Protein 4L0C (pdb70)

Structure (mmCIF, N/CA/C/O backbone):
data_4L0C
#
_entry.id   4L0C
#
_cell.length_a   89.412
_cell.length_b   87.268
_cell.length_c   130.879
_cell.angle_alpha   90.00
_cell.angle_beta   94.42
_cell.angle_gamma   90.00
#
_symmetry.space_group_name_H-M   'P 1 21 1'
#
loop_
_entity.id
_entity.type
_entity.pdbx_description
1 polymer Deformylase
2 non-polymer 'ACETIC ACID'
3 non-polymer DI(HYDROXYETHYL)ETHER
4 water water
#
loop_
_atom_site.group_PDB
_atom_site.id
_atom_site.type_symbol
_atom_site.label_atom_id
_atom_site.label_alt_id
_atom_site.label_comp_id
_atom_site.label_asym_id
_atom_site.label_entity_id
_atom_site.label_seq_id
_atom_site.pdbx_PDB_ins_code
_atom_site.Cartn_x
_atom_site.Cartn_y
_atom_site.Cartn_z
_atom_site.occupancy
_atom_site.B_iso_or_equiv
_atom_site.auth_seq_id
_atom_site.auth_comp_id
_atom_site.auth_asym_id
_atom_site.auth_atom_id
_atom_site.pdbx_PDB_model_num
ATOM 9 N N . LYS A 1 2 ? 34.505 7.018 20.423 1.00 18.20 2 LYS A N 1
ATOM 10 C CA . LYS A 1 2 ? 33.170 7.554 20.653 1.00 16.97 2 LYS A CA 1
ATOM 11 C C . LYS A 1 2 ? 32.529 7.975 19.342 1.00 14.58 2 LYS A C 1
ATOM 12 O O . LYS A 1 2 ? 33.032 8.863 18.655 1.00 13.85 2 LYS A O 1
ATOM 18 N N . GLY A 1 3 ? 31.395 7.364 19.024 1.00 12.68 3 GLY A N 1
ATOM 19 C CA . GLY A 1 3 ? 30.659 7.735 17.812 1.00 11.68 3 GLY A CA 1
ATOM 20 C C . GLY A 1 3 ? 29.705 8.901 18.019 1.00 10.78 3 GLY A C 1
ATOM 21 O O . GLY A 1 3 ? 29.162 9.085 19.100 1.00 11.37 3 GLY A O 1
ATOM 22 N N . TYR A 1 4 ? 29.506 9.704 16.979 1.00 10.39 4 TYR A N 1
ATOM 23 C CA . TYR A 1 4 ? 28.573 10.823 17.054 1.00 10.03 4 TYR A CA 1
ATOM 24 C C . TYR A 1 4 ? 28.020 11.124 15.669 1.00 10.02 4 TYR A C 1
ATOM 25 O O . TYR A 1 4 ? 28.621 10.752 14.657 1.00 9.86 4 TYR A O 1
ATOM 34 N N . ASN A 1 5 ? 26.874 11.797 15.626 1.00 9.66 5 ASN A N 1
ATOM 35 C CA . ASN A 1 5 ? 26.266 12.149 14.345 1.00 10.13 5 ASN A CA 1
ATOM 36 C C . ASN A 1 5 ? 26.214 13.640 14.170 1.00 10.64 5 ASN A C 1
ATOM 37 O O . ASN A 1 5 ? 25.994 14.380 15.126 1.00 11.31 5 ASN A O 1
ATOM 42 N N . VAL A 1 6 ? 26.416 14.078 12.936 1.00 10.96 6 VAL A N 1
ATOM 43 C CA A VAL A 1 6 ? 26.216 15.485 12.653 0.50 11.27 6 VAL A CA 1
ATOM 44 C CA B VAL A 1 6 ? 26.365 15.482 12.543 0.50 11.70 6 VAL A CA 1
ATOM 45 C C . VAL A 1 6 ? 25.267 15.643 11.493 1.00 11.80 6 VAL A C 1
ATOM 46 O O . VAL A 1 6 ? 25.086 14.742 10.671 1.00 12.65 6 VAL A O 1
ATOM 53 N N . TYR A 1 7 ? 24.589 16.786 11.476 1.00 11.43 7 TYR A N 1
ATOM 54 C CA . TYR A 1 7 ? 23.740 17.119 10.357 1.00 11.76 7 TYR A CA 1
ATOM 55 C C . TYR A 1 7 ? 24.519 18.111 9.473 1.00 11.76 7 TYR A C 1
ATOM 56 O O . TYR A 1 7 ? 24.769 19.240 9.871 1.00 12.48 7 TYR A O 1
ATOM 65 N N . ALA A 1 8 ? 24.943 17.653 8.306 1.00 11.02 8 ALA A N 1
ATOM 66 C CA . ALA A 1 8 ? 25.846 18.415 7.420 1.00 11.72 8 ALA A CA 1
ATOM 67 C C . ALA A 1 8 ? 25.603 18.013 5.970 1.00 11.10 8 ALA A C 1
ATOM 68 O O . ALA A 1 8 ? 25.423 16.834 5.655 1.00 10.75 8 ALA A O 1
ATOM 70 N N . ASN A 1 9 ? 25.570 19.000 5.066 1.00 11.35 9 ASN A N 1
ATOM 71 C CA . ASN A 1 9 ? 25.153 18.764 3.678 1.00 11.38 9 ASN A CA 1
ATOM 72 C C . ASN A 1 9 ? 23.761 18.105 3.565 1.00 11.18 9 ASN A C 1
ATOM 73 O O . ASN A 1 9 ? 23.500 17.337 2.651 1.00 11.92 9 ASN A O 1
ATOM 78 N N . GLY A 1 10 ? 22.905 18.403 4.539 1.00 10.84 10 GLY A N 1
ATOM 79 C CA . GLY A 1 10 ? 21.508 18.001 4.501 1.00 10.78 10 GLY A CA 1
ATOM 80 C C . GLY A 1 10 ? 21.277 16.533 4.797 1.00 11.00 10 GLY A C 1
ATOM 81 O O . GLY A 1 10 ? 20.183 16.031 4.554 1.00 11.05 10 GLY A O 1
ATOM 82 N N . ILE A 1 11 ? 22.314 15.844 5.286 1.00 9.90 11 ILE A N 1
ATOM 83 C CA . ILE A 1 11 ? 22.198 14.429 5.691 1.00 9.32 11 ILE A CA 1
ATOM 84 C C . ILE A 1 11 ? 22.798 14.166 7.077 1.00 9.00 11 ILE A C 1
ATOM 85 O O . ILE A 1 11 ? 23.585 14.952 7.586 1.00 8.61 11 ILE A O 1
ATOM 90 N N . ARG A 1 12 ? 22.439 13.031 7.662 1.00 8.37 12 ARG A N 1
ATOM 91 C CA . ARG A 1 12 ? 23.057 12.568 8.885 1.00 8.11 12 ARG A CA 1
ATOM 92 C C . ARG A 1 12 ? 24.391 11.884 8.531 1.00 8.09 12 ARG A C 1
ATOM 93 O O . ARG A 1 12 ? 24.418 10.909 7.770 1.00 8.19 12 ARG A O 1
ATOM 101 N N . GLN A 1 13 ? 25.486 12.442 9.037 1.00 7.92 13 GLN A N 1
ATOM 102 C CA . GLN A 1 13 ? 26.804 11.829 8.868 1.00 8.08 13 GLN A CA 1
ATOM 103 C C . GLN A 1 13 ? 27.279 11.290 10.195 1.00 7.87 13 GLN A C 1
ATOM 104 O O . GLN A 1 13 ? 27.410 12.046 11.159 1.00 8.62 13 GLN A O 1
ATOM 110 N N . HIS A 1 14 ? 27.547 9.984 10.240 1.00 8.06 14 HIS A N 1
ATOM 111 C CA . HIS A 1 14 ? 28.047 9.322 11.440 1.00 7.98 14 HIS A CA 1
ATOM 112 C C . HIS A 1 14 ? 29.556 9.298 11.398 1.00 8.28 14 HIS A C 1
ATOM 113 O O . HIS A 1 14 ? 30.145 9.016 10.362 1.00 8.02 14 HIS A O 1
ATOM 120 N N . ILE A 1 15 ? 30.169 9.665 12.527 1.00 8.26 15 ILE A N 1
ATOM 121 C CA . ILE A 1 15 ? 31.622 9.823 12.644 1.00 9.03 15 ILE A CA 1
ATOM 122 C C . ILE A 1 15 ? 32.055 9.092 13.909 1.00 9.19 15 ILE A C 1
ATOM 123 O O . ILE A 1 15 ? 31.329 9.098 14.918 1.00 10.14 15 ILE A O 1
ATOM 128 N N . ILE A 1 16 ? 33.220 8.442 13.873 1.00 9.55 16 ILE A N 1
ATOM 129 C CA . ILE A 1 16 ? 33.777 7.832 15.085 1.00 9.77 16 ILE A CA 1
ATOM 130 C C . ILE A 1 16 ? 35.042 8.596 15.482 1.00 10.05 16 ILE A C 1
ATOM 131 O O . ILE A 1 16 ? 35.997 8.706 14.702 1.00 9.86 16 ILE A O 1
ATOM 136 N N . HIS A 1 17 ? 35.032 9.127 16.708 1.00 10.72 17 HIS A N 1
ATOM 137 C CA . HIS A 1 17 ? 36.157 9.869 17.232 1.00 11.47 17 HIS A CA 1
ATOM 138 C C . HIS A 1 17 ? 37.111 8.946 17.961 1.00 11.39 17 HIS A C 1
ATOM 139 O O . HIS A 1 17 ? 36.714 8.183 18.844 1.00 11.37 17 HIS A O 1
ATOM 146 N N . PHE A 1 18 ? 38.388 8.991 17.567 1.00 11.68 18 PHE A N 1
ATOM 147 C CA . PHE A 1 18 ? 39.463 8.316 18.296 1.00 12.42 18 PHE A CA 1
ATOM 148 C C . PHE A 1 18 ? 40.343 9.439 18.803 1.00 12.92 18 PHE A C 1
ATOM 149 O O . PHE A 1 18 ? 41.125 10.020 18.046 1.00 12.10 18 PHE A O 1
ATOM 157 N N . PRO A 1 19 ? 40.207 9.765 20.093 1.00 13.86 19 PRO A N 1
ATOM 158 C CA . PRO A 1 19 ? 40.797 11.025 20.548 1.00 14.60 19 PRO A CA 1
ATOM 159 C C . PRO A 1 19 ? 42.318 11.049 20.548 1.00 14.42 19 PRO A C 1
ATOM 160 O O . PRO A 1 19 ? 42.972 10.059 20.884 1.00 14.39 19 PRO A O 1
ATOM 164 N N . GLY A 1 20 ? 42.855 12.207 20.188 1.00 15.52 20 GLY A N 1
ATOM 165 C CA . GLY A 1 20 ? 44.287 12.464 20.198 1.00 17.66 20 GLY A CA 1
ATOM 166 C C . GLY A 1 20 ? 44.486 13.943 20.475 1.00 19.51 20 GLY A C 1
ATOM 167 O O . GLY A 1 20 ? 43.534 14.722 20.435 1.00 20.92 20 GLY A O 1
ATOM 168 N N . THR A 1 21 ? 45.721 14.332 20.752 1.00 22.07 21 THR A N 1
ATOM 169 C CA . THR A 1 21 ? 46.030 15.725 21.062 1.00 22.82 21 THR A CA 1
ATOM 170 C C . THR A 1 21 ? 46.620 16.479 19.862 1.00 22.18 21 THR A C 1
ATOM 171 O O . THR A 1 21 ? 46.759 17.704 19.914 1.00 22.92 21 THR A O 1
ATOM 175 N N . GLY A 1 22 ? 46.949 15.761 18.780 1.00 21.85 22 GLY A N 1
ATOM 176 C CA . GLY A 1 22 ? 47.545 16.371 17.595 1.00 20.94 22 GLY A CA 1
ATOM 177 C C . GLY A 1 22 ? 46.539 17.078 16.692 1.00 21.02 22 GLY A C 1
ATOM 178 O O . GLY A 1 22 ? 45.403 17.320 17.098 1.00 22.14 22 GLY A O 1
ATOM 179 N N . SER A 1 23 ? 46.943 17.392 15.464 1.00 19.78 23 SER A N 1
ATOM 180 C CA . SER A 1 23 ? 46.046 18.077 14.509 1.00 18.02 23 SER A CA 1
ATOM 181 C C . SER A 1 23 ? 44.815 17.216 14.219 1.00 16.01 23 SER A C 1
ATOM 182 O O . SER A 1 23 ? 44.929 16.006 14.175 1.00 14.72 23 SER A O 1
ATOM 185 N N . PRO A 1 24 ? 43.654 17.844 13.987 1.00 14.58 24 PRO A N 1
ATOM 186 C CA . PRO A 1 24 ? 42.474 17.045 13.623 1.00 13.55 24 PRO A CA 1
ATOM 187 C C . PRO A 1 24 ? 42.647 16.391 12.249 1.00 12.81 24 PRO A C 1
ATOM 188 O O . PRO A 1 24 ? 43.214 16.990 11.319 1.00 11.62 24 PRO A O 1
ATOM 192 N N . LEU A 1 25 ? 42.167 15.165 12.134 1.00 11.21 25 LEU A N 1
ATOM 193 C CA . LEU A 1 25 ? 42.259 14.417 10.901 1.00 11.31 25 LEU A CA 1
ATOM 194 C C . LEU A 1 25 ? 40.902 13.787 10.602 1.00 10.42 25 LEU A C 1
ATOM 195 O O . LEU A 1 25 ? 40.345 13.160 11.452 1.00 10.67 25 LEU A O 1
ATOM 200 N N . LEU A 1 26 ? 40.425 13.961 9.377 1.00 9.80 26 LEU A N 1
ATOM 201 C CA . LEU A 1 26 ? 39.202 13.295 8.923 1.00 9.52 26 LEU A CA 1
ATOM 202 C C . LEU A 1 26 ? 39.663 12.121 8.084 1.00 9.16 26 LEU A C 1
ATOM 203 O O . LEU A 1 26 ? 40.438 12.299 7.132 1.00 9.12 26 LEU A O 1
ATOM 208 N N . LEU A 1 27 ? 39.224 10.921 8.454 1.00 8.75 27 LEU A N 1
ATOM 209 C CA . LEU A 1 27 ? 39.617 9.723 7.739 1.00 8.60 27 LEU A CA 1
ATOM 210 C C . LEU A 1 27 ? 38.428 9.267 6.902 1.00 8.28 27 LEU A C 1
ATOM 211 O O . LEU A 1 27 ? 37.352 8.972 7.445 1.00 8.27 27 LEU A O 1
ATOM 216 N N . ILE A 1 28 ? 38.616 9.256 5.584 1.00 8.12 28 ILE A N 1
ATOM 217 C CA . ILE A 1 28 ? 37.575 8.859 4.621 1.00 7.94 28 ILE A CA 1
ATOM 218 C C . ILE A 1 28 ? 37.908 7.485 4.027 1.00 7.88 28 ILE A C 1
ATOM 219 O O . ILE A 1 28 ? 38.843 7.348 3.225 1.00 7.34 28 ILE A O 1
ATOM 224 N N . PRO A 1 29 ? 37.139 6.456 4.409 1.00 7.66 29 PRO A N 1
ATOM 225 C CA . PRO A 1 29 ? 37.468 5.113 3.928 1.00 7.75 29 PRO A CA 1
ATOM 226 C C . PRO A 1 29 ? 37.036 4.802 2.496 1.00 7.54 29 PRO A C 1
ATOM 227 O O . PRO A 1 29 ? 36.472 5.664 1.777 1.00 7.43 29 PRO A O 1
ATOM 231 N N . GLY A 1 30 ? 37.316 3.556 2.100 1.00 7.14 30 GLY A N 1
ATOM 232 C CA . GLY A 1 30 ? 37.015 3.070 0.753 1.00 7.69 30 GLY A CA 1
ATOM 233 C C . GLY A 1 30 ? 35.586 2.591 0.593 1.00 7.74 30 GLY A C 1
ATOM 234 O O . GLY A 1 30 ? 34.759 2.668 1.508 1.00 8.33 30 GLY A O 1
ATOM 235 N N . ILE A 1 31 ? 35.338 2.056 -0.591 1.00 7.51 31 ILE A N 1
ATOM 236 C CA . ILE A 1 31 ? 33.996 1.778 -1.097 1.00 7.31 31 ILE A CA 1
ATOM 237 C C . ILE A 1 31 ? 33.082 0.945 -0.199 1.00 7.37 31 ILE A C 1
ATOM 238 O O . ILE A 1 31 ? 31.878 1.215 -0.133 1.00 6.91 31 ILE A O 1
ATOM 243 N N . THR A 1 32 ? 33.635 -0.064 0.478 1.00 7.39 32 THR A N 1
ATOM 244 C CA . THR A 1 32 ? 32.834 -0.933 1.362 1.00 7.71 32 THR A CA 1
ATOM 245 C C . THR A 1 32 ? 33.411 -1.007 2.776 1.00 7.76 32 THR A C 1
ATOM 246 O O . THR A 1 32 ? 33.442 -2.074 3.395 1.00 8.03 32 THR A O 1
ATOM 250 N N . SER A 1 33 ? 33.831 0.141 3.289 1.00 7.63 33 SER A N 1
ATOM 251 C CA . SER A 1 33 ? 34.530 0.202 4.552 1.00 8.15 33 SER A CA 1
ATOM 252 C C . SER A 1 33 ? 33.847 1.173 5.514 1.00 8.14 33 SER A C 1
ATOM 253 O O . SER A 1 33 ? 34.200 2.344 5.571 1.00 8.49 33 SER A O 1
ATOM 256 N N . PRO A 1 34 ? 32.865 0.691 6.289 1.00 8.14 34 PRO A N 1
ATOM 257 C CA . PRO A 1 34 ? 32.299 1.532 7.334 1.00 8.12 34 PRO A CA 1
ATOM 258 C C . PRO A 1 34 ? 33.403 1.995 8.304 1.00 8.14 34 PRO A C 1
ATOM 259 O O . PRO A 1 34 ? 34.442 1.310 8.452 1.00 8.46 34 PRO A O 1
ATOM 263 N N . ALA A 1 35 ? 33.196 3.156 8.924 1.00 8.32 35 ALA A N 1
ATOM 264 C CA . ALA A 1 35 ? 34.217 3.765 9.788 1.00 8.29 35 ALA A CA 1
ATOM 265 C C . ALA A 1 35 ? 34.799 2.792 10.797 1.00 8.34 35 ALA A C 1
ATOM 266 O O . ALA A 1 35 ? 35.995 2.794 11.032 1.00 8.63 35 ALA A O 1
ATOM 268 N N . VAL A 1 36 ? 33.935 1.988 11.407 1.00 8.23 36 VAL A N 1
ATOM 269 C CA . VAL A 1 36 ? 34.349 1.057 12.452 1.00 8.29 36 VAL A CA 1
ATOM 270 C C . VAL A 1 36 ? 35.455 0.098 11.969 1.00 8.37 36 VAL A C 1
ATOM 271 O O . VAL A 1 36 ? 36.293 -0.338 12.783 1.00 8.86 36 VAL A O 1
ATOM 275 N N . THR A 1 37 ? 35.454 -0.231 10.674 1.00 8.28 37 THR A N 1
ATOM 276 C CA . THR A 1 37 ? 36.420 -1.186 10.128 1.00 8.52 37 THR A CA 1
ATOM 277 C C . THR A 1 37 ? 37.831 -0.604 10.053 1.00 8.91 37 THR A C 1
ATOM 278 O O . THR A 1 37 ? 38.797 -1.351 9.839 1.00 9.35 37 THR A O 1
ATOM 282 N N . TRP A 1 38 ? 37.934 0.714 10.222 1.00 8.99 38 TRP A N 1
ATOM 283 C CA . TRP A 1 38 ? 39.226 1.416 10.293 1.00 9.33 38 TRP A CA 1
ATOM 284 C C . TRP A 1 38 ? 39.713 1.650 11.701 1.00 9.70 38 TRP A C 1
ATOM 285 O O . TRP A 1 38 ? 40.753 2.286 11.916 1.00 9.79 38 TRP A O 1
ATOM 296 N N . GLY A 1 39 ? 38.994 1.094 12.675 1.00 9.68 39 GLY A N 1
ATOM 297 C CA . GLY A 1 39 ? 39.307 1.323 14.088 1.00 10.41 39 GLY A CA 1
ATOM 298 C C . GLY A 1 39 ? 40.729 0.910 14.469 1.00 10.59 39 GLY A C 1
ATOM 299 O O . GLY A 1 39 ? 41.420 1.641 15.211 1.00 10.75 39 GLY A O 1
ATOM 300 N N . PHE A 1 40 ? 41.167 -0.249 13.970 1.00 11.05 40 PHE A N 1
ATOM 301 C CA . PHE A 1 40 ? 42.502 -0.743 14.315 1.00 11.36 40 PHE A CA 1
ATOM 302 C C . PHE A 1 40 ? 43.605 0.193 13.834 1.00 11.82 40 PHE A C 1
ATOM 303 O O . PHE A 1 40 ? 44.689 0.275 14.449 1.00 12.96 40 PHE A O 1
ATOM 311 N N . VAL A 1 41 ? 43.317 0.925 12.759 1.00 10.99 41 VAL A N 1
ATOM 312 C CA . VAL A 1 41 ? 44.264 1.881 12.221 1.00 10.79 41 VAL A CA 1
ATOM 313 C C . VAL A 1 41 ? 44.116 3.200 12.949 1.00 10.76 41 VAL A C 1
ATOM 314 O O . VAL A 1 41 ? 45.107 3.814 13.358 1.00 10.29 41 VAL A O 1
ATOM 318 N N . ALA A 1 42 ? 42.873 3.631 13.128 1.00 10.52 42 ALA A N 1
ATOM 319 C CA . ALA A 1 42 ? 42.603 4.914 13.740 1.00 10.64 42 ALA A CA 1
ATOM 320 C C . ALA A 1 42 ? 43.159 5.004 15.153 1.00 11.09 42 ALA A C 1
ATOM 321 O O . ALA A 1 42 ? 43.613 6.058 15.552 1.00 10.96 42 ALA A O 1
ATOM 323 N N . GLU A 1 43 ? 43.122 3.913 15.908 1.00 11.61 43 GLU A N 1
ATOM 324 C CA . GLU A 1 43 ? 43.632 3.980 17.285 1.00 12.79 43 GLU A CA 1
ATOM 325 C C . GLU A 1 43 ? 45.152 4.220 17.268 1.00 12.40 43 GLU A C 1
ATOM 326 O O . GLU A 1 43 ? 45.673 4.902 18.145 1.00 12.93 43 GLU A O 1
ATOM 332 N N . ARG A 1 44 ? 45.836 3.698 16.246 1.00 12.09 44 ARG A N 1
ATOM 333 C CA . ARG A 1 44 ? 47.273 3.929 16.076 1.00 12.26 44 ARG A CA 1
ATOM 334 C C . ARG A 1 44 ? 47.532 5.360 15.623 1.00 12.28 44 ARG A C 1
ATOM 335 O O . ARG A 1 44 ? 48.466 6.020 16.094 1.00 13.06 44 ARG A O 1
ATOM 343 N N . LEU A 1 45 ? 46.718 5.841 14.689 1.00 12.40 45 LEU A N 1
ATOM 344 C CA . LEU A 1 45 ? 46.899 7.195 14.191 1.00 12.37 45 LEU A CA 1
ATOM 345 C C . LEU A 1 45 ? 46.608 8.243 15.259 1.00 12.20 45 LEU A C 1
ATOM 346 O O . LEU A 1 45 ? 47.125 9.351 15.189 1.00 12.19 45 LEU A O 1
ATOM 351 N N . ALA A 1 46 ? 45.785 7.889 16.245 1.00 12.16 46 ALA A N 1
ATOM 352 C CA . ALA A 1 46 ? 45.378 8.821 17.308 1.00 12.81 46 ALA A CA 1
ATOM 353 C C . ALA A 1 46 ? 46.516 9.151 18.263 1.00 13.39 46 ALA A C 1
ATOM 354 O O . ALA A 1 46 ? 46.439 10.119 19.029 1.00 14.16 46 ALA A O 1
ATOM 356 N N . LYS A 1 47 ? 47.585 8.359 18.215 1.00 14.75 47 LYS A N 1
ATOM 357 C CA . LYS A 1 47 ? 48.788 8.726 18.942 1.00 15.25 47 LYS A CA 1
ATOM 358 C C . LYS A 1 47 ? 49.337 10.040 18.401 1.00 15.37 47 LYS A C 1
ATOM 359 O O . LYS A 1 47 ? 49.983 10.783 19.139 1.00 16.72 47 LYS A O 1
ATOM 365 N N . TYR A 1 48 ? 49.047 10.352 17.133 1.00 15.43 48 TYR A N 1
ATOM 366 C CA . TYR A 1 48 ? 49.637 11.517 16.464 1.00 15.40 48 TYR A CA 1
ATOM 367 C C . TYR A 1 48 ? 48.667 12.627 16.046 1.00 15.04 48 TYR A C 1
ATOM 368 O O . TYR A 1 48 ? 49.038 13.806 16.014 1.00 16.71 48 TYR A O 1
ATOM 377 N N . PHE A 1 49 ? 47.436 12.249 15.731 1.00 13.90 49 PHE A N 1
ATOM 378 C CA . PHE A 1 49 ? 46.405 13.165 15.244 1.00 12.93 49 PHE A CA 1
ATOM 379 C C . PHE A 1 49 ? 45.184 12.994 16.143 1.00 11.94 49 PHE A C 1
ATOM 380 O O . PHE A 1 49 ? 45.068 11.982 16.821 1.00 12.27 49 PHE A O 1
ATOM 388 N N . ASP A 1 50 ? 44.255 13.949 16.101 1.00 11.62 50 ASP A N 1
ATOM 389 C CA . ASP A 1 50 ? 42.930 13.771 16.709 1.00 11.23 50 ASP A CA 1
ATOM 390 C C . ASP A 1 50 ? 42.033 13.219 15.597 1.00 10.06 50 ASP A C 1
ATOM 391 O O . ASP A 1 50 ? 41.704 13.946 14.673 1.00 9.42 50 ASP A O 1
ATOM 396 N N . VAL A 1 51 ? 41.672 11.936 15.677 1.00 9.87 51 VAL A N 1
ATOM 397 C CA . VAL A 1 51 ? 41.143 11.233 14.501 1.00 9.34 51 VAL A CA 1
ATOM 398 C C . VAL A 1 51 ? 39.617 11.126 14.486 1.00 9.11 51 VAL A C 1
ATOM 399 O O . VAL A 1 51 ? 38.996 10.736 15.479 1.00 9.04 51 VAL A O 1
ATOM 403 N N . HIS A 1 52 ? 39.028 11.493 13.341 1.00 8.53 52 HIS A N 1
ATOM 404 C CA . HIS A 1 52 ? 37.584 11.396 13.138 1.00 8.86 52 HIS A CA 1
ATOM 405 C C . HIS A 1 52 ? 37.344 10.594 11.888 1.00 8.42 52 HIS A C 1
ATOM 406 O O . HIS A 1 52 ? 37.627 11.065 10.784 1.00 8.39 52 HIS A O 1
ATOM 413 N N . VAL A 1 53 ? 36.836 9.365 12.050 1.00 7.78 53 VAL A N 1
ATOM 414 C CA . VAL A 1 53 ? 36.637 8.447 10.928 1.00 7.59 53 VAL A CA 1
ATOM 415 C C . VAL A 1 53 ? 35.187 8.544 10.464 1.00 7.51 53 VAL A C 1
ATOM 416 O O . VAL A 1 53 ? 34.257 8.425 11.270 1.00 7.91 53 VAL A O 1
ATOM 420 N N . VAL A 1 54 ? 35.010 8.793 9.164 1.00 7.51 54 VAL A N 1
ATOM 421 C CA . VAL A 1 54 ? 33.683 9.097 8.617 1.00 7.55 54 VAL A CA 1
ATOM 422 C C . VAL A 1 54 ? 33.029 7.844 8.029 1.00 7.71 54 VAL A C 1
ATOM 423 O O . VAL A 1 54 ? 33.663 7.109 7.257 1.00 8.27 54 VAL A O 1
ATOM 427 N N . ASP A 1 55 ? 31.776 7.586 8.410 1.00 7.30 55 ASP A N 1
ATOM 428 C CA . ASP A 1 55 ? 30.907 6.706 7.629 1.00 7.61 55 ASP A CA 1
ATOM 429 C C . ASP A 1 55 ? 30.446 7.541 6.434 1.00 7.47 55 ASP A C 1
ATOM 430 O O . ASP A 1 55 ? 29.688 8.494 6.585 1.00 7.50 55 ASP A O 1
ATOM 435 N N . VAL A 1 56 ? 30.922 7.197 5.244 1.00 7.63 56 VAL A N 1
ATOM 436 C CA . VAL A 1 56 ? 30.456 7.845 4.024 1.00 7.70 56 VAL A CA 1
ATOM 437 C C . VAL A 1 56 ? 28.956 7.545 3.838 1.00 7.63 56 VAL A C 1
ATOM 438 O O . VAL A 1 56 ? 28.460 6.488 4.290 1.00 7.70 56 VAL A O 1
ATOM 442 N N . ARG A 1 57 ? 28.223 8.468 3.208 1.00 7.43 57 ARG A N 1
ATOM 443 C CA . ARG A 1 57 ? 26.794 8.250 2.979 1.00 7.39 57 ARG A CA 1
ATOM 444 C C . ARG A 1 57 ? 26.559 6.874 2.329 1.00 7.31 57 ARG A C 1
ATOM 445 O O . ARG A 1 57 ? 27.338 6.432 1.484 1.00 7.47 57 ARG A O 1
ATOM 453 N N . GLY A 1 58 ? 25.503 6.196 2.762 1.00 7.37 58 GLY A N 1
ATOM 454 C CA . GLY A 1 58 ? 25.228 4.839 2.306 1.00 7.61 58 GLY A CA 1
ATOM 455 C C . GLY A 1 58 ? 26.075 3.746 2.928 1.00 7.68 58 GLY A C 1
ATOM 456 O O . GLY A 1 58 ? 26.034 2.603 2.456 1.00 8.44 58 GLY A O 1
ATOM 457 N N . ARG A 1 59 ? 26.843 4.077 3.971 1.00 7.64 59 ARG A N 1
ATOM 458 C CA . ARG A 1 59 ? 27.642 3.073 4.711 1.00 7.55 59 ARG A CA 1
ATOM 459 C C . ARG A 1 59 ? 27.451 3.256 6.220 1.00 7.57 59 ARG A C 1
ATOM 460 O O . ARG A 1 59 ? 27.199 4.374 6.702 1.00 7.44 59 ARG A O 1
ATOM 468 N N . GLY A 1 60 ? 27.590 2.164 6.964 1.00 7.41 60 GLY A N 1
ATOM 469 C CA . GLY A 1 60 ? 27.564 2.225 8.419 1.00 7.73 60 GLY A CA 1
ATOM 470 C C . GLY A 1 60 ? 26.278 2.794 8.962 1.00 7.82 60 GLY A C 1
ATOM 471 O O . GLY A 1 60 ? 25.184 2.305 8.640 1.00 8.82 60 GLY A O 1
ATOM 472 N N . LEU A 1 61 ? 26.399 3.833 9.793 1.00 7.58 61 LEU A N 1
ATOM 473 C CA . LEU A 1 61 ? 25.218 4.470 10.391 1.00 7.46 61 LEU A CA 1
ATOM 474 C C . LEU A 1 61 ? 24.878 5.808 9.756 1.00 7.59 61 LEU A C 1
ATOM 475 O O . LEU A 1 61 ? 23.965 6.482 10.221 1.00 7.58 61 LEU A O 1
ATOM 480 N N . SER A 1 62 ? 25.600 6.202 8.707 1.00 7.50 62 SER A N 1
ATOM 481 C CA . SER A 1 62 ? 25.251 7.443 8.007 1.00 7.92 62 SER A CA 1
ATOM 482 C C . SER A 1 62 ? 23.984 7.291 7.162 1.00 8.17 62 SER A C 1
ATOM 483 O O . SER A 1 62 ? 23.529 6.169 6.855 1.00 8.20 62 SER A O 1
ATOM 486 N N . GLU A 1 63 ? 23.402 8.429 6.815 1.00 8.71 63 GLU A N 1
ATOM 487 C CA . GLU A 1 63 ? 22.181 8.420 6.031 1.00 9.60 63 GLU A CA 1
ATOM 488 C C . GLU A 1 63 ? 22.297 7.547 4.786 1.00 9.41 63 GLU A C 1
ATOM 489 O O . GLU A 1 63 ? 23.324 7.579 4.103 1.00 9.06 63 GLU A O 1
ATOM 495 N N . SER A 1 64 ? 21.242 6.784 4.497 1.00 9.26 64 SER A N 1
ATOM 496 C CA . SER A 1 64 ? 21.199 5.926 3.319 1.00 9.74 64 SER A CA 1
ATOM 497 C C . SER A 1 64 ? 19.888 6.134 2.579 1.00 9.39 64 SER A C 1
ATOM 498 O O . SER A 1 64 ? 19.233 7.166 2.754 1.00 9.67 64 SER A O 1
ATOM 501 N N . GLY A 1 65 ? 19.490 5.158 1.768 1.00 9.08 65 GLY A N 1
ATOM 502 C CA . GLY A 1 65 ? 18.240 5.300 1.006 1.00 9.57 65 GLY A CA 1
ATOM 503 C C . GLY A 1 65 ? 18.481 5.924 -0.350 1.00 9.90 65 GLY A C 1
ATOM 504 O O . GLY A 1 65 ? 19.546 5.757 -0.929 1.00 9.57 65 GLY A O 1
ATOM 505 N N . ASP A 1 66 ? 17.483 6.639 -0.874 1.00 10.56 66 ASP A N 1
ATOM 506 C CA . ASP A 1 66 ? 17.530 7.049 -2.296 1.00 10.39 66 ASP A CA 1
ATOM 507 C C . ASP A 1 66 ? 18.301 8.353 -2.529 1.00 10.79 66 ASP A C 1
ATOM 508 O O . ASP A 1 66 ? 17.789 9.340 -3.096 1.00 11.30 66 ASP A O 1
ATOM 513 N N . LEU A 1 67 ? 19.563 8.331 -2.106 1.00 9.77 67 LEU A N 1
ATOM 514 C CA . LEU A 1 67 ? 20.438 9.506 -2.133 1.00 9.26 67 LEU A CA 1
ATOM 515 C C . LEU A 1 67 ? 21.253 9.573 -3.414 1.00 8.69 67 LEU A C 1
ATOM 516 O O . LEU A 1 67 ? 21.381 8.594 -4.127 1.00 8.72 67 LEU A O 1
ATOM 521 N N . ASP A 1 68 ? 21.826 10.744 -3.668 1.00 8.21 68 ASP A N 1
ATOM 522 C CA . ASP A 1 68 ? 22.866 10.904 -4.685 1.00 8.63 68 ASP A CA 1
ATOM 523 C C . ASP A 1 68 ? 24.168 10.293 -4.124 1.00 8.12 68 ASP A C 1
ATOM 524 O O . ASP A 1 68 ? 24.704 10.770 -3.119 1.00 8.55 68 ASP A O 1
ATOM 529 N N . TYR A 1 69 ? 24.651 9.226 -4.769 1.00 8.10 69 TYR A N 1
ATOM 530 C CA . TYR A 1 69 ? 25.883 8.557 -4.295 1.00 7.89 69 TYR A CA 1
ATOM 531 C C . TYR A 1 69 ? 27.072 8.854 -5.189 1.00 8.00 69 TYR A C 1
ATOM 532 O O . TYR A 1 69 ? 28.100 8.151 -5.134 1.00 8.03 69 TYR A O 1
ATOM 541 N N . SER A 1 70 ? 26.938 9.900 -6.017 1.00 8.25 70 SER A N 1
ATOM 542 C CA . SER A 1 70 ? 28.053 10.333 -6.868 1.00 8.20 70 SER A CA 1
ATOM 543 C C . SER A 1 70 ? 29.221 10.901 -6.069 1.00 8.16 70 SER A C 1
ATOM 544 O O . SER A 1 70 ? 29.083 11.305 -4.916 1.00 8.48 70 SER A O 1
ATOM 547 N N . LEU A 1 71 ? 30.373 10.959 -6.718 1.00 8.28 71 LEU A N 1
ATOM 548 C CA . LEU A 1 71 ? 31.561 11.582 -6.136 1.00 8.42 71 LEU A CA 1
ATOM 549 C C . LEU A 1 71 ? 31.284 13.039 -5.754 1.00 8.63 71 LEU A C 1
ATOM 550 O O . LEU A 1 71 ? 31.771 13.502 -4.720 1.00 8.96 71 LEU A O 1
ATOM 555 N N . ASP A 1 72 ? 30.513 13.754 -6.582 1.00 9.27 72 ASP A N 1
ATOM 556 C CA . ASP A 1 72 ? 30.139 15.136 -6.263 1.00 9.76 72 ASP A CA 1
ATOM 557 C C . ASP A 1 72 ? 29.427 15.276 -4.914 1.00 9.09 72 ASP A C 1
ATOM 558 O O . ASP A 1 72 ? 29.765 16.156 -4.103 1.00 8.88 72 ASP A O 1
ATOM 563 N N . ALA A 1 73 ? 28.430 14.430 -4.675 1.00 8.31 73 ALA A N 1
ATOM 564 C CA . ALA A 1 73 ? 27.697 14.495 -3.405 1.00 8.33 73 ALA A CA 1
ATOM 565 C C . ALA A 1 73 ? 28.578 14.107 -2.207 1.00 7.93 73 ALA A C 1
ATOM 566 O O . ALA A 1 73 ? 28.508 14.714 -1.127 1.00 7.77 73 ALA A O 1
ATOM 576 N N . ALA A 1 75 ? 31.747 14.390 -2.034 1.00 8.21 75 ALA A N 1
ATOM 577 C CA . ALA A 1 75 ? 32.672 15.505 -1.868 1.00 8.11 75 ALA A CA 1
ATOM 578 C C . ALA A 1 75 ? 31.997 16.655 -1.105 1.00 8.57 75 ALA A C 1
ATOM 579 O O . ALA A 1 75 ? 32.578 17.216 -0.179 1.00 8.60 75 ALA A O 1
ATOM 581 N N . ASP A 1 76 ? 30.755 16.982 -1.479 1.00 8.85 76 ASP A N 1
ATOM 582 C CA . ASP A 1 76 ? 29.996 18.014 -0.772 1.00 9.66 76 ASP A CA 1
ATOM 583 C C . ASP A 1 76 ? 29.847 17.660 0.726 1.00 9.19 76 ASP A C 1
ATOM 584 O O . ASP A 1 76 ? 29.910 18.533 1.612 1.00 9.48 76 ASP A O 1
ATOM 589 N N . ASP A 1 77 ? 29.637 16.375 1.011 1.00 9.02 77 ASP A N 1
ATOM 590 C CA . ASP A 1 77 ? 29.507 15.937 2.403 1.00 8.82 77 ASP A CA 1
ATOM 591 C C . ASP A 1 77 ? 30.775 16.290 3.174 1.00 8.59 77 ASP A C 1
ATOM 592 O O . ASP A 1 77 ? 30.699 16.779 4.306 1.00 8.38 77 ASP A O 1
ATOM 597 N N . LEU A 1 78 ? 31.928 15.991 2.574 1.00 8.41 78 LEU A N 1
ATOM 598 C CA . LEU A 1 78 ? 33.228 16.204 3.211 1.00 8.77 78 LEU A CA 1
ATOM 599 C C . LEU A 1 78 ? 33.524 17.700 3.402 1.00 8.86 78 LEU A C 1
ATOM 600 O O . LEU A 1 78 ? 33.976 18.116 4.474 1.00 8.83 78 LEU A O 1
ATOM 605 N N . VAL A 1 79 ? 33.265 18.500 2.373 1.00 9.11 79 VAL A N 1
ATOM 606 C CA . VAL A 1 79 ? 33.381 19.967 2.521 1.00 9.54 79 VAL A CA 1
ATOM 607 C C . VAL A 1 79 ? 32.557 20.466 3.727 1.00 10.26 79 VAL A C 1
ATOM 608 O O . VAL A 1 79 ? 33.047 21.255 4.544 1.00 10.67 79 VAL A O 1
ATOM 612 N N . ALA A 1 80 ? 31.317 19.984 3.840 1.00 10.76 80 ALA A N 1
ATOM 613 C CA . ALA A 1 80 ? 30.438 20.402 4.929 1.00 11.72 80 ALA A CA 1
ATOM 614 C C . ALA A 1 80 ? 31.002 19.998 6.295 1.00 12.14 80 ALA A C 1
ATOM 615 O O . ALA A 1 80 ? 30.923 20.768 7.246 1.00 12.61 80 ALA A O 1
ATOM 617 N N . LEU A 1 81 ? 31.576 18.798 6.412 1.00 12.39 81 LEU A N 1
ATOM 618 C CA . LEU A 1 81 ? 32.216 18.441 7.683 1.00 13.61 81 LEU A CA 1
ATOM 619 C C . LEU A 1 81 ? 33.403 19.331 7.997 1.00 14.76 81 LEU A C 1
ATOM 620 O O . LEU A 1 81 ? 33.562 19.795 9.130 1.00 17.01 81 LEU A O 1
ATOM 625 N N . ALA A 1 82 ? 34.244 19.548 6.992 1.00 15.04 82 ALA A N 1
ATOM 626 C CA . ALA A 1 82 ? 35.515 20.241 7.210 1.00 16.07 82 ALA A CA 1
ATOM 627 C C . ALA A 1 82 ? 35.310 21.714 7.546 1.00 16.77 82 ALA A C 1
ATOM 628 O O . ALA A 1 82 ? 36.148 22.321 8.216 1.00 16.90 82 ALA A O 1
ATOM 630 N N . GLN A 1 83 ? 34.195 22.272 7.088 1.00 17.99 83 GLN A N 1
ATOM 631 C CA . GLN A 1 83 ? 33.816 23.648 7.395 1.00 21.31 83 GLN A CA 1
ATOM 632 C C . GLN A 1 83 ? 33.750 23.887 8.905 1.00 22.61 83 GLN A C 1
ATOM 633 O O . GLN A 1 83 ? 34.013 24.999 9.368 1.00 23.67 83 GLN A O 1
ATOM 639 N N . ARG A 1 84 ? 33.430 22.844 9.655 1.00 30.00 84 ARG A N 1
ATOM 640 C CA . ARG A 1 84 ? 33.286 22.902 11.098 1.00 30.00 84 ARG A CA 1
ATOM 641 C C . ARG A 1 84 ? 34.582 22.737 11.901 1.00 30.00 84 ARG A C 1
ATOM 642 O O . ARG A 1 84 ? 34.598 22.890 13.104 1.00 30.00 84 ARG A O 1
ATOM 655 N N . GLU A 1 86 ? 38.995 23.323 12.172 1.00 30.00 86 GLU A N 1
ATOM 656 C CA . GLU A 1 86 ? 39.998 24.292 11.766 1.00 30.00 86 GLU A CA 1
ATOM 657 C C . GLU A 1 86 ? 41.227 23.541 11.306 1.00 30.00 86 GLU A C 1
ATOM 658 O O . GLU A 1 86 ? 41.790 22.789 12.056 1.00 30.00 86 GLU A O 1
ATOM 660 N N . GLY A 1 87 ? 41.643 23.768 10.071 1.00 23.39 87 GLY A N 1
ATOM 661 C CA . GLY A 1 87 ? 42.871 23.192 9.566 1.00 21.78 87 GLY A CA 1
ATOM 662 C C . GLY A 1 87 ? 42.941 21.683 9.519 1.00 19.40 87 GLY A C 1
ATOM 663 O O . GLY A 1 87 ? 43.940 21.095 9.851 1.00 20.98 87 GLY A O 1
ATOM 664 N N . VAL A 1 88 ? 41.861 21.060 9.119 1.00 17.09 88 VAL A N 1
ATOM 665 C CA . VAL A 1 88 ? 41.809 19.618 9.124 1.00 14.51 88 VAL A CA 1
ATOM 666 C C . VAL A 1 88 ? 42.669 18.940 8.053 1.00 13.01 88 VAL A C 1
ATOM 667 O O . VAL A 1 88 ? 42.668 19.355 6.948 1.00 13.14 88 VAL A O 1
ATOM 671 N N . VAL A 1 89 ? 43.383 17.876 8.437 1.00 11.23 89 VAL A N 1
ATOM 672 C CA . VAL A 1 89 ? 44.067 16.991 7.498 1.00 10.35 89 VAL A CA 1
ATOM 673 C C . VAL A 1 89 ? 43.051 15.959 7.012 1.00 9.80 89 VAL A C 1
ATOM 674 O O . VAL A 1 89 ? 42.286 15.420 7.817 1.00 9.74 89 VAL A O 1
ATOM 678 N N . VAL A 1 90 ? 43.012 15.708 5.703 1.00 8.97 90 VAL A N 1
ATOM 679 C CA . VAL A 1 90 ? 42.169 14.618 5.197 1.00 9.05 90 VAL A CA 1
ATOM 680 C C . VAL A 1 90 ? 43.011 13.447 4.734 1.00 8.54 90 VAL A C 1
ATOM 681 O O . VAL A 1 90 ? 43.888 13.609 3.883 1.00 8.79 90 VAL A O 1
ATOM 685 N N . LEU A 1 91 ? 42.712 12.272 5.281 1.00 8.11 91 LEU A N 1
ATOM 686 C CA . LEU A 1 91 ? 43.296 11.037 4.810 1.00 7.84 91 LEU A CA 1
ATOM 687 C C . LEU A 1 91 ? 42.186 10.242 4.157 1.00 7.87 91 LEU A C 1
ATOM 688 O O . LEU A 1 91 ? 41.276 9.850 4.823 1.00 8.16 91 LEU A O 1
ATOM 693 N N . GLY A 1 92 ? 42.317 10.029 2.843 1.00 7.47 92 GLY A N 1
ATOM 694 C CA . GLY A 1 92 ? 41.314 9.294 2.085 1.00 7.29 92 GLY A CA 1
ATOM 695 C C . GLY A 1 92 ? 41.931 8.014 1.579 1.00 7.48 92 GLY A C 1
ATOM 696 O O . GLY A 1 92 ? 43.041 8.032 1.036 1.00 7.34 92 GLY A O 1
ATOM 697 N N . HIS A 1 93 ? 41.219 6.899 1.758 1.00 7.59 93 HIS A N 1
ATOM 698 C CA . HIS A 1 93 ? 41.650 5.629 1.167 1.00 7.76 93 HIS A CA 1
ATOM 699 C C . HIS A 1 93 ? 40.790 5.236 0.015 1.00 7.60 93 HIS A C 1
ATOM 700 O O . HIS A 1 93 ? 39.577 5.102 0.166 1.00 7.59 93 HIS A O 1
ATOM 707 N N . ALA A 1 94 ? 41.417 5.088 -1.165 1.00 7.12 94 ALA A N 1
ATOM 708 C CA . ALA A 1 94 ? 40.781 4.515 -2.353 1.00 7.36 94 ALA A CA 1
ATOM 709 C C . ALA A 1 94 ? 39.642 5.406 -2.822 1.00 7.11 94 ALA A C 1
ATOM 710 O O . ALA A 1 94 ? 39.903 6.529 -3.235 1.00 7.09 94 ALA A O 1
ATOM 720 N N . GLY A 1 96 ? 37.760 6.970 -0.914 1.00 7.03 96 GLY A N 1
ATOM 721 C CA . GLY A 1 96 ? 37.938 8.112 -0.010 1.00 7.04 96 GLY A CA 1
ATOM 722 C C . GLY A 1 96 ? 38.998 9.104 -0.483 1.00 7.18 96 GLY A C 1
ATOM 723 O O . GLY A 1 96 ? 38.877 10.300 -0.239 1.00 7.52 96 GLY A O 1
ATOM 724 N N . ALA A 1 97 ? 40.035 8.621 -1.162 1.00 7.04 97 ALA A N 1
ATOM 725 C CA . ALA A 1 97 ? 41.026 9.526 -1.793 1.00 7.28 97 ALA A CA 1
ATOM 726 C C . ALA A 1 97 ? 40.419 10.326 -2.958 1.00 7.34 97 ALA A C 1
ATOM 727 O O . ALA A 1 97 ? 40.725 11.520 -3.134 1.00 7.79 97 ALA A O 1
ATOM 729 N N . ARG A 1 98 ? 39.560 9.669 -3.748 1.00 7.31 98 ARG A N 1
ATOM 730 C CA . ARG A 1 98 ? 38.853 10.360 -4.851 1.00 7.19 98 ARG A CA 1
ATOM 731 C C . ARG A 1 98 ? 37.917 11.414 -4.271 1.00 7.20 98 ARG A C 1
ATOM 732 O O . ARG A 1 98 ? 37.833 12.547 -4.793 1.00 7.20 98 ARG A O 1
ATOM 740 N N . ILE A 1 99 ? 37.261 11.082 -3.157 1.00 7.10 99 ILE A N 1
ATOM 741 C CA . ILE A 1 99 ? 36.389 12.059 -2.481 1.00 6.97 99 ILE A CA 1
ATOM 742 C C . ILE A 1 99 ? 37.217 13.268 -2.029 1.00 7.03 99 ILE A C 1
ATOM 743 O O . ILE A 1 99 ? 36.825 14.417 -2.241 1.00 6.79 99 ILE A O 1
ATOM 748 N N . ALA A 1 100 ? 38.365 12.990 -1.411 1.00 7.31 100 ALA A N 1
ATOM 749 C CA . ALA A 1 100 ? 39.263 14.048 -0.936 1.00 7.46 100 ALA A CA 1
ATOM 750 C C . ALA A 1 100 ? 39.700 14.981 -2.068 1.00 7.79 100 ALA A C 1
ATOM 751 O O . ALA A 1 100 ? 39.684 16.208 -1.899 1.00 7.95 100 ALA A O 1
ATOM 753 N N . ILE A 1 101 ? 40.039 14.403 -3.221 1.00 7.68 101 ILE A N 1
ATOM 754 C CA . ILE A 1 101 ? 40.480 15.192 -4.388 1.00 8.09 101 ILE A CA 1
ATOM 755 C C . ILE A 1 101 ? 39.371 16.124 -4.851 1.00 8.84 101 ILE A C 1
ATOM 756 O O . ILE A 1 101 ? 39.589 17.338 -4.994 1.00 8.72 101 ILE A O 1
ATOM 761 N N . ARG A 1 102 ? 38.174 15.565 -5.038 1.00 9.15 102 ARG A N 1
ATOM 762 C CA A ARG A 1 102 ? 37.069 16.380 -5.513 0.50 9.13 102 ARG A CA 1
ATOM 763 C CA B ARG A 1 102 ? 37.020 16.342 -5.496 0.50 9.74 102 ARG A CA 1
ATOM 764 C C . ARG A 1 102 ? 36.636 17.430 -4.490 1.00 9.51 102 ARG A C 1
ATOM 765 O O . ARG A 1 102 ? 36.345 18.577 -4.867 1.00 9.96 102 ARG A O 1
ATOM 780 N N . ALA A 1 103 ? 36.617 17.071 -3.204 1.00 9.19 103 ALA A N 1
ATOM 781 C CA . ALA A 1 103 ? 36.274 18.044 -2.179 1.00 9.19 103 ALA A CA 1
ATOM 782 C C . ALA A 1 103 ? 37.254 19.236 -2.142 1.00 9.09 103 ALA A C 1
ATOM 783 O O . ALA A 1 103 ? 36.852 20.401 -2.003 1.00 9.01 103 ALA A O 1
ATOM 785 N N . ALA A 1 104 ? 38.540 18.931 -2.245 1.00 9.34 104 ALA A N 1
ATOM 786 C CA . ALA A 1 104 ? 39.570 19.975 -2.226 1.00 9.94 104 ALA A CA 1
ATOM 787 C C . ALA A 1 104 ? 39.459 20.860 -3.464 1.00 10.21 104 ALA A C 1
ATOM 788 O O . ALA A 1 104 ? 39.795 22.054 -3.418 1.00 10.19 104 ALA A O 1
ATOM 790 N N . ARG A 1 105 ? 39.009 20.294 -4.583 1.00 10.60 105 ARG A N 1
ATOM 791 C CA . ARG A 1 105 ? 38.793 21.125 -5.766 1.00 11.61 105 ARG A CA 1
ATOM 792 C C . ARG A 1 105 ? 37.615 22.072 -5.520 1.00 11.79 105 ARG A C 1
ATOM 793 O O . ARG A 1 105 ? 37.639 23.248 -5.924 1.00 11.80 105 ARG A O 1
ATOM 801 N N . LYS A 1 106 ? 36.588 21.568 -4.848 1.00 12.04 106 LYS A N 1
ATOM 802 C CA . LYS A 1 106 ? 35.400 22.373 -4.584 1.00 12.80 106 LYS A CA 1
ATOM 803 C C . LYS A 1 106 ? 35.696 23.493 -3.592 1.00 13.58 106 LYS A C 1
ATOM 804 O O . LYS A 1 106 ? 35.262 24.622 -3.808 1.00 14.30 106 LYS A O 1
ATOM 810 N N . ASP A 1 107 ? 36.444 23.196 -2.532 1.00 14.05 107 ASP A N 1
ATOM 811 C CA . ASP A 1 107 ? 36.752 24.188 -1.488 1.00 15.72 107 ASP A CA 1
ATOM 812 C C . ASP A 1 107 ? 38.033 23.805 -0.767 1.00 16.13 107 ASP A C 1
ATOM 813 O O . ASP A 1 107 ? 37.991 23.085 0.218 1.00 18.58 107 ASP A O 1
ATOM 818 N N . SER A 1 108 ? 39.169 24.293 -1.260 1.00 16.47 108 SER A N 1
ATOM 819 C CA A SER A 1 108 ? 40.484 24.010 -0.688 0.50 16.93 108 SER A CA 1
ATOM 820 C CA B SER A 1 108 ? 40.431 23.927 -0.628 0.50 16.58 108 SER A CA 1
ATOM 821 C C . SER A 1 108 ? 40.704 24.680 0.655 1.00 17.20 108 SER A C 1
ATOM 822 O O . SER A 1 108 ? 41.518 24.230 1.452 1.00 18.34 108 SER A O 1
ATOM 827 N N . GLN A 1 109 ? 40.001 25.788 0.862 1.00 17.43 109 GLN A N 1
ATOM 828 C CA . GLN A 1 109 ? 40.219 26.631 2.027 1.00 17.98 109 GLN A CA 1
ATOM 829 C C . GLN A 1 109 ? 39.967 25.892 3.349 1.00 17.50 109 GLN A C 1
ATOM 830 O O . GLN A 1 109 ? 40.617 26.177 4.352 1.00 18.25 109 GLN A O 1
ATOM 836 N N . VAL A 1 110 ? 39.060 24.918 3.345 1.00 16.14 110 VAL A N 1
ATOM 837 C CA . VAL A 1 110 ? 38.705 24.220 4.579 1.00 15.70 110 VAL A CA 1
ATOM 838 C C . VAL A 1 110 ? 39.627 23.045 4.942 1.00 14.88 110 VAL A C 1
ATOM 839 O O . VAL A 1 110 ? 39.445 22.431 5.993 1.00 15.87 110 VAL A O 1
ATOM 843 N N . PHE A 1 111 ? 40.599 22.732 4.088 1.00 12.98 111 PHE A N 1
ATOM 844 C CA . PHE A 1 111 ? 41.491 21.605 4.339 1.00 12.36 111 PHE A CA 1
ATOM 845 C C . PHE A 1 111 ? 42.904 22.112 4.473 1.00 12.33 111 PHE A C 1
ATOM 846 O O . PHE A 1 111 ? 43.310 22.990 3.719 1.00 13.60 111 PHE A O 1
ATOM 854 N N . SER A 1 112 ? 43.674 21.517 5.371 1.00 11.28 112 SER A N 1
ATOM 855 C CA A SER A 1 112 ? 45.079 21.883 5.506 0.50 11.28 112 SER A CA 1
ATOM 856 C CA B SER A 1 112 ? 45.074 21.901 5.489 0.50 11.16 112 SER A CA 1
ATOM 857 C C . SER A 1 112 ? 45.934 21.183 4.454 1.00 10.95 112 SER A C 1
ATOM 858 O O . SER A 1 112 ? 46.797 21.804 3.820 1.00 11.25 112 SER A O 1
ATOM 863 N N . ARG A 1 113 ? 45.697 19.885 4.279 1.00 10.31 113 ARG A N 1
ATOM 864 C CA . ARG A 1 113 ? 46.486 19.076 3.342 1.00 9.51 113 ARG A CA 1
ATOM 865 C C . ARG A 1 113 ? 45.767 17.748 3.119 1.00 8.88 113 ARG A C 1
ATOM 866 O O . ARG A 1 113 ? 44.876 17.395 3.895 1.00 9.03 113 ARG A O 1
ATOM 874 N N . LEU A 1 114 ? 46.177 17.014 2.100 1.00 8.01 114 LEU A N 1
ATOM 875 C CA . LEU A 1 114 ? 45.580 15.729 1.786 1.00 7.69 114 LEU A CA 1
ATOM 876 C C . LEU A 1 114 ? 46.586 14.602 1.863 1.00 7.67 114 LEU A C 1
ATOM 877 O O . LEU A 1 114 ? 47.712 14.763 1.503 1.00 7.76 114 LEU A O 1
ATOM 882 N N . ILE A 1 115 ? 46.121 13.466 2.359 1.00 7.39 115 ILE A N 1
ATOM 883 C CA . ILE A 1 115 ? 46.893 12.230 2.288 1.00 7.45 115 ILE A CA 1
ATOM 884 C C . ILE A 1 115 ? 46.041 11.294 1.465 1.00 7.46 115 ILE A C 1
ATOM 885 O O . ILE A 1 115 ? 44.929 10.920 1.878 1.00 7.57 115 ILE A O 1
ATOM 890 N N . LEU A 1 116 ? 46.514 10.969 0.261 1.00 7.31 116 LEU A N 1
ATOM 891 C CA . LEU A 1 116 ? 45.714 10.191 -0.683 1.00 7.42 116 LEU A CA 1
ATOM 892 C C . LEU A 1 116 ? 46.274 8.785 -0.749 1.00 7.60 116 LEU A C 1
ATOM 893 O O . LEU A 1 116 ? 47.385 8.604 -1.275 1.00 8.01 116 LEU A O 1
ATOM 898 N N . VAL A 1 117 ? 45.518 7.810 -0.221 1.00 7.44 117 VAL A N 1
ATOM 899 C CA . VAL A 1 117 ? 46.019 6.448 -0.127 1.00 7.49 117 VAL A CA 1
ATOM 900 C C . VAL A 1 117 ? 45.428 5.569 -1.210 1.00 7.50 117 VAL A C 1
ATOM 901 O O . VAL A 1 117 ? 44.228 5.264 -1.194 1.00 7.22 117 VAL A O 1
ATOM 905 N N . ASP A 1 118 ? 46.275 5.221 -2.176 1.00 7.68 118 ASP A N 1
ATOM 906 C CA . ASP A 1 118 ? 45.932 4.320 -3.288 1.00 8.20 118 ASP A CA 1
ATOM 907 C C . ASP A 1 118 ? 44.584 4.620 -3.974 1.00 8.14 118 ASP A C 1
ATOM 908 O O . ASP A 1 118 ? 43.750 3.727 -4.140 1.00 8.19 118 ASP A O 1
ATOM 913 N N . PRO A 1 119 ? 44.371 5.874 -4.431 1.00 8.08 119 PRO A N 1
ATOM 914 C CA . PRO A 1 119 ? 43.134 6.159 -5.164 1.00 7.83 119 PRO A CA 1
ATOM 915 C C . PRO A 1 119 ? 43.085 5.380 -6.487 1.00 7.76 119 PRO A C 1
ATOM 916 O O . PRO A 1 119 ? 44.110 5.266 -7.162 1.00 7.98 119 PRO A O 1
ATOM 920 N N . PRO A 1 120 ? 41.904 4.848 -6.863 1.00 7.75 120 PRO A N 1
ATOM 921 C CA . PRO A 1 120 ? 41.771 4.412 -8.249 1.00 7.85 120 PRO A CA 1
ATOM 922 C C . PRO A 1 120 ? 42.140 5.567 -9.178 1.00 8.06 120 PRO A C 1
ATOM 923 O O . PRO A 1 120 ? 41.753 6.725 -8.928 1.00 7.94 120 PRO A O 1
ATOM 927 N N . VAL A 1 121 ? 42.876 5.264 -10.245 1.00 8.34 121 VAL A N 1
ATOM 928 C CA . VAL A 1 121 ? 43.256 6.265 -11.226 1.00 8.64 121 VAL A CA 1
ATOM 929 C C . VAL A 1 121 ? 42.475 6.088 -12.531 1.00 8.77 121 VAL A C 1
ATOM 930 O O . VAL A 1 121 ? 42.789 6.649 -13.542 1.00 9.26 121 VAL A O 1
ATOM 934 N N . SER A 1 122 ? 41.456 5.261 -12.453 1.00 8.58 122 SER A N 1
ATOM 935 C CA . SER A 1 122 ? 40.506 5.100 -13.553 1.00 8.77 122 SER A CA 1
ATOM 936 C C . SER A 1 122 ? 39.673 6.373 -13.804 1.00 9.09 122 SER A C 1
ATOM 937 O O . SER A 1 122 ? 39.676 7.333 -12.998 1.00 9.32 122 SER A O 1
ATOM 940 N N . GLY A 1 123 ? 38.959 6.369 -14.931 1.00 9.59 123 GLY A N 1
ATOM 941 C CA . GLY A 1 123 ? 38.125 7.496 -15.324 1.00 10.36 123 GLY A CA 1
ATOM 942 C C . GLY A 1 123 ? 37.897 7.432 -16.834 1.00 11.04 123 GLY A C 1
ATOM 943 O O . GLY A 1 123 ? 38.335 6.491 -17.494 1.00 11.46 123 GLY A O 1
ATOM 944 N N . PRO A 1 124 ? 37.190 8.424 -17.380 1.00 12.00 124 PRO A N 1
ATOM 945 C CA . PRO A 1 124 ? 36.879 8.398 -18.820 1.00 12.51 124 PRO A CA 1
ATOM 946 C C . PRO A 1 124 ? 38.164 8.309 -19.666 1.00 12.88 124 PRO A C 1
ATOM 947 O O . PRO A 1 124 ? 39.089 9.096 -19.466 1.00 13.33 124 PRO A O 1
ATOM 951 N N . GLY A 1 125 ? 38.217 7.326 -20.568 1.00 13.37 125 GLY A N 1
ATOM 952 C CA . GLY A 1 125 ? 39.364 7.103 -21.445 1.00 13.31 125 GLY A CA 1
ATOM 953 C C . GLY A 1 125 ? 40.597 6.529 -20.768 1.00 13.58 125 GLY A C 1
ATOM 954 O O . GLY A 1 125 ? 41.660 6.431 -21.386 1.00 15.21 125 GLY A O 1
ATOM 955 N N . ARG A 1 126 ? 40.454 6.119 -19.505 1.00 12.40 126 ARG A N 1
ATOM 956 C CA . ARG A 1 126 ? 41.588 5.628 -18.722 1.00 12.03 126 ARG A CA 1
ATOM 957 C C . ARG A 1 126 ? 41.508 4.129 -18.422 1.00 11.65 126 ARG A C 1
ATOM 958 O O . ARG A 1 126 ? 40.469 3.490 -18.647 1.00 12.37 126 ARG A O 1
ATOM 966 N N . ARG A 1 127 ? 42.625 3.565 -17.964 1.00 11.47 127 ARG A N 1
ATOM 967 C CA . ARG A 1 127 ? 42.689 2.169 -17.541 1.00 11.81 127 ARG A CA 1
ATOM 968 C C . ARG A 1 127 ? 41.600 1.905 -16.490 1.00 11.94 127 ARG A C 1
ATOM 969 O O . ARG A 1 127 ? 41.480 2.649 -15.517 1.00 11.30 127 ARG A O 1
ATOM 977 N N . PRO A 1 128 ? 40.793 0.854 -16.694 1.00 11.98 128 PRO A N 1
ATOM 978 C CA . PRO A 1 128 ? 39.764 0.538 -15.697 1.00 11.98 128 PRO A CA 1
ATOM 979 C C . PRO A 1 128 ? 40.362 0.134 -14.365 1.00 11.72 128 PRO A C 1
ATOM 980 O O . PRO A 1 128 ? 41.500 -0.339 -14.307 1.00 11.61 128 PRO A O 1
ATOM 984 N N . TYR A 1 129 ? 39.603 0.319 -13.293 1.00 11.69 129 TYR A N 1
ATOM 985 C CA . TYR A 1 129 ? 40.023 -0.125 -11.961 1.00 11.80 129 TYR A CA 1
ATOM 986 C C . TYR A 1 129 ? 40.165 -1.655 -11.907 1.00 11.93 129 TYR A C 1
ATOM 987 O O . TYR A 1 129 ? 39.247 -2.371 -12.288 1.00 11.23 129 TYR A O 1
ATOM 996 N N . PRO A 1 130 ? 41.333 -2.164 -11.479 1.00 11.99 130 PRO A N 1
ATOM 997 C CA . PRO A 1 130 ? 41.574 -3.608 -11.585 1.00 12.63 130 PRO A CA 1
ATOM 998 C C . PRO A 1 130 ? 40.979 -4.444 -10.447 1.00 13.22 130 PRO A C 1
ATOM 999 O O . PRO A 1 130 ? 41.703 -5.022 -9.626 1.00 14.17 130 PRO A O 1
ATOM 1003 N N . ALA A 1 131 ? 39.657 -4.508 -10.409 1.00 13.92 131 ALA A N 1
ATOM 1004 C CA . ALA A 1 131 ? 38.946 -5.292 -9.407 1.00 14.27 131 ALA A CA 1
ATOM 1005 C C . ALA A 1 131 ? 37.698 -5.869 -10.043 1.00 14.49 131 ALA A C 1
ATOM 1006 O O . ALA A 1 131 ? 37.128 -5.270 -10.948 1.00 14.63 131 ALA A O 1
ATOM 1008 N N . LYS A 1 132 ? 37.286 -7.043 -9.567 1.00 14.68 132 LYS A N 1
ATOM 1009 C CA . LYS A 1 132 ? 36.096 -7.700 -10.087 1.00 15.49 132 LYS A CA 1
ATOM 1010 C C . LYS A 1 132 ? 34.854 -7.192 -9.367 1.00 14.10 132 LYS A C 1
ATOM 1011 O O . LYS A 1 132 ? 34.751 -7.300 -8.144 1.00 13.56 132 LYS A O 1
ATOM 1017 N N . TRP A 1 133 ? 33.903 -6.658 -10.130 1.00 13.82 133 TRP A N 1
ATOM 1018 C CA . TRP A 1 133 ? 32.652 -6.207 -9.547 1.00 13.21 133 TRP A CA 1
ATOM 1019 C C . TRP A 1 133 ? 31.973 -7.299 -8.744 1.00 12.52 133 TRP A C 1
ATOM 1020 O O . TRP A 1 133 ? 31.410 -7.039 -7.686 1.00 12.36 133 TRP A O 1
ATOM 1031 N N . SER A 1 134 ? 32.024 -8.532 -9.229 1.00 12.24 134 SER A N 1
ATOM 1032 C CA . SER A 1 134 ? 31.312 -9.633 -8.572 1.00 12.48 134 SER A CA 1
ATOM 1033 C C . SER A 1 134 ? 31.718 -9.849 -7.111 1.00 11.71 134 SER A C 1
ATOM 1034 O O . SER A 1 134 ? 30.909 -10.286 -6.303 1.00 11.13 134 SER A O 1
ATOM 1037 N N . TRP A 1 135 ? 32.968 -9.529 -6.772 1.00 10.98 135 TRP A N 1
ATOM 1038 C CA . TRP A 1 135 ? 33.448 -9.697 -5.409 1.00 10.52 135 TRP A CA 1
ATOM 1039 C C . TRP A 1 135 ? 32.659 -8.840 -4.455 1.00 10.30 135 TRP A C 1
ATOM 1040 O O . TRP A 1 135 ? 32.284 -9.297 -3.377 1.00 10.48 135 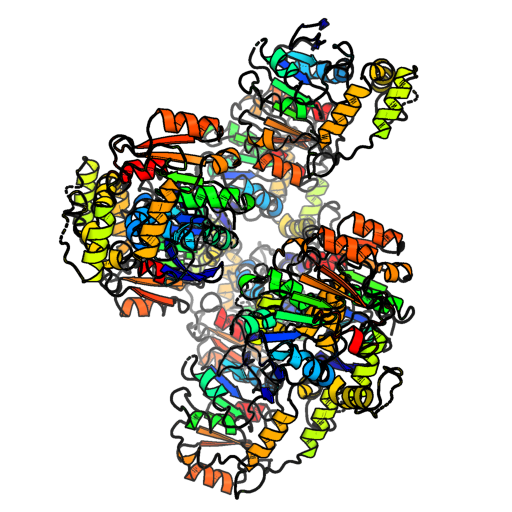TRP A O 1
ATOM 1051 N N . TYR A 1 136 ? 32.408 -7.593 -4.836 1.00 10.04 136 TYR A N 1
ATOM 1052 C CA . TYR A 1 136 ? 31.606 -6.697 -4.011 1.00 10.19 136 TYR A CA 1
ATOM 1053 C C . TYR A 1 136 ? 30.149 -7.151 -3.997 1.00 9.87 136 TYR A C 1
ATOM 1054 O O . TYR A 1 136 ? 29.537 -7.218 -2.937 1.00 9.64 136 TYR A O 1
ATOM 1063 N N . ALA A 1 137 ? 29.605 -7.447 -5.175 1.00 9.93 137 ALA A N 1
ATOM 1064 C CA . ALA A 1 137 ? 28.177 -7.772 -5.305 1.00 9.73 137 ALA A CA 1
ATOM 1065 C C . ALA A 1 137 ? 27.805 -9.002 -4.501 1.00 9.92 137 ALA A C 1
ATOM 1066 O O . ALA A 1 137 ? 26.846 -8.974 -3.728 1.00 9.92 137 ALA A O 1
ATOM 1068 N N . GLU A 1 138 ? 28.590 -10.069 -4.652 1.00 9.74 138 GLU A N 1
ATOM 1069 C CA . GLU A 1 138 ? 28.282 -11.346 -4.015 1.00 9.87 138 GLU A CA 1
ATOM 1070 C C . GLU A 1 138 ? 28.455 -11.267 -2.499 1.00 9.23 138 GLU A C 1
ATOM 1071 O O . GLU A 1 138 ? 27.605 -11.748 -1.749 1.00 9.14 138 GLU A O 1
ATOM 1077 N N . SER A 1 139 ? 29.520 -10.607 -2.048 1.00 8.58 139 SER A N 1
ATOM 1078 C CA . SER A 1 139 ? 29.761 -10.486 -0.598 1.00 8.43 139 SER A CA 1
ATOM 1079 C C . SER A 1 139 ? 28.731 -9.583 0.088 1.00 8.31 139 SER A C 1
ATOM 1080 O O . SER A 1 139 ? 28.307 -9.878 1.206 1.00 7.98 139 SER A O 1
ATOM 1083 N N . ILE A 1 140 ? 28.306 -8.514 -0.583 1.00 8.31 140 ILE A N 1
ATOM 1084 C CA . ILE A 1 140 ? 27.265 -7.635 -0.009 1.00 8.13 140 ILE A CA 1
ATOM 1085 C C . ILE A 1 140 ? 25.938 -8.400 0.146 1.00 8.18 140 ILE A C 1
ATOM 1086 O O . ILE A 1 140 ? 25.307 -8.357 1.194 1.00 7.76 140 ILE A O 1
ATOM 1091 N N . ARG A 1 141 ? 25.536 -9.153 -0.867 1.00 8.18 141 ARG A N 1
ATOM 1092 C CA . ARG A 1 141 ? 24.249 -9.858 -0.773 1.00 8.79 141 ARG A CA 1
ATOM 1093 C C . ARG A 1 141 ? 24.315 -10.928 0.318 1.00 8.92 141 ARG A C 1
ATOM 1094 O O . ARG A 1 141 ? 23.330 -11.155 1.027 1.00 9.44 141 ARG A O 1
ATOM 1102 N N . LEU A 1 142 ? 25.472 -11.590 0.429 1.00 8.80 142 LEU A N 1
ATOM 1103 C CA . LEU A 1 142 ? 25.723 -12.570 1.505 1.00 9.04 142 LEU A CA 1
ATOM 1104 C C . LEU A 1 142 ? 25.580 -11.926 2.884 1.00 8.61 142 LEU A C 1
ATOM 1105 O O . LEU A 1 142 ? 24.922 -12.456 3.799 1.00 8.44 142 LEU A O 1
ATOM 1110 N N . ALA A 1 143 ? 26.204 -10.762 3.025 1.00 8.53 143 ALA A N 1
ATOM 1111 C CA . ALA A 1 143 ? 26.206 -10.057 4.296 1.00 8.37 143 ALA A CA 1
ATOM 1112 C C . ALA A 1 143 ? 24.799 -9.570 4.644 1.00 8.61 143 ALA A C 1
ATOM 1113 O O . ALA A 1 143 ? 24.391 -9.620 5.799 1.00 8.37 143 ALA A O 1
ATOM 1115 N N . GLN A 1 144 ? 24.067 -9.101 3.637 1.00 9.01 144 GLN A N 1
ATOM 1116 C CA . GLN A 1 144 ? 22.660 -8.709 3.829 1.00 9.37 144 GLN A CA 1
ATOM 1117 C C . GLN A 1 144 ? 21.792 -9.838 4.377 1.00 9.60 144 GLN A C 1
ATOM 1118 O O . GLN A 1 144 ? 20.905 -9.608 5.208 1.00 9.50 144 GLN A O 1
ATOM 1124 N N . ARG A 1 145 ? 22.036 -11.052 3.902 1.00 9.84 145 ARG A N 1
ATOM 1125 C CA . ARG A 1 145 ? 21.284 -12.214 4.395 1.00 9.91 145 ARG A CA 1
ATOM 1126 C C . ARG A 1 145 ? 21.590 -12.477 5.873 1.00 10.06 145 ARG A C 1
ATOM 1127 O O . ARG A 1 145 ? 20.698 -12.793 6.680 1.00 10.07 145 ARG A O 1
ATOM 1135 N N . GLY A 1 146 ? 22.852 -12.306 6.234 1.00 10.03 146 GLY A N 1
ATOM 1136 C CA . GLY A 1 146 ? 23.347 -12.656 7.545 1.00 9.68 146 GLY A CA 1
ATOM 1137 C C . GLY A 1 146 ? 24.318 -13.810 7.379 1.00 10.52 146 GLY A C 1
ATOM 1138 O O . GLY A 1 146 ? 23.931 -14.919 6.985 1.00 11.01 146 GLY A O 1
ATOM 1139 N N . CYS A 1 147 ? 25.584 -13.550 7.657 1.00 9.99 147 CYS A N 1
ATOM 1140 C CA . CYS A 1 147 ? 26.601 -14.559 7.443 1.00 10.39 147 CYS A CA 1
ATOM 1141 C C . CYS A 1 147 ? 27.631 -14.536 8.537 1.00 10.26 147 CYS A C 1
ATOM 1142 O O . CYS A 1 147 ? 27.772 -13.541 9.259 1.00 9.67 147 CYS A O 1
ATOM 1145 N N . THR A 1 148 ? 28.364 -15.645 8.650 1.00 10.16 148 THR A N 1
ATOM 1146 C CA . THR A 1 148 ? 29.381 -15.789 9.672 1.00 10.48 148 THR A CA 1
ATOM 1147 C C . THR A 1 148 ? 30.699 -15.233 9.183 1.00 10.29 148 THR A C 1
ATOM 1148 O O . THR A 1 148 ? 30.880 -15.007 7.986 1.00 10.21 148 THR A O 1
ATOM 1152 N N . ALA A 1 149 ? 31.614 -15.036 10.126 1.00 10.41 149 ALA A N 1
ATOM 1153 C CA . ALA A 1 149 ? 32.987 -14.713 9.805 1.00 10.32 149 ALA A CA 1
ATOM 1154 C C . ALA A 1 149 ? 33.599 -15.764 8.871 1.00 10.65 149 ALA A C 1
ATOM 1155 O O . ALA A 1 149 ? 34.324 -15.407 7.937 1.00 10.61 149 ALA A O 1
ATOM 1165 N N . GLU A 1 151 ? 32.108 -17.615 6.633 1.00 10.63 151 GLU A N 1
ATOM 1166 C CA . GLU A 1 151 ? 31.578 -17.392 5.294 1.00 10.68 151 GLU A CA 1
ATOM 1167 C C . GLU A 1 151 ? 32.223 -16.175 4.620 1.00 10.48 151 GLU A C 1
ATOM 1168 O O . GLU A 1 151 ? 32.487 -16.197 3.408 1.00 11.15 151 GLU A O 1
ATOM 1182 N N . ARG A 1 153 ? 35.163 -15.084 5.245 1.00 10.06 153 ARG A N 1
ATOM 1183 C CA . ARG A 1 153 ? 36.602 -15.284 5.088 1.00 10.31 153 ARG A CA 1
ATOM 1184 C C . ARG A 1 153 ? 37.009 -15.648 3.640 1.00 10.45 153 ARG A C 1
ATOM 1185 O O . ARG A 1 153 ? 38.150 -15.377 3.231 1.00 11.07 153 ARG A O 1
ATOM 1193 N N . SER A 1 154 ? 36.083 -16.228 2.868 1.00 10.68 154 SER A N 1
ATOM 1194 C CA . SER A 1 154 ? 36.346 -16.601 1.470 1.00 10.87 154 SER A CA 1
ATOM 1195 C C . SER A 1 154 ? 36.686 -15.362 0.641 1.00 11.39 154 SER A C 1
ATOM 1196 O O . SER A 1 154 ? 37.444 -15.431 -0.328 1.00 12.17 154 SER A O 1
ATOM 1199 N N . TYR A 1 155 ? 36.097 -14.227 1.023 1.00 11.14 155 TYR A N 1
ATOM 1200 C CA . TYR A 1 155 ? 36.325 -12.950 0.328 1.00 11.12 155 TYR A CA 1
ATOM 1201 C C . TYR A 1 155 ? 37.558 -12.213 0.798 1.00 11.41 155 TYR A C 1
ATOM 1202 O O . TYR A 1 155 ? 38.212 -11.519 0.011 1.00 11.86 155 TYR A O 1
ATOM 1211 N N . CYS A 1 156 ? 37.889 -12.347 2.082 1.00 11.87 156 CYS A N 1
ATOM 1212 C CA . CYS A 1 156 ? 39.085 -11.693 2.623 1.00 12.34 156 CYS A CA 1
ATOM 1213 C C . CYS A 1 156 ? 39.957 -12.715 3.332 1.00 11.68 156 CYS A C 1
ATOM 1214 O O . CYS A 1 156 ? 40.146 -12.627 4.553 1.00 11.36 156 CYS A O 1
ATOM 1217 N N . PRO A 1 157 ? 40.496 -13.683 2.578 1.00 11.98 157 PRO A N 1
ATOM 1218 C CA . PRO A 1 157 ? 41.176 -14.798 3.249 1.00 12.20 157 PRO A CA 1
ATOM 1219 C C . PRO A 1 157 ? 42.485 -14.432 3.924 1.00 12.86 157 PRO A C 1
ATOM 1220 O O . PRO A 1 157 ? 42.977 -15.225 4.733 1.00 13.29 157 PRO A O 1
ATOM 1224 N N . THR A 1 158 ? 43.048 -13.258 3.619 1.00 13.03 158 THR A N 1
ATOM 1225 C CA . THR A 1 158 ? 44.335 -12.884 4.211 1.00 13.42 158 THR A CA 1
ATOM 1226 C C . THR A 1 158 ? 44.202 -12.010 5.469 1.00 13.38 158 THR A C 1
ATOM 1227 O O . THR A 1 158 ? 45.202 -11.627 6.082 1.00 14.04 158 THR A O 1
ATOM 1231 N N . TRP A 1 159 ? 42.972 -11.677 5.843 1.00 12.56 159 TRP A N 1
ATOM 1232 C CA . TRP A 1 159 ? 42.736 -10.800 6.979 1.00 12.38 159 TRP A CA 1
ATOM 1233 C C . TRP A 1 159 ? 42.792 -11.519 8.307 1.00 12.94 159 TRP A C 1
ATOM 1234 O O . TRP A 1 159 ? 42.781 -12.753 8.345 1.00 13.51 159 TRP A O 1
ATOM 1245 N N . THR A 1 160 ? 42.850 -10.764 9.396 1.00 13.67 160 THR A N 1
ATOM 1246 C CA . THR A 1 160 ? 42.808 -11.369 10.732 1.00 14.83 160 THR A CA 1
ATOM 1247 C C . THR A 1 160 ? 41.391 -11.814 11.066 1.00 15.61 160 THR A C 1
ATOM 1248 O O . THR A 1 160 ? 40.429 -11.366 10.446 1.00 13.67 160 THR A O 1
ATOM 1252 N N . ASP A 1 161 ? 41.277 -12.696 12.057 1.00 16.68 161 ASP A N 1
ATOM 1253 C CA . ASP A 1 161 ? 39.965 -13.172 12.500 1.00 18.56 161 ASP A CA 1
ATOM 1254 C C . ASP A 1 161 ? 39.043 -12.012 12.879 1.00 16.54 161 ASP A C 1
ATOM 1255 O O . ASP A 1 161 ? 37.881 -11.991 12.457 1.00 15.43 161 ASP A O 1
ATOM 1260 N N . GLU A 1 162 ? 39.574 -11.050 13.637 1.00 16.07 162 GLU A N 1
ATOM 1261 C CA . GLU A 1 162 ? 38.786 -9.908 14.110 1.00 15.64 162 GLU A CA 1
ATOM 1262 C C . GLU A 1 162 ? 38.340 -9.030 12.946 1.00 14.16 162 GLU A C 1
ATOM 1263 O O . GLU A 1 162 ? 37.187 -8.574 12.907 1.00 13.31 162 GLU A O 1
ATOM 1269 N N . GLN A 1 163 ? 39.230 -8.828 11.978 1.00 12.30 163 GLN A N 1
ATOM 1270 C CA . GLN A 1 163 ? 38.885 -8.016 10.809 1.00 11.48 163 GLN A CA 1
ATOM 1271 C C . GLN A 1 163 ? 37.752 -8.654 9.993 1.00 10.51 163 GLN A C 1
ATOM 1272 O O . GLN A 1 163 ? 36.824 -7.961 9.541 1.00 9.32 163 GLN A O 1
ATOM 1278 N N . ILE A 1 164 ? 37.831 -9.968 9.804 1.00 10.05 164 ILE A N 1
ATOM 1279 C CA . ILE A 1 164 ? 36.799 -10.708 9.093 1.00 10.11 164 ILE A CA 1
ATOM 1280 C C . ILE A 1 164 ? 35.479 -10.713 9.861 1.00 10.05 164 ILE A C 1
ATOM 1281 O O . ILE A 1 164 ? 34.424 -10.534 9.260 1.00 9.82 164 ILE A O 1
ATOM 1286 N N . GLU A 1 165 ? 35.529 -10.883 11.180 1.00 9.78 165 GLU A N 1
ATOM 1287 C CA . GLU A 1 165 ? 34.303 -10.852 11.994 1.00 10.46 165 GLU A CA 1
ATOM 1288 C C . GLU A 1 165 ? 33.618 -9.500 11.850 1.00 9.77 165 GLU A C 1
ATOM 1289 O O . GLU A 1 165 ? 32.387 -9.413 11.708 1.00 9.21 165 GLU A O 1
ATOM 1295 N N . LEU A 1 166 ? 34.425 -8.446 11.875 1.00 9.34 166 LEU A N 1
ATOM 1296 C CA . LEU A 1 166 ? 33.870 -7.105 11.779 1.00 9.17 166 LEU A CA 1
ATOM 1297 C C . LEU A 1 166 ? 33.245 -6.841 10.425 1.00 8.68 166 LEU A C 1
ATOM 1298 O O . LEU A 1 166 ? 32.214 -6.159 10.351 1.00 8.41 166 LEU A O 1
ATOM 1303 N N . ARG A 1 167 ? 33.860 -7.361 9.359 1.00 8.07 167 ARG A N 1
ATOM 1304 C CA . ARG A 1 167 ? 33.302 -7.218 8.020 1.00 7.78 167 ARG A CA 1
ATOM 1305 C C . ARG A 1 167 ? 31.994 -8.023 7.885 1.00 7.68 167 ARG A C 1
ATOM 1306 O O . ARG A 1 167 ? 31.019 -7.541 7.320 1.00 7.64 167 ARG A O 1
ATOM 1314 N N . ALA A 1 168 ? 31.972 -9.242 8.424 1.00 7.63 168 ALA A N 1
ATOM 1315 C CA . ALA A 1 168 ? 30.719 -10.013 8.436 1.00 7.47 168 ALA A CA 1
ATOM 1316 C C . ALA A 1 168 ? 29.601 -9.283 9.166 1.00 7.53 168 ALA A C 1
ATOM 1317 O O . ALA A 1 168 ? 28.449 -9.359 8.775 1.00 7.40 168 ALA A O 1
ATOM 1319 N N . GLU A 1 169 ? 29.966 -8.543 10.207 1.00 7.35 169 GLU A N 1
ATOM 1320 C CA . GLU A 1 169 ? 29.012 -7.792 11.009 1.00 7.53 169 GLU A CA 1
ATOM 1321 C C . GLU A 1 169 ? 28.467 -6.547 10.294 1.00 7.28 169 GLU A C 1
ATOM 1322 O O . GLU A 1 169 ? 27.290 -6.243 10.407 1.00 7.23 169 GLU A O 1
ATOM 1328 N N . TRP A 1 170 ? 29.338 -5.833 9.584 1.00 7.32 170 TRP A N 1
ATOM 1329 C CA . TRP A 1 170 ? 29.043 -4.473 9.088 1.00 7.12 170 TRP A CA 1
ATOM 1330 C C . TRP A 1 170 ? 28.908 -4.305 7.590 1.00 7.07 170 TRP A C 1
ATOM 1331 O O . TRP A 1 170 ? 28.394 -3.256 7.148 1.00 7.20 170 TRP A O 1
ATOM 1342 N N . LEU A 1 171 ? 29.328 -5.286 6.789 1.00 6.76 171 LEU A N 1
ATOM 1343 C CA . LEU A 1 171 ? 29.320 -5.089 5.337 1.00 6.86 171 LEU A CA 1
ATOM 1344 C C . LEU A 1 171 ? 27.925 -4.784 4.808 1.00 6.82 171 LEU A C 1
ATOM 1345 O O . LEU A 1 171 ? 27.784 -3.985 3.885 1.00 6.76 171 LEU A O 1
ATOM 1350 N N . HIS A 1 172 ? 26.897 -5.389 5.398 1.00 6.75 172 HIS A N 1
ATOM 1351 C CA . HIS A 1 172 ? 25.532 -5.170 4.908 1.00 6.95 172 HIS A CA 1
ATOM 1352 C C . HIS A 1 172 ? 25.072 -3.738 5.036 1.00 6.89 172 HIS A C 1
ATOM 1353 O O . HIS A 1 172 ? 24.077 -3.352 4.426 1.00 6.99 172 HIS A O 1
ATOM 1360 N N . THR A 1 173 ? 25.756 -2.942 5.868 1.00 6.83 173 THR A N 1
ATOM 1361 C CA . THR A 1 173 ? 25.394 -1.531 5.990 1.00 7.07 173 THR A CA 1
ATOM 1362 C C . THR A 1 173 ? 25.889 -0.712 4.808 1.00 7.39 173 THR A C 1
ATOM 1363 O O . THR A 1 173 ? 25.607 0.489 4.745 1.00 8.03 173 THR A O 1
ATOM 1367 N N . CYS A 1 174 ? 26.660 -1.329 3.916 1.00 7.50 174 CYS A N 1
ATOM 1368 C CA . CYS A 1 174 ? 27.100 -0.662 2.683 1.00 7.99 174 CYS A CA 1
ATOM 1369 C C . CYS A 1 174 ? 26.032 -0.913 1.616 1.00 8.03 174 CYS A C 1
ATOM 1370 O O . CYS A 1 174 ? 25.959 -1.991 1.016 1.00 8.30 174 CYS A O 1
ATOM 1373 N N . GLN A 1 175 ? 25.157 0.074 1.441 1.00 8.08 175 GLN A N 1
ATOM 1374 C CA . GLN A 1 175 ? 24.000 -0.082 0.572 1.00 8.20 175 GLN A CA 1
ATOM 1375 C C . GLN A 1 175 ? 24.445 -0.468 -0.837 1.00 8.11 175 GLN A C 1
ATOM 1376 O O . GLN A 1 175 ? 25.353 0.133 -1.398 1.00 8.06 175 GLN A O 1
ATOM 1382 N N . TYR A 1 176 ? 23.822 -1.509 -1.387 1.00 8.15 176 TYR A N 1
ATOM 1383 C CA . TYR A 1 176 ? 24.230 -2.026 -2.709 1.00 8.09 176 TYR A CA 1
ATOM 1384 C C . TYR A 1 176 ? 24.253 -0.945 -3.791 1.00 8.06 176 TYR A C 1
ATOM 1385 O O . TYR A 1 176 ? 25.248 -0.789 -4.496 1.00 7.96 176 TYR A O 1
ATOM 1394 N N . THR A 1 177 ? 23.165 -0.182 -3.902 1.00 8.23 177 THR A N 1
ATOM 1395 C CA . THR A 1 177 ? 23.097 0.868 -4.934 1.00 8.28 177 THR A CA 1
ATOM 1396 C C . THR A 1 177 ? 24.197 1.917 -4.728 1.00 7.95 177 THR A C 1
ATOM 1397 O O . THR A 1 177 ? 24.730 2.426 -5.692 1.00 8.26 177 THR A O 1
ATOM 1401 N N . ALA A 1 178 ? 24.552 2.193 -3.476 1.00 7.81 178 ALA A N 1
ATOM 1402 C CA . ALA A 1 178 ? 25.633 3.151 -3.171 1.00 7.64 178 ALA A CA 1
ATOM 1403 C C . ALA A 1 178 ? 26.987 2.592 -3.640 1.00 7.90 178 ALA A C 1
ATOM 1404 O O . ALA A 1 178 ? 27.803 3.305 -4.221 1.00 7.87 178 ALA A O 1
ATOM 1406 N N . VAL A 1 179 ? 27.226 1.315 -3.386 1.00 7.77 179 VAL A N 1
ATOM 1407 C CA . VAL A 1 179 ? 28.502 0.681 -3.763 1.00 8.08 179 VAL A CA 1
ATOM 1408 C C . VAL A 1 179 ? 28.627 0.552 -5.287 1.00 8.39 179 VAL A C 1
ATOM 1409 O O . VAL A 1 179 ? 29.683 0.857 -5.861 1.00 8.03 179 VAL A O 1
ATOM 1413 N N . LYS A 1 180 ? 27.536 0.144 -5.941 1.00 8.32 180 LYS A N 1
ATOM 1414 C CA . LYS A 1 180 ? 27.510 0.099 -7.414 1.00 8.72 180 LYS A CA 1
ATOM 1415 C C . LYS A 1 180 ? 27.811 1.474 -8.039 1.00 8.67 180 LYS A C 1
ATOM 1416 O O . LYS A 1 180 ? 28.599 1.574 -8.979 1.00 8.13 180 LYS A O 1
ATOM 1422 N N . THR A 1 181 ? 27.200 2.521 -7.487 1.00 8.76 181 THR A N 1
ATOM 1423 C CA . THR A 1 181 ? 27.400 3.877 -7.968 1.00 9.41 181 THR A CA 1
ATOM 1424 C C . THR A 1 181 ? 28.846 4.322 -7.816 1.00 8.82 181 THR A C 1
ATOM 1425 O O . THR A 1 181 ? 29.404 4.950 -8.716 1.00 8.67 181 THR A O 1
ATOM 1429 N N . ALA A 1 182 ? 29.446 3.983 -6.688 1.00 8.56 182 ALA A N 1
ATOM 1430 C CA . ALA A 1 182 ? 30.846 4.315 -6.461 1.00 8.32 182 ALA A CA 1
ATOM 1431 C C . ALA A 1 182 ? 31.745 3.594 -7.445 1.00 8.54 182 ALA A C 1
ATOM 1432 O O . ALA A 1 182 ? 32.675 4.203 -7.974 1.00 8.46 182 ALA A O 1
ATOM 1434 N N . PHE A 1 183 ? 31.466 2.312 -7.717 1.00 8.63 183 PHE A N 1
ATOM 1435 C CA . PHE A 1 183 ? 32.313 1.529 -8.606 1.00 8.89 183 PHE A CA 1
ATOM 1436 C C . PHE A 1 183 ? 32.216 2.093 -10.028 1.00 9.05 183 PHE A C 1
ATOM 1437 O O . PHE A 1 183 ? 33.233 2.249 -10.725 1.00 9.17 183 PHE A O 1
ATOM 1445 N N . ASP A 1 184 ? 31.003 2.441 -10.445 1.00 9.14 184 ASP A N 1
ATOM 1446 C CA . ASP A 1 184 ? 30.832 3.127 -11.734 1.00 9.57 184 ASP A CA 1
ATOM 1447 C C . ASP A 1 184 ? 31.541 4.471 -11.745 1.00 9.23 184 ASP A C 1
ATOM 1448 O O . ASP A 1 184 ? 32.119 4.855 -12.763 1.00 9.35 184 ASP A O 1
ATOM 1453 N N . GLY A 1 185 ? 31.494 5.178 -10.612 1.00 9.13 185 GLY A N 1
ATOM 1454 C CA . GLY A 1 185 ? 32.166 6.466 -10.478 1.00 8.59 185 GLY A CA 1
ATOM 1455 C C . GLY A 1 185 ? 33.668 6.366 -10.710 1.00 8.55 185 GLY A C 1
ATOM 1456 O O . GLY A 1 185 ? 34.285 7.292 -11.247 1.00 8.99 185 GLY A O 1
ATOM 1457 N N . PHE A 1 186 ? 34.265 5.253 -10.309 1.00 8.53 186 PHE A N 1
ATOM 1458 C CA . PHE A 1 186 ? 35.683 5.052 -10.587 1.00 8.49 186 PHE A CA 1
ATOM 1459 C C . PHE A 1 186 ? 35.932 5.180 -12.082 1.00 8.86 186 PHE A C 1
ATOM 1460 O O . PHE A 1 186 ? 37.020 5.570 -12.497 1.00 8.86 186 PHE A O 1
ATOM 1468 N N . HIS A 1 187 ? 34.913 4.862 -12.877 1.00 9.41 187 HIS A N 1
ATOM 1469 C CA . HIS A 1 187 ? 35.062 4.877 -14.339 1.00 10.15 187 HIS A CA 1
ATOM 1470 C C . HIS A 1 187 ? 34.491 6.091 -15.016 1.00 10.95 187 HIS A C 1
ATOM 1471 O O . HIS A 1 187 ? 34.943 6.474 -16.111 1.00 11.90 187 HIS A O 1
ATOM 1478 N N . THR A 1 188 ? 33.507 6.726 -14.386 1.00 10.17 188 THR A N 1
ATOM 1479 C CA . THR A 1 188 ? 32.839 7.885 -15.003 1.00 10.99 188 THR A CA 1
ATOM 1480 C C . THR A 1 188 ? 33.337 9.244 -14.522 1.00 11.11 188 THR A C 1
ATOM 1481 O O . THR A 1 188 ? 33.223 10.222 -15.263 1.00 12.41 188 THR A O 1
ATOM 1485 N N . ASP A 1 189 ? 33.887 9.326 -13.310 1.00 10.88 189 ASP A N 1
ATOM 1486 C CA . ASP A 1 189 ? 34.437 10.587 -12.794 1.00 10.78 189 ASP A CA 1
ATOM 1487 C C . ASP A 1 189 ? 35.884 10.786 -13.240 1.00 11.10 189 ASP A C 1
ATOM 1488 O O . ASP A 1 189 ? 36.667 9.834 -13.259 1.00 11.08 189 ASP A O 1
ATOM 1493 N N . ASP A 1 190 ? 36.224 12.028 -13.585 1.00 11.42 190 ASP A N 1
ATOM 1494 C CA . ASP A 1 190 ? 37.596 12.385 -13.918 1.00 11.85 190 ASP A CA 1
ATOM 1495 C C . ASP A 1 190 ? 38.186 13.107 -12.702 1.00 12.08 190 ASP A C 1
ATOM 1496 O O . ASP A 1 190 ? 37.847 14.278 -12.439 1.00 12.78 190 ASP A O 1
ATOM 1501 N N . ILE A 1 191 ? 39.072 12.419 -11.970 1.00 11.64 191 ILE A N 1
ATOM 1502 C CA . ILE A 1 191 ? 39.779 13.038 -10.836 1.00 11.60 191 ILE A CA 1
ATOM 1503 C C . ILE A 1 191 ? 41.066 13.730 -11.280 1.00 10.89 191 ILE A C 1
ATOM 1504 O O . ILE A 1 191 ? 41.654 14.502 -10.524 1.00 11.08 191 ILE A O 1
ATOM 1509 N N . HIS A 1 192 ? 41.505 13.453 -12.503 1.00 10.59 192 HIS A N 1
ATOM 1510 C CA . HIS A 1 192 ? 42.706 14.102 -13.014 1.00 10.71 192 HIS A CA 1
ATOM 1511 C C . HIS A 1 192 ? 42.516 15.557 -13.340 1.00 10.70 192 HIS A C 1
ATOM 1512 O O . HIS A 1 192 ? 43.407 16.370 -13.064 1.00 10.29 192 HIS A O 1
ATOM 1519 N N . THR A 1 193 ? 41.347 15.900 -13.873 1.00 11.57 193 THR A N 1
ATOM 1520 C CA A THR A 1 193 ? 41.040 17.310 -14.073 0.50 11.55 193 THR A CA 1
ATOM 1521 C CA B THR A 1 193 ? 40.952 17.295 -14.086 0.50 12.23 193 THR A CA 1
ATOM 1522 C C . THR A 1 193 ? 40.846 18.021 -12.729 1.00 12.13 193 THR A C 1
ATOM 1523 O O . THR A 1 193 ? 41.067 19.226 -12.634 1.00 12.69 193 THR A O 1
ATOM 1530 N N . ASP A 1 194 ? 40.510 17.281 -11.671 1.00 11.73 194 ASP A N 1
ATOM 1531 C CA . ASP A 1 194 ? 40.479 17.875 -10.333 1.00 12.16 194 ASP A CA 1
ATOM 1532 C C . ASP A 1 194 ? 41.894 18.102 -9.799 1.00 11.75 194 ASP A C 1
ATOM 1533 O O . ASP A 1 194 ? 42.180 19.174 -9.258 1.00 12.10 194 ASP A O 1
ATOM 1538 N N . LEU A 1 195 ? 42.756 17.089 -9.932 1.00 11.85 195 LEU A N 1
ATOM 1539 C CA . LEU A 1 195 ? 44.154 17.181 -9.467 1.00 11.61 195 LEU A CA 1
ATOM 1540 C C . LEU A 1 195 ? 44.857 18.379 -10.080 1.00 12.12 195 LEU A C 1
ATOM 1541 O O . LEU A 1 195 ? 45.632 19.063 -9.408 1.00 11.98 195 LEU A O 1
ATOM 1546 N N . ALA A 1 196 ? 44.586 18.618 -11.361 1.00 12.02 196 ALA A N 1
ATOM 1547 C CA . ALA A 1 196 ? 45.178 19.742 -12.091 1.00 12.44 196 ALA A CA 1
ATOM 1548 C C . ALA A 1 196 ? 44.873 21.097 -11.455 1.00 12.86 196 ALA A C 1
ATOM 1549 O O . ALA A 1 196 ? 45.571 22.073 -11.719 1.00 14.18 196 ALA A O 1
ATOM 1551 N N . GLN A 1 197 ? 43.829 21.164 -10.632 1.00 13.04 197 GLN A N 1
ATOM 1552 C CA . GLN A 1 197 ? 43.419 22.423 -9.995 1.00 13.41 197 GLN A CA 1
ATOM 1553 C C . GLN A 1 197 ? 43.842 22.561 -8.541 1.00 12.47 197 GLN A C 1
ATOM 1554 O O . GLN A 1 197 ? 43.624 23.616 -7.923 1.00 13.28 197 GLN A O 1
ATOM 1560 N N . LEU A 1 198 ? 44.412 21.500 -7.964 1.00 10.89 198 LEU A N 1
ATOM 1561 C CA . LEU A 1 198 ? 44.757 21.497 -6.536 1.00 10.41 198 LEU A CA 1
ATOM 1562 C C . LEU A 1 198 ? 46.128 22.106 -6.292 1.00 9.83 198 LEU A C 1
ATOM 1563 O O . LEU A 1 198 ? 47.093 21.751 -6.974 1.00 9.90 198 LEU A O 1
ATOM 1568 N N . THR A 1 199 ? 46.192 23.004 -5.310 1.00 9.54 199 THR A N 1
ATOM 1569 C CA . THR A 1 199 ? 47.444 23.674 -4.954 1.00 9.79 199 THR A CA 1
ATOM 1570 C C . THR A 1 199 ? 47.847 23.441 -3.486 1.00 9.61 199 THR A C 1
ATOM 1571 O O . THR A 1 199 ? 48.965 23.785 -3.094 1.00 9.75 199 THR A O 1
ATOM 1575 N N . LEU A 1 200 ? 46.979 22.830 -2.678 1.00 9.32 200 LEU A N 1
ATOM 1576 C CA . LEU A 1 200 ? 47.330 22.505 -1.269 1.00 9.01 200 LEU A CA 1
ATOM 1577 C C . LEU A 1 200 ? 48.324 21.324 -1.187 1.00 8.89 200 LEU A C 1
ATOM 1578 O O . LEU A 1 200 ? 48.514 20.621 -2.181 1.00 9.03 200 LEU A O 1
ATOM 1583 N N . PRO A 1 201 ? 48.976 21.113 -0.021 1.00 8.87 201 PRO A N 1
ATOM 1584 C CA . PRO A 1 201 ? 49.940 19.995 0.066 1.00 8.67 201 PRO A CA 1
ATOM 1585 C C . PRO A 1 201 ? 49.233 18.656 -0.124 1.00 8.71 201 PRO A C 1
ATOM 1586 O O . PRO A 1 201 ? 48.098 18.492 0.355 1.00 8.46 201 PRO A O 1
ATOM 1590 N N . ILE A 1 202 ? 49.884 17.749 -0.858 1.00 8.52 202 ILE A N 1
ATOM 1591 C CA . ILE A 1 202 ? 49.366 16.398 -1.138 1.00 8.48 202 ILE A CA 1
ATOM 1592 C C . ILE A 1 202 ? 50.474 15.380 -0.914 1.00 8.42 202 ILE A C 1
ATOM 1593 O O . ILE A 1 202 ? 51.587 15.530 -1.456 1.00 8.78 202 ILE A O 1
ATOM 1598 N N . GLN A 1 203 ? 50.185 14.368 -0.094 1.00 8.53 203 GLN A N 1
ATOM 1599 C CA . GLN A 1 203 ? 51.026 13.168 -0.022 1.00 8.88 203 GLN A CA 1
ATOM 1600 C C . GLN A 1 203 ? 50.267 12.044 -0.679 1.00 9.00 203 GLN A C 1
ATOM 1601 O O . GLN A 1 203 ? 49.113 11.785 -0.312 1.00 9.45 203 GLN A O 1
ATOM 1607 N N . LEU A 1 204 ? 50.894 11.412 -1.667 1.00 8.42 204 LEU A N 1
ATOM 1608 C CA . LEU A 1 204 ? 50.322 10.240 -2.333 1.00 8.50 204 LEU A CA 1
ATOM 1609 C C . LEU A 1 204 ? 50.966 9.018 -1.722 1.00 8.64 204 LEU A C 1
ATOM 1610 O O . LEU A 1 204 ? 52.198 8.920 -1.712 1.00 9.32 204 LEU A O 1
ATOM 1615 N N . VAL A 1 205 ? 50.149 8.102 -1.193 1.00 8.17 205 VAL A N 1
ATOM 1616 C CA . VAL A 1 205 ? 50.661 6.876 -0.546 1.00 7.78 205 VAL A CA 1
ATOM 1617 C C . VAL A 1 205 ? 50.218 5.698 -1.421 1.00 7.95 205 VAL A C 1
ATOM 1618 O O . VAL A 1 205 ? 49.015 5.452 -1.582 1.00 8.13 205 VAL A O 1
ATOM 1622 N N . VAL A 1 206 ? 51.187 4.981 -1.983 1.00 8.17 206 VAL A N 1
ATOM 1623 C CA . VAL A 1 206 ? 50.907 3.974 -3.016 1.00 8.30 206 VAL A CA 1
ATOM 1624 C C . VAL A 1 206 ? 51.091 2.573 -2.457 1.00 8.58 206 VAL A C 1
ATOM 1625 O O . VAL A 1 206 ? 52.070 2.302 -1.747 1.00 8.75 206 VAL A O 1
ATOM 1629 N N . ALA A 1 207 ? 50.149 1.684 -2.758 1.00 8.37 207 ALA A N 1
ATOM 1630 C CA . ALA A 1 207 ? 50.326 0.274 -2.439 1.00 8.62 207 ALA A CA 1
ATOM 1631 C C . ALA A 1 207 ? 51.258 -0.333 -3.491 1.00 8.91 207 ALA A C 1
ATOM 1632 O O . ALA A 1 207 ? 50.858 -0.561 -4.636 1.00 9.02 207 ALA A O 1
ATOM 1634 N N . GLY A 1 208 ? 52.519 -0.558 -3.121 1.00 8.99 208 GLY A N 1
ATOM 1635 C CA . GLY A 1 208 ? 53.522 -0.982 -4.106 1.00 9.52 208 GLY A CA 1
ATOM 1636 C C . GLY A 1 208 ? 53.261 -2.345 -4.698 1.00 9.99 208 GLY A C 1
ATOM 1637 O O . GLY A 1 208 ? 53.651 -2.620 -5.843 1.00 9.75 208 GLY A O 1
ATOM 1638 N N . GLY A 1 209 ? 52.611 -3.199 -3.927 1.00 10.40 209 GLY A N 1
ATOM 1639 C CA . GLY A 1 209 ? 52.335 -4.565 -4.391 1.00 11.26 209 GLY A CA 1
ATOM 1640 C C . GLY A 1 209 ? 51.027 -4.704 -5.167 1.00 12.22 209 GLY A C 1
ATOM 1641 O O . GLY A 1 209 ? 50.689 -5.791 -5.615 1.00 14.85 209 GLY A O 1
ATOM 1642 N N . ALA A 1 210 ? 50.276 -3.623 -5.312 1.00 11.74 210 ALA A N 1
ATOM 1643 C CA . ALA A 1 210 ? 48.982 -3.668 -6.024 1.00 11.76 210 ALA A CA 1
ATOM 1644 C C . ALA A 1 210 ? 49.166 -3.101 -7.429 1.00 12.55 210 ALA A C 1
ATOM 1645 O O . ALA A 1 210 ? 50.211 -2.497 -7.721 1.00 12.13 210 ALA A O 1
ATOM 1647 N N . GLU A 1 211 ? 48.155 -3.277 -8.278 1.00 12.53 211 GLU A N 1
ATOM 1648 C CA . GLU A 1 211 ? 48.184 -2.748 -9.636 1.00 13.36 211 GLU A CA 1
ATOM 1649 C C . GLU A 1 211 ? 47.277 -1.529 -9.795 1.00 12.12 211 GLU A C 1
ATOM 1650 O O . GLU A 1 211 ? 47.025 -1.088 -10.917 1.00 12.21 211 GLU A O 1
ATOM 1656 N N . VAL A 1 212 ? 46.791 -0.984 -8.680 1.00 11.09 212 VAL A N 1
ATOM 1657 C CA . VAL A 1 212 ? 45.873 0.167 -8.733 1.00 10.66 212 VAL A CA 1
ATOM 1658 C C . VAL A 1 212 ? 46.591 1.383 -9.308 1.00 10.79 212 VAL A C 1
ATOM 1659 O O . VAL A 1 212 ? 46.063 2.088 -10.183 1.00 10.35 212 VAL A O 1
ATOM 1663 N N . ILE A 1 213 ? 47.822 1.599 -8.863 1.00 10.67 213 ILE A N 1
ATOM 1664 C CA . ILE A 1 213 ? 48.617 2.744 -9.324 1.00 11.26 213 ILE A CA 1
ATOM 1665 C C . ILE A 1 213 ? 49.941 2.220 -9.877 1.00 12.27 213 ILE A C 1
ATOM 1666 O O . ILE A 1 213 ? 50.705 1.595 -9.162 1.00 14.19 213 ILE A O 1
ATOM 1671 N N . GLN A 1 214 ? 50.176 2.434 -11.162 1.00 12.97 214 GLN A N 1
ATOM 1672 C CA . GLN A 1 214 ? 51.415 1.989 -11.791 1.00 13.76 214 GLN A CA 1
ATOM 1673 C C . GLN A 1 214 ? 52.381 3.175 -11.822 1.00 13.87 214 GLN A C 1
ATOM 1674 O O . GLN A 1 214 ? 51.965 4.316 -11.647 1.00 11.74 214 GLN A O 1
ATOM 1680 N N . PRO A 1 215 ? 53.682 2.926 -12.051 1.00 14.25 215 PRO A N 1
ATOM 1681 C CA . PRO A 1 215 ? 54.605 4.070 -12.042 1.00 14.88 215 PRO A CA 1
ATOM 1682 C C . PRO A 1 215 ? 54.247 5.245 -12.965 1.00 14.35 215 PRO A C 1
ATOM 1683 O O . PRO A 1 215 ? 54.422 6.389 -12.566 1.00 14.02 215 PRO A O 1
ATOM 1687 N N . ASP A 1 216 ? 53.765 4.990 -14.185 1.00 15.16 216 ASP A N 1
ATOM 1688 C CA . ASP A 1 216 ? 53.374 6.086 -15.082 1.00 16.25 216 ASP A CA 1
ATOM 1689 C C . ASP A 1 216 ? 52.157 6.864 -14.566 1.00 14.43 216 ASP A C 1
ATOM 1690 O O . ASP A 1 216 ? 51.975 8.028 -14.913 1.00 13.06 216 ASP A O 1
ATOM 1695 N N . ASP A 1 217 ? 51.341 6.222 -13.726 1.00 13.04 217 ASP A N 1
ATOM 1696 C CA . ASP A 1 217 ? 50.224 6.906 -13.082 1.00 12.41 217 ASP A CA 1
ATOM 1697 C C . ASP A 1 217 ? 50.727 7.885 -12.025 1.00 11.78 217 ASP A C 1
ATOM 1698 O O . ASP A 1 217 ? 50.153 8.958 -11.866 1.00 11.42 217 ASP A O 1
ATOM 1703 N N . ILE A 1 218 ? 51.795 7.504 -11.311 1.00 11.55 218 ILE A N 1
ATOM 1704 C CA . ILE A 1 218 ? 52.441 8.410 -10.352 1.00 11.48 218 ILE A CA 1
ATOM 1705 C C . ILE A 1 218 ? 52.987 9.614 -11.109 1.00 11.57 218 ILE A C 1
ATOM 1706 O O . ILE A 1 218 ? 52.764 10.762 -10.699 1.00 10.97 218 ILE A O 1
ATOM 1711 N N . ALA A 1 219 ? 53.685 9.349 -12.221 1.00 11.13 219 ALA A N 1
ATOM 1712 C CA . ALA A 1 219 ? 54.230 10.433 -13.047 1.00 11.33 219 ALA A CA 1
ATOM 1713 C C . ALA A 1 219 ? 53.125 11.378 -13.533 1.00 11.37 219 ALA A C 1
ATOM 1714 O O . ALA A 1 219 ? 53.303 12.605 -13.531 1.00 11.32 219 ALA A O 1
ATOM 1716 N N . GLU A 1 220 ? 51.967 10.828 -13.916 1.00 11.14 220 GLU A N 1
ATOM 1717 C CA . GLU A 1 220 ? 50.886 11.706 -14.353 1.00 11.69 220 GLU A CA 1
ATOM 1718 C C . GLU A 1 220 ? 50.388 12.591 -13.207 1.00 10.95 220 GLU A C 1
ATOM 1719 O O . GLU A 1 220 ? 50.155 13.797 -13.384 1.00 11.16 220 GLU A O 1
ATOM 1725 N N . ILE A 1 221 ? 50.231 11.991 -12.027 1.00 10.97 221 ILE A N 1
ATOM 1726 C CA . ILE A 1 221 ? 49.780 12.746 -10.863 1.00 10.76 221 ILE A CA 1
ATOM 1727 C C . ILE A 1 221 ? 50.751 13.897 -10.560 1.00 10.76 221 ILE A C 1
ATOM 1728 O O . ILE A 1 221 ? 50.317 15.031 -10.339 1.00 10.71 221 ILE A O 1
ATOM 1733 N N . ILE A 1 222 ? 52.051 13.596 -10.560 1.00 11.25 222 ILE A N 1
ATOM 1734 C CA . ILE A 1 222 ? 53.088 14.636 -10.383 1.00 11.95 222 ILE A CA 1
ATOM 1735 C C . ILE A 1 222 ? 52.990 15.757 -11.411 1.00 12.21 222 ILE A C 1
ATOM 1736 O O . ILE A 1 222 ? 53.096 16.948 -11.080 1.00 12.25 222 ILE A O 1
ATOM 1741 N N . SER A 1 223 ? 52.780 15.386 -12.665 1.00 12.39 223 SER A N 1
ATOM 1742 C CA . SER A 1 223 ? 52.656 16.386 -13.726 1.00 13.10 223 SER A CA 1
ATOM 1743 C C . SER A 1 223 ? 51.467 17.318 -13.504 1.00 13.06 223 SER A C 1
ATOM 1744 O O . SER A 1 223 ? 51.510 18.500 -13.843 1.00 14.26 223 SER A O 1
ATOM 1747 N N . LEU A 1 224 ? 50.412 16.783 -12.905 1.00 12.24 224 LEU A N 1
ATOM 1748 C CA . LEU A 1 224 ? 49.212 17.556 -12.676 1.00 11.17 224 LEU A CA 1
ATOM 1749 C C . LEU A 1 224 ? 49.255 18.388 -11.401 1.00 10.65 224 LEU A C 1
ATOM 1750 O O . LEU A 1 224 ? 48.693 19.479 -11.373 1.00 11.01 224 LEU A O 1
ATOM 1755 N N . ALA A 1 225 ? 49.889 17.849 -10.358 1.00 9.90 225 ALA A N 1
ATOM 1756 C CA . ALA A 1 225 ? 49.987 18.516 -9.055 1.00 9.49 225 ALA A CA 1
ATOM 1757 C C . ALA A 1 225 ? 51.446 18.395 -8.588 1.00 9.19 225 ALA A C 1
ATOM 1758 O O . ALA A 1 225 ? 51.785 17.514 -7.793 1.00 8.59 225 ALA A O 1
ATOM 1760 N N . PRO A 1 226 ? 52.320 19.266 -9.102 1.00 9.18 226 PRO A N 1
ATOM 1761 C CA . PRO A 1 226 ? 53.755 19.124 -8.909 1.00 9.71 226 PRO A CA 1
ATOM 1762 C C . PRO A 1 226 ? 54.242 19.249 -7.464 1.00 9.68 226 PRO A C 1
ATOM 1763 O O . PRO A 1 226 ? 55.395 18.890 -7.171 1.00 10.55 226 PRO A O 1
ATOM 1767 N N . GLN A 1 227 ? 53.377 19.704 -6.561 1.00 9.05 227 GLN A N 1
ATOM 1768 C CA . GLN A 1 227 ? 53.716 19.745 -5.146 1.00 9.25 227 GLN A CA 1
ATOM 1769 C C . GLN A 1 227 ? 53.677 18.370 -4.488 1.00 9.26 227 GLN A C 1
ATOM 1770 O O . GLN A 1 227 ? 54.177 18.199 -3.388 1.00 9.92 227 GLN A O 1
ATOM 1776 N N . THR A 1 228 ? 53.053 17.405 -5.154 1.00 9.44 228 THR A N 1
ATOM 1777 C CA . THR A 1 228 ? 52.783 16.098 -4.542 1.00 9.93 228 THR A CA 1
ATOM 1778 C C . THR A 1 228 ? 54.062 15.385 -4.151 1.00 9.96 228 THR A C 1
ATOM 1779 O O . THR A 1 228 ? 54.991 15.316 -4.943 1.00 10.10 228 THR A O 1
ATOM 1783 N N . THR A 1 229 ? 54.090 14.867 -2.920 1.00 9.85 229 THR A N 1
ATOM 1784 C CA . THR A 1 229 ? 55.132 13.936 -2.503 1.00 10.26 229 THR A CA 1
ATOM 1785 C C . THR A 1 229 ? 54.559 12.522 -2.537 1.00 10.00 229 THR A C 1
ATOM 1786 O O . THR A 1 229 ? 53.346 12.334 -2.355 1.00 10.14 229 THR A O 1
ATOM 1790 N N . THR A 1 230 ? 55.428 11.540 -2.787 1.00 10.07 230 THR A N 1
ATOM 1791 C CA . THR A 1 230 ? 55.008 10.142 -2.927 1.00 10.15 230 THR A CA 1
ATOM 1792 C C . THR A 1 230 ? 55.722 9.235 -1.936 1.00 9.58 230 THR A C 1
ATOM 1793 O O . THR A 1 230 ? 56.939 9.308 -1.776 1.00 10.41 230 THR A O 1
ATOM 1797 N N . TYR A 1 231 ? 54.943 8.408 -1.240 1.00 8.94 231 TYR A N 1
ATOM 1798 C CA . TYR A 1 231 ? 55.469 7.366 -0.401 1.00 8.30 231 TYR A CA 1
ATOM 1799 C C . TYR A 1 231 ? 54.936 6.057 -0.956 1.00 8.14 231 TYR A C 1
ATOM 1800 O O . TYR A 1 231 ? 53.718 5.894 -1.095 1.00 8.28 231 TYR A O 1
ATOM 1809 N N . VAL A 1 232 ? 55.831 5.130 -1.285 1.00 7.86 232 VAL A N 1
ATOM 1810 C CA . VAL A 1 232 ? 55.375 3.822 -1.748 1.00 7.95 232 VAL A CA 1
ATOM 1811 C C . VAL A 1 232 ? 55.596 2.828 -0.613 1.00 8.30 232 VAL A C 1
ATOM 1812 O O . VAL A 1 232 ? 56.737 2.652 -0.161 1.00 8.40 232 VAL A O 1
ATOM 1816 N N . VAL A 1 233 ? 54.510 2.217 -0.144 1.00 8.02 233 VAL A N 1
ATOM 1817 C CA . VAL A 1 233 ? 54.622 1.097 0.802 1.00 8.39 233 VAL A CA 1
ATOM 1818 C C . VAL A 1 233 ? 54.957 -0.130 -0.040 1.00 8.92 233 VAL A C 1
ATOM 1819 O O . VAL A 1 233 ? 54.081 -0.728 -0.674 1.00 8.91 233 VAL A O 1
ATOM 1823 N N . GLU A 1 234 ? 56.243 -0.489 -0.078 1.00 9.27 234 GLU A N 1
ATOM 1824 C CA . GLU A 1 234 ? 56.682 -1.500 -1.037 1.00 9.69 234 GLU A CA 1
ATOM 1825 C C . GLU A 1 234 ? 56.045 -2.834 -0.707 1.00 10.01 234 GLU A C 1
ATOM 1826 O O . GLU A 1 234 ? 55.938 -3.200 0.457 1.00 10.47 234 GLU A O 1
ATOM 1832 N N . GLU A 1 235 ? 55.599 -3.516 -1.756 1.00 10.48 235 GLU A N 1
ATOM 1833 C CA . GLU A 1 235 ? 55.027 -4.880 -1.681 1.00 10.93 235 GLU A CA 1
ATOM 1834 C C . GLU A 1 235 ? 53.646 -4.976 -1.037 1.00 10.84 235 GLU A C 1
ATOM 1835 O O . GLU A 1 235 ? 53.074 -6.069 -0.974 1.00 12.20 235 GLU A O 1
ATOM 1841 N N . ALA A 1 236 ? 53.116 -3.863 -0.540 1.00 10.40 236 ALA A N 1
ATOM 1842 C CA . ALA A 1 236 ? 51.800 -3.899 0.121 1.00 10.38 236 ALA A CA 1
ATOM 1843 C C . ALA A 1 236 ? 50.648 -3.898 -0.881 1.00 10.23 236 ALA A C 1
ATOM 1844 O O . ALA A 1 236 ? 50.714 -3.248 -1.918 1.00 10.29 236 ALA A O 1
ATOM 1846 N N . GLY A 1 237 ? 49.603 -4.664 -0.580 1.00 9.95 237 GLY A N 1
ATOM 1847 C CA . GLY A 1 237 ? 48.415 -4.624 -1.419 1.00 9.72 237 GLY A CA 1
ATOM 1848 C C . GLY A 1 237 ? 47.545 -3.399 -1.180 1.00 9.46 237 GLY A C 1
ATOM 1849 O O . GLY A 1 237 ? 47.801 -2.588 -0.282 1.00 9.00 237 GLY A O 1
ATOM 1850 N N . HIS A 1 238 ? 46.483 -3.311 -1.971 1.00 9.38 238 HIS A N 1
ATOM 1851 C CA . HIS A 1 238 ? 45.607 -2.138 -1.972 1.00 9.34 238 HIS A CA 1
ATOM 1852 C C . HIS A 1 238 ? 45.043 -1.797 -0.607 1.00 9.10 238 HIS A C 1
ATOM 1853 O O . HIS A 1 238 ? 44.917 -0.621 -0.256 1.00 8.87 238 HIS A O 1
ATOM 1868 N N . ILE A 1 240 ? 46.125 -1.366 2.288 1.00 8.93 240 ILE A N 1
ATOM 1869 C CA . ILE A 1 240 ? 47.487 -1.324 2.847 1.00 9.10 240 ILE A CA 1
ATOM 1870 C C . ILE A 1 240 ? 47.566 -1.711 4.335 1.00 9.40 240 ILE A C 1
ATOM 1871 O O . ILE A 1 240 ? 48.379 -2.571 4.680 1.00 9.79 240 ILE A O 1
ATOM 1876 N N . PRO A 1 241 ? 46.741 -1.102 5.213 1.00 9.81 241 PRO A N 1
ATOM 1877 C CA . PRO A 1 241 ? 46.943 -1.443 6.641 1.00 10.15 241 PRO A CA 1
ATOM 1878 C C . PRO A 1 241 ? 46.474 -2.848 7.042 1.00 10.52 241 PRO A C 1
ATOM 1879 O O . PRO A 1 241 ? 46.848 -3.343 8.117 1.00 10.67 241 PRO A O 1
ATOM 1883 N N . TRP A 1 242 ? 45.694 -3.497 6.187 1.00 10.92 242 TRP A N 1
ATOM 1884 C CA . TRP A 1 242 ? 45.381 -4.912 6.373 1.00 11.02 242 TRP A CA 1
ATOM 1885 C C . TRP A 1 242 ? 46.581 -5.758 6.019 1.00 11.91 242 TRP A C 1
ATOM 1886 O O . TRP A 1 242 ? 46.883 -6.730 6.722 1.00 13.46 242 TRP A O 1
ATOM 1897 N N . ASP A 1 243 ? 47.308 -5.395 4.966 1.00 11.23 243 ASP A N 1
ATOM 1898 C CA . ASP A 1 243 ? 48.492 -6.183 4.544 1.00 11.75 243 ASP A CA 1
ATOM 1899 C C . ASP A 1 243 ? 49.711 -5.889 5.402 1.00 11.72 243 ASP A C 1
ATOM 1900 O O . ASP A 1 243 ? 50.474 -6.799 5.737 1.00 11.87 243 ASP A O 1
ATOM 1905 N N . ASN A 1 244 ? 49.897 -4.618 5.750 1.00 10.77 244 ASN A N 1
ATOM 1906 C CA . ASN A 1 244 ? 51.101 -4.178 6.444 1.00 10.52 244 ASN A CA 1
ATOM 1907 C C . ASN A 1 244 ? 50.783 -2.960 7.284 1.00 10.18 244 ASN A C 1
ATOM 1908 O O . ASN A 1 244 ? 51.023 -1.820 6.877 1.00 10.09 244 ASN A O 1
ATOM 1913 N N . LEU A 1 245 ? 50.248 -3.212 8.474 1.00 10.62 245 LEU A N 1
ATOM 1914 C CA . LEU A 1 245 ? 49.829 -2.132 9.361 1.00 10.38 245 LEU A CA 1
ATOM 1915 C C . LEU A 1 245 ? 50.981 -1.204 9.744 1.00 10.82 245 LEU A C 1
ATOM 1916 O O . LEU A 1 245 ? 50.855 0.025 9.674 1.00 9.66 245 LEU A O 1
ATOM 1921 N N . GLU A 1 246 ? 52.113 -1.787 10.149 1.00 10.95 246 GLU A N 1
ATOM 1922 C CA . GLU A 1 246 ? 53.234 -0.966 10.569 1.00 11.74 246 GLU A CA 1
ATOM 1923 C C . GLU A 1 246 ? 53.743 -0.147 9.407 1.00 11.14 246 GLU A C 1
ATOM 1924 O O . GLU A 1 246 ? 54.068 1.025 9.600 1.00 11.06 246 GLU A O 1
ATOM 1930 N N . GLY A 1 247 ? 53.760 -0.746 8.217 1.00 10.43 247 GLY A N 1
ATOM 1931 C CA . GLY A 1 247 ? 54.195 -0.048 7.001 1.00 10.15 247 GLY A CA 1
ATOM 1932 C C . GLY A 1 247 ? 53.322 1.151 6.702 1.00 9.97 247 GLY A C 1
ATOM 1933 O O . GLY A 1 247 ? 53.821 2.210 6.325 1.00 9.82 247 GLY A O 1
ATOM 1934 N N . PHE A 1 248 ? 52.016 0.989 6.906 1.00 9.25 248 PHE A N 1
ATOM 1935 C CA . PHE A 1 248 ? 51.078 2.073 6.665 1.00 9.22 248 PHE A CA 1
ATOM 1936 C C . PHE A 1 248 ? 51.291 3.191 7.671 1.00 9.22 248 PHE A C 1
ATOM 1937 O O . PHE A 1 248 ? 51.323 4.358 7.306 1.00 8.66 248 PHE A O 1
ATOM 1945 N N . ILE A 1 249 ? 51.397 2.833 8.946 1.00 9.60 249 ILE A N 1
ATOM 1946 C CA . ILE A 1 249 ? 51.546 3.855 9.983 1.00 9.66 249 ILE A CA 1
ATOM 1947 C C . ILE A 1 249 ? 52.825 4.659 9.742 1.00 9.76 249 ILE A C 1
ATOM 1948 O O . ILE A 1 249 ? 52.806 5.871 9.852 1.00 9.66 249 ILE A O 1
ATOM 1953 N N . THR A 1 250 ? 53.905 3.973 9.371 1.00 10.17 250 THR A N 1
ATOM 1954 C CA . THR A 1 250 ? 55.180 4.636 9.030 1.00 10.16 250 THR A CA 1
ATOM 1955 C C . THR A 1 250 ? 55.000 5.648 7.909 1.00 10.00 250 THR A C 1
ATOM 1956 O O . THR A 1 250 ? 55.609 6.725 7.920 1.00 10.17 250 THR A O 1
ATOM 1960 N N . ALA A 1 251 ? 54.133 5.322 6.957 1.00 9.99 251 ALA A N 1
ATOM 1961 C CA . ALA A 1 251 ? 53.924 6.153 5.780 1.00 10.11 251 ALA A CA 1
ATOM 1962 C C . ALA A 1 251 ? 53.246 7.482 6.121 1.00 10.33 251 ALA A C 1
ATOM 1963 O O . ALA A 1 251 ? 53.471 8.476 5.455 1.00 11.06 251 ALA A O 1
ATOM 1965 N N . VAL A 1 252 ? 52.386 7.480 7.119 1.00 10.48 252 VAL A N 1
ATOM 1966 C CA . VAL A 1 252 ? 51.632 8.675 7.466 1.00 10.82 252 VAL A CA 1
ATOM 1967 C C . VAL A 1 252 ? 52.028 9.355 8.792 1.00 11.52 252 VAL A C 1
ATOM 1968 O O . VAL A 1 252 ? 51.333 10.202 9.250 1.00 12.96 252 VAL A O 1
ATOM 1972 N N . SER A 1 253 ? 53.148 8.968 9.379 1.00 11.40 253 SER A N 1
ATOM 1973 C CA . SER A 1 253 ? 53.661 9.590 10.612 1.00 12.12 253 SER A CA 1
ATOM 1974 C C . SER A 1 253 ? 55.144 9.930 10.435 1.00 12.27 253 SER A C 1
ATOM 1975 O O . SER A 1 253 ? 55.816 9.338 9.591 1.00 11.89 253 SER A O 1
ATOM 1978 N N . ASN A 1 254 ? 55.636 10.912 11.189 1.00 11.62 254 ASN A N 1
ATOM 1979 C CA . ASN A 1 254 ? 56.993 11.428 11.006 1.00 11.56 254 ASN A CA 1
ATOM 1980 C C . ASN A 1 254 ? 57.276 11.706 9.538 1.00 11.86 254 ASN A C 1
ATOM 1981 O O . ASN A 1 254 ? 58.227 11.155 8.967 1.00 10.98 254 ASN A O 1
ATOM 1986 N N . ARG A 1 255 ? 56.424 12.513 8.906 1.00 11.58 255 ARG A N 1
ATOM 1987 C CA . ARG A 1 255 ? 56.661 12.862 7.497 1.00 12.83 255 ARG A CA 1
ATOM 1988 C C . ARG A 1 255 ? 56.970 14.339 7.303 1.00 13.76 255 ARG A C 1
ATOM 1989 O O . ARG A 1 255 ? 57.480 14.742 6.240 1.00 14.19 255 ARG A O 1
ATOM 2010 N N . LYS B 1 2 ? -15.102 10.952 85.864 1.00 21.65 2 LYS B N 1
ATOM 2011 C CA . LYS B 1 2 ? -16.405 11.569 86.109 1.00 19.88 2 LYS B CA 1
ATOM 2012 C C . LYS B 1 2 ? -17.122 11.923 84.804 1.00 16.72 2 LYS B C 1
ATOM 2013 O O . LYS B 1 2 ? -16.718 12.833 84.077 1.00 15.81 2 LYS B O 1
ATOM 2019 N N . GLY B 1 3 ? -18.206 11.208 84.516 1.00 14.44 3 GLY B N 1
ATOM 2020 C CA . GLY B 1 3 ? -18.966 11.492 83.304 1.00 12.78 3 GLY B CA 1
ATOM 2021 C C . GLY B 1 3 ? -19.969 12.624 83.494 1.00 11.86 3 GLY B C 1
ATOM 2022 O O . GLY B 1 3 ? -20.538 12.803 84.570 1.00 12.01 3 GLY B O 1
ATOM 2023 N N . TYR B 1 4 ? -20.218 13.379 82.432 1.00 11.09 4 TYR B N 1
ATOM 2024 C CA . TYR B 1 4 ? -21.174 14.480 82.503 1.00 10.68 4 TYR B CA 1
ATOM 2025 C C . TYR B 1 4 ? -21.723 14.812 81.120 1.00 10.52 4 TYR B C 1
ATOM 2026 O O . TYR B 1 4 ? -21.093 14.508 80.106 1.00 10.03 4 TYR B O 1
ATOM 2035 N N . ASN B 1 5 ? -22.884 15.455 81.092 1.00 9.89 5 ASN B N 1
ATOM 2036 C CA . ASN B 1 5 ? -23.478 15.840 79.821 1.00 10.13 5 ASN B CA 1
ATOM 2037 C C . ASN B 1 5 ? -23.554 17.341 79.666 1.00 10.69 5 ASN B C 1
ATOM 2038 O O . ASN B 1 5 ? -23.789 18.059 80.639 1.00 11.41 5 ASN B O 1
ATOM 2043 N N . VAL B 1 6 ? -23.369 17.789 78.429 1.00 10.90 6 VAL B N 1
ATOM 2044 C CA A VAL B 1 6 ? -23.438 19.194 78.049 0.50 11.77 6 VAL B CA 1
ATOM 2045 C CA B VAL B 1 6 ? -23.557 19.197 78.129 0.50 11.34 6 VAL B CA 1
ATOM 2046 C C . VAL B 1 6 ? -24.486 19.341 76.948 1.00 11.95 6 VAL B C 1
ATOM 2047 O O . VAL B 1 6 ? -24.620 18.441 76.116 1.00 12.43 6 VAL B O 1
ATOM 2054 N N . TYR B 1 7 ? -25.191 20.464 76.915 1.00 11.49 7 TYR B N 1
ATOM 2055 C CA . TYR B 1 7 ? -26.047 20.777 75.805 1.00 12.36 7 TYR B CA 1
ATOM 2056 C C . TYR B 1 7 ? -25.260 21.768 74.952 1.00 12.00 7 TYR B C 1
ATOM 2057 O O . TYR B 1 7 ? -25.004 22.898 75.386 1.00 12.78 7 TYR B O 1
ATOM 2066 N N . ALA B 1 8 ? -24.821 21.316 73.778 1.00 11.50 8 ALA B N 1
ATOM 2067 C CA . ALA B 1 8 ? -23.927 22.090 72.916 1.00 11.57 8 ALA B CA 1
ATOM 2068 C C . ALA B 1 8 ? -24.172 21.695 71.458 1.00 11.15 8 ALA B C 1
ATOM 2069 O O . ALA B 1 8 ? -24.362 20.516 71.145 1.00 11.11 8 ALA B O 1
ATOM 2071 N N . ASN B 1 9 ? -24.214 22.696 70.570 1.00 11.12 9 ASN B N 1
ATOM 2072 C CA . ASN B 1 9 ? -24.639 22.489 69.181 1.00 11.38 9 ASN B CA 1
ATOM 2073 C C . ASN B 1 9 ? -26.030 21.841 69.055 1.00 11.04 9 ASN B C 1
ATOM 2074 O O . ASN B 1 9 ? -26.282 21.091 68.129 1.00 11.60 9 ASN B O 1
ATOM 2079 N N . GLY B 1 10 ? -26.906 22.132 70.010 1.00 11.01 10 GLY B N 1
ATOM 2080 C CA . GLY B 1 10 ? -28.283 21.678 69.945 1.00 11.18 10 GLY B CA 1
ATOM 2081 C C . GLY B 1 10 ? -28.515 20.219 70.295 1.00 11.39 10 GLY B C 1
ATOM 2082 O O . GLY B 1 10 ? -29.629 19.716 70.102 1.00 12.24 10 GLY B O 1
ATOM 2083 N N . ILE B 1 11 ? -27.481 19.545 70.803 1.00 10.18 11 ILE B N 1
ATOM 2084 C CA . ILE B 1 11 ? -27.591 18.129 71.204 1.00 9.70 11 ILE B CA 1
ATOM 2085 C C . ILE B 1 11 ? -26.962 17.878 72.577 1.00 9.28 11 ILE B C 1
ATOM 2086 O O . ILE B 1 11 ? -26.175 18.688 73.066 1.00 8.99 11 ILE B O 1
ATOM 2091 N N . ARG B 1 12 ? -27.306 16.736 73.171 1.00 8.34 12 ARG B N 1
ATOM 2092 C CA . ARG B 1 12 ? -26.678 16.249 74.385 1.00 8.46 12 ARG B CA 1
ATOM 2093 C C . ARG B 1 12 ? -25.355 15.570 74.037 1.00 8.21 12 ARG B C 1
ATOM 2094 O O . ARG B 1 12 ? -25.335 14.582 73.292 1.00 8.30 12 ARG B O 1
ATOM 2102 N N . GLN B 1 13 ? -24.260 16.131 74.534 1.00 8.03 13 GLN B N 1
ATOM 2103 C CA . GLN B 1 13 ? -22.929 15.537 74.315 1.00 8.25 13 GLN B CA 1
ATOM 2104 C C . GLN B 1 13 ? -22.435 15.032 75.660 1.00 8.25 13 GLN B C 1
ATOM 2105 O O . GLN B 1 13 ? -22.329 15.808 76.621 1.00 8.70 13 GLN B O 1
ATOM 2111 N N . HIS B 1 14 ? -22.133 13.732 75.716 1.00 8.26 14 HIS B N 1
ATOM 2112 C CA . HIS B 1 14 ? -21.645 13.073 76.914 1.00 8.51 14 HIS B CA 1
ATOM 2113 C C . HIS B 1 14 ? -20.155 13.060 76.872 1.00 8.79 14 HIS B C 1
ATOM 2114 O O . HIS B 1 14 ? -19.571 12.768 75.834 1.00 8.93 14 HIS B O 1
ATOM 2121 N N . ILE B 1 15 ? -19.549 13.439 77.997 1.00 8.97 15 ILE B N 1
ATOM 2122 C CA . ILE B 1 15 ? -18.107 13.597 78.120 1.00 9.77 15 ILE B CA 1
ATOM 2123 C C . ILE B 1 15 ? -17.652 12.861 79.367 1.00 10.05 15 ILE B C 1
ATOM 2124 O O . ILE B 1 15 ? -18.372 12.824 80.365 1.00 10.23 15 ILE B O 1
ATOM 2129 N N . ILE B 1 16 ? -16.462 12.255 79.307 1.00 10.39 16 ILE B N 1
ATOM 2130 C CA . ILE B 1 16 ? -15.875 11.668 80.511 1.00 11.12 16 ILE B CA 1
ATOM 2131 C C . ILE B 1 16 ? -14.619 12.452 80.898 1.00 11.51 16 ILE B C 1
ATOM 2132 O O . ILE B 1 16 ? -13.662 12.540 80.131 1.00 11.12 16 ILE B O 1
ATOM 2137 N N . HIS B 1 17 ? -14.642 13.004 82.118 1.00 12.10 17 HIS B N 1
ATOM 2138 C CA . HIS B 1 17 ? -13.540 13.790 82.643 1.00 13.27 17 HIS B CA 1
ATOM 2139 C C . HIS B 1 17 ? -12.573 12.919 83.409 1.00 13.77 17 HIS B C 1
ATOM 2140 O O . HIS B 1 17 ? -12.964 12.196 84.331 1.00 14.05 17 HIS B O 1
ATOM 2147 N N . PHE B 1 18 ? -11.301 12.964 83.003 1.00 13.96 18 PHE B N 1
ATOM 2148 C CA . PHE B 1 18 ? -10.205 12.364 83.764 1.00 15.18 18 PHE B CA 1
ATOM 2149 C C . PHE B 1 18 ? -9.311 13.520 84.194 1.00 16.02 18 PHE B C 1
ATOM 2150 O O . PHE B 1 18 ? -8.484 13.992 83.414 1.00 15.33 18 PHE B O 1
ATOM 2158 N N . PRO B 1 19 ? -9.476 13.992 85.438 1.00 17.25 19 PRO B N 1
ATOM 2159 C CA . PRO B 1 19 ? -8.843 15.240 85.831 1.00 17.85 19 PRO B CA 1
ATOM 2160 C C . PRO B 1 19 ? -7.318 15.183 85.853 1.00 18.43 19 PRO B C 1
ATOM 2161 O O . PRO B 1 19 ? -6.725 14.150 86.186 1.00 18.71 19 PRO B O 1
ATOM 2165 N N . GLY B 1 20 ? -6.716 16.305 85.481 1.00 20.01 20 GLY B N 1
ATOM 2166 C CA . GLY B 1 20 ? -5.261 16.467 85.434 1.00 22.69 20 GLY B CA 1
ATOM 2167 C C . GLY B 1 20 ? -4.952 17.942 85.586 1.00 24.09 20 GLY B C 1
ATOM 2168 O O . GLY B 1 20 ? -5.849 18.777 85.482 1.00 24.42 20 GLY B O 1
ATOM 2169 N N . THR B 1 21 ? -3.689 18.278 85.832 1.00 26.39 21 THR B N 1
ATOM 2170 C CA . THR B 1 21 ? -3.336 19.686 86.095 1.00 26.12 21 THR B CA 1
ATOM 2171 C C . THR B 1 21 ? -2.931 20.494 84.862 0.50 24.86 21 THR B C 1
ATOM 2172 O O . THR B 1 21 ? -2.884 21.726 84.919 0.30 24.11 21 THR B O 1
ATOM 2176 N N . GLY B 1 22 ? -2.634 19.809 83.759 1.00 23.55 22 GLY B N 1
ATOM 2177 C CA . GLY B 1 22 ? -2.174 20.477 82.541 1.00 22.61 22 GLY B CA 1
ATOM 2178 C C . GLY B 1 22 ? -3.247 21.198 81.737 1.00 21.59 22 GLY B C 1
ATOM 2179 O O . GLY B 1 22 ? -4.324 21.513 82.254 1.00 23.91 22 GLY B O 1
ATOM 2180 N N . SER B 1 23 ? -2.936 21.455 80.473 1.00 20.20 23 SER B N 1
ATOM 2181 C CA A SER B 1 23 ? -3.873 22.105 79.566 0.50 18.67 23 SER B CA 1
ATOM 2182 C CA B SER B 1 23 ? -3.863 22.096 79.545 0.50 18.73 23 SER B CA 1
ATOM 2183 C C . SER B 1 23 ? -5.100 21.219 79.374 1.00 17.41 23 SER B C 1
ATOM 2184 O O . SER B 1 23 ? -4.987 19.989 79.409 1.00 15.95 23 SER B O 1
ATOM 2189 N N . PRO B 1 24 ? -6.278 21.842 79.178 1.00 16.42 24 PRO B N 1
ATOM 2190 C CA . PRO B 1 24 ? -7.447 21.014 78.875 1.00 15.25 24 PRO B CA 1
ATOM 2191 C C . PRO B 1 24 ? -7.277 20.340 77.515 1.00 14.32 24 PRO B C 1
ATOM 2192 O O . PRO B 1 24 ? -6.744 20.937 76.566 1.00 14.32 24 PRO B O 1
ATOM 2196 N N . LEU B 1 25 ? -7.680 19.085 77.446 1.00 12.95 25 LEU B N 1
ATOM 2197 C CA . LEU B 1 25 ? -7.625 18.339 76.208 1.00 12.56 25 LEU B CA 1
ATOM 2198 C C . LEU B 1 25 ? -8.991 17.690 75.943 1.00 11.82 25 LEU B C 1
ATOM 2199 O O . LEU B 1 25 ? -9.551 17.061 76.796 1.00 12.18 25 LEU B O 1
ATOM 2204 N N . LEU B 1 26 ? -9.493 17.893 74.739 1.00 10.57 26 LEU B N 1
ATOM 2205 C CA . LEU B 1 26 ? -10.670 17.175 74.233 1.00 10.21 26 LEU B CA 1
ATOM 2206 C C . LEU B 1 26 ? -10.161 16.008 73.405 1.00 9.64 26 LEU B C 1
ATOM 2207 O O . LEU B 1 26 ? -9.442 16.214 72.420 1.00 10.11 26 LEU B O 1
ATOM 2212 N N . LEU B 1 27 ? -10.530 14.787 73.808 1.00 9.12 27 LEU B N 1
ATOM 2213 C CA . LEU B 1 27 ? -10.160 13.579 73.088 1.00 8.72 27 LEU B CA 1
ATOM 2214 C C . LEU B 1 27 ? -11.347 13.099 72.267 1.00 8.34 27 LEU B C 1
ATOM 2215 O O . LEU B 1 27 ? -12.408 12.784 72.818 1.00 8.09 27 LEU B O 1
ATOM 2220 N N . ILE B 1 28 ? -11.166 13.082 70.950 1.00 8.06 28 ILE B N 1
ATOM 2221 C CA . ILE B 1 28 ? -12.214 12.681 70.006 1.00 8.09 28 ILE B CA 1
ATOM 2222 C C . ILE B 1 28 ? -11.853 11.326 69.424 1.00 8.03 28 ILE B C 1
ATOM 2223 O O . ILE B 1 28 ? -10.911 11.208 68.638 1.00 8.10 28 ILE B O 1
ATOM 2228 N N . PRO B 1 29 ? -12.578 10.270 69.839 1.00 7.99 29 PRO B N 1
ATOM 2229 C CA . PRO B 1 29 ? -12.247 8.912 69.372 1.00 8.06 29 PRO B CA 1
ATOM 2230 C C . PRO B 1 29 ? -12.673 8.621 67.936 1.00 8.34 29 PRO B C 1
ATOM 2231 O O . PRO B 1 29 ? -13.222 9.487 67.233 1.00 8.54 29 PRO B O 1
ATOM 2235 N N . GLY B 1 30 ? -12.397 7.385 67.519 1.00 8.12 30 GLY B N 1
ATOM 2236 C CA . GLY B 1 30 ? -12.708 6.912 66.178 1.00 8.29 30 GLY B CA 1
ATOM 2237 C C . GLY B 1 30 ? -14.133 6.398 66.031 1.00 8.27 30 GLY B C 1
ATOM 2238 O O . GLY B 1 30 ? -14.952 6.471 66.957 1.00 8.60 30 GLY B O 1
ATOM 2239 N N . ILE B 1 31 ? -14.390 5.864 64.846 1.00 8.11 31 ILE B N 1
ATOM 2240 C CA . ILE B 1 31 ? -15.731 5.592 64.323 1.00 8.20 31 ILE B CA 1
ATOM 2241 C C . ILE B 1 31 ? -16.648 4.750 65.216 1.00 8.54 31 ILE B C 1
ATOM 2242 O O . ILE B 1 31 ? -17.856 4.998 65.281 1.00 8.23 31 ILE B O 1
ATOM 2247 N N . THR B 1 32 ? -16.078 3.753 65.894 1.00 8.80 32 THR B N 1
ATOM 2248 C CA . THR B 1 32 ? -16.852 2.877 66.780 1.00 9.00 32 THR B CA 1
ATOM 2249 C C . THR B 1 32 ? -16.282 2.808 68.185 1.00 9.00 32 THR B C 1
ATOM 2250 O O . THR B 1 32 ? -16.259 1.746 68.800 1.00 8.70 32 THR B O 1
ATOM 2254 N N . SER B 1 33 ? -15.849 3.956 68.702 1.00 8.76 33 SER B N 1
ATOM 2255 C CA . SER B 1 33 ? -15.164 4.010 69.984 1.00 9.08 33 SER B CA 1
ATOM 2256 C C . SER B 1 33 ? -15.844 4.990 70.929 1.00 8.92 33 SER B C 1
ATOM 2257 O O . SER B 1 33 ? -15.495 6.173 70.962 1.00 9.30 33 SER B O 1
ATOM 2260 N N . PRO B 1 34 ? -16.832 4.512 71.700 1.00 8.68 34 PRO B N 1
ATOM 2261 C CA . PRO B 1 34 ? -17.389 5.345 72.766 1.00 8.65 34 PRO B CA 1
ATOM 2262 C C . PRO B 1 34 ? -16.287 5.800 73.739 1.00 8.79 34 PRO B C 1
ATOM 2263 O O . PRO B 1 34 ? -15.252 5.127 73.900 1.00 8.59 34 PRO B O 1
ATOM 2267 N N . ALA B 1 35 ? -16.496 6.954 74.364 1.00 8.72 35 ALA B N 1
ATOM 2268 C CA . ALA B 1 35 ? -15.504 7.556 75.258 1.00 8.94 35 ALA B CA 1
ATOM 2269 C C . ALA B 1 35 ? -14.941 6.582 76.294 1.00 8.86 35 ALA B C 1
ATOM 2270 O O . ALA B 1 35 ? -13.737 6.594 76.559 1.00 9.03 35 ALA B O 1
ATOM 2272 N N . VAL B 1 36 ? -15.800 5.725 76.839 1.00 8.73 36 VAL B N 1
ATOM 2273 C CA . VAL B 1 36 ? -15.380 4.816 77.891 1.00 9.43 36 VAL B CA 1
ATOM 2274 C C . VAL B 1 36 ? -14.261 3.883 77.403 1.00 9.54 36 VAL B C 1
ATOM 2275 O O . VAL B 1 36 ? -13.411 3.464 78.202 1.00 10.29 36 VAL B O 1
ATOM 2279 N N . THR B 1 37 ? -14.243 3.591 76.103 1.00 9.51 37 THR B N 1
ATOM 2280 C CA . THR B 1 37 ? -13.265 2.632 75.559 1.00 9.74 37 THR B CA 1
ATOM 2281 C C . THR B 1 37 ? -11.863 3.241 75.517 1.00 10.16 37 THR B C 1
ATOM 2282 O O . THR B 1 37 ? -10.878 2.520 75.341 1.00 10.37 37 THR B O 1
ATOM 2286 N N . TRP B 1 38 ? -11.784 4.564 75.688 1.00 10.09 38 TRP B N 1
ATOM 2287 C CA . TRP B 1 38 ? -10.502 5.272 75.784 1.00 10.66 38 TRP B CA 1
ATOM 2288 C C . TRP B 1 38 ? -10.030 5.519 77.208 1.00 10.89 38 TRP B C 1
ATOM 2289 O O . TRP B 1 38 ? -8.994 6.159 77.434 1.00 11.33 38 TRP B O 1
ATOM 2300 N N . GLY B 1 39 ? -10.772 4.997 78.185 1.00 11.34 39 GLY B N 1
ATOM 2301 C CA . GLY B 1 39 ? -10.466 5.199 79.604 1.00 12.08 39 GLY B CA 1
ATOM 2302 C C . GLY B 1 39 ? -9.048 4.800 79.983 1.00 12.55 39 GLY B C 1
ATOM 2303 O O . GLY B 1 39 ? -8.371 5.536 80.712 1.00 12.51 39 GLY B O 1
ATOM 2304 N N . PHE B 1 40 ? -8.588 3.658 79.456 1.00 12.65 40 PHE B N 1
ATOM 2305 C CA . PHE B 1 40 ? -7.273 3.138 79.829 1.00 13.17 40 PHE B CA 1
ATOM 2306 C C . PHE B 1 40 ? -6.168 4.071 79.350 1.00 13.40 40 PHE B C 1
ATOM 2307 O O . PHE B 1 40 ? -5.094 4.138 79.960 1.00 14.40 40 PHE B O 1
ATOM 2315 N N . VAL B 1 41 ? -6.453 4.795 78.274 1.00 13.09 41 VAL B N 1
ATOM 2316 C CA . VAL B 1 41 ? -5.514 5.772 77.734 1.00 13.14 41 VAL B CA 1
ATOM 2317 C C . VAL B 1 41 ? -5.622 7.070 78.510 1.00 13.20 41 VAL B C 1
ATOM 2318 O O . VAL B 1 41 ? -4.604 7.672 78.876 1.00 12.77 41 VAL B O 1
ATOM 2322 N N . ALA B 1 42 ? -6.857 7.511 78.750 1.00 12.79 42 ALA B N 1
ATOM 2323 C CA . ALA B 1 42 ? -7.099 8.808 79.361 1.00 13.67 42 ALA B CA 1
ATOM 2324 C C . ALA B 1 42 ? -6.531 8.882 80.774 1.00 13.47 42 ALA B C 1
ATOM 2325 O O . ALA B 1 42 ? -6.033 9.927 81.200 1.00 13.68 42 ALA B O 1
ATOM 2327 N N . GLU B 1 43 ? -6.593 7.762 81.488 1.00 14.24 43 GLU B N 1
ATOM 2328 C CA . GLU B 1 43 ? -6.068 7.658 82.841 1.00 15.81 43 GLU B CA 1
ATOM 2329 C C . GLU B 1 43 ? -4.584 8.029 82.797 1.00 16.07 43 GLU B C 1
ATOM 2330 O O . GLU B 1 43 ? -4.091 8.721 83.686 1.00 17.33 43 GLU B O 1
ATOM 2336 N N . ARG B 1 44 ? -3.897 7.569 81.753 1.00 15.57 44 ARG B N 1
ATOM 2337 C CA . ARG B 1 44 ? -2.466 7.818 81.601 1.00 15.50 44 ARG B CA 1
ATOM 2338 C C . ARG B 1 44 ? -2.188 9.235 81.113 1.00 15.53 44 ARG B C 1
ATOM 2339 O O . ARG B 1 44 ? -1.213 9.876 81.546 1.00 15.80 44 ARG B O 1
ATOM 2347 N N . LEU B 1 45 ? -3.027 9.731 80.211 1.00 14.63 45 LEU B N 1
ATOM 2348 C CA . LEU B 1 45 ? -2.833 11.070 79.649 1.00 15.43 45 LEU B CA 1
ATOM 2349 C C . LEU B 1 45 ? -3.096 12.171 80.665 1.00 15.20 45 LEU B C 1
ATOM 2350 O O . LEU B 1 45 ? -2.643 13.302 80.477 1.00 15.23 45 LEU B O 1
ATOM 2355 N N . ALA B 1 46 ? -3.831 11.837 81.722 1.00 15.11 46 ALA B N 1
ATOM 2356 C CA . ALA B 1 46 ? -4.151 12.796 82.780 1.00 15.81 46 ALA B CA 1
ATOM 2357 C C . ALA B 1 46 ? -2.905 13.275 83.550 1.00 16.49 46 ALA B C 1
ATOM 2358 O O . ALA B 1 46 ? -2.968 14.270 84.281 1.00 17.04 46 ALA B O 1
ATOM 2360 N N . LYS B 1 47 ? -1.784 12.577 83.372 1.00 16.36 47 LYS B N 1
ATOM 2361 C CA . LYS B 1 47 ? -0.476 13.038 83.869 1.00 17.08 47 LYS B CA 1
ATOM 2362 C C . LYS B 1 47 ? -0.038 14.335 83.175 1.00 17.56 47 LYS B C 1
ATOM 2363 O O . LYS B 1 47 ? 0.710 15.145 83.754 1.00 17.79 47 LYS B O 1
ATOM 2369 N N . TYR B 1 48 ? -0.506 14.541 81.944 1.00 16.41 48 TYR B N 1
ATOM 2370 C CA . TYR B 1 48 ? -0.002 15.620 81.086 1.00 16.71 48 TYR B CA 1
ATOM 2371 C C . TYR B 1 48 ? -1.039 16.669 80.727 1.00 16.51 48 TYR B C 1
ATOM 2372 O O . TYR B 1 48 ? -0.684 17.806 80.421 1.00 17.66 48 TYR B O 1
ATOM 2381 N N . PHE B 1 49 ? -2.312 16.274 80.740 1.00 15.38 49 PHE B N 1
ATOM 2382 C CA . PHE B 1 49 ? -3.433 17.124 80.333 1.00 14.58 49 PHE B CA 1
ATOM 2383 C C . PHE B 1 49 ? -4.598 16.977 81.310 1.00 14.32 49 PHE B C 1
ATOM 2384 O O . PHE B 1 49 ? -4.654 15.997 82.053 1.00 14.33 49 PHE B O 1
ATOM 2392 N N . ASP B 1 50 ? -5.536 17.926 81.280 1.00 13.80 50 ASP B N 1
ATOM 2393 C CA . ASP B 1 50 ? -6.826 17.755 81.955 1.00 13.99 50 ASP B CA 1
ATOM 2394 C C . ASP B 1 50 ? -7.745 17.152 80.889 1.00 12.78 50 ASP B C 1
ATOM 2395 O O . ASP B 1 50 ? -8.145 17.858 79.968 1.00 12.32 50 ASP B O 1
ATOM 2400 N N . VAL B 1 51 ? -8.057 15.863 81.012 1.00 12.19 51 VAL B N 1
ATOM 2401 C CA . VAL B 1 51 ? -8.598 15.102 79.867 1.00 11.45 51 VAL B CA 1
ATOM 2402 C C . VAL B 1 51 ? -10.128 15.013 79.870 1.00 10.88 51 VAL B C 1
ATOM 2403 O O . VAL B 1 51 ? -10.741 14.646 80.868 1.00 10.62 51 VAL B O 1
ATOM 2407 N N . HIS B 1 52 ? -10.722 15.357 78.729 1.00 10.64 52 HIS B N 1
ATOM 2408 C CA . HIS B 1 52 ? -12.169 15.242 78.524 1.00 10.70 52 HIS B CA 1
ATOM 2409 C C . HIS B 1 52 ? -12.406 14.422 77.297 1.00 9.98 52 HIS B C 1
ATOM 2410 O O . HIS B 1 52 ? -12.184 14.905 76.188 1.00 9.63 52 HIS B O 1
ATOM 2417 N N . VAL B 1 53 ? -12.834 13.161 77.477 1.00 9.04 53 VAL B N 1
ATOM 2418 C CA . VAL B 1 53 ? -13.045 12.236 76.358 1.00 9.02 53 VAL B CA 1
ATOM 2419 C C . VAL B 1 53 ? -14.499 12.354 75.896 1.00 8.90 53 VAL B C 1
ATOM 2420 O O . VAL B 1 53 ? -15.432 12.245 76.702 1.00 9.01 53 VAL B O 1
ATOM 2424 N N . VAL B 1 54 ? -14.674 12.591 74.604 1.00 8.88 54 VAL B N 1
ATOM 2425 C CA . VAL B 1 54 ? -16.016 12.880 74.060 1.00 8.86 54 VAL B CA 1
ATOM 2426 C C . VAL B 1 54 ? -16.679 11.623 73.480 1.00 8.67 54 VAL B C 1
ATOM 2427 O O . VAL B 1 54 ? -16.043 10.874 72.725 1.00 8.67 54 VAL B O 1
ATOM 2431 N N . ASP B 1 55 ? -17.945 11.380 73.841 1.00 8.11 55 ASP B N 1
ATOM 2432 C CA . ASP B 1 55 ? -18.799 10.480 73.052 1.00 8.53 55 ASP B CA 1
ATOM 2433 C C . ASP B 1 55 ? -19.289 11.305 71.861 1.00 8.30 55 ASP B C 1
ATOM 2434 O O . ASP B 1 55 ? -20.076 12.247 72.016 1.00 8.81 55 ASP B O 1
ATOM 2439 N N . VAL B 1 56 ? -18.824 10.952 70.674 1.00 8.31 56 VAL B N 1
ATOM 2440 C CA . VAL B 1 56 ? -19.275 11.618 69.457 1.00 8.04 56 VAL B CA 1
ATOM 2441 C C . VAL B 1 56 ? -20.777 11.300 69.246 1.00 7.84 56 VAL B C 1
ATOM 2442 O O . VAL B 1 56 ? -21.275 10.250 69.691 1.00 7.40 56 VAL B O 1
ATOM 2446 N N . ARG B 1 57 ? -21.513 12.231 68.636 1.00 7.58 57 ARG B N 1
ATOM 2447 C CA . ARG B 1 57 ? -22.944 12.002 68.417 1.00 7.50 57 ARG B CA 1
ATOM 2448 C C . ARG B 1 57 ? -23.164 10.635 67.772 1.00 7.36 57 ARG B C 1
ATOM 2449 O O . ARG B 1 57 ? -22.365 10.191 66.936 1.00 7.48 57 ARG B O 1
ATOM 2457 N N . GLY B 1 58 ? -24.217 9.952 68.212 1.00 7.72 58 GLY B N 1
ATOM 2458 C CA . GLY B 1 58 ? -24.485 8.585 67.749 1.00 7.80 58 GLY B CA 1
ATOM 2459 C C . GLY B 1 58 ? -23.641 7.494 68.368 1.00 8.00 58 GLY B C 1
ATOM 2460 O O . GLY B 1 58 ? -23.693 6.348 67.908 1.00 8.32 58 GLY B O 1
ATOM 2461 N N . ARG B 1 59 ? -22.845 7.838 69.388 1.00 7.88 59 ARG B N 1
ATOM 2462 C CA . ARG B 1 59 ? -22.058 6.843 70.142 1.00 7.98 59 ARG B CA 1
ATOM 2463 C C . ARG B 1 59 ? -22.251 7.015 71.648 1.00 7.92 59 ARG B C 1
ATOM 2464 O O . ARG B 1 59 ? -22.472 8.149 72.136 1.00 8.24 59 ARG B O 1
ATOM 2472 N N . GLY B 1 60 ? -22.127 5.907 72.390 1.00 7.91 60 GLY B N 1
ATOM 2473 C CA . GLY B 1 60 ? -22.086 5.949 73.859 1.00 8.28 60 GLY B CA 1
ATOM 2474 C C . GLY B 1 60 ? -23.368 6.527 74.415 1.00 8.14 60 GLY B C 1
ATOM 2475 O O . GLY B 1 60 ? -24.463 6.075 74.057 1.00 8.85 60 GLY B O 1
ATOM 2476 N N . LEU B 1 61 ? -23.233 7.549 75.259 1.00 8.39 61 LEU B N 1
ATOM 2477 C CA . LEU B 1 61 ? -24.414 8.179 75.859 1.00 8.07 61 LEU B CA 1
ATOM 2478 C C . LEU B 1 61 ? -24.778 9.498 75.211 1.00 8.19 61 LEU B C 1
ATOM 2479 O O . LEU B 1 61 ? -25.695 10.178 75.683 1.00 8.19 61 LEU B O 1
ATOM 2484 N N . SER B 1 62 ? -24.076 9.883 74.144 1.00 7.99 62 SER B N 1
ATOM 2485 C CA . SER B 1 62 ? -24.445 11.136 73.468 1.00 8.36 62 SER B CA 1
ATOM 2486 C C . SER B 1 62 ? -25.730 10.993 72.651 1.00 8.50 62 SER B C 1
ATOM 2487 O O . SER B 1 62 ? -26.199 9.884 72.362 1.00 8.49 62 SER B O 1
ATOM 2490 N N . GLU B 1 63 ? -26.309 12.130 72.296 1.00 8.77 63 GLU B N 1
ATOM 2491 C CA . GLU B 1 63 ? -27.557 12.119 71.521 1.00 9.68 63 GLU B CA 1
ATOM 2492 C C . GLU B 1 63 ? -27.449 11.257 70.263 1.00 9.88 63 GLU B C 1
ATOM 2493 O O . GLU B 1 63 ? -26.411 11.263 69.583 1.00 9.54 63 GLU B O 1
ATOM 2499 N N . SER B 1 64 ? -28.507 10.494 69.982 1.00 10.08 64 SER B N 1
ATOM 2500 C CA . SER B 1 64 ? -28.532 9.617 68.819 1.00 10.85 64 SER B CA 1
ATOM 2501 C C . SER B 1 64 ? -29.846 9.836 68.063 1.00 10.63 64 SER B C 1
ATOM 2502 O O . SER B 1 64 ? -30.493 10.872 68.231 1.00 10.30 64 SER B O 1
ATOM 2505 N N . GLY B 1 65 ? -30.249 8.865 67.257 1.00 10.46 65 GLY B N 1
ATOM 2506 C CA . GLY B 1 65 ? -31.480 9.023 66.478 1.00 11.32 65 GLY B CA 1
ATOM 2507 C C . GLY B 1 65 ? -31.246 9.623 65.102 1.00 11.63 65 GLY B C 1
ATOM 2508 O O . GLY B 1 65 ? -30.176 9.435 64.526 1.00 11.12 65 GLY B O 1
ATOM 2509 N N . ASP B 1 66 ? -32.240 10.353 64.572 1.00 12.28 66 ASP B N 1
ATOM 2510 C CA A ASP B 1 66 ? -32.194 10.784 63.157 0.50 11.64 66 ASP B CA 1
ATOM 2511 C CA B ASP B 1 66 ? -32.243 10.831 63.179 0.50 13.10 66 ASP B CA 1
ATOM 2512 C C . ASP B 1 66 ? -31.422 12.102 62.956 1.00 12.99 66 ASP B C 1
ATOM 2513 O O . ASP B 1 66 ? -31.909 13.076 62.347 1.00 13.75 66 ASP B O 1
ATOM 2522 N N . LEU B 1 67 ? -30.187 12.115 63.456 1.00 11.56 67 LEU B N 1
ATOM 2523 C CA . LEU B 1 67 ? -29.312 13.281 63.390 1.00 10.49 67 LEU B CA 1
ATOM 2524 C C . LEU B 1 67 ? -28.504 13.336 62.108 1.00 9.79 67 LEU B C 1
ATOM 2525 O O . LEU B 1 67 ? -28.412 12.358 61.383 1.00 9.42 67 LEU B O 1
ATOM 2530 N N . ASP B 1 68 ? -27.919 14.501 61.850 1.00 9.50 68 ASP B N 1
ATOM 2531 C CA . ASP B 1 68 ? -26.893 14.659 60.831 1.00 10.08 68 ASP B CA 1
ATOM 2532 C C . ASP B 1 68 ? -25.582 14.071 61.381 1.00 9.38 68 ASP B C 1
ATOM 2533 O O . ASP B 1 68 ? -25.036 14.576 62.382 1.00 9.43 68 ASP B O 1
ATOM 2538 N N . TYR B 1 69 ? -25.111 12.985 60.749 1.00 9.23 69 TYR B N 1
ATOM 2539 C CA . TYR B 1 69 ? -23.858 12.326 61.167 1.00 8.87 69 TYR B CA 1
ATOM 2540 C C . TYR B 1 69 ? -22.675 12.623 60.261 1.00 9.05 69 TYR B C 1
ATOM 2541 O O . TYR B 1 69 ? -21.645 11.927 60.304 1.00 8.99 69 TYR B O 1
ATOM 2550 N N . SER B 1 70 ? -22.811 13.690 59.469 1.00 9.45 70 SER B N 1
ATOM 2551 C CA . SER B 1 70 ? -21.726 14.135 58.594 1.00 9.40 70 SER B CA 1
ATOM 2552 C C . SER B 1 70 ? -20.553 14.682 59.402 1.00 9.16 70 SER B C 1
ATOM 2553 O O . SER B 1 70 ? -20.682 15.078 60.567 1.00 8.82 70 SER B O 1
ATOM 2556 N N . LEU B 1 71 ? -19.407 14.735 58.750 1.00 9.24 71 LEU B N 1
ATOM 2557 C CA . LEU B 1 71 ? -18.223 15.337 59.325 1.00 9.57 71 LEU B CA 1
ATOM 2558 C C . LEU B 1 71 ? -18.510 16.795 59.694 1.00 9.90 71 LEU B C 1
ATOM 2559 O O . LEU B 1 71 ? -18.052 17.271 60.725 1.00 10.09 71 LEU B O 1
ATOM 2564 N N . ASP B 1 72 ? -19.283 17.495 58.869 1.00 10.60 72 ASP B N 1
ATOM 2565 C CA . ASP B 1 72 ? -19.656 18.884 59.176 1.00 10.63 72 ASP B CA 1
ATOM 2566 C C . ASP B 1 72 ? -20.354 19.026 60.529 1.00 10.19 72 ASP B C 1
ATOM 2567 O O . ASP B 1 72 ? -20.000 19.895 61.336 1.00 9.36 72 ASP B O 1
ATOM 2572 N N . ALA B 1 73 ? -21.339 18.163 60.782 1.00 9.37 73 ALA B N 1
ATOM 2573 C CA . ALA B 1 73 ? -22.079 18.245 62.035 1.00 9.32 73 ALA B CA 1
ATOM 2574 C C . ALA B 1 73 ? -21.208 17.886 63.231 1.00 9.06 73 ALA B C 1
ATOM 2575 O O . ALA B 1 73 ? -21.295 18.514 64.292 1.00 8.96 73 ALA B O 1
ATOM 2585 N N . ALA B 1 75 ? -18.010 18.178 63.420 1.00 8.79 75 ALA B N 1
ATOM 2586 C CA . ALA B 1 75 ? -17.095 19.303 63.607 1.00 8.78 75 ALA B CA 1
ATOM 2587 C C . ALA B 1 75 ? -17.783 20.444 64.349 1.00 9.06 75 ALA B C 1
ATOM 2588 O O . ALA B 1 75 ? -17.184 21.050 65.238 1.00 8.82 75 ALA B O 1
ATOM 2590 N N . ASP B 1 76 ? -19.029 20.743 63.979 1.00 9.23 76 ASP B N 1
ATOM 2591 C CA . ASP B 1 76 ? -19.797 21.775 64.683 1.00 10.10 76 ASP B CA 1
ATOM 2592 C C . ASP B 1 76 ? -19.950 21.431 66.172 1.00 9.78 76 ASP B C 1
ATOM 2593 O O . ASP B 1 76 ? -19.906 22.316 67.021 1.00 9.87 76 ASP B O 1
ATOM 2598 N N . ASP B 1 77 ? -20.141 20.147 66.485 1.00 9.68 77 ASP B N 1
ATOM 2599 C CA . ASP B 1 77 ? -20.250 19.729 67.873 1.00 9.72 77 ASP B CA 1
ATOM 2600 C C . ASP B 1 77 ? -18.976 20.090 68.625 1.00 9.59 77 ASP B C 1
ATOM 2601 O O . ASP B 1 77 ? -19.021 20.537 69.767 1.00 8.77 77 ASP B O 1
ATOM 2606 N N . LEU B 1 78 ? -17.833 19.823 68.001 1.00 9.45 78 LEU B N 1
ATOM 2607 C CA . LEU B 1 78 ? -16.551 20.030 68.640 1.00 9.91 78 LEU B CA 1
ATOM 2608 C C . LEU B 1 78 ? -16.266 21.525 68.831 1.00 10.15 78 LEU B C 1
ATOM 2609 O O . LEU B 1 78 ? -15.813 21.934 69.908 1.00 10.25 78 LEU B O 1
ATOM 2614 N N . VAL B 1 79 ? -16.560 22.319 67.805 1.00 10.34 79 VAL B N 1
ATOM 2615 C CA . VAL B 1 79 ? -16.418 23.785 67.925 1.00 10.46 79 VAL B CA 1
ATOM 2616 C C . VAL B 1 79 ? -17.225 24.283 69.128 1.00 10.88 79 VAL B C 1
ATOM 2617 O O . VAL B 1 79 ? -16.729 25.096 69.931 1.00 11.14 79 VAL B O 1
ATOM 2621 N N . ALA B 1 80 ? -18.445 23.754 69.268 1.00 11.26 80 ALA B N 1
ATOM 2622 C CA . ALA B 1 80 ? -19.326 24.151 70.372 1.00 11.70 80 ALA B CA 1
ATOM 2623 C C . ALA B 1 80 ? -18.772 23.769 71.740 1.00 12.16 80 ALA B C 1
ATOM 2624 O O . ALA B 1 80 ? -18.889 24.546 72.698 1.00 12.47 80 ALA B O 1
ATOM 2626 N N . LEU B 1 81 ? -18.158 22.586 71.846 1.00 12.41 81 LEU B N 1
ATOM 2627 C CA . LEU B 1 81 ? -17.497 22.232 73.096 1.00 13.27 81 LEU B CA 1
ATOM 2628 C C . LEU B 1 81 ? -16.329 23.146 73.385 1.00 14.47 81 LEU B C 1
ATOM 2629 O O . LEU B 1 81 ? -16.177 23.611 74.512 1.00 14.96 81 LEU B O 1
ATOM 2634 N N . ALA B 1 82 ? -15.512 23.385 72.364 1.00 15.09 82 ALA B N 1
ATOM 2635 C CA . ALA B 1 82 ? -14.255 24.109 72.550 1.00 16.41 82 ALA B CA 1
ATOM 2636 C C . ALA B 1 82 ? -14.486 25.565 72.939 1.00 18.10 82 ALA B C 1
ATOM 2637 O O . ALA B 1 82 ? -13.663 26.162 73.635 1.00 18.00 82 ALA B O 1
ATOM 2639 N N . GLN B 1 83 ? -15.613 26.125 72.509 1.00 19.27 83 GLN B N 1
ATOM 2640 C CA . GLN B 1 83 ? -15.987 27.497 72.848 1.00 23.05 83 GLN B CA 1
ATOM 2641 C C . GLN B 1 83 ? -16.053 27.702 74.349 1.00 23.67 83 GLN B C 1
ATOM 2642 O O . GLN B 1 83 ? -15.889 28.823 74.842 1.00 24.52 83 GLN B O 1
ATOM 2648 N N . ARG B 1 84 ? -16.304 26.630 75.070 1.00 24.02 84 ARG B N 1
ATOM 2649 C CA . ARG B 1 84 ? -16.462 26.698 76.506 1.00 25.09 84 ARG B CA 1
ATOM 2650 C C . ARG B 1 84 ? -15.153 26.511 77.305 1.00 25.74 84 ARG B C 1
ATOM 2651 O O . ARG B 1 84 ? -15.149 26.676 78.504 1.00 26.56 84 ARG B O 1
ATOM 2667 N N . GLU B 1 86 ? -10.955 27.216 77.548 1.00 27.33 86 GLU B N 1
ATOM 2668 C CA . GLU B 1 86 ? -9.873 28.082 77.104 1.00 27.02 86 GLU B CA 1
ATOM 2669 C C . GLU B 1 86 ? -8.609 27.341 76.693 1.00 25.61 86 GLU B C 1
ATOM 2670 O O . GLU B 1 86 ? -8.074 26.586 77.469 1.00 26.70 86 GLU B O 1
ATOM 2676 N N . GLY B 1 87 ? -8.111 27.622 75.492 1.00 25.88 87 GLY B N 1
ATOM 2677 C CA . GLY B 1 87 ? -6.840 27.065 75.007 1.00 23.43 87 GLY B CA 1
ATOM 2678 C C . GLY B 1 87 ? -6.824 25.555 74.856 1.00 21.20 87 GLY B C 1
ATOM 2679 O O . GLY B 1 87 ? -5.798 24.910 75.092 1.00 22.19 87 GLY B O 1
ATOM 2680 N N . VAL B 1 88 ? -7.955 24.982 74.465 1.00 18.41 88 VAL B N 1
ATOM 2681 C CA . VAL B 1 88 ? -8.066 23.522 74.487 1.00 15.80 88 VAL B CA 1
ATOM 2682 C C . VAL B 1 88 ? -7.203 22.873 73.406 1.00 13.91 88 VAL B C 1
ATOM 2683 O O . VAL B 1 88 ? -7.124 23.370 72.286 1.00 13.98 88 VAL B O 1
ATOM 2687 N N . VAL B 1 89 ? -6.550 21.769 73.772 1.00 12.32 89 VAL B N 1
ATOM 2688 C CA . VAL B 1 89 ? -5.828 20.909 72.827 1.00 11.73 89 VAL B CA 1
ATOM 2689 C C . VAL B 1 89 ? -6.806 19.830 72.351 1.00 11.18 89 VAL B C 1
ATOM 2690 O O . VAL B 1 89 ? -7.553 19.286 73.164 1.00 11.40 89 VAL B O 1
ATOM 2694 N N . VAL B 1 90 ? -6.834 19.548 71.051 1.00 10.13 90 VAL B N 1
ATOM 2695 C CA . VAL B 1 90 ? -7.689 18.448 70.571 1.00 10.05 90 VAL B CA 1
ATOM 2696 C C . VAL B 1 90 ? -6.829 17.279 70.133 1.00 9.73 90 VAL B C 1
ATOM 2697 O O . VAL B 1 90 ? -5.962 17.449 69.287 1.00 10.41 90 VAL B O 1
ATOM 2701 N N . LEU B 1 91 ? -7.109 16.094 70.669 1.00 9.35 91 LEU B N 1
ATOM 2702 C CA . LEU B 1 91 ? -6.494 14.880 70.197 1.00 8.99 91 LEU B CA 1
ATOM 2703 C C . LEU B 1 91 ? -7.596 14.084 69.534 1.00 8.85 91 LEU B C 1
ATOM 2704 O O . LEU B 1 91 ? -8.514 13.675 70.180 1.00 9.19 91 LEU B O 1
ATOM 2709 N N . GLY B 1 92 ? -7.467 13.882 68.234 1.00 8.58 92 GLY B N 1
ATOM 2710 C CA . GLY B 1 92 ? -8.469 13.135 67.462 1.00 8.51 92 GLY B CA 1
ATOM 2711 C C . GLY B 1 92 ? -7.835 11.850 66.966 1.00 8.55 92 GLY B C 1
ATOM 2712 O O . GLY B 1 92 ? -6.721 11.874 66.435 1.00 8.63 92 GLY B O 1
ATOM 2713 N N . HIS B 1 93 ? -8.510 10.721 67.176 1.00 8.56 93 HIS B N 1
ATOM 2714 C CA . HIS B 1 93 ? -8.077 9.458 66.589 1.00 8.52 93 HIS B CA 1
ATOM 2715 C C . HIS B 1 93 ? -8.938 9.077 65.410 1.00 8.55 93 HIS B C 1
ATOM 2716 O O . HIS B 1 93 ? -10.156 8.941 65.540 1.00 8.02 93 HIS B O 1
ATOM 2723 N N . ALA B 1 94 ? -8.294 8.921 64.252 1.00 8.21 94 ALA B N 1
ATOM 2724 C CA . ALA B 1 94 ? -8.928 8.360 63.053 1.00 8.48 94 ALA B CA 1
ATOM 2725 C C . ALA B 1 94 ? -10.085 9.246 62.592 1.00 8.31 94 ALA B C 1
ATOM 2726 O O . ALA B 1 94 ? -9.846 10.367 62.134 1.00 7.89 94 ALA B O 1
ATOM 2736 N N . GLY B 1 96 ? -11.970 10.780 64.513 1.00 7.90 96 GLY B N 1
ATOM 2737 C CA . GLY B 1 96 ? -11.783 11.942 65.386 1.00 7.78 96 GLY B CA 1
ATOM 2738 C C . GLY B 1 96 ? -10.755 12.943 64.891 1.00 8.08 96 GLY B C 1
ATOM 2739 O O . GLY B 1 96 ? -10.898 14.150 65.132 1.00 8.04 96 GLY B O 1
ATOM 2740 N N . ALA B 1 97 ? -9.711 12.458 64.219 1.00 7.66 97 ALA B N 1
ATOM 2741 C CA . ALA B 1 97 ? -8.728 13.360 63.595 1.00 8.07 97 ALA B CA 1
ATOM 2742 C C . ALA B 1 97 ? -9.342 14.140 62.427 1.00 8.00 97 ALA B C 1
ATOM 2743 O O . ALA B 1 97 ? -9.045 15.332 62.247 1.00 8.49 97 ALA B O 1
ATOM 2745 N N . ARG B 1 98 ? -10.193 13.474 61.641 1.00 8.47 98 ARG B N 1
ATOM 2746 C CA . ARG B 1 98 ? -10.905 14.137 60.548 1.00 8.31 98 ARG B CA 1
ATOM 2747 C C . ARG B 1 98 ? -11.865 15.178 61.108 1.00 8.51 98 ARG B C 1
ATOM 2748 O O . ARG B 1 98 ? -11.965 16.289 60.576 1.00 9.10 98 ARG B O 1
ATOM 2756 N N . ILE B 1 99 ? -12.548 14.842 62.197 1.00 8.56 99 ILE B N 1
ATOM 2757 C CA . ILE B 1 99 ? -13.385 15.820 62.903 1.00 8.25 99 ILE B CA 1
ATOM 2758 C C . ILE B 1 99 ? -12.572 17.035 63.350 1.00 8.10 99 ILE B C 1
ATOM 2759 O O . ILE B 1 99 ? -13.001 18.183 63.152 1.00 8.27 99 ILE B O 1
ATOM 2764 N N . ALA B 1 100 ? -11.401 16.794 63.937 1.00 8.19 100 ALA B N 1
ATOM 2765 C CA . ALA B 1 100 ? -10.551 17.887 64.419 1.00 8.33 100 ALA B CA 1
ATOM 2766 C C . ALA B 1 100 ? -10.131 18.806 63.270 1.00 8.64 100 ALA B C 1
ATOM 2767 O O . ALA B 1 100 ? -10.152 20.043 63.414 1.00 8.85 100 ALA B O 1
ATOM 2769 N N . ILE B 1 101 ? -9.776 18.208 62.136 1.00 8.59 101 ILE B N 1
ATOM 2770 C CA . ILE B 1 101 ? -9.338 18.960 60.958 1.00 9.05 101 ILE B CA 1
ATOM 2771 C C . ILE B 1 101 ? -10.439 19.895 60.480 1.00 9.72 101 ILE B C 1
ATOM 2772 O O . ILE B 1 101 ? -10.208 21.100 60.320 1.00 10.06 101 ILE B O 1
ATOM 2777 N N . ARG B 1 102 ? -11.643 19.358 60.304 1.00 9.71 102 ARG B N 1
ATOM 2778 C CA A ARG B 1 102 ? -12.741 20.196 59.850 0.50 9.82 102 ARG B CA 1
ATOM 2779 C CA B ARG B 1 102 ? -12.791 20.151 59.863 0.50 10.44 102 ARG B CA 1
ATOM 2780 C C . ARG B 1 102 ? -13.176 21.224 60.887 1.00 10.24 102 ARG B C 1
ATOM 2781 O O . ARG B 1 102 ? -13.487 22.368 60.513 1.00 10.54 102 ARG B O 1
ATOM 2796 N N . ALA B 1 103 ? -13.165 20.851 62.176 1.00 9.93 103 ALA B N 1
ATOM 2797 C CA . ALA B 1 103 ? -13.494 21.812 63.234 1.00 10.18 103 ALA B CA 1
ATOM 2798 C C . ALA B 1 103 ? -12.527 23.002 63.243 1.00 10.52 103 ALA B C 1
ATOM 2799 O O . ALA B 1 103 ? -12.953 24.159 63.397 1.00 10.51 103 ALA B O 1
ATOM 2801 N N . ALA B 1 104 ? -11.233 22.721 63.104 1.00 10.46 104 ALA B N 1
ATOM 2802 C CA . ALA B 1 104 ? -10.232 23.797 63.079 1.00 11.06 104 ALA B CA 1
ATOM 2803 C C . ALA B 1 104 ? -10.373 24.673 61.852 1.00 11.86 104 ALA B C 1
ATOM 2804 O O . ALA B 1 104 ? -10.099 25.884 61.913 1.00 12.63 104 ALA B O 1
ATOM 2806 N N . ARG B 1 105 ? -10.802 24.088 60.741 1.00 12.24 105 ARG B N 1
ATOM 2807 C CA . ARG B 1 105 ? -11.046 24.902 59.546 1.00 13.03 105 ARG B CA 1
ATOM 2808 C C . ARG B 1 105 ? -12.240 25.841 59.773 1.00 13.22 105 ARG B C 1
ATOM 2809 O O . ARG B 1 105 ? -12.217 27.020 59.366 1.00 13.06 105 ARG B O 1
ATOM 2817 N N . LYS B 1 106 ? -13.266 25.333 60.447 1.00 13.45 106 LYS B N 1
ATOM 2818 C CA . LYS B 1 106 ? -14.456 26.146 60.761 1.00 14.10 106 LYS B CA 1
ATOM 2819 C C . LYS B 1 106 ? -14.184 27.293 61.732 1.00 15.12 106 LYS B C 1
ATOM 2820 O O . LYS B 1 106 ? -14.674 28.410 61.522 1.00 15.84 106 LYS B O 1
ATOM 2826 N N . ASP B 1 107 ? -13.417 27.027 62.790 1.00 15.89 107 ASP B N 1
ATOM 2827 C CA . ASP B 1 107 ? -13.123 28.035 63.794 1.00 18.21 107 ASP B CA 1
ATOM 2828 C C . ASP B 1 107 ? -11.837 27.685 64.504 1.00 18.84 107 ASP B C 1
ATOM 2829 O O . ASP B 1 107 ? -11.844 26.989 65.511 1.00 20.41 107 ASP B O 1
ATOM 2834 N N . SER B 1 108 ? -10.728 28.190 63.987 1.00 19.14 108 SER B N 1
ATOM 2835 C CA A SER B 1 108 ? -9.408 27.914 64.544 0.50 19.25 108 SER B CA 1
ATOM 2836 C CA B SER B 1 108 ? -9.440 27.868 64.581 0.50 19.41 108 SER B CA 1
ATOM 2837 C C . SER B 1 108 ? -9.190 28.583 65.900 1.00 19.83 108 SER B C 1
ATOM 2838 O O . SER B 1 108 ? -8.392 28.119 66.709 1.00 20.16 108 SER B O 1
ATOM 2843 N N . GLN B 1 109 ? -9.895 29.688 66.124 1.00 19.46 109 GLN B N 1
ATOM 2844 C CA . GLN B 1 109 ? -9.685 30.506 67.313 1.00 19.92 109 GLN B CA 1
ATOM 2845 C C . GLN B 1 109 ? -9.923 29.786 68.641 1.00 19.70 109 GLN B C 1
ATOM 2846 O O . GLN B 1 109 ? -9.315 30.126 69.655 1.00 20.31 109 GLN B O 1
ATOM 2852 N N . VAL B 1 110 ? -10.786 28.775 68.634 1.00 17.53 110 VAL B N 1
ATOM 2853 C CA . VAL B 1 110 ? -11.153 28.110 69.876 1.00 17.00 110 VAL B CA 1
ATOM 2854 C C . VAL B 1 110 ? -10.232 26.950 70.252 1.00 15.56 110 VAL B C 1
ATOM 2855 O O . VAL B 1 110 ? -10.398 26.353 71.323 1.00 16.44 110 VAL B O 1
ATOM 2859 N N . PHE B 1 111 ? -9.300 26.610 69.366 1.00 14.34 111 PHE B N 1
ATOM 2860 C CA . PHE B 1 111 ? -8.371 25.506 69.611 1.00 13.59 111 PHE B CA 1
ATOM 2861 C C . PHE B 1 111 ? -6.963 26.044 69.746 1.00 14.10 111 PHE B C 1
ATOM 2862 O O . PHE B 1 111 ? -6.576 26.945 69.000 1.00 15.58 111 PHE B O 1
ATOM 2870 N N . SER B 1 112 ? -6.198 25.474 70.671 1.00 13.73 112 SER B N 1
ATOM 2871 C CA A SER B 1 112 ? -4.788 25.822 70.803 0.50 13.73 112 SER B CA 1
ATOM 2872 C CA B SER B 1 112 ? -4.790 25.837 70.792 0.50 13.41 112 SER B CA 1
ATOM 2873 C C . SER B 1 112 ? -3.910 25.104 69.775 1.00 13.20 112 SER B C 1
ATOM 2874 O O . SER B 1 112 ? -3.023 25.722 69.159 1.00 13.41 112 SER B O 1
ATOM 2879 N N . ARG B 1 113 ? -4.130 23.796 69.616 1.00 11.86 113 ARG B N 1
ATOM 2880 C CA . ARG B 1 113 ? -3.363 22.977 68.674 1.00 11.70 113 ARG B CA 1
ATOM 2881 C C . ARG B 1 113 ? -4.045 21.626 68.484 1.00 10.83 113 ARG B C 1
ATOM 2882 O O . ARG B 1 113 ? -4.944 21.266 69.266 1.00 10.69 113 ARG B O 1
ATOM 2890 N N . LEU B 1 114 ? -3.604 20.886 67.481 1.00 10.20 114 LEU B N 1
ATOM 2891 C CA . LEU B 1 114 ? -4.193 19.606 67.157 1.00 9.88 114 LEU B CA 1
ATOM 2892 C C . LEU B 1 114 ? -3.175 18.489 67.240 1.00 10.04 114 LEU B C 1
ATOM 2893 O O . LEU B 1 114 ? -2.054 18.653 66.858 1.00 10.18 114 LEU B O 1
ATOM 2898 N N . ILE B 1 115 ? -3.629 17.364 67.764 1.00 9.37 115 ILE B N 1
ATOM 2899 C CA . ILE B 1 115 ? -2.886 16.112 67.717 1.00 9.36 115 ILE B CA 1
ATOM 2900 C C . ILE B 1 115 ? -3.744 15.177 66.893 1.00 9.36 115 ILE B C 1
ATOM 2901 O O . ILE B 1 115 ? -4.847 14.804 67.312 1.00 9.30 115 ILE B O 1
ATOM 2906 N N . LEU B 1 116 ? -3.274 14.859 65.688 1.00 8.99 116 LEU B N 1
ATOM 2907 C CA . LEU B 1 116 ? -4.042 14.042 64.755 1.00 8.78 116 LEU B CA 1
ATOM 2908 C C . LEU B 1 116 ? -3.462 12.651 64.684 1.00 8.76 116 LEU B C 1
ATOM 2909 O O . LEU B 1 116 ? -2.365 12.477 64.151 1.00 8.97 116 LEU B O 1
ATOM 2914 N N . VAL B 1 117 ? -4.180 11.675 65.230 1.00 8.71 117 VAL B N 1
ATOM 2915 C CA . VAL B 1 117 ? -3.655 10.327 65.236 1.00 8.85 117 VAL B CA 1
ATOM 2916 C C . VAL B 1 117 ? -4.311 9.449 64.169 1.00 9.30 117 VAL B C 1
ATOM 2917 O O . VAL B 1 117 ? -5.471 9.153 64.199 1.00 9.11 117 VAL B O 1
ATOM 2921 N N . ASP B 1 118 ? -3.468 9.058 63.240 1.00 9.12 118 ASP B N 1
ATOM 2922 C CA . ASP B 1 118 ? -3.820 8.153 62.140 1.00 9.62 118 ASP B CA 1
ATOM 2923 C C . ASP B 1 118 ? -5.162 8.477 61.439 1.00 9.71 118 ASP B C 1
ATOM 2924 O O . ASP B 1 118 ? -6.004 7.598 61.277 1.00 9.51 118 ASP B O 1
ATOM 2929 N N . PRO B 1 119 ? -5.368 9.739 60.998 1.00 9.64 119 PRO B N 1
ATOM 2930 C CA . PRO B 1 119 ? -6.599 10.002 60.223 1.00 9.46 119 PRO B CA 1
ATOM 2931 C C . PRO B 1 119 ? -6.624 9.209 58.918 1.00 9.62 119 PRO B C 1
ATOM 2932 O O . PRO B 1 119 ? -5.582 9.093 58.239 1.00 9.92 119 PRO B O 1
ATOM 2936 N N . PRO B 1 120 ? -7.800 8.658 58.550 1.00 9.55 120 PRO B N 1
ATOM 2937 C CA . PRO B 1 120 ? -7.942 8.199 57.168 1.00 9.53 120 PRO B CA 1
ATOM 2938 C C . PRO B 1 120 ? -7.589 9.357 56.230 1.00 9.82 120 PRO B C 1
ATOM 2939 O O . PRO B 1 120 ? -7.987 10.514 56.494 1.00 9.82 120 PRO B O 1
ATOM 2943 N N . VAL B 1 121 ? -6.844 9.062 55.170 1.00 9.99 121 VAL B N 1
ATOM 2944 C CA . VAL B 1 121 ? -6.478 10.070 54.182 1.00 10.55 121 VAL B CA 1
ATOM 2945 C C . VAL B 1 121 ? -7.255 9.881 52.863 1.00 10.33 121 VAL B C 1
ATOM 2946 O O . VAL B 1 121 ? -6.931 10.432 51.860 1.00 10.42 121 VAL B O 1
ATOM 2950 N N . SER B 1 122 ? -8.276 9.059 52.935 1.00 9.97 122 SER B N 1
ATOM 2951 C CA . SER B 1 122 ? -9.216 8.869 51.849 1.00 10.43 122 SER B CA 1
ATOM 2952 C C . SER B 1 122 ? -10.035 10.145 51.572 1.00 10.47 122 SER B C 1
ATOM 2953 O O . SER B 1 122 ? -10.046 11.105 52.374 1.00 10.87 122 SER B O 1
ATOM 2956 N N . GLY B 1 123 ? -10.716 10.148 50.431 1.00 10.91 123 GLY B N 1
ATOM 2957 C CA . GLY B 1 123 ? -11.616 11.246 50.061 1.00 11.57 123 GLY B CA 1
ATOM 2958 C C . GLY B 1 123 ? -11.866 11.189 48.565 1.00 12.46 123 GLY B C 1
ATOM 2959 O O . GLY B 1 123 ? -11.442 10.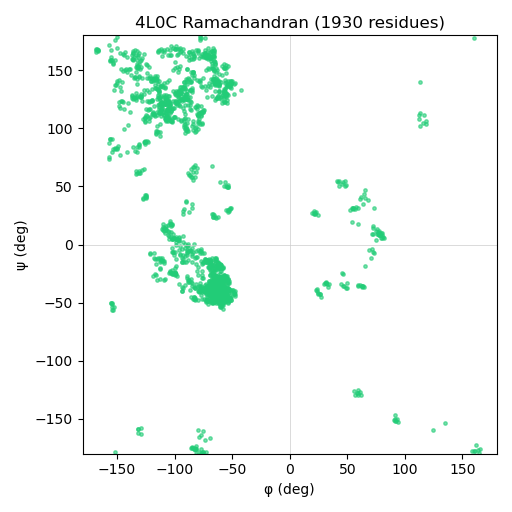248 47.916 1.00 12.73 123 GLY B O 1
ATOM 2960 N N . PRO B 1 124 ? -12.547 12.209 48.007 1.00 13.39 124 PRO B N 1
ATOM 2961 C CA . PRO B 1 124 ? -12.861 12.156 46.570 1.00 14.03 124 PRO B CA 1
ATOM 2962 C C . PRO B 1 124 ? -11.591 12.054 45.708 1.00 14.55 124 PRO B C 1
ATOM 2963 O O . PRO B 1 124 ? -10.703 12.910 45.810 1.00 14.85 124 PRO B O 1
ATOM 2967 N N . GLY B 1 125 ? -11.513 10.995 44.905 1.00 15.08 125 GLY B N 1
ATOM 2968 C CA . GLY B 1 125 ? -10.394 10.773 44.005 1.00 14.83 125 GLY B CA 1
ATOM 2969 C C . GLY B 1 125 ? -9.138 10.234 44.669 1.00 15.25 125 GLY B C 1
ATOM 2970 O O . GLY B 1 125 ? -8.070 10.195 44.045 1.00 16.80 125 GLY B O 1
ATOM 2971 N N . ARG B 1 126 ? -9.262 9.806 45.922 1.00 13.89 126 ARG B N 1
ATOM 2972 C CA . ARG B 1 126 ? -8.107 9.367 46.706 1.00 13.38 126 ARG B CA 1
ATOM 2973 C C . ARG B 1 126 ? -8.199 7.886 47.015 1.00 13.13 126 ARG B C 1
ATOM 2974 O O . ARG B 1 126 ? -9.254 7.265 46.833 1.00 13.59 126 ARG B O 1
ATOM 2982 N N . ARG B 1 127 ? -7.079 7.316 47.450 1.00 13.26 127 ARG B N 1
ATOM 2983 C CA . ARG B 1 127 ? -7.010 5.920 47.844 1.00 13.29 127 ARG B CA 1
ATOM 2984 C C . ARG B 1 127 ? -8.067 5.670 48.915 1.00 13.47 127 ARG B C 1
ATOM 2985 O O . ARG B 1 127 ? -8.172 6.438 49.881 1.00 12.84 127 ARG B O 1
ATOM 2993 N N . PRO B 1 128 ? -8.890 4.620 48.734 1.00 13.52 128 PRO B N 1
ATOM 2994 C CA . PRO B 1 128 ? -9.885 4.331 49.775 1.00 13.65 128 PRO B CA 1
ATOM 2995 C C . PRO B 1 128 ? -9.269 3.912 51.108 1.00 13.14 128 PRO B C 1
ATOM 2996 O O . PRO B 1 128 ? -8.133 3.425 51.160 1.00 12.64 128 PRO B O 1
ATOM 3000 N N . TYR B 1 129 ? -10.035 4.094 52.177 1.00 12.42 129 TYR B N 1
ATOM 3001 C CA . TYR B 1 129 ? -9.636 3.641 53.495 1.00 12.72 129 TYR B CA 1
ATOM 3002 C C . TYR B 1 129 ? -9.509 2.107 53.491 1.00 12.64 129 TYR B C 1
ATOM 3003 O O . TYR B 1 129 ? -10.438 1.406 53.105 1.00 12.15 129 TYR B O 1
ATOM 3012 N N . PRO B 1 130 ? -8.351 1.587 53.905 1.00 13.08 130 PRO B N 1
ATOM 3013 C CA . PRO B 1 130 ? -8.094 0.138 53.820 1.00 13.88 130 PRO B CA 1
ATOM 3014 C C . PRO B 1 130 ? -8.712 -0.659 54.967 1.00 14.48 130 PRO B C 1
ATOM 3015 O O . PRO B 1 130 ? -7.993 -1.287 55.761 1.00 15.49 130 PRO B O 1
ATOM 3019 N N . ALA B 1 131 ? -10.039 -0.624 55.061 1.00 14.72 131 ALA B N 1
ATOM 3020 C CA . ALA B 1 131 ? -10.776 -1.450 56.018 1.00 15.39 131 ALA B CA 1
ATOM 3021 C C . ALA B 1 131 ? -12.020 -1.999 55.327 1.00 15.71 131 ALA B C 1
ATOM 3022 O O . ALA B 1 131 ? -12.556 -1.369 54.410 1.00 15.60 131 ALA B O 1
ATOM 3024 N N . LYS B 1 132 ? -12.470 -3.171 55.764 1.00 15.72 132 LYS B N 1
ATOM 3025 C CA . LYS B 1 132 ? -13.676 -3.773 55.227 1.00 16.50 132 LYS B CA 1
ATOM 3026 C C . LYS B 1 132 ? -14.892 -3.283 55.998 1.00 15.15 132 LYS B C 1
ATOM 3027 O O . LYS B 1 132 ? -14.940 -3.356 57.242 1.00 14.29 132 LYS B O 1
ATOM 3033 N N . TRP B 1 133 ? -15.867 -2.778 55.253 1.00 14.56 133 TRP B N 1
ATOM 3034 C CA . TRP B 1 133 ? -17.115 -2.321 55.853 1.00 13.77 133 TRP B CA 1
ATOM 3035 C C . TRP B 1 133 ? -17.793 -3.428 56.642 1.00 13.39 133 TRP B C 1
ATOM 3036 O O . TRP B 1 133 ? -18.325 -3.199 57.726 1.00 13.20 133 TRP B O 1
ATOM 3047 N N . SER B 1 134 ? -17.738 -4.652 56.129 1.00 13.72 134 SER B N 1
ATOM 3048 C CA . SER B 1 134 ? -18.414 -5.772 56.786 1.00 13.71 134 SER B CA 1
ATOM 3049 C C . SER B 1 134 ? -17.971 -5.995 58.229 1.00 12.78 134 SER B C 1
ATOM 3050 O O . SER B 1 134 ? -18.755 -6.460 59.056 1.00 12.38 134 SER B O 1
ATOM 3053 N N . TRP B 1 135 ? -16.716 -5.665 58.534 1.00 12.04 135 TRP B N 1
ATOM 3054 C CA . TRP B 1 135 ? -16.202 -5.822 59.886 1.00 11.77 135 TRP B CA 1
ATOM 3055 C C . TRP B 1 135 ? -16.998 -4.986 60.852 1.00 11.86 135 TRP B C 1
ATOM 3056 O O . TRP B 1 135 ? -17.321 -5.432 61.956 1.00 12.11 135 TRP B O 1
ATOM 3067 N N . TYR B 1 136 ? -17.304 -3.759 60.446 1.00 11.10 136 TYR B N 1
ATOM 3068 C CA . TYR B 1 136 ? -18.111 -2.862 61.268 1.00 11.12 136 TYR B CA 1
ATOM 3069 C C . TYR B 1 136 ? -19.566 -3.301 61.276 1.00 10.84 136 TYR B C 1
ATOM 3070 O O . TYR B 1 136 ? -20.178 -3.356 62.339 1.00 10.73 136 TYR B O 1
ATOM 3079 N N . ALA B 1 137 ? -20.120 -3.587 60.093 1.00 10.70 137 ALA B N 1
ATOM 3080 C CA . ALA B 1 137 ? -21.554 -3.911 59.987 1.00 10.72 137 ALA B CA 1
ATOM 3081 C C . ALA B 1 137 ? -21.929 -5.156 60.779 1.00 11.01 137 ALA B C 1
ATOM 3082 O O . ALA B 1 137 ? -22.895 -5.162 61.540 1.00 10.81 137 ALA B O 1
ATOM 3084 N N . GLU B 1 138 ? -21.145 -6.215 60.621 1.00 11.21 138 GLU B N 1
ATOM 3085 C CA . GLU B 1 138 ? -21.442 -7.473 61.286 1.00 11.16 138 GLU B CA 1
ATOM 3086 C C . GLU B 1 138 ? -21.255 -7.386 62.796 1.00 10.90 138 GLU B C 1
ATOM 3087 O O . GLU B 1 138 ? -22.078 -7.899 63.546 1.00 11.02 138 GLU B O 1
ATOM 3093 N N . SER B 1 139 ? -20.177 -6.744 63.227 1.00 9.86 139 SER B N 1
ATOM 3094 C CA . SER B 1 139 ? -19.910 -6.638 64.659 1.00 9.25 139 SER B CA 1
ATOM 3095 C C . SER B 1 139 ? -20.950 -5.760 65.356 1.00 8.93 139 SER B C 1
ATOM 3096 O O . SER B 1 139 ? -21.340 -6.046 66.487 1.00 9.09 139 SER B O 1
ATOM 3099 N N . ILE B 1 140 ? -21.409 -4.703 64.685 1.00 8.79 140 ILE B N 1
ATOM 3100 C CA . ILE B 1 140 ? -22.441 -3.847 65.288 1.00 8.92 140 ILE B CA 1
ATOM 3101 C C . ILE B 1 140 ? -23.754 -4.604 65.440 1.00 9.04 140 ILE B C 1
ATOM 3102 O O . ILE B 1 140 ? -24.362 -4.562 66.505 1.00 8.56 140 ILE B O 1
ATOM 3107 N N . ARG B 1 141 ? -24.171 -5.308 64.392 1.00 8.96 141 ARG B N 1
ATOM 3108 C CA . ARG B 1 141 ? -25.425 -6.069 64.462 1.00 9.30 141 ARG B CA 1
ATOM 3109 C C . ARG B 1 141 ? -25.347 -7.130 65.564 1.00 9.70 141 ARG B C 1
ATOM 3110 O O . ARG B 1 141 ? -26.303 -7.323 66.306 1.00 9.66 141 ARG B O 1
ATOM 3118 N N . LEU B 1 142 ? -24.190 -7.787 65.680 1.00 9.72 142 LEU B N 1
ATOM 3119 C CA . LEU B 1 142 ? -23.967 -8.774 66.746 1.00 10.06 142 LEU B CA 1
ATOM 3120 C C . LEU B 1 142 ? -24.101 -8.142 68.144 1.00 9.74 142 LEU B C 1
ATOM 3121 O O . LEU B 1 142 ? -24.757 -8.696 69.043 1.00 9.65 142 LEU B O 1
ATOM 3126 N N . ALA B 1 143 ? -23.502 -6.961 68.311 1.00 9.44 143 ALA B N 1
ATOM 3127 C CA . ALA B 1 143 ? -23.504 -6.268 69.587 1.00 9.27 143 ALA B CA 1
ATOM 3128 C C . ALA B 1 143 ? -24.917 -5.769 69.911 1.00 9.61 143 ALA B C 1
ATOM 3129 O O . ALA B 1 143 ? -25.332 -5.799 71.070 1.00 9.28 143 ALA B O 1
ATOM 3131 N N . GLN B 1 144 ? -25.645 -5.311 68.885 1.00 9.59 144 GLN B N 1
ATOM 3132 C CA . GLN B 1 144 ? -27.050 -4.888 69.083 1.00 9.84 144 GLN B CA 1
ATOM 3133 C C . GLN B 1 144 ? -27.924 -6.013 69.640 1.00 9.88 144 GLN B C 1
ATOM 3134 O O . GLN B 1 144 ? -28.757 -5.774 70.499 1.00 9.56 144 GLN B O 1
ATOM 3140 N N . ARG B 1 145 ? -27.731 -7.226 69.132 1.00 10.16 145 ARG B N 1
ATOM 3141 C CA . ARG B 1 145 ? -28.447 -8.408 69.618 1.00 10.59 145 ARG B CA 1
ATOM 3142 C C . ARG B 1 145 ? -28.120 -8.692 71.090 1.00 10.24 145 ARG B C 1
ATOM 3143 O O . ARG B 1 145 ? -29.000 -9.047 71.886 1.00 10.35 145 ARG B O 1
ATOM 3151 N N . GLY B 1 146 ? -26.852 -8.513 71.453 1.00 10.22 146 GLY B N 1
ATOM 3152 C CA . GLY B 1 146 ? -26.365 -8.873 72.749 1.00 10.35 146 GLY B CA 1
ATOM 3153 C C . GLY B 1 146 ? -25.401 -10.034 72.566 1.00 10.99 146 GLY B C 1
ATOM 3154 O O . GLY B 1 146 ? -25.797 -11.148 72.175 1.00 11.64 146 GLY B O 1
ATOM 3155 N N . CYS B 1 147 ? -24.130 -9.762 72.804 1.00 11.21 147 CYS B N 1
ATOM 3156 C CA . CYS B 1 147 ? -23.090 -10.773 72.584 1.00 11.44 147 CYS B CA 1
ATOM 3157 C C . CYS B 1 147 ? -22.073 -10.799 73.705 1.00 11.98 147 CYS B C 1
ATOM 3158 O O . CYS B 1 147 ? -21.946 -9.827 74.471 1.00 11.51 147 CYS B O 1
ATOM 3161 N N . THR B 1 148 ? -21.363 -11.927 73.824 1.00 11.72 148 THR B N 1
ATOM 3162 C CA . THR B 1 148 ? -20.313 -12.068 74.826 1.00 11.69 148 THR B CA 1
ATOM 3163 C C . THR B 1 148 ? -18.986 -11.504 74.355 1.00 11.24 148 THR B C 1
ATOM 3164 O O . THR B 1 148 ? -18.774 -11.276 73.146 1.00 11.27 148 THR B O 1
ATOM 3168 N N . ALA B 1 149 ? -18.091 -11.298 75.319 1.00 11.58 149 ALA B N 1
ATOM 3169 C CA . ALA B 1 149 ? -16.697 -10.977 75.020 1.00 11.60 149 ALA B CA 1
ATOM 3170 C C . ALA B 1 149 ? -16.092 -12.002 74.054 1.00 12.12 149 ALA B C 1
ATOM 3171 O O . ALA B 1 149 ? -15.400 -11.623 73.100 1.00 11.51 149 ALA B O 1
ATOM 3181 N N . GLU B 1 151 ? -17.575 -13.801 71.771 1.00 13.19 151 GLU B N 1
ATOM 3182 C CA . GLU B 1 151 ? -18.082 -13.576 70.420 1.00 12.76 151 GLU B CA 1
ATOM 3183 C C . GLU B 1 151 ? -17.428 -12.361 69.780 1.00 13.05 151 GLU B C 1
ATOM 3184 O O . GLU B 1 151 ? -17.179 -12.352 68.573 1.00 14.03 151 GLU B O 1
ATOM 3198 N N . ARG B 1 153 ? -14.495 -11.259 70.418 1.00 12.11 153 ARG B N 1
ATOM 3199 C CA . ARG B 1 153 ? -13.061 -11.459 70.248 1.00 12.18 153 ARG B CA 1
ATOM 3200 C C . ARG B 1 153 ? -12.670 -11.819 68.807 1.00 12.71 153 ARG B C 1
ATOM 3201 O O . ARG B 1 153 ? -11.551 -11.542 68.402 1.00 12.80 153 ARG B O 1
ATOM 3209 N N . SER B 1 154 ? -13.598 -12.392 68.040 1.00 13.38 154 SER B N 1
ATOM 3210 C CA . SER B 1 154 ? -13.328 -12.739 66.634 1.00 14.06 154 SER B CA 1
ATOM 3211 C C . SER B 1 154 ? -12.977 -11.486 65.831 1.00 14.06 154 SER B C 1
ATOM 3212 O O . SER B 1 154 ? -12.192 -11.526 64.871 1.00 14.97 154 SER B O 1
ATOM 3215 N N . TYR B 1 155 ? -13.550 -10.361 66.250 1.00 13.29 155 TYR B N 1
ATOM 3216 C CA . TYR B 1 155 ? -13.333 -9.070 65.602 1.00 13.15 155 TYR B CA 1
ATOM 3217 C C . TYR B 1 155 ? -12.095 -8.326 66.092 1.00 13.42 155 TYR B C 1
ATOM 3218 O O . TYR B 1 155 ? -11.470 -7.581 65.329 1.00 13.52 155 TYR B O 1
ATOM 3227 N N . CYS B 1 156 ? -11.757 -8.499 67.367 1.00 13.67 156 CYS B N 1
ATOM 3228 C CA . CYS B 1 156 ? -10.590 -7.834 67.934 1.00 14.16 156 CYS B CA 1
ATOM 3229 C C . CYS B 1 156 ? -9.707 -8.855 68.628 1.00 13.65 156 CYS B C 1
ATOM 3230 O O . CYS B 1 156 ? -9.527 -8.786 69.836 1.00 13.17 156 CYS B O 1
ATOM 3233 N N . PRO B 1 157 ? -9.152 -9.815 67.859 1.00 13.57 157 PRO B N 1
ATOM 3234 C CA . PRO B 1 157 ? -8.459 -10.946 68.488 1.00 13.95 157 PRO B CA 1
ATOM 3235 C C . PRO B 1 157 ? -7.159 -10.588 69.201 1.00 13.94 157 PRO B C 1
ATOM 3236 O O . PRO B 1 157 ? -6.701 -11.381 70.027 1.00 15.08 157 PRO B O 1
ATOM 3240 N N . THR B 1 158 ? -6.590 -9.408 68.924 1.00 14.78 158 THR B N 1
ATOM 3241 C CA . THR B 1 158 ? -5.318 -9.031 69.535 1.00 14.93 158 THR B CA 1
ATOM 3242 C C . THR B 1 158 ? -5.470 -8.201 70.821 1.00 14.93 158 THR B C 1
ATOM 3243 O O . THR B 1 158 ? -4.486 -7.881 71.484 1.00 15.29 158 THR B O 1
ATOM 3247 N N . TRP B 1 159 ? -6.703 -7.853 71.181 1.00 14.25 159 TRP B N 1
ATOM 3248 C CA . TRP B 1 159 ? -6.940 -7.000 72.344 1.00 14.65 159 TRP B CA 1
ATOM 3249 C C . TRP B 1 159 ? -6.872 -7.740 73.656 1.00 14.62 159 TRP B C 1
ATOM 3250 O O . TRP B 1 159 ? -6.891 -8.970 73.676 1.00 15.23 159 TRP B O 1
ATOM 3261 N N . THR B 1 160 ? -6.827 -7.001 74.761 1.00 14.87 160 THR B N 1
ATOM 3262 C CA . THR B 1 160 ? -6.869 -7.622 76.087 1.00 16.06 160 THR B CA 1
ATOM 3263 C C . THR B 1 160 ? -8.293 -8.076 76.399 1.00 16.29 160 THR B C 1
ATOM 3264 O O . THR B 1 160 ? -9.250 -7.602 75.789 1.00 14.69 160 THR B O 1
ATOM 3268 N N . ASP B 1 161 ? -8.417 -8.987 77.363 1.00 16.79 161 ASP B N 1
ATOM 3269 C CA . ASP B 1 161 ? -9.724 -9.461 77.819 1.00 17.75 161 ASP B CA 1
ATOM 3270 C C . ASP B 1 161 ? -10.655 -8.311 78.193 1.00 16.13 161 ASP B C 1
ATOM 3271 O O . ASP B 1 161 ? -11.824 -8.305 77.815 1.00 15.83 161 ASP B O 1
ATOM 3276 N N . GLU B 1 162 ? -10.131 -7.350 78.943 1.00 16.23 162 GLU B N 1
ATOM 3277 C CA . GLU B 1 162 ? -10.950 -6.245 79.444 1.00 15.77 162 GLU B CA 1
ATOM 3278 C C . GLU B 1 162 ? -11.392 -5.338 78.305 1.00 14.17 162 GLU B C 1
ATOM 3279 O O . GLU B 1 162 ? -12.550 -4.901 78.266 1.00 13.44 162 GLU B O 1
ATOM 3285 N N . GLN B 1 163 ? -10.493 -5.088 77.353 1.00 13.18 163 GLN B N 1
ATOM 3286 C CA . GLN B 1 163 ? -10.839 -4.269 76.185 1.00 12.09 163 GLN B CA 1
ATOM 3287 C C . GLN B 1 163 ? -11.943 -4.914 75.355 1.00 11.84 163 GLN B C 1
ATOM 3288 O O . GLN B 1 163 ? -12.877 -4.231 74.908 1.00 10.79 163 GLN B O 1
ATOM 3294 N N . ILE B 1 164 ? -11.856 -6.233 75.179 1.00 10.89 164 ILE B N 1
ATOM 3295 C CA . ILE B 1 164 ? -12.859 -6.956 74.424 1.00 11.03 164 ILE B CA 1
ATOM 3296 C C . ILE B 1 164 ? -14.207 -6.958 75.153 1.00 11.03 164 ILE B C 1
ATOM 3297 O O . ILE B 1 164 ? -15.242 -6.750 74.526 1.00 10.50 164 ILE B O 1
ATOM 3302 N N . GLU B 1 165 ? -14.175 -7.181 76.463 1.00 10.82 165 GLU B N 1
ATOM 3303 C CA . GLU B 1 165 ? -15.400 -7.167 77.272 1.00 10.79 165 GLU B CA 1
ATOM 3304 C C . GLU B 1 165 ? -16.080 -5.807 77.140 1.00 10.40 165 GLU B C 1
ATOM 3305 O O . GLU B 1 165 ? -17.301 -5.706 76.951 1.00 9.89 165 GLU B O 1
ATOM 3311 N N . LEU B 1 166 ? -15.276 -4.752 77.206 1.00 10.18 166 LEU B N 1
ATOM 3312 C CA . LEU B 1 166 ? -15.841 -3.416 77.158 1.00 9.48 166 LEU B CA 1
ATOM 3313 C C . LEU B 1 166 ? -16.450 -3.139 75.791 1.00 9.03 166 LEU B C 1
ATOM 3314 O O . LEU B 1 166 ? -17.502 -2.501 75.709 1.00 8.86 166 LEU B O 1
ATOM 3319 N N . ARG B 1 167 ? -15.812 -3.610 74.716 1.00 8.64 167 ARG B N 1
ATOM 3320 C CA . ARG B 1 167 ? -16.403 -3.465 73.382 1.00 8.39 167 ARG B CA 1
ATOM 3321 C C . ARG B 1 167 ? -17.712 -4.255 73.223 1.00 8.23 167 ARG B C 1
ATOM 3322 O O . ARG B 1 167 ? -18.667 -3.752 72.630 1.00 8.15 167 ARG B O 1
ATOM 3330 N N . ALA B 1 168 ? -17.745 -5.490 73.732 1.00 8.13 168 ALA B N 1
ATOM 3331 C CA . ALA B 1 168 ? -18.978 -6.274 73.707 1.00 7.92 168 ALA B CA 1
ATOM 3332 C C . ALA B 1 168 ? -20.087 -5.560 74.455 1.00 8.21 168 ALA B C 1
ATOM 3333 O O . ALA B 1 168 ? -21.239 -5.654 74.066 1.00 8.15 168 ALA B O 1
ATOM 3335 N N . GLU B 1 169 ? -19.728 -4.837 75.514 1.00 8.24 169 GLU B N 1
ATOM 3336 C CA . GLU B 1 169 ? -20.708 -4.102 76.302 1.00 8.25 169 GLU B CA 1
ATOM 3337 C C . GLU B 1 169 ? -21.233 -2.833 75.603 1.00 7.97 169 GLU B C 1
ATOM 3338 O O . GLU B 1 169 ? -22.410 -2.500 75.724 1.00 7.89 169 GLU B O 1
ATOM 3344 N N . TRP B 1 170 ? -20.355 -2.124 74.891 1.00 7.80 170 TRP B N 1
ATOM 3345 C CA . TRP B 1 170 ? -20.634 -0.758 74.428 1.00 7.52 170 TRP B CA 1
ATOM 3346 C C . TRP B 1 170 ? -20.787 -0.545 72.937 1.00 7.44 170 TRP B C 1
ATOM 3347 O O . TRP B 1 170 ? -21.297 0.510 72.512 1.00 7.66 170 TRP B O 1
ATOM 3358 N N . LEU B 1 171 ? -20.370 -1.514 72.118 1.00 7.20 171 LEU B N 1
ATOM 3359 C CA . LEU B 1 171 ? -20.378 -1.296 70.674 1.00 7.26 171 LEU B CA 1
ATOM 3360 C C . LEU B 1 171 ? -21.780 -0.984 70.152 1.00 7.26 171 LEU B C 1
ATOM 3361 O O . LEU B 1 171 ? -21.942 -0.178 69.250 1.00 7.44 171 LEU B O 1
ATOM 3366 N N . HIS B 1 172 ? -22.800 -1.612 70.733 1.00 7.51 172 HIS B N 1
ATOM 3367 C CA . HIS B 1 172 ? -24.172 -1.392 70.273 1.00 7.53 172 HIS B CA 1
ATOM 3368 C C . HIS B 1 172 ? -24.645 0.037 70.425 1.00 7.64 172 HIS B C 1
ATOM 3369 O O . HIS B 1 172 ? -25.644 0.431 69.808 1.00 7.85 172 HIS B O 1
ATOM 3376 N N . THR B 1 173 ? -23.963 0.815 71.265 1.00 7.42 173 THR B N 1
ATOM 3377 C CA . THR B 1 173 ? -24.297 2.236 71.399 1.00 7.54 173 THR B CA 1
ATOM 3378 C C . THR B 1 173 ? -23.818 3.056 70.207 1.00 7.82 173 THR B C 1
ATOM 3379 O O . THR B 1 173 ? -24.145 4.228 70.124 1.00 8.34 173 THR B O 1
ATOM 3383 N N . CYS B 1 174 ? -23.060 2.444 69.298 1.00 7.77 174 CYS B N 1
ATOM 3384 C CA . CYS B 1 174 ? -22.598 3.130 68.082 1.00 8.39 174 CYS B CA 1
ATOM 3385 C C . CYS B 1 174 ? -23.639 2.870 67.012 1.00 8.33 174 CYS B C 1
ATOM 3386 O O . CYS B 1 174 ? -23.644 1.818 66.368 1.00 8.92 174 CYS B O 1
ATOM 3389 N N . GLN B 1 175 ? -24.546 3.828 66.856 1.00 8.30 175 GLN B N 1
ATOM 3390 C CA . GLN B 1 175 ? -25.704 3.661 65.982 1.00 8.48 175 GLN B CA 1
ATOM 3391 C C . GLN B 1 175 ? -25.253 3.281 64.573 1.00 8.34 175 GLN B C 1
ATOM 3392 O O . GLN B 1 175 ? -24.350 3.889 64.007 1.00 8.05 175 GLN B O 1
ATOM 3398 N N . TYR B 1 176 ? -25.864 2.240 64.027 1.00 8.23 176 TYR B N 1
ATOM 3399 C CA . TYR B 1 176 ? -25.457 1.744 62.702 1.00 8.70 176 TYR B CA 1
ATOM 3400 C C . TYR B 1 176 ? -25.440 2.833 61.638 1.00 8.61 176 TYR B C 1
ATOM 3401 O O . TYR B 1 176 ? -24.449 2.986 60.919 1.00 8.60 176 TYR B O 1
ATOM 3410 N N . THR B 1 177 ? -26.519 3.614 61.561 1.00 8.55 177 THR B N 1
ATOM 3411 C CA . THR B 1 177 ? -26.587 4.652 60.520 1.00 8.56 177 THR B CA 1
ATOM 3412 C C . THR B 1 177 ? -25.509 5.723 60.711 1.00 8.44 177 THR B C 1
ATOM 3413 O O . THR B 1 177 ? -25.007 6.274 59.740 1.00 8.74 177 THR B O 1
ATOM 3417 N N . ALA B 1 178 ? -25.155 6.009 61.960 1.00 8.31 178 ALA B N 1
ATOM 3418 C CA . ALA B 1 178 ? -24.071 6.964 62.231 1.00 8.14 178 ALA B CA 1
ATOM 3419 C C . ALA B 1 178 ? -22.716 6.412 61.738 1.00 8.18 178 ALA B C 1
ATOM 3420 O O . ALA B 1 178 ? -21.927 7.112 61.107 1.00 8.05 178 ALA B O 1
ATOM 3422 N N . VAL B 1 179 ? -22.463 5.143 62.009 1.00 8.20 179 VAL B N 1
ATOM 3423 C CA . VAL B 1 179 ? -21.199 4.510 61.620 1.00 8.35 179 VAL B CA 1
ATOM 3424 C C . VAL B 1 179 ? -21.109 4.387 60.083 1.00 8.73 179 VAL B C 1
ATOM 3425 O O . VAL B 1 179 ? -20.055 4.652 59.482 1.00 8.30 179 VAL B O 1
ATOM 3429 N N . LYS B 1 180 ? -22.221 4.023 59.443 1.00 8.93 180 LYS B N 1
ATOM 3430 C CA . LYS B 1 180 ? -22.237 3.944 57.972 1.00 9.75 180 LYS B CA 1
ATOM 3431 C C . LYS B 1 180 ? -21.951 5.306 57.359 1.00 9.65 180 LYS B C 1
ATOM 3432 O O . LYS B 1 180 ? -21.195 5.409 56.384 1.00 9.88 180 LYS B O 1
ATOM 3438 N N . THR B 1 181 ? -22.526 6.349 57.947 1.00 9.62 181 THR B N 1
ATOM 3439 C CA . THR B 1 181 ? -22.341 7.707 57.442 1.00 9.57 181 THR B CA 1
ATOM 3440 C C . THR B 1 181 ? -20.884 8.132 57.581 1.00 9.15 181 THR B C 1
ATOM 3441 O O . THR B 1 181 ? -20.328 8.786 56.689 1.00 8.75 181 THR B O 1
ATOM 3445 N N . ALA B 1 182 ? -20.265 7.733 58.692 1.00 8.49 182 ALA B N 1
ATOM 3446 C CA . ALA B 1 182 ? -18.859 8.094 58.938 1.00 8.71 182 ALA B CA 1
ATOM 3447 C C . ALA B 1 182 ? -17.958 7.402 57.953 1.00 9.00 182 ALA B C 1
ATOM 3448 O O . ALA B 1 182 ? -17.037 8.012 57.415 1.00 8.64 182 ALA B O 1
ATOM 3450 N N . PHE B 1 183 ? -18.228 6.124 57.714 1.00 9.22 183 PHE B N 1
ATOM 3451 C CA . PHE B 1 183 ? -17.406 5.335 56.799 1.00 9.94 183 PHE B CA 1
ATOM 3452 C C . PHE B 1 183 ? -17.518 5.916 55.381 1.00 9.98 183 PHE B C 1
ATOM 3453 O O . PHE B 1 183 ? -16.519 6.081 54.690 1.00 9.99 183 PHE B O 1
ATOM 3461 N N . ASP B 1 184 ? -18.735 6.286 54.980 1.00 10.00 184 ASP B N 1
ATOM 3462 C CA . ASP B 1 184 ? -18.936 6.973 53.699 1.00 10.40 184 ASP B CA 1
ATOM 3463 C C . ASP B 1 184 ? -18.210 8.313 53.665 1.00 10.23 184 ASP B C 1
ATOM 3464 O O . ASP B 1 184 ? -17.638 8.694 52.638 1.00 10.37 184 ASP B O 1
ATOM 3469 N N . GLY B 1 185 ? -18.254 9.019 54.795 1.00 9.99 185 GLY B N 1
ATOM 3470 C CA . GLY B 1 185 ? -17.548 10.302 54.943 1.00 9.97 185 GLY B CA 1
ATOM 3471 C C . GLY B 1 185 ? -16.061 10.182 54.673 1.00 9.79 185 GLY B C 1
ATOM 3472 O O . GLY B 1 185 ? -15.438 11.099 54.139 1.00 10.54 185 GLY B O 1
ATOM 3473 N N . PHE B 1 186 ? -15.470 9.060 55.069 1.00 9.69 186 PHE B N 1
ATOM 3474 C CA . PHE B 1 186 ? -14.045 8.835 54.801 1.00 9.89 186 PHE B CA 1
ATOM 3475 C C . PHE B 1 186 ? -13.787 8.953 53.309 1.00 10.15 186 PHE B C 1
ATOM 3476 O O . PHE B 1 186 ? -12.698 9.347 52.897 1.00 10.18 186 PHE B O 1
ATOM 3484 N N . HIS B 1 187 ? -14.808 8.640 52.511 1.00 10.75 187 HIS B N 1
ATOM 3485 C CA . HIS B 1 187 ? -14.679 8.642 51.052 1.00 11.34 187 HIS B CA 1
ATOM 3486 C C . HIS B 1 187 ? -15.270 9.830 50.359 1.00 12.25 187 HIS B C 1
ATOM 3487 O O . HIS B 1 187 ? -14.853 10.162 49.240 1.00 13.91 187 HIS B O 1
ATOM 3494 N N . THR B 1 188 ? -16.212 10.511 51.003 1.00 11.44 188 THR B N 1
ATOM 3495 C CA . THR B 1 188 ? -16.869 11.659 50.366 1.00 12.19 188 THR B CA 1
ATOM 3496 C C . THR B 1 188 ? -16.373 13.008 50.853 1.00 12.40 188 THR B C 1
ATOM 3497 O O . THR B 1 188 ? -16.484 14.000 50.132 1.00 13.02 188 THR B O 1
ATOM 3501 N N . ASP B 1 189 ? -15.839 13.070 52.076 1.00 11.69 189 ASP B N 1
ATOM 3502 C CA . ASP B 1 189 ? -15.306 14.338 52.591 1.00 11.99 189 ASP B CA 1
ATOM 3503 C C . ASP B 1 189 ? -13.862 14.530 52.157 1.00 12.09 189 ASP B C 1
ATOM 3504 O O . ASP B 1 189 ? -13.082 13.585 52.164 1.00 11.88 189 ASP B O 1
ATOM 3509 N N . ASP B 1 190 ? -13.524 15.765 51.800 1.00 12.54 190 ASP B N 1
ATOM 3510 C CA . ASP B 1 190 ? -12.153 16.122 51.451 1.00 13.45 190 ASP B CA 1
ATOM 3511 C C . ASP B 1 190 ? -11.553 16.876 52.636 1.00 13.69 190 ASP B C 1
ATOM 3512 O O . ASP B 1 190 ? -11.923 18.035 52.907 1.00 15.31 190 ASP B O 1
ATOM 3517 N N . ILE B 1 191 ? -10.661 16.210 53.370 1.00 13.00 191 ILE B N 1
ATOM 3518 C CA . ILE B 1 191 ? -9.982 16.840 54.509 1.00 13.06 191 ILE B CA 1
ATOM 3519 C C . ILE B 1 191 ? -8.673 17.508 54.097 1.00 12.29 191 ILE B C 1
ATOM 3520 O O . ILE B 1 191 ? -8.073 18.270 54.865 1.00 12.47 191 ILE B O 1
ATOM 3525 N N . HIS B 1 192 ? -8.246 17.248 52.871 1.00 11.68 192 HIS B N 1
ATOM 3526 C CA . HIS B 1 192 ? -7.020 17.853 52.363 1.00 11.84 192 HIS B CA 1
ATOM 3527 C C . HIS B 1 192 ? -7.200 19.312 52.035 1.00 11.90 192 HIS B C 1
ATOM 3528 O O . HIS B 1 192 ? -6.326 20.128 52.341 1.00 11.89 192 HIS B O 1
ATOM 3535 N N . THR B 1 193 ? -8.361 19.653 51.486 1.00 12.22 193 THR B N 1
ATOM 3536 C CA . THR B 1 193 ? -8.711 21.058 51.264 1.00 13.03 193 THR B CA 1
ATOM 3537 C C . THR B 1 193 ? -8.876 21.805 52.594 1.00 13.26 193 THR B C 1
ATOM 3538 O O . THR B 1 193 ? -8.620 23.001 52.645 1.00 14.12 193 THR B O 1
ATOM 3542 N N . ASP B 1 194 ? -9.256 21.107 53.674 1.00 12.82 194 ASP B N 1
ATOM 3543 C CA . ASP B 1 194 ? -9.284 21.708 55.016 1.00 13.42 194 ASP B CA 1
ATOM 3544 C C . ASP B 1 194 ? -7.875 21.931 55.554 1.00 13.00 194 ASP B C 1
ATOM 3545 O O . ASP B 1 194 ? -7.571 22.995 56.106 1.00 12.53 194 ASP B O 1
ATOM 3550 N N . LEU B 1 195 ? -7.032 20.906 55.429 1.00 12.68 195 LEU B N 1
ATOM 3551 C CA . LEU B 1 195 ? -5.644 21.001 55.898 1.00 13.06 195 LEU B CA 1
ATOM 3552 C C . LEU B 1 195 ? -4.901 22.173 55.277 1.00 12.99 195 LEU B C 1
ATOM 3553 O O . LEU B 1 195 ? -4.117 22.839 55.976 1.00 13.76 195 LEU B O 1
ATOM 3558 N N . ALA B 1 196 ? -5.152 22.423 53.989 1.00 13.49 196 ALA B N 1
ATOM 3559 C CA . ALA B 1 196 ? -4.529 23.533 53.257 1.00 13.61 196 ALA B CA 1
ATOM 3560 C C . ALA B 1 196 ? -4.869 24.898 53.854 1.00 14.26 196 ALA B C 1
ATOM 3561 O O . ALA B 1 196 ? -4.193 25.880 53.551 1.00 14.82 196 ALA B O 1
ATOM 3563 N N . GLN B 1 197 ? -5.909 24.958 54.686 1.00 14.71 197 GLN B N 1
ATOM 3564 C CA . GLN B 1 197 ? -6.340 26.216 55.319 1.00 14.70 197 GLN B CA 1
ATOM 3565 C C . GLN B 1 197 ? -5.912 26.342 56.782 1.00 14.49 197 GLN B C 1
ATOM 3566 O O . GLN B 1 197 ? -6.140 27.367 57.416 1.00 15.68 197 GLN B O 1
ATOM 3572 N N . LEU B 1 198 ? -5.336 25.291 57.347 1.00 12.87 198 LEU B N 1
ATOM 3573 C CA . LEU B 1 198 ? -5.025 25.298 58.767 1.00 11.93 198 LEU B CA 1
ATOM 3574 C C . LEU B 1 198 ? -3.669 25.929 59.036 1.00 11.44 198 LEU B C 1
ATOM 3575 O O . LEU B 1 198 ? -2.671 25.591 58.388 1.00 11.38 198 LEU B O 1
ATOM 3580 N N . THR B 1 199 ? -3.635 26.827 60.015 1.00 11.32 199 THR B N 1
ATOM 3581 C CA . THR B 1 199 ? -2.386 27.505 60.356 1.00 11.35 199 THR B CA 1
ATOM 3582 C C . THR B 1 199 ? -1.963 27.290 61.811 1.00 11.30 199 THR B C 1
ATOM 3583 O O . THR B 1 199 ? -0.835 27.636 62.191 1.00 11.54 199 THR B O 1
ATOM 3587 N N . LEU B 1 200 ? -2.826 26.667 62.614 1.00 10.50 200 LEU B N 1
ATOM 3588 C CA . LEU B 1 200 ? -2.487 26.355 64.004 1.00 10.45 200 LEU B CA 1
ATOM 3589 C C . LEU B 1 200 ? -1.496 25.163 64.123 1.00 10.34 200 LEU B C 1
ATOM 3590 O O . LEU B 1 200 ? -1.310 24.420 63.150 1.00 10.39 200 LEU B O 1
ATOM 3595 N N . PRO B 1 201 ? -0.862 24.982 65.301 1.00 10.19 201 PRO B N 1
ATOM 3596 C CA . PRO B 1 201 ? 0.106 23.875 65.405 1.00 10.35 201 PRO B CA 1
ATOM 3597 C C . PRO B 1 201 ? -0.594 22.534 65.241 1.00 10.42 201 PRO B C 1
ATOM 3598 O O . PRO B 1 201 ? -1.734 22.368 65.727 1.00 9.79 201 PRO B O 1
ATOM 3602 N N . ILE B 1 202 ? 0.077 21.616 64.545 1.00 9.84 202 ILE B N 1
ATOM 3603 C CA . ILE B 1 202 ? -0.446 20.281 64.288 1.00 10.32 202 ILE B CA 1
ATOM 3604 C C . ILE B 1 202 ? 0.661 19.273 64.500 1.00 10.45 202 ILE B C 1
ATOM 3605 O O . ILE B 1 202 ? 1.757 19.420 63.927 1.00 10.09 202 ILE B O 1
ATOM 3610 N N . GLN B 1 203 ? 0.370 18.255 65.316 1.00 10.35 203 GLN B N 1
ATOM 3611 C CA . GLN B 1 203 ? 1.243 17.074 65.433 1.00 10.77 203 GLN B CA 1
ATOM 3612 C C . GLN B 1 203 ? 0.513 15.942 64.754 1.00 10.46 203 GLN B C 1
ATOM 3613 O O . GLN B 1 203 ? -0.627 15.645 65.114 1.00 10.73 203 GLN B O 1
ATOM 3619 N N . LEU B 1 204 ? 1.155 15.323 63.760 1.00 9.98 204 LEU B N 1
ATOM 3620 C CA . LEU B 1 204 ? 0.596 14.129 63.116 1.00 9.66 204 LEU B CA 1
ATOM 3621 C C . LEU B 1 204 ? 1.217 12.897 63.749 1.00 9.89 204 LEU B C 1
ATOM 3622 O O . LEU B 1 204 ? 2.433 12.774 63.758 1.00 10.03 204 LEU B O 1
ATOM 3627 N N . VAL B 1 205 ? 0.390 12.003 64.294 1.00 9.20 205 VAL B N 1
ATOM 3628 C CA . VAL B 1 205 ? 0.881 10.766 64.921 1.00 9.39 205 VAL B CA 1
ATOM 3629 C C . VAL B 1 205 ? 0.455 9.593 64.045 1.00 9.87 205 VAL B C 1
ATOM 3630 O O . VAL B 1 205 ? -0.745 9.363 63.856 1.00 10.03 205 VAL B O 1
ATOM 3634 N N . VAL B 1 206 ? 1.436 8.868 63.506 1.00 9.53 206 VAL B N 1
ATOM 3635 C CA . VAL B 1 206 ? 1.181 7.849 62.485 1.00 9.71 206 VAL B CA 1
ATOM 3636 C C . VAL B 1 206 ? 1.375 6.456 63.047 1.00 9.88 206 VAL B C 1
ATOM 3637 O O . VAL B 1 206 ? 2.355 6.195 63.735 1.00 9.70 206 VAL B O 1
ATOM 3641 N N . ALA B 1 207 ? 0.436 5.564 62.745 1.00 9.90 207 ALA B N 1
ATOM 3642 C CA . ALA B 1 207 ? 0.630 4.147 63.027 1.00 9.89 207 ALA B CA 1
ATOM 3643 C C . ALA B 1 207 ? 1.571 3.552 61.989 1.00 10.24 207 ALA B C 1
ATOM 3644 O O . ALA B 1 207 ? 1.188 3.337 60.849 1.00 10.77 207 ALA B O 1
ATOM 3646 N N . GLY B 1 208 ? 2.818 3.305 62.385 1.00 11.05 208 GLY B N 1
ATOM 3647 C CA . GLY B 1 208 ? 3.842 2.883 61.432 1.00 11.30 208 GLY B CA 1
ATOM 3648 C C . GLY B 1 208 ? 3.595 1.523 60.813 1.00 12.03 208 GLY B C 1
ATOM 3649 O O . GLY B 1 208 ? 3.989 1.262 59.669 1.00 12.04 208 GLY B O 1
ATOM 3650 N N . GLY B 1 209 ? 2.959 0.657 61.585 1.00 12.26 209 GLY B N 1
ATOM 3651 C CA . GLY B 1 209 ? 2.638 -0.687 61.133 1.00 13.38 209 GLY B CA 1
ATOM 3652 C C . GLY B 1 209 ? 1.359 -0.794 60.318 1.00 14.89 209 GLY B C 1
ATOM 3653 O O . GLY B 1 209 ? 1.057 -1.863 59.793 1.00 17.28 209 GLY B O 1
ATOM 3654 N N . ALA B 1 210 ? 0.594 0.286 60.203 1.00 14.25 210 ALA B N 1
ATOM 3655 C CA . ALA B 1 210 ? -0.680 0.223 59.474 1.00 14.29 210 ALA B CA 1
ATOM 3656 C C . ALA B 1 210 ? -0.503 0.764 58.056 1.00 14.26 210 ALA B C 1
ATOM 3657 O O . ALA B 1 210 ? 0.533 1.376 57.747 1.00 14.43 210 ALA B O 1
ATOM 3659 N N . GLU B 1 211 ? -1.523 0.589 57.218 1.00 14.54 211 GLU B N 1
ATOM 3660 C CA . GLU B 1 211 ? -1.489 1.118 55.855 1.00 14.81 211 GLU B CA 1
ATOM 3661 C C . GLU B 1 211 ? -2.394 2.341 55.694 1.00 13.33 211 GLU B C 1
ATOM 3662 O O . GLU B 1 211 ? -2.586 2.823 54.590 1.00 13.17 211 GLU B O 1
ATOM 3668 N N . VAL B 1 212 ? -2.929 2.852 56.803 1.00 11.99 212 VAL B N 1
ATOM 3669 C CA . VAL B 1 212 ? -3.841 4.011 56.758 1.00 11.33 212 VAL B CA 1
ATOM 3670 C C . VAL B 1 212 ? -3.128 5.234 56.178 1.00 11.34 212 VAL B C 1
ATOM 3671 O O . VAL B 1 212 ? -3.659 5.920 55.288 1.00 10.87 212 VAL B O 1
ATOM 3675 N N . ILE B 1 213 ? -1.910 5.481 56.660 1.00 11.46 213 ILE B N 1
ATOM 3676 C CA . ILE B 1 213 ? -1.098 6.605 56.190 1.00 12.48 213 ILE B CA 1
ATOM 3677 C C . ILE B 1 213 ? 0.241 6.097 55.670 1.00 13.54 213 ILE B C 1
ATOM 3678 O O . ILE B 1 213 ? 1.036 5.546 56.431 1.00 15.53 213 ILE B O 1
ATOM 3683 N N . GLN B 1 214 ? 0.468 6.278 54.374 1.00 13.67 214 GLN B N 1
ATOM 3684 C CA . GLN B 1 214 ? 1.695 5.831 53.717 1.00 14.72 214 GLN B CA 1
ATOM 3685 C C . GLN B 1 214 ? 2.680 6.998 53.653 1.00 14.63 214 GLN B C 1
ATOM 3686 O O . GLN B 1 214 ? 2.299 8.148 53.832 1.00 13.65 214 GLN B O 1
ATOM 3692 N N . PRO B 1 215 ? 3.965 6.719 53.363 1.00 14.92 215 PRO B N 1
ATOM 3693 C CA . PRO B 1 215 ? 4.918 7.836 53.366 1.00 15.10 215 PRO B CA 1
ATOM 3694 C C . PRO B 1 215 ? 4.557 9.021 52.448 1.00 15.46 215 PRO B C 1
ATOM 3695 O O . PRO B 1 215 ? 4.720 10.171 52.864 1.00 15.79 215 PRO B O 1
ATOM 3699 N N . ASP B 1 216 ? 4.050 8.755 51.241 1.00 15.34 216 ASP B N 1
ATOM 3700 C CA . ASP B 1 216 ? 3.666 9.818 50.315 1.00 15.91 216 ASP B CA 1
ATOM 3701 C C . ASP B 1 216 ? 2.480 10.612 50.871 1.00 14.35 216 ASP B C 1
ATOM 3702 O O . ASP B 1 216 ? 2.293 11.780 50.523 1.00 13.08 216 ASP B O 1
ATOM 3707 N N . ASP B 1 217 ? 1.665 9.960 51.706 1.00 13.73 217 ASP B N 1
ATOM 3708 C CA . ASP B 1 217 ? 0.561 10.646 52.370 1.00 13.73 217 ASP B CA 1
ATOM 3709 C C . ASP B 1 217 ? 1.052 11.620 53.429 1.00 13.52 217 ASP B C 1
ATOM 3710 O O . ASP B 1 217 ? 0.462 12.692 53.610 1.00 12.93 217 ASP B O 1
ATOM 3715 N N . ILE B 1 218 ? 2.120 11.246 54.140 1.00 13.48 218 ILE B N 1
ATOM 3716 C CA . ILE B 1 218 ? 2.727 12.155 55.105 1.00 13.16 218 ILE B CA 1
ATOM 3717 C C . ILE B 1 218 ? 3.289 13.331 54.321 1.00 12.81 218 ILE B C 1
ATOM 3718 O O . ILE B 1 218 ? 3.110 14.480 54.713 1.00 12.66 218 ILE B O 1
ATOM 3723 N N . ALA B 1 219 ? 3.946 13.048 53.197 1.00 13.16 219 ALA B N 1
ATOM 3724 C CA . ALA B 1 219 ? 4.503 14.125 52.368 1.00 13.32 219 ALA B CA 1
ATOM 3725 C C . ALA B 1 219 ? 3.406 15.111 51.935 1.00 13.18 219 ALA B C 1
ATOM 3726 O O . ALA B 1 219 ? 3.616 16.344 51.945 1.00 13.96 219 ALA B O 1
ATOM 3728 N N . GLU B 1 220 ? 2.236 14.587 51.550 1.00 12.67 220 GLU B N 1
ATOM 3729 C CA . GLU B 1 220 ? 1.156 15.456 51.098 1.00 13.05 220 GLU B CA 1
ATOM 3730 C C . GLU B 1 220 ? 0.659 16.332 52.244 1.00 12.45 220 GLU B C 1
ATOM 3731 O O . GLU B 1 220 ? 0.414 17.521 52.050 1.00 12.74 220 GLU B O 1
ATOM 3737 N N . ILE B 1 221 ? 0.530 15.753 53.435 1.00 12.26 221 ILE B N 1
ATOM 3738 C CA . ILE B 1 221 ? 0.058 16.512 54.580 1.00 12.10 221 ILE B CA 1
ATOM 3739 C C . ILE B 1 221 ? 1.002 17.684 54.875 1.00 12.10 221 ILE B C 1
ATOM 3740 O O . ILE B 1 221 ? 0.557 18.815 55.080 1.00 11.67 221 ILE B O 1
ATOM 3745 N N . ILE B 1 222 ? 2.299 17.386 54.886 1.00 12.63 222 ILE B N 1
ATOM 3746 C CA . ILE B 1 222 ? 3.353 18.396 55.051 1.00 13.33 222 ILE B CA 1
ATOM 3747 C C . ILE B 1 222 ? 3.263 19.503 53.996 1.00 13.49 222 ILE B C 1
ATOM 3748 O O . ILE B 1 222 ? 3.389 20.696 54.316 1.00 13.86 222 ILE B O 1
ATOM 3753 N N . SER B 1 223 ? 3.049 19.116 52.740 1.00 13.52 223 SER B N 1
ATOM 3754 C CA . SER B 1 223 ? 2.945 20.100 51.656 1.00 14.06 223 SER B CA 1
ATOM 3755 C C . SER B 1 223 ? 1.754 21.052 51.849 1.00 14.37 223 SER B C 1
ATOM 3756 O O . SER B 1 223 ? 1.816 22.225 51.487 1.00 14.92 223 SER B O 1
ATOM 3759 N N . LEU B 1 224 ? 0.668 20.536 52.425 1.00 13.35 224 LEU B N 1
ATOM 3760 C CA . LEU B 1 224 ? -0.529 21.334 52.660 1.00 12.61 224 LEU B CA 1
ATOM 3761 C C . LEU B 1 224 ? -0.486 22.165 53.936 1.00 12.12 224 LEU B C 1
ATOM 3762 O O . LEU B 1 224 ? -1.039 23.272 53.980 1.00 12.65 224 LEU B O 1
ATOM 3767 N N . ALA B 1 225 ? 0.120 21.612 54.988 1.00 11.21 225 ALA B N 1
ATOM 3768 C CA . ALA B 1 225 ? 0.199 22.260 56.299 1.00 10.98 225 ALA B CA 1
ATOM 3769 C C . ALA B 1 225 ? 1.655 22.148 56.764 1.00 10.66 225 ALA B C 1
ATOM 3770 O O . ALA B 1 225 ? 2.003 21.275 57.540 1.00 10.09 225 ALA B O 1
ATOM 3772 N N . PRO B 1 226 ? 2.525 23.021 56.242 1.00 10.54 226 PRO B N 1
ATOM 3773 C CA . PRO B 1 226 ? 3.966 22.889 56.472 1.00 10.91 226 PRO B CA 1
ATOM 3774 C C . PRO B 1 226 ? 4.431 23.040 57.930 1.00 11.07 226 PRO B C 1
ATOM 3775 O O . PRO B 1 226 ? 5.575 22.691 58.251 1.00 12.17 226 PRO B O 1
ATOM 3779 N N . GLN B 1 227 ? 3.568 23.528 58.818 1.00 10.89 227 GLN B N 1
ATOM 3780 C CA . GLN B 1 227 ? 3.910 23.588 60.242 1.00 11.18 227 GLN B CA 1
ATOM 3781 C C . GLN B 1 227 ? 3.875 22.219 60.915 1.00 10.99 227 GLN B C 1
ATOM 3782 O O . GLN B 1 227 ? 4.319 22.057 62.039 1.00 11.52 227 GLN B O 1
ATOM 3788 N N . THR B 1 228 ? 3.317 21.233 60.226 1.00 11.43 228 THR B N 1
ATOM 3789 C CA . THR B 1 228 ? 3.026 19.947 60.860 1.00 11.40 228 THR B CA 1
ATOM 3790 C C . THR B 1 228 ? 4.305 19.248 61.288 1.00 11.12 228 THR B C 1
ATOM 3791 O O . THR B 1 228 ? 5.256 19.194 60.524 1.00 11.07 228 THR B O 1
ATOM 3795 N N . THR B 1 229 ? 4.320 18.757 62.526 1.00 10.68 229 THR B N 1
ATOM 3796 C CA . THR B 1 229 ? 5.373 17.837 62.940 1.00 11.51 229 THR B CA 1
ATOM 3797 C C . THR B 1 229 ? 4.833 16.415 62.884 1.00 11.47 229 THR B C 1
ATOM 3798 O O . THR B 1 229 ? 3.630 16.217 63.011 1.00 12.05 229 THR B O 1
ATOM 3802 N N . THR B 1 230 ? 5.707 15.438 62.663 1.00 11.42 230 THR B N 1
ATOM 3803 C CA . THR B 1 230 ? 5.247 14.053 62.544 1.00 11.28 230 THR B CA 1
ATOM 3804 C C . THR B 1 230 ? 5.966 13.153 63.543 1.00 10.75 230 THR B C 1
ATOM 3805 O O . THR B 1 230 ? 7.191 13.236 63.710 1.00 10.88 230 THR B O 1
ATOM 3809 N N . TYR B 1 231 ? 5.186 12.323 64.237 1.00 10.13 231 TYR B N 1
ATOM 3810 C CA . TYR B 1 231 ? 5.718 11.278 65.082 1.00 9.75 231 TYR B CA 1
ATOM 3811 C C . TYR B 1 231 ? 5.188 9.975 64.535 1.00 9.84 231 TYR B C 1
ATOM 3812 O O . TYR B 1 231 ? 3.971 9.815 64.399 1.00 10.28 231 TYR B O 1
ATOM 3821 N N . VAL B 1 232 ? 6.079 9.040 64.208 1.00 9.61 232 VAL B N 1
ATOM 3822 C CA . VAL B 1 232 ? 5.629 7.725 63.760 1.00 10.08 232 VAL B CA 1
ATOM 3823 C C . VAL B 1 232 ? 5.871 6.732 64.892 1.00 10.21 232 VAL B C 1
ATOM 3824 O O . VAL B 1 232 ? 7.014 6.573 65.351 1.00 10.03 232 VAL B O 1
ATOM 3828 N N . VAL B 1 233 ? 4.795 6.076 65.336 1.00 9.71 233 VAL B N 1
ATOM 3829 C CA . VAL B 1 233 ? 4.899 5.008 66.333 1.00 10.21 233 VAL B CA 1
ATOM 3830 C C . VAL B 1 233 ? 5.240 3.758 65.522 1.00 10.68 233 VAL B C 1
ATOM 3831 O O . VAL B 1 233 ? 4.381 3.129 64.895 1.00 10.91 233 VAL B O 1
ATOM 3835 N N . GLU B 1 234 ? 6.526 3.413 65.484 1.00 11.04 234 GLU B N 1
ATOM 3836 C CA . GLU B 1 234 ? 6.967 2.404 64.545 1.00 11.56 234 GLU B CA 1
ATOM 3837 C C . GLU B 1 234 ? 6.326 1.059 64.858 1.00 12.07 234 GLU B C 1
ATOM 3838 O O . GLU B 1 234 ? 6.172 0.705 66.028 1.00 12.53 234 GLU B O 1
ATOM 3844 N N . GLU B 1 235 ? 5.923 0.366 63.796 1.00 12.96 235 GLU B N 1
ATOM 3845 C CA . GLU B 1 235 ? 5.348 -0.996 63.856 1.00 13.39 235 GLU B CA 1
ATOM 3846 C C . GLU B 1 235 ? 3.962 -1.111 64.498 1.00 13.46 235 GLU B C 1
ATOM 3847 O O . GLU B 1 235 ? 3.391 -2.201 64.516 1.00 14.21 235 GLU B O 1
ATOM 3853 N N . ALA B 1 236 ? 3.431 -0.014 65.022 1.00 12.20 236 ALA B N 1
ATOM 3854 C CA . ALA B 1 236 ? 2.098 -0.027 65.662 1.00 12.19 236 ALA B CA 1
ATOM 3855 C C . ALA B 1 236 ? 0.966 -0.014 64.632 1.00 12.17 236 ALA B C 1
ATOM 3856 O O . ALA B 1 236 ? 1.051 0.656 63.588 1.00 11.78 236 ALA B O 1
ATOM 3858 N N . GLY B 1 237 ? -0.091 -0.774 64.925 1.00 11.98 237 GLY B N 1
ATOM 3859 C CA . GLY B 1 237 ? -1.272 -0.758 64.065 1.00 11.39 237 GLY B CA 1
ATOM 3860 C C . GLY B 1 237 ? -2.135 0.472 64.308 1.00 11.44 237 GLY B C 1
ATOM 3861 O O . GLY B 1 237 ? -1.875 1.276 65.222 1.00 10.99 237 GLY B O 1
ATOM 3862 N N . HIS B 1 238 ? -3.182 0.580 63.498 1.00 11.24 238 HIS B N 1
ATOM 3863 C CA . HIS B 1 238 ? -4.067 1.746 63.491 1.00 10.89 238 HIS B CA 1
ATOM 3864 C C . HIS B 1 238 ? -4.660 2.094 64.855 1.00 11.03 238 HIS B C 1
ATOM 3865 O O . HIS B 1 238 ? -4.761 3.283 65.207 1.00 10.25 238 HIS B O 1
ATOM 3880 N N . ILE B 1 240 ? -3.607 2.519 67.795 1.00 10.63 240 ILE B N 1
ATOM 3881 C CA . ILE B 1 240 ? -2.256 2.555 68.367 1.00 10.68 240 ILE B CA 1
ATOM 3882 C C . ILE B 1 240 ? -2.167 2.170 69.860 1.00 11.12 240 ILE B C 1
ATOM 3883 O O . ILE B 1 240 ? -1.347 1.308 70.207 1.00 11.98 240 ILE B O 1
ATOM 3888 N N . PRO B 1 241 ? -2.999 2.768 70.736 1.00 11.39 241 PRO B N 1
ATOM 3889 C CA . PRO B 1 241 ? -2.813 2.418 72.156 1.00 11.71 241 PRO B CA 1
ATOM 3890 C C . PRO B 1 241 ? -3.236 0.998 72.514 1.00 12.08 241 PRO B C 1
ATOM 3891 O O . PRO B 1 241 ? -2.859 0.511 73.581 1.00 12.76 241 PRO B O 1
ATOM 3895 N N . TRP B 1 242 ? -3.973 0.338 71.630 1.00 12.27 242 TRP B N 1
ATOM 3896 C CA . TRP B 1 242 ? -4.329 -1.069 71.832 1.00 12.31 242 TRP B CA 1
ATOM 3897 C C . TRP B 1 242 ? -3.136 -1.923 71.481 1.00 13.33 242 TRP B C 1
ATOM 3898 O O . TRP B 1 242 ? -2.900 -2.963 72.100 1.00 15.13 242 TRP B O 1
ATOM 3909 N N . ASP B 1 243 ? -2.346 -1.485 70.511 1.00 13.01 243 ASP B N 1
ATOM 3910 C CA . ASP B 1 243 ? -1.156 -2.264 70.114 1.00 13.49 243 ASP B CA 1
ATOM 3911 C C . ASP B 1 243 ? 0.071 -1.942 70.948 1.00 14.24 243 ASP B C 1
ATOM 3912 O O . ASP B 1 243 ? 0.855 -2.838 71.273 1.00 15.74 243 ASP B O 1
ATOM 3917 N N . ASN B 1 244 ? 0.247 -0.667 71.279 1.00 13.00 244 ASN B N 1
ATOM 3918 C CA . ASN B 1 244 ? 1.446 -0.207 71.975 1.00 12.92 244 ASN B CA 1
ATOM 3919 C C . ASN B 1 244 ? 1.085 1.010 72.795 1.00 12.93 244 ASN B C 1
ATOM 3920 O O . ASN B 1 244 ? 1.263 2.160 72.366 1.00 12.91 244 ASN B O 1
ATOM 3925 N N . LEU B 1 245 ? 0.523 0.752 73.973 1.00 13.16 245 LEU B N 1
ATOM 3926 C CA . LEU B 1 245 ? 0.090 1.825 74.870 1.00 13.04 245 LEU B CA 1
ATOM 3927 C C . LEU B 1 245 ? 1.229 2.762 75.263 1.00 13.34 245 LEU B C 1
ATOM 3928 O O . LEU B 1 245 ? 1.074 3.976 75.225 1.00 12.30 245 LEU B O 1
ATOM 3933 N N . GLU B 1 246 ? 2.383 2.203 75.620 1.00 13.19 246 GLU B N 1
ATOM 3934 C CA . GLU B 1 246 ? 3.498 3.049 76.053 1.00 13.86 246 GLU B CA 1
ATOM 3935 C C . GLU B 1 246 ? 3.997 3.893 74.894 1.00 13.22 246 GLU B C 1
ATOM 3936 O O . GLU B 1 246 ? 4.273 5.078 75.091 1.00 13.73 246 GLU B O 1
ATOM 3942 N N . GLY B 1 247 ? 4.062 3.288 73.707 1.00 13.30 247 GLY B N 1
ATOM 3943 C CA . GLY B 1 247 ? 4.465 3.985 72.470 1.00 12.86 247 GLY B CA 1
ATOM 3944 C C . GLY B 1 247 ? 3.540 5.134 72.160 1.00 12.62 247 GLY B C 1
ATOM 3945 O O . GLY B 1 247 ? 3.982 6.226 71.777 1.00 12.78 247 GLY B O 1
ATOM 3946 N N . PHE B 1 248 ? 2.244 4.912 72.378 1.00 11.25 248 PHE B N 1
ATOM 3947 C CA . PHE B 1 248 ? 1.281 5.977 72.142 1.00 11.47 248 PHE B CA 1
ATOM 3948 C C . PHE B 1 248 ? 1.462 7.111 73.146 1.00 11.36 248 PHE B C 1
ATOM 3949 O O . PHE B 1 248 ? 1.468 8.290 72.771 1.00 12.00 248 PHE B O 1
ATOM 3957 N N . ILE B 1 249 ? 1.585 6.772 74.426 1.00 11.57 249 ILE B N 1
ATOM 3958 C CA . ILE B 1 249 ? 1.697 7.814 75.453 1.00 12.00 249 ILE B CA 1
ATOM 3959 C C . ILE B 1 249 ? 2.949 8.660 75.209 1.00 12.47 249 ILE B C 1
ATOM 3960 O O . ILE B 1 249 ? 2.897 9.882 75.265 1.00 12.75 249 ILE B O 1
ATOM 3965 N N . THR B 1 250 ? 4.046 7.998 74.875 1.00 13.15 250 THR B N 1
ATOM 3966 C CA . THR B 1 250 ? 5.296 8.712 74.518 1.00 13.66 250 THR B CA 1
ATOM 3967 C C . THR B 1 250 ? 5.109 9.702 73.357 1.00 13.33 250 THR B C 1
ATOM 3968 O O . THR B 1 250 ? 5.629 10.828 73.397 1.00 13.26 250 THR B O 1
ATOM 3972 N N . ALA B 1 251 ? 4.346 9.298 72.341 1.00 12.97 251 ALA B N 1
ATOM 3973 C CA . ALA B 1 251 ? 4.136 10.110 71.148 1.00 13.00 251 ALA B CA 1
ATOM 3974 C C . ALA B 1 251 ? 3.395 11.399 71.456 1.00 13.94 251 ALA B C 1
ATOM 3975 O O . ALA B 1 251 ? 3.670 12.425 70.842 1.00 14.88 251 ALA B O 1
ATOM 3977 N N . VAL B 1 252 ? 2.474 11.344 72.394 1.00 14.10 252 VAL B N 1
ATOM 3978 C CA . VAL B 1 252 ? 1.672 12.498 72.724 1.00 15.35 252 VAL B CA 1
ATOM 3979 C C . VAL B 1 252 ? 2.050 13.243 74.003 1.00 16.29 252 VAL B C 1
ATOM 3980 O O . VAL B 1 252 ? 1.309 14.100 74.436 1.00 19.08 252 VAL B O 1
ATOM 3984 N N . SER B 1 253 ? 3.200 12.921 74.588 1.00 16.72 253 SER B N 1
ATOM 3985 C CA . SER B 1 253 ? 3.684 13.554 75.826 1.00 17.49 253 SER B CA 1
ATOM 3986 C C . SER B 1 253 ? 5.174 13.905 75.770 0.50 17.71 253 SER B C 1
ATOM 3987 O O . SER B 1 253 ? 5.928 13.323 74.990 0.20 16.53 253 SER B O 1
ATOM 3990 N N . ASN B 1 254 ? 5.591 14.834 76.630 1.00 18.43 254 ASN B N 1
ATOM 3991 C CA . ASN B 1 254 ? 6.946 15.386 76.549 1.00 19.91 254 ASN B CA 1
ATOM 3992 C C . ASN B 1 254 ? 7.314 15.618 75.084 0.20 19.54 254 ASN B C 1
ATOM 3993 O O . ASN B 1 254 ? 8.308 15.086 74.595 1.00 19.38 254 ASN B O 1
ATOM 3998 N N A ARG B 1 255 ? 6.489 16.402 74.395 0.50 20.22 255 ARG B N 1
ATOM 3999 N N B ARG B 1 255 ? 6.493 16.396 74.381 0.50 19.49 255 ARG B N 1
ATOM 4000 C CA A ARG B 1 255 ? 6.748 16.794 73.010 0.50 20.32 255 ARG B CA 1
ATOM 4001 C CA B ARG B 1 255 ? 6.784 16.784 72.994 0.50 19.06 255 ARG B CA 1
ATOM 4002 C C A ARG B 1 255 ? 7.029 18.289 72.908 0.50 20.57 255 ARG B C 1
ATOM 4003 C C B ARG B 1 255 ? 7.165 18.256 72.871 0.50 19.19 255 ARG B C 1
ATOM 4004 O O A ARG B 1 255 ? 6.705 19.054 73.817 0.50 20.06 255 ARG B O 1
ATOM 4005 O O B ARG B 1 255 ? 7.477 18.733 71.778 0.50 18.44 255 ARG B O 1
ATOM 4028 N N . LYS C 1 2 ? 4.883 41.133 19.937 1.00 19.73 2 LYS C N 1
ATOM 4029 C CA . LYS C 1 2 ? 4.979 40.393 18.677 1.00 18.95 2 LYS C CA 1
ATOM 4030 C C . LYS C 1 2 ? 3.582 40.188 18.109 1.00 16.32 2 LYS C C 1
ATOM 4031 O O . LYS C 1 2 ? 2.746 39.526 18.745 1.00 16.41 2 LYS C O 1
ATOM 4037 N N . GLY C 1 3 ? 3.341 40.726 16.912 1.00 13.91 3 GLY C N 1
ATOM 4038 C CA . GLY C 1 3 ? 2.076 40.493 16.221 1.00 12.33 3 GLY C CA 1
ATOM 4039 C C . GLY C 1 3 ? 2.091 39.188 15.439 1.00 11.17 3 GLY C C 1
ATOM 4040 O O . GLY C 1 3 ? 3.134 38.750 14.948 1.00 11.11 3 GLY C O 1
ATOM 4041 N N . TYR C 1 4 ? 0.922 38.567 15.327 1.00 10.69 4 TYR C N 1
ATOM 4042 C CA . TYR C 1 4 ? 0.771 37.286 14.634 1.00 11.06 4 TYR C CA 1
ATOM 4043 C C . TYR C 1 4 ? -0.658 37.107 14.158 1.00 11.14 4 TYR C C 1
ATOM 4044 O O . TYR C 1 4 ? -1.567 37.764 14.665 1.00 10.78 4 TYR C O 1
ATOM 4053 N N . ASN C 1 5 ? -0.842 36.249 13.151 1.00 10.49 5 ASN C N 1
ATOM 4054 C CA . ASN C 1 5 ? -2.179 36.022 12.591 1.00 10.90 5 ASN C CA 1
ATOM 4055 C C . ASN C 1 5 ? -2.559 34.581 12.728 1.00 11.33 5 ASN C C 1
ATOM 4056 O O . ASN C 1 5 ? -1.720 33.695 12.541 1.00 11.51 5 ASN C O 1
ATOM 4061 N N . VAL C 1 6 ? -3.809 34.336 13.050 1.00 11.81 6 VAL C N 1
ATOM 4062 C CA . VAL C 1 6 ? -4.289 32.982 13.150 1.00 12.75 6 VAL C CA 1
ATOM 4063 C C . VAL C 1 6 ? -5.558 32.841 12.310 1.00 12.98 6 VAL C C 1
ATOM 4064 O O . VAL C 1 6 ? -6.319 33.765 12.225 1.00 13.66 6 VAL C O 1
ATOM 4068 N N . TYR C 1 7 ? -5.744 31.691 11.664 1.00 12.73 7 TYR C N 1
ATOM 4069 C CA . TYR C 1 7 ? -7.016 31.435 10.977 1.00 12.82 7 TYR C CA 1
ATOM 4070 C C . TYR C 1 7 ? -7.918 30.736 11.987 1.00 11.82 7 TYR C C 1
ATOM 4071 O O . TYR C 1 7 ? -7.628 29.601 12.411 1.00 11.77 7 TYR C O 1
ATOM 4080 N N . ALA C 1 8 ? -8.967 31.430 12.408 1.00 10.86 8 ALA C N 1
ATOM 4081 C CA . ALA C 1 8 ? -9.906 30.916 13.425 1.00 10.40 8 ALA C CA 1
ATOM 4082 C C . ALA C 1 8 ? -11.297 31.454 13.136 1.00 10.68 8 ALA C C 1
ATOM 4083 O O . ALA C 1 8 ? -11.451 32.631 12.837 1.00 10.00 8 ALA C O 1
ATOM 4085 N N . ASN C 1 9 ? -12.313 30.584 13.210 1.00 10.28 9 ASN C N 1
ATOM 4086 C CA . ASN C 1 9 ? -13.699 30.930 12.822 1.00 10.63 9 ASN C CA 1
ATOM 4087 C C . ASN C 1 9 ? -13.774 31.370 11.357 1.00 10.50 9 ASN C C 1
ATOM 4088 O O . ASN C 1 9 ? -14.588 32.229 10.980 1.00 10.97 9 ASN C O 1
ATOM 4093 N N . GLY C 1 10 ? -12.890 30.795 10.551 1.00 10.48 10 GLY C N 1
ATOM 4094 C CA . GLY C 1 10 ? -12.890 30.987 9.108 1.00 10.23 10 GLY C CA 1
ATOM 4095 C C . GLY C 1 10 ? -12.423 32.338 8.622 1.00 10.08 10 GLY C C 1
ATOM 4096 O O . GLY C 1 10 ? -12.677 32.694 7.473 1.00 10.71 10 GLY C O 1
ATOM 4097 N N . ILE C 1 11 ? -11.765 33.098 9.495 1.00 9.94 11 ILE C N 1
ATOM 4098 C CA . ILE C 1 11 ? -11.187 34.391 9.119 1.00 9.21 11 ILE C CA 1
ATOM 4099 C C . ILE C 1 11 ? -9.772 34.549 9.672 1.00 9.13 11 ILE C C 1
ATOM 4100 O O . ILE C 1 11 ? -9.363 33.846 10.607 1.00 9.26 11 ILE C O 1
ATOM 4105 N N . ARG C 1 12 ? -9.029 35.491 9.090 1.00 8.73 12 ARG C N 1
ATOM 4106 C CA . ARG C 1 12 ? -7.710 35.839 9.623 1.00 8.46 12 ARG C CA 1
ATOM 4107 C C . ARG C 1 12 ? -7.899 36.769 10.803 1.00 8.44 12 ARG C C 1
ATOM 4108 O O . ARG C 1 12 ? -8.469 37.859 10.648 1.00 8.49 12 ARG C O 1
ATOM 4116 N N . GLN C 1 13 ? -7.419 36.351 11.970 1.00 8.40 13 GLN C N 1
ATOM 4117 C CA . GLN C 1 13 ? -7.482 37.205 13.156 1.00 8.51 13 GLN C CA 1
ATOM 4118 C C . GLN C 1 13 ? -6.062 37.634 13.548 1.00 8.54 13 GLN C C 1
ATOM 4119 O O . GLN C 1 13 ? -5.204 36.800 13.844 1.00 8.56 13 GLN C O 1
ATOM 4125 N N . HIS C 1 14 ? -5.822 38.943 13.550 1.00 8.70 14 HIS C N 1
ATOM 4126 C CA . HIS C 1 14 ? -4.512 39.486 13.924 1.00 8.97 14 HIS C CA 1
ATOM 4127 C C . HIS C 1 14 ? -4.500 39.762 15.409 1.00 9.22 14 HIS C C 1
ATOM 4128 O O . HIS C 1 14 ? -5.469 40.306 15.948 1.00 9.29 14 HIS C O 1
ATOM 4135 N N . ILE C 1 15 ? -3.421 39.366 16.075 1.00 9.32 15 ILE C N 1
ATOM 4136 C CA . ILE C 1 15 ? -3.323 39.441 17.546 1.00 9.94 15 ILE C CA 1
ATOM 4137 C C . ILE C 1 15 ? -1.953 40.011 17.886 1.00 10.33 15 ILE C C 1
ATOM 4138 O O . ILE C 1 15 ? -0.983 39.724 17.192 1.00 10.37 15 ILE C O 1
ATOM 4143 N N . ILE C 1 16 ? -1.867 40.831 18.937 1.00 10.47 16 ILE C N 1
ATOM 4144 C CA . ILE C 1 16 ? -0.557 41.315 19.367 1.00 11.23 16 ILE C CA 1
ATOM 4145 C C . ILE C 1 16 ? -0.238 40.740 20.729 1.00 11.69 16 ILE C C 1
ATOM 4146 O O . ILE C 1 16 ? -0.980 40.952 21.691 1.00 11.22 16 ILE C O 1
ATOM 4151 N N . HIS C 1 17 ? 0.880 40.010 20.792 1.00 12.17 17 HIS C N 1
ATOM 4152 C CA . HIS C 1 17 ? 1.330 39.361 22.012 1.00 13.39 17 HIS C CA 1
ATOM 4153 C C . HIS C 1 17 ? 2.207 40.294 22.803 1.00 13.65 17 HIS C C 1
ATOM 4154 O O . HIS C 1 17 ? 3.199 40.804 22.285 1.00 14.00 17 HIS C O 1
ATOM 4161 N N . PHE C 1 18 ? 1.842 40.518 24.062 1.00 14.51 18 PHE C N 1
ATOM 4162 C CA . PHE C 1 18 ? 2.693 41.213 25.032 1.00 15.30 18 PHE C CA 1
ATOM 4163 C C . PHE C 1 18 ? 2.994 40.175 26.106 1.00 16.44 18 PHE C C 1
ATOM 4164 O O . PHE C 1 18 ? 2.164 39.933 26.981 1.00 16.19 18 PHE C O 1
ATOM 4172 N N . PRO C 1 19 ? 4.168 39.520 26.013 1.00 17.62 19 PRO C N 1
ATOM 4173 C CA . PRO C 1 19 ? 4.463 38.345 26.833 1.00 18.65 19 PRO C CA 1
ATOM 4174 C C . PRO C 1 19 ? 4.550 38.620 28.314 1.00 18.58 19 PRO C C 1
ATOM 4175 O O . PRO C 1 19 ? 5.042 39.663 28.732 1.00 18.98 19 PRO C O 1
ATOM 4179 N N . GLY C 1 20 ? 4.021 37.678 29.086 1.00 19.65 20 GLY C N 1
ATOM 4180 C CA . GLY C 1 20 ? 4.037 37.720 30.545 1.00 20.59 20 GLY C CA 1
ATOM 4181 C C . GLY C 1 20 ? 3.893 36.300 31.061 1.00 21.43 20 GLY C C 1
ATOM 4182 O O . GLY C 1 20 ? 3.627 35.368 30.300 1.00 21.35 20 GLY C O 1
ATOM 4183 N N . THR C 1 21 ? 4.065 36.121 32.364 1.00 23.04 21 THR C N 1
ATOM 4184 C CA . THR C 1 21 ? 4.096 34.780 32.927 1.00 24.33 21 THR C CA 1
ATOM 4185 C C . THR C 1 21 ? 2.774 34.336 33.540 1.00 25.88 21 THR C C 1
ATOM 4186 O O . THR C 1 21 ? 2.604 33.150 33.842 1.00 28.06 21 THR C O 1
ATOM 4190 N N . GLY C 1 22 ? 1.840 35.268 33.724 1.00 25.09 22 GLY C N 1
ATOM 4191 C CA . GLY C 1 22 ? 0.546 34.942 34.355 1.00 24.96 22 GLY C CA 1
ATOM 4192 C C . GLY C 1 22 ? -0.398 34.150 33.453 1.00 23.60 22 GLY C C 1
ATOM 4193 O O . GLY C 1 22 ? 0.004 33.645 32.407 1.00 24.29 22 GLY C O 1
ATOM 4194 N N . SER C 1 23 ? -1.658 34.034 33.867 1.00 22.52 23 SER C N 1
ATOM 4195 C CA . SER C 1 23 ? -2.697 33.416 33.037 1.00 21.96 23 SER C CA 1
ATOM 4196 C C . SER C 1 23 ? -2.791 34.113 31.680 1.00 20.22 23 SER C C 1
ATOM 4197 O O . SER C 1 23 ? -2.563 35.323 31.605 1.00 19.52 23 SER C O 1
ATOM 4200 N N . PRO C 1 24 ? -3.133 33.356 30.616 1.00 18.87 24 PRO C N 1
ATOM 4201 C CA . PRO C 1 24 ? -3.363 34.023 29.337 1.00 18.12 24 PRO C CA 1
ATOM 4202 C C . PRO C 1 24 ? -4.569 34.944 29.425 1.00 16.63 24 PRO C C 1
ATOM 4203 O O . PRO C 1 24 ? -5.563 34.622 30.086 1.00 16.48 24 PRO C O 1
ATOM 4207 N N . LEU C 1 25 ? -4.445 36.097 28.791 1.00 15.32 25 LEU C N 1
ATOM 4208 C CA . LEU C 1 25 ? -5.513 37.079 28.755 1.00 14.37 25 LEU C CA 1
ATOM 4209 C C . LEU C 1 25 ? -5.734 37.474 27.293 1.00 13.81 25 LEU C C 1
ATOM 4210 O O . LEU C 1 25 ? -4.784 37.867 26.613 1.00 14.10 25 LEU C O 1
ATOM 4215 N N . LEU C 1 26 ? -6.982 37.367 26.843 1.00 12.25 26 LEU C N 1
ATOM 4216 C CA . LEU C 1 26 ? -7.380 37.913 25.544 1.00 12.15 26 LEU C CA 1
ATOM 4217 C C . LEU C 1 26 ? -8.027 39.266 25.798 1.00 11.83 26 LEU C C 1
ATOM 4218 O O . LEU C 1 26 ? -9.010 39.366 26.569 1.00 12.26 26 LEU C O 1
ATOM 4223 N N . LEU C 1 27 ? -7.471 40.305 25.175 1.00 10.63 27 LEU C N 1
ATOM 4224 C CA . LEU C 1 27 ? -7.953 41.676 25.384 1.00 10.57 27 LEU C CA 1
ATOM 4225 C C . LEU C 1 27 ? -8.719 42.070 24.143 1.00 9.86 27 LEU C C 1
ATOM 4226 O O . LEU C 1 27 ? -8.154 42.104 23.041 1.00 9.51 27 LEU C O 1
ATOM 4231 N N . ILE C 1 28 ? -10.019 42.316 24.332 1.00 9.64 28 ILE C N 1
ATOM 4232 C CA . ILE C 1 28 ? -10.925 42.633 23.230 1.00 9.55 28 ILE C CA 1
ATOM 4233 C C . ILE C 1 28 ? -11.265 44.111 23.319 1.00 9.50 28 ILE C C 1
ATOM 4234 O O . ILE C 1 28 ? -11.956 44.539 24.238 1.00 9.68 28 ILE C O 1
ATOM 4239 N N . PRO C 1 29 ? -10.743 44.912 22.391 1.00 9.45 29 PRO C N 1
ATOM 4240 C CA . PRO C 1 29 ? -10.956 46.366 22.463 1.00 9.55 29 PRO C CA 1
ATOM 4241 C C . PRO C 1 29 ? -12.361 46.812 22.029 1.00 9.30 29 PRO C C 1
ATOM 4242 O O . PRO C 1 29 ? -13.203 45.997 21.651 1.00 9.87 29 PRO C O 1
ATOM 4246 N N . GLY C 1 30 ? -12.587 48.120 22.077 1.00 9.55 30 GLY C N 1
ATOM 4247 C CA . GLY C 1 30 ? -13.865 48.701 21.700 1.00 9.32 30 GLY C CA 1
ATOM 4248 C C . GLY C 1 30 ? -14.016 48.952 20.216 1.00 9.34 30 GLY C C 1
ATOM 4249 O O . GLY C 1 30 ? -13.146 48.600 19.416 1.00 9.90 30 GLY C O 1
ATOM 4250 N N . ILE C 1 31 ? -15.132 49.592 19.865 1.00 8.94 31 ILE C N 1
ATOM 4251 C CA . ILE C 1 31 ? -15.635 49.670 18.488 1.00 9.15 31 ILE C CA 1
ATOM 4252 C C . ILE C 1 31 ? -14.668 50.218 17.428 1.00 9.24 31 ILE C C 1
ATOM 4253 O O . ILE C 1 31 ? -14.720 49.787 16.274 1.00 9.11 31 ILE C O 1
ATOM 4258 N N . THR C 1 32 ? -13.822 51.194 17.801 1.00 8.94 32 THR C N 1
ATOM 4259 C CA . THR C 1 32 ? -12.867 51.799 16.855 1.00 9.37 32 THR C CA 1
ATOM 4260 C C . THR C 1 32 ? -11.444 51.771 17.418 1.00 9.24 32 THR C C 1
ATOM 4261 O O . THR C 1 32 ? -10.673 52.724 17.269 1.00 9.57 32 THR C O 1
ATOM 4265 N N . SER C 1 33 ? -11.099 50.663 18.065 1.00 9.14 33 SER C N 1
ATOM 4266 C CA . SER C 1 33 ? -9.786 50.509 18.701 1.00 9.22 33 SER C CA 1
ATOM 4267 C C . SER C 1 33 ? -9.013 49.288 18.198 1.00 9.02 33 SER C C 1
ATOM 4268 O O . SER C 1 33 ? -9.086 48.207 18.784 1.00 9.01 33 SER C O 1
ATOM 4271 N N . PRO C 1 34 ? -8.241 49.462 17.114 1.00 8.82 34 PRO C N 1
ATOM 4272 C CA . PRO C 1 34 ? -7.313 48.396 16.758 1.00 9.16 34 PRO C CA 1
ATOM 4273 C C . PRO C 1 34 ? -6.414 48.015 17.922 1.00 9.28 34 PRO C C 1
ATOM 4274 O O . PRO C 1 34 ? -6.149 48.833 18.820 1.00 9.39 34 PRO C O 1
ATOM 4278 N N . ALA C 1 35 ? -5.943 46.777 17.905 1.00 9.21 35 ALA C N 1
ATOM 4279 C CA . ALA C 1 35 ? -5.149 46.224 19.006 1.00 9.16 35 ALA C CA 1
ATOM 4280 C C . ALA C 1 35 ? -3.980 47.151 19.399 1.00 9.50 35 ALA C C 1
ATOM 4281 O O . ALA C 1 35 ? -3.705 47.331 20.590 1.00 9.50 35 ALA C O 1
ATOM 4283 N N . VAL C 1 36 ? -3.325 47.757 18.404 1.00 9.62 36 VAL C N 1
ATOM 4284 C CA . VAL C 1 36 ? -2.118 48.551 18.644 1.00 9.84 36 VAL C CA 1
ATOM 4285 C C . VAL C 1 36 ? -2.414 49.708 19.592 1.00 10.00 36 VAL C C 1
ATOM 4286 O O . VAL C 1 36 ? -1.541 50.146 20.368 1.00 10.38 36 VAL C O 1
ATOM 4290 N N . THR C 1 37 ? -3.662 50.171 19.575 1.00 9.99 37 THR C N 1
ATOM 4291 C CA . THR C 1 37 ? -4.011 51.343 20.376 1.00 10.12 37 THR C CA 1
ATOM 4292 C C . THR C 1 37 ? -4.068 51.033 21.864 1.00 10.30 37 THR C C 1
ATOM 4293 O O . THR C 1 37 ? -4.065 51.954 22.688 1.00 11.13 37 THR C O 1
ATOM 4297 N N . TRP C 1 38 ? -4.107 49.745 22.211 1.00 10.46 38 TRP C N 1
ATOM 4298 C CA . TRP C 1 38 ? -4.079 49.293 23.605 1.00 11.37 38 TRP C CA 1
ATOM 4299 C C . TRP C 1 38 ? -2.695 48.909 24.059 1.00 11.96 38 TRP C C 1
ATOM 4300 O O . TRP C 1 38 ? -2.510 48.417 25.175 1.00 12.70 38 TRP C O 1
ATOM 4311 N N . GLY C 1 39 ? -1.693 49.146 23.217 1.00 12.29 39 GLY C N 1
ATOM 4312 C CA . GLY C 1 39 ? -0.307 48.759 23.548 1.00 13.71 39 GLY C CA 1
ATOM 4313 C C . GLY C 1 39 ? 0.170 49.285 24.897 1.00 13.79 39 GLY C C 1
ATOM 4314 O O . GLY C 1 39 ? 0.735 48.537 25.702 1.00 13.87 39 GLY C O 1
ATOM 4315 N N . PHE C 1 40 ? -0.073 50.571 25.132 1.00 14.96 40 PHE C N 1
ATOM 4316 C CA . PHE C 1 40 ? 0.356 51.229 26.368 1.00 15.31 40 PHE C CA 1
ATOM 4317 C C . PHE C 1 40 ? -0.242 50.595 27.610 1.00 16.31 40 PHE C C 1
ATOM 4318 O O . PHE C 1 40 ? 0.391 50.571 28.659 1.00 17.80 40 PHE C O 1
ATOM 4326 N N . VAL C 1 41 ? -1.435 50.022 27.477 1.00 15.14 41 VAL C N 1
ATOM 4327 C CA . VAL C 1 41 ? -2.078 49.311 28.578 1.00 14.34 41 VAL C CA 1
ATOM 4328 C C . VAL C 1 41 ? -1.563 47.884 28.662 1.00 14.74 41 VAL C C 1
ATOM 4329 O O . VAL C 1 41 ? -1.273 47.388 29.744 1.00 14.58 41 VAL C O 1
ATOM 4333 N N . ALA C 1 42 ? -1.468 47.219 27.505 1.00 14.02 42 ALA C N 1
ATOM 4334 C CA . ALA C 1 42 ? -1.035 45.831 27.461 1.00 14.70 42 ALA C CA 1
ATOM 4335 C C . ALA C 1 42 ? 0.393 45.656 27.990 1.00 15.17 42 ALA C C 1
ATOM 4336 O O . ALA C 1 42 ? 0.703 44.633 28.590 1.00 14.87 42 ALA C O 1
ATOM 4338 N N . GLU C 1 43 ? 1.242 46.660 27.789 1.00 16.47 43 GLU C N 1
ATOM 4339 C CA . GLU C 1 43 ? 2.600 46.617 28.322 1.00 18.31 43 GLU C CA 1
ATOM 4340 C C . GLU C 1 43 ? 2.549 46.477 29.841 1.00 18.82 43 GLU C C 1
ATOM 4341 O O . GLU C 1 43 ? 3.333 45.728 30.425 1.00 19.43 43 GLU C O 1
ATOM 4347 N N . ARG C 1 44 ? 1.618 47.197 30.464 1.00 18.96 44 ARG C N 1
ATOM 4348 C CA . ARG C 1 44 ? 1.457 47.207 31.921 1.00 19.25 44 ARG C CA 1
ATOM 4349 C C . ARG C 1 44 ? 0.722 45.971 32.425 1.00 19.80 44 ARG C C 1
ATOM 4350 O O . ARG C 1 44 ? 1.046 45.438 33.486 1.00 20.02 44 ARG C O 1
ATOM 4358 N N . LEU C 1 45 ? -0.255 45.488 31.658 1.00 17.82 45 LEU C N 1
ATOM 4359 C CA . LEU C 1 45 ? -0.978 44.267 32.041 1.00 18.78 45 LEU C CA 1
ATOM 4360 C C . LEU C 1 45 ? -0.106 43.010 31.980 1.00 17.58 45 LEU C C 1
ATOM 4361 O O . LEU C 1 45 ? -0.412 42.003 32.630 1.00 17.79 45 LEU C O 1
ATOM 4366 N N . ALA C 1 46 ? 0.970 43.077 31.200 1.00 17.55 46 ALA C N 1
ATOM 4367 C CA . ALA C 1 46 ? 1.857 41.931 30.988 1.00 18.03 46 ALA C CA 1
ATOM 4368 C C . ALA C 1 46 ? 2.620 41.582 32.270 1.00 20.03 46 ALA C C 1
ATOM 4369 O O . ALA C 1 46 ? 3.206 40.508 32.370 1.00 19.07 46 ALA C O 1
ATOM 4371 N N . LYS C 1 47 ? 2.584 42.483 33.254 1.00 20.94 47 LYS C N 1
ATOM 4372 C CA . LYS C 1 47 ? 3.160 42.195 34.574 1.00 24.10 47 LYS C CA 1
ATOM 4373 C C . LYS C 1 47 ? 2.305 41.177 35.323 1.00 24.26 47 LYS C C 1
ATOM 4374 O O . LYS C 1 47 ? 2.786 40.526 36.256 1.00 25.41 47 LYS C O 1
ATOM 4380 N N . TYR C 1 48 ? 1.047 41.032 34.905 1.00 22.64 48 TYR C N 1
ATOM 4381 C CA . TYR C 1 48 ? 0.085 40.195 35.618 1.00 22.45 48 TYR C CA 1
ATOM 4382 C C . TYR C 1 48 ? -0.454 39.032 34.786 1.00 21.13 48 TYR C C 1
ATOM 4383 O O . TYR C 1 48 ? -0.860 38.004 35.331 1.00 21.30 48 TYR C O 1
ATOM 4392 N N . PHE C 1 49 ? -0.467 39.199 33.464 1.00 19.40 49 PHE C N 1
ATOM 4393 C CA . PHE C 1 49 ? -1.029 38.196 32.564 1.00 18.43 49 PHE C CA 1
ATOM 4394 C C . PHE C 1 49 ? -0.099 38.019 31.385 1.00 17.22 49 PHE C C 1
ATOM 4395 O O . PHE C 1 49 ? 0.754 38.859 31.142 1.00 16.34 49 PHE C O 1
ATOM 4403 N N . ASP C 1 50 ? -0.292 36.933 30.639 1.00 16.34 50 ASP C N 1
ATOM 4404 C CA . ASP C 1 50 ? 0.320 36.783 29.322 1.00 16.14 50 ASP C CA 1
ATOM 4405 C C . ASP C 1 50 ? -0.694 37.356 28.326 1.00 14.90 50 ASP C C 1
ATOM 4406 O O . ASP C 1 50 ? -1.741 36.751 28.108 1.00 15.14 50 ASP C O 1
ATOM 4411 N N . VAL C 1 51 ? -0.382 38.519 27.748 1.00 13.88 51 VAL C N 1
ATOM 4412 C CA . VAL C 1 51 ? -1.420 39.359 27.130 1.00 13.53 51 VAL C CA 1
ATOM 4413 C C . VAL C 1 51 ? -1.485 39.185 25.626 1.00 12.61 51 VAL C C 1
ATOM 4414 O O . VAL C 1 51 ? -0.472 39.296 24.937 1.00 12.70 51 VAL C O 1
ATOM 4418 N N . HIS C 1 52 ? -2.693 38.921 25.124 1.00 12.30 52 HIS C N 1
ATOM 4419 C CA . HIS C 1 52 ? -2.919 38.799 23.678 1.00 11.65 52 HIS C CA 1
ATOM 4420 C C . HIS C 1 52 ? -4.015 39.734 23.289 1.00 10.97 52 HIS C C 1
ATOM 4421 O O . HIS C 1 52 ? -5.174 39.493 23.639 1.00 10.99 52 HIS C O 1
ATOM 4428 N N . VAL C 1 53 ? -3.649 40.832 22.623 1.00 10.19 53 VAL C N 1
ATOM 4429 C CA . VAL C 1 53 ? -4.610 41.881 22.260 1.00 9.62 53 VAL C CA 1
ATOM 4430 C C . VAL C 1 53 ? -5.139 41.620 20.853 1.00 9.37 53 VAL C C 1
ATOM 4431 O O . VAL C 1 53 ? -4.357 41.509 19.914 1.00 9.74 53 VAL C O 1
ATOM 4435 N N . VAL C 1 54 ? -6.452 41.516 20.707 1.00 8.95 54 VAL C N 1
ATOM 4436 C CA . VAL C 1 54 ? -7.050 41.123 19.441 1.00 9.02 54 VAL C CA 1
ATOM 4437 C C . VAL C 1 54 ? -7.513 42.300 18.583 1.00 8.87 54 VAL C C 1
ATOM 4438 O O . VAL C 1 54 ? -8.155 43.189 19.051 1.00 9.06 54 VAL C O 1
ATOM 4442 N N . ASP C 1 55 ? -7.163 42.253 17.304 1.00 8.75 55 ASP C N 1
ATOM 4443 C CA . ASP C 1 55 ? -7.825 43.107 16.311 1.00 8.74 55 ASP C CA 1
ATOM 4444 C C . ASP C 1 55 ? -9.157 42.426 15.996 1.00 8.37 55 ASP C C 1
ATOM 4445 O O . ASP C 1 55 ? -9.184 41.340 15.407 1.00 8.81 55 ASP C O 1
ATOM 4450 N N . VAL C 1 56 ? -10.256 43.061 16.377 1.00 8.07 56 VAL C N 1
ATOM 4451 C CA . VAL C 1 56 ? -11.579 42.492 16.058 1.00 7.77 56 VAL C CA 1
ATOM 4452 C C . VAL C 1 56 ? -11.784 42.526 14.539 1.00 7.64 56 VAL C C 1
ATOM 4453 O O . VAL C 1 56 ? -11.209 43.377 13.852 1.00 7.78 56 VAL C O 1
ATOM 4457 N N . ARG C 1 57 ? -12.573 41.584 14.014 1.00 7.48 57 ARG C N 1
ATOM 4458 C CA . ARG C 1 57 ? -12.823 41.583 12.571 1.00 7.82 57 ARG C CA 1
ATOM 4459 C C . ARG C 1 57 ? -13.273 42.965 12.092 1.00 7.87 57 ARG C C 1
ATOM 4460 O O . ARG C 1 57 ? -14.037 43.675 12.793 1.00 7.71 57 ARG C O 1
ATOM 4468 N N . GLY C 1 58 ? -12.754 43.376 10.943 1.00 7.86 58 GLY C N 1
ATOM 4469 C CA . GLY C 1 58 ? -13.032 44.707 10.418 1.00 8.27 58 GLY C CA 1
ATOM 4470 C C . GLY C 1 58 ? -12.184 45.807 11.031 1.00 8.47 58 GLY C C 1
ATOM 4471 O O . GLY C 1 58 ? -12.411 46.964 10.751 1.00 9.19 58 GLY C O 1
ATOM 4472 N N . ARG C 1 59 ? -11.208 45.446 11.870 1.00 8.19 59 ARG C N 1
ATOM 4473 C CA . ARG C 1 59 ? -10.279 46.449 12.441 1.00 8.26 59 ARG C CA 1
ATOM 4474 C C . ARG C 1 59 ? -8.844 46.013 12.312 1.00 8.02 59 ARG C C 1
ATOM 4475 O O . ARG C 1 59 ? -8.547 44.816 12.304 1.00 8.28 59 ARG C O 1
ATOM 4483 N N . GLY C 1 60 ? -7.953 47.001 12.254 1.00 7.88 60 GLY C N 1
ATOM 4484 C CA . GLY C 1 60 ? -6.512 46.725 12.293 1.00 7.95 60 GLY C CA 1
ATOM 4485 C C . GLY C 1 60 ? -6.087 45.881 11.106 1.00 7.94 60 GLY C C 1
ATOM 4486 O O . GLY C 1 60 ? -6.432 46.184 9.951 1.00 8.13 60 GLY C O 1
ATOM 4487 N N . LEU C 1 61 ? -5.359 44.802 11.392 1.00 7.92 61 LEU C N 1
ATOM 4488 C CA . LEU C 1 61 ? -4.905 43.886 10.330 1.00 8.12 61 LEU C CA 1
ATOM 4489 C C . LEU C 1 61 ? -5.764 42.623 10.238 1.00 8.12 61 LEU C C 1
ATOM 4490 O O . LEU C 1 61 ? -5.451 41.710 9.465 1.00 7.88 61 LEU C O 1
ATOM 4495 N N . SER C 1 62 ? -6.845 42.550 11.015 1.00 7.67 62 SER C N 1
ATOM 4496 C CA . SER C 1 62 ? -7.731 41.381 10.887 1.00 8.19 62 SER C CA 1
ATOM 4497 C C . SER C 1 62 ? -8.554 41.424 9.604 1.00 8.04 62 SER C C 1
ATOM 4498 O O . SER C 1 62 ? -8.677 42.458 8.960 1.00 8.35 62 SER C O 1
ATOM 4501 N N . GLU C 1 63 ? -9.097 40.274 9.232 1.00 9.16 63 GLU C N 1
ATOM 4502 C CA . GLU C 1 63 ? -9.914 40.192 8.028 1.00 9.58 63 GLU C CA 1
ATOM 4503 C C . GLU C 1 63 ? -11.014 41.249 8.019 1.00 9.62 63 GLU C C 1
ATOM 4504 O O . GLU C 1 63 ? -11.627 41.514 9.039 1.00 9.41 63 GLU C O 1
ATOM 4510 N N . SER C 1 64 ? -11.203 41.857 6.851 1.00 9.73 64 SER C N 1
ATOM 4511 C CA A SER C 1 64 ? -12.231 42.864 6.635 0.50 10.18 64 SER C CA 1
ATOM 4512 C CA B SER C 1 64 ? -12.252 42.849 6.653 0.50 10.39 64 SER C CA 1
ATOM 4513 C C . SER C 1 64 ? -13.067 42.493 5.413 1.00 10.44 64 SER C C 1
ATOM 4514 O O . SER C 1 64 ? -13.090 41.338 4.997 1.00 10.98 64 SER C O 1
ATOM 4519 N N . GLY C 1 65 ? -13.762 43.462 4.829 1.00 10.34 65 GLY C N 1
ATOM 4520 C CA . GLY C 1 65 ? -14.561 43.152 3.625 1.00 10.59 65 GLY C CA 1
ATOM 4521 C C . GLY C 1 65 ? -16.011 42.820 3.945 1.00 10.86 65 GLY C C 1
ATOM 4522 O O . GLY C 1 65 ? -16.541 43.297 4.951 1.00 10.84 65 GLY C O 1
ATOM 4523 N N . ASP C 1 66 ? -16.666 42.015 3.092 1.00 11.10 66 ASP C N 1
ATOM 4524 C CA . ASP C 1 66 ? -18.149 41.825 3.186 1.00 11.56 66 ASP C CA 1
ATOM 4525 C C . ASP C 1 66 ? -18.575 40.752 4.205 1.00 11.99 66 ASP C C 1
ATOM 4526 O O . ASP C 1 66 ? -19.330 39.814 3.895 0.50 10.97 66 ASP C O 1
ATOM 4531 N N . LEU C 1 67 ? -18.120 40.939 5.447 1.00 10.68 67 LEU C N 1
ATOM 4532 C CA . LEU C 1 67 ? -18.301 39.956 6.510 1.00 10.66 67 LEU C CA 1
ATOM 4533 C C . LEU C 1 67 ? -19.553 40.236 7.320 1.00 9.80 67 LEU C C 1
ATOM 4534 O O . LEU C 1 67 ? -20.142 41.314 7.204 1.00 9.95 67 LEU C O 1
ATOM 4539 N N . ASP C 1 68 ? -19.942 39.261 8.146 1.00 9.73 68 ASP C N 1
ATOM 4540 C CA . ASP C 1 68 ? -20.930 39.441 9.196 1.00 9.76 68 ASP C CA 1
ATOM 4541 C C . ASP C 1 68 ? -20.243 40.162 10.361 1.00 9.32 68 ASP C C 1
ATOM 4542 O O . ASP C 1 68 ? -19.323 39.598 10.984 1.00 9.06 68 ASP C O 1
ATOM 4547 N N . TYR C 1 69 ? -20.672 41.398 10.647 1.00 8.64 69 TYR C N 1
ATOM 4548 C CA . TYR C 1 69 ? -20.093 42.178 11.752 1.00 8.78 69 TYR C CA 1
ATOM 4549 C C . TYR C 1 69 ? -21.002 42.232 12.975 1.00 8.50 69 TYR C C 1
ATOM 4550 O O . TYR C 1 69 ? -20.829 43.094 13.841 1.00 8.66 69 TYR C O 1
ATOM 4559 N N . SER C 1 70 ? -21.946 41.285 13.061 1.00 8.75 70 SER C N 1
ATOM 4560 C CA . SER C 1 70 ? -22.789 41.146 14.255 1.00 8.95 70 SER C CA 1
ATOM 4561 C C . SER C 1 70 ? -22.011 40.725 15.487 1.00 8.91 70 SER C C 1
ATOM 4562 O O . SER C 1 70 ? -20.902 40.171 15.398 1.00 8.90 70 SER C O 1
ATOM 4565 N N . LEU C 1 71 ? -22.634 40.963 16.635 1.00 9.07 71 LEU C N 1
ATOM 4566 C CA . LEU C 1 71 ? -22.126 40.506 17.913 1.00 9.31 71 LEU C CA 1
ATOM 4567 C C . LEU C 1 71 ? -21.940 38.993 17.907 1.00 9.74 71 LEU C C 1
ATOM 4568 O O . LEU C 1 71 ? -20.942 38.485 18.429 1.00 10.39 71 LEU C O 1
ATOM 4573 N N . ASP C 1 72 ? -22.898 38.270 17.330 1.00 10.13 72 ASP C N 1
ATOM 4574 C CA . ASP C 1 72 ? -22.769 36.820 17.257 1.00 10.24 72 ASP C CA 1
ATOM 4575 C C . ASP C 1 72 ? -21.494 36.406 16.542 1.00 9.93 72 ASP C C 1
ATOM 4576 O O . ASP C 1 72 ? -20.793 35.508 17.022 1.00 10.11 72 ASP C O 1
ATOM 4581 N N . ALA C 1 73 ? -21.211 37.019 15.392 1.00 9.63 73 ALA C N 1
ATOM 4582 C CA . ALA C 1 73 ? -19.993 36.690 14.636 1.00 9.64 73 ALA C CA 1
ATOM 4583 C C . ALA C 1 73 ? -18.720 37.008 15.425 1.00 9.49 73 ALA C C 1
ATOM 4584 O O . ALA C 1 73 ? -17.781 36.199 15.434 1.00 9.05 73 ALA C O 1
ATOM 4594 N N . ALA C 1 75 ? -18.447 37.240 18.647 1.00 9.88 75 ALA C N 1
ATOM 4595 C CA . ALA C 1 75 ? -18.379 36.306 19.771 1.00 10.35 75 ALA C CA 1
ATOM 4596 C C . ALA C 1 75 ? -17.885 34.940 19.286 1.00 10.89 75 ALA C C 1
ATOM 4597 O O . ALA C 1 75 ? -17.093 34.310 19.971 1.00 11.22 75 ALA C O 1
ATOM 4599 N N . ASP C 1 76 ? -18.312 34.508 18.092 1.00 11.25 76 ASP C N 1
ATOM 4600 C CA . ASP C 1 76 ? -17.830 33.237 17.516 1.00 11.68 76 ASP C CA 1
ATOM 4601 C C . ASP C 1 76 ? -16.320 33.289 17.285 1.00 11.11 76 ASP C C 1
ATOM 4602 O O . ASP C 1 76 ? -15.614 32.298 17.498 1.00 11.27 76 ASP C O 1
ATOM 4607 N N . ASP C 1 77 ? -15.832 34.441 16.844 1.00 10.20 77 ASP C N 1
ATOM 4608 C CA . ASP C 1 77 ? -14.388 34.645 16.666 1.00 10.21 77 ASP C CA 1
ATOM 4609 C C . ASP C 1 77 ? -13.613 34.412 17.961 1.00 9.60 77 ASP C C 1
ATOM 4610 O O . ASP C 1 77 ? -12.541 33.807 17.932 1.00 9.56 77 ASP C O 1
ATOM 4615 N N . LEU C 1 78 ? -14.132 34.949 19.069 1.00 10.01 78 LEU C N 1
ATOM 4616 C CA . LEU C 1 78 ? -13.474 34.911 20.358 1.00 10.04 78 LEU C CA 1
ATOM 4617 C C . LEU C 1 78 ? -13.508 33.492 20.917 1.00 10.18 78 LEU C C 1
ATOM 4618 O O . LEU C 1 78 ? -12.510 33.019 21.474 1.00 10.82 78 LEU C O 1
ATOM 4623 N N . VAL C 1 79 ? -14.653 32.830 20.777 1.00 10.36 79 VAL C N 1
ATOM 4624 C CA . VAL C 1 79 ? -14.755 31.435 21.200 1.00 11.06 79 VAL C CA 1
ATOM 4625 C C . VAL C 1 79 ? -13.671 30.629 20.478 1.00 11.35 79 VAL C C 1
ATOM 4626 O O . VAL C 1 79 ? -12.965 29.826 21.100 1.00 11.64 79 VAL C O 1
ATOM 4630 N N . ALA C 1 80 ? -13.534 30.846 19.163 1.00 11.52 80 ALA C N 1
ATOM 4631 C CA . ALA C 1 80 ? -12.546 30.134 18.359 1.00 12.08 80 ALA C CA 1
ATOM 4632 C C . ALA C 1 80 ? -11.107 30.385 18.818 1.00 12.46 80 ALA C C 1
ATOM 4633 O O . ALA C 1 80 ? -10.297 29.471 18.799 1.00 12.81 80 ALA C O 1
ATOM 4635 N N . LEU C 1 81 ? -10.778 31.619 19.204 1.00 12.50 81 LEU C N 1
ATOM 4636 C CA . LEU C 1 81 ? -9.444 31.894 19.737 1.00 12.99 81 LEU C CA 1
ATOM 4637 C C . LEU C 1 81 ? -9.219 31.218 21.083 1.00 13.71 81 LEU C C 1
ATOM 4638 O O . LEU C 1 81 ? -8.146 30.647 21.323 1.00 14.62 81 LEU C O 1
ATOM 4643 N N . ALA C 1 82 ? -10.223 31.291 21.954 1.00 14.11 82 ALA C N 1
ATOM 4644 C CA . ALA C 1 82 ? -10.077 30.813 23.327 1.00 15.67 82 ALA C CA 1
ATOM 4645 C C . ALA C 1 82 ? -9.952 29.295 23.367 1.00 17.09 82 ALA C C 1
ATOM 4646 O O . ALA C 1 82 ? -9.357 28.743 24.304 1.00 17.92 82 ALA C O 1
ATOM 4648 N N . GLN C 1 83 ? -10.503 28.625 22.357 1.00 18.04 83 GLN C N 1
ATOM 4649 C CA . GLN C 1 83 ? -10.435 27.154 22.263 1.00 21.15 83 GLN C CA 1
ATOM 4650 C C . GLN C 1 83 ? -9.002 26.667 22.158 1.00 23.08 83 GLN C C 1
ATOM 4651 O O . GLN C 1 83 ? -8.715 25.495 22.419 1.00 24.90 83 GLN C O 1
ATOM 4657 N N . ARG C 1 84 ? -8.112 27.565 21.759 1.00 24.28 84 ARG C N 1
ATOM 4658 C CA . ARG C 1 84 ? -6.714 27.230 21.539 1.00 26.85 84 ARG C CA 1
ATOM 4659 C C . ARG C 1 84 ? -5.858 27.470 22.785 1.00 27.55 84 ARG C C 1
ATOM 4660 O O . ARG C 1 84 ? -4.706 27.032 22.849 1.00 28.67 84 ARG C O 1
ATOM 4681 N N . GLU C 1 86 ? -5.493 27.770 27.249 1.00 29.15 86 GLU C N 1
ATOM 4682 C CA . GLU C 1 86 ? -5.934 27.024 28.417 1.00 30.26 86 GLU C CA 1
ATOM 4683 C C . GLU C 1 86 ? -6.196 27.985 29.570 1.00 28.44 86 GLU C C 1
ATOM 4684 O O . GLU C 1 86 ? -5.281 28.672 30.033 1.00 28.07 86 GLU C O 1
ATOM 4690 N N . GLY C 1 87 ? -7.455 28.032 30.008 1.00 26.93 87 GLY C N 1
ATOM 4691 C CA . GLY C 1 87 ? -7.876 28.851 31.148 1.00 25.71 87 GLY C CA 1
ATOM 4692 C C . GLY C 1 87 ? -7.744 30.341 30.902 1.00 23.75 87 GLY C C 1
ATOM 4693 O O . GLY C 1 87 ? -7.236 31.075 31.761 1.00 25.82 87 GLY C O 1
ATOM 4694 N N . VAL C 1 88 ? -8.217 30.792 29.742 1.00 21.90 88 VAL C N 1
ATOM 4695 C CA A VAL C 1 88 ? -8.029 32.183 29.318 0.50 20.30 88 VAL C CA 1
ATOM 4696 C CA B VAL C 1 88 ? -8.016 32.184 29.335 0.50 20.38 88 VAL C CA 1
ATOM 4697 C C . VAL C 1 88 ? -8.956 33.152 30.055 1.00 19.25 88 VAL C C 1
ATOM 4698 O O . VAL C 1 88 ? -10.141 32.869 30.274 1.00 19.50 88 VAL C O 1
ATOM 4705 N N . VAL C 1 89 ? -8.403 34.292 30.443 1.00 17.71 89 VAL C N 1
ATOM 4706 C CA . VAL C 1 89 ? -9.170 35.365 31.024 1.00 16.39 89 VAL C CA 1
ATOM 4707 C C . VAL C 1 89 ? -9.487 36.312 29.858 1.00 15.38 89 VAL C C 1
ATOM 4708 O O . VAL C 1 89 ? -8.616 36.563 29.029 1.00 15.94 89 VAL C O 1
ATOM 4712 N N . VAL C 1 90 ? -10.728 36.787 29.776 1.00 14.03 90 VAL C N 1
ATOM 4713 C CA . VAL C 1 90 ? -11.078 37.780 28.759 1.00 13.51 90 VAL C CA 1
ATOM 4714 C C . VAL C 1 90 ? -11.282 39.150 29.384 1.00 13.55 90 VAL C C 1
ATOM 4715 O O . VAL C 1 90 ? -12.089 39.316 30.312 1.00 13.96 90 VAL C O 1
ATOM 4719 N N . LEU C 1 91 ? -10.569 40.130 28.854 1.00 12.80 91 LEU C N 1
ATOM 4720 C CA . LEU C 1 91 ? -10.791 41.488 29.250 1.00 13.04 91 LEU C CA 1
ATOM 4721 C C . LEU C 1 91 ? -11.376 42.194 28.040 1.00 12.85 91 LEU C C 1
ATOM 4722 O O . LEU C 1 91 ? -10.701 42.371 27.073 1.00 13.03 91 LEU C O 1
ATOM 4727 N N . GLY C 1 92 ? -12.640 42.602 28.148 1.00 12.10 92 GLY C N 1
ATOM 4728 C CA . GLY C 1 92 ? -13.325 43.280 27.035 1.00 11.84 92 GLY C CA 1
ATOM 4729 C C . GLY C 1 92 ? -13.636 44.716 27.403 1.00 11.69 92 GLY C C 1
ATOM 4730 O O . GLY C 1 92 ? -14.164 44.976 28.485 1.00 11.46 92 GLY C O 1
ATOM 4731 N N . HIS C 1 93 ? -13.317 45.649 26.512 1.00 12.03 93 HIS C N 1
ATOM 4732 C CA . HIS C 1 93 ? -13.703 47.050 26.695 1.00 11.75 93 HIS C CA 1
ATOM 4733 C C . HIS C 1 93 ? -14.832 47.427 25.796 1.00 11.50 93 HIS C C 1
ATOM 4734 O O . HIS C 1 93 ? -14.718 47.340 24.565 1.00 10.99 93 HIS C O 1
ATOM 4741 N N . ALA C 1 94 ? -15.925 47.879 26.407 1.00 11.23 94 ALA C N 1
ATOM 4742 C CA . ALA C 1 94 ? -17.038 48.497 25.671 1.00 11.19 94 ALA C CA 1
ATOM 4743 C C . ALA C 1 94 ? -17.656 47.479 24.703 1.00 10.64 94 ALA C C 1
ATOM 4744 O O . ALA C 1 94 ? -18.218 46.483 25.168 1.00 10.96 94 ALA C O 1
ATOM 4754 N N . GLY C 1 96 ? -16.073 45.350 23.192 1.00 9.34 96 GLY C N 1
ATOM 4755 C CA . GLY C 1 96 ? -15.350 44.144 23.569 1.00 9.54 96 GLY C CA 1
ATOM 4756 C C . GLY C 1 96 ? -15.965 43.415 24.758 1.00 9.65 96 GLY C C 1
ATOM 4757 O O . GLY C 1 96 ? -15.950 42.189 24.820 1.00 9.47 96 GLY C O 1
ATOM 4758 N N . ALA C 1 97 ? -16.487 44.178 25.713 1.00 10.08 97 ALA C N 1
ATOM 4759 C CA . ALA C 1 97 ? -17.198 43.586 26.846 1.00 10.33 97 ALA C CA 1
ATOM 4760 C C . ALA C 1 97 ? -18.500 42.890 26.394 1.00 10.60 97 ALA C C 1
ATOM 4761 O O . ALA C 1 97 ? -18.814 41.823 26.886 1.00 10.52 97 ALA C O 1
ATOM 4763 N N . ARG C 1 98 ? -19.232 43.470 25.435 1.00 10.72 98 ARG C N 1
ATOM 4764 C CA . ARG C 1 98 ? -20.429 42.804 24.904 1.00 10.71 98 ARG C CA 1
ATOM 4765 C C . ARG C 1 98 ? -20.062 41.522 24.172 1.00 10.77 98 ARG C C 1
ATOM 4766 O O . ARG C 1 98 ? -20.737 40.499 24.298 1.00 11.15 98 ARG C O 1
ATOM 4774 N N . ILE C 1 99 ? -18.958 41.571 23.430 1.00 10.81 99 ILE C N 1
ATOM 4775 C CA . ILE C 1 99 ? -18.455 40.383 22.738 1.00 10.69 99 ILE C CA 1
ATOM 4776 C C . ILE C 1 99 ? -18.147 39.283 23.762 1.00 11.13 99 ILE C C 1
ATOM 4777 O O . ILE C 1 99 ? -18.537 38.120 23.585 1.00 11.60 99 ILE C O 1
ATOM 4782 N N . ALA C 1 100 ? -17.499 39.678 24.859 1.00 11.60 100 ALA C N 1
ATOM 4783 C CA . ALA C 1 100 ? -17.111 38.749 25.930 1.00 11.88 100 ALA C CA 1
ATOM 4784 C C . ALA C 1 100 ? -18.340 38.090 26.565 1.00 11.87 100 ALA C C 1
ATOM 4785 O O . ALA C 1 100 ? -18.354 36.876 26.765 1.00 11.71 100 ALA C O 1
ATOM 4787 N N . ILE C 1 101 ? -19.378 38.880 26.825 1.00 11.83 101 ILE C N 1
ATOM 4788 C CA . ILE C 1 101 ? -20.620 38.366 27.425 1.00 12.14 101 ILE C CA 1
ATOM 4789 C C . ILE C 1 101 ? -21.268 37.333 26.508 1.00 12.71 101 ILE C C 1
ATOM 4790 O O . ILE C 1 101 ? -21.610 36.214 26.932 1.00 13.31 101 ILE C O 1
ATOM 4795 N N . ARG C 1 102 ? -21.411 37.699 25.237 1.00 12.84 102 ARG C N 1
ATOM 4796 C CA . ARG C 1 102 ? -22.049 36.816 24.275 1.00 13.29 102 ARG C CA 1
ATOM 4797 C C . ARG C 1 102 ? -21.224 35.541 24.068 1.00 12.75 102 ARG C C 1
ATOM 4798 O O . ARG C 1 102 ? -21.778 34.453 23.993 1.00 13.20 102 ARG C O 1
ATOM 4806 N N . ALA C 1 103 ? -19.900 35.672 24.019 1.00 12.77 103 ALA C N 1
ATOM 4807 C CA . ALA C 1 103 ? -19.026 34.508 23.846 1.00 12.75 103 ALA C CA 1
ATOM 4808 C C . ALA C 1 103 ? -19.139 33.545 25.036 1.00 13.27 103 ALA C C 1
ATOM 4809 O O . ALA C 1 103 ? -19.158 32.321 24.858 1.00 13.21 103 ALA C O 1
ATOM 4811 N N . ALA C 1 104 ? -19.205 34.112 26.234 1.00 14.20 104 ALA C N 1
ATOM 4812 C CA . ALA C 1 104 ? -19.270 33.319 27.455 1.00 15.37 104 ALA C CA 1
ATOM 4813 C C . ALA C 1 104 ? -20.595 32.580 27.540 1.00 17.02 104 ALA C C 1
ATOM 4814 O O . ALA C 1 104 ? -20.651 31.453 28.068 1.00 18.17 104 ALA C O 1
ATOM 4816 N N . ARG C 1 105 ? -21.649 33.201 27.012 1.00 17.01 105 ARG C N 1
ATOM 4817 C CA . ARG C 1 105 ? -22.949 32.522 26.916 1.00 18.53 105 ARG C CA 1
ATOM 4818 C C . ARG C 1 105 ? -22.886 31.359 25.926 1.00 18.95 105 ARG C C 1
ATOM 4819 O O . ARG C 1 105 ? -23.409 30.265 26.199 1.00 18.72 105 ARG C O 1
ATOM 4827 N N . LYS C 1 106 ? -22.219 31.577 24.790 1.00 17.99 106 LYS C N 1
ATOM 4828 C CA . LYS C 1 106 ? -22.116 30.551 23.750 1.00 18.83 106 LYS C CA 1
ATOM 4829 C C . LYS C 1 106 ? -21.304 29.336 24.190 1.00 20.03 106 LYS C C 1
ATOM 4830 O O . LYS C 1 106 ? -21.658 28.199 23.881 1.00 20.49 106 LYS C O 1
ATOM 4836 N N . ASP C 1 107 ? -20.212 29.576 24.909 1.00 20.76 107 ASP C N 1
ATOM 4837 C CA . ASP C 1 107 ? -19.356 28.492 25.371 1.00 24.14 107 ASP C CA 1
ATOM 4838 C C . ASP C 1 107 ? -18.607 28.925 26.615 1.00 26.32 107 ASP C C 1
ATOM 4839 O O . ASP C 1 107 ? -17.523 29.491 26.527 1.00 27.80 107 ASP C O 1
ATOM 4844 N N . SER C 1 108 ? -19.189 28.665 27.772 1.00 28.99 108 SER C N 1
ATOM 4845 C CA . SER C 1 108 ? -18.594 29.140 29.019 1.00 30.12 108 SER C CA 1
ATOM 4846 C C . SER C 1 108 ? -17.274 28.435 29.327 1.00 30.44 108 SER C C 1
ATOM 4847 O O . SER C 1 108 ? -16.339 29.061 29.841 1.00 29.40 108 SER C O 1
ATOM 4850 N N . GLN C 1 109 ? -17.207 27.142 28.993 1.00 29.91 109 GLN C N 1
ATOM 4851 C CA . GLN C 1 109 ? -16.088 26.269 29.383 1.00 30.19 109 GLN C CA 1
ATOM 4852 C C . GLN C 1 109 ? -14.697 26.728 28.935 1.00 28.31 109 GLN C C 1
ATOM 4853 O O . GLN C 1 109 ? -13.707 26.393 29.578 1.00 29.37 109 GLN C O 1
ATOM 4859 N N . VAL C 1 110 ? -14.615 27.483 27.841 1.00 26.69 110 VAL C N 1
ATOM 4860 C CA . VAL C 1 110 ? -13.310 27.901 27.318 1.00 24.76 110 VAL C CA 1
ATOM 4861 C C . VAL C 1 110 ? -12.721 29.122 28.032 1.00 23.57 110 VAL C C 1
ATOM 4862 O O . VAL C 1 110 ? -11.550 29.446 27.816 1.00 24.94 110 VAL C O 1
ATOM 4866 N N . PHE C 1 111 ? -13.521 29.790 28.863 1.00 20.96 111 PHE C N 1
ATOM 4867 C CA . PHE C 1 111 ? -13.085 30.995 29.582 1.00 19.92 111 PHE C CA 1
ATOM 4868 C C . PHE C 1 111 ? -12.987 30.735 31.078 1.00 19.94 111 PHE C C 1
ATOM 4869 O O . PHE C 1 111 ? -13.886 30.118 31.648 1.00 21.51 111 PHE C O 1
ATOM 4877 N N . SER C 1 112 ? -11.914 31.207 31.712 1.00 19.52 112 SER C N 1
ATOM 4878 C CA . SER C 1 112 ? -11.810 31.085 33.173 1.00 19.71 112 SER C CA 1
ATOM 4879 C C . SER C 1 112 ? -12.647 32.142 33.873 1.00 18.86 112 SER C C 1
ATOM 4880 O O . SER C 1 112 ? -13.299 31.843 34.877 1.00 18.97 112 SER C O 1
ATOM 4883 N N . ARG C 1 113 ? -12.635 33.376 33.352 1.00 17.10 113 ARG C N 1
ATOM 4884 C CA . ARG C 1 113 ? -13.401 34.492 33.930 1.00 17.44 113 ARG C CA 1
ATOM 4885 C C . ARG C 1 113 ? -13.411 35.677 32.976 1.00 16.78 113 ARG C C 1
ATOM 4886 O O . ARG C 1 113 ? -12.609 35.709 32.039 1.00 16.12 113 ARG C O 1
ATOM 4894 N N . LEU C 1 114 ? -14.304 36.636 33.232 1.00 15.55 114 LEU C N 1
ATOM 4895 C CA . LEU C 1 114 ? -14.437 37.828 32.389 1.00 15.26 114 LEU C CA 1
ATOM 4896 C C . LEU C 1 114 ? -14.125 39.085 33.170 1.00 15.65 114 LEU C C 1
ATOM 4897 O O . LEU C 1 114 ? -14.437 39.178 34.365 1.00 15.96 114 LEU C O 1
ATOM 4902 N N . ILE C 1 115 ? -13.493 40.039 32.500 1.00 14.26 115 ILE C N 1
ATOM 4903 C CA . ILE C 1 115 ? -13.320 41.370 33.038 1.00 14.09 115 ILE C CA 1
ATOM 4904 C C . ILE C 1 115 ? -13.978 42.303 32.048 1.00 14.41 115 ILE C C 1
ATOM 4905 O O . ILE C 1 115 ? -13.493 42.464 30.919 1.00 14.13 115 ILE C O 1
ATOM 4910 N N . LEU C 1 116 ? -15.099 42.876 32.475 1.00 13.26 116 LEU C N 1
ATOM 4911 C CA . LEU C 1 116 ? -15.956 43.682 31.608 1.00 13.15 116 LEU C CA 1
ATOM 4912 C C . LEU C 1 116 ? -15.758 45.145 31.935 1.00 13.61 116 LEU C C 1
ATOM 4913 O O . LEU C 1 116 ? -16.102 45.601 33.044 1.00 14.63 116 LEU C O 1
ATOM 4918 N N . VAL C 1 117 ? -15.185 45.875 30.988 1.00 13.01 117 VAL C N 1
ATOM 4919 C CA . VAL C 1 117 ? -14.928 47.276 31.201 1.00 13.26 117 VAL C CA 1
ATOM 4920 C C . VAL C 1 117 ? -15.900 48.183 30.432 1.00 13.58 117 VAL C C 1
ATOM 4921 O O . VAL C 1 117 ? -15.900 48.269 29.232 1.00 13.00 117 VAL C O 1
ATOM 4925 N N . ASP C 1 118 ? -16.707 48.873 31.218 1.00 13.05 118 ASP C N 1
ATOM 4926 C CA . ASP C 1 118 ? -17.689 49.835 30.736 1.00 13.64 118 ASP C CA 1
ATOM 4927 C C . ASP C 1 118 ? -18.466 49.358 29.492 1.00 13.01 118 ASP C C 1
ATOM 4928 O O . ASP C 1 118 ? -18.505 50.069 28.489 1.00 13.19 118 ASP C O 1
ATOM 4933 N N . PRO C 1 119 ? -19.109 48.172 29.559 1.00 13.26 119 PRO C N 1
ATOM 4934 C CA . PRO C 1 119 ? -19.948 47.783 28.404 1.00 13.04 119 PRO C CA 1
ATOM 4935 C C . PRO C 1 119 ? -21.142 48.722 28.212 1.00 13.09 119 PRO C C 1
ATOM 4936 O O . PRO C 1 119 ? -21.759 49.127 29.196 1.00 13.84 119 PRO C O 1
ATOM 4940 N N . PRO C 1 120 ? -21.486 49.076 26.955 1.00 12.41 120 PRO C N 1
ATOM 4941 C CA . PRO C 1 120 ? -22.829 49.644 26.732 1.00 12.49 120 PRO C CA 1
ATOM 4942 C C . PRO C 1 120 ? -23.899 48.730 27.308 1.00 12.73 120 PRO C C 1
ATOM 4943 O O . PRO C 1 120 ? -23.815 47.495 27.172 1.00 12.06 120 PRO C O 1
ATOM 4947 N N . VAL C 1 121 ? -24.874 49.315 27.984 1.00 13.31 121 VAL C N 1
ATOM 4948 C CA . VAL C 1 121 ? -25.954 48.552 28.558 1.00 14.47 121 VAL C CA 1
ATOM 4949 C C . VAL C 1 121 ? -27.251 48.823 27.801 1.00 14.57 121 VAL C C 1
ATOM 4950 O O . VAL C 1 121 ? -28.310 48.529 28.260 1.00 15.45 121 VAL C O 1
ATOM 4954 N N . SER C 1 122 ? -27.103 49.413 26.637 1.00 14.35 122 SER C N 1
ATOM 4955 C CA . SER C 1 122 ? -28.181 49.570 25.674 1.00 14.17 122 SER C CA 1
ATOM 4956 C C . SER C 1 122 ? -28.635 48.230 25.105 1.00 13.83 122 SER C C 1
ATOM 4957 O O . SER C 1 122 ? -27.964 47.197 25.246 1.00 14.33 122 SER C O 1
ATOM 4960 N N . GLY C 1 123 ? -29.803 48.250 24.480 1.00 13.95 123 GLY C N 1
ATOM 4961 C CA . GLY C 1 123 ? -30.393 47.058 23.882 1.00 14.30 123 GLY C CA 1
ATOM 4962 C C . GLY C 1 123 ? -31.866 47.329 23.612 1.00 15.74 123 GLY C C 1
ATOM 4963 O O . GLY C 1 123 ? -32.341 48.425 23.877 1.00 15.95 123 GLY C O 1
ATOM 4964 N N . PRO C 1 124 ? -32.585 46.336 23.070 1.00 16.63 124 PRO C N 1
ATOM 4965 C CA . PRO C 1 124 ? -34.020 46.503 22.768 1.00 17.19 124 PRO C CA 1
ATOM 4966 C C . PRO C 1 124 ? -34.787 46.955 24.009 1.00 17.50 124 PRO C C 1
ATOM 4967 O O . PRO C 1 124 ? -34.701 46.313 25.056 1.00 18.78 124 PRO C O 1
ATOM 4971 N N . GLY C 1 125 ? -35.489 48.079 23.896 1.00 18.68 125 GLY C N 1
ATOM 4972 C CA . GLY C 1 125 ? -36.288 48.628 25.000 1.00 19.48 125 GLY C CA 1
ATOM 4973 C C . GLY C 1 125 ? -35.515 49.294 26.128 1.00 20.29 125 GLY C C 1
ATOM 4974 O O . GLY C 1 125 ? -36.103 49.713 27.125 1.00 21.95 125 GLY C O 1
ATOM 4975 N N . ARG C 1 126 ? -34.198 49.390 25.975 1.00 19.44 126 ARG C N 1
ATOM 4976 C CA . ARG C 1 126 ? -33.346 49.973 27.002 1.00 19.00 126 ARG C CA 1
ATOM 4977 C C . ARG C 1 126 ? -32.842 51.349 26.609 1.00 18.41 126 ARG C C 1
ATOM 4978 O O . ARG C 1 126 ? -32.988 51.767 25.449 1.00 18.79 126 ARG C O 1
ATOM 4986 N N . ARG C 1 127 ? -32.261 52.054 27.573 1.00 19.21 127 ARG C N 1
ATOM 4987 C CA . ARG C 1 127 ? -31.693 53.383 27.374 1.00 18.03 127 ARG C CA 1
ATOM 4988 C C . ARG C 1 127 ? -30.640 53.296 26.280 1.00 18.20 127 ARG C C 1
ATOM 4989 O O . ARG C 1 127 ? -29.814 52.392 26.314 1.00 17.36 127 ARG C O 1
ATOM 4997 N N . PRO C 1 128 ? -30.694 54.200 25.284 1.00 17.92 128 PRO C N 1
ATOM 4998 C CA . PRO C 1 128 ? -29.686 54.115 24.214 1.00 17.70 128 PRO C CA 1
ATOM 4999 C C . PRO C 1 128 ? -28.278 54.461 24.689 1.00 17.45 128 PRO C C 1
ATOM 5000 O O . PRO C 1 128 ? -28.101 55.132 25.707 1.00 16.69 128 PRO C O 1
ATOM 5004 N N . TYR C 1 129 ? -27.284 53.989 23.946 1.00 16.50 129 TYR C N 1
ATOM 5005 C CA . TYR C 1 129 ? -25.896 54.297 24.235 1.00 16.03 129 TYR C CA 1
ATOM 5006 C C . TYR C 1 129 ? -25.662 55.817 24.108 1.00 15.58 129 TYR C C 1
ATOM 5007 O O . TYR C 1 129 ? -26.022 56.403 23.087 1.00 15.73 129 TYR C O 1
ATOM 5016 N N . PRO C 1 130 ? -25.079 56.462 25.150 1.00 15.99 130 PRO C N 1
ATOM 5017 C CA . PRO C 1 130 ? -25.004 57.924 25.196 1.00 16.52 130 PRO C CA 1
ATOM 5018 C C . PRO C 1 130 ? -23.816 58.493 24.436 1.00 17.15 130 PRO C C 1
ATOM 5019 O O . PRO C 1 130 ? -22.939 59.113 25.033 1.00 18.09 130 PRO C O 1
ATOM 5023 N N . ALA C 1 131 ? -23.785 58.265 23.126 1.00 17.09 131 ALA C N 1
ATOM 5024 C CA . ALA C 1 131 ? -22.723 58.802 22.260 1.00 17.77 131 ALA C CA 1
ATOM 5025 C C . ALA C 1 131 ? -23.292 59.253 20.934 1.00 18.17 131 ALA C C 1
ATOM 5026 O O . ALA C 1 131 ? -24.285 58.693 20.475 1.00 18.80 131 ALA C O 1
ATOM 5028 N N . LYS C 1 132 ? -22.679 60.285 20.345 1.00 17.84 132 LYS C N 1
ATOM 5029 C CA . LYS C 1 132 ? -23.067 60.806 19.028 1.00 18.01 132 LYS C CA 1
ATOM 5030 C C . LYS C 1 132 ? -22.436 59.974 17.925 1.00 17.16 132 LYS C C 1
ATOM 5031 O O . LYS C 1 132 ? -21.206 59.903 17.825 1.00 16.17 132 LYS C O 1
ATOM 5037 N N . TRP C 1 133 ? -23.274 59.348 17.105 1.00 14.69 133 TRP C N 1
ATOM 5038 C CA . TRP C 1 133 ? -22.788 58.626 15.928 1.00 14.72 133 TRP C CA 1
ATOM 5039 C C . TRP C 1 133 ? -21.843 59.422 15.034 1.00 14.56 133 TRP C C 1
ATOM 5040 O O . TRP C 1 133 ? -20.860 58.869 14.513 1.00 13.73 133 TRP C O 1
ATOM 5051 N N . SER C 1 134 ? -22.121 60.711 14.846 1.00 14.58 134 SER C N 1
ATOM 5052 C CA . SER C 1 134 ? -21.337 61.567 13.951 1.00 14.43 134 SER C CA 1
ATOM 5053 C C . SER C 1 134 ? -19.855 61.656 14.335 1.00 13.84 134 SER C C 1
ATOM 5054 O O . SER C 1 134 ? -19.008 61.875 13.462 1.00 13.59 134 SER C O 1
ATOM 5057 N N . TRP C 1 135 ? -19.548 61.505 15.627 1.00 13.04 135 TRP C N 1
ATOM 5058 C CA . TRP C 1 135 ? -18.161 61.485 16.096 1.00 12.82 135 TRP C CA 1
ATOM 5059 C C . TRP C 1 135 ? -17.404 60.347 15.459 1.00 12.80 135 TRP C C 1
ATOM 5060 O O . TRP C 1 135 ? -16.252 60.511 15.005 1.00 12.92 135 TRP C O 1
ATOM 5071 N N . TYR C 1 136 ? -18.036 59.179 15.399 1.00 12.33 136 TYR C N 1
ATOM 5072 C CA . TYR C 1 136 ? -17.397 58.025 14.734 1.00 12.29 136 TYR C CA 1
ATOM 5073 C C . TYR C 1 136 ? -17.341 58.192 13.224 1.00 11.86 136 TYR C C 1
ATOM 5074 O O . TYR C 1 136 ? -16.288 58.023 12.609 1.00 11.14 136 TYR C O 1
ATOM 5083 N N . ALA C 1 137 ? -18.485 58.511 12.630 1.00 11.70 137 ALA C N 1
ATOM 5084 C CA . ALA C 1 137 ? -18.583 58.584 11.174 1.00 12.02 137 ALA C CA 1
ATOM 5085 C C . ALA C 1 137 ? -17.614 59.622 10.593 1.00 12.28 137 ALA C C 1
ATOM 5086 O O . ALA C 1 137 ? -16.846 59.311 9.680 1.00 11.98 137 ALA C O 1
ATOM 5088 N N . GLU C 1 138 ? -17.632 60.852 11.124 1.00 12.20 138 GLU C N 1
ATOM 5089 C CA . GLU C 1 138 ? -16.789 61.922 10.589 1.00 12.69 138 GLU C CA 1
ATOM 5090 C C . GLU C 1 138 ? -15.297 61.659 10.766 1.00 12.55 138 GLU C C 1
ATOM 5091 O O . GLU C 1 138 ? -14.521 61.922 9.852 1.00 12.97 138 GLU C O 1
ATOM 5097 N N . SER C 1 139 ? -14.901 61.141 11.925 1.00 11.43 139 SER C N 1
ATOM 5098 C CA . SER C 1 139 ? -13.485 60.843 12.149 1.00 11.08 139 SER C CA 1
ATOM 5099 C C . SER C 1 139 ? -12.987 59.669 11.316 1.00 10.73 139 SER C C 1
ATOM 5100 O O . SER C 1 139 ? -11.847 59.687 10.869 1.00 10.19 139 SER C O 1
ATOM 5103 N N . ILE C 1 140 ? -13.834 58.662 11.079 1.00 10.49 140 ILE C N 1
ATOM 5104 C CA . ILE C 1 140 ? -13.417 57.557 10.210 1.00 10.08 140 ILE C CA 1
ATOM 5105 C C . ILE C 1 140 ? -13.171 58.051 8.789 1.00 10.14 140 ILE C C 1
ATOM 5106 O O . ILE C 1 140 ? -12.145 57.726 8.191 1.00 9.51 140 ILE C O 1
ATOM 5111 N N . ARG C 1 141 ? -14.092 58.859 8.251 1.00 10.39 141 ARG C N 1
ATOM 5112 C CA . ARG C 1 141 ? -13.953 59.352 6.872 1.00 10.78 141 ARG C CA 1
ATOM 5113 C C . ARG C 1 141 ? -12.705 60.229 6.732 1.00 11.10 141 ARG C C 1
ATOM 5114 O O . ARG C 1 141 ? -12.005 60.156 5.731 1.00 11.67 141 ARG C O 1
ATOM 5122 N N . LEU C 1 142 ? -12.455 61.049 7.748 1.00 11.05 142 LEU C N 1
ATOM 5123 C CA . LEU C 1 142 ? -11.237 61.854 7.830 1.00 11.45 142 LEU C CA 1
ATOM 5124 C C . LEU C 1 142 ? -9.983 60.966 7.799 1.00 11.26 142 LEU C C 1
ATOM 5125 O O . LEU C 1 142 ? -9.048 61.220 7.025 1.00 11.96 142 LEU C O 1
ATOM 5130 N N . ALA C 1 143 ? -9.979 59.917 8.612 1.00 10.73 143 ALA C N 1
ATOM 5131 C CA . ALA C 1 143 ? -8.820 59.032 8.700 1.00 10.72 143 ALA C CA 1
ATOM 5132 C C . ALA C 1 143 ? -8.590 58.298 7.373 1.00 10.80 143 ALA C C 1
ATOM 5133 O O . ALA C 1 143 ? -7.441 58.068 6.982 1.00 10.51 143 ALA C O 1
ATOM 5135 N N . GLN C 1 144 ? -9.680 57.911 6.702 1.00 11.03 144 GLN C N 1
ATOM 5136 C CA . GLN C 1 144 ? -9.594 57.144 5.461 1.00 11.51 144 GLN C CA 1
ATOM 5137 C C . GLN C 1 144 ? -8.903 57.964 4.381 1.00 12.13 144 GLN C C 1
ATOM 5138 O O . GLN C 1 144 ? -8.148 57.427 3.568 1.00 12.28 144 GLN C O 1
ATOM 5144 N N . ARG C 1 145 ? -9.163 59.269 4.378 1.00 12.79 145 ARG C N 1
ATOM 5145 C CA . ARG C 1 145 ? -8.579 60.156 3.379 1.00 14.54 145 ARG C CA 1
ATOM 5146 C C . ARG C 1 145 ? -7.091 60.315 3.689 1.00 14.29 145 ARG C C 1
ATOM 5147 O O . ARG C 1 145 ? -6.260 60.374 2.777 1.00 14.71 145 ARG C O 1
ATOM 5155 N N . GLY C 1 146 ? -6.769 60.340 4.980 1.00 13.99 146 GLY C N 1
ATOM 5156 C CA . GLY C 1 146 ? -5.395 60.529 5.461 1.00 14.78 146 GLY C CA 1
ATOM 5157 C C . GLY C 1 146 ? -5.307 61.863 6.157 1.00 16.17 146 GLY C C 1
ATOM 5158 O O . GLY C 1 146 ? -5.371 62.917 5.510 1.00 17.72 146 GLY C O 1
ATOM 5159 N N . CYS C 1 147 ? -5.186 61.831 7.479 1.00 16.54 147 CYS C N 1
ATOM 5160 C CA . CYS C 1 147 ? -5.259 63.061 8.260 1.00 17.92 147 CYS C CA 1
ATOM 5161 C C . CYS C 1 147 ? -4.099 63.255 9.213 1.00 18.88 147 CYS C C 1
ATOM 5162 O O . CYS C 1 147 ? -3.421 62.305 9.580 1.00 18.71 147 CYS C O 1
ATOM 5165 N N . THR C 1 148 ? -3.915 64.506 9.630 1.00 20.11 148 THR C N 1
ATOM 5166 C CA . THR C 1 148 ? -2.871 64.888 10.566 1.00 20.47 148 THR C CA 1
ATOM 5167 C C . THR C 1 148 ? -3.315 64.636 12.019 1.00 19.56 148 THR C C 1
ATOM 5168 O O . THR C 1 148 ? -4.514 64.514 12.305 1.00 17.57 148 THR C O 1
ATOM 5172 N N . ALA C 1 149 ? -2.348 64.566 12.934 1.00 20.03 149 ALA C N 1
ATOM 5173 C CA . ALA C 1 149 ? -2.637 64.637 14.370 1.00 20.52 149 ALA C CA 1
ATOM 5174 C C . ALA C 1 149 ? -3.503 65.851 14.691 1.00 20.87 149 ALA C C 1
ATOM 5175 O O . ALA C 1 149 ? -4.378 65.771 15.538 1.00 21.46 149 ALA C O 1
ATOM 5185 N N . GLU C 1 151 ? -5.773 67.355 12.907 1.00 20.80 151 GLU C N 1
ATOM 5186 C CA . GLU C 1 151 ? -7.175 67.093 12.565 1.00 19.43 151 GLU C CA 1
ATOM 5187 C C . GLU C 1 151 ? -7.810 66.115 13.557 1.00 18.46 151 GLU C C 1
ATOM 5188 O O . GLU C 1 151 ? -8.942 66.306 13.999 1.00 18.49 151 GLU C O 1
ATOM 5202 N N . ARG C 1 153 ? -6.967 65.650 16.598 1.00 16.63 153 ARG C N 1
ATOM 5203 C CA . ARG C 1 153 ? -7.023 66.230 17.944 1.00 17.52 153 ARG C CA 1
ATOM 5204 C C . ARG C 1 153 ? -8.427 66.699 18.356 1.00 18.36 153 ARG C C 1
ATOM 5205 O O . ARG C 1 153 ? -8.822 66.514 19.515 1.00 18.73 153 ARG C O 1
ATOM 5213 N N . SER C 1 154 ? -9.179 67.258 17.405 1.00 18.02 154 SER C N 1
ATOM 5214 C CA . SER C 1 154 ? -10.569 67.700 17.644 1.00 19.12 154 SER C CA 1
ATOM 5215 C C . SER C 1 154 ? -11.454 66.603 18.235 1.00 19.03 154 SER C C 1
ATOM 5216 O O . SER C 1 154 ? -12.371 66.881 19.016 1.00 20.03 154 SER C O 1
ATOM 5219 N N . TYR C 1 155 ? -11.177 65.349 17.865 1.00 17.47 155 TYR C N 1
ATOM 5220 C CA . TYR C 1 155 ? -11.985 64.224 18.316 1.00 16.30 155 TYR C CA 1
ATOM 5221 C C . TYR C 1 155 ? -11.555 63.687 19.671 1.00 15.87 155 TYR C C 1
ATOM 5222 O O . TYR C 1 155 ? -12.381 63.167 20.412 1.00 16.14 155 TYR C O 1
ATOM 5231 N N . CYS C 1 156 ? -10.267 63.813 19.989 1.00 16.40 156 CYS C N 1
ATOM 5232 C CA . CYS C 1 156 ? -9.733 63.280 21.245 1.00 16.69 156 CYS C CA 1
ATOM 5233 C C . CYS C 1 156 ? -8.848 64.335 21.904 1.00 17.09 156 CYS C C 1
ATOM 5234 O O . CYS C 1 156 ? -7.644 64.120 22.078 1.00 17.42 156 CYS C O 1
ATOM 5237 N N . PRO C 1 157 ? -9.449 65.475 22.290 1.00 16.66 157 PRO C N 1
ATOM 5238 C CA . PRO C 1 157 ? -8.633 66.619 22.684 1.00 16.95 157 PRO C CA 1
ATOM 5239 C C . PRO C 1 157 ? -7.862 66.464 24.001 1.00 16.81 157 PRO C C 1
ATOM 5240 O O . PRO C 1 157 ? -6.921 67.228 24.232 1.00 18.14 157 PRO C O 1
ATOM 5244 N N . THR C 1 158 ? -8.225 65.491 24.838 1.00 16.24 158 THR C N 1
ATOM 5245 C CA . THR C 1 158 ? -7.549 65.298 26.121 1.00 15.22 158 THR C CA 1
ATOM 5246 C C . THR C 1 158 ? -6.495 64.187 26.060 1.00 14.10 158 THR C C 1
ATOM 5247 O O . THR C 1 158 ? -5.848 63.862 27.050 1.00 13.45 158 THR C O 1
ATOM 5251 N N . TRP C 1 159 ? -6.350 63.567 24.898 1.00 13.27 159 TRP C N 1
ATOM 5252 C CA . TRP C 1 159 ? -5.370 62.491 24.738 1.00 12.54 159 TRP C CA 1
ATOM 5253 C C . TRP C 1 159 ? -3.959 63.012 24.565 1.00 11.77 159 TRP C C 1
ATOM 5254 O O . TRP C 1 159 ? -3.753 64.171 24.191 1.00 11.49 159 TRP C O 1
ATOM 5265 N N . THR C 1 160 ? -2.964 62.163 24.810 1.00 11.35 160 THR C N 1
ATOM 5266 C CA . THR C 1 160 ? -1.559 62.574 24.586 1.00 11.49 160 THR C CA 1
ATOM 5267 C C . THR C 1 160 ? -1.301 62.653 23.085 1.00 11.61 160 THR C C 1
ATOM 5268 O O . THR C 1 160 ? -2.035 62.071 22.303 1.00 11.29 160 THR C O 1
ATOM 5272 N N . ASP C 1 161 ? -0.245 63.359 22.674 1.00 11.54 161 ASP C N 1
ATOM 5273 C CA . ASP C 1 161 ? 0.064 63.432 21.248 1.00 12.26 161 ASP C CA 1
ATOM 5274 C C . ASP C 1 161 ? 0.329 62.050 20.647 1.00 12.04 161 ASP C C 1
ATOM 5275 O O . ASP C 1 161 ? -0.119 61.768 19.531 1.00 12.01 161 ASP C O 1
ATOM 5280 N N . GLU C 1 162 ? 1.035 61.194 21.376 1.00 12.07 162 GLU C N 1
ATOM 5281 C CA . GLU C 1 162 ? 1.303 59.832 20.882 1.00 11.87 162 GLU C CA 1
ATOM 5282 C C . GLU C 1 162 ? -0.005 59.075 20.645 1.00 11.40 162 GLU C C 1
ATOM 5283 O O . GLU C 1 162 ? -0.139 58.344 19.660 1.00 10.89 162 GLU C O 1
ATOM 5289 N N . GLN C 1 163 ? -0.969 59.244 21.547 1.00 10.81 163 GLN C N 1
ATOM 5290 C CA . GLN C 1 163 ? -2.260 58.550 21.408 1.00 10.73 163 GLN C CA 1
ATOM 5291 C C . GLN C 1 163 ? -3.047 59.105 20.214 1.00 10.26 163 GLN C C 1
ATOM 5292 O O . GLN C 1 163 ? -3.678 58.362 19.453 1.00 10.03 163 GLN C O 1
ATOM 5298 N N . ILE C 1 164 ? -2.995 60.423 20.029 1.00 9.95 164 ILE C N 1
ATOM 5299 C CA . ILE C 1 164 ? -3.733 61.052 18.938 1.00 10.01 164 ILE C CA 1
ATOM 5300 C C . ILE C 1 164 ? -3.090 60.669 17.604 1.00 9.87 164 ILE C C 1
ATOM 5301 O O . ILE C 1 164 ? -3.796 60.345 16.636 1.00 9.85 164 ILE C O 1
ATOM 5306 N N . GLU C 1 165 ? -1.759 60.691 17.560 1.00 9.80 165 GLU C N 1
ATOM 5307 C CA . GLU C 1 165 ? -1.029 60.295 16.348 1.00 10.26 165 GLU C CA 1
ATOM 5308 C C . GLU C 1 165 ? -1.341 58.840 15.969 1.00 9.77 165 GLU C C 1
ATOM 5309 O O . GLU C 1 165 ? -1.550 58.529 14.786 1.00 9.66 165 GLU C O 1
ATOM 5315 N N . LEU C 1 166 ? -1.375 57.967 16.965 1.00 9.45 166 LEU C N 1
ATOM 5316 C CA . LEU C 1 166 ? -1.616 56.554 16.710 1.00 8.98 166 LEU C CA 1
ATOM 5317 C C . LEU C 1 166 ? -3.031 56.370 16.150 1.00 9.12 166 LEU C C 1
ATOM 5318 O O . LEU C 1 166 ? -3.247 55.549 15.238 1.00 8.54 166 LEU C O 1
ATOM 5323 N N . ARG C 1 167 ? -3.981 57.143 16.669 1.00 8.48 167 ARG C N 1
ATOM 5324 C CA . ARG C 1 167 ? -5.347 57.061 16.166 1.00 8.64 167 ARG C CA 1
ATOM 5325 C C . ARG C 1 167 ? -5.426 57.605 14.748 1.00 8.85 167 ARG C C 1
ATOM 5326 O O . ARG C 1 167 ? -6.059 56.998 13.879 1.00 8.86 167 ARG C O 1
ATOM 5334 N N . ALA C 1 168 ? -4.756 58.732 14.487 1.00 8.64 168 ALA C N 1
ATOM 5335 C CA . ALA C 1 168 ? -4.697 59.279 13.127 1.00 8.50 168 ALA C CA 1
ATOM 5336 C C . ALA C 1 168 ? -4.094 58.276 12.148 1.00 8.83 168 ALA C C 1
ATOM 5337 O O . ALA C 1 168 ? -4.490 58.223 10.996 1.00 8.91 168 ALA C O 1
ATOM 5339 N N . GLU C 1 169 ? -3.156 57.473 12.634 1.00 8.84 169 GLU C N 1
ATOM 5340 C CA . GLU C 1 169 ? -2.488 56.470 11.804 1.00 8.94 169 GLU C CA 1
ATOM 5341 C C . GLU C 1 169 ? -3.345 55.241 11.518 1.00 8.80 169 GLU C C 1
ATOM 5342 O O . GLU C 1 169 ? -3.294 54.712 10.396 1.00 9.19 169 GLU C O 1
ATOM 5348 N N . TRP C 1 170 ? -4.117 54.797 12.512 1.00 8.50 170 TRP C N 1
ATOM 5349 C CA . TRP C 1 170 ? -4.780 53.467 12.462 1.00 8.27 170 TRP C CA 1
ATOM 5350 C C . TRP C 1 170 ? -6.283 53.475 12.360 1.00 8.10 170 TRP C C 1
ATOM 5351 O O . TRP C 1 170 ? -6.890 52.423 12.096 1.00 8.12 170 TRP C O 1
ATOM 5362 N N . LEU C 1 171 ? -6.931 54.621 12.549 1.00 7.94 171 LEU C N 1
ATOM 5363 C CA . LEU C 1 171 ? -8.411 54.595 12.603 1.00 7.80 171 LEU C CA 1
ATOM 5364 C C . LEU C 1 171 ? -9.025 54.140 11.280 1.00 7.78 171 LEU C C 1
ATOM 5365 O O . LEU C 1 171 ? -10.057 53.475 11.280 1.00 7.89 171 LEU C O 1
ATOM 5370 N N . HIS C 1 172 ? -8.381 54.479 10.170 1.00 7.88 172 HIS C N 1
ATOM 5371 C CA . HIS C 1 172 ? -8.886 54.094 8.851 1.00 8.09 172 HIS C CA 1
ATOM 5372 C C . HIS C 1 172 ? -8.994 52.599 8.674 1.00 8.18 172 HIS C C 1
ATOM 5373 O O . HIS C 1 172 ? -9.682 52.150 7.757 1.00 8.70 172 HIS C O 1
ATOM 5380 N N . THR C 1 173 ? -8.316 51.822 9.520 1.00 7.83 173 THR C N 1
ATOM 5381 C CA . THR C 1 173 ? -8.388 50.355 9.437 1.00 8.11 173 THR C CA 1
ATOM 5382 C C . THR C 1 173 ? -9.679 49.831 10.043 1.00 8.01 173 THR C C 1
ATOM 5383 O O . THR C 1 173 ? -9.949 48.635 9.955 1.00 8.26 173 THR C O 1
ATOM 5387 N N . CYS C 1 174 ? -10.458 50.707 10.681 1.00 8.13 174 CYS C N 1
ATOM 5388 C CA . CYS C 1 174 ? -11.750 50.317 11.254 1.00 8.65 174 CYS C CA 1
ATOM 5389 C C . CYS C 1 174 ? -12.793 50.551 10.183 1.00 8.61 174 CYS C C 1
ATOM 5390 O O . CYS C 1 174 ? -13.214 51.684 9.940 1.00 8.84 174 CYS C O 1
ATOM 5393 N N . GLN C 1 175 ? -13.172 49.468 9.501 1.00 8.61 175 GLN C N 1
ATOM 5394 C CA . GLN C 1 175 ? -14.041 49.560 8.339 1.00 8.51 175 GLN C CA 1
ATOM 5395 C C . GLN C 1 175 ? -15.364 50.251 8.695 1.00 8.51 175 GLN C C 1
ATOM 5396 O O . GLN C 1 175 ? -15.979 49.920 9.699 1.00 8.13 175 GLN C O 1
ATOM 5402 N N . TYR C 1 176 ? -15.786 51.217 7.884 1.00 8.59 176 TYR C N 1
ATOM 5403 C CA . TYR C 1 176 ? -16.992 51.983 8.228 1.00 9.14 176 TYR C CA 1
ATOM 5404 C C . TYR C 1 176 ? -18.214 51.082 8.448 1.00 8.89 176 TYR C C 1
ATOM 5405 O O . TYR C 1 176 ? -18.928 51.207 9.447 1.00 8.78 176 TYR C O 1
ATOM 5414 N N . THR C 1 177 ? -18.439 50.144 7.533 1.00 8.90 177 THR C N 1
ATOM 5415 C CA . THR C 1 177 ? -19.612 49.266 7.684 1.00 8.78 177 THR C CA 1
ATOM 5416 C C . THR C 1 177 ? -19.549 48.408 8.960 1.00 8.86 177 THR C C 1
ATOM 5417 O O . THR C 1 177 ? -20.568 48.145 9.576 1.00 9.25 177 THR C O 1
ATOM 5421 N N . ALA C 1 178 ? -18.349 47.982 9.347 1.00 8.32 178 ALA C N 1
ATOM 5422 C CA . ALA C 1 178 ? -18.180 47.204 10.578 1.00 8.42 178 ALA C CA 1
ATOM 5423 C C . ALA C 1 178 ? -18.515 48.068 11.799 1.00 8.35 178 ALA C C 1
ATOM 5424 O O . ALA C 1 178 ? -19.144 47.601 12.743 1.00 7.94 178 ALA C O 1
ATOM 5426 N N . VAL C 1 179 ? -18.094 49.333 11.774 1.00 7.97 179 VAL C N 1
ATOM 5427 C CA . VAL C 1 179 ? -18.321 50.224 12.908 1.00 8.23 179 VAL C CA 1
ATOM 5428 C C . VAL C 1 179 ? -19.800 50.603 13.010 1.00 8.60 179 VAL C C 1
ATOM 5429 O O . VAL C 1 179 ? -20.375 50.545 14.082 1.00 8.67 179 VAL C O 1
ATOM 5433 N N . LYS C 1 180 ? -20.418 50.942 11.886 1.00 8.63 180 LYS C N 1
ATOM 5434 C CA . LYS C 1 180 ? -21.868 51.208 11.877 1.00 9.60 180 LYS C CA 1
ATOM 5435 C C . LYS C 1 180 ? -22.657 50.005 12.434 1.00 9.39 180 LYS C C 1
ATOM 5436 O O . LYS C 1 180 ? -23.567 50.155 13.281 1.00 9.16 180 LYS C O 1
ATOM 5442 N N . THR C 1 181 ? -22.293 48.810 11.980 1.00 9.11 181 THR C N 1
ATOM 5443 C CA . THR C 1 181 ? -22.997 47.609 12.417 1.00 9.50 181 THR C CA 1
ATOM 5444 C C . THR C 1 181 ? -22.860 47.385 13.933 1.00 9.05 181 THR C C 1
ATOM 5445 O O . THR C 1 181 ? -23.841 47.053 14.593 1.00 9.30 181 THR C O 1
ATOM 5449 N N . ALA C 1 182 ? -21.657 47.594 14.468 1.00 8.75 182 ALA C N 1
ATOM 5450 C CA . ALA C 1 182 ? -21.434 47.499 15.911 1.00 9.03 182 ALA C CA 1
ATOM 5451 C C . ALA C 1 182 ? -22.261 48.513 16.694 1.00 9.37 182 ALA C C 1
ATOM 5452 O O . ALA C 1 182 ? -22.825 48.193 17.729 1.00 9.82 182 ALA C O 1
ATOM 5454 N N . PHE C 1 183 ? -22.318 49.739 16.203 1.00 9.73 183 PHE C N 1
ATOM 5455 C CA . PHE C 1 183 ? -23.061 50.791 16.890 1.00 10.67 183 PHE C CA 1
ATOM 5456 C C . PHE C 1 183 ? -24.570 50.472 16.902 1.00 10.74 183 PHE C C 1
ATOM 5457 O O . PHE C 1 183 ? -25.243 50.615 17.935 1.00 11.40 183 PHE C O 1
ATOM 5465 N N . ASP C 1 184 ? -25.089 50.010 15.768 1.00 10.33 184 ASP C N 1
ATOM 5466 C CA . ASP C 1 184 ? -26.451 49.493 15.725 1.00 10.67 184 ASP C CA 1
ATOM 5467 C C . ASP C 1 184 ? -26.622 48.320 16.685 1.00 10.32 184 ASP C C 1
ATOM 5468 O O . ASP C 1 184 ? -27.658 48.196 17.332 1.00 10.40 184 ASP C O 1
ATOM 5473 N N . GLY C 1 185 ? -25.596 47.476 16.796 1.00 9.97 185 GLY C N 1
ATOM 5474 C CA . GLY C 1 185 ? -25.659 46.301 17.650 1.00 9.79 185 GLY C CA 1
ATOM 5475 C C . GLY C 1 185 ? -25.796 46.666 19.128 1.00 10.23 185 GLY C C 1
ATOM 5476 O O . GLY C 1 185 ? -26.427 45.940 19.895 1.00 10.51 185 GLY C O 1
ATOM 5477 N N . PHE C 1 186 ? -25.232 47.808 19.513 1.00 10.19 186 PHE C N 1
ATOM 5478 C CA . PHE C 1 186 ? -25.430 48.311 20.883 1.00 11.03 186 PHE C CA 1
ATOM 5479 C C . PHE C 1 186 ? -26.917 48.441 21.186 1.00 11.83 186 PHE C C 1
ATOM 5480 O O . PHE C 1 186 ? -27.334 48.376 22.338 1.00 12.50 186 PHE C O 1
ATOM 5488 N N . HIS C 1 187 ? -27.702 48.639 20.134 1.00 12.59 187 HIS C N 1
ATOM 5489 C CA . HIS C 1 187 ? -29.117 48.938 20.274 1.00 13.70 187 HIS C CA 1
ATOM 5490 C C . HIS C 1 187 ? -30.016 47.783 19.937 1.00 14.93 187 HIS C C 1
ATOM 5491 O O . HIS C 1 187 ? -31.144 47.722 20.438 1.00 15.62 187 HIS C O 1
ATOM 5498 N N . THR C 1 188 ? -29.530 46.850 19.115 1.00 14.12 188 THR C N 1
ATOM 5499 C CA . THR C 1 188 ? -30.348 45.711 18.691 1.00 15.28 188 THR C CA 1
ATOM 5500 C C . THR C 1 188 ? -30.080 44.411 19.461 1.00 15.87 188 THR C C 1
ATOM 5501 O O . THR C 1 188 ? -30.947 43.531 19.517 1.00 16.92 188 THR C O 1
ATOM 5505 N N . ASP C 1 189 ? -28.877 44.272 20.029 1.00 14.67 189 ASP C N 1
ATOM 5506 C CA . ASP C 1 189 ? -28.518 43.055 20.759 1.00 14.54 189 ASP C CA 1
ATOM 5507 C C . ASP C 1 189 ? -28.893 43.211 22.213 1.00 14.73 189 ASP C C 1
ATOM 5508 O O . ASP C 1 189 ? -28.755 44.292 22.784 1.00 13.97 189 ASP C O 1
ATOM 5513 N N . ASP C 1 190 ? -29.361 42.111 22.794 1.00 15.90 190 ASP C N 1
ATOM 5514 C CA . ASP C 1 190 ? -29.686 42.039 24.214 1.00 17.42 190 ASP C CA 1
ATOM 5515 C C . ASP C 1 190 ? -28.601 41.243 24.921 1.00 17.09 190 ASP C C 1
ATOM 5516 O O . ASP C 1 190 ? -28.543 40.014 24.785 1.00 18.28 190 ASP C O 1
ATOM 5521 N N . ILE C 1 191 ? -27.743 41.932 25.673 1.00 17.37 191 ILE C N 1
ATOM 5522 C CA . ILE C 1 191 ? -26.693 41.246 26.430 1.00 17.99 191 ILE C CA 1
ATOM 5523 C C . ILE C 1 191 ? -27.136 40.917 27.854 1.00 17.85 191 ILE C C 1
ATOM 5524 O O . ILE C 1 191 ? -26.445 40.190 28.566 1.00 17.89 191 ILE C O 1
ATOM 5529 N N . HIS C 1 192 ? -28.294 41.441 28.256 1.00 17.73 192 HIS C N 1
ATOM 5530 C CA . HIS C 1 192 ? -28.778 41.202 29.626 1.00 18.98 192 HIS C CA 1
ATOM 5531 C C . HIS C 1 192 ? -29.333 39.812 29.785 1.00 19.50 192 HIS C C 1
ATOM 5532 O O . HIS C 1 192 ? -29.143 39.174 30.823 1.00 19.56 192 HIS C O 1
ATOM 5539 N N . THR C 1 193 ? -29.994 39.328 28.736 1.00 20.35 193 THR C N 1
ATOM 5540 C CA . THR C 1 193 ? -30.439 37.941 28.624 1.00 22.27 193 THR C CA 1
ATOM 5541 C C . THR C 1 193 ? -29.248 36.974 28.634 1.00 22.37 193 THR C C 1
ATOM 5542 O O . THR C 1 193 ? -29.360 35.842 29.121 1.00 22.62 193 THR C O 1
ATOM 5546 N N . ASP C 1 194 ? -28.105 37.430 28.113 1.00 20.82 194 ASP C N 1
ATOM 5547 C CA . ASP C 1 194 ? -26.878 36.635 28.118 1.00 21.24 194 ASP C CA 1
ATOM 5548 C C . ASP C 1 194 ? -26.299 36.547 29.528 1.00 20.53 194 ASP C C 1
ATOM 5549 O O . ASP C 1 194 ? -25.924 35.462 29.980 1.00 20.90 194 ASP C O 1
ATOM 5554 N N . LEU C 1 195 ? -26.229 37.698 30.197 1.00 20.59 195 LEU C N 1
ATOM 5555 C CA . LEU C 1 195 ? -25.701 37.823 31.558 1.00 20.89 195 LEU C CA 1
ATOM 5556 C C . LEU C 1 195 ? -26.424 36.920 32.534 1.00 21.17 195 LEU C C 1
ATOM 5557 O O . LEU C 1 195 ? -25.795 36.297 33.388 1.00 21.63 195 LEU C O 1
ATOM 5562 N N . ALA C 1 196 ? -27.742 36.841 32.390 1.00 21.99 196 ALA C N 1
ATOM 5563 C CA . ALA C 1 196 ? -28.564 36.040 33.300 1.00 23.68 196 ALA C CA 1
ATOM 5564 C C . ALA C 1 196 ? -28.263 34.544 33.196 1.00 24.05 196 ALA C C 1
ATOM 5565 O O . ALA C 1 196 ? -28.711 33.760 34.038 1.00 25.67 196 ALA C O 1
ATOM 5567 N N . GLN C 1 197 ? -27.507 34.145 32.177 1.00 23.87 197 GLN C N 1
ATOM 5568 C CA . GLN C 1 197 ? -27.126 32.740 32.011 1.00 24.40 197 GLN C CA 1
ATOM 5569 C C . GLN C 1 197 ? -25.695 32.436 32.460 1.00 23.84 197 GLN C C 1
ATOM 5570 O O . GLN C 1 197 ? -25.285 31.277 32.468 1.00 24.57 197 GLN C O 1
ATOM 5576 N N . LEU C 1 198 ? -24.933 33.474 32.810 1.00 22.42 198 LEU C N 1
ATOM 5577 C CA . LEU C 1 198 ? -23.516 33.310 33.129 1.00 21.64 198 LEU C CA 1
ATOM 5578 C C . LEU C 1 198 ? -23.281 33.028 34.612 1.00 22.00 198 LEU C C 1
ATOM 5579 O O . LEU C 1 198 ? -23.766 33.766 35.469 1.00 21.97 198 LEU C O 1
ATOM 5584 N N . THR C 1 199 ? -22.512 31.980 34.890 1.00 22.20 199 THR C N 1
ATOM 5585 C CA . THR C 1 199 ? -22.143 31.624 36.264 1.00 22.98 199 THR C CA 1
ATOM 5586 C C . THR C 1 199 ? -20.654 31.755 36.567 1.00 22.74 199 THR C C 1
ATOM 5587 O O . THR C 1 199 ? -20.258 31.698 37.731 1.00 23.07 199 THR C O 1
ATOM 5591 N N . LEU C 1 200 ? -19.825 31.936 35.536 1.00 20.90 200 LEU C N 1
ATOM 5592 C CA . LEU C 1 200 ? -18.374 32.092 35.721 1.00 20.16 200 LEU C CA 1
ATOM 5593 C C . LEU C 1 200 ? -18.055 33.441 36.373 1.00 19.03 200 LEU C C 1
ATOM 5594 O O . LEU C 1 200 ? -18.905 34.339 36.373 1.00 19.22 200 LEU C O 1
ATOM 5599 N N . PRO C 1 201 ? -16.838 33.597 36.932 1.00 18.91 201 PRO C N 1
ATOM 5600 C CA . PRO C 1 201 ? -16.548 34.858 37.600 1.00 19.07 201 PRO C CA 1
ATOM 5601 C C . PRO C 1 201 ? -16.560 36.022 36.619 1.00 19.87 201 PRO C C 1
ATOM 5602 O O . PRO C 1 201 ? -16.091 35.880 35.481 1.00 19.56 201 PRO C O 1
ATOM 5606 N N . ILE C 1 202 ? -17.099 37.151 37.076 1.00 19.07 202 ILE C N 1
ATOM 5607 C CA . ILE C 1 202 ? -17.184 38.374 36.288 1.00 19.30 202 ILE C CA 1
ATOM 5608 C C . ILE C 1 202 ? -16.755 39.550 37.166 1.00 20.58 202 ILE C C 1
ATOM 5609 O O . ILE C 1 202 ? -17.262 39.731 38.280 1.00 20.78 202 ILE C O 1
ATOM 5614 N N . GLN C 1 203 ? -15.799 40.330 36.673 1.00 20.25 203 GLN C N 1
ATOM 5615 C CA . GLN C 1 203 ? -15.533 41.623 37.257 1.00 20.40 203 GLN C CA 1
ATOM 5616 C C . GLN C 1 203 ? -16.065 42.717 36.338 1.00 20.54 203 GLN C C 1
ATOM 5617 O O . GLN C 1 203 ? -15.756 42.750 35.138 1.00 19.97 203 GLN C O 1
ATOM 5623 N N . LEU C 1 204 ? -16.868 43.608 36.906 1.00 18.87 204 LEU C N 1
ATOM 5624 C CA . LEU C 1 204 ? -17.364 44.764 36.176 1.00 18.35 204 LEU C CA 1
ATOM 5625 C C . LEU C 1 204 ? -16.571 46.015 36.572 1.00 18.19 204 LEU C C 1
ATOM 5626 O O . LEU C 1 204 ? -16.601 46.449 37.725 1.00 18.33 204 LEU C O 1
ATOM 5631 N N . VAL C 1 205 ? -15.857 46.587 35.605 1.00 16.69 205 VAL C N 1
ATOM 5632 C CA . VAL C 1 205 ? -15.111 47.828 35.807 1.00 16.36 205 VAL C CA 1
ATOM 5633 C C . VAL C 1 205 ? -15.868 48.968 35.137 1.00 17.03 205 VAL C C 1
ATOM 5634 O O . VAL C 1 205 ? -16.107 48.932 33.924 1.00 16.86 205 VAL C O 1
ATOM 5638 N N . VAL C 1 206 ? -16.245 49.972 35.932 1.00 16.14 206 VAL C N 1
ATOM 5639 C CA . VAL C 1 206 ? -17.135 51.046 35.498 1.00 16.32 206 VAL C CA 1
ATOM 5640 C C . VAL C 1 206 ? -16.393 52.378 35.400 1.00 16.43 206 VAL C C 1
ATOM 5641 O O . VAL C 1 206 ? -15.590 52.705 36.267 1.00 16.17 206 VAL C O 1
ATOM 5645 N N . ALA C 1 207 ? -16.657 53.136 34.339 1.00 16.79 207 ALA C N 1
ATOM 5646 C CA . ALA C 1 207 ? -16.136 54.497 34.221 1.00 17.42 207 ALA C CA 1
ATOM 5647 C C . ALA C 1 207 ? -17.027 55.440 35.025 1.00 18.32 207 ALA C C 1
ATOM 5648 O O . ALA C 1 207 ? -18.104 55.826 34.562 1.00 17.96 207 ALA C O 1
ATOM 5650 N N . GLY C 1 208 ? -16.570 55.814 36.222 1.00 19.49 208 GLY C N 1
ATOM 5651 C CA . GLY C 1 208 ? -17.367 56.650 37.122 1.00 19.09 208 GLY C CA 1
ATOM 5652 C C . GLY C 1 208 ? -17.775 57.980 36.528 1.00 19.81 208 GLY C C 1
ATOM 5653 O O . GLY C 1 208 ? -18.891 58.453 36.769 1.00 20.25 208 GLY C O 1
ATOM 5654 N N . GLY C 1 209 ? -16.883 58.581 35.739 1.00 19.59 209 GLY C N 1
ATOM 5655 C CA . GLY C 1 209 ? -17.141 59.874 35.111 1.00 20.03 209 GLY C CA 1
ATOM 5656 C C . GLY C 1 209 ? -17.933 59.867 33.808 1.00 21.59 209 GLY C C 1
ATOM 5657 O O . GLY C 1 209 ? -18.170 60.926 33.219 1.00 23.14 209 GLY C O 1
ATOM 5658 N N . ALA C 1 210 ? -18.337 58.680 33.357 1.00 19.44 210 ALA C N 1
ATOM 5659 C CA . ALA C 1 210 ? -19.098 58.539 32.109 1.00 19.48 210 ALA C CA 1
ATOM 5660 C C . ALA C 1 210 ? -20.567 58.229 32.396 1.00 19.10 210 ALA C C 1
ATOM 5661 O O . ALA C 1 210 ? -20.916 57.827 33.511 1.00 20.55 210 ALA C O 1
ATOM 5663 N N . GLU C 1 211 ? -21.423 58.423 31.395 1.00 19.42 211 GLU C N 1
ATOM 5664 C CA . GLU C 1 211 ? -22.838 58.085 31.539 1.00 20.36 211 GLU C CA 1
ATOM 5665 C C . GLU C 1 211 ? -23.202 56.734 30.929 1.00 19.24 211 GLU C C 1
ATOM 5666 O O . GLU C 1 211 ? -24.375 56.377 30.877 1.00 18.99 211 GLU C O 1
ATOM 5672 N N . VAL C 1 212 ? -22.207 55.975 30.478 1.00 17.74 212 VAL C N 1
ATOM 5673 C CA . VAL C 1 212 ? -22.481 54.665 29.877 1.00 16.93 212 VAL C CA 1
ATOM 5674 C C . VAL C 1 212 ? -23.186 53.720 30.857 1.00 17.06 212 VAL C C 1
ATOM 5675 O O . VAL C 1 212 ? -24.190 53.091 30.516 1.00 15.39 212 VAL C O 1
ATOM 5679 N N . ILE C 1 213 ? -22.685 53.647 32.089 1.00 17.62 213 ILE C N 1
ATOM 5680 C CA . ILE C 1 213 ? -23.283 52.775 33.096 1.00 19.55 213 ILE C CA 1
ATOM 5681 C C . ILE C 1 213 ? -23.706 53.664 34.266 1.00 21.15 213 ILE C C 1
ATOM 5682 O O . ILE C 1 213 ? -22.900 54.419 34.803 1.00 21.56 213 ILE C O 1
ATOM 5687 N N . GLN C 1 214 ? -24.985 53.606 34.613 1.00 22.84 214 GLN C N 1
ATOM 5688 C CA . GLN C 1 214 ? -25.509 54.440 35.690 1.00 25.40 214 GLN C CA 1
ATOM 5689 C C . GLN C 1 214 ? -25.698 53.583 36.930 1.00 24.67 214 GLN C C 1
ATOM 5690 O O . GLN C 1 214 ? -25.675 52.358 36.835 1.00 23.88 214 GLN C O 1
ATOM 5696 N N . PRO C 1 215 ? -25.845 54.214 38.114 1.00 25.64 215 PRO C N 1
ATOM 5697 C CA . PRO C 1 215 ? -25.925 53.394 39.319 1.00 25.57 215 PRO C CA 1
ATOM 5698 C C . PRO C 1 215 ? -26.971 52.278 39.266 1.00 24.59 215 PRO C C 1
ATOM 5699 O O . PRO C 1 215 ? -26.669 51.137 39.653 1.00 25.06 215 PRO C O 1
ATOM 5703 N N . ASP C 1 216 ? -28.167 52.570 38.757 1.00 24.57 216 ASP C N 1
ATOM 5704 C CA . ASP C 1 216 ? -29.193 51.522 38.655 1.00 25.05 216 ASP C CA 1
ATOM 5705 C C . ASP C 1 216 ? -28.820 50.412 37.662 1.00 24.40 216 ASP C C 1
ATOM 5706 O O . ASP C 1 216 ? -29.325 49.296 37.750 1.00 22.87 216 ASP C O 1
ATOM 5711 N N . ASP C 1 217 ? -27.902 50.709 36.745 1.00 23.24 217 ASP C N 1
ATOM 5712 C CA . ASP C 1 217 ? -27.455 49.698 35.786 1.00 22.71 217 ASP C CA 1
ATOM 5713 C C . ASP C 1 217 ? -26.564 48.663 36.443 1.00 21.84 217 ASP C C 1
ATOM 5714 O O . ASP C 1 217 ? -26.618 47.479 36.088 1.00 20.46 217 ASP C O 1
ATOM 5719 N N . ILE C 1 218 ? -25.732 49.110 37.385 1.00 21.77 218 ILE C N 1
ATOM 5720 C CA . ILE C 1 218 ? -24.893 48.191 38.151 1.00 22.18 218 ILE C CA 1
ATOM 5721 C C . ILE C 1 218 ? -25.772 47.218 38.925 1.00 22.83 218 ILE C C 1
ATOM 5722 O O . ILE C 1 218 ? -25.528 46.009 38.916 1.00 22.37 218 ILE C O 1
ATOM 5727 N N . ALA C 1 219 ? -26.800 47.757 39.583 1.00 23.47 219 ALA C N 1
ATOM 5728 C CA . ALA C 1 219 ? -27.730 46.931 40.356 1.00 24.53 219 ALA C CA 1
ATOM 5729 C C . ALA C 1 219 ? -28.384 45.844 39.510 1.00 24.21 219 ALA C C 1
ATOM 5730 O O . ALA C 1 219 ? -28.455 44.682 39.935 1.00 24.97 219 ALA C O 1
ATOM 5732 N N . GLU C 1 220 ? -28.828 46.207 38.306 1.00 23.84 220 GLU C N 1
ATOM 5733 C CA . GLU C 1 220 ? -29.434 45.242 37.387 1.00 23.52 220 GLU C CA 1
ATOM 5734 C C . GLU C 1 220 ? -28.458 44.117 37.009 1.00 23.23 220 GLU C C 1
ATOM 5735 O O . GLU C 1 220 ? -28.826 42.945 36.997 1.00 23.84 220 GLU C O 1
ATOM 5741 N N . ILE C 1 221 ? -27.207 44.478 36.725 1.00 22.66 221 ILE C N 1
ATOM 5742 C CA . ILE C 1 221 ? -26.205 43.491 36.322 1.00 21.94 221 ILE C CA 1
ATOM 5743 C C . ILE C 1 221 ? -25.953 42.470 37.438 1.00 22.52 221 ILE C C 1
ATOM 5744 O O . ILE C 1 221 ? -25.893 41.264 37.183 1.00 22.76 221 ILE C O 1
ATOM 5749 N N . ILE C 1 222 ? -25.835 42.963 38.670 1.00 23.20 222 ILE C N 1
ATOM 5750 C CA . ILE C 1 222 ? -25.639 42.099 39.832 1.00 22.99 222 ILE C CA 1
ATOM 5751 C C . ILE C 1 222 ? -26.849 41.189 40.036 1.00 23.05 222 ILE C C 1
ATOM 5752 O O . ILE C 1 222 ? -26.700 40.016 40.375 1.00 23.04 222 ILE C O 1
ATOM 5757 N N . SER C 1 223 ? -28.047 41.728 39.806 1.00 22.92 223 SER C N 1
ATOM 5758 C CA . SER C 1 223 ? -29.279 40.943 39.913 1.00 23.52 223 SER C CA 1
ATOM 5759 C C . SER C 1 223 ? -29.292 39.783 38.927 1.00 23.30 223 SER C C 1
ATOM 5760 O O . SER C 1 223 ? -29.792 38.698 39.236 1.00 24.36 223 SER C O 1
ATOM 5763 N N . LEU C 1 224 ? -28.723 40.008 37.743 1.00 23.23 224 LEU C N 1
ATOM 5764 C CA . LEU C 1 224 ? -28.679 38.973 36.719 1.00 22.92 224 LEU C CA 1
ATOM 5765 C C . LEU C 1 224 ? -27.528 37.998 36.925 1.00 22.22 224 LEU C C 1
ATOM 5766 O O . LEU C 1 224 ? -27.667 36.803 36.663 1.00 22.71 224 LEU C O 1
ATOM 5771 N N . ALA C 1 225 ? -26.386 38.516 37.377 1.00 21.63 225 ALA C N 1
ATOM 5772 C CA . ALA C 1 225 ? -25.211 37.689 37.627 1.00 21.85 225 ALA C CA 1
ATOM 5773 C C . ALA C 1 225 ? -24.674 38.027 39.015 1.00 21.51 225 ALA C C 1
ATOM 5774 O O . ALA C 1 225 ? -23.791 38.879 39.153 1.00 20.41 225 ALA C O 1
ATOM 5776 N N . PRO C 1 226 ? -25.234 37.373 40.058 1.00 22.68 226 PRO C N 1
ATOM 5777 C CA . PRO C 1 226 ? -24.964 37.712 41.461 1.00 22.99 226 PRO C CA 1
ATOM 5778 C C . PRO C 1 226 ? -23.508 37.552 41.886 1.00 23.27 226 PRO C C 1
ATOM 5779 O O . PRO C 1 226 ? -23.096 38.161 42.880 1.00 24.01 226 PRO C O 1
ATOM 5783 N N . GLN C 1 227 ? -22.738 36.758 41.142 1.00 22.52 227 GLN C N 1
ATOM 5784 C CA . GLN C 1 227 ? -21.318 36.564 41.431 1.00 22.11 227 GLN C CA 1
ATOM 5785 C C . GLN C 1 227 ? -20.488 37.782 41.048 1.00 21.29 227 GLN C C 1
ATOM 5786 O O . GLN C 1 227 ? -19.326 37.880 41.421 1.00 21.30 227 GLN C O 1
ATOM 5792 N N . THR C 1 228 ? -21.083 38.705 40.296 1.00 20.90 228 THR C N 1
ATOM 5793 C CA . THR C 1 228 ? -20.330 39.820 39.722 1.00 20.49 228 THR C CA 1
ATOM 5794 C C . THR C 1 228 ? -19.710 40.711 40.788 1.00 20.51 228 THR C C 1
ATOM 5795 O O . THR C 1 228 ? -20.394 41.161 41.703 1.00 19.69 228 THR C O 1
ATOM 5799 N N . THR C 1 229 ? -18.408 40.946 40.675 1.00 20.29 229 THR C N 1
ATOM 5800 C CA . THR C 1 229 ? -17.741 41.924 41.519 1.00 21.48 229 THR C CA 1
ATOM 5801 C C . THR C 1 229 ? -17.614 43.225 40.742 1.00 21.81 229 THR C C 1
ATOM 5802 O O . THR C 1 229 ? -17.582 43.221 39.498 1.00 23.00 229 THR C O 1
ATOM 5806 N N . THR C 1 230 ? -17.567 44.339 41.459 1.00 21.85 230 THR C N 1
ATOM 5807 C CA . THR C 1 230 ? -17.529 45.651 40.820 1.00 21.58 230 THR C CA 1
ATOM 5808 C C . THR C 1 230 ? -16.296 46.447 41.227 1.00 22.12 230 THR C C 1
ATOM 5809 O O . THR C 1 230 ? -15.741 46.246 42.318 1.00 21.62 230 THR C O 1
ATOM 5813 N N . TYR C 1 231 ? -15.870 47.344 40.339 1.00 20.37 231 TYR C N 1
ATOM 5814 C CA . TYR C 1 231 ? -14.847 48.334 40.636 1.00 21.41 231 TYR C CA 1
ATOM 5815 C C . TYR C 1 231 ? -15.154 49.591 39.824 1.00 21.06 231 TYR C C 1
ATOM 5816 O O . TYR C 1 231 ? -15.195 49.544 38.591 1.00 21.22 231 TYR C O 1
ATOM 5825 N N . VAL C 1 232 ? -15.382 50.710 40.510 1.00 20.22 232 VAL C N 1
ATOM 5826 C CA . VAL C 1 232 ? -15.654 51.974 39.830 1.00 20.23 232 VAL C CA 1
ATOM 5827 C C . VAL C 1 232 ? -14.401 52.853 39.807 1.00 21.40 232 VAL C C 1
ATOM 5828 O O . VAL C 1 232 ? -13.882 53.241 40.856 1.00 22.41 232 VAL C O 1
ATOM 5832 N N . VAL C 1 233 ? -13.902 53.152 38.608 1.00 21.22 233 VAL C N 1
ATOM 5833 C CA . VAL C 1 233 ? -12.776 54.071 38.466 1.00 21.72 233 VAL C CA 1
ATOM 5834 C C . VAL C 1 233 ? -13.344 55.489 38.454 1.00 22.98 233 VAL C C 1
ATOM 5835 O O . VAL C 1 233 ? -13.901 55.942 37.456 1.00 22.42 233 VAL C O 1
ATOM 5839 N N . GLU C 1 234 ? -13.229 56.181 39.586 1.00 24.90 234 GLU C N 1
ATOM 5840 C CA . GLU C 1 234 ? -13.918 57.463 39.753 1.00 25.95 234 GLU C CA 1
ATOM 5841 C C . GLU C 1 234 ? -13.426 58.567 38.823 1.00 25.95 234 GLU C C 1
ATOM 5842 O O . GLU C 1 234 ? -12.221 58.690 38.551 1.00 26.07 234 GLU C O 1
ATOM 5848 N N . GLU C 1 235 ? -14.385 59.360 38.347 0.50 24.25 235 GLU C N 1
ATOM 5849 C CA . GLU C 1 235 ? -14.143 60.513 37.467 0.50 23.03 235 GLU C CA 1
ATOM 5850 C C . GLU C 1 235 ? -13.578 60.185 36.077 0.50 22.18 235 GLU C C 1
ATOM 5851 O O . GLU C 1 235 ? -13.653 61.029 35.185 0.50 21.63 235 GLU C O 1
ATOM 5853 N N . ALA C 1 236 ? -13.012 58.988 35.900 1.00 21.32 236 ALA C N 1
ATOM 5854 C CA . ALA C 1 236 ? -12.559 58.534 34.567 1.00 20.67 236 ALA C CA 1
ATOM 5855 C C . ALA C 1 236 ? -13.731 58.422 33.587 1.00 19.85 236 ALA C C 1
ATOM 5856 O O . ALA C 1 236 ? -14.816 57.946 33.944 1.00 20.63 236 ALA C O 1
ATOM 5858 N N . GLY C 1 237 ? -13.492 58.840 32.348 1.00 17.63 237 GLY C N 1
ATOM 5859 C CA . GLY C 1 237 ? -14.474 58.706 31.280 1.00 16.64 237 GLY C CA 1
ATOM 5860 C C . GLY C 1 237 ? -14.459 57.315 30.658 1.00 15.43 237 GLY C C 1
ATOM 5861 O O . GLY C 1 237 ? -13.728 56.432 31.102 1.00 15.57 237 GLY C O 1
ATOM 5862 N N . HIS C 1 238 ? -15.271 57.140 29.615 1.00 14.48 238 HIS C N 1
ATOM 5863 C CA . HIS C 1 238 ? -15.466 55.848 28.977 1.00 13.43 238 HIS C CA 1
ATOM 5864 C C . HIS C 1 238 ? -14.171 55.185 28.553 1.00 13.07 238 HIS C C 1
ATOM 5865 O O . HIS C 1 238 ? -13.998 53.970 28.705 1.00 12.17 238 HIS C O 1
ATOM 5880 N N . ILE C 1 240 ? -11.334 54.446 29.714 1.00 14.24 240 ILE C N 1
ATOM 5881 C CA . ILE C 1 240 ? -10.754 54.518 31.076 1.00 14.55 240 ILE C CA 1
ATOM 5882 C C . ILE C 1 240 ? -9.226 54.693 31.114 1.00 15.60 240 ILE C C 1
ATOM 5883 O O . ILE C 1 240 ? -8.744 55.665 31.717 1.00 15.74 240 ILE C O 1
ATOM 5888 N N . PRO C 1 241 ? -8.462 53.816 30.425 1.00 15.44 241 PRO C N 1
ATOM 5889 C CA . PRO C 1 241 ? -7.005 53.948 30.607 1.00 16.15 241 PRO C CA 1
ATOM 5890 C C . PRO C 1 241 ? -6.383 55.157 29.918 1.00 16.00 241 PRO C C 1
ATOM 5891 O O . PRO C 1 241 ? -5.231 55.502 30.224 1.00 16.20 241 PRO C O 1
ATOM 5895 N N . TRP C 1 242 ? -7.128 55.799 29.016 1.00 16.17 242 TRP C N 1
ATOM 5896 C CA . TRP C 1 242 ? -6.705 57.069 28.423 1.00 15.93 242 TRP C CA 1
ATOM 5897 C C . TRP C 1 242 ? -6.837 58.170 29.445 1.00 17.50 242 TRP C C 1
ATOM 5898 O O . TRP C 1 242 ? -6.022 59.088 29.488 1.00 18.13 242 TRP C O 1
ATOM 5909 N N . ASP C 1 243 ? -7.840 58.063 30.307 1.00 18.06 243 ASP C N 1
ATOM 5910 C CA . ASP C 1 243 ? -8.107 59.118 31.287 1.00 19.95 243 ASP C CA 1
ATOM 5911 C C . ASP C 1 243 ? -7.375 58.880 32.592 1.00 20.25 243 ASP C C 1
ATOM 5912 O O . ASP C 1 243 ? -6.948 59.832 33.248 1.00 20.46 243 ASP C O 1
ATOM 5917 N N . ASN C 1 244 ? -7.243 57.611 32.968 1.00 21.13 244 ASN C N 1
ATOM 5918 C CA . ASN C 1 244 ? -6.660 57.222 34.236 1.00 21.62 244 ASN C CA 1
ATOM 5919 C C . ASN C 1 244 ? -6.075 55.814 34.151 1.00 21.31 244 ASN C C 1
ATOM 5920 O O . ASN C 1 244 ? -6.681 54.833 34.597 1.00 20.70 244 ASN C O 1
ATOM 5925 N N . LEU C 1 245 ? -4.884 55.722 33.576 1.00 21.68 245 LEU C N 1
ATOM 5926 C CA . LEU C 1 245 ? -4.212 54.439 33.418 1.00 21.01 245 LEU C CA 1
ATOM 5927 C C . LEU C 1 245 ? -3.944 53.713 34.742 1.00 21.12 245 LEU C C 1
ATOM 5928 O O . LEU C 1 245 ? -4.157 52.495 34.856 1.00 19.83 245 LEU C O 1
ATOM 5933 N N . GLU C 1 246 ? -3.467 54.452 35.744 1.00 22.21 246 GLU C N 1
ATOM 5934 C CA . GLU C 1 246 ? -3.152 53.826 37.026 1.00 22.26 246 GLU C CA 1
ATOM 5935 C C . GLU C 1 246 ? -4.409 53.294 37.704 1.00 20.72 246 GLU C C 1
ATOM 5936 O O . GLU C 1 246 ? -4.396 52.184 38.211 1.00 21.42 246 GLU C O 1
ATOM 5942 N N . GLY C 1 247 ? -5.485 54.088 37.677 1.00 21.70 247 GLY C N 1
ATOM 5943 C CA . GLY C 1 247 ? -6.783 53.678 38.210 1.00 20.74 247 GLY C CA 1
ATOM 5944 C C . GLY C 1 247 ? -7.250 52.407 37.532 1.00 19.95 247 GLY C C 1
ATOM 5945 O O . GLY C 1 247 ? -7.762 51.494 38.184 1.00 20.30 247 GLY C O 1
ATOM 5946 N N . PHE C 1 248 ? -7.046 52.343 36.217 1.00 19.71 248 PHE C N 1
ATOM 5947 C CA . PHE C 1 248 ? -7.453 51.176 35.438 1.00 19.36 248 PHE C CA 1
ATOM 5948 C C . PHE C 1 248 ? -6.661 49.932 35.821 1.00 19.05 248 PHE C C 1
ATOM 5949 O O . PHE C 1 248 ? -7.238 48.867 36.082 1.00 18.96 248 PHE C O 1
ATOM 5957 N N . ILE C 1 249 ? -5.338 50.064 35.860 1.00 19.43 249 ILE C N 1
ATOM 5958 C CA . ILE C 1 249 ? -4.478 48.928 36.203 1.00 20.35 249 ILE C CA 1
ATOM 5959 C C . ILE C 1 249 ? -4.809 48.391 37.597 1.00 20.98 249 ILE C C 1
ATOM 5960 O O . ILE C 1 249 ? -4.875 47.171 37.795 1.00 21.43 249 ILE C O 1
ATOM 5965 N N . THR C 1 250 ? -5.037 49.309 38.544 1.00 21.99 250 THR C N 1
ATOM 5966 C CA . THR C 1 250 ? -5.446 48.967 39.915 1.00 23.17 250 THR C CA 1
ATOM 5967 C C . THR C 1 250 ? -6.732 48.131 39.896 1.00 24.08 250 THR C C 1
ATOM 5968 O O . THR C 1 250 ? -6.803 47.075 40.530 1.00 24.26 250 THR C O 1
ATOM 5972 N N . ALA C 1 251 ? -7.733 48.606 39.155 1.00 23.83 251 ALA C N 1
ATOM 5973 C CA . ALA C 1 251 ? -9.023 47.904 39.048 1.00 24.36 251 ALA C CA 1
ATOM 5974 C C . ALA C 1 251 ? -8.847 46.469 38.545 1.00 25.43 251 ALA C C 1
ATOM 5975 O O . ALA C 1 251 ? -9.349 45.513 39.144 1.00 25.63 251 ALA C O 1
ATOM 5977 N N . VAL C 1 252 ? -8.098 46.332 37.454 1.00 27.14 252 VAL C N 1
ATOM 5978 C CA . VAL C 1 252 ? -7.950 45.069 36.725 1.00 29.24 252 VAL C CA 1
ATOM 5979 C C . VAL C 1 252 ? -7.023 44.043 37.394 1.00 31.97 252 VAL C C 1
ATOM 5980 O O . VAL C 1 252 ? -7.153 42.835 37.151 1.00 32.42 252 VAL C O 1
ATOM 5984 N N . SER C 1 253 ? -6.113 44.516 38.244 1.00 33.40 253 SER C N 1
ATOM 5985 C CA . SER C 1 253 ? -5.180 43.628 38.952 1.00 36.45 253 SER C CA 1
ATOM 5986 C C . SER C 1 253 ? -5.533 43.442 40.431 1.00 38.45 253 SER C C 1
ATOM 5987 O O . SER C 1 253 ? -6.703 43.473 40.819 1.00 41.03 253 SER C O 1
ATOM 5998 N N . LYS D 1 2 ? 7.763 37.746 44.459 1.00 22.04 2 LYS D N 1
ATOM 5999 C CA . LYS D 1 2 ? 7.763 37.546 45.901 1.00 19.18 2 LYS D CA 1
ATOM 6000 C C . LYS D 1 2 ? 9.169 37.602 46.472 1.00 16.55 2 LYS D C 1
ATOM 6001 O O . LYS D 1 2 ? 10.025 36.811 46.083 1.00 15.63 2 LYS D O 1
ATOM 6007 N N . GLY D 1 3 ? 9.380 38.492 47.437 1.00 13.82 3 GLY D N 1
ATOM 6008 C CA . GLY D 1 3 ? 10.663 38.565 48.135 1.00 12.93 3 GLY D CA 1
ATOM 6009 C C . GLY D 1 3 ? 10.728 37.572 49.282 1.00 11.80 3 GLY D C 1
ATOM 6010 O O . GLY D 1 3 ? 9.716 37.291 49.931 1.00 12.27 3 GLY D O 1
ATOM 6011 N N . TYR D 1 4 ? 11.911 37.032 49.529 1.00 11.32 4 TYR D N 1
ATOM 6012 C CA . TYR D 1 4 ? 12.106 36.080 50.619 1.00 11.10 4 TYR D CA 1
ATOM 6013 C C . TYR D 1 4 ? 13.553 36.099 51.113 1.00 10.97 4 TYR D C 1
ATOM 6014 O O . TYR D 1 4 ? 14.454 36.502 50.384 1.00 10.75 4 TYR D O 1
ATOM 6023 N N . ASN D 1 5 ? 13.751 35.702 52.365 1.00 10.36 5 ASN D N 1
ATOM 6024 C CA . ASN D 1 5 ? 15.078 35.701 52.967 1.00 10.74 5 ASN D CA 1
ATOM 6025 C C . ASN D 1 5 ? 15.533 34.295 53.269 1.00 11.48 5 ASN D C 1
ATOM 6026 O O . ASN D 1 5 ? 14.799 33.529 53.902 1.00 12.70 5 ASN D O 1
ATOM 6031 N N . VAL D 1 6 ? 16.735 33.961 52.807 1.00 11.33 6 VAL D N 1
ATOM 6032 C CA . VAL D 1 6 ? 17.303 32.629 52.999 1.00 12.01 6 VAL D CA 1
ATOM 6033 C C . VAL D 1 6 ? 18.448 32.713 54.010 1.00 12.27 6 VAL D C 1
ATOM 6034 O O . VAL D 1 6 ? 19.361 33.526 53.862 1.00 12.75 6 VAL D O 1
ATOM 6038 N N . TYR D 1 7 ? 18.407 31.863 55.031 1.00 12.78 7 TYR D N 1
ATOM 6039 C CA . TYR D 1 7 ? 19.545 31.704 55.933 1.00 13.13 7 TYR D CA 1
ATOM 6040 C C . TYR D 1 7 ? 20.549 30.740 55.289 1.00 13.23 7 TYR D C 1
ATOM 6041 O O . TYR D 1 7 ? 20.352 29.532 55.320 1.00 13.06 7 TYR D O 1
ATOM 6050 N N . ALA D 1 8 ? 21.600 31.285 54.681 1.00 11.92 8 ALA D N 1
ATOM 6051 C CA . ALA D 1 8 ? 22.587 30.499 53.938 1.00 11.75 8 ALA D CA 1
ATOM 6052 C C . ALA D 1 8 ? 23.965 31.128 54.094 1.00 11.57 8 ALA D C 1
ATOM 6053 O O . ALA D 1 8 ? 24.104 32.364 54.083 1.00 11.38 8 ALA D O 1
ATOM 6055 N N . ASN D 1 9 ? 24.991 30.287 54.259 1.00 11.22 9 ASN D N 1
ATOM 6056 C CA . ASN D 1 9 ? 26.355 30.741 54.567 1.00 11.48 9 ASN D CA 1
ATOM 6057 C C . ASN D 1 9 ? 26.434 31.630 55.823 1.00 11.17 9 ASN D C 1
ATOM 6058 O O . ASN D 1 9 ? 27.253 32.547 55.928 1.00 12.04 9 ASN D O 1
ATOM 6063 N N . GLY D 1 10 ? 25.541 31.367 56.770 1.00 11.50 10 GLY D N 1
ATOM 6064 C CA . GLY D 1 10 ? 25.581 32.041 58.063 1.00 11.60 10 GLY D CA 1
ATOM 6065 C C . GLY D 1 10 ? 25.055 33.466 58.081 1.00 11.35 10 GLY D C 1
ATOM 6066 O O . GLY D 1 10 ? 25.230 34.190 59.072 1.00 12.67 10 GLY D O 1
ATOM 6067 N N . ILE D 1 11 ? 24.434 33.881 56.977 1.00 10.57 11 ILE D N 1
ATOM 6068 C CA . ILE D 1 11 ? 23.867 35.229 56.900 1.00 9.53 11 ILE D CA 1
ATOM 6069 C C . ILE D 1 11 ? 22.468 35.194 56.316 1.00 9.20 11 ILE D C 1
ATOM 6070 O O . ILE D 1 11 ? 22.048 34.182 55.732 1.00 9.20 11 ILE D O 1
ATOM 6075 N N . ARG D 1 12 ? 21.764 36.322 56.439 1.00 8.55 12 ARG D N 1
ATOM 6076 C CA . ARG D 1 12 ? 20.468 36.488 55.808 1.00 8.63 12 ARG D CA 1
ATOM 6077 C C . ARG D 1 12 ? 20.660 36.994 54.376 1.00 8.71 12 ARG D C 1
ATOM 6078 O O . ARG D 1 12 ? 21.201 38.095 54.166 1.00 8.95 12 ARG D O 1
ATOM 6086 N N . GLN D 1 13 ? 20.243 36.174 53.406 1.00 8.42 13 GLN D N 1
ATOM 6087 C CA . GLN D 1 13 ? 20.297 36.537 51.990 1.00 8.62 13 GLN D CA 1
ATOM 6088 C C . GLN D 1 13 ? 18.899 36.824 51.429 1.00 8.69 13 GLN D C 1
ATOM 6089 O O . GLN D 1 13 ? 18.065 35.937 51.323 1.00 8.41 13 GLN D O 1
ATOM 6095 N N . HIS D 1 14 ? 18.652 38.083 51.081 1.00 8.42 14 HIS D N 1
ATOM 6096 C CA . HIS D 1 14 ? 17.368 38.478 50.531 1.00 8.79 14 HIS D CA 1
ATOM 6097 C C . HIS D 1 14 ? 17.346 38.232 49.051 1.00 8.83 14 HIS D C 1
ATOM 6098 O O . HIS D 1 14 ? 18.300 38.560 48.357 1.00 8.58 14 HIS D O 1
ATOM 6105 N N . ILE D 1 15 ? 16.266 37.618 48.576 1.00 9.04 15 ILE D N 1
ATOM 6106 C CA . ILE D 1 15 ? 16.139 37.199 47.165 1.00 9.96 15 ILE D CA 1
ATOM 6107 C C . ILE D 1 15 ? 14.751 37.620 46.685 1.00 10.01 15 ILE D C 1
ATOM 6108 O O . ILE D 1 15 ? 13.802 37.565 47.456 1.00 9.71 15 ILE D O 1
ATOM 6113 N N . ILE D 1 16 ? 14.629 38.040 45.419 1.00 10.10 16 ILE D N 1
ATOM 6114 C CA . ILE D 1 16 ? 13.307 38.292 44.845 1.00 10.93 16 ILE D CA 1
ATOM 6115 C C . ILE D 1 16 ? 13.015 37.246 43.770 1.00 11.25 16 ILE D C 1
ATOM 6116 O O . ILE D 1 16 ? 13.776 37.092 42.808 1.00 10.84 16 ILE D O 1
ATOM 6121 N N . HIS D 1 17 ? 11.919 36.510 43.971 1.00 12.25 17 HIS D N 1
ATOM 6122 C CA . HIS D 1 17 ? 11.483 35.458 43.047 1.00 13.26 17 HIS D CA 1
ATOM 6123 C C . HIS D 1 17 ? 10.564 36.032 42.019 1.00 13.70 17 HIS D C 1
ATOM 6124 O O . HIS D 1 17 ? 9.557 36.663 42.360 1.00 14.12 17 HIS D O 1
ATOM 6131 N N . PHE D 1 18 ? 10.910 35.825 40.749 1.00 14.07 18 PHE D N 1
ATOM 6132 C CA . PHE D 1 18 ? 10.024 36.115 39.621 1.00 14.69 18 PHE D CA 1
ATOM 6133 C C . PHE D 1 18 ? 9.750 34.752 38.978 1.00 16.03 18 PHE D C 1
ATOM 6134 O O . PHE D 1 18 ? 10.557 34.252 38.182 1.00 15.59 18 PHE D O 1
ATOM 6142 N N . PRO D 1 19 ? 8.622 34.121 39.352 1.00 16.59 19 PRO D N 1
ATOM 6143 C CA . PRO D 1 19 ? 8.442 32.713 38.997 1.00 17.44 19 PRO D CA 1
ATOM 6144 C C . PRO D 1 19 ? 8.321 32.484 37.496 1.00 18.27 19 PRO D C 1
ATOM 6145 O O . PRO D 1 19 ? 7.743 33.314 36.777 1.00 18.52 19 PRO D O 1
ATOM 6149 N N . GLY D 1 20 ? 8.903 31.374 37.044 1.00 19.18 20 GLY D N 1
ATOM 6150 C CA . GLY D 1 20 ? 8.901 30.991 35.630 1.00 21.40 20 GLY D CA 1
ATOM 6151 C C . GLY D 1 20 ? 8.869 29.483 35.564 1.00 22.78 20 GLY D C 1
ATOM 6152 O O . GLY D 1 20 ? 9.115 28.810 36.571 1.00 24.54 20 GLY D O 1
ATOM 6153 N N . THR D 1 21 ? 8.556 28.933 34.392 1.00 25.47 21 THR D N 1
ATOM 6154 C CA . THR D 1 21 ? 8.469 27.474 34.253 1.00 26.09 21 THR D CA 1
ATOM 6155 C C . THR D 1 21 ? 9.791 26.803 33.861 1.00 25.91 21 THR D C 1
ATOM 6156 O O . THR D 1 21 ? 9.919 25.584 33.981 0.30 24.66 21 THR D O 1
ATOM 6160 N N . GLY D 1 22 ? 10.763 27.594 33.400 1.00 25.10 22 GLY D N 1
ATOM 6161 C CA . GLY D 1 22 ? 12.063 27.055 32.965 1.00 24.88 22 GLY D CA 1
ATOM 6162 C C . GLY D 1 22 ? 13.021 26.673 34.088 1.00 24.64 22 GLY D C 1
ATOM 6163 O O . GLY D 1 22 ? 12.608 26.518 35.233 1.00 26.74 22 GLY D O 1
ATOM 6164 N N . SER D 1 23 ? 14.299 26.508 33.746 1.00 23.90 23 SER D N 1
ATOM 6165 C CA . SER D 1 23 ? 15.357 26.176 34.712 1.00 22.38 23 SER D CA 1
ATOM 6166 C C . SER D 1 23 ? 15.555 27.293 35.745 1.00 20.26 23 SER D C 1
ATOM 6167 O O . SER D 1 23 ? 15.382 28.461 35.407 1.00 20.33 23 SER D O 1
ATOM 6170 N N . PRO D 1 24 ? 15.943 26.938 36.994 1.00 19.04 24 PRO D N 1
ATOM 6171 C CA . PRO D 1 24 ? 16.239 28.001 37.964 1.00 17.94 24 PRO D CA 1
ATOM 6172 C C . PRO D 1 24 ? 17.416 28.865 37.510 1.00 16.55 24 PRO D C 1
ATOM 6173 O O . PRO D 1 24 ? 18.389 28.361 36.938 1.00 15.62 24 PRO D O 1
ATOM 6177 N N . LEU D 1 25 ? 17.287 30.167 37.742 1.00 14.89 25 LEU D N 1
ATOM 6178 C CA . LEU D 1 25 ? 18.333 31.115 37.441 1.00 14.57 25 LEU D CA 1
ATOM 6179 C C . LEU D 1 25 ? 18.555 31.984 38.670 1.00 13.67 25 LEU D C 1
ATOM 6180 O O . LEU D 1 25 ? 17.598 32.533 39.228 1.00 13.87 25 LEU D O 1
ATOM 6185 N N . LEU D 1 26 ? 19.810 32.074 39.107 1.00 12.09 26 LEU D N 1
ATOM 6186 C CA . LEU D 1 26 ? 20.216 33.027 40.130 1.00 11.91 26 LEU D CA 1
ATOM 6187 C C . LEU D 1 26 ? 20.850 34.207 39.414 1.00 11.37 26 LEU D C 1
ATOM 6188 O O . LEU D 1 26 ? 21.790 34.034 38.630 1.00 11.62 26 LEU D O 1
ATOM 6193 N N . LEU D 1 27 ? 20.312 35.397 39.662 1.00 10.75 27 LEU D N 1
ATOM 6194 C CA . LEU D 1 27 ? 20.790 36.603 39.016 1.00 10.18 27 LEU D CA 1
ATOM 6195 C C . LEU D 1 27 ? 21.560 37.414 40.045 1.00 9.91 27 LEU D C 1
ATOM 6196 O O . LEU D 1 27 ? 20.992 37.859 41.059 1.00 9.79 27 LEU D O 1
ATOM 6201 N N . ILE D 1 28 ? 22.854 37.575 39.792 1.00 9.17 28 ILE D N 1
ATOM 6202 C CA . ILE D 1 28 ? 23.743 38.293 40.707 1.00 9.00 28 ILE D CA 1
ATOM 6203 C C . ILE D 1 28 ? 24.056 39.665 40.123 1.00 8.99 28 ILE D C 1
ATOM 6204 O O . ILE D 1 28 ? 24.762 39.772 39.116 1.00 8.86 28 ILE D O 1
ATOM 6209 N N . PRO D 1 29 ? 23.517 40.731 40.740 1.00 8.73 29 PRO D N 1
ATOM 6210 C CA . PRO D 1 29 ? 23.740 42.062 40.183 1.00 8.93 29 PRO D CA 1
ATOM 6211 C C . PRO D 1 29 ? 25.111 42.666 40.476 1.00 9.12 29 PRO D C 1
ATOM 6212 O O . PRO D 1 29 ? 25.946 42.064 41.170 1.00 9.30 29 PRO D O 1
ATOM 6216 N N . GLY D 1 30 ? 25.305 43.870 39.946 1.00 8.93 30 GLY D N 1
ATOM 6217 C CA . GLY D 1 30 ? 26.542 44.634 40.109 1.00 9.32 30 GLY D CA 1
ATOM 6218 C C . GLY D 1 30 ? 26.715 45.325 41.455 1.00 9.20 30 GLY D C 1
ATOM 6219 O O . GLY D 1 30 ? 25.856 45.222 42.358 1.00 9.49 30 GLY D O 1
ATOM 6220 N N . ILE D 1 31 ? 27.809 46.080 41.547 1.00 8.80 31 ILE D N 1
ATOM 6221 C CA . ILE D 1 31 ? 28.351 46.589 42.823 1.00 9.03 31 ILE D CA 1
ATOM 6222 C C . ILE D 1 31 ? 27.375 47.447 43.633 1.00 9.18 31 ILE D C 1
ATOM 6223 O O . ILE D 1 31 ? 27.389 47.405 44.863 1.00 9.41 31 ILE D O 1
ATOM 6228 N N . THR D 1 32 ? 26.528 48.214 42.951 1.00 8.92 32 THR D N 1
ATOM 6229 C CA . THR D 1 32 ? 25.583 49.115 43.650 1.00 9.08 32 THR D CA 1
ATOM 6230 C C . THR D 1 32 ? 24.148 48.866 43.158 1.00 9.16 32 THR D C 1
ATOM 6231 O O . THR D 1 32 ? 23.340 49.786 43.019 1.00 9.34 32 THR D O 1
ATOM 6235 N N . SER D 1 33 ? 23.825 47.595 42.934 1.00 9.20 33 SER D N 1
ATOM 6236 C CA . SER D 1 33 ? 22.551 47.233 42.344 1.00 9.59 33 SER D CA 1
ATOM 6237 C C . SER D 1 33 ? 21.764 46.254 43.223 1.00 9.69 33 SER D C 1
ATOM 6238 O O . SER D 1 33 ? 21.874 45.024 43.049 1.00 9.68 33 SER D O 1
ATOM 6241 N N . PRO D 1 34 ? 20.940 46.787 44.151 1.00 9.31 34 PRO D N 1
ATOM 6242 C CA . PRO D 1 34 ? 20.007 45.924 44.876 1.00 9.62 34 PRO D CA 1
ATOM 6243 C C . PRO D 1 34 ? 19.103 45.137 43.934 1.00 9.86 34 PRO D C 1
ATOM 6244 O O . PRO D 1 34 ? 18.841 45.580 42.802 1.00 10.08 34 PRO D O 1
ATOM 6248 N N . ALA D 1 35 ? 18.662 43.961 44.377 1.00 9.65 35 ALA D N 1
ATOM 6249 C CA . ALA D 1 35 ? 17.849 43.072 43.554 1.00 9.60 35 ALA D CA 1
ATOM 6250 C C . ALA D 1 35 ? 16.668 43.791 42.880 1.00 9.70 35 ALA D C 1
ATOM 6251 O O . ALA D 1 35 ? 16.382 43.547 41.694 1.00 9.16 35 ALA D O 1
ATOM 6253 N N . VAL D 1 36 ? 15.996 44.667 43.627 1.00 9.53 36 VAL D N 1
ATOM 6254 C CA . VAL D 1 36 ? 14.803 45.351 43.121 1.00 10.17 36 VAL D CA 1
ATOM 6255 C C . VAL D 1 36 ? 15.096 46.127 41.822 1.00 10.36 36 VAL D C 1
ATOM 6256 O O . VAL D 1 36 ? 14.215 46.264 40.967 1.00 10.57 36 VAL D O 1
ATOM 6260 N N . THR D 1 37 ? 16.342 46.591 41.662 1.00 10.04 37 THR D N 1
ATOM 6261 C CA . THR D 1 37 ? 16.705 47.423 40.510 1.00 10.01 37 THR D CA 1
ATOM 6262 C C . THR D 1 37 ? 16.793 46.617 39.230 1.00 10.15 37 THR D C 1
ATOM 6263 O O . THR D 1 37 ? 16.855 47.204 38.157 1.00 10.76 37 THR D O 1
ATOM 6267 N N . TRP D 1 38 ? 16.821 45.282 39.355 1.00 10.11 38 TRP D N 1
ATOM 6268 C CA . TRP D 1 38 ? 16.806 44.357 38.214 1.00 10.91 38 TRP D CA 1
ATOM 6269 C C . TRP D 1 38 ? 15.431 43.796 37.923 1.00 11.28 38 TRP D C 1
ATOM 6270 O O . TRP D 1 38 ? 15.274 42.946 37.054 1.00 12.35 38 TRP D O 1
ATOM 6281 N N . GLY D 1 39 ? 14.418 44.265 38.650 1.00 11.73 39 GLY D N 1
ATOM 6282 C CA . GLY D 1 39 ? 13.038 43.787 38.477 1.00 12.45 39 GLY D CA 1
ATOM 6283 C C . GLY D 1 39 ? 12.539 43.835 37.038 1.00 13.19 39 GLY D C 1
ATOM 6284 O O . GLY D 1 39 ? 11.966 42.857 36.544 1.00 13.50 39 GLY D O 1
ATOM 6285 N N . PHE D 1 40 ? 12.782 44.964 36.375 1.00 14.08 40 PHE D N 1
ATOM 6286 C CA . PHE D 1 40 ? 12.334 45.157 34.988 1.00 15.05 40 PHE D CA 1
ATOM 6287 C C . PHE D 1 40 ? 12.935 44.118 34.034 1.00 15.98 40 PHE D C 1
ATOM 6288 O O . PHE D 1 40 ? 12.316 43.760 33.021 1.00 16.85 40 PHE D O 1
ATOM 6296 N N . VAL D 1 41 ? 14.125 43.634 34.363 1.00 15.52 41 VAL D N 1
ATOM 6297 C CA . VAL D 1 41 ? 14.809 42.631 33.545 1.00 15.29 41 VAL D CA 1
ATOM 6298 C C . VAL D 1 41 ? 14.291 41.251 33.915 1.00 14.91 41 VAL D C 1
ATOM 6299 O O . VAL D 1 41 ? 13.973 40.437 33.058 1.00 14.53 41 VAL D O 1
ATOM 6303 N N . ALA D 1 42 ? 14.211 40.998 35.215 1.00 14.70 42 ALA D N 1
ATOM 6304 C CA . ALA D 1 42 ? 13.798 39.705 35.732 1.00 15.83 42 ALA D CA 1
ATOM 6305 C C . ALA D 1 42 ? 12.391 39.322 35.281 1.00 15.97 42 ALA D C 1
ATOM 6306 O O . ALA D 1 42 ? 12.142 38.151 35.011 1.00 16.40 42 ALA D O 1
ATOM 6308 N N . GLU D 1 43 ? 11.492 40.304 35.217 1.00 17.04 43 GLU D N 1
ATOM 6309 C CA . GLU D 1 43 ? 10.118 40.103 34.736 1.00 18.21 43 GLU D CA 1
ATOM 6310 C C . GLU D 1 43 ? 10.113 39.482 33.340 1.00 18.79 43 GLU D C 1
ATOM 6311 O O . GLU D 1 43 ? 9.352 38.551 33.083 1.00 19.40 43 GLU D O 1
ATOM 6317 N N . ARG D 1 44 ? 10.981 39.992 32.463 1.00 18.65 44 ARG D N 1
ATOM 6318 C CA . ARG D 1 44 ? 11.156 39.453 31.111 1.00 19.89 44 ARG D CA 1
ATOM 6319 C C . ARG D 1 44 ? 11.902 38.112 31.085 1.00 19.42 44 ARG D C 1
ATOM 6320 O O . ARG D 1 44 ? 11.517 37.188 30.362 1.00 19.96 44 ARG D O 1
ATOM 6328 N N . LEU D 1 45 ? 12.926 37.980 31.911 1.00 17.82 45 LEU D N 1
ATOM 6329 C CA . LEU D 1 45 ? 13.651 36.715 31.983 1.00 18.22 45 LEU D CA 1
ATOM 6330 C C . LEU D 1 45 ? 12.766 35.561 32.438 1.00 17.77 45 LEU D C 1
ATOM 6331 O O . LEU D 1 45 ? 13.024 34.437 32.109 1.00 18.11 45 LEU D O 1
ATOM 6336 N N . ALA D 1 46 ? 11.758 35.853 33.245 1.00 17.57 46 ALA D N 1
ATOM 6337 C CA . ALA D 1 46 ? 10.899 34.817 33.815 1.00 18.15 46 ALA D CA 1
ATOM 6338 C C . ALA D 1 46 ? 10.145 34.026 32.735 1.00 18.51 46 ALA D C 1
ATOM 6339 O O . ALA D 1 46 ? 9.618 32.956 33.005 1.00 19.04 46 ALA D O 1
ATOM 6341 N N . LYS D 1 47 ? 10.110 34.567 31.525 1.00 18.65 47 LYS D N 1
ATOM 6342 C CA . LYS D 1 47 ? 9.562 33.852 30.364 1.00 20.39 47 LYS D CA 1
ATOM 6343 C C . LYS D 1 47 ? 10.412 32.627 30.041 1.00 20.85 47 LYS D C 1
ATOM 6344 O O . LYS D 1 47 ? 9.907 31.643 29.485 1.00 21.63 47 LYS D O 1
ATOM 6350 N N . TYR D 1 48 ? 11.694 32.676 30.414 1.00 20.66 48 TYR D N 1
ATOM 6351 C CA . TYR D 1 48 ? 12.666 31.669 29.987 1.00 20.99 48 TYR D CA 1
ATOM 6352 C C . TYR D 1 48 ? 13.241 30.845 31.137 1.00 20.21 48 TYR D C 1
ATOM 6353 O O . TYR D 1 48 ? 13.682 29.705 30.939 1.00 20.81 48 TYR D O 1
ATOM 6362 N N . PHE D 1 49 ? 13.252 31.440 32.330 1.00 18.19 49 PHE D N 1
ATOM 6363 C CA . PHE D 1 49 ? 13.838 30.838 33.531 1.00 17.23 49 PHE D CA 1
ATOM 6364 C C . PHE D 1 49 ? 12.913 31.036 34.719 1.00 16.22 49 PHE D C 1
ATOM 6365 O O . PHE D 1 49 ? 11.993 31.845 34.664 1.00 16.16 49 PHE D O 1
ATOM 6373 N N . ASP D 1 50 ? 13.158 30.280 35.782 1.00 15.49 50 ASP D N 1
ATOM 6374 C CA . ASP D 1 50 ? 12.574 30.550 37.084 1.00 15.52 50 ASP D CA 1
ATOM 6375 C C . ASP D 1 50 ? 13.598 31.454 37.787 1.00 14.52 50 ASP D C 1
ATOM 6376 O O . ASP D 1 50 ? 14.638 30.967 38.239 1.00 14.68 50 ASP D O 1
ATOM 6381 N N . VAL D 1 51 ? 13.297 32.750 37.858 1.00 13.36 51 VAL D N 1
ATOM 6382 C CA . VAL D 1 51 ? 14.306 33.772 38.183 1.00 12.32 51 VAL D CA 1
ATOM 6383 C C . VAL D 1 51 ? 14.322 34.127 39.679 1.00 11.54 51 VAL D C 1
ATOM 6384 O O . VAL D 1 51 ? 13.287 34.416 40.276 1.00 11.26 51 VAL D O 1
ATOM 6388 N N . HIS D 1 52 ? 15.519 34.100 40.255 1.00 10.73 52 HIS D N 1
ATOM 6389 C CA . HIS D 1 52 ? 15.733 34.485 41.658 1.00 10.54 52 HIS D CA 1
ATOM 6390 C C . HIS D 1 52 ? 16.823 35.499 41.690 1.00 9.95 52 HIS D C 1
ATOM 6391 O O . HIS D 1 52 ? 17.994 35.155 41.435 1.00 10.29 52 HIS D O 1
ATOM 6398 N N . VAL D 1 53 ? 16.451 36.751 41.964 1.00 9.34 53 VAL D N 1
ATOM 6399 C CA . VAL D 1 53 ? 17.403 37.885 41.939 1.00 9.38 53 VAL D CA 1
ATOM 6400 C C . VAL D 1 53 ? 17.938 38.113 43.347 1.00 9.02 53 VAL D C 1
ATOM 6401 O O . VAL D 1 53 ? 17.157 38.299 44.277 1.00 9.24 53 VAL D O 1
ATOM 6405 N N . VAL D 1 54 ? 19.266 38.113 43.490 1.00 8.31 54 VAL D N 1
ATOM 6406 C CA . VAL D 1 54 ? 19.914 38.126 44.806 1.00 8.47 54 VAL D CA 1
ATOM 6407 C C . VAL D 1 54 ? 20.310 39.535 45.221 1.00 8.26 54 VAL D C 1
ATOM 6408 O O . VAL D 1 54 ? 20.912 40.260 44.440 1.00 8.33 54 VAL D O 1
ATOM 6412 N N . ASP D 1 55 ? 19.956 39.928 46.450 1.00 8.03 55 ASP D N 1
ATOM 6413 C CA . ASP D 1 55 ? 20.618 41.055 47.108 1.00 8.36 55 ASP D CA 1
ATOM 6414 C C . ASP D 1 55 ? 21.942 40.518 47.650 1.00 8.21 55 ASP D C 1
ATOM 6415 O O . ASP D 1 55 ? 21.936 39.695 48.572 1.00 8.10 55 ASP D O 1
ATOM 6420 N N . VAL D 1 56 ? 23.058 40.956 47.072 1.00 7.98 56 VAL D N 1
ATOM 6421 C CA . VAL D 1 56 ? 24.378 40.528 47.555 1.00 7.89 56 VAL D CA 1
ATOM 6422 C C . VAL D 1 56 ? 24.574 41.099 48.974 1.00 7.69 56 VAL D C 1
ATOM 6423 O O . VAL D 1 56 ? 23.985 42.129 49.315 1.00 8.16 56 VAL D O 1
ATOM 6427 N N . ARG D 1 57 ? 25.339 40.400 49.817 1.00 7.85 57 ARG D N 1
ATOM 6428 C CA . ARG D 1 57 ? 25.615 40.919 51.164 1.00 7.38 57 ARG D CA 1
ATOM 6429 C C . ARG D 1 57 ? 26.034 42.396 51.096 1.00 7.50 57 ARG D C 1
ATOM 6430 O O . ARG D 1 57 ? 26.763 42.829 50.173 1.00 7.31 57 ARG D O 1
ATOM 6438 N N . GLY D 1 58 ? 25.519 43.179 52.045 1.00 7.40 58 GLY D N 1
ATOM 6439 C CA . GLY D 1 58 ? 25.791 44.618 52.083 1.00 8.09 58 GLY D CA 1
ATOM 6440 C C . GLY D 1 58 ? 24.949 45.430 51.113 1.00 7.98 58 GLY D C 1
ATOM 6441 O O . GLY D 1 58 ? 25.219 46.615 50.925 1.00 8.88 58 GLY D O 1
ATOM 6442 N N . ARG D 1 59 ? 23.961 44.807 50.461 1.00 7.84 59 ARG D N 1
ATOM 6443 C CA . ARG D 1 59 ? 23.041 45.545 49.598 1.00 7.55 59 ARG D CA 1
ATOM 6444 C C . ARG D 1 59 ? 21.599 45.172 49.875 1.00 7.62 59 ARG D C 1
ATOM 6445 O O . ARG D 1 59 ? 21.302 44.066 50.364 1.00 7.25 59 ARG D O 1
ATOM 6453 N N . GLY D 1 60 ? 20.705 46.096 49.542 1.00 7.41 60 GLY D N 1
ATOM 6454 C CA . GLY D 1 60 ? 19.269 45.818 49.665 1.00 7.79 60 GLY D CA 1
ATOM 6455 C C . GLY D 1 60 ? 18.876 45.420 51.074 1.00 7.98 60 GLY D C 1
ATOM 6456 O O . GLY D 1 60 ? 19.202 46.114 52.044 1.00 8.64 60 GLY D O 1
ATOM 6457 N N . LEU D 1 61 ? 18.161 44.301 51.181 1.00 8.27 61 LEU D N 1
ATOM 6458 C CA . LEU D 1 61 ? 17.713 43.809 52.484 1.00 8.39 61 LEU D CA 1
ATOM 6459 C C . LEU D 1 61 ? 18.570 42.658 53.005 1.00 8.37 61 LEU D C 1
ATOM 6460 O O . LEU D 1 61 ? 18.236 42.057 54.029 1.00 8.24 61 LEU D O 1
ATOM 6465 N N . SER D 1 62 ? 19.653 42.333 52.306 1.00 8.35 62 SER D N 1
ATOM 6466 C CA . SER D 1 62 ? 20.537 41.285 52.819 1.00 8.43 62 SER D CA 1
ATOM 6467 C C . SER D 1 62 ? 21.366 41.735 54.009 1.00 8.53 62 SER D C 1
ATOM 6468 O O . SER D 1 62 ? 21.479 42.945 54.315 1.00 8.88 62 SER D O 1
ATOM 6471 N N . GLU D 1 63 ? 21.980 40.756 54.679 1.00 9.03 63 GLU D N 1
ATOM 6472 C CA . GLU D 1 63 ? 22.811 41.031 55.847 1.00 9.63 63 GLU D CA 1
ATOM 6473 C C . GLU D 1 63 ? 23.839 42.108 55.534 1.00 9.49 63 GLU D C 1
ATOM 6474 O O . GLU D 1 63 ? 24.463 42.078 54.470 1.00 9.44 63 GLU D O 1
ATOM 6480 N N . SER D 1 64 ? 23.976 43.057 56.449 1.00 9.41 64 SER D N 1
ATOM 6481 C CA . SER D 1 64 ? 24.982 44.120 56.328 1.00 10.09 64 SER D CA 1
ATOM 6482 C C . SER D 1 64 ? 25.793 44.240 57.606 1.00 10.41 64 SER D C 1
ATOM 6483 O O . SER D 1 64 ? 25.840 43.307 58.424 1.00 11.06 64 SER D O 1
ATOM 6486 N N . GLY D 1 65 ? 26.476 45.373 57.753 1.00 10.56 65 GLY D N 1
ATOM 6487 C CA . GLY D 1 65 ? 27.304 45.633 58.922 1.00 10.71 65 GLY D CA 1
ATOM 6488 C C . GLY D 1 65 ? 28.738 45.153 58.767 1.00 10.95 65 GLY D C 1
ATOM 6489 O O . GLY D 1 65 ? 29.287 45.196 57.672 1.00 10.88 65 GLY D O 1
ATOM 6490 N N A ASP D 1 66 ? 29.447 44.809 59.851 0.50 10.55 66 ASP D N 1
ATOM 6491 N N B ASP D 1 66 ? 29.185 44.572 59.876 0.50 11.71 66 ASP D N 1
ATOM 6492 C CA A ASP D 1 66 ? 30.931 44.583 59.765 0.50 9.88 66 ASP D CA 1
ATOM 6493 C CA B ASP D 1 66 ? 30.484 43.985 60.068 0.50 12.11 66 ASP D CA 1
ATOM 6494 C C A ASP D 1 66 ? 31.289 43.178 59.276 0.50 10.11 66 ASP D C 1
ATOM 6495 C C B ASP D 1 66 ? 30.533 42.634 59.380 0.50 12.16 66 ASP D C 1
ATOM 6496 O O A ASP D 1 66 ? 31.669 42.203 60.024 0.50 20.00 66 ASP D O 1
ATOM 6497 O O B ASP D 1 66 ? 30.222 41.599 59.988 0.50 13.04 66 ASP D O 1
ATOM 6506 N N A LEU D 1 67 ? 31.022 42.924 57.993 0.50 9.93 67 LEU D N 1
ATOM 6507 N N B LEU D 1 67 ? 30.903 42.666 58.102 0.50 11.50 67 LEU D N 1
ATOM 6508 C CA A LEU D 1 67 ? 31.172 41.588 57.415 0.50 9.98 67 LEU D CA 1
ATOM 6509 C CA B LEU D 1 67 ? 31.035 41.469 57.297 0.50 10.88 67 LEU D CA 1
ATOM 6510 C C A LEU D 1 67 ? 32.425 41.513 56.556 0.50 9.91 67 LEU D C 1
ATOM 6511 C C B LEU D 1 67 ? 32.283 41.503 56.435 0.50 10.43 67 LEU D C 1
ATOM 6512 O O A LEU D 1 67 ? 33.089 42.521 56.331 0.50 9.92 67 LEU D O 1
ATOM 6513 O O B LEU D 1 67 ? 32.811 42.566 56.096 0.50 10.30 67 LEU D O 1
ATOM 6522 N N . ASP D 1 68 ? 32.731 40.309 56.077 1.00 9.84 68 ASP D N 1
ATOM 6523 C CA . ASP D 1 68 ? 33.705 40.125 55.021 1.00 10.02 68 ASP D CA 1
ATOM 6524 C C . ASP D 1 68 ? 32.991 40.422 53.690 1.00 9.47 68 ASP D C 1
ATOM 6525 O O . ASP D 1 68 ? 32.053 39.707 53.317 1.00 9.30 68 ASP D O 1
ATOM 6530 N N . TYR D 1 69 ? 33.415 41.485 52.991 1.00 8.82 69 TYR D N 1
ATOM 6531 C CA . TYR D 1 69 ? 32.826 41.838 51.693 1.00 8.79 69 TYR D CA 1
ATOM 6532 C C . TYR D 1 69 ? 33.688 41.451 50.497 1.00 8.65 69 TYR D C 1
ATOM 6533 O O . TYR D 1 69 ? 33.485 41.958 49.375 1.00 8.65 69 TYR D O 1
ATOM 6542 N N . SER D 1 70 ? 34.660 40.572 50.736 1.00 8.68 70 SER D N 1
ATOM 6543 C CA . SER D 1 70 ? 35.553 40.089 49.687 1.00 8.72 70 SER D CA 1
ATOM 6544 C C . SER D 1 70 ? 34.815 39.214 48.668 1.00 8.70 70 SER D C 1
ATOM 6545 O O . SER D 1 70 ? 33.717 38.691 48.924 1.00 8.58 70 SER D O 1
ATOM 6548 N N . LEU D 1 71 ? 35.428 39.086 47.501 1.00 8.65 71 LEU D N 1
ATOM 6549 C CA . LEU D 1 71 ? 34.887 38.245 46.445 1.00 9.24 71 LEU D CA 1
ATOM 6550 C C . LEU D 1 71 ? 34.749 36.811 46.963 1.00 9.61 71 LEU D C 1
ATOM 6551 O O . LEU D 1 71 ? 33.772 36.134 46.663 1.00 9.73 71 LEU D O 1
ATOM 6556 N N . ASP D 1 72 ? 35.711 36.367 47.762 1.00 10.49 72 ASP D N 1
ATOM 6557 C CA . ASP D 1 72 ? 35.597 35.045 48.406 1.00 11.23 72 ASP D CA 1
ATOM 6558 C C . ASP D 1 72 ? 34.308 34.813 49.217 1.00 10.41 72 ASP D C 1
ATOM 6559 O O . ASP D 1 72 ? 33.652 33.771 49.083 1.00 10.51 72 ASP D O 1
ATOM 6564 N N . ALA D 1 73 ? 33.977 35.759 50.091 1.00 9.54 73 ALA D N 1
ATOM 6565 C CA . ALA D 1 73 ? 32.783 35.647 50.920 1.00 9.50 73 ALA D CA 1
ATOM 6566 C C . ALA D 1 73 ? 31.520 35.701 50.065 1.00 9.45 73 ALA D C 1
ATOM 6567 O O . ALA D 1 73 ? 30.583 34.957 50.315 1.00 8.89 73 ALA D O 1
ATOM 6577 N N . ALA D 1 75 ? 31.230 34.899 46.951 1.00 9.58 75 ALA D N 1
ATOM 6578 C CA . ALA D 1 75 ? 31.170 33.623 46.237 1.00 10.06 75 ALA D CA 1
ATOM 6579 C C . ALA D 1 75 ? 30.686 32.485 47.128 1.00 10.51 75 ALA D C 1
ATOM 6580 O O . ALA D 1 75 ? 29.882 31.651 46.679 1.00 10.83 75 ALA D O 1
ATOM 6582 N N . ASP D 1 76 ? 31.135 32.448 48.389 1.00 10.61 76 ASP D N 1
ATOM 6583 C CA . ASP D 1 76 ? 30.649 31.439 49.343 1.00 11.26 76 ASP D CA 1
ATOM 6584 C C . ASP D 1 76 ? 29.139 31.581 49.552 1.00 10.62 76 ASP D C 1
ATOM 6585 O O . ASP D 1 76 ? 28.442 30.582 49.707 1.00 10.96 76 ASP D O 1
ATOM 6590 N N . ASP D 1 77 ? 28.640 32.818 49.558 1.00 10.46 77 ASP D N 1
ATOM 6591 C CA . ASP D 1 77 ? 27.193 33.047 49.709 1.00 10.48 77 ASP D CA 1
ATOM 6592 C C . ASP D 1 77 ? 26.423 32.385 48.577 1.00 10.30 77 ASP D C 1
ATOM 6593 O O . ASP D 1 77 ? 25.381 31.749 48.796 1.00 10.30 77 ASP D O 1
ATOM 6598 N N . LEU D 1 78 ? 26.943 32.555 47.362 1.00 10.28 78 LEU D N 1
ATOM 6599 C CA . LEU D 1 78 ? 26.323 32.033 46.162 1.00 10.94 78 LEU D CA 1
ATOM 6600 C C . LEU D 1 78 ? 26.379 30.510 46.113 1.00 11.19 78 LEU D C 1
ATOM 6601 O O . LEU D 1 78 ? 25.382 29.861 45.784 1.00 11.34 78 LEU D O 1
ATOM 6606 N N . VAL D 1 79 ? 27.526 29.944 46.461 1.00 11.21 79 VAL D N 1
ATOM 6607 C CA . VAL D 1 79 ? 27.644 28.488 46.519 1.00 11.92 79 VAL D CA 1
ATOM 6608 C C . VAL D 1 79 ? 26.606 27.931 47.485 1.00 12.36 79 VAL D C 1
ATOM 6609 O O . VAL D 1 79 ? 25.919 26.968 47.159 1.00 12.92 79 VAL D O 1
ATOM 6613 N N . ALA D 1 80 ? 26.463 28.559 48.654 1.00 12.35 80 ALA D N 1
ATOM 6614 C CA . ALA D 1 80 ? 25.457 28.129 49.630 1.00 13.35 80 ALA D CA 1
ATOM 6615 C C . ALA D 1 80 ? 24.016 28.190 49.103 1.00 14.16 80 ALA D C 1
ATOM 6616 O O . ALA D 1 80 ? 23.211 27.302 49.394 1.00 14.10 80 ALA D O 1
ATOM 6618 N N . LEU D 1 81 ? 23.690 29.226 48.333 1.00 15.30 81 LEU D N 1
ATOM 6619 C CA . LEU D 1 81 ? 22.343 29.325 47.758 1.00 16.32 81 LEU D CA 1
ATOM 6620 C C . LEU D 1 81 ? 22.090 28.243 46.729 1.00 17.33 81 LEU D C 1
ATOM 6621 O O . LEU D 1 81 ? 21.011 27.643 46.699 1.00 19.33 81 LEU D O 1
ATOM 6626 N N . ALA D 1 82 ? 23.084 28.019 45.878 1.00 17.57 82 ALA D N 1
ATOM 6627 C CA . ALA D 1 82 ? 22.970 27.092 44.767 1.00 18.31 82 ALA D CA 1
ATOM 6628 C C . ALA D 1 82 ? 22.830 25.645 45.230 1.00 19.24 82 ALA D C 1
ATOM 6629 O O . ALA D 1 82 ? 22.233 24.839 44.519 1.00 19.81 82 ALA D O 1
ATOM 6631 N N . GLN D 1 83 ? 23.350 25.323 46.420 1.00 20.46 83 GLN D N 1
ATOM 6632 C CA . GLN D 1 83 ? 23.198 23.970 47.002 1.00 22.43 83 GLN D CA 1
ATOM 6633 C C . GLN D 1 83 ? 21.744 23.548 47.042 1.00 23.98 83 GLN D C 1
ATOM 6634 O O . GLN D 1 83 ? 21.430 22.371 46.908 1.00 24.42 83 GLN D O 1
ATOM 6640 N N . ARG D 1 84 ? 20.866 24.527 47.232 1.00 24.96 84 ARG D N 1
ATOM 6641 C CA . ARG D 1 84 ? 19.455 24.299 47.490 1.00 27.86 84 ARG D CA 1
ATOM 6642 C C . ARG D 1 84 ? 18.668 24.127 46.189 1.00 29.07 84 ARG D C 1
ATOM 6643 O O . ARG D 1 84 ? 17.497 23.746 46.205 1.00 32.01 84 ARG D O 1
ATOM 6659 N N . GLU D 1 86 ? 18.568 22.651 42.089 1.00 29.21 86 GLU D N 1
ATOM 6660 C CA . GLU D 1 86 ? 19.128 21.644 41.191 1.00 28.56 86 GLU D CA 1
ATOM 6661 C C . GLU D 1 86 ? 19.274 22.228 39.795 1.00 27.29 86 GLU D C 1
ATOM 6662 O O . GLU D 1 86 ? 18.299 22.713 39.218 1.00 28.50 86 GLU D O 1
ATOM 6668 N N . GLY D 1 87 ? 20.498 22.203 39.272 1.00 27.50 87 GLY D N 1
ATOM 6669 C CA . GLY D 1 87 ? 20.768 22.600 37.882 1.00 24.84 87 GLY D CA 1
ATOM 6670 C C . GLY D 1 87 ? 20.691 24.094 37.616 1.00 23.27 87 GLY D C 1
ATOM 6671 O O . GLY D 1 87 ? 20.311 24.517 36.522 0.30 21.11 87 GLY D O 1
ATOM 6672 N N . VAL D 1 88 ? 21.043 24.887 38.628 1.00 20.83 88 VAL D N 1
ATOM 6673 C CA . VAL D 1 88 ? 20.902 26.345 38.548 1.00 19.07 88 VAL D CA 1
ATOM 6674 C C . VAL D 1 88 ? 21.871 26.991 37.552 1.00 18.13 88 VAL D C 1
ATOM 6675 O O . VAL D 1 88 ? 23.057 26.660 37.484 1.00 18.54 88 VAL D O 1
ATOM 6679 N N . VAL D 1 89 ? 21.323 27.912 36.764 1.00 16.26 89 VAL D N 1
ATOM 6680 C CA . VAL D 1 89 ? 22.088 28.766 35.885 1.00 15.07 89 VAL D CA 1
ATOM 6681 C C . VAL D 1 89 ? 22.397 30.033 36.678 1.00 13.93 89 VAL D C 1
ATOM 6682 O O . VAL D 1 89 ? 21.548 30.515 37.428 1.00 14.01 89 VAL D O 1
ATOM 6686 N N . VAL D 1 90 ? 23.609 30.557 36.528 1.00 12.95 90 VAL D N 1
ATOM 6687 C CA . VAL D 1 90 ? 23.932 31.824 37.180 1.00 12.48 90 VAL D CA 1
ATOM 6688 C C . VAL D 1 90 ? 24.155 32.893 36.131 1.00 11.97 90 VAL D C 1
ATOM 6689 O O . VAL D 1 90 ? 24.979 32.732 35.234 1.00 12.13 90 VAL D O 1
ATOM 6693 N N . LEU D 1 91 ? 23.444 34.003 36.259 1.00 11.68 91 LEU D N 1
ATOM 6694 C CA . LEU D 1 91 ? 23.696 35.124 35.399 1.00 11.10 91 LEU D CA 1
ATOM 6695 C C . LEU D 1 91 ? 24.228 36.203 36.319 1.00 11.25 91 LEU D C 1
ATOM 6696 O O . LEU D 1 91 ? 23.526 36.657 37.166 1.00 11.32 91 LEU D O 1
ATOM 6701 N N . GLY D 1 92 ? 25.486 36.565 36.138 1.00 10.58 92 GLY D N 1
ATOM 6702 C CA . GLY D 1 92 ? 26.096 37.640 36.918 1.00 10.53 92 GLY D CA 1
ATOM 6703 C C . GLY D 1 92 ? 26.416 38.860 36.088 1.00 10.32 92 GLY D C 1
ATOM 6704 O O . GLY D 1 92 ? 26.940 38.758 34.972 1.00 10.69 92 GLY D O 1
ATOM 6705 N N . HIS D 1 93 ? 26.100 40.033 36.632 1.00 10.13 93 HIS D N 1
ATOM 6706 C CA . HIS D 1 93 ? 26.478 41.282 35.985 1.00 10.28 93 HIS D CA 1
ATOM 6707 C C . HIS D 1 93 ? 27.600 41.960 36.680 1.00 10.25 93 HIS D C 1
ATOM 6708 O O . HIS D 1 93 ? 27.489 42.267 37.852 1.00 9.73 93 HIS D O 1
ATOM 6715 N N . ALA D 1 94 ? 28.679 42.235 35.946 1.00 10.47 94 ALA D N 1
ATOM 6716 C CA . ALA D 1 94 ? 29.804 43.051 36.449 1.00 10.27 94 ALA D CA 1
ATOM 6717 C C . ALA D 1 94 ? 30.446 42.427 37.699 1.00 10.37 94 ALA D C 1
ATOM 6718 O O . ALA D 1 94 ? 30.997 41.339 37.612 1.00 9.82 94 ALA D O 1
ATOM 6728 N N . GLY D 1 96 ? 28.858 40.934 39.877 1.00 8.98 96 GLY D N 1
ATOM 6729 C CA . GLY D 1 96 ? 28.144 39.663 39.939 1.00 9.07 96 GLY D CA 1
ATOM 6730 C C . GLY D 1 96 ? 28.744 38.596 39.053 1.00 9.00 96 GLY D C 1
ATOM 6731 O O . GLY D 1 96 ? 28.697 37.414 39.383 1.00 9.18 96 GLY D O 1
ATOM 6732 N N . ALA D 1 97 ? 29.308 39.008 37.912 1.00 9.26 97 ALA D N 1
ATOM 6733 C CA . ALA D 1 97 ? 29.974 38.055 37.029 1.00 9.40 97 ALA D CA 1
ATOM 6734 C C . ALA D 1 97 ? 31.252 37.523 37.685 1.00 9.13 97 ALA D C 1
ATOM 6735 O O . ALA D 1 97 ? 31.585 36.354 37.535 1.00 9.40 97 ALA D O 1
ATOM 6737 N N . ARG D 1 98 ? 31.977 38.403 38.379 1.00 9.21 98 ARG D N 1
ATOM 6738 C CA . ARG D 1 98 ? 33.180 37.999 39.109 1.00 9.09 98 ARG D CA 1
ATOM 6739 C C . ARG D 1 98 ? 32.806 37.039 40.235 1.00 9.27 98 ARG D C 1
ATOM 6740 O O . ARG D 1 98 ? 33.510 36.050 40.470 1.00 9.35 98 ARG D O 1
ATOM 6748 N N . ILE D 1 99 ? 31.694 37.316 40.916 1.00 8.81 99 ILE D N 1
ATOM 6749 C CA . ILE D 1 99 ? 31.198 36.426 41.971 1.00 9.26 99 ILE D CA 1
ATOM 6750 C C . ILE D 1 99 ? 30.887 35.058 41.378 1.00 9.27 99 ILE D C 1
ATOM 6751 O O . ILE D 1 99 ? 31.262 34.037 41.953 1.00 9.28 99 ILE D O 1
ATOM 6756 N N . ALA D 1 100 ? 30.218 35.037 40.227 1.00 9.55 100 ALA D N 1
ATOM 6757 C CA . ALA D 1 100 ? 29.858 33.765 39.570 1.00 9.86 100 ALA D CA 1
ATOM 6758 C C . ALA D 1 100 ? 31.122 32.946 39.217 1.00 10.20 100 ALA D C 1
ATOM 6759 O O . ALA D 1 100 ? 31.161 31.720 39.416 1.00 10.43 100 ALA D O 1
ATOM 6761 N N . ILE D 1 101 ? 32.139 33.623 38.701 1.00 10.58 101 ILE D N 1
ATOM 6762 C CA . ILE D 1 101 ? 33.404 32.975 38.317 1.00 10.89 101 ILE D CA 1
ATOM 6763 C C . ILE D 1 101 ? 34.038 32.329 39.547 1.00 11.46 101 ILE D C 1
ATOM 6764 O O . ILE D 1 101 ? 34.403 31.147 39.533 1.00 11.67 101 ILE D O 1
ATOM 6769 N N . ARG D 1 102 ? 34.159 33.105 40.613 1.00 11.44 102 ARG D N 1
ATOM 6770 C CA . ARG D 1 102 ? 34.798 32.607 41.829 1.00 11.76 102 ARG D CA 1
ATOM 6771 C C . ARG D 1 102 ? 33.951 31.494 42.469 1.00 11.41 102 ARG D C 1
ATOM 6772 O O . ARG D 1 102 ? 34.499 30.498 42.938 1.00 11.77 102 ARG D O 1
ATOM 6780 N N . ALA D 1 103 ? 32.625 31.652 42.484 1.00 10.81 103 ALA D N 1
ATOM 6781 C CA . ALA D 1 103 ? 31.751 30.581 42.996 1.00 11.11 103 ALA D CA 1
ATOM 6782 C C . ALA D 1 103 ? 31.906 29.281 42.197 1.00 11.68 103 ALA D C 1
ATOM 6783 O O . ALA D 1 103 ? 31.994 28.190 42.777 1.00 11.20 103 ALA D O 1
ATOM 6785 N N . ALA D 1 104 ? 31.980 29.393 40.877 1.00 11.92 104 ALA D N 1
ATOM 6786 C CA . ALA D 1 104 ? 32.157 28.194 40.043 1.00 13.34 104 ALA D CA 1
ATOM 6787 C C . ALA D 1 104 ? 33.500 27.516 40.272 1.00 14.11 104 ALA D C 1
ATOM 6788 O O . ALA D 1 104 ? 33.628 26.286 40.148 1.00 14.16 104 ALA D O 1
ATOM 6790 N N . ARG D 1 105 ? 34.506 28.321 40.583 1.00 15.23 105 ARG D N 1
ATOM 6791 C CA . ARG D 1 105 ? 35.807 27.771 40.908 1.00 15.44 105 ARG D CA 1
ATOM 6792 C C . ARG D 1 105 ? 35.734 26.983 42.226 1.00 16.07 105 ARG D C 1
ATOM 6793 O O . ARG D 1 105 ? 36.271 25.881 42.323 1.00 16.30 105 ARG D O 1
ATOM 6801 N N . LYS D 1 106 ? 35.038 27.533 43.217 1.00 15.94 106 LYS D N 1
ATOM 6802 C CA . LYS D 1 106 ? 34.926 26.889 44.525 1.00 17.17 106 LYS D CA 1
ATOM 6803 C C . LYS D 1 106 ? 34.086 25.623 44.476 1.00 18.60 106 LYS D C 1
ATOM 6804 O O . LYS D 1 106 ? 34.357 24.674 45.207 1.00 19.87 106 LYS D O 1
ATOM 6810 N N . ASP D 1 107 ? 33.065 25.600 43.619 1.00 20.11 107 ASP D N 1
ATOM 6811 C CA . ASP D 1 107 ? 32.202 24.433 43.519 1.00 22.01 107 ASP D CA 1
ATOM 6812 C C . ASP D 1 107 ? 31.762 24.221 42.083 1.00 24.10 107 ASP D C 1
ATOM 6813 O O . ASP D 1 107 ? 30.824 24.866 41.621 1.00 24.71 107 ASP D O 1
ATOM 6818 N N . SER D 1 108 ? 32.430 23.306 41.385 0.70 24.77 108 SER D N 1
ATOM 6819 C CA . SER D 1 108 ? 32.072 23.017 40.003 0.70 26.06 108 SER D CA 1
ATOM 6820 C C . SER D 1 108 ? 30.624 22.504 39.906 0.70 26.78 108 SER D C 1
ATOM 6821 O O . SER D 1 108 ? 29.781 23.102 39.214 0.70 28.35 108 SER D O 1
ATOM 6824 N N . GLN D 1 109 ? 30.337 21.464 40.686 1.00 26.48 109 GLN D N 1
ATOM 6825 C CA . GLN D 1 109 ? 29.125 20.629 40.561 1.00 26.48 109 GLN D CA 1
ATOM 6826 C C . GLN D 1 109 ? 27.764 21.326 40.705 1.00 25.24 109 GLN D C 1
ATOM 6827 O O . GLN D 1 109 ? 26.778 20.881 40.112 1.00 24.90 109 GLN D O 1
ATOM 6833 N N . VAL D 1 110 ? 27.694 22.396 41.491 1.00 23.18 110 VAL D N 1
ATOM 6834 C CA . VAL D 1 110 ? 26.383 22.951 41.845 1.00 21.54 110 VAL D CA 1
ATOM 6835 C C . VAL D 1 110 ? 25.744 23.855 40.793 1.00 20.65 110 VAL D C 1
ATOM 6836 O O . VAL D 1 110 ? 24.541 24.099 40.869 1.00 21.79 110 VAL D O 1
ATOM 6840 N N . PHE D 1 111 ? 26.529 24.343 39.831 1.00 18.55 111 PHE D N 1
ATOM 6841 C CA . PHE D 1 111 ? 26.003 25.204 38.765 1.00 18.18 111 PHE D CA 1
ATOM 6842 C C . PHE D 1 111 ? 25.939 24.446 37.452 1.00 18.55 111 PHE D C 1
ATOM 6843 O O . PHE D 1 111 ? 26.861 23.695 37.133 1.00 18.91 111 PHE D O 1
ATOM 6851 N N . SER D 1 112 ? 24.871 24.654 36.687 1.00 17.53 112 SER D N 1
ATOM 6852 C CA . SER D 1 112 ? 24.780 24.052 35.360 1.00 17.45 112 SER D CA 1
ATOM 6853 C C . SER D 1 112 ? 25.653 24.803 34.340 1.00 16.55 112 SER D C 1
ATOM 6854 O O . SER D 1 112 ? 26.382 24.176 33.553 1.00 17.38 112 SER D O 1
ATOM 6857 N N . ARG D 1 113 ? 25.606 26.136 34.382 1.00 15.99 113 ARG D N 1
ATOM 6858 C CA . ARG D 1 113 ? 26.369 27.003 33.476 1.00 14.82 113 ARG D CA 1
ATOM 6859 C C . ARG D 1 113 ? 26.347 28.463 33.947 1.00 13.88 113 ARG D C 1
ATOM 6860 O O . ARG D 1 113 ? 25.566 28.835 34.842 1.00 14.15 113 ARG D O 1
ATOM 6868 N N . LEU D 1 114 ? 27.194 29.279 33.345 1.00 12.90 114 LEU D N 1
ATOM 6869 C CA . LEU D 1 114 ? 27.308 30.672 33.734 1.00 12.78 114 LEU D CA 1
ATOM 6870 C C . LEU D 1 114 ? 26.999 31.576 32.571 1.00 12.88 114 LEU D C 1
ATOM 6871 O O . LEU D 1 114 ? 27.326 31.253 31.465 1.00 12.85 114 LEU D O 1
ATOM 6876 N N . ILE D 1 115 ? 26.351 32.688 32.865 1.00 12.46 115 ILE D N 1
ATOM 6877 C CA . ILE D 1 115 ? 26.169 33.759 31.912 1.00 12.83 115 ILE D CA 1
ATOM 6878 C C . ILE D 1 115 ? 26.843 34.965 32.549 1.00 12.92 115 ILE D C 1
ATOM 6879 O O . ILE D 1 115 ? 26.406 35.456 33.601 1.00 13.64 115 ILE D O 1
ATOM 6884 N N . LEU D 1 116 ? 27.937 35.410 31.947 1.00 12.49 116 LEU D N 1
ATOM 6885 C CA . LEU D 1 116 ? 28.791 36.442 32.552 1.00 12.68 116 LEU D CA 1
ATOM 6886 C C . LEU D 1 116 ? 28.641 37.734 31.768 1.00 12.99 116 LEU D C 1
ATOM 6887 O O . LEU D 1 116 ? 29.027 37.807 30.595 1.00 13.73 116 LEU D O 1
ATOM 6892 N N . VAL D 1 117 ? 28.038 38.738 32.390 1.00 12.40 117 VAL D N 1
ATOM 6893 C CA . VAL D 1 117 ? 27.780 39.954 31.662 1.00 12.54 117 VAL D CA 1
ATOM 6894 C C . VAL D 1 117 ? 28.701 41.064 32.094 1.00 12.67 117 VAL D C 1
ATOM 6895 O O . VAL D 1 117 ? 28.678 41.544 33.204 1.00 12.81 117 VAL D O 1
ATOM 6899 N N . ASP D 1 118 ? 29.518 41.454 31.143 1.00 12.09 118 ASP D N 1
ATOM 6900 C CA . ASP D 1 118 ? 30.484 42.554 31.293 1.00 12.42 118 ASP D CA 1
ATOM 6901 C C . ASP D 1 118 ? 31.262 42.578 32.640 1.00 12.43 118 ASP D C 1
ATOM 6902 O O . ASP D 1 118 ? 31.331 43.609 33.300 1.00 11.85 118 ASP D O 1
ATOM 6907 N N . PRO D 1 119 ? 31.860 41.442 33.043 1.00 12.26 119 PRO D N 1
ATOM 6908 C CA . PRO D 1 119 ? 32.718 41.501 34.223 1.00 12.17 119 PRO D CA 1
ATOM 6909 C C . PRO D 1 119 ? 33.891 42.474 34.039 1.00 12.24 119 PRO D C 1
ATOM 6910 O O . PRO D 1 119 ? 34.506 42.496 32.972 1.00 12.53 119 PRO D O 1
ATOM 6914 N N . PRO D 1 120 ? 34.238 43.240 35.088 1.00 12.05 120 PRO D N 1
ATOM 6915 C CA . PRO D 1 120 ? 35.566 43.844 35.118 1.00 11.92 120 PRO D CA 1
ATOM 6916 C C . PRO D 1 120 ? 36.631 42.784 34.884 1.00 12.25 120 PRO D C 1
ATOM 6917 O O . PRO D 1 120 ? 36.536 41.683 35.438 1.00 12.42 120 PRO D O 1
ATOM 6921 N N . VAL D 1 121 ? 37.616 43.107 34.054 1.00 12.23 121 VAL D N 1
ATOM 6922 C CA . VAL D 1 121 ? 38.718 42.204 33.768 1.00 12.34 121 VAL D CA 1
ATOM 6923 C C . VAL D 1 121 ? 40.022 42.716 34.413 1.00 12.60 121 VAL D C 1
ATOM 6924 O O . VAL D 1 121 ? 41.090 42.271 34.115 1.00 12.94 121 VAL D O 1
ATOM 6928 N N . SER D 1 122 ? 39.871 43.670 35.311 1.00 12.07 122 SER D N 1
ATOM 6929 C CA . SER D 1 122 ? 40.947 44.179 36.129 1.00 12.37 122 SER D CA 1
ATOM 6930 C C . SER D 1 122 ? 41.425 43.101 37.110 1.00 12.44 122 SER D C 1
ATOM 6931 O O . SER D 1 122 ? 40.783 42.041 37.290 1.00 11.94 122 SER D O 1
ATOM 6934 N N . GLY D 1 123 ? 42.582 43.350 37.716 1.00 12.63 123 GLY D N 1
ATOM 6935 C CA . GLY D 1 123 ? 43.151 42.420 38.683 1.00 13.84 123 GLY D CA 1
ATOM 6936 C C . GLY D 1 123 ? 44.614 42.765 38.889 1.00 14.75 123 GLY D C 1
ATOM 6937 O O . GLY D 1 123 ? 45.080 43.759 38.331 1.00 15.20 123 GLY D O 1
ATOM 6938 N N . PRO D 1 124 ? 45.334 41.967 39.700 1.00 15.09 124 PRO D N 1
ATOM 6939 C CA . PRO D 1 124 ? 46.762 42.237 39.969 1.00 15.98 124 PRO D CA 1
ATOM 6940 C C . PRO D 1 124 ? 47.585 42.353 38.676 1.00 16.57 124 PRO D C 1
ATOM 6941 O O . PRO D 1 124 ? 47.599 41.432 37.868 1.00 17.10 124 PRO D O 1
ATOM 6945 N N . GLY D 1 125 ? 48.246 43.492 38.485 1.00 17.58 125 GLY D N 1
ATOM 6946 C CA . GLY D 1 125 ? 49.097 43.696 37.308 1.00 18.27 125 GLY D CA 1
ATOM 6947 C C . GLY D 1 125 ? 48.333 43.891 36.014 1.00 18.39 125 GLY D C 1
ATOM 6948 O O . GLY D 1 125 ? 48.914 43.838 34.922 1.00 18.93 125 GLY D O 1
ATOM 6949 N N . ARG D 1 126 ? 47.029 44.141 36.126 1.00 17.80 126 ARG D N 1
ATOM 6950 C CA . ARG D 1 126 ? 46.173 44.287 34.948 1.00 16.98 126 ARG D CA 1
ATOM 6951 C C . ARG D 1 126 ? 45.631 45.708 34.798 1.00 16.96 126 ARG D C 1
ATOM 6952 O O . ARG D 1 126 ? 45.733 46.529 35.723 1.00 16.45 126 ARG D O 1
ATOM 6960 N N . ARG D 1 127 ? 45.060 45.981 33.630 1.00 16.02 127 ARG D N 1
ATOM 6961 C CA . ARG D 1 127 ? 44.436 47.270 33.339 1.00 16.13 127 ARG D CA 1
ATOM 6962 C C . ARG D 1 127 ? 43.368 47.558 34.395 1.00 16.44 127 ARG D C 1
ATOM 6963 O O . ARG D 1 127 ? 42.517 46.720 34.651 1.00 15.92 127 ARG D O 1
ATOM 6971 N N . PRO D 1 128 ? 43.425 48.738 35.020 1.00 16.79 128 PRO D N 1
ATOM 6972 C CA . PRO D 1 128 ? 42.414 49.052 36.037 1.00 16.57 128 PRO D CA 1
ATOM 6973 C C . PRO D 1 128 ? 41.017 49.170 35.447 1.00 15.92 128 PRO D C 1
ATOM 6974 O O . PRO D 1 128 ? 40.844 49.359 34.227 1.00 15.77 128 PRO D O 1
ATOM 6978 N N . TYR D 1 129 ? 40.012 49.004 36.302 1.00 15.23 129 TYR D N 1
ATOM 6979 C CA . TYR D 1 129 ? 38.619 49.122 35.887 1.00 14.88 129 TYR D CA 1
ATOM 6980 C C . TYR D 1 129 ? 38.347 50.581 35.518 1.00 14.67 129 TYR D C 1
ATOM 6981 O O . TYR D 1 129 ? 38.666 51.463 36.300 1.00 14.74 129 TYR D O 1
ATOM 6990 N N . PRO D 1 130 ? 37.790 50.833 34.313 1.00 15.22 130 PRO D N 1
ATOM 6991 C CA . PRO D 1 130 ? 37.663 52.197 33.791 1.00 15.96 130 PRO D CA 1
ATOM 6992 C C . PRO D 1 130 ? 36.402 52.918 34.267 1.00 17.17 130 PRO D C 1
ATOM 6993 O O . PRO D 1 130 ? 35.516 53.238 33.464 1.00 18.14 130 PRO D O 1
ATOM 6997 N N . ALA D 1 131 ? 36.337 53.154 35.574 1.00 16.83 131 ALA D N 1
ATOM 6998 C CA . ALA D 1 131 ? 35.280 53.939 36.209 1.00 17.15 131 ALA D CA 1
ATOM 6999 C C . ALA D 1 131 ? 35.882 54.821 37.291 1.00 17.01 131 ALA D C 1
ATOM 7000 O O . ALA D 1 131 ? 36.906 54.487 37.882 1.00 17.21 131 ALA D O 1
ATOM 7002 N N . LYS D 1 132 ? 35.247 55.958 37.543 1.00 17.23 132 LYS D N 1
ATOM 7003 C CA . LYS D 1 132 ? 35.709 56.857 38.590 1.00 17.11 132 LYS D CA 1
ATOM 7004 C C . LYS D 1 132 ? 35.062 56.475 39.898 1.00 16.33 132 LYS D C 1
ATOM 7005 O O . LYS D 1 132 ? 33.820 56.413 40.003 1.00 15.59 132 LYS D O 1
ATOM 7011 N N . TRP D 1 133 ? 35.903 56.215 40.890 1.00 14.97 133 TRP D N 1
ATOM 7012 C CA . TRP D 1 133 ? 35.429 55.892 42.231 1.00 14.23 133 TRP D CA 1
ATOM 7013 C C . TRP D 1 133 ? 34.490 56.934 42.791 1.00 14.30 133 TRP D C 1
ATOM 7014 O O . TRP D 1 133 ? 33.482 56.599 43.440 1.00 14.17 133 TRP D O 1
ATOM 7025 N N . SER D 1 134 ? 34.773 58.204 42.522 1.00 14.06 134 SER D N 1
ATOM 7026 C CA . SER D 1 134 ? 33.979 59.290 43.098 1.00 14.11 134 SER D CA 1
ATOM 7027 C C . SER D 1 134 ? 32.493 59.218 42.731 1.00 13.45 134 SER D C 1
ATOM 7028 O O . SER D 1 134 ? 31.649 59.672 43.507 1.00 13.12 134 SER D O 1
ATOM 7031 N N . TRP D 1 135 ? 32.181 58.643 41.568 1.00 12.72 135 TRP D N 1
ATOM 7032 C CA . TRP D 1 135 ? 30.795 58.493 41.131 1.00 12.05 135 TRP D CA 1
ATOM 7033 C C . TRP D 1 135 ? 30.030 57.664 42.134 1.00 11.86 135 TRP D C 1
ATOM 7034 O O . TRP D 1 135 ? 28.905 58.004 42.502 1.00 11.38 135 TRP D O 1
ATOM 7045 N N . TYR D 1 136 ? 30.652 56.580 42.590 1.00 10.87 136 TYR D N 1
ATOM 7046 C CA . TYR D 1 136 ? 30.040 55.689 43.583 1.00 11.32 136 TYR D CA 1
ATOM 7047 C C . TYR D 1 136 ? 29.988 56.362 44.935 1.00 11.05 136 TYR D C 1
ATOM 7048 O O . TYR D 1 136 ? 28.936 56.384 45.593 1.00 11.33 136 TYR D O 1
ATOM 7057 N N . ALA D 1 137 ? 31.119 56.941 45.353 1.00 11.33 137 ALA D N 1
ATOM 7058 C CA . ALA D 1 137 ? 31.234 57.498 46.696 1.00 11.50 137 ALA D CA 1
ATOM 7059 C C . ALA D 1 137 ? 30.272 58.651 46.917 1.00 12.00 137 ALA D C 1
ATOM 7060 O O . ALA D 1 137 ? 29.581 58.686 47.928 1.00 11.77 137 ALA D O 1
ATOM 7062 N N . GLU D 1 138 ? 30.216 59.581 45.962 1.00 12.10 138 GLU D N 1
ATOM 7063 C CA . GLU D 1 138 ? 29.389 60.767 46.131 1.00 12.04 138 GLU D CA 1
ATOM 7064 C C . GLU D 1 138 ? 27.905 60.400 46.095 1.00 11.47 138 GLU D C 1
ATOM 7065 O O . GLU D 1 138 ? 27.115 60.911 46.913 1.00 11.38 138 GLU D O 1
ATOM 7071 N N . SER D 1 139 ? 27.528 59.499 45.189 1.00 10.48 139 SER D N 1
ATOM 7072 C CA . SER D 1 139 ? 26.102 59.137 45.070 1.00 10.04 139 SER D CA 1
ATOM 7073 C C . SER D 1 139 ? 25.621 58.324 46.267 1.00 9.91 139 SER D C 1
ATOM 7074 O O . SER D 1 139 ? 24.486 58.503 46.708 1.00 9.53 139 SER D O 1
ATOM 7077 N N . ILE D 1 140 ? 26.470 57.443 46.796 1.00 9.59 140 ILE D N 1
ATOM 7078 C CA . ILE D 1 140 ? 26.091 56.692 48.010 1.00 9.64 140 ILE D CA 1
ATOM 7079 C C . ILE D 1 140 ? 25.910 57.642 49.186 1.00 9.63 140 ILE D C 1
ATOM 7080 O O . ILE D 1 140 ? 24.928 57.554 49.923 1.00 9.57 140 ILE D O 1
ATOM 7085 N N . ARG D 1 141 ? 26.816 58.606 49.343 1.00 9.81 141 ARG D N 1
ATOM 7086 C CA . ARG D 1 141 ? 26.692 59.492 50.503 1.00 10.00 141 ARG D CA 1
ATOM 7087 C C . ARG D 1 141 ? 25.439 60.362 50.384 1.00 9.82 141 ARG D C 1
ATOM 7088 O O . ARG D 1 141 ? 24.742 60.573 51.370 1.00 9.97 141 ARG D O 1
ATOM 7096 N N . LEU D 1 142 ? 25.153 60.831 49.169 1.00 9.67 142 LEU D N 1
ATOM 7097 C CA . LEU D 1 142 ? 23.926 61.571 48.886 1.00 10.05 142 LEU D CA 1
ATOM 7098 C C . LEU D 1 142 ? 22.675 60.748 49.233 1.00 9.60 142 LEU D C 1
ATOM 7099 O O . LEU D 1 142 ? 21.756 61.232 49.903 1.00 9.93 142 LEU D O 1
ATOM 7104 N N . ALA D 1 143 ? 22.661 59.497 48.779 1.00 9.09 143 ALA D N 1
ATOM 7105 C CA . ALA D 1 143 ? 21.529 58.598 49.033 1.00 9.04 143 ALA D CA 1
ATOM 7106 C C . ALA D 1 143 ? 21.324 58.295 50.522 1.00 9.21 143 ALA D C 1
ATOM 7107 O O . ALA D 1 143 ? 20.187 58.214 51.003 1.00 9.01 143 ALA D O 1
ATOM 7109 N N . GLN D 1 144 ? 22.430 58.120 51.242 1.00 9.57 144 GLN D N 1
ATOM 7110 C CA . GLN D 1 144 ? 22.368 57.876 52.683 1.00 10.15 144 GLN D CA 1
ATOM 7111 C C . GLN D 1 144 ? 21.687 59.010 53.410 1.00 10.95 144 GLN D C 1
ATOM 7112 O O . GLN D 1 144 ? 20.929 58.782 54.351 1.00 10.86 144 GLN D O 1
ATOM 7118 N N . ARG D 1 145 ? 21.967 60.236 52.972 1.00 11.19 145 ARG D N 1
ATOM 7119 C CA . ARG D 1 145 ? 21.374 61.405 53.588 1.00 12.34 145 ARG D CA 1
ATOM 7120 C C . ARG D 1 145 ? 19.872 61.430 53.336 1.00 12.47 145 ARG D C 1
ATOM 7121 O O . ARG D 1 145 ? 19.090 61.763 54.235 1.00 12.60 145 ARG D O 1
ATOM 7129 N N . GLY D 1 146 ? 19.479 61.039 52.125 1.00 11.87 146 GLY D N 1
ATOM 7130 C CA . GLY D 1 146 ? 18.091 61.086 51.698 1.00 12.57 146 GLY D CA 1
ATOM 7131 C C . GLY D 1 146 ? 18.008 62.081 50.564 1.00 13.35 146 GLY D C 1
ATOM 7132 O O . GLY D 1 146 ? 18.074 63.296 50.782 1.00 14.04 146 GLY D O 1
ATOM 7133 N N . CYS D 1 147 ? 17.880 61.570 49.352 1.00 13.46 147 CYS D N 1
ATOM 7134 C CA . CYS D 1 147 ? 17.938 62.436 48.185 1.00 14.46 147 CYS D CA 1
ATOM 7135 C C . CYS D 1 147 ? 16.781 62.227 47.233 1.00 14.48 147 CYS D C 1
ATOM 7136 O O . CYS D 1 147 ? 16.144 61.177 47.236 1.00 14.71 147 CYS D O 1
ATOM 7139 N N . THR D 1 148 ? 16.525 63.247 46.417 1.00 14.94 148 THR D N 1
ATOM 7140 C CA . THR D 1 148 ? 15.460 63.206 45.433 1.00 15.61 148 THR D CA 1
ATOM 7141 C C . THR D 1 148 ? 15.932 62.511 44.159 1.00 14.47 148 THR D C 1
ATOM 7142 O O . THR D 1 148 ? 17.137 62.396 43.893 1.00 12.85 148 THR D O 1
ATOM 7146 N N . ALA D 1 149 ? 14.967 62.048 43.374 1.00 14.43 149 ALA D N 1
ATOM 7147 C CA . ALA D 1 149 ? 15.238 61.560 42.038 1.00 14.51 149 ALA D CA 1
ATOM 7148 C C . ALA D 1 149 ? 16.033 62.599 41.250 1.00 14.68 149 ALA D C 1
ATOM 7149 O O . ALA D 1 149 ? 16.946 62.241 40.502 1.00 14.61 149 ALA D O 1
ATOM 7159 N N . GLU D 1 151 ? 18.215 64.817 42.362 1.00 15.35 151 GLU D N 1
ATOM 7160 C CA . GLU D 1 151 ? 19.625 64.744 42.765 1.00 15.27 151 GLU D CA 1
ATOM 7161 C C . GLU D 1 151 ? 20.322 63.526 42.167 1.00 14.65 151 GLU D C 1
ATOM 7162 O O . GLU D 1 151 ? 21.470 63.610 41.728 1.00 14.66 151 GLU D O 1
ATOM 7176 N N . ARG D 1 153 ? 19.486 62.073 39.385 1.00 13.34 153 ARG D N 1
ATOM 7177 C CA . ARG D 1 153 ? 19.551 62.206 37.923 1.00 13.63 153 ARG D CA 1
ATOM 7178 C C . ARG D 1 153 ? 20.949 62.523 37.388 1.00 14.20 153 ARG D C 1
ATOM 7179 O O . ARG D 1 153 ? 21.327 62.024 36.319 1.00 14.45 153 ARG D O 1
ATOM 7187 N N . SER D 1 154 ? 21.695 63.341 38.127 1.00 14.96 154 SER D N 1
ATOM 7188 C CA . SER D 1 154 ? 23.076 63.734 37.760 1.00 15.96 154 SER D CA 1
ATOM 7189 C C . SER D 1 154 ? 23.966 62.531 37.542 1.00 15.48 154 SER D C 1
ATOM 7190 O O . SER D 1 154 ? 24.886 62.561 36.717 1.00 15.98 154 SER D O 1
ATOM 7193 N N . TYR D 1 155 ? 23.701 61.465 38.294 1.00 14.12 155 TYR D N 1
ATOM 7194 C CA . TYR D 1 155 ? 24.552 60.277 38.247 1.00 13.92 155 TYR D CA 1
ATOM 7195 C C . TYR D 1 155 ? 24.112 59.271 37.180 1.00 13.76 155 TYR D C 1
ATOM 7196 O O . TYR D 1 155 ? 24.942 58.538 36.647 1.00 14.25 155 TYR D O 1
ATOM 7205 N N . CYS D 1 156 ? 22.817 59.240 36.873 1.00 13.85 156 CYS D N 1
ATOM 7206 C CA . CYS D 1 156 ? 22.284 58.320 35.862 1.00 14.67 156 CYS D CA 1
ATOM 7207 C C . CYS D 1 156 ? 21.380 59.045 34.860 1.00 14.76 156 CYS D C 1
ATOM 7208 O O . CYS D 1 156 ? 20.199 58.729 34.741 1.00 14.45 156 CYS D O 1
ATOM 7211 N N . PRO D 1 157 ? 21.944 60.012 34.125 1.00 14.90 157 PRO D N 1
ATOM 7212 C CA . PRO D 1 157 ? 21.109 60.906 33.332 1.00 15.53 157 PRO D CA 1
ATOM 7213 C C . PRO D 1 157 ? 20.430 60.276 32.115 1.00 15.92 157 PRO D C 1
ATOM 7214 O O . PRO D 1 157 ? 19.447 60.832 31.620 1.00 17.06 157 PRO D O 1
ATOM 7218 N N . THR D 1 158 ? 20.936 59.143 31.644 1.00 15.96 158 THR D N 1
ATOM 7219 C CA . THR D 1 158 ? 20.352 58.467 30.488 1.00 16.14 158 THR D CA 1
ATOM 7220 C C . THR D 1 158 ? 19.256 57.458 30.866 1.00 15.82 158 THR D C 1
ATOM 7221 O O . THR D 1 158 ? 18.613 56.885 29.994 1.00 16.83 158 THR D O 1
ATOM 7225 N N . TRP D 1 159 ? 19.038 57.240 32.160 1.00 14.42 159 TRP D N 1
ATOM 7226 C CA . TRP D 1 159 ? 18.019 56.291 32.612 1.00 13.88 159 TRP D CA 1
ATOM 7227 C C . TRP D 1 159 ? 16.621 56.859 32.561 1.00 13.20 159 TRP D C 1
ATOM 7228 O O . TRP D 1 159 ? 16.438 58.077 32.414 1.00 13.73 159 TRP D O 1
ATOM 7239 N N . THR D 1 160 ? 15.624 55.985 32.692 1.00 13.26 160 THR D N 1
ATOM 7240 C CA . THR D 1 160 ? 14.222 56.424 32.728 1.00 13.14 160 THR D CA 1
ATOM 7241 C C . THR D 1 160 ? 13.917 57.098 34.062 1.00 13.56 160 THR D C 1
ATOM 7242 O O . THR D 1 160 ? 14.631 56.883 35.050 1.00 12.83 160 THR D O 1
ATOM 7246 N N . ASP D 1 161 ? 12.844 57.890 34.100 1.00 13.73 161 ASP D N 1
ATOM 7247 C CA . ASP D 1 161 ? 12.410 58.523 35.344 1.00 14.16 161 ASP D CA 1
ATOM 7248 C C . ASP D 1 161 ? 12.264 57.497 36.465 1.00 13.85 161 ASP D C 1
ATOM 7249 O O . ASP D 1 161 ? 12.699 57.740 37.601 1.00 13.21 161 ASP D O 1
ATOM 7254 N N . GLU D 1 162 ? 11.628 56.372 36.147 1.00 13.67 162 GLU D N 1
ATOM 7255 C CA . GLU D 1 162 ? 11.366 55.331 37.152 1.00 13.62 162 GLU D CA 1
ATOM 7256 C C . GLU D 1 162 ? 12.665 54.690 37.670 1.00 13.25 162 GLU D C 1
ATOM 7257 O O . GLU D 1 162 ? 12.811 54.427 38.876 1.00 13.27 162 GLU D O 1
ATOM 7263 N N . GLN D 1 163 ? 13.615 54.459 36.770 1.00 12.66 163 GLN D N 1
ATOM 7264 C CA . GLN D 1 163 ? 14.874 53.810 37.152 1.00 11.82 163 GLN D CA 1
ATOM 7265 C C . GLN D 1 163 ? 15.663 54.734 38.058 1.00 11.16 163 GLN D C 1
ATOM 7266 O O . GLN D 1 163 ? 16.277 54.284 39.026 1.00 11.05 163 GLN D O 1
ATOM 7272 N N . ILE D 1 164 ? 15.612 56.033 37.769 1.00 10.48 164 ILE D N 1
ATOM 7273 C CA . ILE D 1 164 ? 16.290 57.026 38.601 1.00 10.44 164 ILE D CA 1
ATOM 7274 C C . ILE D 1 164 ? 15.627 57.131 39.969 1.00 10.28 164 ILE D C 1
ATOM 7275 O O . ILE D 1 164 ? 16.313 57.180 40.993 1.00 10.02 164 ILE D O 1
ATOM 7280 N N . GLU D 1 165 ? 14.296 57.171 39.977 1.00 10.26 165 GLU D N 1
ATOM 7281 C CA . GLU D 1 165 ? 13.535 57.198 41.221 1.00 10.57 165 GLU D CA 1
ATOM 7282 C C . GLU D 1 165 ? 13.893 55.990 42.100 1.00 10.13 165 GLU D C 1
ATOM 7283 O O . GLU D 1 165 ? 14.098 56.141 43.320 1.00 9.33 165 GLU D O 1
ATOM 7289 N N . LEU D 1 166 ? 13.946 54.815 41.482 1.00 9.51 166 LEU D N 1
ATOM 7290 C CA . LEU D 1 166 ? 14.241 53.587 42.214 1.00 9.34 166 LEU D CA 1
ATOM 7291 C C . LEU D 1 166 ? 15.656 53.613 42.791 1.00 9.37 166 LEU D C 1
ATOM 7292 O O . LEU D 1 166 ? 15.889 53.156 43.927 1.00 9.19 166 LEU D O 1
ATOM 7297 N N . ARG D 1 167 ? 16.613 54.125 42.018 1.00 9.08 167 ARG D N 1
ATOM 7298 C CA . ARG D 1 167 ? 17.973 54.229 42.533 1.00 9.06 167 ARG D CA 1
ATOM 7299 C C . ARG D 1 167 ? 18.046 55.246 43.691 1.00 8.79 167 ARG D C 1
ATOM 7300 O O . ARG D 1 167 ? 18.739 55.031 44.690 1.00 8.72 167 ARG D O 1
ATOM 7308 N N . ALA D 1 168 ? 17.345 56.372 43.575 1.00 8.54 168 ALA D N 1
ATOM 7309 C CA . ALA D 1 168 ? 17.324 57.323 44.676 1.00 8.28 168 ALA D CA 1
ATOM 7310 C C . ALA D 1 168 ? 16.741 56.693 45.945 1.00 8.44 168 ALA D C 1
ATOM 7311 O O . ALA D 1 168 ? 17.123 57.043 47.048 1.00 8.79 168 ALA D O 1
ATOM 7313 N N . GLU D 1 169 ? 15.795 55.787 45.763 1.00 8.44 169 GLU D N 1
ATOM 7314 C CA . GLU D 1 169 ? 15.134 55.125 46.883 1.00 8.06 169 GLU D CA 1
ATOM 7315 C C . GLU D 1 169 ? 16.008 54.071 47.554 1.00 7.63 169 GLU D C 1
ATOM 7316 O O . GLU D 1 169 ? 16.017 53.977 48.790 1.00 7.77 169 GLU D O 1
ATOM 7322 N N . TRP D 1 170 ? 16.740 53.310 46.750 1.00 7.66 170 TRP D N 1
ATOM 7323 C CA . TRP D 1 170 ? 17.446 52.111 47.236 1.00 7.34 170 TRP D CA 1
ATOM 7324 C C . TRP D 1 170 ? 18.944 52.174 47.321 1.00 7.40 170 TRP D C 1
ATOM 7325 O O . TRP D 1 170 ? 19.536 51.294 47.939 1.00 7.28 170 TRP D O 1
ATOM 7336 N N . LEU D 1 171 ? 19.587 53.168 46.712 1.00 7.13 171 LEU D N 1
ATOM 7337 C CA . LEU D 1 171 ? 21.070 53.146 46.676 1.00 7.32 171 LEU D CA 1
ATOM 7338 C C . LEU D 1 171 ? 21.707 53.145 48.068 1.00 7.11 171 LEU D C 1
ATOM 7339 O O . LEU D 1 171 ? 22.760 52.528 48.279 1.00 6.94 171 LEU D O 1
ATOM 7344 N N . HIS D 1 172 ? 21.060 53.804 49.025 1.00 7.08 172 HIS D N 1
ATOM 7345 C CA . HIS D 1 172 ? 21.586 53.889 50.390 1.00 7.39 172 HIS D CA 1
ATOM 7346 C C . HIS D 1 172 ? 21.713 52.546 51.059 1.00 7.35 172 HIS D C 1
ATOM 7347 O O . HIS D 1 172 ? 22.420 52.421 52.077 1.00 8.15 172 HIS D O 1
ATOM 7354 N N . THR D 1 173 ? 21.014 51.536 50.538 1.00 7.22 173 THR D N 1
ATOM 7355 C CA . THR D 1 173 ? 21.110 50.200 51.118 1.00 7.36 173 THR D CA 1
ATOM 7356 C C . THR D 1 173 ? 22.392 49.505 50.695 1.00 7.71 173 THR D C 1
ATOM 7357 O O . THR D 1 173 ? 22.680 48.423 51.193 1.00 7.98 173 THR D O 1
ATOM 7361 N N . CYS D 1 174 ? 23.155 50.129 49.801 1.00 8.02 174 CYS D N 1
ATOM 7362 C CA . CYS D 1 174 ? 24.476 49.590 49.404 1.00 8.44 174 CYS D CA 1
ATOM 7363 C C . CYS D 1 174 ? 25.509 50.198 50.345 1.00 8.47 174 CYS D C 1
ATOM 7364 O O . CYS D 1 174 ? 25.927 51.340 50.170 1.00 8.81 174 CYS D O 1
ATOM 7367 N N . GLN D 1 175 ? 25.883 49.426 51.362 1.00 8.35 175 GLN D N 1
ATOM 7368 C CA . GLN D 1 175 ? 26.761 49.917 52.435 1.00 8.36 175 GLN D CA 1
ATOM 7369 C C . GLN D 1 175 ? 28.060 50.430 51.846 1.00 8.36 175 GLN D C 1
ATOM 7370 O O . GLN D 1 175 ? 28.656 49.773 50.986 1.00 8.56 175 GLN D O 1
ATOM 7376 N N . TYR D 1 176 ? 28.504 51.609 52.283 1.00 8.08 176 TYR D N 1
ATOM 7377 C CA . TYR D 1 176 ? 29.690 52.205 51.685 1.00 8.51 176 TYR D CA 1
ATOM 7378 C C . TYR D 1 176 ? 30.901 51.279 51.781 1.00 8.46 176 TYR D C 1
ATOM 7379 O O . TYR D 1 176 ? 31.619 51.081 50.803 1.00 8.53 176 TYR D O 1
ATOM 7388 N N . THR D 1 177 ? 31.103 50.673 52.953 1.00 8.44 177 THR D N 1
ATOM 7389 C CA . THR D 1 177 ? 32.301 49.831 53.144 1.00 8.48 177 THR D CA 1
ATOM 7390 C C . THR D 1 177 ? 32.276 48.604 52.232 1.00 8.16 177 THR D C 1
ATOM 7391 O O . THR D 1 177 ? 33.305 48.148 51.758 1.00 8.42 177 THR D O 1
ATOM 7395 N N . ALA D 1 178 ? 31.070 48.119 51.945 1.00 7.97 178 ALA D N 1
ATOM 7396 C CA . ALA D 1 178 ? 30.883 46.976 51.077 1.00 7.91 178 ALA D CA 1
ATOM 7397 C C . ALA D 1 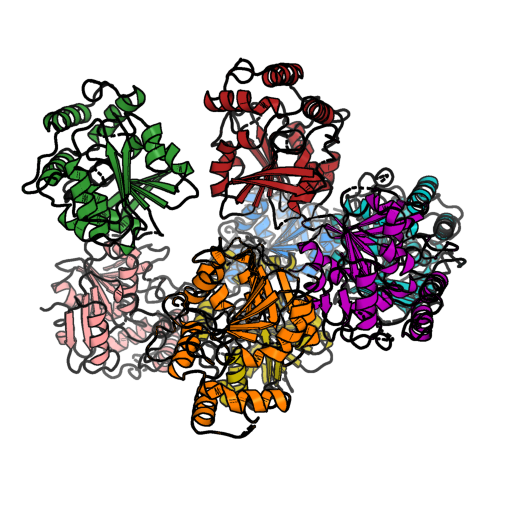178 ? 31.238 47.361 49.637 1.00 7.92 178 ALA D C 1
ATOM 7398 O O . ALA D 1 178 ? 31.892 46.615 48.901 1.00 8.04 178 ALA D O 1
ATOM 7400 N N . VAL D 1 179 ? 30.803 48.546 49.236 1.00 8.07 179 VAL D N 1
ATOM 7401 C CA . VAL D 1 179 ? 31.048 49.006 47.865 1.00 8.13 179 VAL D CA 1
ATOM 7402 C C . VAL D 1 179 ? 32.536 49.292 47.642 1.00 8.65 179 VAL D C 1
ATOM 7403 O O . VAL D 1 179 ? 33.109 48.878 46.628 1.00 8.36 179 VAL D O 1
ATOM 7407 N N . LYS D 1 180 ? 33.168 49.943 48.618 1.00 8.58 180 LYS D N 1
ATOM 7408 C CA . LYS D 1 180 ? 34.615 50.213 48.548 1.00 9.19 180 LYS D CA 1
ATOM 7409 C C . LYS D 1 180 ? 35.397 48.908 48.441 1.00 9.21 180 LYS D C 1
ATOM 7410 O O . LYS D 1 180 ? 36.308 48.786 47.616 1.00 9.12 180 LYS D O 1
ATOM 7416 N N . THR D 1 181 ? 35.020 47.926 49.259 1.00 8.72 181 THR D N 1
ATOM 7417 C CA . THR D 1 181 ? 35.695 46.634 49.230 1.00 8.88 181 THR D CA 1
ATOM 7418 C C . THR D 1 181 ? 35.565 45.983 47.857 1.00 8.87 181 THR D C 1
ATOM 7419 O O . THR D 1 181 ? 36.545 45.448 47.333 1.00 9.16 181 THR D O 1
ATOM 7423 N N . ALA D 1 182 ? 34.366 46.050 47.271 1.00 8.32 182 ALA D N 1
ATOM 7424 C CA . ALA D 1 182 ? 34.157 45.436 45.964 1.00 8.65 182 ALA D CA 1
ATOM 7425 C C . ALA D 1 182 ? 35.000 46.126 44.901 1.00 8.83 182 ALA D C 1
ATOM 7426 O O . ALA D 1 182 ? 35.556 45.465 44.030 1.00 9.28 182 ALA D O 1
ATOM 7428 N N . PHE D 1 183 ? 35.079 47.449 44.976 1.00 9.43 183 PHE D N 1
ATOM 7429 C CA . PHE D 1 183 ? 35.803 48.221 43.972 1.00 10.23 183 PHE D CA 1
ATOM 7430 C C . PHE D 1 183 ? 37.300 47.929 44.083 1.00 10.29 183 PHE D C 1
ATOM 7431 O O . PHE D 1 183 ? 37.983 47.755 43.058 1.00 10.57 183 PHE D O 1
ATOM 7439 N N . ASP D 1 184 ? 37.796 47.816 45.309 1.00 10.25 184 ASP D N 1
ATOM 7440 C CA . ASP D 1 184 ? 39.180 47.371 45.512 1.00 10.73 184 ASP D CA 1
ATOM 7441 C C . ASP D 1 184 ? 39.365 45.949 44.984 1.00 10.36 184 ASP D C 1
ATOM 7442 O O . ASP D 1 184 ? 40.416 45.625 44.406 1.00 10.02 184 ASP D O 1
ATOM 7447 N N . GLY D 1 185 ? 38.341 45.119 45.169 1.00 10.00 185 GLY D N 1
ATOM 7448 C CA . GLY D 1 185 ? 38.390 43.722 44.758 1.00 9.99 185 GLY D CA 1
ATOM 7449 C C . GLY D 1 185 ? 38.576 43.572 43.261 1.00 9.88 185 GLY D C 1
ATOM 7450 O O . GLY D 1 185 ? 39.244 42.643 42.811 1.00 10.04 185 GLY D O 1
ATOM 7451 N N . PHE D 1 186 ? 37.987 44.487 42.495 1.00 9.82 186 PHE D N 1
ATOM 7452 C CA . PHE D 1 186 ? 38.182 44.511 41.038 1.00 10.38 186 PHE D CA 1
ATOM 7453 C C . PHE D 1 186 ? 39.673 44.570 40.707 1.00 10.74 186 PHE D C 1
ATOM 7454 O O . PHE D 1 186 ? 40.092 44.119 39.635 1.00 10.73 186 PHE D O 1
ATOM 7462 N N . HIS D 1 187 ? 40.459 45.134 41.620 1.00 11.41 187 HIS D N 1
ATOM 7463 C CA . HIS D 1 187 ? 41.894 45.345 41.397 1.00 12.28 187 HIS D CA 1
ATOM 7464 C C . HIS D 1 187 ? 42.772 44.371 42.120 1.00 13.15 187 HIS D C 1
ATOM 7465 O O . HIS D 1 187 ? 43.906 44.124 41.696 1.00 14.72 187 HIS D O 1
ATOM 7472 N N . THR D 1 188 ? 42.272 43.787 43.204 1.00 12.18 188 THR D N 1
ATOM 7473 C CA . THR D 1 188 ? 43.098 42.864 44.002 1.00 12.56 188 THR D CA 1
ATOM 7474 C C . THR D 1 188 ? 42.812 41.376 43.784 1.00 12.99 188 THR D C 1
ATOM 7475 O O . THR D 1 188 ? 43.671 40.536 44.067 1.00 13.59 188 THR D O 1
ATOM 7479 N N . ASP D 1 189 ? 41.609 41.043 43.335 1.00 12.61 189 ASP D N 1
ATOM 7480 C CA . ASP D 1 189 ? 41.261 39.642 43.042 1.00 13.15 189 ASP D CA 1
ATOM 7481 C C . ASP D 1 189 ? 41.674 39.296 41.620 1.00 13.12 189 ASP D C 1
ATOM 7482 O O . ASP D 1 189 ? 41.496 40.096 40.714 1.00 13.40 189 ASP D O 1
ATOM 7487 N N . ASP D 1 190 ? 42.199 38.089 41.429 1.00 13.55 190 ASP D N 1
ATOM 7488 C CA . ASP D 1 190 ? 42.528 37.597 40.100 1.00 14.34 190 ASP D CA 1
ATOM 7489 C C . ASP D 1 190 ? 41.450 36.607 39.669 1.00 14.55 190 ASP D C 1
ATOM 7490 O O . ASP D 1 190 ? 41.387 35.493 40.177 1.00 15.52 190 ASP D O 1
ATOM 7495 N N . ILE D 1 191 ? 40.588 37.017 38.744 1.00 13.89 191 ILE D N 1
ATOM 7496 C CA . ILE D 1 191 ? 39.549 36.124 38.237 1.00 14.54 191 ILE D CA 1
ATOM 7497 C C . ILE D 1 191 ? 40.035 35.310 37.039 1.00 14.37 191 ILE D C 1
ATOM 7498 O O . ILE D 1 191 ? 39.344 34.401 36.592 1.00 13.64 191 ILE D O 1
ATOM 7503 N N . HIS D 1 192 ? 41.210 35.641 36.520 1.00 14.05 192 HIS D N 1
ATOM 7504 C CA . HIS D 1 192 ? 41.720 34.931 35.336 1.00 14.50 192 HIS D CA 1
ATOM 7505 C C . HIS D 1 192 ? 42.272 33.602 35.710 1.00 14.92 192 HIS D C 1
ATOM 7506 O O . HIS D 1 192 ? 42.034 32.606 35.031 1.00 15.49 192 HIS D O 1
ATOM 7513 N N . THR D 1 193 ? 42.971 33.545 36.838 1.00 15.38 193 THR D N 1
ATOM 7514 C CA . THR D 1 193 ? 43.382 32.246 37.346 1.00 16.31 193 THR D CA 1
ATOM 7515 C C . THR D 1 193 ? 42.170 31.396 37.760 1.00 16.67 193 THR D C 1
ATOM 7516 O O . THR D 1 193 ? 42.225 30.175 37.675 1.00 19.08 193 THR D O 1
ATOM 7520 N N . ASP D 1 194 ? 41.066 32.034 38.165 1.00 16.17 194 ASP D N 1
ATOM 7521 C CA . ASP D 1 194 ? 39.810 31.308 38.405 1.00 15.87 194 ASP D CA 1
ATOM 7522 C C . ASP D 1 194 ? 39.255 30.680 37.113 1.00 15.84 194 ASP D C 1
ATOM 7523 O O . ASP D 1 194 ? 38.886 29.501 37.088 1.00 15.19 194 ASP D O 1
ATOM 7528 N N . LEU D 1 195 ? 39.167 31.494 36.055 1.00 15.56 195 LEU D N 1
ATOM 7529 C CA . LEU D 1 195 ? 38.642 31.050 34.768 1.00 15.76 195 LEU D CA 1
ATOM 7530 C C . LEU D 1 195 ? 39.393 29.829 34.253 1.00 16.09 195 LEU D C 1
ATOM 7531 O O . LEU D 1 195 ? 38.798 28.930 33.656 1.00 17.03 195 LEU D O 1
ATOM 7536 N N . ALA D 1 196 ? 40.700 29.816 34.501 1.00 16.83 196 ALA D N 1
ATOM 7537 C CA . ALA D 1 196 ? 41.582 28.734 34.056 1.00 17.84 196 ALA D CA 1
ATOM 7538 C C . ALA D 1 196 ? 41.176 27.374 34.622 1.00 18.76 196 ALA D C 1
ATOM 7539 O O . ALA D 1 196 ? 41.599 26.323 34.117 1.00 19.70 196 ALA D O 1
ATOM 7541 N N . GLN D 1 197 ? 40.366 27.395 35.674 1.00 18.56 197 GLN D N 1
ATOM 7542 C CA . GLN D 1 197 ? 39.922 26.170 36.334 1.00 18.39 197 GLN D CA 1
ATOM 7543 C C . GLN D 1 197 ? 38.588 25.666 35.819 1.00 17.50 197 GLN D C 1
ATOM 7544 O O . GLN D 1 197 ? 38.207 24.537 36.110 1.00 19.25 197 GLN D O 1
ATOM 7550 N N . LEU D 1 198 ? 37.858 26.510 35.092 1.00 17.28 198 LEU D N 1
ATOM 7551 C CA . LEU D 1 198 ? 36.453 26.235 34.787 1.00 16.45 198 LEU D CA 1
ATOM 7552 C C . LEU D 1 198 ? 36.255 25.446 33.505 1.00 17.11 198 LEU D C 1
ATOM 7553 O O . LEU D 1 198 ? 36.806 25.794 32.478 1.00 17.66 198 LEU D O 1
ATOM 7558 N N . THR D 1 199 ? 35.439 24.403 33.583 1.00 18.24 199 THR D N 1
ATOM 7559 C CA . THR D 1 199 ? 35.131 23.574 32.413 1.00 19.53 199 THR D CA 1
ATOM 7560 C C . THR D 1 199 ? 33.654 23.595 32.049 1.00 19.17 199 THR D C 1
ATOM 7561 O O . THR D 1 199 ? 33.278 23.128 30.968 1.00 20.37 199 THR D O 1
ATOM 7565 N N . LEU D 1 200 ? 32.815 24.134 32.937 1.00 18.24 200 LEU D N 1
ATOM 7566 C CA . LEU D 1 200 ? 31.365 24.187 32.706 1.00 17.35 200 LEU D CA 1
ATOM 7567 C C . LEU D 1 200 ? 31.038 25.228 31.616 1.00 16.84 200 LEU D C 1
ATOM 7568 O O . LEU D 1 200 ? 31.860 26.102 31.318 1.00 16.86 200 LEU D O 1
ATOM 7573 N N . PRO D 1 201 ? 29.834 25.146 31.011 1.00 16.45 201 PRO D N 1
ATOM 7574 C CA . PRO D 1 201 ? 29.524 26.090 29.937 1.00 16.24 201 PRO D CA 1
ATOM 7575 C C . PRO D 1 201 ? 29.492 27.540 30.424 1.00 16.01 201 PRO D C 1
ATOM 7576 O O . PRO D 1 201 ? 28.989 27.829 31.525 1.00 15.80 201 PRO D O 1
ATOM 7580 N N . ILE D 1 202 ? 30.077 28.424 29.627 1.00 15.77 202 ILE D N 1
ATOM 7581 C CA . ILE D 1 202 ? 30.154 29.852 29.931 1.00 15.33 202 ILE D CA 1
ATOM 7582 C C . ILE D 1 202 ? 29.747 30.621 28.695 1.00 15.95 202 ILE D C 1
ATOM 7583 O O . ILE D 1 202 ? 30.284 30.394 27.595 1.00 15.75 202 ILE D O 1
ATOM 7588 N N . GLN D 1 203 ? 28.800 31.529 28.877 1.00 15.52 203 GLN D N 1
ATOM 7589 C CA . GLN D 1 203 ? 28.505 32.543 27.876 1.00 15.93 203 GLN D CA 1
ATOM 7590 C C . GLN D 1 203 ? 28.972 33.906 28.378 1.00 15.80 203 GLN D C 1
ATOM 7591 O O . GLN D 1 203 ? 28.535 34.358 29.445 1.00 16.86 203 GLN D O 1
ATOM 7597 N N . LEU D 1 204 ? 29.858 34.548 27.626 1.00 15.25 204 LEU D N 1
ATOM 7598 C CA . LEU D 1 204 ? 30.332 35.887 27.962 1.00 15.17 204 LEU D CA 1
ATOM 7599 C C . LEU D 1 204 ? 29.557 36.910 27.147 1.00 15.30 204 LEU D C 1
ATOM 7600 O O . LEU D 1 204 ? 29.581 36.870 25.922 1.00 16.15 204 LEU D O 1
ATOM 7605 N N . VAL D 1 205 ? 28.861 37.809 27.840 1.00 14.91 205 VAL D N 1
ATOM 7606 C CA . VAL D 1 205 ? 28.066 38.866 27.206 1.00 14.92 205 VAL D CA 1
ATOM 7607 C C . VAL D 1 205 ? 28.766 40.202 27.413 1.00 14.50 205 VAL D C 1
ATOM 7608 O O . VAL D 1 205 ? 28.999 40.633 28.555 1.00 14.60 205 VAL D O 1
ATOM 7612 N N . VAL D 1 206 ? 29.102 40.864 26.312 1.00 13.70 206 VAL D N 1
ATOM 7613 C CA . VAL D 1 206 ? 29.976 42.015 26.349 1.00 14.36 206 VAL D CA 1
ATOM 7614 C C . VAL D 1 206 ? 29.219 43.276 25.977 1.00 15.20 206 VAL D C 1
ATOM 7615 O O . VAL D 1 206 ? 28.431 43.262 25.037 1.00 16.17 206 VAL D O 1
ATOM 7619 N N . ALA D 1 207 ? 29.435 44.357 26.726 1.00 16.15 207 ALA D N 1
ATOM 7620 C CA . ALA D 1 207 ? 28.852 45.649 26.379 1.00 16.40 207 ALA D CA 1
ATOM 7621 C C . ALA D 1 207 ? 29.699 46.283 25.278 1.00 17.05 207 ALA D C 1
ATOM 7622 O O . ALA D 1 207 ? 30.809 46.752 25.533 1.00 18.16 207 ALA D O 1
ATOM 7624 N N . GLY D 1 208 ? 29.173 46.286 24.054 1.00 17.60 208 GLY D N 1
ATOM 7625 C CA . GLY D 1 208 ? 29.946 46.744 22.892 1.00 18.43 208 GLY D CA 1
ATOM 7626 C C . GLY D 1 208 ? 30.324 48.215 22.939 1.00 19.20 208 GLY D C 1
ATOM 7627 O O . GLY D 1 208 ? 31.357 48.607 22.392 1.00 20.69 208 GLY D O 1
ATOM 7628 N N . GLY D 1 209 ? 29.495 49.032 23.590 1.00 18.42 209 GLY D N 1
ATOM 7629 C CA . GLY D 1 209 ? 29.765 50.468 23.716 1.00 19.38 209 GLY D CA 1
ATOM 7630 C C . GLY D 1 209 ? 30.515 50.920 24.965 1.00 19.59 209 GLY D C 1
ATOM 7631 O O . GLY D 1 209 ? 30.652 52.116 25.212 0.40 18.94 209 GLY D O 1
ATOM 7632 N N . ALA D 1 210 ? 30.994 49.961 25.757 1.00 19.15 210 ALA D N 1
ATOM 7633 C CA . ALA D 1 210 ? 31.762 50.261 26.956 1.00 19.62 210 ALA D CA 1
ATOM 7634 C C . ALA D 1 210 ? 33.223 49.883 26.760 1.00 19.69 210 ALA D C 1
ATOM 7635 O O . ALA D 1 210 ? 33.548 49.143 25.823 1.00 20.72 210 ALA D O 1
ATOM 7637 N N . GLU D 1 211 ? 34.083 50.372 27.647 1.00 20.31 211 GLU D N 1
ATOM 7638 C CA . GLU D 1 211 ? 35.520 50.076 27.625 1.00 20.39 211 GLU D CA 1
ATOM 7639 C C . GLU D 1 211 ? 35.923 49.022 28.658 1.00 18.58 211 GLU D C 1
ATOM 7640 O O . GLU D 1 211 ? 37.108 48.794 28.864 1.00 17.70 211 GLU D O 1
ATOM 7646 N N . VAL D 1 212 ? 34.941 48.385 29.298 1.00 17.06 212 VAL D N 1
ATOM 7647 C CA . VAL D 1 212 ? 35.216 47.414 30.374 1.00 16.09 212 VAL D CA 1
ATOM 7648 C C . VAL D 1 212 ? 35.959 46.204 29.809 1.00 15.78 212 VAL D C 1
ATOM 7649 O O . VAL D 1 212 ? 36.946 45.743 30.390 1.00 15.42 212 VAL D O 1
ATOM 7653 N N . ILE D 1 213 ? 35.500 45.702 28.665 1.00 15.78 213 ILE D N 1
ATOM 7654 C CA . ILE D 1 213 ? 36.140 44.547 28.038 1.00 16.36 213 ILE D CA 1
ATOM 7655 C C . ILE D 1 213 ? 36.593 44.889 26.631 1.00 17.64 213 ILE D C 1
ATOM 7656 O O . ILE D 1 213 ? 35.789 45.293 25.802 1.00 19.15 213 ILE D O 1
ATOM 7661 N N . GLN D 1 214 ? 37.884 44.729 26.379 1.00 17.90 214 GLN D N 1
ATOM 7662 C CA . GLN D 1 214 ? 38.447 45.032 25.066 1.00 19.91 214 GLN D CA 1
ATOM 7663 C C . GLN D 1 214 ? 38.689 43.721 24.321 1.00 19.68 214 GLN D C 1
ATOM 7664 O O . GLN D 1 214 ? 38.684 42.652 24.926 1.00 20.40 214 GLN D O 1
ATOM 7670 N N . PRO D 1 215 ? 38.877 43.783 22.990 1.00 19.74 215 PRO D N 1
ATOM 7671 C CA . PRO D 1 215 ? 38.982 42.526 22.241 1.00 19.90 215 PRO D CA 1
ATOM 7672 C C . PRO D 1 215 ? 40.060 41.559 22.725 1.00 19.04 215 PRO D C 1
ATOM 7673 O O . PRO D 1 215 ? 39.838 40.344 22.716 1.00 19.92 215 PRO D O 1
ATOM 7677 N N . ASP D 1 216 ? 41.220 42.081 23.121 1.00 19.19 216 ASP D N 1
ATOM 7678 C CA . ASP D 1 216 ? 42.293 41.245 23.661 1.00 19.19 216 ASP D CA 1
ATOM 7679 C C . ASP D 1 216 ? 41.870 40.571 24.973 1.00 19.13 216 ASP D C 1
ATOM 7680 O O . ASP D 1 216 ? 42.309 39.468 25.274 1.00 18.46 216 ASP D O 1
ATOM 7685 N N . ASP D 1 217 ? 40.992 41.229 25.725 1.00 19.25 217 ASP D N 1
ATOM 7686 C CA . ASP D 1 217 ? 40.447 40.654 26.951 1.00 18.93 217 ASP D CA 1
ATOM 7687 C C . ASP D 1 217 ? 39.542 39.465 26.685 1.00 18.70 217 ASP D C 1
ATOM 7688 O O . ASP D 1 217 ? 39.559 38.476 27.425 1.00 19.34 217 ASP D O 1
ATOM 7693 N N . ILE D 1 218 ? 38.751 39.555 25.617 1.00 18.56 218 ILE D N 1
ATOM 7694 C CA . ILE D 1 218 ? 37.904 38.448 25.191 1.00 19.07 218 ILE D CA 1
ATOM 7695 C C . ILE D 1 218 ? 38.773 37.258 24.769 1.00 18.65 218 ILE D C 1
ATOM 7696 O O . ILE D 1 218 ? 38.494 36.113 25.126 1.00 18.36 218 ILE D O 1
ATOM 7701 N N . ALA D 1 219 ? 39.826 37.548 24.011 1.00 19.57 219 ALA D N 1
ATOM 7702 C CA . ALA D 1 219 ? 40.784 36.531 23.566 1.00 19.77 219 ALA D CA 1
ATOM 7703 C C . ALA D 1 219 ? 41.423 35.791 24.751 1.00 19.78 219 ALA D C 1
ATOM 7704 O O . ALA D 1 219 ? 41.527 34.556 24.739 1.00 19.64 219 ALA D O 1
ATOM 7706 N N . GLU D 1 220 ? 41.827 36.540 25.781 1.00 19.40 220 GLU D N 1
ATOM 7707 C CA . GLU D 1 220 ? 42.424 35.922 26.970 1.00 18.77 220 GLU D CA 1
ATOM 7708 C C . GLU D 1 220 ? 41.418 35.028 27.679 1.00 18.46 220 GLU D C 1
ATOM 7709 O O . GLU D 1 220 ? 41.744 33.903 28.030 1.00 17.92 220 GLU D O 1
ATOM 7715 N N . ILE D 1 221 ? 40.186 35.515 27.858 1.00 18.39 221 ILE D N 1
ATOM 7716 C CA . ILE D 1 221 ? 39.151 34.704 28.500 1.00 18.01 221 ILE D CA 1
ATOM 7717 C C . ILE D 1 221 ? 38.973 33.359 27.772 1.00 18.22 221 ILE D C 1
ATOM 7718 O O . ILE D 1 221 ? 38.941 32.307 28.408 1.00 17.77 221 ILE D O 1
ATOM 7723 N N . ILE D 1 222 ? 38.884 33.410 26.444 1.00 18.57 222 ILE D N 1
ATOM 7724 C CA . ILE D 1 222 ? 38.696 32.207 25.633 1.00 19.85 222 ILE D CA 1
ATOM 7725 C C . ILE D 1 222 ? 39.908 31.263 25.712 1.00 20.02 222 ILE D C 1
ATOM 7726 O O . ILE D 1 222 ? 39.737 30.044 25.710 1.00 21.37 222 ILE D O 1
ATOM 7731 N N . SER D 1 223 ? 41.116 31.822 25.801 1.00 19.73 223 SER D N 1
ATOM 7732 C CA A SER D 1 223 ? 42.314 30.992 25.948 0.50 19.54 223 SER D CA 1
ATOM 7733 C CA B SER D 1 223 ? 42.325 31.014 25.954 0.50 19.46 223 SER D CA 1
ATOM 7734 C C . SER D 1 223 ? 42.309 30.251 27.278 1.00 19.37 223 SER D C 1
ATOM 7735 O O . SER D 1 223 ? 42.700 29.091 27.352 1.00 19.39 223 SER D O 1
ATOM 7740 N N . LEU D 1 224 ? 41.825 30.911 28.325 1.00 18.56 224 LEU D N 1
ATOM 7741 C CA . LEU D 1 224 ? 41.774 30.310 29.654 1.00 18.49 224 LEU D CA 1
ATOM 7742 C C . LEU D 1 224 ? 40.644 29.302 29.795 1.00 18.39 224 LEU D C 1
ATOM 7743 O O . LEU D 1 224 ? 40.792 28.291 30.469 1.00 18.05 224 LEU D O 1
ATOM 7748 N N . ALA D 1 225 ? 39.500 29.616 29.196 1.00 18.45 225 ALA D N 1
ATOM 7749 C CA . ALA D 1 225 ? 38.317 28.760 29.233 1.00 18.83 225 ALA D CA 1
ATOM 7750 C C . ALA D 1 225 ? 37.794 28.594 27.803 1.00 19.63 225 ALA D C 1
ATOM 7751 O O . ALA D 1 225 ? 36.896 29.335 27.372 1.00 18.81 225 ALA D O 1
ATOM 7753 N N . PRO D 1 226 ? 38.372 27.627 27.050 1.00 19.73 226 PRO D N 1
ATOM 7754 C CA . PRO D 1 226 ? 38.110 27.451 25.624 1.00 21.14 226 PRO D CA 1
ATOM 7755 C C . PRO D 1 226 ? 36.668 27.148 25.236 1.00 20.79 226 PRO D C 1
ATOM 7756 O O . PRO D 1 226 ? 36.306 27.326 24.076 1.00 21.55 226 PRO D O 1
ATOM 7760 N N . GLN D 1 227 ? 35.866 26.677 26.184 1.00 19.46 227 GLN D N 1
ATOM 7761 C CA . GLN D 1 227 ? 34.447 26.436 25.931 1.00 19.11 227 GLN D CA 1
ATOM 7762 C C . GLN D 1 227 ? 33.614 27.721 25.838 1.00 19.12 227 GLN D C 1
ATOM 7763 O O . GLN D 1 227 ? 32.477 27.678 25.379 1.00 19.05 227 GLN D O 1
ATOM 7769 N N . THR D 1 228 ? 34.173 28.853 26.272 1.00 18.51 228 THR D N 1
ATOM 7770 C CA . THR D 1 228 ? 33.398 30.104 26.353 1.00 18.88 228 THR D CA 1
ATOM 7771 C C . THR D 1 228 ? 32.818 30.570 25.005 1.00 19.18 228 THR D C 1
ATOM 7772 O O . THR D 1 228 ? 33.532 30.679 24.003 1.00 19.85 228 THR D O 1
ATOM 7776 N N . THR D 1 229 ? 31.514 30.814 24.990 1.00 20.44 229 THR D N 1
ATOM 7777 C CA . THR D 1 229 ? 30.859 31.462 23.850 1.00 20.68 229 THR D CA 1
ATOM 7778 C C . THR D 1 229 ? 30.730 32.965 24.138 1.00 21.67 229 THR D C 1
ATOM 7779 O O . THR D 1 229 ? 30.675 33.382 25.304 1.00 20.66 229 THR D O 1
ATOM 7783 N N . THR D 1 230 ? 30.732 33.783 23.087 1.00 21.84 230 THR D N 1
ATOM 7784 C CA . THR D 1 230 ? 30.677 35.236 23.265 1.00 23.33 230 THR D CA 1
ATOM 7785 C C . THR D 1 230 ? 29.512 35.853 22.522 1.00 23.57 230 THR D C 1
ATOM 7786 O O . THR D 1 230 ? 29.117 35.390 21.448 1.00 23.08 230 THR D O 1
ATOM 7790 N N . TYR D 1 231 ? 28.974 36.918 23.098 1.00 22.97 231 TYR D N 1
ATOM 7791 C CA . TYR D 1 231 ? 27.899 37.670 22.484 1.00 22.94 231 TYR D CA 1
ATOM 7792 C C . TYR D 1 231 ? 28.105 39.144 22.808 1.00 22.73 231 TYR D C 1
ATOM 7793 O O . TYR D 1 231 ? 28.088 39.544 23.972 1.00 21.25 231 TYR D O 1
ATOM 7802 N N . VAL D 1 232 ? 28.319 39.950 21.774 1.00 21.77 232 VAL D N 1
ATOM 7803 C CA . VAL D 1 232 ? 28.513 41.377 21.962 1.00 22.07 232 VAL D CA 1
ATOM 7804 C C . VAL D 1 232 ? 27.198 42.126 21.711 1.00 23.31 232 VAL D C 1
ATOM 7805 O O . VAL D 1 232 ? 26.602 42.018 20.633 1.00 23.10 232 VAL D O 1
ATOM 7809 N N . VAL D 1 233 ? 26.733 42.863 22.722 1.00 22.20 233 VAL D N 1
ATOM 7810 C CA . VAL D 1 233 ? 25.556 43.719 22.550 1.00 22.36 233 VAL D CA 1
ATOM 7811 C C . VAL D 1 233 ? 26.049 45.085 22.064 1.00 23.35 233 VAL D C 1
ATOM 7812 O O . VAL D 1 233 ? 26.572 45.889 22.837 1.00 23.03 233 VAL D O 1
ATOM 7816 N N . GLU D 1 234 ? 25.864 45.350 20.771 1.00 26.10 234 GLU D N 1
ATOM 7817 C CA . GLU D 1 234 ? 26.657 46.376 20.077 1.00 28.01 234 GLU D CA 1
ATOM 7818 C C . GLU D 1 234 ? 26.648 47.830 20.574 1.00 26.75 234 GLU D C 1
ATOM 7819 O O . GLU D 1 234 ? 27.715 48.384 20.821 1.00 29.50 234 GLU D O 1
ATOM 7825 N N . GLU D 1 235 ? 25.501 48.477 20.696 0.50 25.46 235 GLU D N 1
ATOM 7826 C CA . GLU D 1 235 ? 25.553 49.906 21.029 0.50 25.00 235 GLU D CA 1
ATOM 7827 C C . GLU D 1 235 ? 25.667 50.161 22.536 0.50 23.98 235 GLU D C 1
ATOM 7828 O O . GLU D 1 235 ? 25.941 51.280 22.969 0.50 23.71 235 GLU D O 1
ATOM 7830 N N . ALA D 1 236 ? 25.499 49.096 23.313 1.00 23.00 236 ALA D N 1
ATOM 7831 C CA . ALA D 1 236 ? 25.207 49.190 24.747 1.00 21.03 236 ALA D CA 1
ATOM 7832 C C . ALA D 1 236 ? 26.416 49.506 25.624 1.00 19.72 236 ALA D C 1
ATOM 7833 O O . ALA D 1 236 ? 27.518 48.987 25.391 1.00 20.14 236 ALA D O 1
ATOM 7835 N N . GLY D 1 237 ? 26.194 50.358 26.628 1.00 17.78 237 GLY D N 1
ATOM 7836 C CA . GLY D 1 237 ? 27.182 50.616 27.664 1.00 16.61 237 GLY D CA 1
ATOM 7837 C C . GLY D 1 237 ? 27.142 49.532 28.732 1.00 15.43 237 GLY D C 1
ATOM 7838 O O . GLY D 1 237 ? 26.381 48.579 28.637 1.00 14.49 237 GLY D O 1
ATOM 7839 N N . HIS D 1 238 ? 27.953 49.713 29.764 1.00 14.94 238 HIS D N 1
ATOM 7840 C CA . HIS D 1 238 ? 28.142 48.701 30.803 1.00 14.51 238 HIS D CA 1
ATOM 7841 C C . HIS D 1 238 ? 26.860 48.208 31.445 1.00 14.10 238 HIS D C 1
ATOM 7842 O O . HIS D 1 238 ? 26.698 47.012 31.700 1.00 14.09 238 HIS D O 1
ATOM 7857 N N . ILE D 1 240 ? 24.046 47.122 30.593 1.00 14.47 240 ILE D N 1
ATOM 7858 C CA . ILE D 1 240 ? 23.437 46.708 29.307 1.00 15.60 240 ILE D CA 1
ATOM 7859 C C . ILE D 1 240 ? 21.906 46.842 29.245 1.00 16.00 240 ILE D C 1
ATOM 7860 O O . ILE D 1 240 ? 21.412 47.541 28.365 1.00 16.00 240 ILE D O 1
ATOM 7865 N N . PRO D 1 241 ? 21.158 46.208 30.177 1.00 15.96 241 PRO D N 1
ATOM 7866 C CA . PRO D 1 241 ? 19.684 46.256 30.056 1.00 16.48 241 PRO D CA 1
ATOM 7867 C C . PRO D 1 241 ? 19.078 47.657 30.206 1.00 16.79 241 PRO D C 1
ATOM 7868 O O . PRO D 1 241 ? 17.932 47.863 29.798 1.00 16.55 241 PRO D O 1
ATOM 7872 N N . TRP D 1 242 ? 19.823 48.598 30.786 1.00 16.78 242 TRP D N 1
ATOM 7873 C CA . TRP D 1 242 ? 19.373 49.992 30.863 1.00 17.45 242 TRP D CA 1
ATOM 7874 C C . TRP D 1 242 ? 19.524 50.689 29.533 1.00 19.01 242 TRP D C 1
ATOM 7875 O O . TRP D 1 242 ? 18.774 51.619 29.231 1.00 20.45 242 TRP D O 1
ATOM 7886 N N . ASP D 1 243 ? 20.493 50.250 28.729 1.00 19.76 243 ASP D N 1
ATOM 7887 C CA . ASP D 1 243 ? 20.728 50.851 27.397 1.00 21.05 243 ASP D CA 1
ATOM 7888 C C . ASP D 1 243 ? 20.002 50.129 26.271 1.00 21.70 243 ASP D C 1
ATOM 7889 O O . ASP D 1 243 ? 19.530 50.765 25.315 1.00 22.72 243 ASP D O 1
ATOM 7894 N N . ASN D 1 244 ? 19.927 48.808 26.370 1.00 21.13 244 ASN D N 1
ATOM 7895 C CA . ASN D 1 244 ? 19.303 47.973 25.349 1.00 21.40 244 ASN D CA 1
ATOM 7896 C C . ASN D 1 244 ? 18.705 46.709 25.966 1.00 21.34 244 ASN D C 1
ATOM 7897 O O . ASN D 1 244 ? 19.320 45.642 25.944 1.00 21.93 244 ASN D O 1
ATOM 7902 N N . LEU D 1 245 ? 17.499 46.835 26.519 1.00 21.18 245 LEU D N 1
ATOM 7903 C CA . LEU D 1 245 ? 16.828 45.706 27.173 1.00 20.77 245 LEU D CA 1
ATOM 7904 C C . LEU D 1 245 ? 16.590 44.508 26.241 1.00 21.26 245 LEU D C 1
ATOM 7905 O O . LEU D 1 245 ? 16.903 43.373 26.585 1.00 20.47 245 LEU D O 1
ATOM 7910 N N . GLU D 1 246 ? 16.055 44.768 25.046 1.00 22.84 246 GLU D N 1
ATOM 7911 C CA A GLU D 1 246 ? 15.752 43.685 24.111 0.50 23.14 246 GLU D CA 1
ATOM 7912 C CA B GLU D 1 246 ? 15.751 43.701 24.086 0.50 22.97 246 GLU D CA 1
ATOM 7913 C C . GLU D 1 246 ? 17.011 42.983 23.601 1.00 22.76 246 GLU D C 1
ATOM 7914 O O . GLU D 1 246 ? 17.018 41.759 23.451 1.00 22.94 246 GLU D O 1
ATOM 7925 N N . GLY D 1 247 ? 18.069 43.759 23.354 1.00 21.86 247 GLY D N 1
ATOM 7926 C CA . GLY D 1 247 ? 19.371 43.210 22.968 1.00 21.21 247 GLY D CA 1
ATOM 7927 C C . GLY D 1 247 ? 19.907 42.308 24.072 1.00 21.25 247 GLY D C 1
ATOM 7928 O O . GLY D 1 247 ? 20.398 41.206 23.813 1.00 21.33 247 GLY D O 1
ATOM 7929 N N . PHE D 1 248 ? 19.796 42.784 25.308 1.00 20.08 248 PHE D N 1
ATOM 7930 C CA . PHE D 1 248 ? 20.192 41.995 26.469 1.00 19.37 248 PHE D CA 1
ATOM 7931 C C . PHE D 1 248 ? 19.414 40.679 26.557 1.00 19.17 248 PHE D C 1
ATOM 7932 O O . PHE D 1 248 ? 20.002 39.600 26.710 1.00 19.15 248 PHE D O 1
ATOM 7940 N N . ILE D 1 249 ? 18.091 40.757 26.473 1.00 18.89 249 ILE D N 1
ATOM 7941 C CA . ILE D 1 249 ? 17.275 39.555 26.626 1.00 20.38 249 ILE D CA 1
ATOM 7942 C C . ILE D 1 249 ? 17.590 38.541 25.517 1.00 20.94 249 ILE D C 1
ATOM 7943 O O . ILE D 1 249 ? 17.668 37.335 25.779 1.00 22.14 249 ILE D O 1
ATOM 7948 N N . THR D 1 250 ? 17.807 39.042 24.299 1.00 23.30 250 THR D N 1
ATOM 7949 C CA . THR D 1 250 ? 18.198 38.191 23.173 1.00 25.03 250 THR D CA 1
ATOM 7950 C C . THR D 1 250 ? 19.534 37.501 23.483 1.00 25.48 250 THR D C 1
ATOM 7951 O O . THR D 1 250 ? 19.663 36.283 23.320 1.00 27.40 250 THR D O 1
ATOM 7955 N N . ALA D 1 251 ? 20.508 38.279 23.960 1.00 25.02 251 ALA D N 1
ATOM 7956 C CA . ALA D 1 251 ? 21.836 37.748 24.300 1.00 24.53 251 ALA D CA 1
ATOM 7957 C C . ALA D 1 251 ? 21.761 36.573 25.265 1.00 26.04 251 ALA D C 1
ATOM 7958 O O . ALA D 1 251 ? 22.422 35.562 25.050 1.00 27.18 251 ALA D O 1
ATOM 7960 N N . VAL D 1 252 ? 20.944 36.704 26.299 1.00 25.52 252 VAL D N 1
ATOM 7961 C CA . VAL D 1 252 ? 20.952 35.744 27.372 1.00 26.65 252 VAL D CA 1
ATOM 7962 C C . VAL D 1 252 ? 19.929 34.614 27.356 1.00 28.43 252 VAL D C 1
ATOM 7963 O O . VAL D 1 252 ? 19.972 33.759 28.214 1.00 29.03 252 VAL D O 1
ATOM 7967 N N . SER D 1 253 ? 19.012 34.614 26.409 1.00 28.95 253 SER D N 1
ATOM 7968 C CA . SER D 1 253 ? 17.924 33.625 26.400 1.00 30.93 253 SER D CA 1
ATOM 7969 C C . SER D 1 253 ? 18.027 32.571 25.295 1.00 32.01 253 SER D C 1
ATOM 7970 O O . SER D 1 253 ? 19.066 32.422 24.657 1.00 36.39 253 SER D O 1
ATOM 7981 N N . LYS E 1 2 ? 32.040 17.132 51.499 1.00 18.71 2 LYS E N 1
ATOM 7982 C CA . LYS E 1 2 ? 33.374 17.722 51.467 1.00 16.85 2 LYS E CA 1
ATOM 7983 C C . LYS E 1 2 ? 34.010 17.586 52.838 1.00 14.50 2 LYS E C 1
ATOM 7984 O O . LYS E 1 2 ? 33.544 18.184 53.821 1.00 13.91 2 LYS E O 1
ATOM 7990 N N . GLY E 1 3 ? 35.095 16.820 52.901 1.00 13.23 3 GLY E N 1
ATOM 7991 C CA . GLY E 1 3 ? 35.836 16.671 54.145 1.00 12.68 3 GLY E CA 1
ATOM 7992 C C . GLY E 1 3 ? 36.821 17.807 54.333 1.00 12.13 3 GLY E C 1
ATOM 7993 O O . GLY E 1 3 ? 37.335 18.345 53.362 1.00 12.10 3 GLY E O 1
ATOM 7994 N N . TYR E 1 4 ? 37.071 18.173 55.583 1.00 11.59 4 TYR E N 1
ATOM 7995 C CA . TYR E 1 4 ? 38.021 19.236 55.906 1.00 11.75 4 TYR E CA 1
ATOM 7996 C C . TYR E 1 4 ? 38.548 19.024 57.318 1.00 12.10 4 TYR E C 1
ATOM 7997 O O . TYR E 1 4 ? 37.913 18.336 58.119 1.00 11.75 4 TYR E O 1
ATOM 8006 N N . ASN E 1 5 ? 39.702 19.617 57.615 1.00 11.10 5 ASN E N 1
ATOM 8007 C CA . ASN E 1 5 ? 40.295 19.541 58.950 1.00 11.23 5 ASN E CA 1
ATOM 8008 C C . ASN E 1 5 ? 40.376 20.920 59.569 1.00 11.75 5 ASN E C 1
ATOM 8009 O O . ASN E 1 5 ? 40.618 21.915 58.879 1.00 12.33 5 ASN E O 1
ATOM 8014 N N . VAL E 1 6 ? 40.199 20.977 60.865 1.00 11.99 6 VAL E N 1
ATOM 8015 C CA . VAL E 1 6 ? 40.453 22.191 61.571 1.00 13.43 6 VAL E CA 1
ATOM 8016 C C . VAL E 1 6 ? 41.359 21.930 62.773 1.00 13.90 6 VAL E C 1
ATOM 8017 O O . VAL E 1 6 ? 41.385 20.859 63.298 1.00 14.10 6 VAL E O 1
ATOM 8021 N N . TYR E 1 7 ? 42.101 22.940 63.162 1.00 13.54 7 TYR E N 1
ATOM 8022 C CA . TYR E 1 7 ? 42.913 22.842 64.349 1.00 13.71 7 TYR E CA 1
ATOM 8023 C C . TYR E 1 7 ? 42.124 23.489 65.488 1.00 13.26 7 TYR E C 1
ATOM 8024 O O . TYR E 1 7 ? 41.930 24.712 65.500 1.00 13.41 7 TYR E O 1
ATOM 8033 N N . ALA E 1 8 ? 41.619 22.664 66.402 1.00 12.20 8 ALA E N 1
ATOM 8034 C CA . ALA E 1 8 ? 40.755 23.136 67.496 1.00 11.97 8 ALA E CA 1
ATOM 8035 C C . ALA E 1 8 ? 40.953 22.274 68.735 1.00 11.60 8 ALA E C 1
ATOM 8036 O O . ALA E 1 8 ? 41.108 21.072 68.617 1.00 11.75 8 ALA E O 1
ATOM 8038 N N . ASN E 1 9 ? 40.952 22.887 69.920 1.00 11.24 9 ASN E N 1
ATOM 8039 C CA . ASN E 1 9 ? 41.381 22.209 71.164 1.00 10.90 9 ASN E CA 1
ATOM 8040 C C . ASN E 1 9 ? 42.762 21.548 71.059 1.00 11.00 9 ASN E C 1
ATOM 8041 O O . ASN E 1 9 ? 43.033 20.520 71.702 1.00 10.98 9 ASN E O 1
ATOM 8046 N N . GLY E 1 10 ? 43.611 22.130 70.217 1.00 11.10 10 GLY E N 1
ATOM 8047 C CA . GLY E 1 10 ? 45.013 21.734 70.160 1.00 11.60 10 GLY E CA 1
ATOM 8048 C C . GLY E 1 10 ? 45.239 20.476 69.353 1.00 11.93 10 GLY E C 1
ATOM 8049 O O . GLY E 1 10 ? 46.345 19.922 69.367 1.00 12.62 10 GLY E O 1
ATOM 8050 N N . ILE E 1 11 ? 44.199 20.019 68.655 1.00 10.91 11 ILE E N 1
ATOM 8051 C CA . ILE E 1 11 ? 44.313 18.817 67.807 1.00 10.34 11 ILE E CA 1
ATOM 8052 C C . ILE E 1 11 ? 43.713 19.044 66.429 1.00 10.34 11 ILE E C 1
ATOM 8053 O O . ILE E 1 11 ? 42.904 19.965 66.221 1.00 10.15 11 ILE E O 1
ATOM 8058 N N . ARG E 1 12 ? 44.132 18.219 65.475 1.00 9.98 12 ARG E N 1
ATOM 8059 C CA . ARG E 1 12 ? 43.498 18.159 64.166 1.00 9.53 12 ARG E CA 1
ATOM 8060 C C . ARG E 1 12 ? 42.172 17.405 64.277 1.00 9.62 12 ARG E C 1
ATOM 8061 O O . ARG E 1 12 ? 42.137 16.220 64.627 1.00 9.29 12 ARG E O 1
ATOM 8069 N N . GLN E 1 13 ? 41.083 18.115 64.013 1.00 9.45 13 GLN E N 1
ATOM 8070 C CA . GLN E 1 13 ? 39.751 17.503 63.997 1.00 9.47 13 GLN E CA 1
ATOM 8071 C C . GLN E 1 13 ? 39.242 17.446 62.554 1.00 9.42 13 GLN E C 1
ATOM 8072 O O . GLN E 1 13 ? 39.094 18.477 61.895 1.00 9.56 13 GLN E O 1
ATOM 8078 N N . HIS E 1 14 ? 38.959 16.238 62.070 1.00 9.16 14 HIS E N 1
ATOM 8079 C CA . HIS E 1 14 ? 38.470 16.020 60.713 1.00 9.43 14 HIS E CA 1
ATOM 8080 C C . HIS E 1 14 ? 36.958 16.000 60.726 1.00 9.28 14 HIS E C 1
ATOM 8081 O O . HIS E 1 14 ? 36.337 15.404 61.624 1.00 9.22 14 HIS E O 1
ATOM 8088 N N . ILE E 1 15 ? 36.361 16.710 59.765 1.00 9.23 15 ILE E N 1
ATOM 8089 C CA . ILE E 1 15 ? 34.890 16.885 59.711 1.00 9.53 15 ILE E CA 1
ATOM 8090 C C . ILE E 1 15 ? 34.427 16.654 58.276 1.00 9.66 15 ILE E C 1
ATOM 8091 O O . ILE E 1 15 ? 35.141 16.996 57.332 1.00 10.07 15 ILE E O 1
ATOM 8096 N N . ILE E 1 16 ? 33.250 16.063 58.090 1.00 9.89 16 ILE E N 1
ATOM 8097 C CA . ILE E 1 16 ? 32.716 15.922 56.737 1.00 10.39 16 ILE E CA 1
ATOM 8098 C C . ILE E 1 16 ? 31.445 16.767 56.599 1.00 10.55 16 ILE E C 1
ATOM 8099 O O . ILE E 1 16 ? 30.464 16.569 57.318 1.00 10.83 16 ILE E O 1
ATOM 8104 N N . HIS E 1 17 ? 31.480 17.723 55.672 1.00 10.62 17 HIS E N 1
ATOM 8105 C CA . HIS E 1 17 ? 30.336 18.593 55.445 1.00 11.55 17 HIS E CA 1
ATOM 8106 C C . HIS E 1 17 ? 29.401 18.011 54.414 1.00 11.95 17 HIS E C 1
ATOM 8107 O O . HIS E 1 17 ? 29.824 17.669 53.306 1.00 12.21 17 HIS E O 1
ATOM 8114 N N . PHE E 1 18 ? 28.124 17.874 54.779 1.00 11.70 18 PHE E N 1
ATOM 8115 C CA . PHE E 1 18 ? 27.064 17.516 53.846 1.00 12.71 18 PHE E CA 1
ATOM 8116 C C . PHE E 1 18 ? 26.168 18.737 53.745 1.00 13.49 18 PHE E C 1
ATOM 8117 O O . PHE E 1 18 ? 25.316 18.950 54.614 1.00 13.05 18 PHE E O 1
ATOM 8125 N N . PRO E 1 19 ? 26.381 19.569 52.700 1.00 14.08 19 PRO E N 1
ATOM 8126 C CA . PRO E 1 19 ? 25.654 20.842 52.600 1.00 14.42 19 PRO E CA 1
ATOM 8127 C C . PRO E 1 19 ? 24.152 20.625 52.638 1.00 15.07 19 PRO E C 1
ATOM 8128 O O . PRO E 1 19 ? 23.625 19.725 51.979 1.00 14.81 19 PRO E O 1
ATOM 8132 N N . GLY E 1 20 ? 23.471 21.437 53.436 1.00 15.32 20 GLY E N 1
ATOM 8133 C CA . GLY E 1 20 ? 22.051 21.239 53.665 1.00 16.64 20 GLY E CA 1
ATOM 8134 C C . GLY E 1 20 ? 21.313 22.530 53.958 1.00 18.02 20 GLY E C 1
ATOM 8135 O O . GLY E 1 20 ? 21.911 23.592 54.040 1.00 18.41 20 GLY E O 1
ATOM 8136 N N . THR E 1 21 ? 20.005 22.403 54.139 1.00 18.16 21 THR E N 1
ATOM 8137 C CA . THR E 1 21 ? 19.123 23.555 54.268 1.00 19.49 21 THR E CA 1
ATOM 8138 C C . THR E 1 21 ? 18.676 23.697 55.710 1.00 20.89 21 THR E C 1
ATOM 8139 O O . THR E 1 21 ? 17.892 22.894 56.213 0.20 19.92 21 THR E O 1
ATOM 8143 N N . GLY E 1 22 ? 19.193 24.726 56.363 1.00 20.77 22 GLY E N 1
ATOM 8144 C CA . GLY E 1 22 ? 18.793 25.066 57.725 1.00 20.91 22 GLY E CA 1
ATOM 8145 C C . GLY E 1 22 ? 19.965 25.380 58.634 1.00 19.76 22 GLY E C 1
ATOM 8146 O O . GLY E 1 22 ? 21.032 25.829 58.188 1.00 21.87 22 GLY E O 1
ATOM 8147 N N . SER E 1 23 ? 19.761 25.154 59.922 1.00 18.54 23 SER E N 1
ATOM 8148 C CA . SER E 1 23 ? 20.745 25.488 60.930 1.00 17.22 23 SER E CA 1
ATOM 8149 C C . SER E 1 23 ? 21.913 24.513 60.863 1.00 16.01 23 SER E C 1
ATOM 8150 O O . SER E 1 23 ? 21.719 23.355 60.479 1.00 14.34 23 SER E O 1
ATOM 8153 N N . PRO E 1 24 ? 23.117 24.972 61.224 1.00 15.37 24 PRO E N 1
ATOM 8154 C CA . PRO E 1 24 ? 24.246 24.044 61.247 1.00 14.21 24 PRO E CA 1
ATOM 8155 C C . PRO E 1 24 ? 24.057 22.995 62.321 1.00 13.60 24 PRO E C 1
ATOM 8156 O O . PRO E 1 24 ? 23.510 23.289 63.390 1.00 13.22 24 PRO E O 1
ATOM 8160 N N . LEU E 1 25 ? 24.479 21.780 61.995 1.00 12.65 25 LEU E N 1
ATOM 8161 C CA . LEU E 1 25 ? 24.377 20.644 62.889 1.00 12.81 25 LEU E CA 1
ATOM 8162 C C . LEU E 1 25 ? 25.743 19.985 62.944 1.00 11.81 25 LEU E C 1
ATOM 8163 O O . LEU E 1 25 ? 26.335 19.680 61.905 1.00 12.20 25 LEU E O 1
ATOM 8168 N N . LEU E 1 26 ? 26.243 19.806 64.166 1.00 10.94 26 LEU E N 1
ATOM 8169 C CA . LEU E 1 26 ? 27.423 18.982 64.413 1.00 10.14 26 LEU E CA 1
ATOM 8170 C C . LEU E 1 26 ? 26.939 17.601 64.817 1.00 9.52 26 LEU E C 1
ATOM 8171 O O . LEU E 1 26 ? 26.179 17.467 65.783 1.00 10.10 26 LEU E O 1
ATOM 8176 N N . LEU E 1 27 ? 27.375 16.577 64.082 1.00 9.39 27 LEU E N 1
ATOM 8177 C CA . LEU E 1 27 ? 26.929 15.215 64.340 1.00 9.20 27 LEU E CA 1
ATOM 8178 C C . LEU E 1 27 ? 28.088 14.465 64.972 1.00 8.86 27 LEU E C 1
ATOM 8179 O O . LEU E 1 27 ? 29.126 14.323 64.347 1.00 8.88 27 LEU E O 1
ATOM 8184 N N . ILE E 1 28 ? 27.904 14.046 66.218 1.00 8.50 28 ILE E N 1
ATOM 8185 C CA . ILE E 1 28 ? 28.961 13.355 66.979 1.00 8.59 28 ILE E CA 1
ATOM 8186 C C . ILE E 1 28 ? 28.620 11.873 67.089 1.00 8.86 28 ILE E C 1
ATOM 8187 O O . ILE E 1 28 ? 27.696 11.501 67.841 1.00 9.21 28 ILE E O 1
ATOM 8192 N N . PRO E 1 29 ? 29.344 11.015 66.345 1.00 8.77 29 PRO E N 1
ATOM 8193 C CA . PRO E 1 29 ? 28.984 9.589 66.292 1.00 8.83 29 PRO E CA 1
ATOM 8194 C C . PRO E 1 29 ? 29.377 8.816 67.547 1.00 8.93 29 PRO E C 1
ATOM 8195 O O . PRO E 1 29 ? 29.915 9.385 68.500 1.00 9.60 29 PRO E O 1
ATOM 8199 N N . GLY E 1 30 ? 29.094 7.514 67.523 1.00 8.71 30 GLY E N 1
ATOM 8200 C CA . GLY E 1 30 ? 29.400 6.620 68.632 1.00 8.97 30 GLY E CA 1
ATOM 8201 C C . GLY E 1 30 ? 30.825 6.115 68.628 1.00 9.26 30 GLY E C 1
ATOM 8202 O O . GLY E 1 30 ? 31.646 6.468 67.756 1.00 10.09 30 GLY E O 1
ATOM 8203 N N . ILE E 1 31 ? 31.087 5.239 69.594 1.00 9.17 31 ILE E N 1
ATOM 8204 C CA . ILE E 1 31 ? 32.431 4.794 69.985 1.00 9.51 31 ILE E CA 1
ATOM 8205 C C . ILE E 1 31 ? 33.336 4.269 68.861 1.00 9.09 31 ILE E C 1
ATOM 8206 O O . ILE E 1 31 ? 34.545 4.518 68.874 1.00 9.21 31 ILE E O 1
ATOM 8211 N N . THR E 1 32 ? 32.767 3.537 67.900 1.00 9.11 32 THR E N 1
ATOM 8212 C CA . THR E 1 32 ? 33.548 2.984 66.789 1.00 9.07 32 THR E CA 1
ATOM 8213 C C . THR E 1 32 ? 32.989 3.406 65.426 1.00 8.80 32 THR E C 1
ATOM 8214 O O . THR E 1 32 ? 32.939 2.608 64.484 1.00 8.60 32 THR E O 1
ATOM 8218 N N . SER E 1 33 ? 32.589 4.672 65.326 1.00 9.06 33 SER E N 1
ATOM 8219 C CA . SER E 1 33 ? 31.907 5.157 64.130 1.00 9.12 33 SER E CA 1
ATOM 8220 C C . SER E 1 33 ? 32.617 6.387 63.542 1.00 9.25 33 SER E C 1
ATOM 8221 O O . SER E 1 33 ? 32.300 7.535 63.889 1.00 9.92 33 SER E O 1
ATOM 8224 N N . PRO E 1 34 ? 33.599 6.160 62.665 1.00 9.07 34 PRO E N 1
ATOM 8225 C CA . PRO E 1 34 ? 34.170 7.300 61.953 1.00 9.12 34 PRO E CA 1
ATOM 8226 C C . PRO E 1 34 ? 33.069 8.059 61.181 1.00 8.96 34 PRO E C 1
ATOM 8227 O O . PRO E 1 34 ? 32.058 7.470 60.795 1.00 9.24 34 PRO E O 1
ATOM 8231 N N . ALA E 1 35 ? 33.274 9.352 60.979 1.00 9.15 35 ALA E N 1
ATOM 8232 C CA . ALA E 1 35 ? 32.282 10.224 60.327 1.00 8.55 35 ALA E CA 1
ATOM 8233 C C . ALA E 1 35 ? 31.709 9.623 59.037 1.00 8.70 35 ALA E C 1
ATOM 8234 O O . ALA E 1 35 ? 30.501 9.703 58.807 1.00 8.19 35 ALA E O 1
ATOM 8236 N N . VAL E 1 36 ? 32.569 9.029 58.202 1.00 8.84 36 VAL E N 1
ATOM 8237 C CA . VAL E 1 36 ? 32.128 8.510 56.896 1.00 9.10 36 VAL E CA 1
ATOM 8238 C C . VAL E 1 36 ? 31.017 7.450 57.042 1.00 9.27 36 VAL E C 1
ATOM 8239 O O . VAL E 1 36 ? 30.196 7.294 56.138 1.00 9.43 36 VAL E O 1
ATOM 8243 N N . THR E 1 37 ? 31.002 6.738 58.168 1.00 9.10 37 THR E N 1
ATOM 8244 C CA . THR E 1 37 ? 30.013 5.675 58.418 1.00 9.16 37 THR E CA 1
ATOM 8245 C C . THR E 1 37 ? 28.607 6.241 58.671 1.00 9.36 37 THR E C 1
ATOM 8246 O O . THR E 1 37 ? 27.647 5.508 58.624 1.00 9.63 37 THR E O 1
ATOM 8250 N N . TRP E 1 38 ? 28.513 7.549 58.911 1.00 9.46 38 TRP E N 1
ATOM 8251 C CA . TRP E 1 38 ? 27.229 8.226 59.087 1.00 9.80 38 TRP E CA 1
ATOM 8252 C C . TRP E 1 38 ? 26.770 8.923 57.817 1.00 10.22 38 TRP E C 1
ATOM 8253 O O . TRP E 1 38 ? 25.736 9.609 57.810 1.00 10.80 38 TRP E O 1
ATOM 8264 N N . GLY E 1 39 ? 27.522 8.748 56.731 1.00 10.44 39 GLY E N 1
ATOM 8265 C CA . GLY E 1 39 ? 27.223 9.386 55.450 1.00 11.16 39 GLY E CA 1
ATOM 8266 C C . GLY E 1 39 ? 25.796 9.149 54.960 1.00 11.40 39 GLY E C 1
ATOM 8267 O O . GLY E 1 39 ? 25.112 10.097 54.563 1.00 12.13 39 GLY E O 1
ATOM 8268 N N . PHE E 1 40 ? 25.343 7.896 55.030 1.00 11.20 40 PHE E N 1
ATOM 8269 C CA . PHE E 1 40 ? 24.005 7.547 54.532 1.00 11.76 40 PHE E CA 1
ATOM 8270 C C . PHE E 1 40 ? 22.897 8.293 55.278 1.00 12.28 40 PHE E C 1
ATOM 8271 O O . PHE E 1 40 ? 21.839 8.580 54.706 1.00 13.43 40 PHE E O 1
ATOM 8279 N N . VAL E 1 41 ? 23.174 8.640 56.532 1.00 11.78 41 VAL E N 1
ATOM 8280 C CA . VAL E 1 41 ? 22.260 9.409 57.370 1.00 11.88 41 VAL E CA 1
ATOM 8281 C C . VAL E 1 41 ? 22.391 10.900 57.103 1.00 11.70 41 VAL E C 1
ATOM 8282 O O . VAL E 1 41 ? 21.371 11.597 56.967 1.00 11.21 41 VAL E O 1
ATOM 8286 N N . ALA E 1 42 ? 23.637 11.395 57.057 1.00 10.91 42 ALA E N 1
ATOM 8287 C CA . ALA E 1 42 ? 23.876 12.825 56.872 1.00 10.98 42 ALA E CA 1
ATOM 8288 C C . ALA E 1 42 ? 23.286 13.321 55.550 1.00 11.35 42 ALA E C 1
ATOM 8289 O O . ALA E 1 42 ? 22.779 14.443 55.488 1.00 11.07 42 ALA E O 1
ATOM 8291 N N . GLU E 1 43 ? 23.356 12.496 54.509 1.00 11.97 43 GLU E N 1
ATOM 8292 C CA . GLU E 1 43 ? 22.795 12.865 53.211 1.00 13.01 43 GLU E CA 1
ATOM 8293 C C . GLU E 1 43 ? 21.297 13.120 53.328 1.00 13.08 43 GLU E C 1
ATOM 8294 O O . GLU E 1 43 ? 20.774 14.040 52.690 1.00 14.36 43 GLU E O 1
ATOM 8300 N N . ARG E 1 44 ? 20.626 12.328 54.162 1.00 12.62 44 ARG E N 1
ATOM 8301 C CA . ARG E 1 44 ? 19.198 12.514 54.409 1.00 12.35 44 ARG E CA 1
ATOM 8302 C C . ARG E 1 44 ? 18.933 13.681 55.375 1.00 12.59 44 ARG E C 1
ATOM 8303 O O . ARG E 1 44 ? 17.957 14.446 55.207 1.00 12.56 44 ARG E O 1
ATOM 8311 N N . LEU E 1 45 ? 19.801 13.854 56.374 1.00 12.34 45 LEU E N 1
ATOM 8312 C CA . LEU E 1 45 ? 19.590 14.931 57.348 1.00 12.86 45 LEU E CA 1
ATOM 8313 C C . LEU E 1 45 ? 19.816 16.306 56.742 1.00 13.09 45 LEU E C 1
ATOM 8314 O O . LEU E 1 45 ? 19.357 17.309 57.310 1.00 13.33 45 LEU E O 1
ATOM 8319 N N . ALA E 1 46 ? 20.515 16.335 55.602 1.00 12.85 46 ALA E N 1
ATOM 8320 C CA . ALA E 1 46 ? 20.845 17.581 54.895 1.00 14.11 46 ALA E CA 1
ATOM 8321 C C . ALA E 1 46 ? 19.591 18.238 54.320 1.00 14.12 46 ALA E C 1
ATOM 8322 O O . ALA E 1 46 ? 19.622 19.390 53.914 1.00 14.76 46 ALA E O 1
ATOM 8324 N N . LYS E 1 47 ? 18.478 17.516 54.327 1.00 14.67 47 LYS E N 1
ATOM 8325 C CA . LYS E 1 47 ? 17.191 18.124 53.989 1.00 15.92 47 LYS E CA 1
ATOM 8326 C C . LYS E 1 47 ? 16.766 19.126 55.063 1.00 15.88 47 LYS E C 1
ATOM 8327 O O . LYS E 1 47 ? 16.105 20.130 54.752 1.00 17.36 47 LYS E O 1
ATOM 8333 N N . TYR E 1 48 ? 17.174 18.886 56.312 1.00 14.98 48 TYR E N 1
ATOM 8334 C CA . TYR E 1 48 ? 16.661 19.621 57.481 1.00 15.36 48 TYR E CA 1
ATOM 8335 C C . TYR E 1 48 ? 17.682 20.515 58.177 1.00 15.30 48 TYR E C 1
ATOM 8336 O O . TYR E 1 48 ? 17.309 21.401 58.952 1.00 16.54 48 TYR E O 1
ATOM 8345 N N . PHE E 1 49 ? 18.967 20.239 57.943 1.00 14.77 49 PHE E N 1
ATOM 8346 C CA . PHE E 1 49 ? 20.073 20.924 58.610 1.00 14.01 49 PHE E CA 1
ATOM 8347 C C . PHE E 1 49 ? 21.230 21.080 57.640 1.00 13.55 49 PHE E C 1
ATOM 8348 O O . PHE E 1 49 ? 21.302 20.371 56.633 1.00 13.82 49 PHE E O 1
ATOM 8356 N N . ASP E 1 50 ? 22.168 21.953 57.979 1.00 13.05 50 ASP E N 1
ATOM 8357 C CA . ASP E 1 50 ? 23.454 21.981 57.289 1.00 12.95 50 ASP E CA 1
ATOM 8358 C C . ASP E 1 50 ? 24.411 21.115 58.137 1.00 11.82 50 ASP E C 1
ATOM 8359 O O . ASP E 1 50 ? 24.825 21.514 59.217 1.00 11.78 50 ASP E O 1
ATOM 8364 N N . VAL E 1 51 ? 24.732 19.922 57.633 1.00 10.78 51 VAL E N 1
ATOM 8365 C CA . VAL E 1 51 ? 25.329 18.853 58.457 1.00 10.27 51 VAL E CA 1
ATOM 8366 C C . VAL E 1 51 ? 26.855 18.781 58.424 1.00 10.20 51 VAL E C 1
ATOM 8367 O O . VAL E 1 51 ? 27.453 18.748 57.355 1.00 10.62 51 VAL E O 1
ATOM 8371 N N . HIS E 1 52 ? 27.474 18.717 59.606 1.00 9.47 52 HIS E N 1
ATOM 8372 C CA . HIS E 1 52 ? 28.928 18.552 59.721 1.00 9.44 52 HIS E CA 1
ATOM 8373 C C . HIS E 1 52 ? 29.154 17.362 60.605 1.00 9.39 52 HIS E C 1
ATOM 8374 O O . HIS E 1 52 ? 28.897 17.427 61.817 1.00 8.92 52 HIS E O 1
ATOM 8381 N N . VAL E 1 53 ? 29.619 16.258 60.017 1.00 8.87 53 VAL E N 1
ATOM 8382 C CA . VAL E 1 53 ? 29.841 15.021 60.789 1.00 8.91 53 VAL E CA 1
ATOM 8383 C C . VAL E 1 53 ? 31.291 14.965 61.292 1.00 8.60 53 VAL E C 1
ATOM 8384 O O . VAL E 1 53 ? 32.226 15.039 60.508 1.00 9.00 53 VAL E O 1
ATOM 8388 N N . VAL E 1 54 ? 31.463 14.806 62.599 1.00 8.29 54 VAL E N 1
ATOM 8389 C CA . VAL E 1 54 ? 32.799 14.877 63.205 1.00 8.51 54 VAL E CA 1
ATOM 8390 C C . VAL E 1 54 ? 33.450 13.515 63.355 1.00 8.51 54 VAL E C 1
ATOM 8391 O O . VAL E 1 54 ? 32.824 12.590 63.873 1.00 8.82 54 VAL E O 1
ATOM 8395 N N . ASP E 1 55 ? 34.705 13.389 62.924 1.00 8.52 55 ASP E N 1
ATOM 8396 C CA . ASP E 1 55 ? 35.556 12.262 63.379 1.00 8.63 55 ASP E CA 1
ATOM 8397 C C . ASP E 1 55 ? 36.030 12.605 64.796 1.00 8.39 55 ASP E C 1
ATOM 8398 O O . ASP E 1 55 ? 36.790 13.552 64.978 1.00 8.12 55 ASP E O 1
ATOM 8403 N N . VAL E 1 56 ? 35.584 11.855 65.793 1.00 7.70 56 VAL E N 1
ATOM 8404 C CA . VAL E 1 56 ? 35.995 12.134 67.172 1.00 7.69 56 VAL E CA 1
ATOM 8405 C C . VAL E 1 56 ? 37.492 11.818 67.261 1.00 7.40 56 VAL E C 1
ATOM 8406 O O . VAL E 1 56 ? 37.985 11.004 66.475 1.00 7.86 56 VAL E O 1
ATOM 8410 N N . ARG E 1 57 ? 38.225 12.449 68.183 1.00 7.68 57 ARG E N 1
ATOM 8411 C CA . ARG E 1 57 ? 39.665 12.135 68.308 1.00 7.56 57 ARG E CA 1
ATOM 8412 C C . ARG E 1 57 ? 39.888 10.622 68.438 1.00 7.52 57 ARG E C 1
ATOM 8413 O O . ARG E 1 57 ? 39.123 9.932 69.103 1.00 7.31 57 ARG E O 1
ATOM 8421 N N . GLY E 1 58 ? 40.941 10.138 67.784 1.00 7.54 58 GLY E N 1
ATOM 8422 C CA . GLY E 1 58 ? 41.235 8.714 67.768 1.00 7.70 58 GLY E CA 1
ATOM 8423 C C . GLY E 1 58 ? 40.390 7.898 66.807 1.00 7.94 58 GLY E C 1
ATOM 8424 O O . GLY E 1 58 ? 40.444 6.666 66.843 1.00 8.59 58 GLY E O 1
ATOM 8425 N N . ARG E 1 59 ? 39.606 8.568 65.951 1.00 7.91 59 ARG E N 1
ATOM 8426 C CA . ARG E 1 59 ? 38.821 7.880 64.899 1.00 7.69 59 ARG E CA 1
ATOM 8427 C C . ARG E 1 59 ? 38.998 8.539 63.542 1.00 7.86 59 ARG E C 1
ATOM 8428 O O . ARG E 1 59 ? 39.252 9.740 63.460 1.00 7.67 59 ARG E O 1
ATOM 8436 N N . GLY E 1 60 ? 38.824 7.742 62.499 1.00 7.68 60 GLY E N 1
ATOM 8437 C CA . GLY E 1 60 ? 38.855 8.247 61.123 1.00 7.88 60 GLY E CA 1
ATOM 8438 C C . GLY E 1 60 ? 40.148 8.977 60.830 1.00 8.00 60 GLY E C 1
ATOM 8439 O O . GLY E 1 60 ? 41.230 8.426 61.041 1.00 8.67 60 GLY E O 1
ATOM 8440 N N . LEU E 1 61 ? 40.036 10.220 60.352 1.00 7.70 61 LEU E N 1
ATOM 8441 C CA . LEU E 1 61 ? 41.218 11.027 60.029 1.00 7.83 61 LEU E CA 1
ATOM 8442 C C . LEU E 1 61 ? 41.577 12.069 61.091 1.00 7.91 61 LEU E C 1
ATOM 8443 O O . LEU E 1 61 ? 42.510 12.854 60.894 1.00 7.79 61 LEU E O 1
ATOM 8448 N N . SER E 1 62 ? 40.864 12.075 62.215 1.00 7.62 62 SER E N 1
ATOM 8449 C CA . SER E 1 62 ? 41.195 13.021 63.286 1.00 8.14 62 SER E CA 1
ATOM 8450 C C . SER E 1 62 ? 42.474 12.597 63.998 1.00 8.25 62 SER E C 1
ATOM 8451 O O . SER E 1 62 ? 42.941 11.454 63.857 1.00 8.34 62 SER E O 1
ATOM 8454 N N . GLU E 1 63 ? 43.052 13.530 64.741 1.00 8.74 63 GLU E N 1
ATOM 8455 C CA . GLU E 1 63 ? 44.312 13.242 65.421 1.00 9.21 63 GLU E CA 1
ATOM 8456 C C . GLU E 1 63 ? 44.188 12.008 66.305 1.00 9.38 63 GLU E C 1
ATOM 8457 O O . GLU E 1 63 ? 43.169 11.801 66.962 1.00 9.56 63 GLU E O 1
ATOM 8463 N N . SER E 1 64 ? 45.238 11.194 66.296 1.00 9.34 64 SER E N 1
ATOM 8464 C CA . SER E 1 64 ? 45.275 10.001 67.136 1.00 9.66 64 SER E CA 1
ATOM 8465 C C . SER E 1 64 ? 46.577 9.998 67.922 1.00 9.90 64 SER E C 1
ATOM 8466 O O . SER E 1 64 ? 47.182 11.043 68.111 1.00 10.22 64 SER E O 1
ATOM 8469 N N . GLY E 1 65 ? 46.998 8.822 68.380 1.00 10.20 65 GLY E N 1
ATOM 8470 C CA . GLY E 1 65 ? 48.230 8.729 69.158 1.00 9.99 65 GLY E CA 1
ATOM 8471 C C . GLY E 1 65 ? 47.996 8.830 70.651 1.00 10.00 65 GLY E C 1
ATOM 8472 O O . GLY E 1 65 ? 46.930 8.481 71.148 1.00 10.10 65 GLY E O 1
ATOM 8473 N N . ASP E 1 66 ? 49.002 9.325 71.369 1.00 10.04 66 ASP E N 1
ATOM 8474 C CA . ASP E 1 66 ? 48.990 9.275 72.848 1.00 9.85 66 ASP E CA 1
ATOM 8475 C C . ASP E 1 66 ? 48.180 10.421 73.474 1.00 10.26 66 ASP E C 1
ATOM 8476 O O . ASP E 1 66 ? 48.692 11.207 74.289 1.00 10.84 66 ASP E O 1
ATOM 8481 N N . LEU E 1 67 ? 46.903 10.495 73.110 1.00 9.86 67 LEU E N 1
ATOM 8482 C CA . LEU E 1 67 ? 46.048 11.594 73.547 1.00 9.63 67 LEU E CA 1
ATOM 8483 C C . LEU E 1 67 ? 45.241 11.237 74.776 1.00 9.55 67 LEU E C 1
ATOM 8484 O O . LEU E 1 67 ? 45.135 10.073 75.143 1.00 9.61 67 LEU E O 1
ATOM 8489 N N . ASP E 1 68 ? 44.622 12.268 75.356 1.00 9.46 68 ASP E N 1
ATOM 8490 C CA . ASP E 1 68 ? 43.600 12.117 76.378 1.00 9.58 68 ASP E CA 1
ATOM 8491 C C . ASP E 1 68 ? 42.284 11.734 75.672 1.00 9.52 68 ASP E C 1
ATOM 8492 O O . ASP E 1 68 ? 41.734 12.527 74.908 1.00 9.18 68 ASP E O 1
ATOM 8497 N N . TYR E 1 69 ? 41.811 10.507 75.904 1.00 9.19 69 TYR E N 1
ATOM 8498 C CA . TYR E 1 69 ? 40.571 10.021 75.265 1.00 8.82 69 TYR E CA 1
ATOM 8499 C C . TYR E 1 69 ? 39.366 10.032 76.191 1.00 9.01 69 TYR E C 1
ATOM 8500 O O . TYR E 1 69 ? 38.321 9.430 75.884 1.00 9.09 69 TYR E O 1
ATOM 8509 N N . SER E 1 70 ? 39.493 10.769 77.291 1.00 8.93 70 SER E N 1
ATOM 8510 C CA . SER E 1 70 ? 38.416 10.893 78.265 1.00 9.20 70 SER E CA 1
ATOM 8511 C C . SER E 1 70 ? 37.251 11.692 77.693 1.00 9.22 70 SER E C 1
ATOM 8512 O O . SER E 1 70 ? 37.382 12.393 76.701 1.00 9.59 70 SER E O 1
ATOM 8515 N N . LEU E 1 71 ? 36.124 11.603 78.380 1.00 9.20 71 LEU E N 1
ATOM 8516 C CA . LEU E 1 71 ? 34.926 12.337 78.005 1.00 9.43 71 LEU E CA 1
ATOM 8517 C C . LEU E 1 71 ? 35.175 13.840 78.099 1.00 9.85 71 LEU E C 1
ATOM 8518 O O . LEU E 1 71 ? 34.701 14.603 77.244 1.00 9.62 71 LEU E O 1
ATOM 8523 N N . ASP E 1 72 ? 35.934 14.253 79.112 1.00 10.34 72 ASP E N 1
ATOM 8524 C CA . ASP E 1 72 ? 36.316 15.660 79.273 1.00 11.23 72 ASP E CA 1
ATOM 8525 C C . ASP E 1 72 ? 37.039 16.203 78.041 1.00 10.91 72 ASP E C 1
ATOM 8526 O O . ASP E 1 72 ? 36.712 17.294 77.567 1.00 10.58 72 ASP E O 1
ATOM 8531 N N . ALA E 1 73 ? 38.005 15.440 77.522 1.00 10.36 73 ALA E N 1
ATOM 8532 C CA . ALA E 1 73 ? 38.758 15.866 76.343 1.00 10.17 73 ALA E CA 1
ATOM 8533 C C . ALA E 1 73 ? 37.891 15.927 75.088 1.00 9.91 73 ALA E C 1
ATOM 8534 O O . ALA E 1 73 ? 37.982 16.880 74.312 1.00 9.80 73 ALA E O 1
ATOM 8544 N N . ALA E 1 75 ? 34.676 16.299 75.001 1.00 9.29 75 ALA E N 1
ATOM 8545 C CA . ALA E 1 75 ? 33.771 17.446 75.225 1.00 9.14 75 ALA E CA 1
ATOM 8546 C C . ALA E 1 75 ? 34.471 18.770 74.933 1.00 9.67 75 ALA E C 1
ATOM 8547 O O . ALA E 1 75 ? 33.891 19.650 74.283 1.00 9.39 75 ALA E O 1
ATOM 8549 N N . ASP E 1 76 ? 35.722 18.902 75.384 1.00 9.72 76 ASP E N 1
ATOM 8550 C CA . ASP E 1 76 ? 36.511 20.085 75.062 1.00 10.17 76 ASP E CA 1
ATOM 8551 C C . ASP E 1 76 ? 36.673 20.267 73.551 1.00 9.79 76 ASP E C 1
ATOM 8552 O O . ASP E 1 76 ? 36.613 21.388 73.050 1.00 9.83 76 ASP E O 1
ATOM 8557 N N . ASP E 1 77 ? 36.909 19.171 72.825 1.00 9.30 77 ASP E N 1
ATOM 8558 C CA . ASP E 1 77 ? 36.993 19.232 71.361 1.00 9.55 77 ASP E CA 1
ATOM 8559 C C . ASP E 1 77 ? 35.729 19.822 70.751 1.00 9.37 77 ASP E C 1
ATOM 8560 O O . ASP E 1 77 ? 35.793 20.631 69.814 1.00 9.27 77 ASP E O 1
ATOM 8565 N N . LEU E 1 78 ? 34.579 19.365 71.244 1.00 9.13 78 LEU E N 1
ATOM 8566 C CA . LEU E 1 78 ? 33.282 19.778 70.706 1.00 9.26 78 LEU E CA 1
ATOM 8567 C C . LEU E 1 78 ? 33.011 21.245 71.038 1.00 9.37 78 LEU E C 1
ATOM 8568 O O . LEU E 1 78 ? 32.558 22.002 70.177 1.00 9.69 78 LEU E O 1
ATOM 8573 N N . VAL E 1 79 ? 33.316 21.652 72.268 1.00 9.37 79 VAL E N 1
ATOM 8574 C CA . VAL E 1 79 ? 33.182 23.072 72.632 1.00 9.85 79 VAL E CA 1
ATOM 8575 C C . VAL E 1 79 ? 33.994 23.917 71.657 1.00 10.40 79 VAL E C 1
ATOM 8576 O O . VAL E 1 79 ? 33.527 24.948 71.162 1.00 10.07 79 VAL E O 1
ATOM 8580 N N . ALA E 1 80 ? 35.212 23.468 71.360 1.00 10.58 80 ALA E N 1
ATOM 8581 C CA . ALA E 1 80 ? 36.111 24.239 70.520 1.00 10.85 80 ALA E CA 1
ATOM 8582 C C . ALA E 1 80 ? 35.579 24.370 69.093 1.00 11.46 80 ALA E C 1
ATOM 8583 O O . ALA E 1 80 ? 35.697 25.441 68.475 1.00 11.99 80 ALA E O 1
ATOM 8585 N N . LEU E 1 81 ? 34.957 23.311 68.579 1.00 11.52 81 LEU E N 1
ATOM 8586 C CA . LEU E 1 81 ? 34.325 23.375 67.253 1.00 12.17 81 LEU E CA 1
ATOM 8587 C C . LEU E 1 81 ? 33.145 24.340 67.276 1.00 12.99 81 LEU E C 1
ATOM 8588 O O . LEU E 1 81 ? 33.017 25.186 66.390 1.00 14.10 81 LEU E O 1
ATOM 8593 N N . ALA E 1 82 ? 32.298 24.225 68.295 1.00 13.03 82 ALA E N 1
ATOM 8594 C CA . ALA E 1 82 ? 31.086 25.047 68.386 1.00 13.93 82 ALA E CA 1
ATOM 8595 C C . ALA E 1 82 ? 31.391 26.542 68.567 1.00 15.59 82 ALA E C 1
ATOM 8596 O O . ALA E 1 82 ? 30.581 27.386 68.180 1.00 15.86 82 ALA E O 1
ATOM 8598 N N . GLN E 1 83 ? 32.552 26.858 69.139 1.00 16.57 83 GLN E N 1
ATOM 8599 C CA . GLN E 1 83 ? 32.970 28.247 69.332 1.00 19.48 83 GLN E CA 1
ATOM 8600 C C . GLN E 1 83 ? 33.092 28.976 68.002 1.00 20.97 83 GLN E C 1
ATOM 8601 O O . GLN E 1 83 ? 32.946 30.198 67.948 1.00 22.23 83 GLN E O 1
ATOM 8607 N N . ARG E 1 84 ? 33.340 28.207 66.939 1.00 21.22 84 ARG E N 1
ATOM 8608 C CA . ARG E 1 84 ? 33.604 28.730 65.601 1.00 23.17 84 ARG E CA 1
ATOM 8609 C C . ARG E 1 84 ? 32.336 28.841 64.750 1.00 24.01 84 ARG E C 1
ATOM 8610 O O . ARG E 1 84 ? 32.391 29.268 63.587 1.00 24.78 84 ARG E O 1
ATOM 8626 N N . GLU E 1 86 ? 27.802 29.468 64.607 1.00 23.55 86 GLU E N 1
ATOM 8627 C CA . GLU E 1 86 ? 26.741 30.248 65.239 1.00 24.24 86 GLU E CA 1
ATOM 8628 C C . GLU E 1 86 ? 25.473 29.430 65.317 1.00 23.49 86 GLU E C 1
ATOM 8629 O O . GLU E 1 86 ? 25.001 28.918 64.301 1.00 24.53 86 GLU E O 1
ATOM 8635 N N . GLY E 1 87 ? 24.954 29.276 66.536 1.00 23.08 87 GLY E N 1
ATOM 8636 C CA . GLY E 1 87 ? 23.672 28.610 66.774 1.00 22.22 87 GLY E CA 1
ATOM 8637 C C . GLY E 1 87 ? 23.655 27.141 66.397 1.00 20.83 87 GLY E C 1
ATOM 8638 O O . GLY E 1 87 ? 22.679 26.657 65.807 1.00 21.79 87 GLY E O 1
ATOM 8639 N N . VAL E 1 88 ? 24.712 26.426 66.749 1.00 19.27 88 VAL E N 1
ATOM 8640 C CA . VAL E 1 88 ? 24.819 25.032 66.345 1.00 16.87 88 VAL E CA 1
ATOM 8641 C C . VAL E 1 88 ? 23.945 24.066 67.127 1.00 15.31 88 VAL E C 1
ATOM 8642 O O . VAL E 1 88 ? 23.875 24.116 68.331 1.00 15.38 88 VAL E O 1
ATOM 8646 N N . VAL E 1 89 ? 23.310 23.170 66.390 1.00 13.56 89 VAL E N 1
ATOM 8647 C CA . VAL E 1 89 ? 22.580 22.054 66.967 1.00 12.73 89 VAL E CA 1
ATOM 8648 C C . VAL E 1 89 ? 23.580 20.909 67.041 1.00 12.00 89 VAL E C 1
ATOM 8649 O O . VAL E 1 89 ? 24.324 20.707 66.101 1.00 11.96 89 VAL E O 1
ATOM 8653 N N . VAL E 1 90 ? 23.605 20.174 68.155 1.00 10.82 90 VAL E N 1
ATOM 8654 C CA . VAL E 1 90 ? 24.487 19.001 68.257 1.00 10.23 90 VAL E CA 1
ATOM 8655 C C . VAL E 1 90 ? 23.612 17.765 68.300 1.00 10.04 90 VAL E C 1
ATOM 8656 O O . VAL E 1 90 ? 22.712 17.699 69.129 1.00 9.94 90 VAL E O 1
ATOM 8660 N N . LEU E 1 91 ? 23.899 16.806 67.422 1.00 10.08 91 LEU E N 1
ATOM 8661 C CA . LEU E 1 91 ? 23.243 15.513 67.428 1.00 9.76 91 LEU E CA 1
ATOM 8662 C C . LEU E 1 91 ? 24.326 14.510 67.806 1.00 9.95 91 LEU E C 1
ATOM 8663 O O . LEU E 1 91 ? 25.225 14.292 67.049 1.00 10.16 91 LEU E O 1
ATOM 8668 N N . GLY E 1 92 ? 24.183 13.902 68.981 1.00 9.22 92 GLY E N 1
ATOM 8669 C CA . GLY E 1 92 ? 25.178 12.924 69.435 1.00 9.35 92 GLY E CA 1
ATOM 8670 C C . GLY E 1 92 ? 24.542 11.557 69.511 1.00 9.40 92 GLY E C 1
ATOM 8671 O O . GLY E 1 92 ? 23.433 11.426 70.038 1.00 9.65 92 GLY E O 1
ATOM 8672 N N . HIS E 1 93 ? 25.230 10.552 68.983 1.00 9.17 93 HIS E N 1
ATOM 8673 C CA . HIS E 1 93 ? 24.765 9.180 69.135 1.00 9.45 93 HIS E CA 1
ATOM 8674 C C . HIS E 1 93 ? 25.615 8.452 70.125 1.00 9.65 93 HIS E C 1
ATOM 8675 O O . HIS E 1 93 ? 26.833 8.393 69.963 1.00 9.24 93 HIS E O 1
ATOM 8682 N N . ALA E 1 94 ? 24.973 7.891 71.152 1.00 9.40 94 ALA E N 1
ATOM 8683 C CA . ALA E 1 94 ? 25.624 6.952 72.093 1.00 9.23 94 ALA E CA 1
ATOM 8684 C C . ALA E 1 94 ? 26.776 7.639 72.807 1.00 8.94 94 ALA E C 1
ATOM 8685 O O . ALA E 1 94 ? 26.541 8.584 73.555 1.00 8.60 94 ALA E O 1
ATOM 8695 N N . GLY E 1 96 ? 28.635 9.752 71.546 1.00 8.64 96 GLY E N 1
ATOM 8696 C CA . GLY E 1 96 ? 28.505 11.123 71.070 1.00 8.34 96 GLY E CA 1
ATOM 8697 C C . GLY E 1 96 ? 27.477 11.917 71.879 1.00 8.17 96 GLY E C 1
ATOM 8698 O O . GLY E 1 96 ? 27.651 13.106 72.070 1.00 8.45 96 GLY E O 1
ATOM 8699 N N . ALA E 1 97 ? 26.416 11.249 72.345 1.00 8.19 97 ALA E N 1
ATOM 8700 C CA . ALA E 1 97 ? 25.418 11.895 73.215 1.00 8.42 97 ALA E CA 1
ATOM 8701 C C . ALA E 1 97 ? 26.023 12.244 74.589 1.00 8.44 97 ALA E C 1
ATOM 8702 O O . ALA E 1 97 ? 25.750 13.299 75.146 1.00 9.00 97 ALA E O 1
ATOM 8704 N N . ARG E 1 98 ? 26.860 11.361 75.136 1.00 8.38 98 ARG E N 1
ATOM 8705 C CA . ARG E 1 98 ? 27.570 11.691 76.384 1.00 8.67 98 ARG E CA 1
ATOM 8706 C C . ARG E 1 98 ? 28.514 12.872 76.195 1.00 8.34 98 ARG E C 1
ATOM 8707 O O . ARG E 1 98 ? 28.600 13.746 77.047 1.00 8.82 98 ARG E O 1
ATOM 8715 N N . ILE E 1 99 ? 29.199 12.911 75.056 1.00 8.67 99 ILE E N 1
ATOM 8716 C CA . ILE E 1 99 ? 30.061 14.035 74.714 1.00 8.70 99 ILE E CA 1
ATOM 8717 C C . ILE E 1 99 ? 29.256 15.342 74.687 1.00 8.96 99 ILE E C 1
ATOM 8718 O O . ILE E 1 99 ? 29.673 16.354 75.289 1.00 9.48 99 ILE E O 1
ATOM 8723 N N . ALA E 1 100 ? 28.107 15.301 74.007 1.00 9.21 100 ALA E N 1
ATOM 8724 C CA . ALA E 1 100 ? 27.218 16.468 73.892 1.00 9.25 100 ALA E CA 1
ATOM 8725 C C . ALA E 1 100 ? 26.759 16.967 75.273 1.00 9.49 100 ALA E C 1
ATOM 8726 O O . ALA E 1 100 ? 26.758 18.173 75.527 1.00 9.29 100 ALA E O 1
ATOM 8728 N N . ILE E 1 101 ? 26.383 16.046 76.158 1.00 9.31 101 ILE E N 1
ATOM 8729 C CA . ILE E 1 101 ? 25.955 16.369 77.525 1.00 9.91 101 ILE E CA 1
ATOM 8730 C C . ILE E 1 101 ? 27.061 17.077 78.295 1.00 10.24 101 ILE E C 1
ATOM 8731 O O . ILE E 1 101 ? 26.855 18.180 78.847 1.00 10.55 101 ILE E O 1
ATOM 8736 N N . ARG E 1 102 ? 28.243 16.462 78.329 1.00 10.65 102 ARG E N 1
ATOM 8737 C CA . ARG E 1 102 ? 29.350 17.085 79.020 1.00 11.13 102 ARG E CA 1
ATOM 8738 C C . ARG E 1 102 ? 29.785 18.425 78.405 1.00 10.75 102 ARG E C 1
ATOM 8739 O O . ARG E 1 102 ? 30.069 19.386 79.138 1.00 11.31 102 ARG E O 1
ATOM 8747 N N . ALA E 1 103 ? 29.813 18.510 77.086 1.00 10.26 103 ALA E N 1
ATOM 8748 C CA . ALA E 1 103 ? 30.161 19.768 76.426 1.00 10.50 103 ALA E CA 1
ATOM 8749 C C . ALA E 1 103 ? 29.191 20.896 76.800 1.00 10.79 103 ALA E C 1
ATOM 8750 O O . ALA E 1 103 ? 29.612 22.035 77.012 1.00 10.74 103 ALA E O 1
ATOM 8752 N N . ALA E 1 104 ? 27.900 20.572 76.859 1.00 11.11 104 ALA E N 1
ATOM 8753 C CA . ALA E 1 104 ? 26.885 21.575 77.167 1.00 11.94 104 ALA E CA 1
ATOM 8754 C C . ALA E 1 104 ? 26.978 22.010 78.630 1.00 12.38 104 ALA E C 1
ATOM 8755 O O . ALA E 1 104 ? 26.678 23.161 78.959 1.00 13.44 104 ALA E O 1
ATOM 8757 N N . ARG E 1 105 ? 27.398 21.100 79.509 1.00 13.00 105 ARG E N 1
ATOM 8758 C CA . ARG E 1 105 ? 27.644 21.472 80.898 1.00 14.00 105 ARG E CA 1
ATOM 8759 C C . ARG E 1 105 ? 28.849 22.426 80.986 1.00 14.15 105 ARG E C 1
ATOM 8760 O O . ARG E 1 105 ? 28.814 23.425 81.711 1.00 14.89 105 ARG E O 1
ATOM 8768 N N . LYS E 1 106 ? 29.891 22.145 80.215 1.00 14.36 106 LYS E N 1
ATOM 8769 C CA . LYS E 1 106 ? 31.091 22.980 80.205 1.00 14.61 106 LYS E CA 1
ATOM 8770 C C . LYS E 1 106 ? 30.844 24.392 79.648 1.00 14.83 106 LYS E C 1
ATOM 8771 O O . LYS E 1 106 ? 31.369 25.372 80.198 1.00 15.50 106 LYS E O 1
ATOM 8777 N N . ASP E 1 107 ? 30.070 24.505 78.570 1.00 14.88 107 ASP E N 1
ATOM 8778 C CA . ASP E 1 107 ? 29.920 25.795 77.890 1.00 15.08 107 ASP E CA 1
ATOM 8779 C C . ASP E 1 107 ? 28.621 25.844 77.077 1.00 14.97 107 ASP E C 1
ATOM 8780 O O . ASP E 1 107 ? 28.634 25.776 75.855 1.00 14.31 107 ASP E O 1
ATOM 8785 N N . SER E 1 108 ? 27.494 25.995 77.756 0.50 13.58 108 SER E N 1
ATOM 8786 C CA . SER E 1 108 ? 26.208 25.888 77.070 1.00 14.29 108 SER E CA 1
ATOM 8787 C C . SER E 1 108 ? 25.959 26.996 76.043 1.00 13.47 108 SER E C 1
ATOM 8788 O O . SER E 1 108 ? 25.207 26.798 75.087 1.00 13.75 108 SER E O 1
ATOM 8791 N N . GLN E 1 109 ? 26.582 28.155 76.231 1.00 12.85 109 GLN E N 1
ATOM 8792 C CA . GLN E 1 109 ? 26.325 29.314 75.375 1.00 12.90 109 GLN E CA 1
ATOM 8793 C C . GLN E 1 109 ? 26.648 29.075 73.895 1.00 13.03 109 GLN E C 1
ATOM 8794 O O . GLN E 1 109 ? 26.143 29.778 73.030 1.00 13.25 109 GLN E O 1
ATOM 8800 N N . VAL E 1 110 ? 27.509 28.108 73.601 1.00 12.69 110 VAL E N 1
ATOM 8801 C CA . VAL E 1 110 ? 27.892 27.885 72.190 1.00 12.73 110 VAL E CA 1
ATOM 8802 C C . VAL E 1 110 ? 27.009 26.871 71.448 1.00 12.60 110 VAL E C 1
ATOM 8803 O O . VAL E 1 110 ? 27.244 26.588 70.277 1.00 12.66 110 VAL E O 1
ATOM 8807 N N . PHE E 1 111 ? 26.014 26.330 72.135 1.00 12.18 111 PHE E N 1
ATOM 8808 C CA . PHE E 1 111 ? 25.111 25.333 71.554 1.00 12.88 111 PHE E CA 1
ATOM 8809 C C . PHE E 1 111 ? 23.683 25.846 71.573 1.00 13.30 111 PHE E C 1
ATOM 8810 O O . PHE E 1 111 ? 23.212 26.348 72.597 1.00 14.39 111 PHE E O 1
ATOM 8818 N N . SER E 1 112 ? 22.982 25.688 70.457 1.00 13.23 112 SER E N 1
ATOM 8819 C CA . SER E 1 112 ? 21.576 26.074 70.415 1.00 13.37 112 SER E CA 1
ATOM 8820 C C . SER E 1 112 ? 20.731 25.076 71.203 1.00 13.33 112 SER E C 1
ATOM 8821 O O . SER E 1 112 ? 19.908 25.466 72.041 1.00 13.93 112 SER E O 1
ATOM 8824 N N . ARG E 1 113 ? 20.937 23.792 70.918 1.00 12.79 113 ARG E N 1
ATOM 8825 C CA . ARG E 1 113 ? 20.194 22.706 71.536 1.00 12.17 113 ARG E CA 1
ATOM 8826 C C . ARG E 1 113 ? 20.862 21.365 71.255 1.00 11.69 113 ARG E C 1
ATOM 8827 O O . ARG E 1 113 ? 21.725 21.272 70.376 1.00 11.69 113 ARG E O 1
ATOM 8835 N N . LEU E 1 114 ? 20.435 20.329 71.965 1.00 11.07 114 LEU E N 1
ATOM 8836 C CA . LEU E 1 114 ? 21.017 19.006 71.857 1.00 10.35 114 LEU E CA 1
ATOM 8837 C C . LEU E 1 114 ? 19.989 18.007 71.398 1.00 10.07 114 LEU E C 1
ATOM 8838 O O . LEU E 1 114 ? 18.878 18.057 71.798 1.00 11.02 114 LEU E O 1
ATOM 8843 N N . ILE E 1 115 ? 20.416 17.105 70.545 1.00 9.55 115 ILE E N 1
ATOM 8844 C CA . ILE E 1 115 ? 19.625 15.948 70.179 1.00 9.61 115 ILE E CA 1
ATOM 8845 C C . ILE E 1 115 ? 20.471 14.773 70.626 1.00 9.58 115 ILE E C 1
ATOM 8846 O O . ILE E 1 115 ? 21.568 14.553 70.119 1.00 9.97 115 ILE E O 1
ATOM 8851 N N . LEU E 1 116 ? 19.977 14.045 71.619 1.00 10.12 116 LEU E N 1
ATOM 8852 C CA . LEU E 1 116 ? 20.748 12.955 72.245 1.00 9.72 116 LEU E CA 1
ATOM 8853 C C . LEU E 1 116 ? 20.122 11.631 71.869 1.00 10.24 116 LEU E C 1
ATOM 8854 O O . LEU E 1 116 ? 18.982 11.349 72.250 1.00 10.68 116 LEU E O 1
ATOM 8859 N N . VAL E 1 117 ? 20.849 10.822 71.120 1.00 9.86 117 VAL E N 1
ATOM 8860 C CA . VAL E 1 117 ? 20.276 9.572 70.700 1.00 10.31 117 VAL E CA 1
ATOM 8861 C C . VAL E 1 117 ? 20.957 8.424 71.420 1.00 11.08 117 VAL E C 1
ATOM 8862 O O . VAL E 1 117 ? 22.111 8.154 71.233 1.00 11.25 117 VAL E O 1
ATOM 8866 N N . ASP E 1 118 ? 20.160 7.773 72.238 1.00 11.33 118 ASP E N 1
ATOM 8867 C CA . ASP E 1 118 ? 20.554 6.552 72.963 1.00 11.23 118 ASP E CA 1
ATOM 8868 C C . ASP E 1 118 ? 21.915 6.643 73.700 1.00 11.20 118 ASP E C 1
ATOM 8869 O O . ASP E 1 118 ? 22.765 5.766 73.522 1.00 11.55 118 ASP E O 1
ATOM 8874 N N . PRO E 1 119 ? 22.124 7.685 74.525 1.00 10.64 119 PRO E N 1
ATOM 8875 C CA . PRO E 1 119 ? 23.357 7.688 75.336 1.00 11.04 119 PRO E CA 1
ATOM 8876 C C . PRO E 1 119 ? 23.373 6.514 76.324 1.00 11.40 119 PRO E C 1
ATOM 8877 O O . PRO E 1 119 ? 22.334 6.205 76.919 1.00 12.00 119 PRO E O 1
ATOM 8881 N N . PRO E 1 120 ? 24.537 5.875 76.524 1.00 11.66 120 PRO E N 1
ATOM 8882 C CA . PRO E 1 120 ? 24.632 5.002 77.698 1.00 11.61 120 PRO E CA 1
ATOM 8883 C C . PRO E 1 120 ? 24.298 5.799 78.947 1.00 11.59 120 PRO E C 1
ATOM 8884 O O . PRO E 1 120 ? 24.707 6.969 79.059 1.00 11.22 120 PRO E O 1
ATOM 8888 N N . VAL E 1 121 ? 23.588 5.154 79.857 1.00 12.05 121 VAL E N 1
ATOM 8889 C CA . VAL E 1 121 ? 23.159 5.768 81.077 1.00 12.81 121 VAL E CA 1
ATOM 8890 C C . VAL E 1 121 ? 23.903 5.162 82.266 1.00 13.26 121 VAL E C 1
ATOM 8891 O O . VAL E 1 121 ? 23.544 5.343 83.400 1.00 14.56 121 VAL E O 1
ATOM 8895 N N . SER E 1 122 ? 24.953 4.440 81.936 1.00 13.26 122 SER E N 1
ATOM 8896 C CA . SER E 1 122 ? 25.882 3.868 82.908 1.00 13.10 122 SER E CA 1
ATOM 8897 C C . SER E 1 122 ? 26.727 4.957 83.548 1.00 13.04 122 SER E C 1
ATOM 8898 O O . SER E 1 122 ? 26.719 6.120 83.116 1.00 12.71 122 SER E O 1
ATOM 8901 N N . GLY E 1 123 ? 27.447 4.590 84.607 1.00 13.17 123 GLY E N 1
ATOM 8902 C CA . GLY E 1 123 ? 28.278 5.533 85.340 1.00 14.02 123 GLY E CA 1
ATOM 8903 C C . GLY E 1 123 ? 28.539 4.943 86.718 1.00 15.12 123 GLY E C 1
ATOM 8904 O O . GLY E 1 123 ? 28.098 3.829 86.992 1.00 14.60 123 GLY E O 1
ATOM 8905 N N . PRO E 1 124 ? 29.261 5.680 87.577 1.00 16.51 124 PRO E N 1
ATOM 8906 C CA . PRO E 1 124 ? 29.613 5.186 88.917 1.00 17.13 124 PRO E CA 1
ATOM 8907 C C . PRO E 1 124 ? 28.376 4.787 89.721 1.00 18.35 124 PRO E C 1
ATOM 8908 O O . PRO E 1 124 ? 27.471 5.605 89.896 1.00 19.05 124 PRO E O 1
ATOM 8912 N N . GLY E 1 125 ? 28.338 3.532 90.169 1.00 19.30 125 GLY E N 1
ATOM 8913 C CA . GLY E 1 125 ? 27.219 3.005 90.963 1.00 19.87 125 GLY E CA 1
ATOM 8914 C C . GLY E 1 125 ? 25.964 2.696 90.172 1.00 20.85 125 GLY E C 1
ATOM 8915 O O . GLY E 1 125 ? 24.911 2.407 90.757 1.00 22.83 125 GLY E O 1
ATOM 8916 N N . ARG E 1 126 ? 26.059 2.747 88.844 1.00 19.55 126 ARG E N 1
ATOM 8917 C CA . ARG E 1 126 ? 24.888 2.548 87.988 1.00 18.80 126 ARG E CA 1
ATOM 8918 C C . ARG E 1 126 ? 24.940 1.242 87.190 1.00 17.64 126 ARG E C 1
ATOM 8919 O O . ARG E 1 126 ? 25.996 0.611 87.067 1.00 17.18 126 ARG E O 1
ATOM 8927 N N . ARG E 1 127 ? 23.788 0.814 86.679 1.00 17.01 127 ARG E N 1
ATOM 8928 C CA . ARG E 1 127 ? 23.710 -0.339 85.795 1.00 16.66 127 ARG E CA 1
ATOM 8929 C C . ARG E 1 127 ? 24.766 -0.216 84.687 1.00 16.49 127 ARG E C 1
ATOM 8930 O O . ARG E 1 127 ? 24.856 0.836 84.046 1.00 16.04 127 ARG E O 1
ATOM 8938 N N . PRO E 1 128 ? 25.572 -1.276 84.474 1.00 16.46 128 PRO E N 1
ATOM 8939 C CA . PRO E 1 128 ? 26.592 -1.220 83.412 1.00 16.64 128 PRO E CA 1
ATOM 8940 C C . PRO E 1 128 ? 25.983 -1.130 82.010 1.00 15.88 128 PRO E C 1
ATOM 8941 O O . PRO E 1 128 ? 24.829 -1.528 81.782 1.00 15.54 128 PRO E O 1
ATOM 8945 N N . TYR E 1 129 ? 26.773 -0.623 81.069 1.00 15.01 129 TYR E N 1
ATOM 8946 C CA . TYR E 1 129 ? 26.369 -0.578 79.686 1.00 14.59 129 TYR E CA 1
ATOM 8947 C C . TYR E 1 129 ? 26.216 -2.013 79.144 1.00 15.00 129 TYR E C 1
ATOM 8948 O O . TYR E 1 129 ? 27.147 -2.813 79.269 1.00 15.53 129 TYR E O 1
ATOM 8957 N N . PRO E 1 130 ? 25.024 -2.356 78.599 1.00 14.68 130 PRO E N 1
ATOM 8958 C CA . PRO E 1 130 ? 24.729 -3.745 78.234 1.00 15.15 130 PRO E CA 1
ATOM 8959 C C . PRO E 1 130 ? 25.329 -4.158 76.891 1.00 15.36 130 PRO E C 1
ATOM 8960 O O . PRO E 1 130 ? 24.600 -4.428 75.943 1.00 16.03 130 PRO E O 1
ATOM 8964 N N . ALA E 1 131 ? 26.656 -4.191 76.821 1.00 15.26 131 ALA E N 1
ATOM 8965 C CA . ALA E 1 131 ? 27.367 -4.626 75.622 1.00 15.77 131 ALA E CA 1
ATOM 8966 C C . ALA E 1 131 ? 28.595 -5.431 76.015 1.00 15.97 131 ALA E C 1
ATOM 8967 O O . ALA E 1 131 ? 29.177 -5.202 77.083 1.00 17.18 131 ALA E O 1
ATOM 8969 N N . LYS E 1 132 ? 28.985 -6.352 75.139 1.00 16.18 132 LYS E N 1
ATOM 8970 C CA . LYS E 1 132 ? 30.146 -7.216 75.347 1.00 16.61 132 LYS E CA 1
ATOM 8971 C C . LYS E 1 132 ? 31.389 -6.536 74.821 1.00 15.56 132 LYS E C 1
ATOM 8972 O O . LYS E 1 132 ? 31.463 -6.233 73.637 1.00 15.22 132 LYS E O 1
ATOM 8978 N N . TRP E 1 133 ? 32.366 -6.311 75.691 1.00 14.62 133 TRP E N 1
ATOM 8979 C CA . TRP E 1 133 ? 33.620 -5.684 75.263 1.00 13.84 133 TRP E CA 1
ATOM 8980 C C . TRP E 1 133 ? 34.307 -6.403 74.114 1.00 13.47 133 TRP E C 1
ATOM 8981 O O . TRP E 1 133 ? 34.804 -5.787 73.165 1.00 13.03 133 TRP E O 1
ATOM 8992 N N . SER E 1 134 ? 34.321 -7.725 74.159 1.00 13.11 134 SER E N 1
ATOM 8993 C CA . SER E 1 134 ? 35.031 -8.505 73.152 1.00 13.23 134 SER E CA 1
ATOM 8994 C C . SER E 1 134 ? 34.572 -8.239 71.711 1.00 12.66 134 SER E C 1
ATOM 8995 O O . SER E 1 134 ? 35.338 -8.438 70.771 1.00 12.65 134 SER E O 1
ATOM 8998 N N . TRP E 1 135 ? 33.321 -7.801 71.538 1.00 12.10 135 TRP E N 1
ATOM 8999 C CA . TRP E 1 135 ? 32.811 -7.477 70.217 1.00 12.48 135 TRP E CA 1
ATOM 9000 C C . TRP E 1 135 ? 33.623 -6.358 69.589 1.00 12.14 135 TRP E C 1
ATOM 9001 O O . TRP E 1 135 ? 33.974 -6.408 68.393 1.00 12.50 135 TRP E O 1
ATOM 9012 N N . TYR E 1 136 ? 33.927 -5.345 70.391 1.00 12.00 136 TYR E N 1
ATOM 9013 C CA . TYR E 1 136 ? 34.721 -4.208 69.935 1.00 11.67 136 TYR E CA 1
ATOM 9014 C C . TYR E 1 136 ? 36.171 -4.610 69.770 1.00 11.57 136 TYR E C 1
ATOM 9015 O O . TYR E 1 136 ? 36.775 -4.331 68.741 1.00 11.08 136 TYR E O 1
ATOM 9024 N N . ALA E 1 137 ? 36.729 -5.275 70.783 1.00 11.20 137 ALA E N 1
ATOM 9025 C CA . ALA E 1 137 ? 38.154 -5.610 70.781 1.00 11.06 137 ALA E CA 1
ATOM 9026 C C . ALA E 1 137 ? 38.532 -6.523 69.623 1.00 11.29 137 ALA E C 1
ATOM 9027 O O . ALA E 1 137 ? 39.507 -6.268 68.910 1.00 11.48 137 ALA E O 1
ATOM 9029 N N . GLU E 1 138 ? 37.753 -7.574 69.416 1.00 11.32 138 GLU E N 1
ATOM 9030 C CA . GLU E 1 138 ? 38.092 -8.561 68.378 1.00 11.29 138 GLU E CA 1
ATOM 9031 C C . GLU E 1 138 ? 37.884 -7.998 66.985 1.00 11.05 138 GLU E C 1
ATOM 9032 O O . GLU E 1 138 ? 38.675 -8.279 66.094 1.00 11.15 138 GLU E O 1
ATOM 9038 N N . SER E 1 139 ? 36.840 -7.186 66.797 1.00 10.57 139 SER E N 1
ATOM 9039 C CA . SER E 1 139 ? 36.597 -6.646 65.447 1.00 10.44 139 SER E CA 1
ATOM 9040 C C . SER E 1 139 ? 37.637 -5.604 65.079 1.00 10.33 139 SER E C 1
ATOM 9041 O O . SER E 1 139 ? 38.039 -5.520 63.913 1.00 10.76 139 SER E O 1
ATOM 9044 N N . ILE E 1 140 ? 38.066 -4.817 66.059 1.00 9.93 140 ILE E N 1
ATOM 9045 C CA . ILE E 1 140 ? 39.096 -3.805 65.807 1.00 9.92 140 ILE E CA 1
ATOM 9046 C C . ILE E 1 140 ? 40.408 -4.487 65.445 1.00 10.09 140 ILE E C 1
ATOM 9047 O O . ILE E 1 140 ? 41.045 -4.101 64.475 1.00 9.70 140 ILE E O 1
ATOM 9052 N N . ARG E 1 141 ? 40.802 -5.512 66.200 1.00 10.57 141 ARG E N 1
ATOM 9053 C CA . ARG E 1 141 ? 42.065 -6.192 65.885 1.00 11.57 141 ARG E CA 1
ATOM 9054 C C . ARG E 1 141 ? 41.996 -6.893 64.519 1.00 11.68 141 ARG E C 1
ATOM 9055 O O . ARG E 1 141 ? 42.970 -6.893 63.780 1.00 12.57 141 ARG E O 1
ATOM 9063 N N . LEU E 1 142 ? 40.832 -7.455 64.184 1.00 11.82 142 LEU E N 1
ATOM 9064 C CA . LEU E 1 142 ? 40.613 -8.030 62.854 1.00 11.99 142 LEU E CA 1
ATOM 9065 C C . LEU E 1 142 ? 40.780 -6.983 61.760 1.00 11.29 142 LEU E C 1
ATOM 9066 O O . LEU E 1 142 ? 41.487 -7.196 60.761 1.00 11.03 142 LEU E O 1
ATOM 9071 N N . ALA E 1 143 ? 40.170 -5.826 61.987 1.00 10.37 143 ALA E N 1
ATOM 9072 C CA . ALA E 1 143 ? 40.171 -4.746 61.004 1.00 10.43 143 ALA E CA 1
ATOM 9073 C C . ALA E 1 143 ? 41.565 -4.200 60.778 1.00 10.75 143 ALA E C 1
ATOM 9074 O O . ALA E 1 143 ? 41.915 -3.849 59.643 1.00 11.08 143 ALA E O 1
ATOM 9076 N N . GLN E 1 144 ? 42.360 -4.139 61.845 1.00 11.49 144 GLN E N 1
ATOM 9077 C CA . GLN E 1 144 ? 43.741 -3.626 61.755 1.00 12.19 144 GLN E CA 1
ATOM 9078 C C . GLN E 1 144 ? 44.607 -4.485 60.846 1.00 13.19 144 GLN E C 1
ATOM 9079 O O . GLN E 1 144 ? 45.496 -3.989 60.163 1.00 12.10 144 GLN E O 1
ATOM 9085 N N . ARG E 1 145 ? 44.345 -5.790 60.862 1.00 14.42 145 ARG E N 1
ATOM 9086 C CA . ARG E 1 145 ? 45.068 -6.723 60.022 1.00 17.47 145 ARG E CA 1
ATOM 9087 C C . ARG E 1 145 ? 44.682 -6.541 58.559 1.00 18.40 145 ARG E C 1
ATOM 9088 O O . ARG E 1 145 ? 45.547 -6.594 57.671 1.00 20.18 145 ARG E O 1
ATOM 9096 N N . GLY E 1 146 ? 43.405 -6.249 58.318 1.00 17.61 146 GLY E N 1
ATOM 9097 C CA . GLY E 1 146 ? 42.871 -6.100 56.981 1.00 18.22 146 GLY E CA 1
ATOM 9098 C C . GLY E 1 146 ? 41.896 -7.223 56.745 1.00 19.29 146 GLY E C 1
ATOM 9099 O O . GLY E 1 146 ? 42.291 -8.375 56.498 1.00 21.47 146 GLY E O 1
ATOM 9100 N N . CYS E 1 147 ? 40.614 -6.904 56.841 1.00 18.95 147 CYS E N 1
ATOM 9101 C CA . CYS E 1 147 ? 39.597 -7.932 56.768 1.00 19.82 147 CYS E CA 1
ATOM 9102 C C . CYS E 1 147 ? 38.568 -7.676 55.686 1.00 18.83 147 CYS E C 1
ATOM 9103 O O . CYS E 1 147 ? 38.319 -6.537 55.311 1.00 18.71 147 CYS E O 1
ATOM 9106 N N . THR E 1 148 ? 37.962 -8.758 55.212 1.00 17.98 148 THR E N 1
ATOM 9107 C CA . THR E 1 148 ? 37.007 -8.704 54.122 1.00 17.56 148 THR E CA 1
ATOM 9108 C C . THR E 1 148 ? 35.640 -8.330 54.654 1.00 16.85 148 THR E C 1
ATOM 9109 O O . THR E 1 148 ? 35.381 -8.468 55.844 1.00 16.06 148 THR E O 1
ATOM 9113 N N . ALA E 1 149 ? 34.758 -7.895 53.754 1.00 16.85 149 ALA E N 1
ATOM 9114 C CA . ALA E 1 149 ? 33.363 -7.663 54.105 1.00 17.16 149 ALA E CA 1
ATOM 9115 C C . ALA E 1 149 ? 32.719 -8.897 54.767 1.00 16.91 149 ALA E C 1
ATOM 9116 O O . ALA E 1 149 ? 32.015 -8.780 55.771 1.00 15.82 149 ALA E O 1
ATOM 9126 N N . GLU E 1 151 ? 34.115 -11.198 56.571 1.00 17.57 151 GLU E N 1
ATOM 9127 C CA . GLU E 1 151 ? 34.580 -11.353 57.941 1.00 18.04 151 GLU E CA 1
ATOM 9128 C C . GLU E 1 151 ? 33.889 -10.351 58.876 1.00 16.96 151 GLU E C 1
ATOM 9129 O O . GLU E 1 151 ? 33.591 -10.676 60.025 1.00 17.27 151 GLU E O 1
ATOM 9143 N N . ARG E 1 153 ? 30.959 -9.080 58.395 1.00 15.61 153 ARG E N 1
ATOM 9144 C CA . ARG E 1 153 ? 29.544 -9.456 58.447 1.00 16.45 153 ARG E CA 1
ATOM 9145 C C . ARG E 1 153 ? 29.176 -10.223 59.717 1.00 16.57 153 ARG E C 1
ATOM 9146 O O . ARG E 1 153 ? 28.077 -10.062 60.245 1.00 16.41 153 ARG E O 1
ATOM 9154 N N . SER E 1 154 ? 30.095 -11.054 60.204 1.00 17.06 154 SER E N 1
ATOM 9155 C CA . SER E 1 154 ? 29.886 -11.762 61.467 1.00 18.15 154 SER E CA 1
ATOM 9156 C C . SER E 1 154 ? 29.575 -10.834 62.640 1.00 17.04 154 SER E C 1
ATOM 9157 O O . SER E 1 154 ? 28.859 -11.210 63.558 1.00 18.27 154 SER E O 1
ATOM 9160 N N . TYR E 1 155 ? 30.101 -9.611 62.585 1.00 15.68 155 TYR E N 1
ATOM 9161 C CA . TYR E 1 155 ? 29.931 -8.636 63.650 1.00 15.09 155 TYR E CA 1
ATOM 9162 C C . TYR E 1 155 ? 28.678 -7.791 63.487 1.00 14.60 155 TYR E C 1
ATOM 9163 O O . TYR E 1 155 ? 28.087 -7.359 64.476 1.00 15.40 155 TYR E O 1
ATOM 9172 N N . CYS E 1 156 ? 28.281 -7.569 62.243 1.00 14.51 156 CYS E N 1
ATOM 9173 C CA . CYS E 1 156 ? 27.128 -6.732 61.922 1.00 14.98 156 CYS E CA 1
ATOM 9174 C C . CYS E 1 156 ? 26.230 -7.435 60.908 1.00 14.75 156 CYS E C 1
ATOM 9175 O O . CYS E 1 156 ? 26.037 -6.940 59.783 1.00 14.06 156 CYS E O 1
ATOM 9178 N N . PRO E 1 157 ? 25.685 -8.615 61.283 1.00 14.80 157 PRO E N 1
ATOM 9179 C CA . PRO E 1 157 ? 25.001 -9.417 60.264 1.00 15.34 157 PRO E CA 1
ATOM 9180 C C . PRO E 1 157 ? 23.689 -8.814 59.756 1.00 15.58 157 PRO E C 1
ATOM 9181 O O . PRO E 1 157 ? 23.246 -9.202 58.686 1.00 16.76 157 PRO E O 1
ATOM 9185 N N . THR E 1 158 ? 23.087 -7.873 60.488 1.00 15.55 158 THR E N 1
ATOM 9186 C CA . THR E 1 158 ? 21.808 -7.282 60.050 1.00 15.49 158 THR E CA 1
ATOM 9187 C C . THR E 1 158 ? 21.982 -6.093 59.102 1.00 15.82 158 THR E C 1
ATOM 9188 O O . THR E 1 158 ? 21.007 -5.528 58.593 1.00 16.45 158 THR E O 1
ATOM 9192 N N . TRP E 1 159 ? 23.224 -5.693 58.870 1.00 15.10 159 TRP E N 1
ATOM 9193 C CA . TRP E 1 159 ? 23.492 -4.465 58.121 1.00 14.30 159 TRP E CA 1
ATOM 9194 C C . TRP E 1 159 ? 23.468 -4.690 56.637 1.00 14.49 159 TRP E C 1
ATOM 9195 O O . TRP E 1 159 ? 23.532 -5.823 56.189 1.00 14.84 159 TRP E O 1
ATOM 9206 N N . THR E 1 160 ? 23.396 -3.614 55.851 1.00 14.30 160 THR E N 1
ATOM 9207 C CA . THR E 1 160 ? 23.484 -3.746 54.397 1.00 14.43 160 THR E CA 1
ATOM 9208 C C . THR E 1 160 ? 24.901 -4.122 53.951 1.00 14.80 160 THR E C 1
ATOM 9209 O O . THR E 1 160 ? 25.872 -3.909 54.689 1.00 14.06 160 THR E O 1
ATOM 9213 N N . ASP E 1 161 ? 25.030 -4.678 52.750 1.00 15.37 161 ASP E N 1
ATOM 9214 C CA . ASP E 1 161 ? 26.354 -4.981 52.214 1.00 16.18 161 ASP E CA 1
ATOM 9215 C C . ASP E 1 161 ? 27.288 -3.765 52.244 1.00 15.64 161 ASP E C 1
ATOM 9216 O O . ASP E 1 161 ? 28.448 -3.864 52.678 1.00 15.59 161 ASP E O 1
ATOM 9221 N N . GLU E 1 162 ? 26.777 -2.622 51.796 1.00 14.99 162 GLU E N 1
ATOM 9222 C CA . GLU E 1 162 ? 27.565 -1.399 51.721 1.00 15.00 162 GLU E CA 1
ATOM 9223 C C . GLU E 1 162 ? 28.035 -0.941 53.114 1.00 13.92 162 GLU E C 1
ATOM 9224 O O . GLU E 1 162 ? 29.173 -0.496 53.280 1.00 13.16 162 GLU E O 1
ATOM 9230 N N . GLN E 1 163 ? 27.150 -1.047 54.104 1.00 12.89 163 GLN E N 1
ATOM 9231 C CA . GLN E 1 163 ? 27.469 -0.660 55.478 1.00 12.28 163 GLN E CA 1
ATOM 9232 C C . GLN E 1 163 ? 28.540 -1.590 56.056 1.00 11.59 163 GLN E C 1
ATOM 9233 O O . GLN E 1 163 ? 29.454 -1.142 56.744 1.00 11.78 163 GLN E O 1
ATOM 9239 N N . ILE E 1 164 ? 28.421 -2.884 55.766 1.00 11.29 164 ILE E N 1
ATOM 9240 C CA . ILE E 1 164 ? 29.411 -3.849 56.238 1.00 11.47 164 ILE E CA 1
ATOM 9241 C C . ILE E 1 164 ? 30.766 -3.583 55.581 1.00 11.88 164 ILE E C 1
ATOM 9242 O O . ILE E 1 164 ? 31.807 -3.599 56.262 1.00 11.20 164 ILE E O 1
ATOM 9247 N N . GLU E 1 165 ? 30.748 -3.318 54.270 1.00 11.67 165 GLU E N 1
ATOM 9248 C CA . GLU E 1 165 ? 31.989 -3.032 53.528 1.00 12.39 165 GLU E CA 1
ATOM 9249 C C . GLU E 1 165 ? 32.675 -1.787 54.087 1.00 11.85 165 GLU E C 1
ATOM 9250 O O . GLU E 1 165 ? 33.906 -1.762 54.259 1.00 11.32 165 GLU E O 1
ATOM 9256 N N . LEU E 1 166 ? 31.879 -0.768 54.394 1.00 10.86 166 LEU E N 1
ATOM 9257 C CA . LEU E 1 166 ? 32.446 0.474 54.869 1.00 10.55 166 LEU E CA 1
ATOM 9258 C C . LEU E 1 166 ? 33.078 0.289 56.241 1.00 10.09 166 LEU E C 1
ATOM 9259 O O . LEU E 1 166 ? 34.137 0.860 56.512 1.00 9.84 166 LEU E O 1
ATOM 9264 N N . ARG E 1 167 ? 32.432 -0.510 57.093 1.00 9.75 167 ARG E N 1
ATOM 9265 C CA . ARG E 1 167 ? 32.990 -0.803 58.422 1.00 9.33 167 ARG E CA 1
ATOM 9266 C C . ARG E 1 167 ? 34.291 -1.600 58.301 1.00 9.51 167 ARG E C 1
ATOM 9267 O O . ARG E 1 167 ? 35.272 -1.322 59.003 1.00 9.34 167 ARG E O 1
ATOM 9275 N N . ALA E 1 168 ? 34.321 -2.578 57.396 1.00 9.16 168 ALA E N 1
ATOM 9276 C CA . ALA E 1 168 ? 35.562 -3.336 57.150 1.00 9.18 168 ALA E CA 1
ATOM 9277 C C . ALA E 1 168 ? 36.682 -2.423 56.657 1.00 9.23 168 ALA E C 1
ATOM 9278 O O . ALA E 1 168 ? 37.830 -2.633 56.988 1.00 8.98 168 ALA E O 1
ATOM 9280 N N . GLU E 1 169 ? 36.324 -1.384 55.905 1.00 9.33 169 GLU E N 1
ATOM 9281 C CA . GLU E 1 169 ? 37.303 -0.429 55.407 1.00 9.37 169 GLU E CA 1
ATOM 9282 C C . GLU E 1 169 ? 37.849 0.521 56.487 1.00 9.09 169 GLU E C 1
ATOM 9283 O O . GLU E 1 169 ? 39.052 0.827 56.523 1.00 8.66 169 GLU E O 1
ATOM 9289 N N . TRP E 1 170 ? 36.966 0.994 57.358 1.00 8.46 170 TRP E N 1
ATOM 9290 C CA . TRP E 1 170 ? 37.284 2.127 58.247 1.00 8.38 170 TRP E CA 1
ATOM 9291 C C . TRP E 1 170 ? 37.434 1.821 59.721 1.00 8.44 170 TRP E C 1
ATOM 9292 O O . TRP E 1 170 ? 37.936 2.649 60.476 1.00 8.72 170 TRP E O 1
ATOM 9303 N N . LEU E 1 171 ? 37.006 0.642 60.166 1.00 8.16 171 LEU E N 1
ATOM 9304 C CA . LEU E 1 171 ? 37.030 0.373 61.610 1.00 8.23 171 LEU E CA 1
ATOM 9305 C C . LEU E 1 171 ? 38.447 0.472 62.217 1.00 8.14 171 LEU E C 1
ATOM 9306 O O . LEU E 1 171 ? 38.607 0.927 63.345 1.00 8.26 171 LEU E O 1
ATOM 9311 N N . HIS E 1 172 ? 39.453 0.060 61.460 1.00 8.41 172 HIS E N 1
ATOM 9312 C CA . HIS E 1 172 ? 40.830 0.062 61.975 1.00 8.45 172 HIS E CA 1
ATOM 9313 C C . HIS E 1 172 ? 41.288 1.465 62.313 1.00 8.47 172 HIS E C 1
ATOM 9314 O O . HIS E 1 172 ? 42.300 1.639 62.996 1.00 8.68 172 HIS E O 1
ATOM 9321 N N . THR E 1 173 ? 40.583 2.476 61.809 1.00 8.55 173 THR E N 1
ATOM 9322 C CA . THR E 1 173 ? 40.964 3.859 62.139 1.00 8.43 173 THR E CA 1
ATOM 9323 C C . THR E 1 173 ? 40.527 4.274 63.532 1.00 8.43 173 THR E C 1
ATOM 9324 O O . THR E 1 173 ? 40.813 5.393 63.976 1.00 8.40 173 THR E O 1
ATOM 9328 N N . CYS E 1 174 ? 39.810 3.390 64.217 1.00 8.72 174 CYS E N 1
ATOM 9329 C CA . CYS E 1 174 ? 39.387 3.657 65.584 1.00 9.02 174 CYS E CA 1
ATOM 9330 C C . CYS E 1 174 ? 40.453 3.094 66.508 1.00 9.45 174 CYS E C 1
ATOM 9331 O O . CYS E 1 174 ? 40.526 1.889 66.724 1.00 9.78 174 CYS E O 1
ATOM 9334 N N . GLN E 1 175 ? 41.313 3.966 67.017 1.00 9.29 175 GLN E N 1
ATOM 9335 C CA . GLN E 1 175 ? 42.468 3.505 67.803 1.00 9.75 175 GLN E CA 1
ATOM 9336 C C . GLN E 1 175 ? 42.002 2.659 68.994 1.00 9.36 175 GLN E C 1
ATOM 9337 O O . GLN E 1 175 ? 41.053 3.023 69.696 1.00 8.86 175 GLN E O 1
ATOM 9343 N N . TYR E 1 176 ? 42.624 1.492 69.185 1.00 9.31 176 TYR E N 1
ATOM 9344 C CA . TYR E 1 176 ? 42.191 0.571 70.246 1.00 9.46 176 TYR E CA 1
ATOM 9345 C C . TYR E 1 176 ? 42.154 1.253 71.615 1.00 9.25 176 TYR E C 1
ATOM 9346 O O . TYR E 1 176 ? 41.163 1.138 72.346 1.00 9.12 176 TYR E O 1
ATOM 9355 N N . THR E 1 177 ? 43.222 1.972 71.970 1.00 9.17 177 THR E N 1
ATOM 9356 C CA . THR E 1 177 ? 43.262 2.618 73.293 1.00 9.06 177 THR E CA 1
ATOM 9357 C C . THR E 1 177 ? 42.158 3.652 73.473 1.00 8.96 177 THR E C 1
ATOM 9358 O O . THR E 1 177 ? 41.646 3.823 74.582 1.00 9.16 177 THR E O 1
ATOM 9362 N N . ALA E 1 178 ? 41.801 4.330 72.387 1.00 8.49 178 ALA E N 1
ATOM 9363 C CA . ALA E 1 178 ? 40.717 5.323 72.406 1.00 8.16 178 ALA E CA 1
ATOM 9364 C C . ALA E 1 178 ? 39.384 4.631 72.680 1.00 8.15 178 ALA E C 1
ATOM 9365 O O . ALA E 1 178 ? 38.572 5.116 73.469 1.00 8.73 178 ALA E O 1
ATOM 9367 N N . VAL E 1 179 ? 39.162 3.506 72.020 1.00 7.99 179 VAL E N 1
ATOM 9368 C CA . VAL E 1 179 ? 37.900 2.777 72.135 1.00 8.25 179 VAL E CA 1
ATOM 9369 C C . VAL E 1 179 ? 37.765 2.181 73.540 1.00 8.36 179 VAL E C 1
ATOM 9370 O O . VAL E 1 179 ? 36.705 2.282 74.160 1.00 8.36 179 VAL E O 1
ATOM 9374 N N . LYS E 1 180 ? 38.852 1.590 74.044 1.00 8.44 180 LYS E N 1
ATOM 9375 C CA . LYS E 1 180 ? 38.841 1.014 75.393 1.00 9.05 180 LYS E CA 1
ATOM 9376 C C . LYS E 1 180 ? 38.570 2.106 76.421 1.00 8.97 180 LYS E C 1
ATOM 9377 O O . LYS E 1 180 ? 37.752 1.919 77.329 1.00 9.14 180 LYS E O 1
ATOM 9383 N N . THR E 1 181 ? 39.231 3.254 76.262 1.00 8.90 181 THR E N 1
ATOM 9384 C CA . THR E 1 181 ? 39.039 4.344 77.206 1.00 8.90 181 THR E CA 1
ATOM 9385 C C . THR E 1 181 ? 37.601 4.874 77.174 1.00 8.83 181 THR E C 1
ATOM 9386 O O . THR E 1 181 ? 37.026 5.121 78.238 1.00 8.86 181 THR E O 1
ATOM 9390 N N . ALA E 1 182 ? 37.022 4.987 75.978 1.00 8.77 182 ALA E N 1
ATOM 9391 C CA . ALA E 1 182 ? 35.597 5.365 75.877 1.00 8.70 182 ALA E CA 1
ATOM 9392 C C . ALA E 1 182 ? 34.695 4.372 76.598 1.00 8.90 182 ALA E C 1
ATOM 9393 O O . ALA E 1 182 ? 33.758 4.772 77.277 1.00 8.83 182 ALA E O 1
ATOM 9395 N N . PHE E 1 183 ? 34.951 3.084 76.408 1.00 9.00 183 PHE E N 1
ATOM 9396 C CA . PHE E 1 183 ? 34.110 2.048 76.992 1.00 9.76 183 PHE E CA 1
ATOM 9397 C C . PHE E 1 183 ? 34.212 2.116 78.525 1.00 9.91 183 PHE E C 1
ATOM 9398 O O . PHE E 1 183 ? 33.193 2.077 79.225 1.00 9.44 183 PHE E O 1
ATOM 9406 N N . ASP E 1 184 ? 35.434 2.278 79.042 1.00 9.73 184 ASP E N 1
ATOM 9407 C CA . ASP E 1 184 ? 35.609 2.517 80.481 1.00 10.40 184 ASP E CA 1
ATOM 9408 C C . ASP E 1 184 ? 34.894 3.774 80.926 1.00 9.72 184 ASP E C 1
ATOM 9409 O O . ASP E 1 184 ? 34.348 3.805 82.017 1.00 9.33 184 ASP E O 1
ATOM 9414 N N . GLY E 1 185 ? 34.908 4.815 80.095 1.00 9.57 185 GLY E N 1
ATOM 9415 C CA . GLY E 1 185 ? 34.271 6.079 80.452 1.00 9.74 185 GLY E CA 1
ATOM 9416 C C . GLY E 1 185 ? 32.772 5.945 80.629 1.00 9.87 185 GLY E C 1
ATOM 9417 O O . GLY E 1 185 ? 32.186 6.645 81.453 1.00 9.92 185 GLY E O 1
ATOM 9418 N N . PHE E 1 186 ? 32.152 5.048 79.864 1.00 9.79 186 PHE E N 1
ATOM 9419 C CA . PHE E 1 186 ? 30.726 4.754 80.066 1.00 10.12 186 PHE E CA 1
ATOM 9420 C C . PHE E 1 186 ? 30.473 4.378 81.518 1.00 10.88 186 PHE E C 1
ATOM 9421 O O . PHE E 1 186 ? 29.371 4.599 82.041 1.00 11.06 186 PHE E O 1
ATOM 9429 N N . HIS E 1 187 ? 31.489 3.784 82.146 1.00 11.27 187 HIS E N 1
ATOM 9430 C CA . HIS E 1 187 ? 31.389 3.314 83.550 1.00 11.77 187 HIS E CA 1
ATOM 9431 C C . HIS E 1 187 ? 31.980 4.221 84.590 1.00 12.59 187 HIS E C 1
ATOM 9432 O O . HIS E 1 187 ? 31.574 4.185 85.762 1.00 14.14 187 HIS E O 1
ATOM 9439 N N . THR E 1 188 ? 32.927 5.066 84.195 1.00 12.66 188 THR E N 1
ATOM 9440 C CA . THR E 1 188 ? 33.586 5.951 85.162 1.00 13.33 188 THR E CA 1
ATOM 9441 C C . THR E 1 188 ? 33.048 7.378 85.171 1.00 13.34 188 THR E C 1
ATOM 9442 O O . THR E 1 188 ? 33.200 8.085 86.168 1.00 14.00 188 THR E O 1
ATOM 9446 N N . ASP E 1 189 ? 32.457 7.813 84.061 1.00 13.19 189 ASP E N 1
ATOM 9447 C CA . ASP E 1 189 ? 31.940 9.191 83.969 1.00 12.73 189 ASP E CA 1
ATOM 9448 C C . ASP E 1 189 ? 30.491 9.236 84.428 1.00 12.89 189 ASP E C 1
ATOM 9449 O O . ASP E 1 189 ? 29.712 8.333 84.139 1.00 12.68 189 ASP E O 1
ATOM 9454 N N . ASP E 1 190 ? 30.160 10.297 85.157 1.00 13.81 190 ASP E N 1
ATOM 9455 C CA . ASP E 1 190 ? 28.803 10.560 85.620 1.00 14.16 190 ASP E CA 1
ATOM 9456 C C . ASP E 1 190 ? 28.192 11.652 84.724 1.00 14.25 190 ASP E C 1
ATOM 9457 O O . ASP E 1 190 ? 28.561 12.827 84.821 1.00 14.72 190 ASP E O 1
ATOM 9462 N N . ILE E 1 191 ? 27.283 11.256 83.834 1.00 14.70 191 ILE E N 1
ATOM 9463 C CA . ILE E 1 191 ? 26.605 12.233 82.979 1.00 15.05 191 ILE E CA 1
ATOM 9464 C C . ILE E 1 191 ? 25.280 12.709 83.562 1.00 15.14 191 ILE E C 1
ATOM 9465 O O . ILE E 1 191 ? 24.709 13.680 83.082 1.00 14.98 191 ILE E O 1
ATOM 9470 N N . HIS E 1 192 ? 24.805 12.025 84.595 1.00 15.63 192 HIS E N 1
ATOM 9471 C CA . HIS E 1 192 ? 23.581 12.451 85.278 1.00 15.60 192 HIS E CA 1
ATOM 9472 C C . HIS E 1 192 ? 23.772 13.728 86.053 1.00 16.58 192 HIS E C 1
ATOM 9473 O O . HIS E 1 192 ? 22.909 14.604 86.037 1.00 15.91 192 HIS E O 1
ATOM 9480 N N . THR E 1 193 ? 24.909 13.873 86.727 1.00 16.56 193 THR E N 1
ATOM 9481 C CA . THR E 1 193 ? 25.239 15.137 87.383 1.00 18.57 193 THR E CA 1
ATOM 9482 C C . THR E 1 193 ? 25.384 16.303 86.390 1.00 18.29 193 THR E C 1
ATOM 9483 O O . THR E 1 193 ? 25.131 17.464 86.734 1.00 19.87 193 THR E O 1
ATOM 9487 N N . ASP E 1 194 ? 25.768 15.993 85.152 1.00 16.78 194 ASP E N 1
ATOM 9488 C CA . ASP E 1 194 ? 25.823 17.002 84.083 1.00 16.73 194 ASP E CA 1
ATOM 9489 C C . ASP E 1 194 ? 24.406 17.404 83.651 1.00 16.16 194 ASP E C 1
ATOM 9490 O O . ASP E 1 194 ? 24.101 18.597 83.529 1.00 16.88 194 ASP E O 1
ATOM 9495 N N . LEU E 1 195 ? 23.564 16.399 83.411 1.00 16.03 195 LEU E N 1
ATOM 9496 C CA . LEU E 1 195 ? 22.180 16.626 82.966 1.00 16.39 195 LEU E CA 1
ATOM 9497 C C . LEU E 1 195 ? 21.443 17.549 83.916 1.00 17.50 195 LEU E C 1
ATOM 9498 O O . LEU E 1 195 ? 20.667 18.406 83.474 1.00 18.00 195 LEU E O 1
ATOM 9503 N N . ALA E 1 196 ? 21.706 17.385 85.212 1.00 18.36 196 ALA E N 1
ATOM 9504 C CA . ALA E 1 196 ? 21.037 18.177 86.251 1.00 18.79 196 ALA E CA 1
ATOM 9505 C C . ALA E 1 196 ? 21.373 19.667 86.164 1.00 19.52 196 ALA E C 1
ATOM 9506 O O . ALA E 1 196 ? 20.645 20.505 86.721 1.00 21.62 196 ALA E O 1
ATOM 9508 N N . GLN E 1 197 ? 22.463 19.993 85.465 1.00 19.12 197 GLN E N 1
ATOM 9509 C CA . GLN E 1 197 ? 22.908 21.374 85.259 1.00 19.13 197 GLN E CA 1
ATOM 9510 C C . GLN E 1 197 ? 22.426 21.983 83.943 1.00 18.51 197 GLN E C 1
ATOM 9511 O O . GLN E 1 197 ? 22.622 23.174 83.704 1.00 19.78 197 GLN E O 1
ATOM 9517 N N . LEU E 1 198 ? 21.825 21.173 83.072 1.00 17.48 198 LEU E N 1
ATOM 9518 C CA . LEU E 1 198 ? 21.461 21.657 81.734 1.00 16.36 198 LEU E CA 1
ATOM 9519 C C . LEU E 1 198 ? 20.067 22.280 81.679 1.00 16.67 198 LEU E C 1
ATOM 9520 O O . LEU E 1 198 ? 19.083 21.671 82.110 1.00 17.06 198 LEU E O 1
ATOM 9525 N N . THR E 1 199 ? 20.003 23.482 81.121 1.00 16.49 199 THR E N 1
ATOM 9526 C CA . THR E 1 199 ? 18.722 24.153 80.906 1.00 17.11 199 THR E CA 1
ATOM 9527 C C . THR E 1 199 ? 18.387 24.362 79.430 1.00 15.78 199 THR E C 1
ATOM 9528 O O . THR E 1 199 ? 17.246 24.709 79.104 1.00 16.44 199 THR E O 1
ATOM 9532 N N . LEU E 1 200 ? 19.357 24.164 78.534 1.00 13.95 200 LEU E N 1
ATOM 9533 C CA . LEU E 1 200 ? 19.121 24.363 77.090 1.00 12.85 200 LEU E CA 1
ATOM 9534 C C . LEU E 1 200 ? 18.205 23.256 76.528 1.00 12.51 200 LEU E C 1
ATOM 9535 O O . LEU E 1 200 ? 18.049 22.228 77.168 1.00 12.63 200 LEU E O 1
ATOM 9540 N N . PRO E 1 201 ? 17.590 23.472 75.344 1.00 11.96 201 PRO E N 1
ATOM 9541 C CA . PRO E 1 201 ? 16.683 22.448 74.807 1.00 12.15 201 PRO E CA 1
ATOM 9542 C C . PRO E 1 201 ? 17.362 21.111 74.527 1.00 11.79 201 PRO E C 1
ATOM 9543 O O . PRO E 1 201 ? 18.493 21.072 74.022 1.00 10.91 201 PRO E O 1
ATOM 9547 N N . ILE E 1 202 ? 16.674 20.028 74.887 1.00 11.10 202 ILE E N 1
ATOM 9548 C CA . ILE E 1 202 ? 17.206 18.669 74.757 1.00 11.17 202 ILE E CA 1
ATOM 9549 C C . ILE E 1 202 ? 16.108 17.798 74.181 1.00 11.53 202 ILE E C 1
ATOM 9550 O O . ILE E 1 202 ? 14.995 17.747 74.717 1.00 11.48 202 ILE E O 1
ATOM 9555 N N . GLN E 1 203 ? 16.430 17.137 73.081 1.00 11.76 203 GLN E N 1
ATOM 9556 C CA . GLN E 1 203 ? 15.568 16.196 72.420 1.00 13.10 203 GLN E CA 1
ATOM 9557 C C . GLN E 1 203 ? 16.215 14.833 72.606 1.00 12.79 203 GLN E C 1
ATOM 9558 O O . GLN E 1 203 ? 17.260 14.566 72.010 1.00 12.95 203 GLN E O 1
ATOM 9564 N N . LEU E 1 204 ? 15.584 13.988 73.417 1.00 12.27 204 LEU E N 1
ATOM 9565 C CA A LEU E 1 204 ? 16.076 12.642 73.723 0.50 12.01 204 LEU E CA 1
ATOM 9566 C CA B LEU E 1 204 ? 16.092 12.639 73.700 0.50 11.58 204 LEU E CA 1
ATOM 9567 C C . LEU E 1 204 ? 15.427 11.640 72.775 1.00 11.93 204 LEU E C 1
ATOM 9568 O O . LEU E 1 204 ? 14.207 11.604 72.665 1.00 12.28 204 LEU E O 1
ATOM 9577 N N . VAL E 1 205 ? 16.245 10.855 72.087 1.00 11.07 205 VAL E N 1
ATOM 9578 C CA . VAL E 1 205 ? 15.758 9.851 71.150 1.00 11.20 205 VAL E CA 1
ATOM 9579 C C . VAL E 1 205 ? 16.245 8.509 71.648 1.00 11.15 205 VAL E C 1
ATOM 9580 O O . VAL E 1 205 ? 17.445 8.297 71.796 1.00 11.86 205 VAL E O 1
ATOM 9584 N N . VAL E 1 206 ? 15.309 7.596 71.869 1.00 10.87 206 VAL E N 1
ATOM 9585 C CA . VAL E 1 206 ? 15.591 6.296 72.501 1.00 10.90 206 VAL E CA 1
ATOM 9586 C C . VAL E 1 206 ? 15.349 5.144 71.531 1.00 11.09 206 VAL E C 1
ATOM 9587 O O . VAL E 1 206 ? 14.353 5.118 70.794 1.00 11.25 206 VAL E O 1
ATOM 9591 N N . ALA E 1 207 ? 16.259 4.169 71.540 1.00 10.83 207 ALA E N 1
ATOM 9592 C CA . ALA E 1 207 ? 16.080 2.931 70.812 1.00 11.14 207 ALA E CA 1
ATOM 9593 C C . ALA E 1 207 ? 15.141 2.019 71.588 1.00 11.64 207 ALA E C 1
ATOM 9594 O O . ALA E 1 207 ? 15.512 1.472 72.644 1.00 11.47 207 ALA E O 1
ATOM 9596 N N . GLY E 1 208 ? 13.907 1.899 71.105 1.00 11.58 208 GLY E N 1
ATOM 9597 C CA . GLY E 1 208 ? 12.864 1.221 71.874 1.00 12.52 208 GLY E CA 1
ATOM 9598 C C . GLY E 1 208 ? 13.150 -0.255 72.036 1.00 13.05 208 GLY E C 1
ATOM 9599 O O . GLY E 1 208 ? 12.791 -0.856 73.053 1.00 13.57 208 GLY E O 1
ATOM 9600 N N . GLY E 1 209 ? 13.803 -0.822 71.026 1.00 14.01 209 GLY E N 1
ATOM 9601 C CA . GLY E 1 209 ? 14.088 -2.256 70.958 1.00 14.77 209 GLY E CA 1
ATOM 9602 C C . GLY E 1 209 ? 15.370 -2.628 71.695 1.00 15.85 209 GLY E C 1
ATOM 9603 O O . GLY E 1 209 ? 15.677 -3.805 71.834 1.00 18.63 209 GLY E O 1
ATOM 9604 N N . ALA E 1 210 ? 16.114 -1.640 72.184 1.00 16.07 210 ALA E N 1
ATOM 9605 C CA . ALA E 1 210 ? 17.358 -1.917 72.891 1.00 16.05 210 ALA E CA 1
ATOM 9606 C C . ALA E 1 210 ? 17.218 -1.788 74.405 1.00 15.75 210 ALA E C 1
ATOM 9607 O O . ALA E 1 210 ? 16.207 -1.294 74.914 1.00 15.89 210 ALA E O 1
ATOM 9609 N N . GLU E 1 211 ? 18.255 -2.218 75.123 1.00 15.70 211 GLU E N 1
ATOM 9610 C CA . GLU E 1 211 ? 18.257 -2.145 76.579 1.00 15.62 211 GLU E CA 1
ATOM 9611 C C . GLU E 1 211 ? 19.203 -1.078 77.121 1.00 14.63 211 GLU E C 1
ATOM 9612 O O . GLU E 1 211 ? 19.455 -1.001 78.332 1.00 14.19 211 GLU E O 1
ATOM 9618 N N . VAL E 1 212 ? 19.724 -0.242 76.229 1.00 13.76 212 VAL E N 1
ATOM 9619 C CA . VAL E 1 212 ? 20.616 0.828 76.653 1.00 14.13 212 VAL E CA 1
ATOM 9620 C C . VAL E 1 212 ? 19.884 1.812 77.584 1.00 14.53 212 VAL E C 1
ATOM 9621 O O . VAL E 1 212 ? 20.384 2.156 78.650 1.00 13.13 212 VAL E O 1
ATOM 9625 N N . ILE E 1 213 ? 18.687 2.253 77.187 1.00 15.36 213 ILE E N 1
ATOM 9626 C CA . ILE E 1 213 ? 17.911 3.136 78.045 1.00 16.31 213 ILE E CA 1
ATOM 9627 C C . ILE E 1 213 ? 16.569 2.480 78.322 1.00 17.33 213 ILE E C 1
ATOM 9628 O O . ILE E 1 213 ? 15.805 2.247 77.394 1.00 19.13 213 ILE E O 1
ATOM 9633 N N . GLN E 1 214 ? 16.313 2.174 79.591 1.00 18.00 214 GLN E N 1
ATOM 9634 C CA . GLN E 1 214 ? 15.035 1.577 80.016 1.00 19.51 214 GLN E CA 1
ATOM 9635 C C . GLN E 1 214 ? 14.026 2.685 80.372 1.00 19.12 214 GLN E C 1
ATOM 9636 O O . GLN E 1 214 ? 14.414 3.828 80.575 1.00 17.51 214 GLN E O 1
ATOM 9642 N N . PRO E 1 215 ? 12.715 2.362 80.424 1.00 19.96 215 PRO E N 1
ATOM 9643 C CA . PRO E 1 215 ? 11.762 3.437 80.740 1.00 19.71 215 PRO E CA 1
ATOM 9644 C C . PRO E 1 215 ? 12.054 4.209 82.022 1.00 18.43 215 PRO E C 1
ATOM 9645 O O . PRO E 1 215 ? 11.897 5.432 82.060 1.00 17.38 215 PRO E O 1
ATOM 9649 N N . ASP E 1 216 ? 12.509 3.533 83.077 1.00 18.30 216 ASP E N 1
ATOM 9650 C CA . ASP E 1 216 ? 12.827 4.259 84.290 1.00 17.75 216 ASP E CA 1
ATOM 9651 C C . ASP E 1 216 ? 14.020 5.186 84.115 1.00 16.09 216 ASP E C 1
ATOM 9652 O O . ASP E 1 216 ? 14.114 6.201 84.783 1.00 16.41 216 ASP E O 1
ATOM 9657 N N . ASP E 1 217 ? 14.907 4.847 83.187 1.00 16.06 217 ASP E N 1
ATOM 9658 C CA . ASP E 1 217 ? 16.039 5.716 82.865 1.00 15.65 217 ASP E CA 1
ATOM 9659 C C . ASP E 1 217 ? 15.559 6.964 82.157 1.00 14.91 217 ASP E C 1
ATOM 9660 O O . ASP E 1 217 ? 16.083 8.041 82.410 1.00 14.48 217 ASP E O 1
ATOM 9665 N N . ILE E 1 218 ? 14.568 6.801 81.267 1.00 14.96 218 ILE E N 1
ATOM 9666 C CA . ILE E 1 218 ? 13.957 7.963 80.601 1.00 15.37 218 ILE E CA 1
ATOM 9667 C C . ILE E 1 218 ? 13.359 8.903 81.647 1.00 15.01 218 ILE E C 1
ATOM 9668 O O . ILE E 1 218 ? 13.582 10.114 81.627 1.00 14.11 218 ILE E O 1
ATOM 9673 N N . ALA E 1 219 ? 12.611 8.327 82.586 1.00 15.21 219 ALA E N 1
ATOM 9674 C CA . ALA E 1 219 ? 12.027 9.106 83.672 1.00 15.72 219 ALA E CA 1
ATOM 9675 C C . ALA E 1 219 ? 13.067 9.875 84.496 1.00 15.67 219 ALA E C 1
ATOM 9676 O O . ALA E 1 219 ? 12.855 11.042 84.837 1.00 16.32 219 ALA E O 1
ATOM 9678 N N . GLU E 1 220 ? 14.211 9.240 84.775 1.00 15.68 220 GLU E N 1
ATOM 9679 C CA . GLU E 1 220 ? 15.277 9.882 85.531 1.00 16.19 220 GLU E CA 1
ATOM 9680 C C . GLU E 1 220 ? 15.832 11.087 84.771 1.00 15.56 220 GLU E C 1
ATOM 9681 O O . GLU E 1 220 ? 16.080 12.147 85.353 1.00 15.61 220 GLU E O 1
ATOM 9687 N N . ILE E 1 221 ? 16.029 10.912 83.465 1.00 15.52 221 ILE E N 1
ATOM 9688 C CA . ILE E 1 221 ? 16.549 11.978 82.620 1.00 15.33 221 ILE E CA 1
ATOM 9689 C C . ILE E 1 221 ? 15.618 13.185 82.673 1.00 15.49 221 ILE E C 1
ATOM 9690 O O . ILE E 1 221 ? 16.081 14.310 82.870 1.00 15.37 221 ILE E O 1
ATOM 9695 N N . ILE E 1 222 ? 14.311 12.933 82.520 1.00 16.42 222 ILE E N 1
ATOM 9696 C CA . ILE E 1 222 ? 13.297 13.988 82.576 1.00 17.29 222 ILE E CA 1
ATOM 9697 C C . ILE E 1 222 ? 13.270 14.651 83.960 1.00 17.12 222 ILE E C 1
ATOM 9698 O O . ILE E 1 222 ? 13.140 15.858 84.054 1.00 17.86 222 ILE E O 1
ATOM 9703 N N . SER E 1 223 ? 13.418 13.870 85.030 1.00 17.67 223 SER E N 1
ATOM 9704 C CA . SER E 1 223 ? 13.527 14.452 86.380 1.00 17.67 223 SER E CA 1
ATOM 9705 C C . SER E 1 223 ? 14.684 15.435 86.504 1.00 17.79 223 SER E C 1
ATOM 9706 O O . SER E 1 223 ? 14.560 16.471 87.162 1.00 20.00 223 SER E O 1
ATOM 9709 N N . LEU E 1 224 ? 15.809 15.123 85.861 1.00 16.50 224 LEU E N 1
ATOM 9710 C CA . LEU E 1 224 ? 17.008 15.948 85.986 1.00 16.30 224 LEU E CA 1
ATOM 9711 C C . LEU E 1 224 ? 17.001 17.179 85.085 1.00 15.50 224 LEU E C 1
ATOM 9712 O O . LEU E 1 224 ? 17.537 18.214 85.447 1.00 15.95 224 LEU E O 1
ATOM 9717 N N . ALA E 1 225 ? 16.396 17.036 83.905 1.00 15.38 225 ALA E N 1
ATOM 9718 C CA . ALA E 1 225 ? 16.330 18.095 82.903 1.00 14.87 225 ALA E CA 1
ATOM 9719 C C . ALA E 1 225 ? 14.895 18.084 82.377 1.00 15.04 225 ALA E C 1
ATOM 9720 O O . ALA E 1 225 ? 14.623 17.455 81.368 1.00 14.23 225 ALA E O 1
ATOM 9722 N N . PRO E 1 226 ? 13.968 18.772 83.087 1.00 14.96 226 PRO E N 1
ATOM 9723 C CA . PRO E 1 226 ? 12.529 18.705 82.787 1.00 15.36 226 PRO E CA 1
ATOM 9724 C C . PRO E 1 226 ? 12.122 19.252 81.423 1.00 14.80 226 PRO E C 1
ATOM 9725 O O . PRO E 1 226 ? 11.006 19.001 80.983 1.00 15.20 226 PRO E O 1
ATOM 9729 N N . GLN E 1 227 ? 13.014 19.972 80.763 1.00 14.02 227 GLN E N 1
ATOM 9730 C CA . GLN E 1 227 ? 12.726 20.501 79.439 1.00 13.99 227 GLN E CA 1
ATOM 9731 C C . GLN E 1 227 ? 12.827 19.411 78.372 1.00 13.60 227 GLN E C 1
ATOM 9732 O O . GLN E 1 227 ? 12.374 19.588 77.243 1.00 13.46 227 GLN E O 1
ATOM 9738 N N . THR E 1 228 ? 13.418 18.279 78.728 1.00 13.13 228 THR E N 1
ATOM 9739 C CA . THR E 1 228 ? 13.709 17.243 77.744 1.00 12.59 228 THR E CA 1
ATOM 9740 C C . THR E 1 228 ? 12.453 16.711 77.078 1.00 12.64 228 THR E C 1
ATOM 9741 O O . THR E 1 228 ? 11.462 16.402 77.760 1.00 13.17 228 THR E O 1
ATOM 9745 N N . THR E 1 229 ? 12.490 16.629 75.748 1.00 11.79 229 THR E N 1
ATOM 9746 C CA . THR E 1 229 ? 11.427 15.979 74.999 1.00 12.51 229 THR E CA 1
ATOM 9747 C C . THR E 1 229 ? 11.853 14.540 74.732 1.00 12.00 229 THR E C 1
ATOM 9748 O O . THR E 1 229 ? 13.050 14.225 74.673 1.00 12.54 229 THR E O 1
ATOM 9752 N N . THR E 1 230 ? 10.881 13.654 74.569 1.00 11.77 230 THR E N 1
ATOM 9753 C CA . THR E 1 230 ? 11.201 12.245 74.432 1.00 11.66 230 THR E CA 1
ATOM 9754 C C . THR E 1 230 ? 10.567 11.663 73.177 1.00 11.97 230 THR E C 1
ATOM 9755 O O . THR E 1 230 ? 9.365 11.852 72.927 1.00 12.08 230 THR E O 1
ATOM 9759 N N . TYR E 1 231 ? 11.382 10.982 72.387 1.00 11.21 231 TYR E N 1
ATOM 9760 C CA . TYR E 1 231 ? 10.914 10.270 71.215 1.00 10.57 231 TYR E CA 1
ATOM 9761 C C . TYR E 1 231 ? 11.475 8.872 71.359 1.00 10.84 231 TYR E C 1
ATOM 9762 O O . TYR E 1 231 ? 12.686 8.705 71.480 1.00 11.36 231 TYR E O 1
ATOM 9771 N N . VAL E 1 232 ? 10.609 7.864 71.339 1.00 10.40 232 VAL E N 1
ATOM 9772 C CA . VAL E 1 232 ? 11.081 6.467 71.349 1.00 10.37 232 VAL E CA 1
ATOM 9773 C C . VAL E 1 232 ? 10.849 5.875 69.973 1.00 10.39 232 VAL E C 1
ATOM 9774 O O . VAL E 1 232 ? 9.716 5.864 69.472 1.00 10.91 232 VAL E O 1
ATOM 9778 N N . VAL E 1 233 ? 11.927 5.431 69.330 1.00 10.24 233 VAL E N 1
ATOM 9779 C CA . VAL E 1 233 ? 11.825 4.747 68.037 1.00 10.30 233 VAL E CA 1
ATOM 9780 C C . VAL E 1 233 ? 11.485 3.294 68.372 1.00 10.86 233 VAL E C 1
ATOM 9781 O O . VAL E 1 233 ? 12.362 2.500 68.746 1.00 11.08 233 VAL E O 1
ATOM 9785 N N . GLU E 1 234 ? 10.194 2.970 68.306 1.00 11.26 234 GLU E N 1
ATOM 9786 C CA . GLU E 1 234 ? 9.720 1.686 68.838 1.00 12.02 234 GLU E CA 1
ATOM 9787 C C . GLU E 1 234 ? 10.362 0.529 68.101 1.00 12.84 234 GLU E C 1
ATOM 9788 O O . GLU E 1 234 ? 10.458 0.551 66.877 1.00 13.14 234 GLU E O 1
ATOM 9794 N N . GLU E 1 235 ? 10.799 -0.486 68.855 1.00 14.16 235 GLU E N 1
ATOM 9795 C CA . GLU E 1 235 ? 11.350 -1.731 68.279 1.00 14.73 235 GLU E CA 1
ATOM 9796 C C . GLU E 1 235 ? 12.748 -1.622 67.670 1.00 14.96 235 GLU E C 1
ATOM 9797 O O . GLU E 1 235 ? 13.324 -2.634 67.273 1.00 16.09 235 GLU E O 1
ATOM 9803 N N . ALA E 1 236 ? 13.292 -0.410 67.567 1.00 13.18 236 ALA E N 1
ATOM 9804 C CA . ALA E 1 236 ? 14.609 -0.237 66.947 1.00 12.87 236 ALA E CA 1
ATOM 9805 C C . ALA E 1 236 ? 15.730 -0.513 67.938 1.00 11.87 236 ALA E C 1
ATOM 9806 O O . ALA E 1 236 ? 15.621 -0.181 69.124 1.00 12.43 236 ALA E O 1
ATOM 9808 N N . GLY E 1 237 ? 16.812 -1.113 67.438 1.00 12.11 237 GLY E N 1
ATOM 9809 C CA . GLY E 1 237 ? 17.987 -1.368 68.255 1.00 12.07 237 GLY E CA 1
ATOM 9810 C C . GLY E 1 237 ? 18.894 -0.149 68.383 1.00 12.04 237 GLY E C 1
ATOM 9811 O O . GLY E 1 237 ? 18.640 0.902 67.781 1.00 11.23 237 GLY E O 1
ATOM 9812 N N . HIS E 1 238 ? 19.982 -0.312 69.113 1.00 11.53 238 HIS E N 1
ATOM 9813 C CA . HIS E 1 238 ? 20.800 0.804 69.525 1.00 11.24 238 HIS E CA 1
ATOM 9814 C C . HIS E 1 238 ? 21.336 1.541 68.340 1.00 10.98 238 HIS E C 1
ATOM 9815 O O . HIS E 1 238 ? 21.489 2.742 68.427 1.00 11.45 238 HIS E O 1
ATOM 9830 N N . ILE E 1 240 ? 20.334 2.916 65.731 1.00 10.61 240 ILE E N 1
ATOM 9831 C CA . ILE E 1 240 ? 19.003 3.215 65.185 1.00 11.01 240 ILE E CA 1
ATOM 9832 C C . ILE E 1 240 ? 18.961 3.336 63.658 1.00 11.53 240 ILE E C 1
ATOM 9833 O O . ILE E 1 240 ? 18.152 2.657 63.030 1.00 12.72 240 ILE E O 1
ATOM 9838 N N . PRO E 1 241 ? 19.816 4.190 63.056 1.00 11.68 241 PRO E N 1
ATOM 9839 C CA . PRO E 1 241 ? 19.707 4.382 61.607 1.00 12.17 241 PRO E CA 1
ATOM 9840 C C . PRO E 1 241 ? 20.024 3.123 60.785 1.00 12.12 241 PRO E C 1
ATOM 9841 O O . PRO E 1 241 ? 19.607 3.019 59.625 1.00 11.91 241 PRO E O 1
ATOM 9845 N N . TRP E 1 242 ? 20.772 2.187 61.367 1.00 12.06 242 TRP E N 1
ATOM 9846 C CA . TRP E 1 242 ? 21.067 0.927 60.684 1.00 12.49 242 TRP E CA 1
ATOM 9847 C C . TRP E 1 242 ? 19.938 -0.052 60.793 1.00 13.38 242 TRP E C 1
ATOM 9848 O O . TRP E 1 242 ? 19.824 -0.956 59.969 1.00 15.88 242 TRP E O 1
ATOM 9859 N N . ASP E 1 243 ? 19.086 0.106 61.798 1.00 12.60 243 ASP E N 1
ATOM 9860 C CA . ASP E 1 243 ? 17.922 -0.782 61.961 1.00 12.34 243 ASP E CA 1
ATOM 9861 C C . ASP E 1 243 ? 16.660 -0.208 61.308 1.00 12.66 243 ASP E C 1
ATOM 9862 O O . ASP E 1 243 ? 15.874 -0.935 60.689 1.00 13.29 243 ASP E O 1
ATOM 9867 N N . ASN E 1 244 ? 16.473 1.100 61.441 1.00 11.91 244 ASN E N 1
ATOM 9868 C CA . ASN E 1 244 ? 15.279 1.777 60.949 1.00 11.35 244 ASN E CA 1
ATOM 9869 C C . ASN E 1 244 ? 15.639 3.215 60.565 1.00 11.13 244 ASN E C 1
ATOM 9870 O O . ASN E 1 244 ? 15.438 4.155 61.348 1.00 11.36 244 ASN E O 1
ATOM 9875 N N . LEU E 1 245 ? 16.169 3.367 59.356 1.00 11.27 245 LEU E N 1
ATOM 9876 C CA . LEU E 1 245 ? 16.641 4.683 58.888 1.00 11.00 245 LEU E CA 1
ATOM 9877 C C . LEU E 1 245 ? 15.509 5.705 58.865 1.00 11.09 245 LEU E C 1
ATOM 9878 O O . LEU E 1 245 ? 15.673 6.816 59.372 1.00 10.06 245 LEU E O 1
ATOM 9883 N N . GLU E 1 246 ? 14.363 5.332 58.297 1.00 11.12 246 GLU E N 1
ATOM 9884 C CA . GLU E 1 246 ? 13.232 6.288 58.240 1.00 11.44 246 GLU E CA 1
ATOM 9885 C C . GLU E 1 246 ? 12.759 6.683 59.625 1.00 11.04 246 GLU E C 1
ATOM 9886 O O . GLU E 1 246 ? 12.531 7.864 59.896 1.00 11.74 246 GLU E O 1
ATOM 9892 N N . GLY E 1 247 ? 12.676 5.700 60.524 1.00 10.66 247 GLY E N 1
ATOM 9893 C CA . GLY E 1 247 ? 12.318 5.941 61.921 1.00 10.79 247 GLY E CA 1
ATOM 9894 C C . GLY E 1 247 ? 13.271 6.893 62.611 1.00 10.81 247 GLY E C 1
ATOM 9895 O O . GLY E 1 247 ? 12.846 7.769 63.356 1.00 11.19 247 GLY E O 1
ATOM 9896 N N . PHE E 1 248 ? 14.566 6.743 62.341 1.00 10.06 248 PHE E N 1
ATOM 9897 C CA . PHE E 1 248 ? 15.539 7.632 62.935 1.00 9.91 248 PHE E CA 1
ATOM 9898 C C . PHE E 1 248 ? 15.375 9.043 62.380 1.00 9.58 248 PHE E C 1
ATOM 9899 O O . PHE E 1 248 ? 15.369 10.003 63.137 1.00 9.23 248 PHE E O 1
ATOM 9907 N N . ILE E 1 249 ? 15.214 9.153 61.059 1.00 9.76 249 ILE E N 1
ATOM 9908 C CA A ILE E 1 249 ? 15.022 10.467 60.437 0.50 9.93 249 ILE E CA 1
ATOM 9909 C CA B ILE E 1 249 ? 15.014 10.464 60.424 0.50 9.73 249 ILE E CA 1
ATOM 9910 C C . ILE E 1 249 ? 13.797 11.178 61.015 1.00 9.88 249 ILE E C 1
ATOM 9911 O O . ILE E 1 249 ? 13.860 12.359 61.320 1.00 10.17 249 ILE E O 1
ATOM 9920 N N . THR E 1 250 ? 12.697 10.448 61.201 1.00 9.96 250 THR E N 1
ATOM 9921 C CA . THR E 1 250 ? 11.510 11.060 61.808 1.00 10.10 250 THR E CA 1
ATOM 9922 C C . THR E 1 250 ? 11.814 11.560 63.220 1.00 10.08 250 THR E C 1
ATOM 9923 O O . THR E 1 250 ? 11.418 12.667 63.602 1.00 10.40 250 THR E O 1
ATOM 9927 N N . ALA E 1 251 ? 12.512 10.736 64.004 1.00 10.08 251 ALA E N 1
ATOM 9928 C CA . ALA E 1 251 ? 12.789 11.045 65.404 1.00 10.62 251 ALA E CA 1
ATOM 9929 C C . ALA E 1 251 ? 13.625 12.302 65.556 1.00 11.84 251 ALA E C 1
ATOM 9930 O O . ALA E 1 251 ? 13.397 13.085 66.467 1.00 13.14 251 ALA E O 1
ATOM 9932 N N . VAL E 1 252 ? 14.586 12.485 64.677 1.00 12.17 252 VAL E N 1
ATOM 9933 C CA . VAL E 1 252 ? 15.477 13.626 64.793 1.00 13.10 252 VAL E CA 1
ATOM 9934 C C . VAL E 1 252 ? 15.008 14.915 64.129 1.00 13.33 252 VAL E C 1
ATOM 9935 O O . VAL E 1 252 ? 15.324 15.978 64.596 1.00 14.22 252 VAL E O 1
ATOM 9939 N N . SER E 1 253 ? 14.278 14.789 63.039 1.00 13.42 253 SER E N 1
ATOM 9940 C CA . SER E 1 253 ? 13.830 15.955 62.237 1.00 13.71 253 SER E CA 1
ATOM 9941 C C . SER E 1 253 ? 12.399 16.359 62.537 1.00 14.92 253 SER E C 1
ATOM 9942 O O . SER E 1 253 ? 11.985 17.471 62.194 1.00 15.35 253 SER E O 1
ATOM 9945 N N . ASN E 1 254 ? 11.635 15.432 63.112 1.00 14.84 254 ASN E N 1
ATOM 9946 C CA . ASN E 1 254 ? 10.174 15.578 63.266 1.00 15.61 254 ASN E CA 1
ATOM 9947 C C . ASN E 1 254 ? 9.481 15.753 61.911 1.00 14.59 254 ASN E C 1
ATOM 9948 O O . ASN E 1 254 ? 8.330 16.192 61.846 1.00 14.19 254 ASN E O 1
ATOM 9953 N N . ARG E 1 255 ? 10.192 15.394 60.834 1.00 14.40 255 ARG E N 1
ATOM 9954 C CA . ARG E 1 255 ? 9.763 15.611 59.437 1.00 14.07 255 ARG E CA 1
ATOM 9955 C C . ARG E 1 255 ? 9.330 17.057 59.154 1.00 14.31 255 ARG E C 1
ATOM 9956 O O . ARG E 1 255 ? 8.507 17.303 58.276 1.00 14.42 255 ARG E O 1
ATOM 9964 N N . LYS F 1 2 ? 34.180 1.887 45.924 0.50 15.45 2 LYS F N 1
ATOM 9965 C CA . LYS F 1 2 ? 34.260 1.155 47.192 0.50 15.43 2 LYS F CA 1
ATOM 9966 C C . LYS F 1 2 ? 35.691 0.827 47.604 0.50 15.14 2 LYS F C 1
ATOM 9967 O O . LYS F 1 2 ? 36.465 0.298 46.817 0.50 15.54 2 LYS F O 1
ATOM 9973 N N . GLY F 1 3 ? 36.008 1.112 48.853 1.00 14.79 3 GLY F N 1
ATOM 9974 C CA . GLY F 1 3 ? 37.340 0.803 49.352 1.00 13.18 3 GLY F CA 1
ATOM 9975 C C . GLY F 1 3 ? 37.371 -0.484 50.151 1.00 12.31 3 GLY F C 1
ATOM 9976 O O . GLY F 1 3 ? 36.354 -0.930 50.710 1.00 12.29 3 GLY F O 1
ATOM 9977 N N . TYR F 1 4 ? 38.551 -1.088 50.233 1.00 11.11 4 TYR F N 1
ATOM 9978 C CA . TYR F 1 4 ? 38.711 -2.319 50.994 1.00 11.28 4 TYR F CA 1
ATOM 9979 C C . TYR F 1 4 ? 40.150 -2.462 51.444 1.00 11.25 4 TYR F C 1
ATOM 9980 O O . TYR F 1 4 ? 41.027 -1.791 50.911 1.00 10.79 4 TYR F O 1
ATOM 9989 N N . ASN F 1 5 ? 40.370 -3.306 52.450 1.00 10.67 5 ASN F N 1
ATOM 9990 C CA . ASN F 1 5 ? 41.722 -3.594 52.934 1.00 11.43 5 ASN F CA 1
ATOM 9991 C C . ASN F 1 5 ? 42.087 -5.048 52.697 1.00 12.00 5 ASN F C 1
ATOM 9992 O O . ASN F 1 5 ? 41.240 -5.932 52.837 1.00 13.05 5 ASN F O 1
ATOM 9997 N N . VAL F 1 6 ? 43.339 -5.289 52.344 1.00 12.45 6 VAL F N 1
ATOM 9998 C CA . VAL F 1 6 ? 43.870 -6.622 52.210 1.00 13.36 6 VAL F CA 1
ATOM 9999 C C . VAL F 1 6 ? 45.106 -6.792 53.109 1.00 14.16 6 VAL F C 1
ATOM 10000 O O . VAL F 1 6 ? 45.881 -5.883 53.245 1.00 14.33 6 VAL F O 1
ATOM 10004 N N . TYR F 1 7 ? 45.283 -7.967 53.703 1.00 13.49 7 TYR F N 1
ATOM 10005 C CA . TYR F 1 7 ? 46.553 -8.256 54.363 1.00 13.64 7 TYR F CA 1
ATOM 10006 C C . TYR F 1 7 ? 47.452 -8.943 53.323 1.00 12.76 7 TYR F C 1
ATOM 10007 O O . TYR F 1 7 ? 47.147 -10.049 52.839 1.00 12.45 7 TYR F O 1
ATOM 10016 N N . ALA F 1 8 ? 48.535 -8.272 52.955 1.00 11.49 8 ALA F N 1
ATOM 10017 C CA . ALA F 1 8 ? 49.420 -8.721 51.871 1.00 11.51 8 ALA F CA 1
ATOM 10018 C C . ALA F 1 8 ? 50.833 -8.199 52.128 1.00 11.39 8 ALA F C 1
ATOM 10019 O O . ALA F 1 8 ? 51.016 -7.024 52.457 1.00 11.32 8 ALA F O 1
ATOM 10021 N N . ASN F 1 9 ? 51.828 -9.076 51.994 1.00 11.34 9 ASN F N 1
ATOM 10022 C CA . ASN F 1 9 ? 53.226 -8.780 52.381 1.00 11.34 9 ASN F CA 1
ATOM 10023 C C . ASN F 1 9 ? 53.331 -8.383 53.852 1.00 11.41 9 ASN F C 1
ATOM 10024 O O . ASN F 1 9 ? 54.165 -7.564 54.230 1.00 11.55 9 ASN F O 1
ATOM 10029 N N . GLY F 1 10 ? 52.447 -8.964 54.662 1.00 11.01 10 GLY F N 1
ATOM 10030 C CA . GLY F 1 10 ? 52.502 -8.799 56.104 1.00 10.90 10 GLY F CA 1
ATOM 10031 C C . GLY F 1 10 ? 52.012 -7.454 56.626 1.00 10.64 10 GLY F C 1
ATOM 10032 O O . GLY F 1 10 ? 52.228 -7.133 57.798 1.00 11.27 10 GLY F O 1
ATOM 10033 N N . ILE F 1 11 ? 51.342 -6.669 55.783 1.00 10.22 11 ILE F N 1
ATOM 10034 C CA . ILE F 1 11 ? 50.783 -5.368 56.207 1.00 9.76 11 ILE F CA 1
ATOM 10035 C C . ILE F 1 11 ? 49.358 -5.187 55.668 1.00 9.61 11 ILE F C 1
ATOM 10036 O O . ILE F 1 11 ? 48.954 -5.851 54.711 1.00 10.18 11 ILE F O 1
ATOM 10041 N N . ARG F 1 12 ? 48.605 -4.299 56.313 1.00 9.37 12 ARG F N 1
ATOM 10042 C CA . ARG F 1 12 ? 47.284 -3.914 55.832 1.00 9.35 12 ARG F CA 1
ATOM 10043 C C . ARG F 1 12 ? 47.475 -2.959 54.670 1.00 9.21 12 ARG F C 1
ATOM 10044 O O . ARG F 1 12 ? 48.071 -1.879 54.837 1.00 9.59 12 ARG F O 1
ATOM 10052 N N . GLN F 1 13 ? 46.973 -3.355 53.501 1.00 9.21 13 GLN F N 1
ATOM 10053 C CA . GLN F 1 13 ? 47.021 -2.477 52.326 1.00 9.36 13 GLN F CA 1
ATOM 10054 C C . GLN F 1 13 ? 45.612 -2.032 51.979 1.00 9.51 13 GLN F C 1
ATOM 10055 O O . GLN F 1 13 ? 44.740 -2.855 51.703 1.00 9.57 13 GLN F O 1
ATOM 10061 N N . HIS F 1 14 ? 45.394 -0.721 52.006 1.00 9.64 14 HIS F N 1
ATOM 10062 C CA . HIS F 1 14 ? 44.085 -0.137 51.679 1.00 9.86 14 HIS F CA 1
ATOM 10063 C C . HIS F 1 14 ? 44.016 0.188 50.206 1.00 10.51 14 HIS F C 1
ATOM 10064 O O . HIS F 1 14 ? 44.956 0.760 49.651 1.00 10.35 14 HIS F O 1
ATOM 10071 N N . ILE F 1 15 ? 42.903 -0.182 49.572 1.00 10.89 15 ILE F N 1
ATOM 10072 C CA . ILE F 1 15 ? 42.747 -0.043 48.115 1.00 12.63 15 ILE F CA 1
ATOM 10073 C C . ILE F 1 15 ? 41.382 0.599 47.868 1.00 13.87 15 ILE F C 1
ATOM 10074 O O . ILE F 1 15 ? 40.394 0.277 48.557 1.00 13.69 15 ILE F O 1
ATOM 10079 N N . ILE F 1 16 ? 41.324 1.553 46.932 1.00 15.01 16 ILE F N 1
ATOM 10080 C CA . ILE F 1 16 ? 40.026 2.110 46.543 1.00 16.60 16 ILE F CA 1
ATOM 10081 C C . ILE F 1 16 ? 39.647 1.541 45.196 1.00 17.16 16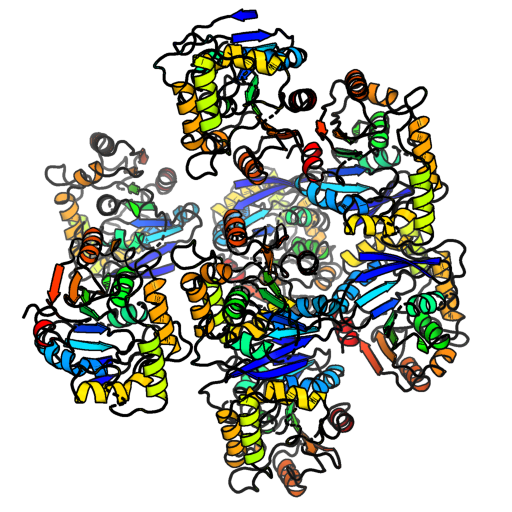 ILE F C 1
ATOM 10082 O O . ILE F 1 16 ? 40.423 1.607 44.247 1.00 16.60 16 ILE F O 1
ATOM 10087 N N . HIS F 1 17 ? 38.436 0.987 45.132 1.00 18.74 17 HIS F N 1
ATOM 10088 C CA . HIS F 1 17 ? 37.970 0.253 43.980 1.00 20.11 17 HIS F CA 1
ATOM 10089 C C . HIS F 1 17 ? 36.999 1.096 43.204 1.00 19.89 17 HIS F C 1
ATOM 10090 O O . HIS F 1 17 ? 36.012 1.588 43.761 1.00 19.15 17 HIS F O 1
ATOM 10097 N N . PHE F 1 18 ? 37.326 1.322 41.930 1.00 19.79 18 PHE F N 1
ATOM 10098 C CA . PHE F 1 18 ? 36.425 1.953 40.971 1.00 21.42 18 PHE F CA 1
ATOM 10099 C C . PHE F 1 18 ? 36.099 0.856 39.970 1.00 22.16 18 PHE F C 1
ATOM 10100 O O . PHE F 1 18 ? 36.862 0.622 39.035 1.00 20.85 18 PHE F O 1
ATOM 10108 N N . PRO F 1 19 ? 34.987 0.134 40.204 1.00 22.69 19 PRO F N 1
ATOM 10109 C CA . PRO F 1 19 ? 34.747 -1.085 39.450 1.00 23.74 19 PRO F CA 1
ATOM 10110 C C . PRO F 1 19 ? 34.559 -0.839 37.954 1.00 24.33 19 PRO F C 1
ATOM 10111 O O . PRO F 1 19 ? 33.995 0.175 37.540 1.00 24.44 19 PRO F O 1
ATOM 10115 N N . GLY F 1 20 ? 35.073 -1.770 37.168 1.00 24.54 20 GLY F N 1
ATOM 10116 C CA . GLY F 1 20 ? 34.953 -1.750 35.724 1.00 26.80 20 GLY F CA 1
ATOM 10117 C C . GLY F 1 20 ? 35.001 -3.194 35.283 1.00 28.43 20 GLY F C 1
ATOM 10118 O O . GLY F 1 20 ? 35.196 -4.091 36.116 1.00 28.13 20 GLY F O 1
ATOM 10119 N N . THR F 1 21 ? 34.825 -3.436 33.987 1.00 30.78 21 THR F N 1
ATOM 10120 C CA . THR F 1 21 ? 34.768 -4.819 33.489 1.00 30.46 21 THR F CA 1
ATOM 10121 C C . THR F 1 21 ? 35.967 -5.239 32.642 1.00 29.86 21 THR F C 1
ATOM 10122 O O . THR F 1 21 ? 36.142 -6.424 32.360 0.50 30.27 21 THR F O 1
ATOM 10126 N N . GLY F 1 22 ? 36.789 -4.268 32.244 1.00 29.58 22 GLY F N 1
ATOM 10127 C CA . GLY F 1 22 ? 38.047 -4.550 31.558 1.00 28.43 22 GLY F CA 1
ATOM 10128 C C . GLY F 1 22 ? 39.085 -5.198 32.466 1.00 28.17 22 GLY F C 1
ATOM 10129 O O . GLY F 1 22 ? 38.760 -5.656 33.570 1.00 29.09 22 GLY F O 1
ATOM 10130 N N . SER F 1 23 ? 40.332 -5.236 31.996 1.00 26.44 23 SER F N 1
ATOM 10131 C CA . SER F 1 23 ? 41.450 -5.809 32.748 0.20 25.01 23 SER F CA 1
ATOM 10132 C C . SER F 1 23 ? 41.633 -5.100 34.084 1.00 24.12 23 SER F C 1
ATOM 10133 O O . SER F 1 23 ? 41.399 -3.889 34.173 1.00 22.72 23 SER F O 1
ATOM 10136 N N . PRO F 1 24 ? 42.053 -5.849 35.124 1.00 23.42 24 PRO F N 1
ATOM 10137 C CA . PRO F 1 24 ? 42.351 -5.201 36.408 1.00 21.81 24 PRO F CA 1
ATOM 10138 C C . PRO F 1 24 ? 43.543 -4.248 36.262 1.00 19.68 24 PRO F C 1
ATOM 10139 O O . PRO F 1 24 ? 44.525 -4.594 35.606 1.00 18.13 24 PRO F O 1
ATOM 10143 N N . LEU F 1 25 ? 43.440 -3.077 36.881 1.00 18.75 25 LEU F N 1
ATOM 10144 C CA . LEU F 1 25 ? 44.517 -2.090 36.868 1.00 17.75 25 LEU F CA 1
ATOM 10145 C C . LEU F 1 25 ? 44.857 -1.777 38.318 1.00 16.57 25 LEU F C 1
ATOM 10146 O O . LEU F 1 25 ? 43.974 -1.404 39.087 1.00 16.84 25 LEU F O 1
ATOM 10151 N N . LEU F 1 26 ? 46.128 -1.957 38.685 1.00 15.22 26 LEU F N 1
ATOM 10152 C CA . LEU F 1 26 ? 46.623 -1.495 39.990 1.00 14.07 26 LEU F CA 1
ATOM 10153 C C . LEU F 1 26 ? 47.255 -0.125 39.769 1.00 13.12 26 LEU F C 1
ATOM 10154 O O . LEU F 1 26 ? 48.198 0.013 38.972 1.00 13.46 26 LEU F O 1
ATOM 10159 N N . LEU F 1 27 ? 46.719 0.881 40.441 1.00 12.34 27 LEU F N 1
ATOM 10160 C CA . LEU F 1 27 ? 47.214 2.248 40.268 1.00 11.71 27 LEU F CA 1
ATOM 10161 C C . LEU F 1 27 ? 48.045 2.634 41.500 1.00 11.35 27 LEU F C 1
ATOM 10162 O O . LEU F 1 27 ? 47.516 2.697 42.604 1.00 10.94 27 LEU F O 1
ATOM 10167 N N . ILE F 1 28 ? 49.338 2.878 41.277 1.00 10.83 28 ILE F N 1
ATOM 10168 C CA . ILE F 1 28 ? 50.278 3.166 42.359 1.00 10.64 28 ILE F CA 1
ATOM 10169 C C . ILE F 1 28 ? 50.651 4.647 42.291 1.00 10.55 28 ILE F C 1
ATOM 10170 O O . ILE F 1 28 ? 51.351 5.064 41.351 1.00 10.53 28 ILE F O 1
ATOM 10175 N N . PRO F 1 29 ? 50.172 5.456 43.253 1.00 10.31 29 PRO F N 1
ATOM 10176 C CA . PRO F 1 29 ? 50.396 6.893 43.199 1.00 10.58 29 PRO F CA 1
ATOM 10177 C C . PRO F 1 29 ? 51.806 7.332 43.603 1.00 10.31 29 PRO F C 1
ATOM 10178 O O . PRO F 1 29 ? 52.663 6.505 43.958 1.00 10.51 29 PRO F O 1
ATOM 10182 N N . GLY F 1 30 ? 52.018 8.639 43.566 1.00 10.72 30 GLY F N 1
ATOM 10183 C CA . GLY F 1 30 ? 53.297 9.229 43.931 1.00 10.05 30 GLY F CA 1
ATOM 10184 C C . GLY F 1 30 ? 53.505 9.417 45.421 1.00 10.36 30 GLY F C 1
ATOM 10185 O O . GLY F 1 30 ? 52.660 9.046 46.246 1.00 10.56 30 GLY F O 1
ATOM 10186 N N . ILE F 1 31 ? 54.627 10.048 45.737 1.00 9.47 31 ILE F N 1
ATOM 10187 C CA . ILE F 1 31 ? 55.176 10.128 47.113 1.00 9.78 31 ILE F CA 1
ATOM 10188 C C . ILE F 1 31 ? 54.226 10.659 48.201 1.00 9.83 31 ILE F C 1
ATOM 10189 O O . ILE F 1 31 ? 54.265 10.176 49.344 1.00 9.72 31 ILE F O 1
ATOM 10194 N N . THR F 1 32 ? 53.406 11.666 47.866 1.00 9.88 32 THR F N 1
ATOM 10195 C CA . THR F 1 32 ? 52.446 12.239 48.834 1.00 10.14 32 THR F CA 1
ATOM 10196 C C . THR F 1 32 ? 51.006 12.211 48.319 1.00 10.22 32 THR F C 1
ATOM 10197 O O . THR F 1 32 ? 50.231 13.162 48.524 1.00 10.24 32 THR F O 1
ATOM 10201 N N . SER F 1 33 ? 50.630 11.094 47.704 1.00 9.86 33 SER F N 1
ATOM 10202 C CA . SER F 1 33 ? 49.337 10.972 47.054 1.00 10.13 33 SER F CA 1
ATOM 10203 C C . SER F 1 33 ? 48.565 9.748 47.544 1.00 10.04 33 SER F C 1
ATOM 10204 O O . SER F 1 33 ? 48.671 8.668 46.958 1.00 9.97 33 SER F O 1
ATOM 10207 N N . PRO F 1 34 ? 47.793 9.907 48.634 1.00 9.69 34 PRO F N 1
ATOM 10208 C CA . PRO F 1 34 ? 46.885 8.840 49.034 1.00 10.38 34 PRO F CA 1
ATOM 10209 C C . PRO F 1 34 ? 45.951 8.465 47.873 1.00 10.54 34 PRO F C 1
ATOM 10210 O O . PRO F 1 34 ? 45.689 9.286 46.967 1.00 10.67 34 PRO F O 1
ATOM 10214 N N . ALA F 1 35 ? 45.470 7.229 47.887 1.00 9.93 35 ALA F N 1
ATOM 10215 C CA . ALA F 1 35 ? 44.628 6.702 46.823 1.00 10.34 35 ALA F CA 1
ATOM 10216 C C . ALA F 1 35 ? 43.477 7.625 46.439 1.00 10.48 35 ALA F C 1
ATOM 10217 O O . ALA F 1 35 ? 43.225 7.804 45.255 1.00 11.29 35 ALA F O 1
ATOM 10219 N N . VAL F 1 36 ? 42.837 8.248 47.399 1.00 10.41 36 VAL F N 1
ATOM 10220 C CA . VAL F 1 36 ? 41.650 9.042 47.114 1.00 10.52 36 VAL F CA 1
ATOM 10221 C C . VAL F 1 36 ? 41.970 10.199 46.152 1.00 10.58 36 VAL F C 1
ATOM 10222 O O . VAL F 1 36 ? 41.117 10.668 45.423 1.00 10.41 36 VAL F O 1
ATOM 10226 N N . THR F 1 37 ? 43.213 10.671 46.183 1.00 10.32 37 THR F N 1
ATOM 10227 C CA . THR F 1 37 ? 43.596 11.820 45.373 1.00 10.50 37 THR F CA 1
ATOM 10228 C C . THR F 1 37 ? 43.620 11.507 43.878 1.00 11.05 37 THR F C 1
ATOM 10229 O O . THR F 1 37 ? 43.637 12.433 43.053 1.00 11.87 37 THR F O 1
ATOM 10233 N N . TRP F 1 38 ? 43.600 10.216 43.539 1.00 11.54 38 TRP F N 1
ATOM 10234 C CA . TRP F 1 38 ? 43.513 9.748 42.144 1.00 12.39 38 TRP F CA 1
ATOM 10235 C C . TRP F 1 38 ? 42.111 9.417 41.738 1.00 12.76 38 TRP F C 1
ATOM 10236 O O . TRP F 1 38 ? 41.892 8.964 40.628 1.00 13.01 38 TRP F O 1
ATOM 10247 N N . GLY F 1 39 ? 41.153 9.649 42.632 1.00 13.02 39 GLY F N 1
ATOM 10248 C CA . GLY F 1 39 ? 39.733 9.375 42.376 1.00 14.61 39 GLY F CA 1
ATOM 10249 C C . GLY F 1 39 ? 39.244 9.978 41.062 1.00 14.79 39 GLY F C 1
ATOM 10250 O O . GLY F 1 39 ? 38.638 9.279 40.241 1.00 16.09 39 GLY F O 1
ATOM 10251 N N . PHE F 1 40 ? 39.563 11.252 40.844 1.00 15.07 40 PHE F N 1
ATOM 10252 C CA . PHE F 1 40 ? 39.133 11.943 39.629 1.00 15.28 40 PHE F CA 1
ATOM 10253 C C . PHE F 1 40 ? 39.627 11.285 38.340 1.00 16.11 40 PHE F C 1
ATOM 10254 O O . PHE F 1 40 ? 38.950 11.338 37.313 1.00 16.52 40 PHE F O 1
ATOM 10262 N N . VAL F 1 41 ? 40.797 10.654 38.392 1.00 15.07 41 VAL F N 1
ATOM 10263 C CA . VAL F 1 41 ? 41.360 9.955 37.246 1.00 15.48 41 VAL F CA 1
ATOM 10264 C C . VAL F 1 41 ? 40.759 8.564 37.169 1.00 16.38 41 VAL F C 1
ATOM 10265 O O . VAL F 1 41 ? 40.387 8.090 36.095 1.00 16.94 41 VAL F O 1
ATOM 10269 N N . ALA F 1 42 ? 40.699 7.899 38.320 1.00 15.96 42 ALA F N 1
ATOM 10270 C CA . ALA F 1 42 ? 40.248 6.515 38.358 1.00 17.11 42 ALA F CA 1
ATOM 10271 C C . ALA F 1 42 ? 38.811 6.373 37.861 1.00 17.50 42 ALA F C 1
ATOM 10272 O O . ALA F 1 42 ? 38.501 5.397 37.210 1.00 17.51 42 ALA F O 1
ATOM 10274 N N . GLU F 1 43 ? 37.947 7.341 38.161 1.00 19.15 43 GLU F N 1
ATOM 10275 C CA . GLU F 1 43 ? 36.550 7.253 37.712 1.00 21.55 43 GLU F CA 1
ATOM 10276 C C . GLU F 1 43 ? 36.456 7.366 36.178 1.00 21.65 43 GLU F C 1
ATOM 10277 O O . GLU F 1 43 ? 35.547 6.798 35.559 1.00 22.94 43 GLU F O 1
ATOM 10283 N N . ARG F 1 44 ? 37.407 8.077 35.576 1.00 21.08 44 ARG F N 1
ATOM 10284 C CA . ARG F 1 44 ? 37.516 8.143 34.114 1.00 20.96 44 ARG F CA 1
ATOM 10285 C C . ARG F 1 44 ? 38.144 6.871 33.546 1.00 21.22 44 ARG F C 1
ATOM 10286 O O . ARG F 1 44 ? 37.758 6.415 32.463 1.00 21.46 44 ARG F O 1
ATOM 10294 N N . LEU F 1 45 ? 39.097 6.280 34.269 1.00 19.54 45 LEU F N 1
ATOM 10295 C CA . LEU F 1 45 ? 39.741 5.047 33.792 1.00 19.66 45 LEU F CA 1
ATOM 10296 C C . LEU F 1 45 ? 38.874 3.789 33.948 1.00 19.33 45 LEU F C 1
ATOM 10297 O O . LEU F 1 45 ? 39.161 2.777 33.319 1.00 20.05 45 LEU F O 1
ATOM 10302 N N . ALA F 1 46 ? 37.832 3.861 34.781 1.00 19.90 46 ALA F N 1
ATOM 10303 C CA . ALA F 1 46 ? 36.950 2.704 35.061 1.00 21.33 46 ALA F CA 1
ATOM 10304 C C . ALA F 1 46 ? 36.116 2.305 33.841 1.00 22.94 46 ALA F C 1
ATOM 10305 O O . ALA F 1 46 ? 35.574 1.191 33.776 1.00 22.95 46 ALA F O 1
ATOM 10307 N N . LYS F 1 47 ? 36.029 3.230 32.887 1.00 24.03 47 LYS F N 1
ATOM 10308 C CA . LYS F 1 47 ? 35.470 2.969 31.556 1.00 26.01 47 LYS F CA 1
ATOM 10309 C C . LYS F 1 47 ? 36.272 1.886 30.836 1.00 26.48 47 LYS F C 1
ATOM 10310 O O . LYS F 1 47 ? 35.703 1.092 30.078 1.00 27.35 47 LYS F O 1
ATOM 10316 N N . TYR F 1 48 ? 37.580 1.834 31.098 1.00 25.30 48 TYR F N 1
ATOM 10317 C CA . TYR F 1 48 ? 38.498 0.930 30.384 1.00 25.25 48 TYR F CA 1
ATOM 10318 C C . TYR F 1 48 ? 39.024 -0.239 31.214 1.00 24.98 48 TYR F C 1
ATOM 10319 O O . TYR F 1 48 ? 39.319 -1.314 30.671 1.00 25.65 48 TYR F O 1
ATOM 10328 N N . PHE F 1 49 ? 39.155 -0.017 32.520 1.00 22.55 49 PHE F N 1
ATOM 10329 C CA . PHE F 1 49 ? 39.771 -0.989 33.431 1.00 21.35 49 PHE F CA 1
ATOM 10330 C C . PHE F 1 49 ? 38.886 -1.211 34.647 1.00 20.25 49 PHE F C 1
ATOM 10331 O O . PHE F 1 49 ? 37.980 -0.422 34.928 1.00 20.78 49 PHE F O 1
ATOM 10339 N N . ASP F 1 50 ? 39.172 -2.284 35.378 1.00 19.63 50 ASP F N 1
ATOM 10340 C CA . ASP F 1 50 ? 38.670 -2.478 36.726 1.00 17.88 50 ASP F CA 1
ATOM 10341 C C . ASP F 1 50 ? 39.754 -1.872 37.611 1.00 17.49 50 ASP F C 1
ATOM 10342 O O . ASP F 1 50 ? 40.811 -2.470 37.789 1.00 17.68 50 ASP F O 1
ATOM 10347 N N . VAL F 1 51 ? 39.499 -0.673 38.122 1.00 17.37 51 VAL F N 1
ATOM 10348 C CA . VAL F 1 51 ? 40.546 0.132 38.759 1.00 16.16 51 VAL F CA 1
ATOM 10349 C C . VAL F 1 51 ? 40.651 -0.057 40.272 1.00 15.33 51 VAL F C 1
ATOM 10350 O O . VAL F 1 51 ? 39.677 0.130 41.012 1.00 15.64 51 VAL F O 1
ATOM 10354 N N . HIS F 1 52 ? 41.861 -0.403 40.714 1.00 14.77 52 HIS F N 1
ATOM 10355 C CA . HIS F 1 52 ? 42.179 -0.553 42.130 1.00 13.39 52 HIS F CA 1
ATOM 10356 C C . HIS F 1 52 ? 43.308 0.393 42.440 1.00 12.09 52 HIS F C 1
ATOM 10357 O O . HIS F 1 52 ? 44.435 0.131 42.038 1.00 12.08 52 HIS F O 1
ATOM 10364 N N . VAL F 1 53 ? 43.008 1.486 43.146 1.00 11.96 53 VAL F N 1
ATOM 10365 C CA . VAL F 1 53 ? 44.008 2.519 43.471 1.00 10.75 53 VAL F CA 1
ATOM 10366 C C . VAL F 1 53 ? 44.572 2.204 44.853 1.00 10.71 53 VAL F C 1
ATOM 10367 O O . VAL F 1 53 ? 43.820 2.104 45.815 1.00 10.19 53 VAL F O 1
ATOM 10371 N N . VAL F 1 54 ? 45.896 2.088 44.946 1.00 10.23 54 VAL F N 1
ATOM 10372 C CA . VAL F 1 54 ? 46.551 1.596 46.167 1.00 10.33 54 VAL F CA 1
ATOM 10373 C C . VAL F 1 54 ? 46.996 2.762 47.053 1.00 10.26 54 VAL F C 1
ATOM 10374 O O . VAL F 1 54 ? 47.607 3.715 46.560 1.00 11.05 54 VAL F O 1
ATOM 10378 N N . ASP F 1 55 ? 46.678 2.691 48.353 1.00 10.19 55 ASP F N 1
ATOM 10379 C CA . ASP F 1 55 ? 47.352 3.525 49.352 1.00 9.67 55 ASP F CA 1
ATOM 10380 C C . ASP F 1 55 ? 48.687 2.834 49.631 1.00 9.51 55 ASP F C 1
ATOM 10381 O O . ASP F 1 55 ? 48.716 1.742 50.195 1.00 9.09 55 ASP F O 1
ATOM 10386 N N . VAL F 1 56 ? 49.786 3.443 49.199 1.00 8.79 56 VAL F N 1
ATOM 10387 C CA . VAL F 1 56 ? 51.113 2.872 49.456 1.00 8.52 56 VAL F CA 1
ATOM 10388 C C . VAL F 1 56 ? 51.331 2.873 50.977 1.00 8.20 56 VAL F C 1
ATOM 10389 O O . VAL F 1 56 ? 50.727 3.700 51.680 1.00 7.98 56 VAL F O 1
ATOM 10393 N N . ARG F 1 57 ? 52.139 1.933 51.483 1.00 8.11 57 ARG F N 1
ATOM 10394 C CA . ARG F 1 57 ? 52.423 1.889 52.929 1.00 8.15 57 ARG F CA 1
ATOM 10395 C C . ARG F 1 57 ? 52.878 3.253 53.442 1.00 8.07 57 ARG F C 1
ATOM 10396 O O . ARG F 1 57 ? 53.628 3.958 52.760 1.00 7.93 57 ARG F O 1
ATOM 10404 N N . GLY F 1 58 ? 52.403 3.639 54.624 1.00 7.80 58 GLY F N 1
ATOM 10405 C CA . GLY F 1 58 ? 52.698 4.975 55.132 1.00 8.16 58 GLY F CA 1
ATOM 10406 C C . GLY F 1 58 ? 51.843 6.106 54.572 1.00 8.41 58 GLY F C 1
ATOM 10407 O O . GLY F 1 58 ? 52.107 7.272 54.870 1.00 9.19 58 GLY F O 1
ATOM 10408 N N . ARG F 1 59 ? 50.841 5.772 53.759 1.00 8.61 59 ARG F N 1
ATOM 10409 C CA . ARG F 1 59 ? 49.904 6.772 53.207 1.00 8.59 59 ARG F CA 1
ATOM 10410 C C . ARG F 1 59 ? 48.448 6.342 53.354 1.00 8.32 59 ARG F C 1
ATOM 10411 O O . ARG F 1 59 ? 48.134 5.144 53.361 1.00 8.30 59 ARG F O 1
ATOM 10419 N N . GLY F 1 60 ? 47.559 7.329 53.405 1.00 8.29 60 GLY F N 1
ATOM 10420 C CA . GLY F 1 60 ? 46.124 7.041 53.404 1.00 8.10 60 GLY F CA 1
ATOM 10421 C C . GLY F 1 60 ? 45.735 6.169 54.592 1.00 8.42 60 GLY F C 1
ATOM 10422 O O . GLY F 1 60 ? 46.094 6.456 55.760 1.00 8.74 60 GLY F O 1
ATOM 10423 N N . LEU F 1 61 ? 45.010 5.085 54.301 1.00 8.06 61 LEU F N 1
ATOM 10424 C CA . LEU F 1 61 ? 44.572 4.165 55.366 1.00 8.11 61 LEU F CA 1
ATOM 10425 C C . LEU F 1 61 ? 45.412 2.905 55.436 1.00 8.09 61 LEU F C 1
ATOM 10426 O O . LEU F 1 61 ? 45.103 1.997 56.207 1.00 8.42 61 LEU F O 1
ATOM 10431 N N . SER F 1 62 ? 46.458 2.827 54.623 1.00 7.90 62 SER F N 1
ATOM 10432 C CA . SER F 1 62 ? 47.333 1.656 54.718 1.00 8.02 62 SER F CA 1
ATOM 10433 C C . SER F 1 62 ? 48.184 1.652 55.976 1.00 8.07 62 SER F C 1
ATOM 10434 O O . SER F 1 62 ? 48.298 2.661 56.685 1.00 8.12 62 SER F O 1
ATOM 10437 N N . GLU F 1 63 ? 48.771 0.491 56.257 1.00 8.59 63 GLU F N 1
ATOM 10438 C CA . GLU F 1 63 ? 49.622 0.355 57.439 1.00 9.34 63 GLU F CA 1
ATOM 10439 C C . GLU F 1 63 ? 50.717 1.414 57.452 1.00 9.11 63 GLU F C 1
ATOM 10440 O O . GLU F 1 63 ? 51.302 1.727 56.419 1.00 9.05 63 GLU F O 1
ATOM 10446 N N . SER F 1 64 ? 50.933 1.997 58.624 1.00 9.65 64 SER F N 1
ATOM 10447 C CA A SE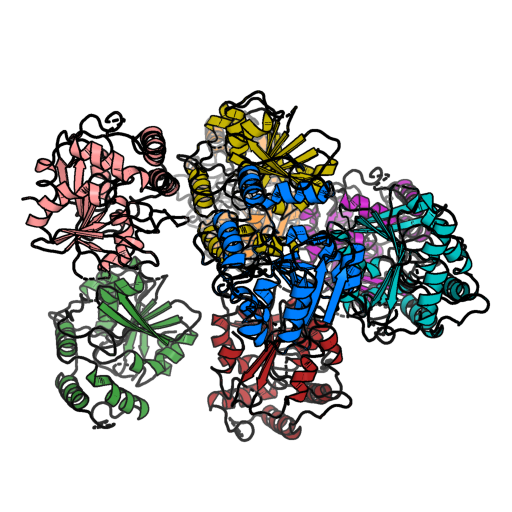R F 1 64 ? 51.996 2.978 58.805 0.50 9.99 64 SER F CA 1
ATOM 10448 C CA B SER F 1 64 ? 51.974 2.994 58.823 0.50 10.08 64 SER F CA 1
ATOM 10449 C C . SER F 1 64 ? 52.817 2.611 60.044 1.00 10.15 64 SER F C 1
ATOM 10450 O O . SER F 1 64 ? 52.861 1.439 60.440 1.00 10.55 64 SER F O 1
ATOM 10455 N N . GLY F 1 65 ? 53.474 3.590 60.653 1.00 10.54 65 GLY F N 1
ATOM 10456 C CA . GLY F 1 65 ? 54.305 3.298 61.824 1.00 10.69 65 GLY F CA 1
ATOM 10457 C C . GLY F 1 65 ? 55.752 3.003 61.451 1.00 10.74 65 GLY F C 1
ATOM 10458 O O . GLY F 1 65 ? 56.246 3.478 60.413 1.00 11.03 65 GLY F O 1
ATOM 10459 N N . ASP F 1 66 ? 56.433 2.199 62.274 1.00 11.11 66 ASP F N 1
ATOM 10460 C CA . ASP F 1 66 ? 57.905 2.033 62.164 1.00 11.57 66 ASP F CA 1
ATOM 10461 C C . ASP F 1 66 ? 58.293 0.942 61.151 1.00 11.93 66 ASP F C 1
ATOM 10462 O O . ASP F 1 66 ? 58.993 -0.037 61.484 1.00 13.44 66 ASP F O 1
ATOM 10467 N N . LEU F 1 67 ? 57.868 1.150 59.904 1.00 10.65 67 LEU F N 1
ATOM 10468 C CA . LEU F 1 67 ? 58.022 0.170 58.829 1.00 10.57 67 LEU F CA 1
ATOM 10469 C C . LEU F 1 67 ? 59.250 0.449 57.998 1.00 10.05 67 LEU F C 1
ATOM 10470 O O . LEU F 1 67 ? 59.845 1.509 58.107 1.00 10.49 67 LEU F O 1
ATOM 10475 N N . ASP F 1 68 ? 59.595 -0.520 57.153 1.00 9.64 68 ASP F N 1
ATOM 10476 C CA . ASP F 1 68 ? 60.572 -0.347 56.096 1.00 10.16 68 ASP F CA 1
ATOM 10477 C C . ASP F 1 68 ? 59.871 0.391 54.962 1.00 9.58 68 ASP F C 1
ATOM 10478 O O . ASP F 1 68 ? 58.918 -0.136 54.350 1.00 9.55 68 ASP F O 1
ATOM 10483 N N . TYR F 1 69 ? 60.309 1.626 54.708 1.00 9.04 69 TYR F N 1
ATOM 10484 C CA . TYR F 1 69 ? 59.728 2.434 53.616 1.00 8.69 69 TYR F CA 1
ATOM 10485 C C . TYR F 1 69 ? 60.586 2.504 52.354 1.00 8.87 69 TYR F C 1
ATOM 10486 O O . TYR F 1 69 ? 60.384 3.365 51.503 1.00 8.87 69 TYR F O 1
ATOM 10495 N N . SER F 1 70 ? 61.537 1.581 52.226 1.00 9.17 70 SER F N 1
ATOM 10496 C CA . SER F 1 70 ? 62.351 1.476 51.008 1.00 9.76 70 SER F CA 1
ATOM 10497 C C . SER F 1 70 ? 61.567 1.071 49.769 1.00 9.97 70 SER F C 1
ATOM 10498 O O . SER F 1 70 ? 60.475 0.523 49.849 1.00 10.11 70 SER F O 1
ATOM 10501 N N . LEU F 1 71 ? 62.169 1.328 48.613 1.00 10.24 71 LEU F N 1
ATOM 10502 C CA . LEU F 1 71 ? 61.621 0.897 47.352 1.00 10.92 71 LEU F CA 1
ATOM 10503 C C . LEU F 1 71 ? 61.415 -0.615 47.311 1.00 11.35 71 LEU F C 1
ATOM 10504 O O . LEU F 1 71 ? 60.395 -1.093 46.784 1.00 11.93 71 LEU F O 1
ATOM 10509 N N . ASP F 1 72 ? 62.390 -1.364 47.837 1.00 12.11 72 ASP F N 1
ATOM 10510 C CA . ASP F 1 72 ? 62.266 -2.817 47.918 1.00 12.90 72 ASP F CA 1
ATOM 10511 C C . ASP F 1 72 ? 61.007 -3.273 48.651 1.00 12.06 72 ASP F C 1
ATOM 10512 O O . ASP F 1 72 ? 60.286 -4.171 48.174 1.00 11.64 72 ASP F O 1
ATOM 10517 N N . ALA F 1 73 ? 60.734 -2.660 49.800 1.00 10.82 73 ALA F N 1
ATOM 10518 C CA . ALA F 1 73 ? 59.527 -3.022 50.560 1.00 10.74 73 ALA F CA 1
ATOM 10519 C C . ALA F 1 73 ? 58.241 -2.685 49.812 1.00 10.37 73 ALA F C 1
ATOM 10520 O O . ALA F 1 73 ? 57.306 -3.481 49.795 1.00 10.60 73 ALA F O 1
ATOM 10530 N N . ALA F 1 75 ? 57.892 -2.341 46.610 1.00 10.31 75 ALA F N 1
ATOM 10531 C CA . ALA F 1 75 ? 57.785 -3.241 45.454 1.00 10.70 75 ALA F CA 1
ATOM 10532 C C . ALA F 1 75 ? 57.288 -4.614 45.916 1.00 10.88 75 ALA F C 1
ATOM 10533 O O . ALA F 1 75 ? 56.438 -5.214 45.257 1.00 10.66 75 ALA F O 1
ATOM 10535 N N . ASP F 1 76 ? 57.768 -5.078 47.076 1.00 11.62 76 ASP F N 1
ATOM 10536 C CA . ASP F 1 76 ? 57.299 -6.348 47.647 1.00 11.69 76 ASP F CA 1
ATOM 10537 C C . ASP F 1 76 ? 55.794 -6.276 47.906 1.00 11.79 76 ASP F C 1
ATOM 10538 O O . ASP F 1 76 ? 55.071 -7.235 47.642 1.00 11.63 76 ASP F O 1
ATOM 10543 N N . ASP F 1 77 ? 55.312 -5.142 48.418 1.00 11.20 77 ASP F N 1
ATOM 10544 C CA . ASP F 1 77 ? 53.862 -4.951 48.632 1.00 10.96 77 ASP F CA 1
ATOM 10545 C C . ASP F 1 77 ? 53.074 -5.135 47.333 1.00 11.10 77 ASP F C 1
ATOM 10546 O O . ASP F 1 77 ? 52.012 -5.759 47.325 1.00 11.36 77 ASP F O 1
ATOM 10551 N N . LEU F 1 78 ? 53.590 -4.552 46.248 1.00 11.31 78 LEU F N 1
ATOM 10552 C CA . LEU F 1 78 ? 52.917 -4.580 44.953 1.00 11.58 78 LEU F CA 1
ATOM 10553 C C . LEU F 1 78 ? 52.883 -5.997 44.374 1.00 11.72 78 LEU F C 1
ATOM 10554 O O . LEU F 1 78 ? 51.845 -6.436 43.853 1.00 11.78 78 LEU F O 1
ATOM 10559 N N . VAL F 1 79 ? 54.017 -6.690 44.458 1.00 11.52 79 VAL F N 1
ATOM 10560 C CA . VAL F 1 79 ? 54.107 -8.084 44.011 1.00 12.08 79 VAL F CA 1
ATOM 10561 C C . VAL F 1 79 ? 53.072 -8.914 44.754 1.00 12.46 79 VAL F C 1
ATOM 10562 O O . VAL F 1 79 ? 52.366 -9.706 44.141 1.00 12.53 79 VAL F O 1
ATOM 10566 N N . ALA F 1 80 ? 52.943 -8.680 46.057 1.00 12.26 80 ALA F N 1
ATOM 10567 C CA . ALA F 1 80 ? 51.968 -9.417 46.866 1.00 12.63 80 ALA F CA 1
ATOM 10568 C C . ALA F 1 80 ? 50.515 -9.161 46.449 1.00 13.22 80 ALA F C 1
ATOM 10569 O O . ALA F 1 80 ? 49.707 -10.091 46.420 1.00 14.26 80 ALA F O 1
ATOM 10571 N N . LEU F 1 81 ? 50.164 -7.911 46.138 1.00 13.14 81 LEU F N 1
ATOM 10572 C CA . LEU F 1 81 ? 48.832 -7.599 45.634 1.00 14.28 81 LEU F CA 1
ATOM 10573 C C . LEU F 1 81 ? 48.606 -8.233 44.267 1.00 15.57 81 LEU F C 1
ATOM 10574 O O . LEU F 1 81 ? 47.542 -8.803 44.007 1.00 16.42 81 LEU F O 1
ATOM 10579 N N . ALA F 1 82 ? 49.592 -8.102 43.384 1.00 16.55 82 ALA F N 1
ATOM 10580 C CA . ALA F 1 82 ? 49.416 -8.536 41.991 1.00 18.20 82 ALA F CA 1
ATOM 10581 C C . ALA F 1 82 ? 49.211 -10.047 41.890 1.00 19.60 82 ALA F C 1
ATOM 10582 O O . ALA F 1 82 ? 48.512 -10.509 40.986 1.00 20.29 82 ALA F O 1
ATOM 10584 N N . GLN F 1 83 ? 49.819 -10.793 42.813 1.00 20.95 83 GLN F N 1
ATOM 10585 C CA . GLN F 1 83 ? 49.733 -12.268 42.839 1.00 23.20 83 GLN F CA 1
ATOM 10586 C C . GLN F 1 83 ? 48.310 -12.773 43.033 1.00 25.84 83 GLN F C 1
ATOM 10587 O O . GLN F 1 83 ? 48.002 -13.924 42.717 1.00 27.79 83 GLN F O 1
ATOM 10593 N N . ARG F 1 84 ? 47.452 -11.908 43.562 1.00 26.99 84 ARG F N 1
ATOM 10594 C CA . ARG F 1 84 ? 46.062 -12.236 43.817 1.00 28.69 84 ARG F CA 1
ATOM 10595 C C . ARG F 1 84 ? 45.191 -11.967 42.593 1.00 29.54 84 ARG F C 1
ATOM 10596 O O . ARG F 1 84 ? 44.020 -12.341 42.580 1.00 29.60 84 ARG F O 1
ATOM 10612 N N . GLU F 1 86 ? 44.760 -11.668 38.127 1.00 31.08 86 GLU F N 1
ATOM 10613 C CA . GLU F 1 86 ? 45.189 -12.250 36.852 1.00 32.16 86 GLU F CA 1
ATOM 10614 C C . GLU F 1 86 ? 45.289 -11.196 35.746 1.00 30.97 86 GLU F C 1
ATOM 10615 O O . GLU F 1 86 ? 44.323 -10.481 35.471 1.00 31.39 86 GLU F O 1
ATOM 10621 N N . GLY F 1 87 ? 46.473 -11.094 35.143 1.00 30.37 87 GLY F N 1
ATOM 10622 C CA . GLY F 1 87 ? 46.713 -10.207 33.995 1.00 28.81 87 GLY F CA 1
ATOM 10623 C C . GLY F 1 87 ? 46.640 -8.733 34.342 1.00 27.10 87 GLY F C 1
ATOM 10624 O O . GLY F 1 87 ? 46.130 -7.919 33.561 1.00 27.49 87 GLY F O 1
ATOM 10625 N N . VAL F 1 88 ? 47.149 -8.381 35.511 1.00 24.49 88 VAL F N 1
ATOM 10626 C CA . VAL F 1 88 ? 47.030 -7.019 35.984 1.00 22.12 88 VAL F CA 1
ATOM 10627 C C . VAL F 1 88 ? 47.944 -6.057 35.238 1.00 19.93 88 VAL F C 1
ATOM 10628 O O . VAL F 1 88 ? 49.066 -6.372 34.987 1.00 20.72 88 VAL F O 1
ATOM 10632 N N . VAL F 1 89 ? 47.402 -4.900 34.884 1.00 18.11 89 VAL F N 1
ATOM 10633 C CA . VAL F 1 89 ? 48.155 -3.770 34.353 1.00 17.20 89 VAL F CA 1
ATOM 10634 C C . VAL F 1 89 ? 48.528 -2.919 35.569 1.00 16.47 89 VAL F C 1
ATOM 10635 O O . VAL F 1 89 ? 47.699 -2.740 36.470 1.00 17.00 89 VAL F O 1
ATOM 10639 N N . VAL F 1 90 ? 49.748 -2.391 35.591 1.00 15.70 90 VAL F N 1
ATOM 10640 C CA . VAL F 1 90 ? 50.131 -1.453 36.658 1.00 15.13 90 VAL F CA 1
ATOM 10641 C C . VAL F 1 90 ? 50.353 -0.056 36.096 1.00 14.49 90 VAL F C 1
ATOM 10642 O O . VAL F 1 90 ? 51.142 0.118 35.172 1.00 15.64 90 VAL F O 1
ATOM 10646 N N . LEU F 1 91 ? 49.686 0.922 36.675 1.00 13.79 91 LEU F N 1
ATOM 10647 C CA . LEU F 1 91 ? 49.935 2.281 36.322 1.00 13.32 91 LEU F CA 1
ATOM 10648 C C . LEU F 1 91 ? 50.561 2.922 37.544 1.00 13.13 91 LEU F C 1
ATOM 10649 O O . LEU F 1 91 ? 49.904 3.069 38.546 1.00 12.89 91 LEU F O 1
ATOM 10654 N N . GLY F 1 92 ? 51.829 3.310 37.408 1.00 12.48 92 GLY F N 1
ATOM 10655 C CA . GLY F 1 92 ? 52.563 3.973 38.490 1.00 12.06 92 GLY F CA 1
ATOM 10656 C C . GLY F 1 92 ? 52.890 5.404 38.136 1.00 11.82 92 GLY F C 1
ATOM 10657 O O . GLY F 1 92 ? 53.372 5.675 37.033 1.00 11.55 92 GLY F O 1
ATOM 10658 N N . HIS F 1 93 ? 52.610 6.315 39.066 1.00 11.35 93 HIS F N 1
ATOM 10659 C CA . HIS F 1 93 ? 52.985 7.717 38.891 1.00 11.59 93 HIS F CA 1
ATOM 10660 C C . HIS F 1 93 ? 54.158 8.036 39.765 1.00 11.65 93 HIS F C 1
ATOM 10661 O O . HIS F 1 93 ? 54.090 7.866 40.982 1.00 11.48 93 HIS F O 1
ATOM 10668 N N . ALA F 1 94 ? 55.240 8.504 39.154 1.00 11.42 94 ALA F N 1
ATOM 10669 C CA . ALA F 1 94 ? 56.369 9.097 39.895 1.00 11.26 94 ALA F CA 1
ATOM 10670 C C . ALA F 1 94 ? 57.012 8.040 40.815 1.00 11.30 94 ALA F C 1
ATOM 10671 O O . ALA F 1 94 ? 57.507 7.035 40.301 1.00 11.30 94 ALA F O 1
ATOM 10681 N N . GLY F 1 96 ? 55.480 5.857 42.346 1.00 10.13 96 GLY F N 1
ATOM 10682 C CA . GLY F 1 96 ? 54.737 4.661 41.988 1.00 10.31 96 GLY F CA 1
ATOM 10683 C C . GLY F 1 96 ? 55.286 4.005 40.747 1.00 10.98 96 GLY F C 1
ATOM 10684 O O . GLY F 1 96 ? 55.230 2.786 40.609 1.00 10.99 96 GLY F O 1
ATOM 10685 N N . ALA F 1 97 ? 55.809 4.805 39.822 1.00 11.22 97 ALA F N 1
ATOM 10686 C CA . ALA F 1 97 ? 56.434 4.220 38.621 1.00 11.59 97 ALA F CA 1
ATOM 10687 C C . ALA F 1 97 ? 57.746 3.514 38.988 1.00 11.99 97 ALA F C 1
ATOM 10688 O O . ALA F 1 97 ? 58.085 2.465 38.424 1.00 13.00 97 ALA F O 1
ATOM 10690 N N . ARG F 1 98 ? 58.490 4.077 39.945 1.00 11.75 98 ARG F N 1
ATOM 10691 C CA . ARG F 1 98 ? 59.703 3.420 40.429 1.00 11.88 98 ARG F CA 1
ATOM 10692 C C . ARG F 1 98 ? 59.375 2.108 41.146 1.00 12.04 98 ARG F C 1
ATOM 10693 O O . ARG F 1 98 ? 60.089 1.110 40.986 1.00 11.84 98 ARG F O 1
ATOM 10701 N N . ILE F 1 99 ? 58.285 2.121 41.920 1.00 11.98 99 ILE F N 1
ATOM 10702 C CA . ILE F 1 99 ? 57.780 0.912 42.577 1.00 12.04 99 ILE F CA 1
ATOM 10703 C C . ILE F 1 99 ? 57.422 -0.134 41.518 1.00 12.72 99 ILE F C 1
ATOM 10704 O O . ILE F 1 99 ? 57.807 -1.306 41.639 1.00 13.13 99 ILE F O 1
ATOM 10709 N N . ALA F 1 100 ? 56.743 0.304 40.459 1.00 12.97 100 ALA F N 1
ATOM 10710 C CA . ALA F 1 100 ? 56.315 -0.619 39.385 1.00 13.41 100 ALA F CA 1
ATOM 10711 C C . ALA F 1 100 ? 57.516 -1.274 38.693 1.00 13.81 100 ALA F C 1
ATOM 10712 O O . ALA F 1 100 ? 57.532 -2.500 38.459 1.00 13.66 100 ALA F O 1
ATOM 10714 N N . ILE F 1 101 ? 58.533 -0.465 38.394 1.00 13.99 101 ILE F N 1
ATOM 10715 C CA . ILE F 1 101 ? 59.757 -0.945 37.746 1.00 14.81 101 ILE F CA 1
ATOM 10716 C C . ILE F 1 101 ? 60.424 -2.020 38.612 1.00 15.35 101 ILE F C 1
ATOM 10717 O O . ILE F 1 101 ? 60.744 -3.123 38.137 1.00 15.85 101 ILE F O 1
ATOM 10722 N N . ARG F 1 102 ? 60.613 -1.715 39.895 1.00 15.54 102 ARG F N 1
ATOM 10723 C CA . ARG F 1 102 ? 61.302 -2.647 40.780 1.00 15.78 102 ARG F CA 1
ATOM 10724 C C . ARG F 1 102 ? 60.500 -3.926 40.991 1.00 15.78 102 ARG F C 1
ATOM 10725 O O . ARG F 1 102 ? 61.073 -5.020 41.017 1.00 15.60 102 ARG F O 1
ATOM 10733 N N . ALA F 1 103 ? 59.182 -3.784 41.144 1.00 15.28 103 ALA F N 1
ATOM 10734 C CA . ALA F 1 103 ? 58.302 -4.943 41.328 1.00 15.35 103 ALA F CA 1
ATOM 10735 C C . ALA F 1 103 ? 58.341 -5.847 40.095 1.00 16.27 103 ALA F C 1
ATOM 10736 O O . ALA F 1 103 ? 58.431 -7.068 40.234 1.00 15.68 103 ALA F O 1
ATOM 10738 N N . ALA F 1 104 ? 58.286 -5.229 38.906 1.00 16.73 104 ALA F N 1
ATOM 10739 C CA . ALA F 1 104 ? 58.350 -5.966 37.642 1.00 18.18 104 ALA F CA 1
ATOM 10740 C C . ALA F 1 104 ? 59.651 -6.727 37.509 1.00 19.26 104 ALA F C 1
ATOM 10741 O O . ALA F 1 104 ? 59.684 -7.819 36.920 1.00 20.60 104 ALA F O 1
ATOM 10743 N N . ARG F 1 105 ? 60.734 -6.161 38.033 1.00 18.97 105 ARG F N 1
ATOM 10744 C CA . ARG F 1 105 ? 62.015 -6.842 37.981 1.00 21.10 105 ARG F CA 1
ATOM 10745 C C . ARG F 1 105 ? 62.040 -8.016 38.961 1.00 21.48 105 ARG F C 1
ATOM 10746 O O . ARG F 1 105 ? 62.604 -9.071 38.651 1.00 21.54 105 ARG F O 1
ATOM 10754 N N . LYS F 1 106 ? 61.432 -7.834 40.136 1.00 20.92 106 LYS F N 1
ATOM 10755 C CA . LYS F 1 106 ? 61.395 -8.898 41.145 1.00 22.19 106 LYS F CA 1
ATOM 10756 C C . LYS F 1 106 ? 60.556 -10.089 40.694 1.00 23.24 106 LYS F C 1
ATOM 10757 O O . LYS F 1 106 ? 60.922 -11.238 40.956 1.00 23.00 106 LYS F O 1
ATOM 10763 N N . ASP F 1 107 ? 59.437 -9.808 40.032 1.00 23.96 107 ASP F N 1
ATOM 10764 C CA . ASP F 1 107 ? 58.487 -10.835 39.609 1.00 26.57 107 ASP F CA 1
ATOM 10765 C C . ASP F 1 107 ? 57.674 -10.306 38.435 1.00 26.79 107 ASP F C 1
ATOM 10766 O O . ASP F 1 107 ? 56.601 -9.725 38.605 0.20 26.64 107 ASP F O 1
ATOM 10771 N N . SER F 1 108 ? 58.215 -10.512 37.242 1.00 29.79 108 SER F N 1
ATOM 10772 C CA . SER F 1 108 ? 57.581 -10.064 36.002 1.00 30.76 108 SER F CA 1
ATOM 10773 C C . SER F 1 108 ? 56.319 -10.845 35.681 1.00 30.59 108 SER F C 1
ATOM 10774 O O . SER F 1 108 ? 55.371 -10.281 35.132 1.00 32.20 108 SER F O 1
ATOM 10777 N N . GLN F 1 109 ? 56.309 -12.134 36.035 1.00 29.48 109 GLN F N 1
ATOM 10778 C CA . GLN F 1 109 ? 55.201 -13.037 35.694 1.00 29.06 109 GLN F CA 1
ATOM 10779 C C . GLN F 1 109 ? 53.830 -12.576 36.176 1.00 27.82 109 GLN F C 1
ATOM 10780 O O . GLN F 1 109 ? 52.819 -12.916 35.565 1.00 29.14 109 GLN F O 1
ATOM 10786 N N . VAL F 1 110 ? 53.791 -11.813 37.265 1.00 25.99 110 VAL F N 1
ATOM 10787 C CA . VAL F 1 110 ? 52.517 -11.406 37.854 1.00 25.22 110 VAL F CA 1
ATOM 10788 C C . VAL F 1 110 ? 51.904 -10.157 37.217 1.00 23.59 110 VAL F C 1
ATOM 10789 O O . VAL F 1 110 ? 50.764 -9.818 37.530 1.00 24.18 110 VAL F O 1
ATOM 10793 N N . PHE F 1 111 ? 52.649 -9.482 36.339 1.00 22.16 111 PHE F N 1
ATOM 10794 C CA . PHE F 1 111 ? 52.135 -8.293 35.637 1.00 21.67 111 PHE F CA 1
ATOM 10795 C C . PHE F 1 111 ? 52.029 -8.495 34.133 1.00 21.46 111 PHE F C 1
ATOM 10796 O O . PHE F 1 111 ? 52.915 -9.091 33.524 1.00 23.38 111 PHE F O 1
ATOM 10804 N N . SER F 1 112 ? 50.960 -7.964 33.540 1.00 21.47 112 SER F N 1
ATOM 10805 C CA . SER F 1 112 ? 50.780 -8.013 32.081 1.00 20.77 112 SER F CA 1
ATOM 10806 C C . SER F 1 112 ? 51.556 -6.902 31.369 1.00 20.38 112 SER F C 1
ATOM 10807 O O . SER F 1 112 ? 52.262 -7.163 30.391 1.00 21.39 112 SER F O 1
ATOM 10810 N N . ARG F 1 113 ? 51.437 -5.671 31.866 1.00 18.52 113 ARG F N 1
ATOM 10811 C CA A ARG F 1 113 ? 52.111 -4.515 31.272 0.50 18.64 113 ARG F CA 1
ATOM 10812 C CA B ARG F 1 113 ? 52.148 -4.530 31.290 0.50 17.80 113 ARG F CA 1
ATOM 10813 C C . ARG F 1 113 ? 52.220 -3.381 32.288 1.00 17.60 113 ARG F C 1
ATOM 10814 O O . ARG F 1 113 ? 51.504 -3.386 33.301 1.00 17.33 113 ARG F O 1
ATOM 10829 N N . LEU F 1 114 ? 53.091 -2.414 32.021 1.00 17.13 114 LEU F N 1
ATOM 10830 C CA . LEU F 1 114 ? 53.294 -1.255 32.891 1.00 15.83 114 LEU F CA 1
ATOM 10831 C C . LEU F 1 114 ? 52.948 0.026 32.174 1.00 15.92 114 LEU F C 1
ATOM 10832 O O . LEU F 1 114 ? 53.221 0.146 31.010 1.00 16.45 114 LEU F O 1
ATOM 10837 N N . ILE F 1 115 ? 52.343 0.957 32.894 1.00 15.18 115 ILE F N 1
ATOM 10838 C CA . ILE F 1 115 ? 52.153 2.326 32.433 1.00 14.78 115 ILE F CA 1
ATOM 10839 C C . ILE F 1 115 ? 52.932 3.153 33.445 1.00 14.86 115 ILE F C 1
ATOM 10840 O O . ILE F 1 115 ? 52.579 3.181 34.618 1.00 14.33 115 ILE F O 1
ATOM 10845 N N . LEU F 1 116 ? 54.027 3.756 32.996 1.00 13.89 116 LEU F N 1
ATOM 10846 C CA . LEU F 1 116 ? 54.933 4.484 33.880 1.00 14.01 116 LEU F CA 1
ATOM 10847 C C . LEU F 1 116 ? 54.771 5.976 33.634 1.00 14.59 116 LEU F C 1
ATOM 10848 O O . LEU F 1 116 ? 55.094 6.469 32.545 1.00 15.40 116 LEU F O 1
ATOM 10853 N N . VAL F 1 117 ? 54.251 6.682 34.621 1.00 13.81 117 VAL F N 1
ATOM 10854 C CA . VAL F 1 117 ? 54.044 8.087 34.415 1.00 13.86 117 VAL F CA 1
ATOM 10855 C C . VAL F 1 117 ? 55.071 8.915 35.185 1.00 13.92 117 VAL F C 1
ATOM 10856 O O . VAL F 1 117 ? 55.135 8.919 36.383 1.00 12.86 117 VAL F O 1
ATOM 10860 N N . ASP F 1 118 ? 55.860 9.619 34.407 1.00 13.93 118 ASP F N 1
ATOM 10861 C CA . ASP F 1 118 ? 56.888 10.550 34.905 1.00 14.20 118 ASP F CA 1
ATOM 10862 C C . ASP F 1 118 ? 57.719 10.051 36.122 1.00 14.00 118 ASP F C 1
ATOM 10863 O O . ASP F 1 118 ? 57.830 10.770 37.125 1.00 14.53 118 ASP F O 1
ATOM 10868 N N . PRO F 1 119 ? 58.340 8.855 36.026 1.00 13.72 119 PRO F N 1
ATOM 10869 C CA . PRO F 1 119 ? 59.200 8.417 37.133 1.00 13.88 119 PRO F CA 1
ATOM 10870 C C . PRO F 1 119 ? 60.423 9.325 37.293 1.00 13.82 119 PRO F C 1
ATOM 10871 O O . PRO F 1 119 ? 61.023 9.725 36.287 1.00 14.62 119 PRO F O 1
ATOM 10875 N N . PRO F 1 120 ? 60.805 9.647 38.544 1.00 13.12 120 PRO F N 1
ATOM 10876 C CA . PRO F 1 120 ? 62.123 10.267 38.725 1.00 13.52 120 PRO F CA 1
ATOM 10877 C C . PRO F 1 120 ? 63.179 9.369 38.094 1.00 13.92 120 PRO F C 1
ATOM 10878 O O . PRO F 1 120 ? 63.118 8.136 38.242 1.00 13.60 120 PRO F O 1
ATOM 10882 N N . VAL F 1 121 ? 64.130 9.979 37.387 1.00 13.85 121 VAL F N 1
ATOM 10883 C CA . VAL F 1 121 ? 65.212 9.204 36.746 1.00 14.32 121 VAL F CA 1
ATOM 10884 C C . VAL F 1 121 ? 66.535 9.428 37.494 1.00 14.34 121 VAL F C 1
ATOM 10885 O O . VAL F 1 121 ? 67.630 9.131 36.994 1.00 15.32 121 VAL F O 1
ATOM 10889 N N . SER F 1 122 ? 66.412 9.962 38.703 1.00 14.15 122 SER F N 1
ATOM 10890 C CA . SER F 1 122 ? 67.522 10.077 39.637 1.00 13.91 122 SER F CA 1
ATOM 10891 C C . SER F 1 122 ? 67.990 8.710 40.155 1.00 13.78 122 SER F C 1
ATOM 10892 O O . SER F 1 122 ? 67.339 7.689 39.976 1.00 13.68 122 SER F O 1
ATOM 10895 N N . GLY F 1 123 ? 69.153 8.708 40.783 1.00 14.29 123 GLY F N 1
ATOM 10896 C CA . GLY F 1 123 ? 69.756 7.475 41.278 1.00 15.45 123 GLY F CA 1
ATOM 10897 C C . GLY F 1 123 ? 71.228 7.743 41.475 1.00 16.87 123 GLY F C 1
ATOM 10898 O O . GLY F 1 123 ? 71.697 8.839 41.178 1.00 17.59 123 GLY F O 1
ATOM 10899 N N . PRO F 1 124 ? 71.974 6.743 41.974 1.00 17.70 124 PRO F N 1
ATOM 10900 C CA . PRO F 1 124 ? 73.411 6.919 42.232 1.00 18.73 124 PRO F CA 1
ATOM 10901 C C . PRO F 1 124 ? 74.155 7.348 40.962 1.00 19.38 124 PRO F C 1
ATOM 10902 O O . PRO F 1 124 ? 74.051 6.670 39.932 1.00 20.54 124 PRO F O 1
ATOM 10906 N N . GLY F 1 125 ? 74.840 8.484 41.020 0.50 19.06 125 GLY F N 1
ATOM 10907 C CA . GLY F 1 125 ? 75.601 8.992 39.875 1.00 19.29 125 GLY F CA 1
ATOM 10908 C C . GLY F 1 125 ? 74.782 9.678 38.795 1.00 19.85 125 GLY F C 1
ATOM 10909 O O . GLY F 1 125 ? 75.308 10.009 37.732 0.50 17.83 125 GLY F O 1
ATOM 10910 N N . ARG F 1 126 ? 73.493 9.899 39.072 1.00 18.59 126 ARG F N 1
ATOM 10911 C CA . ARG F 1 126 ? 72.575 10.490 38.092 1.00 17.89 126 ARG F CA 1
ATOM 10912 C C . ARG F 1 126 ? 72.067 11.869 38.513 1.00 17.46 126 ARG F C 1
ATOM 10913 O O . ARG F 1 126 ? 72.241 12.274 39.663 1.00 17.01 126 ARG F O 1
ATOM 10921 N N . ARG F 1 127 ? 71.464 12.596 37.574 1.00 17.93 127 ARG F N 1
ATOM 10922 C CA . ARG F 1 127 ? 70.887 13.914 37.844 1.00 17.86 127 ARG F CA 1
ATOM 10923 C C . ARG F 1 127 ? 69.891 13.787 39.004 1.00 18.63 127 ARG F C 1
ATOM 10924 O O . ARG F 1 127 ? 69.027 12.920 38.962 1.00 18.09 127 ARG F O 1
ATOM 10932 N N . PRO F 1 128 ? 70.022 14.643 40.033 1.00 18.42 128 PRO F N 1
ATOM 10933 C CA . PRO F 1 128 ? 69.086 14.613 41.170 1.00 18.43 128 PRO F CA 1
ATOM 10934 C C . PRO F 1 128 ? 67.677 14.979 40.745 1.00 18.23 128 PRO F C 1
ATOM 10935 O O . PRO F 1 128 ? 67.488 15.667 39.733 1.00 18.02 128 PRO F O 1
ATOM 10939 N N . TYR F 1 129 ? 66.691 14.508 41.508 1.00 17.10 129 TYR F N 1
ATOM 10940 C CA . TYR F 1 129 ? 65.299 14.831 41.262 1.00 16.92 129 TYR F CA 1
ATOM 10941 C C . TYR F 1 129 ? 65.095 16.338 41.449 1.00 16.90 129 TYR F C 1
ATOM 10942 O O . TYR F 1 129 ? 65.474 16.892 42.493 1.00 16.02 129 TYR F O 1
ATOM 10951 N N . PRO F 1 130 ? 64.522 17.012 40.427 1.00 17.32 130 PRO F N 1
ATOM 10952 C CA . PRO F 1 130 ? 64.432 18.482 40.454 1.00 18.41 130 PRO F CA 1
ATOM 10953 C C . PRO F 1 130 ? 63.239 19.033 41.227 1.00 19.25 130 PRO F C 1
ATOM 10954 O O . PRO F 1 130 ? 62.329 19.616 40.637 1.00 20.71 130 PRO F O 1
ATOM 10958 N N . ALA F 1 131 ? 63.233 18.834 42.540 1.00 19.20 131 ALA F N 1
ATOM 10959 C CA . ALA F 1 131 ? 62.193 19.389 43.392 1.00 19.46 131 ALA F CA 1
ATOM 10960 C C . ALA F 1 131 ? 62.784 19.743 44.734 1.00 19.11 131 ALA F C 1
ATOM 10961 O O . ALA F 1 131 ? 63.745 19.121 45.179 1.00 20.32 131 ALA F O 1
ATOM 10963 N N . LYS F 1 132 ? 62.197 20.745 45.368 1.00 19.10 132 LYS F N 1
ATOM 10964 C CA . LYS F 1 132 ? 62.688 21.217 46.660 1.00 18.69 132 LYS F CA 1
ATOM 10965 C C . LYS F 1 132 ? 62.044 20.386 47.749 1.00 18.46 132 LYS F C 1
ATOM 10966 O O . LYS F 1 132 ? 60.809 20.262 47.801 1.00 17.87 132 LYS F O 1
ATOM 10972 N N . TRP F 1 133 ? 62.876 19.820 48.615 1.00 17.09 133 TRP F N 1
ATOM 10973 C CA . TRP F 1 133 ? 62.380 19.048 49.752 1.00 16.30 133 TRP F CA 1
ATOM 10974 C C . TRP F 1 133 ? 61.417 19.828 50.642 1.00 16.01 133 TRP F C 1
ATOM 10975 O O . TRP F 1 133 ? 60.404 19.288 51.099 1.00 15.25 133 TRP F O 1
ATOM 10986 N N . SER F 1 134 ? 61.716 21.099 50.889 1.00 16.06 134 SER F N 1
ATOM 10987 C CA . SER F 1 134 ? 60.932 21.942 51.789 1.00 16.02 134 SER F CA 1
ATOM 10988 C C . SER F 1 134 ? 59.450 22.011 51.392 1.00 15.34 134 SER F C 1
ATOM 10989 O O . SER F 1 134 ? 58.594 22.213 52.253 1.00 16.05 134 SER F O 1
ATOM 10992 N N . TRP F 1 135 ? 59.159 21.876 50.096 1.00 14.38 135 TRP F N 1
ATOM 10993 C CA . TRP F 1 135 ? 57.781 21.830 49.592 1.00 14.43 135 TRP F CA 1
ATOM 10994 C C . TRP F 1 135 ? 57.018 20.700 50.251 1.00 14.34 135 TRP F C 1
ATOM 10995 O O . TRP F 1 135 ? 55.916 20.900 50.788 1.00 14.22 135 TRP F O 1
ATOM 11006 N N . TYR F 1 136 ? 57.620 19.513 50.266 1.00 13.87 136 TYR F N 1
ATOM 11007 C CA . TYR F 1 136 ? 56.995 18.361 50.938 1.00 13.72 136 TYR F CA 1
ATOM 11008 C C . TYR F 1 136 ? 56.942 18.541 52.455 1.00 13.32 136 TYR F C 1
ATOM 11009 O O . TYR F 1 136 ? 55.895 18.347 53.085 1.00 12.88 136 TYR F O 1
ATOM 11018 N N . ALA F 1 137 ? 58.080 18.890 53.048 1.00 12.77 137 ALA F N 1
ATOM 11019 C CA . ALA F 1 137 ? 58.196 18.954 54.509 1.00 13.10 137 ALA F CA 1
ATOM 11020 C C . ALA F 1 137 ? 57.236 19.969 55.122 1.00 13.20 137 ALA F C 1
ATOM 11021 O O . ALA F 1 137 ? 56.528 19.660 56.084 1.00 12.94 137 ALA F O 1
ATOM 11023 N N . GLU F 1 138 ? 57.214 21.173 54.558 1.00 13.46 138 GLU F N 1
ATOM 11024 C CA . GLU F 1 138 ? 56.393 22.261 55.097 1.00 14.06 138 GLU F CA 1
ATOM 11025 C C . GLU F 1 138 ? 54.908 21.971 54.961 1.00 13.43 138 GLU F C 1
ATOM 11026 O O . GLU F 1 138 ? 54.137 22.225 55.897 1.00 14.04 138 GLU F O 1
ATOM 11032 N N . SER F 1 139 ? 54.509 21.451 53.803 1.00 12.48 139 SER F N 1
ATOM 11033 C CA . SER F 1 139 ? 53.086 21.184 53.569 1.00 12.07 139 SER F CA 1
ATOM 11034 C C . SER F 1 139 ? 52.590 20.020 54.419 1.00 11.52 139 SER F C 1
ATOM 11035 O O . SER F 1 139 ? 51.458 20.050 54.902 1.00 11.00 139 SER F O 1
ATOM 11038 N N . ILE F 1 140 ? 53.435 19.007 54.626 1.00 11.44 140 ILE F N 1
ATOM 11039 C CA . ILE F 1 140 ? 53.032 17.881 55.480 1.00 11.07 140 ILE F CA 1
ATOM 11040 C C . ILE F 1 140 ? 52.821 18.343 56.916 1.00 11.17 140 ILE F C 1
ATOM 11041 O O . ILE F 1 140 ? 51.807 18.008 57.533 1.00 11.01 140 ILE F O 1
ATOM 11046 N N . ARG F 1 141 ? 53.755 19.142 57.437 1.00 10.94 141 ARG F N 1
ATOM 11047 C CA . ARG F 1 141 ? 53.616 19.616 58.826 1.00 11.78 141 ARG F CA 1
ATOM 11048 C C . ARG F 1 141 ? 52.375 20.500 58.987 1.00 11.87 141 ARG F C 1
ATOM 11049 O O . ARG F 1 141 ? 51.683 20.411 60.004 1.00 12.12 141 ARG F O 1
ATOM 11057 N N . LEU F 1 142 ? 52.106 21.331 57.982 1.00 12.35 142 LEU F N 1
ATOM 11058 C CA . LEU F 1 142 ? 50.884 22.162 57.931 1.00 12.56 142 LEU F CA 1
ATOM 11059 C C . LEU F 1 142 ? 49.623 21.295 57.952 1.00 12.44 142 LEU F C 1
ATOM 11060 O O . LEU F 1 142 ? 48.678 21.545 58.726 1.00 12.51 142 LEU F O 1
ATOM 11065 N N . ALA F 1 143 ? 49.609 20.281 57.103 1.00 11.72 143 ALA F N 1
ATOM 11066 C CA . ALA F 1 143 ? 48.460 19.374 57.018 1.00 11.84 143 ALA F CA 1
ATOM 11067 C C . ALA F 1 143 ? 48.238 18.607 58.324 1.00 11.75 143 ALA F C 1
ATOM 11068 O O . ALA F 1 143 ? 47.095 18.399 58.729 1.00 11.68 143 ALA F O 1
ATOM 11070 N N . GLN F 1 144 ? 49.320 18.165 58.970 1.00 11.82 144 GLN F N 1
ATOM 11071 C CA . GLN F 1 144 ? 49.221 17.407 60.222 1.00 12.58 144 GLN F CA 1
ATOM 11072 C C . GLN F 1 144 ? 48.554 18.230 61.320 1.00 13.29 144 GLN F C 1
ATOM 11073 O O . GLN F 1 144 ? 47.822 17.695 62.141 1.00 12.57 144 GLN F O 1
ATOM 11079 N N . ARG F 1 145 ? 48.829 19.533 61.342 1.00 13.85 145 ARG F N 1
ATOM 11080 C CA . ARG F 1 145 ? 48.219 20.421 62.321 1.00 15.29 145 ARG F CA 1
ATOM 11081 C C . ARG F 1 145 ? 46.724 20.568 62.040 1.00 15.94 145 ARG F C 1
ATOM 11082 O O . ARG F 1 145 ? 45.908 20.574 62.953 1.00 15.58 145 ARG F O 1
ATOM 11090 N N . GLY F 1 146 ? 46.378 20.669 60.758 1.00 15.51 146 GLY F N 1
ATOM 11091 C CA . GLY F 1 146 ? 45.002 20.895 60.339 1.00 16.76 146 GLY F CA 1
ATOM 11092 C C . GLY F 1 146 ? 44.953 22.213 59.602 1.00 17.70 146 GLY F C 1
ATOM 11093 O O . GLY F 1 146 ? 45.057 23.279 60.214 1.00 19.84 146 GLY F O 1
ATOM 11094 N N . CYS F 1 147 ? 44.820 22.149 58.288 1.00 17.37 147 CYS F N 1
ATOM 11095 C CA . CYS F 1 147 ? 44.936 23.351 57.475 1.00 18.51 147 CYS F CA 1
ATOM 11096 C C . CYS F 1 147 ? 43.789 23.535 56.514 1.00 19.22 147 CYS F C 1
ATOM 11097 O O . CYS F 1 147 ? 43.100 22.586 56.162 1.00 18.44 147 CYS F O 1
ATOM 11100 N N . THR F 1 148 ? 43.610 24.779 56.084 1.00 19.45 148 THR F N 1
ATOM 11101 C CA . THR F 1 148 ? 42.559 25.125 55.163 1.00 19.82 148 THR F CA 1
ATOM 11102 C C . THR F 1 148 ? 43.004 24.909 53.728 1.00 19.41 148 THR F C 1
ATOM 11103 O O . THR F 1 148 ? 44.200 24.857 53.429 1.00 18.40 148 THR F O 1
ATOM 11107 N N . ALA F 1 149 ? 42.024 24.793 52.837 1.00 20.10 149 ALA F N 1
ATOM 11108 C CA . ALA F 1 149 ? 42.279 24.830 51.408 1.00 19.68 149 ALA F CA 1
ATOM 11109 C C . ALA F 1 149 ? 43.096 26.062 51.000 1.00 19.99 149 ALA F C 1
ATOM 11110 O O . ALA F 1 149 ? 43.958 25.971 50.145 1.00 20.16 149 ALA F O 1
ATOM 11120 N N . GLU F 1 151 ? 45.368 27.626 52.736 1.00 20.37 151 GLU F N 1
ATOM 11121 C CA . GLU F 1 151 ? 46.768 27.398 53.106 1.00 20.39 151 GLU F CA 1
ATOM 11122 C C . GLU F 1 151 ? 47.434 26.426 52.127 1.00 19.36 151 GLU F C 1
ATOM 11123 O O . GLU F 1 151 ? 48.578 26.621 51.723 1.00 19.62 151 GLU F O 1
ATOM 11137 N N . ARG F 1 153 ? 46.543 25.955 49.064 1.00 17.06 153 ARG F N 1
ATOM 11138 C CA . ARG F 1 153 ? 46.603 26.571 47.734 1.00 18.41 153 ARG F CA 1
ATOM 11139 C C . ARG F 1 153 ? 48.008 27.082 47.398 1.00 19.05 153 ARG F C 1
ATOM 11140 O O . ARG F 1 153 ? 48.425 26.994 46.250 1.00 19.31 153 ARG F O 1
ATOM 11148 N N . SER F 1 154 ? 48.729 27.590 48.399 1.00 20.10 154 SER F N 1
ATOM 11149 C CA . SER F 1 154 ? 50.121 28.049 48.208 1.00 20.74 154 SER F CA 1
ATOM 11150 C C . SER F 1 154 ? 51.023 26.977 47.581 1.00 20.48 154 SER F C 1
ATOM 11151 O O . SER F 1 154 ? 51.935 27.279 46.813 1.00 20.72 154 SER F O 1
ATOM 11154 N N . TYR F 1 155 ? 50.751 25.716 47.900 1.00 19.03 155 TYR F N 1
ATOM 11155 C CA . TYR F 1 155 ? 51.579 24.615 47.428 1.00 18.05 155 TYR F CA 1
ATOM 11156 C C . TYR F 1 155 ? 51.145 24.093 46.066 1.00 17.81 155 TYR F C 1
ATOM 11157 O O . TYR F 1 155 ? 51.973 23.634 45.293 1.00 17.78 155 TYR F O 1
ATOM 11166 N N . CYS F 1 156 ? 49.851 24.181 45.776 1.00 17.61 156 CYS F N 1
ATOM 11167 C CA . CYS F 1 156 ? 49.304 23.683 44.519 1.00 18.39 156 CYS F CA 1
ATOM 11168 C C . CYS F 1 156 ? 48.416 24.744 43.871 1.00 18.70 156 CYS F C 1
ATOM 11169 O O . CYS F 1 156 ? 47.215 24.538 43.714 1.00 18.32 156 CYS F O 1
ATOM 11172 N N . PRO F 1 157 ? 49.007 25.894 43.506 1.00 19.15 157 PRO F N 1
ATOM 11173 C CA . PRO F 1 157 ? 48.167 27.054 43.157 1.00 19.53 157 PRO F CA 1
ATOM 11174 C C . PRO F 1 157 ? 47.361 26.899 41.864 1.00 20.08 157 PRO F C 1
ATOM 11175 O O . PRO F 1 157 ? 46.375 27.625 41.667 1.00 21.50 157 PRO F O 1
ATOM 11179 N N . THR F 1 158 ? 47.756 25.961 41.005 1.00 18.67 158 THR F N 1
ATOM 11180 C CA . THR F 1 158 ? 47.067 25.743 39.731 1.00 18.08 158 THR F CA 1
ATOM 11181 C C . THR F 1 158 ? 46.073 24.580 39.737 1.00 16.80 158 THR F C 1
ATOM 11182 O O . THR F 1 158 ? 45.479 24.265 38.713 1.00 16.85 158 THR F O 1
ATOM 11186 N N . TRP F 1 159 ? 45.903 23.928 40.884 1.00 14.91 159 TRP F N 1
ATOM 11187 C CA . TRP F 1 159 ? 44.953 22.835 40.993 1.00 14.23 159 TRP F CA 1
ATOM 11188 C C . TRP F 1 159 ? 43.534 23.333 41.100 1.00 13.98 159 TRP F C 1
ATOM 11189 O O . TRP F 1 159 ? 43.298 24.501 41.424 1.00 13.93 159 TRP F O 1
ATOM 11200 N N . THR F 1 160 ? 42.567 22.461 40.843 1.00 14.09 160 THR F N 1
ATOM 11201 C CA . THR F 1 160 ? 41.165 22.826 41.099 1.00 14.03 160 THR F CA 1
ATOM 11202 C C . THR F 1 160 ? 40.898 22.911 42.605 1.00 14.52 160 THR F C 1
ATOM 11203 O O . THR F 1 160 ? 41.652 22.366 43.411 1.00 13.70 160 THR F O 1
ATOM 11207 N N . ASP F 1 161 ? 39.825 23.596 42.995 1.00 14.12 161 ASP F N 1
ATOM 11208 C CA . ASP F 1 161 ? 39.495 23.675 44.412 1.00 14.91 161 ASP F CA 1
ATOM 11209 C C . ASP F 1 161 ? 39.244 22.318 45.044 1.00 14.25 161 ASP F C 1
ATOM 11210 O O . ASP F 1 161 ? 39.684 22.089 46.165 1.00 14.63 161 ASP F O 1
ATOM 11215 N N . GLU F 1 162 ? 38.556 21.430 44.344 1.00 14.62 162 GLU F N 1
ATOM 11216 C CA . GLU F 1 162 ? 38.283 20.088 44.873 1.00 14.28 162 GLU F CA 1
ATOM 11217 C C . GLU F 1 162 ? 39.597 19.346 45.141 1.00 13.90 162 GLU F C 1
ATOM 11218 O O . GLU F 1 162 ? 39.749 18.682 46.183 1.00 13.08 162 GLU F O 1
ATOM 11224 N N . GLN F 1 163 ? 40.540 19.474 44.220 1.00 12.92 163 GLN F N 1
ATOM 11225 C CA . GLN F 1 163 ? 41.849 18.821 44.383 1.00 12.99 163 GLN F CA 1
ATOM 11226 C C . GLN F 1 163 ? 42.636 19.407 45.552 1.00 11.97 163 GLN F C 1
ATOM 11227 O O . GLN F 1 163 ? 43.236 18.662 46.357 1.00 11.73 163 GLN F O 1
ATOM 11233 N N . ILE F 1 164 ? 42.654 20.737 45.659 1.00 11.60 164 ILE F N 1
ATOM 11234 C CA . ILE F 1 164 ? 43.326 21.392 46.779 1.00 11.46 164 ILE F CA 1
ATOM 11235 C C . ILE F 1 164 ? 42.679 21.000 48.116 1.00 11.50 164 ILE F C 1
ATOM 11236 O O . ILE F 1 164 ? 43.378 20.719 49.116 1.00 11.28 164 ILE F O 1
ATOM 11241 N N . GLU F 1 165 ? 41.344 20.987 48.137 1.00 11.57 165 GLU F N 1
ATOM 11242 C CA . GLU F 1 165 ? 40.621 20.625 49.354 1.00 11.68 165 GLU F CA 1
ATOM 11243 C C . GLU F 1 165 ? 40.966 19.195 49.771 1.00 10.85 165 GLU F C 1
ATOM 11244 O O . GLU F 1 165 ? 41.182 18.911 50.955 1.00 10.32 165 GLU F O 1
ATOM 11250 N N . LEU F 1 166 ? 41.004 18.299 48.793 1.00 10.22 166 LEU F N 1
ATOM 11251 C CA . LEU F 1 166 ? 41.250 16.892 49.086 1.00 10.06 166 LEU F CA 1
ATOM 11252 C C . LEU F 1 166 ? 42.658 16.707 49.625 1.00 9.77 166 LEU F C 1
ATOM 11253 O O . LEU F 1 166 ? 42.875 15.884 50.536 1.00 9.02 166 LEU F O 1
ATOM 11258 N N . ARG F 1 167 ? 43.615 17.449 49.056 1.00 9.32 167 ARG F N 1
ATOM 11259 C CA . ARG F 1 167 ? 44.977 17.411 49.563 1.00 9.09 167 ARG F CA 1
ATOM 11260 C C . ARG F 1 167 ? 45.049 17.948 50.993 1.00 9.11 167 ARG F C 1
ATOM 11261 O O . ARG F 1 167 ? 45.718 17.362 51.835 1.00 8.91 167 ARG F O 1
ATOM 11269 N N . ALA F 1 168 ? 44.380 19.070 51.267 1.00 9.02 168 ALA F N 1
ATOM 11270 C CA . ALA F 1 168 ? 44.322 19.601 52.640 1.00 9.29 168 ALA F CA 1
ATOM 11271 C C . ALA F 1 168 ? 43.731 18.585 53.612 1.00 9.66 168 ALA F C 1
ATOM 11272 O O . ALA F 1 168 ? 44.100 18.552 54.793 1.00 9.96 168 ALA F O 1
ATOM 11274 N N . GLU F 1 169 ? 42.805 17.775 53.111 1.00 9.41 169 GLU F N 1
ATOM 11275 C CA . GLU F 1 169 ? 42.103 16.815 53.963 1.00 9.71 169 GLU F CA 1
ATOM 11276 C C . GLU F 1 169 ? 42.958 15.576 54.270 1.00 9.53 169 GLU F C 1
ATOM 11277 O O . GLU F 1 169 ? 42.961 15.078 55.407 1.00 9.73 169 GLU F O 1
ATOM 11283 N N . TRP F 1 170 ? 43.700 15.116 53.263 1.00 9.29 170 TRP F N 1
ATOM 11284 C CA . TRP F 1 170 ? 44.395 13.823 53.327 1.00 9.12 170 TRP F CA 1
ATOM 11285 C C . TRP F 1 170 ? 45.898 13.829 53.398 1.00 9.17 170 TRP F C 1
ATOM 11286 O O . TRP F 1 170 ? 46.499 12.781 53.678 1.00 9.25 170 TRP F O 1
ATOM 11297 N N . LEU F 1 171 ? 46.548 14.956 53.126 1.00 8.51 171 LEU F N 1
ATOM 11298 C CA . LEU F 1 171 ? 48.015 14.936 53.102 1.00 8.65 171 LEU F CA 1
ATOM 11299 C C . LEU F 1 171 ? 48.637 14.438 54.418 1.00 8.57 171 LEU F C 1
ATOM 11300 O O . LEU F 1 171 ? 49.642 13.730 54.379 1.00 8.90 171 LEU F O 1
ATOM 11305 N N . HIS F 1 172 ? 48.030 14.779 55.553 1.00 8.79 172 HIS F N 1
ATOM 11306 C CA . HIS F 1 172 ? 48.541 14.389 56.864 1.00 8.79 172 HIS F CA 1
ATOM 11307 C C . HIS F 1 172 ? 48.662 12.896 57.026 1.00 8.80 172 HIS F C 1
ATOM 11308 O O . HIS F 1 172 ? 49.374 12.435 57.928 1.00 8.96 172 HIS F O 1
ATOM 11315 N N . THR F 1 173 ? 47.959 12.132 56.185 1.00 8.34 173 THR F N 1
ATOM 11316 C CA . THR F 1 173 ? 48.043 10.658 56.240 1.00 8.70 173 THR F CA 1
ATOM 11317 C C . THR F 1 173 ? 49.326 10.130 55.624 1.00 8.63 173 THR F C 1
ATOM 11318 O O . THR F 1 173 ? 49.600 8.923 55.702 1.00 8.87 173 THR F O 1
ATOM 11322 N N . CYS F 1 174 ? 50.098 11.016 55.010 1.00 8.65 174 CYS F N 1
ATOM 11323 C CA . CYS F 1 174 ? 51.390 10.643 54.425 1.00 9.25 174 CYS F CA 1
ATOM 11324 C C . CYS F 1 174 ? 52.451 10.832 55.490 1.00 9.24 174 CYS F C 1
ATOM 11325 O O . CYS F 1 174 ? 52.855 11.950 55.805 1.00 9.17 174 CYS F O 1
ATOM 11328 N N . GLN F 1 175 ? 52.863 9.730 56.103 1.00 9.20 175 GLN F N 1
ATOM 11329 C CA . GLN F 1 175 ? 53.738 9.794 57.256 1.00 9.53 175 GLN F CA 1
ATOM 11330 C C . GLN F 1 175 ? 55.063 10.461 56.870 1.00 9.47 175 GLN F C 1
ATOM 11331 O O . GLN F 1 175 ? 55.660 10.130 55.858 1.00 9.47 175 GLN F O 1
ATOM 11337 N N . TYR F 1 176 ? 55.496 11.427 57.670 1.00 9.87 176 TYR F N 1
ATOM 11338 C CA . TYR F 1 176 ? 56.691 12.203 57.318 1.00 9.86 176 TYR F CA 1
ATOM 11339 C C . TYR F 1 176 ? 57.899 11.304 57.055 1.00 9.68 176 TYR F C 1
ATOM 11340 O O . TYR F 1 176 ? 58.604 11.465 56.046 1.00 9.59 176 TYR F O 1
ATOM 11349 N N . THR F 1 177 ? 58.143 10.353 57.954 1.00 9.65 177 THR F N 1
ATOM 11350 C CA . THR F 1 177 ? 59.289 9.450 57.768 1.00 9.78 177 THR F CA 1
ATOM 11351 C C . THR F 1 177 ? 59.214 8.601 56.503 1.00 9.49 177 THR F C 1
ATOM 11352 O O . THR F 1 177 ? 60.248 8.341 55.899 1.00 9.83 177 THR F O 1
ATOM 11356 N N . ALA F 1 178 ? 58.011 8.174 56.108 1.00 9.18 178 ALA F N 1
ATOM 11357 C CA . ALA F 1 178 ? 57.823 7.464 54.850 1.00 9.10 178 ALA F CA 1
ATOM 11358 C C . ALA F 1 178 ? 58.165 8.353 53.664 1.00 9.07 178 ALA F C 1
ATOM 11359 O O . ALA F 1 178 ? 58.779 7.886 52.709 1.00 8.85 178 ALA F O 1
ATOM 11361 N N . VAL F 1 179 ? 57.754 9.628 53.727 1.00 8.70 179 VAL F N 1
ATOM 11362 C CA . VAL F 1 179 ? 57.954 10.564 52.618 1.00 8.94 179 VAL F CA 1
ATOM 11363 C C . VAL F 1 179 ? 59.441 10.897 52.488 1.00 9.16 179 VAL F C 1
ATOM 11364 O O . VAL F 1 179 ? 60.005 10.821 51.398 1.00 9.10 179 VAL F O 1
ATOM 11368 N N . LYS F 1 180 ? 60.087 11.218 53.609 1.00 9.02 180 LYS F N 1
ATOM 11369 C CA . LYS F 1 180 ? 61.545 11.475 53.593 1.00 9.85 180 LYS F CA 1
ATOM 11370 C C . LYS F 1 180 ? 62.340 10.278 53.024 1.00 9.90 180 LYS F C 1
ATOM 11371 O O . LYS F 1 180 ? 63.220 10.461 52.176 1.00 9.92 180 LYS F O 1
ATOM 11377 N N . THR F 1 181 ? 61.974 9.064 53.443 1.00 10.09 181 THR F N 1
ATOM 11378 C CA . THR F 1 181 ? 62.667 7.854 52.971 1.00 10.37 181 THR F CA 1
ATOM 11379 C C . THR F 1 181 ? 62.502 7.666 51.467 1.00 10.26 181 THR F C 1
ATOM 11380 O O . THR F 1 181 ? 63.458 7.313 50.784 1.00 9.90 181 THR F O 1
ATOM 11384 N N . ALA F 1 182 ? 61.288 7.895 50.970 1.00 9.69 182 ALA F N 1
ATOM 11385 C CA . ALA F 1 182 ? 61.041 7.798 49.536 1.00 9.91 182 ALA F CA 1
ATOM 11386 C C . ALA F 1 182 ? 61.871 8.838 48.776 1.00 10.19 182 ALA F C 1
ATOM 11387 O O . ALA F 1 182 ? 62.440 8.525 47.732 1.00 10.26 182 ALA F O 1
ATOM 11389 N N . PHE F 1 183 ? 61.938 10.063 49.301 1.00 10.17 183 PHE F N 1
ATOM 11390 C CA . PHE F 1 183 ? 62.682 11.132 48.630 1.00 11.13 183 PHE F CA 1
ATOM 11391 C C . PHE F 1 183 ? 64.169 10.765 48.571 1.00 11.49 183 PHE F C 1
ATOM 11392 O O . PHE F 1 183 ? 64.826 10.937 47.540 1.00 11.36 183 PHE F O 1
ATOM 11400 N N . ASP F 1 184 ? 64.691 10.214 49.663 1.00 11.16 184 ASP F N 1
ATOM 11401 C CA . ASP F 1 184 ? 66.065 9.705 49.652 1.00 11.66 184 ASP F CA 1
ATOM 11402 C C . ASP F 1 184 ? 66.224 8.550 48.668 1.00 11.53 184 ASP F C 1
ATOM 11403 O O . ASP F 1 184 ? 67.245 8.460 47.976 1.00 11.36 184 ASP F O 1
ATOM 11408 N N . GLY F 1 185 ? 65.202 7.692 48.581 1.00 10.85 185 GLY F N 1
ATOM 11409 C CA . GLY F 1 185 ? 65.212 6.579 47.642 1.00 11.28 185 GLY F CA 1
ATOM 11410 C C . GLY F 1 185 ? 65.312 7.022 46.190 1.00 11.31 185 GLY F C 1
ATOM 11411 O O . GLY F 1 185 ? 65.913 6.328 45.365 1.00 11.68 185 GLY F O 1
ATOM 11412 N N . PHE F 1 186 ? 64.749 8.186 45.868 1.00 11.52 186 PHE F N 1
ATOM 11413 C CA . PHE F 1 186 ? 64.900 8.715 44.501 1.00 11.63 186 PHE F CA 1
ATOM 11414 C C . PHE F 1 186 ? 66.370 8.856 44.145 1.00 12.52 186 PHE F C 1
ATOM 11415 O O . PHE F 1 186 ? 66.746 8.781 42.968 1.00 12.87 186 PHE F O 1
ATOM 11423 N N . HIS F 1 187 ? 67.193 9.043 45.163 1.00 12.77 187 HIS F N 1
ATOM 11424 C CA . HIS F 1 187 ? 68.608 9.316 44.970 1.00 13.71 187 HIS F CA 1
ATOM 11425 C C . HIS F 1 187 ? 69.465 8.126 45.226 1.00 14.17 187 HIS F C 1
ATOM 11426 O O . HIS F 1 187 ? 70.573 8.037 44.692 1.00 14.87 187 HIS F O 1
ATOM 11433 N N . THR F 1 188 ? 68.981 7.190 46.036 1.00 14.01 188 THR F N 1
ATOM 11434 C CA . THR F 1 188 ? 69.800 6.013 46.377 1.00 15.01 188 THR F CA 1
ATOM 11435 C C . THR F 1 188 ? 69.495 4.731 45.603 1.00 15.38 188 THR F C 1
ATOM 11436 O O . THR F 1 188 ? 70.357 3.843 45.514 1.00 16.25 188 THR F O 1
ATOM 11440 N N . ASP F 1 189 ? 68.275 4.609 45.083 1.00 14.73 189 ASP F N 1
ATOM 11441 C CA . ASP F 1 189 ? 67.881 3.421 44.340 1.00 14.90 189 ASP F CA 1
ATOM 11442 C C . ASP F 1 189 ? 68.232 3.607 42.873 1.00 15.29 189 ASP F C 1
ATOM 11443 O O . ASP F 1 189 ? 68.090 4.698 42.332 1.00 15.12 189 ASP F O 1
ATOM 11448 N N . ASP F 1 190 ? 68.662 2.527 42.234 1.00 17.15 190 ASP F N 1
ATOM 11449 C CA . ASP F 1 190 ? 68.939 2.532 40.804 1.00 17.97 190 ASP F CA 1
ATOM 11450 C C . ASP F 1 190 ? 67.829 1.764 40.102 1.00 17.68 190 ASP F C 1
ATOM 11451 O O . ASP F 1 190 ? 67.756 0.544 40.217 1.00 18.16 190 ASP F O 1
ATOM 11456 N N . ILE F 1 191 ? 66.953 2.475 39.394 1.00 17.57 191 ILE F N 1
ATOM 11457 C CA . ILE F 1 191 ? 65.874 1.808 38.657 1.00 18.10 191 ILE F CA 1
ATOM 11458 C C . ILE F 1 191 ? 66.230 1.550 37.187 1.00 17.46 191 ILE F C 1
ATOM 11459 O O . ILE F 1 191 ? 65.502 0.866 36.481 1.00 17.42 191 ILE F O 1
ATOM 11464 N N . HIS F 1 192 ? 67.352 2.105 36.742 1.00 17.73 192 HIS F N 1
ATOM 11465 C CA . HIS F 1 192 ? 67.781 1.913 35.363 1.00 17.94 192 HIS F CA 1
ATOM 11466 C C . HIS F 1 192 ? 68.314 0.526 35.147 1.00 18.95 192 HIS F C 1
ATOM 11467 O O . HIS F 1 192 ? 68.059 -0.099 34.103 1.00 18.99 192 HIS F O 1
ATOM 11474 N N . THR F 1 193 ? 69.012 0.014 36.154 1.00 18.32 193 THR F N 1
ATOM 11475 C CA . THR F 1 193 ? 69.490 -1.366 36.138 1.00 19.24 193 THR F CA 1
ATOM 11476 C C . THR F 1 193 ? 68.335 -2.356 36.148 1.00 20.72 193 THR F C 1
ATOM 11477 O O . THR F 1 193 ? 68.431 -3.438 35.546 1.00 22.01 193 THR F O 1
ATOM 11481 N N . ASP F 1 194 ? 67.240 -1.993 36.827 1.00 20.44 194 ASP F N 1
ATOM 11482 C CA . ASP F 1 194 ? 65.986 -2.756 36.747 1.00 20.99 194 ASP F CA 1
ATOM 11483 C C . ASP F 1 194 ? 65.373 -2.730 35.341 1.00 20.75 194 ASP F C 1
ATOM 11484 O O . ASP F 1 194 ? 64.944 -3.774 34.838 1.00 20.42 194 ASP F O 1
ATOM 11489 N N . LEU F 1 195 ? 65.309 -1.537 34.732 1.00 20.45 195 LEU F N 1
ATOM 11490 C CA . LEU F 1 195 ? 64.661 -1.340 33.428 1.00 20.90 195 LEU F CA 1
ATOM 11491 C C . LEU F 1 195 ? 65.289 -2.215 32.352 1.00 21.42 195 LEU F C 1
ATOM 11492 O O . LEU F 1 195 ? 64.588 -2.765 31.483 1.00 21.58 195 LEU F O 1
ATOM 11497 N N . ALA F 1 196 ? 66.610 -2.341 32.435 1.00 21.00 196 ALA F N 1
ATOM 11498 C CA . ALA F 1 196 ? 67.412 -3.158 31.527 1.00 23.22 196 ALA F CA 1
ATOM 11499 C C . ALA F 1 196 ? 67.050 -4.638 31.589 1.00 24.67 196 ALA F C 1
ATOM 11500 O O . ALA F 1 196 ? 67.444 -5.405 30.704 1.00 25.74 196 ALA F O 1
ATOM 11502 N N . GLN F 1 197 ? 66.330 -5.042 32.635 1.00 24.99 197 GLN F N 1
ATOM 11503 C CA . GLN F 1 197 ? 65.925 -6.439 32.783 1.00 25.04 197 GLN F CA 1
ATOM 11504 C C . GLN F 1 197 ? 64.465 -6.668 32.392 1.00 24.58 197 GLN F C 1
ATOM 11505 O O . GLN F 1 197 ? 63.988 -7.802 32.417 1.00 26.55 197 GLN F O 1
ATOM 11511 N N . LEU F 1 198 ? 63.744 -5.608 32.036 1.00 23.16 198 LEU F N 1
ATOM 11512 C CA . LEU F 1 198 ? 62.298 -5.740 31.760 1.00 22.58 198 LEU F CA 1
ATOM 11513 C C . LEU F 1 198 ? 61.930 -5.992 30.288 1.00 23.08 198 LEU F C 1
ATOM 11514 O O . LEU F 1 198 ? 62.340 -5.245 29.403 1.00 23.95 198 LEU F O 1
ATOM 11519 N N . THR F 1 199 ? 61.111 -7.013 30.043 1.00 23.08 199 THR F N 1
ATOM 11520 C CA . THR F 1 199 ? 60.736 -7.377 28.671 1.00 23.24 199 THR F CA 1
ATOM 11521 C C . THR F 1 199 ? 59.234 -7.202 28.384 1.00 23.15 199 THR F C 1
ATOM 11522 O O . THR F 1 199 ? 58.835 -7.121 27.217 1.00 23.15 199 THR F O 1
ATOM 11526 N N . LEU F 1 200 ? 58.413 -7.096 29.435 1.00 20.36 200 LEU F N 1
ATOM 11527 C CA . LEU F 1 200 ? 56.968 -6.890 29.276 1.00 20.30 200 LEU F CA 1
ATOM 11528 C C . LEU F 1 200 ? 56.666 -5.503 28.667 1.00 19.49 200 LEU F C 1
ATOM 11529 O O . LEU F 1 200 ? 57.532 -4.631 28.679 1.00 19.82 200 LEU F O 1
ATOM 11534 N N . PRO F 1 201 ? 55.451 -5.302 28.117 1.00 19.42 201 PRO F N 1
ATOM 11535 C CA . PRO F 1 201 ? 55.128 -4.000 27.506 1.00 18.30 201 PRO F CA 1
ATOM 11536 C C . PRO F 1 201 ? 55.176 -2.841 28.507 1.00 18.62 201 PRO F C 1
ATOM 11537 O O . PRO F 1 201 ? 54.750 -2.994 29.668 1.00 17.89 201 PRO F O 1
ATOM 11541 N N . ILE F 1 202 ? 55.697 -1.703 28.053 1.00 17.68 202 ILE F N 1
ATOM 11542 C CA . ILE F 1 202 ? 55.828 -0.515 28.888 1.00 17.36 202 ILE F CA 1
ATOM 11543 C C . ILE F 1 202 ? 55.332 0.697 28.119 1.00 17.33 202 ILE F C 1
ATOM 11544 O O . ILE F 1 202 ? 55.781 0.946 26.996 1.00 18.06 202 ILE F O 1
ATOM 11549 N N . GLN F 1 203 ? 54.393 1.430 28.713 1.00 16.95 203 GLN F N 1
ATOM 11550 C CA . GLN F 1 203 ? 53.946 2.713 28.183 1.00 17.23 203 GLN F CA 1
ATOM 11551 C C . GLN F 1 203 ? 54.498 3.791 29.119 1.00 17.61 203 GLN F C 1
ATOM 11552 O O . GLN F 1 203 ? 54.208 3.795 30.327 1.00 16.97 203 GLN F O 1
ATOM 11558 N N . LEU F 1 204 ? 55.292 4.689 28.567 1.00 16.35 204 LEU F N 1
ATOM 11559 C CA . LEU F 1 204 ? 55.912 5.729 29.341 1.00 16.83 204 LEU F CA 1
ATOM 11560 C C . LEU F 1 204 ? 55.172 7.022 29.040 1.00 16.93 204 LEU F C 1
ATOM 11561 O O . LEU F 1 204 ? 55.026 7.399 27.900 1.00 16.67 204 LEU F O 1
ATOM 11566 N N . VAL F 1 205 ? 54.663 7.666 30.070 1.00 16.46 205 VAL F N 1
ATOM 11567 C CA . VAL F 1 205 ? 53.912 8.897 29.890 1.00 16.37 205 VAL F CA 1
ATOM 11568 C C . VAL F 1 205 ? 54.760 9.981 30.538 1.00 17.09 205 VAL F C 1
ATOM 11569 O O . VAL F 1 205 ? 55.055 9.906 31.736 1.00 16.70 205 VAL F O 1
ATOM 11573 N N . VAL F 1 206 ? 55.194 10.951 29.730 1.00 16.76 206 VAL F N 1
ATOM 11574 C CA . VAL F 1 206 ? 56.158 11.969 30.168 1.00 17.08 206 VAL F CA 1
ATOM 11575 C C . VAL F 1 206 ? 55.475 13.322 30.293 1.00 17.53 206 VAL F C 1
ATOM 11576 O O . VAL F 1 206 ? 54.658 13.690 29.441 1.00 17.27 206 VAL F O 1
ATOM 11580 N N . ALA F 1 207 ? 55.804 14.061 31.349 1.00 16.55 207 ALA F N 1
ATOM 11581 C CA . ALA F 1 207 ? 55.337 15.436 31.501 1.00 17.78 207 ALA F CA 1
ATOM 11582 C C . ALA F 1 207 ? 56.228 16.325 30.631 1.00 18.66 207 ALA F C 1
ATOM 11583 O O . ALA F 1 207 ? 57.395 16.557 30.968 1.00 19.14 207 ALA F O 1
ATOM 11585 N N . GLY F 1 208 ? 55.697 16.773 29.491 1.00 19.39 208 GLY F N 1
ATOM 11586 C CA . GLY F 1 208 ? 56.493 17.540 28.523 1.00 19.90 208 GLY F CA 1
ATOM 11587 C C . GLY F 1 208 ? 56.974 18.867 29.078 1.00 20.88 208 GLY F C 1
ATOM 11588 O O . GLY F 1 208 ? 58.045 19.355 28.701 1.00 21.62 208 GLY F O 1
ATOM 11589 N N . GLY F 1 209 ? 56.189 19.429 29.993 1.00 20.21 209 GLY F N 1
ATOM 11590 C CA . GLY F 1 209 ? 56.479 20.727 30.595 1.00 21.69 209 GLY F CA 1
ATOM 11591 C C . GLY F 1 209 ? 57.335 20.676 31.845 1.00 21.96 209 GLY F C 1
ATOM 11592 O O . GLY F 1 209 ? 57.746 21.717 32.360 1.00 25.61 209 GLY F O 1
ATOM 11593 N N . ALA F 1 210 ? 57.605 19.476 32.345 1.00 22.09 210 ALA F N 1
ATOM 11594 C CA . ALA F 1 210 ? 58.440 19.316 33.531 1.00 21.42 210 ALA F CA 1
ATOM 11595 C C . ALA F 1 210 ? 59.879 18.974 33.155 1.00 21.46 210 ALA F C 1
ATOM 11596 O O . ALA F 1 210 ? 60.171 18.649 32.002 1.00 22.74 210 ALA F O 1
ATOM 11598 N N . GLU F 1 211 ? 60.774 19.050 34.141 1.00 20.56 211 GLU F N 1
ATOM 11599 C CA . GLU F 1 211 ? 62.182 18.682 33.960 1.00 20.06 211 GLU F CA 1
ATOM 11600 C C . GLU F 1 211 ? 62.535 17.339 34.586 1.00 18.44 211 GLU F C 1
ATOM 11601 O O . GLU F 1 211 ? 63.715 16.959 34.648 1.00 17.99 211 GLU F O 1
ATOM 11607 N N . VAL F 1 212 ? 61.522 16.622 35.058 1.00 17.22 212 VAL F N 1
ATOM 11608 C CA . VAL F 1 212 ? 61.760 15.330 35.697 1.00 16.52 212 VAL F CA 1
ATOM 11609 C C . VAL F 1 212 ? 62.371 14.358 34.690 1.00 16.27 212 VAL F C 1
ATOM 11610 O O . VAL F 1 212 ? 63.398 13.727 34.967 1.00 16.02 212 VAL F O 1
ATOM 11614 N N . ILE F 1 213 ? 61.771 14.266 33.505 1.00 17.08 213 ILE F N 1
ATOM 11615 C CA . ILE F 1 213 ? 62.323 13.430 32.446 1.00 17.80 213 ILE F CA 1
ATOM 11616 C C . ILE F 1 213 ? 62.594 14.297 31.209 1.00 19.01 213 ILE F C 1
ATOM 11617 O O . ILE F 1 213 ? 61.673 14.748 30.537 1.00 20.05 213 ILE F O 1
ATOM 11622 N N . GLN F 1 214 ? 63.866 14.530 30.933 1.00 19.57 214 GLN F N 1
ATOM 11623 C CA . GLN F 1 214 ? 64.251 15.358 29.790 1.00 21.07 214 GLN F CA 1
ATOM 11624 C C . GLN F 1 214 ? 64.347 14.462 28.554 1.00 20.82 214 GLN F C 1
ATOM 11625 O O . GLN F 1 214 ? 64.425 13.237 28.683 1.00 19.30 214 GLN F O 1
ATOM 11631 N N . PRO F 1 215 ? 64.301 15.055 27.342 1.00 20.59 215 PRO F N 1
ATOM 11632 C CA . PRO F 1 215 ? 64.358 14.215 26.153 1.00 20.96 215 PRO F CA 1
ATOM 11633 C C . PRO F 1 215 ? 65.456 13.142 26.149 1.00 20.78 215 PRO F C 1
ATOM 11634 O O . PRO F 1 215 ? 65.200 12.016 25.701 1.00 21.15 215 PRO F O 1
ATOM 11638 N N . ASP F 1 216 ? 66.658 13.458 26.636 1.00 20.82 216 ASP F N 1
ATOM 11639 C CA . ASP F 1 216 ? 67.723 12.454 26.663 1.00 20.11 216 ASP F CA 1
ATOM 11640 C C . ASP F 1 216 ? 67.416 11.305 27.631 1.00 19.96 216 ASP F C 1
ATOM 11641 O O . ASP F 1 216 ? 67.913 10.195 27.454 1.00 19.00 216 ASP F O 1
ATOM 11646 N N . ASP F 1 217 ? 66.588 11.576 28.645 1.00 19.65 217 ASP F N 1
ATOM 11647 C CA . ASP F 1 217 ? 66.201 10.559 29.620 1.00 18.68 217 ASP F CA 1
ATOM 11648 C C . ASP F 1 217 ? 65.210 9.581 28.983 1.00 18.37 217 ASP F C 1
ATOM 11649 O O . ASP F 1 217 ? 65.250 8.374 29.275 1.00 18.43 217 ASP F O 1
ATOM 11654 N N . ILE F 1 218 ? 64.352 10.097 28.093 1.00 18.05 218 ILE F N 1
ATOM 11655 C CA . ILE F 1 218 ? 63.425 9.248 27.315 1.00 17.91 218 ILE F CA 1
ATOM 11656 C C . ILE F 1 218 ? 64.251 8.279 26.486 1.00 17.91 218 ILE F C 1
ATOM 11657 O O . ILE F 1 218 ? 64.009 7.067 26.472 1.00 17.46 218 ILE F O 1
ATOM 11662 N N . ALA F 1 219 ? 65.243 8.827 25.791 1.00 18.07 219 ALA F N 1
ATOM 11663 C CA . ALA F 1 219 ? 66.108 8.016 24.942 1.00 18.03 219 ALA F CA 1
ATOM 11664 C C . ALA F 1 219 ? 66.799 6.912 25.724 1.00 18.48 219 ALA F C 1
ATOM 11665 O O . ALA F 1 219 ? 66.882 5.771 25.258 1.00 18.90 219 ALA F O 1
ATOM 11667 N N . GLU F 1 220 ? 67.287 7.234 26.925 1.00 19.18 220 GLU F N 1
ATOM 11668 C CA . GLU F 1 220 ? 67.956 6.221 27.730 1.00 19.44 220 GLU F CA 1
ATOM 11669 C C . GLU F 1 220 ? 66.989 5.125 28.164 1.00 18.96 220 GLU F C 1
ATOM 11670 O O . GLU F 1 220 ? 67.347 3.941 28.144 1.00 19.02 220 GLU F O 1
ATOM 11676 N N . ILE F 1 221 ? 65.768 5.514 28.545 1.00 18.90 221 ILE F N 1
ATOM 11677 C CA . ILE F 1 221 ? 64.751 4.525 28.908 1.00 18.45 221 ILE F CA 1
ATOM 11678 C C . ILE F 1 221 ? 64.473 3.589 27.723 1.00 19.04 221 ILE F C 1
ATOM 11679 O O . ILE F 1 221 ? 64.400 2.374 27.887 1.00 18.43 221 ILE F O 1
ATOM 11684 N N . ILE F 1 222 ? 64.361 4.150 26.525 1.00 18.44 222 ILE F N 1
ATOM 11685 C CA . ILE F 1 222 ? 64.150 3.320 25.329 1.00 19.41 222 ILE F CA 1
ATOM 11686 C C . ILE F 1 222 ? 65.354 2.392 25.093 1.00 19.80 222 ILE F C 1
ATOM 11687 O O . ILE F 1 222 ? 65.190 1.227 24.734 1.00 21.18 222 ILE F O 1
ATOM 11692 N N . SER F 1 223 ? 66.563 2.886 25.334 1.00 20.12 223 SER F N 1
ATOM 11693 C CA . SER F 1 223 ? 67.749 2.065 25.111 1.00 20.43 223 SER F CA 1
ATOM 11694 C C . SER F 1 223 ? 67.822 0.855 26.059 1.00 21.72 223 SER F C 1
ATOM 11695 O O . SER F 1 223 ? 68.329 -0.210 25.692 1.00 21.91 223 SER F O 1
ATOM 11698 N N . LEU F 1 224 ? 67.308 1.026 27.273 1.00 21.22 224 LEU F N 1
ATOM 11699 C CA . LEU F 1 224 ? 67.305 -0.042 28.266 1.00 21.15 224 LEU F CA 1
ATOM 11700 C C . LEU F 1 224 ? 66.139 -0.996 28.045 1.00 20.81 224 LEU F C 1
ATOM 11701 O O . LEU F 1 224 ? 66.279 -2.205 28.221 1.00 20.85 224 LEU F O 1
ATOM 11706 N N . ALA F 1 225 ? 64.995 -0.440 27.653 1.00 20.84 225 ALA F N 1
ATOM 11707 C CA . ALA F 1 225 ? 63.774 -1.209 27.410 1.00 20.69 225 ALA F CA 1
ATOM 11708 C C . ALA F 1 225 ? 63.177 -0.812 26.062 1.00 20.56 225 ALA F C 1
ATOM 11709 O O . ALA F 1 225 ? 62.305 0.066 25.990 1.00 20.54 225 ALA F O 1
ATOM 11711 N N . PRO F 1 226 ? 63.643 -1.466 24.980 1.00 21.75 226 PRO F N 1
ATOM 11712 C CA . PRO F 1 226 ? 63.380 -1.020 23.608 1.00 21.26 226 PRO F CA 1
ATOM 11713 C C . PRO F 1 226 ? 61.903 -1.057 23.217 1.00 21.43 226 PRO F C 1
ATOM 11714 O O . PRO F 1 226 ? 61.487 -0.340 22.292 1.00 22.92 226 PRO F O 1
ATOM 11718 N N . GLN F 1 227 ? 61.130 -1.872 23.930 1.00 19.76 227 GLN F N 1
ATOM 11719 C CA . GLN F 1 227 ? 59.699 -2.019 23.697 1.00 19.13 227 GLN F CA 1
ATOM 11720 C C . GLN F 1 227 ? 58.915 -0.778 24.105 1.00 18.64 227 GLN F C 1
ATOM 11721 O O . GLN F 1 227 ? 57.748 -0.655 23.753 1.00 18.48 227 GLN F O 1
ATOM 11727 N N . THR F 1 228 ? 59.543 0.139 24.835 1.00 19.14 228 THR F N 1
ATOM 11728 C CA . THR F 1 228 ? 58.816 1.267 25.439 1.00 19.73 228 THR F CA 1
ATOM 11729 C C . THR F 1 228 ? 58.106 2.157 24.417 1.00 19.46 228 THR F C 1
ATOM 11730 O O . THR F 1 228 ? 58.734 2.635 23.469 1.00 20.11 228 THR F O 1
ATOM 11734 N N . THR F 1 229 ? 56.798 2.358 24.606 1.00 19.04 229 THR F N 1
ATOM 11735 C CA . THR F 1 229 ? 56.031 3.315 23.793 1.00 18.60 229 THR F CA 1
ATOM 11736 C C . THR F 1 229 ? 55.835 4.597 24.606 1.00 19.38 229 THR F C 1
ATOM 11737 O O . THR F 1 229 ? 55.458 4.531 25.773 1.00 19.52 229 THR F O 1
ATOM 11741 N N . THR F 1 230 ? 56.111 5.749 23.994 1.00 18.57 230 THR F N 1
ATOM 11742 C CA . THR F 1 230 ? 56.248 7.021 24.717 1.00 18.77 230 THR F CA 1
ATOM 11743 C C . THR F 1 230 ? 55.183 8.041 24.342 1.00 19.12 230 THR F C 1
ATOM 11744 O O . THR F 1 230 ? 55.011 8.384 23.155 1.00 20.29 230 THR F O 1
ATOM 11748 N N . TYR F 1 231 ? 54.481 8.531 25.359 1.00 18.81 231 TYR F N 1
ATOM 11749 C CA . TYR F 1 231 ? 53.513 9.594 25.206 1.00 19.18 231 TYR F CA 1
ATOM 11750 C C . TYR F 1 231 ? 53.985 10.799 25.968 1.00 20.12 231 TYR F C 1
ATOM 11751 O O . TYR F 1 231 ? 54.000 10.787 27.196 1.00 19.97 231 TYR F O 1
ATOM 11760 N N . VAL F 1 232 ? 54.354 11.844 25.245 1.00 20.04 232 VAL F N 1
ATOM 11761 C CA . VAL F 1 232 ? 54.695 13.092 25.891 1.00 21.16 232 VAL F CA 1
ATOM 11762 C C . VAL F 1 232 ? 53.418 13.920 25.967 1.00 22.00 232 VAL F C 1
ATOM 11763 O O . VAL F 1 232 ? 52.789 14.223 24.938 1.00 23.78 232 VAL F O 1
ATOM 11767 N N . VAL F 1 233 ? 53.006 14.262 27.179 1.00 21.62 233 VAL F N 1
ATOM 11768 C CA . VAL F 1 233 ? 51.880 15.158 27.356 1.00 22.46 233 VAL F CA 1
ATOM 11769 C C . VAL F 1 233 ? 52.450 16.578 27.384 1.00 24.58 233 VAL F C 1
ATOM 11770 O O . VAL F 1 233 ? 52.961 17.039 28.400 1.00 24.04 233 VAL F O 1
ATOM 11774 N N . GLU F 1 234 ? 52.398 17.241 26.235 1.00 26.89 234 GLU F N 1
ATOM 11775 C CA . GLU F 1 234 ? 53.049 18.541 26.065 1.00 27.94 234 GLU F CA 1
ATOM 11776 C C . GLU F 1 234 ? 52.357 19.602 26.912 1.00 27.39 234 GLU F C 1
ATOM 11777 O O . GLU F 1 234 ? 51.212 19.424 27.317 1.00 28.00 234 GLU F O 1
ATOM 11779 N N . ALA F 1 236 ? 52.181 19.975 30.122 1.00 23.41 236 ALA F N 1
ATOM 11780 C CA . ALA F 1 236 ? 51.888 19.491 31.481 1.00 21.27 236 ALA F CA 1
ATOM 11781 C C . ALA F 1 236 ? 53.134 19.369 32.352 1.00 20.26 236 ALA F C 1
ATOM 11782 O O . ALA F 1 236 ? 54.190 18.931 31.891 1.00 20.68 236 ALA F O 1
ATOM 11784 N N . GLY F 1 237 ? 52.992 19.759 33.618 1.00 19.00 237 GLY F N 1
ATOM 11785 C CA . GLY F 1 237 ? 54.030 19.497 34.623 1.00 17.08 237 GLY F CA 1
ATOM 11786 C C . GLY F 1 237 ? 53.947 18.076 35.167 1.00 16.15 237 GLY F C 1
ATOM 11787 O O . GLY F 1 237 ? 53.135 17.272 34.721 1.00 14.61 237 GLY F O 1
ATOM 11788 N N . HIS F 1 238 ? 54.766 17.799 36.175 1.00 14.16 238 HIS F N 1
ATOM 11789 C CA . HIS F 1 238 ? 54.918 16.450 36.730 1.00 13.70 238 HIS F CA 1
ATOM 11790 C C . HIS F 1 238 ? 53.621 15.824 37.202 1.00 13.22 238 HIS F C 1
ATOM 11791 O O . HIS F 1 238 ? 53.435 14.607 37.060 1.00 12.49 238 HIS F O 1
ATOM 11806 N N . ILE F 1 240 ? 50.774 15.208 36.118 1.00 13.57 240 ILE F N 1
ATOM 11807 C CA . ILE F 1 240 ? 50.178 15.311 34.774 1.00 14.24 240 ILE F CA 1
ATOM 11808 C C . ILE F 1 240 ? 48.653 15.502 34.736 1.00 15.03 240 ILE F C 1
ATOM 11809 O O . ILE F 1 240 ? 48.195 16.466 34.136 1.00 15.48 240 ILE F O 1
ATOM 11814 N N . PRO F 1 241 ? 47.864 14.596 35.361 1.00 14.52 241 PRO F N 1
ATOM 11815 C CA . PRO F 1 241 ? 46.410 14.790 35.235 1.00 14.90 241 PRO F CA 1
ATOM 11816 C C . PRO F 1 241 ? 45.840 15.983 35.994 1.00 15.35 241 PRO F C 1
ATOM 11817 O O . PRO F 1 241 ? 44.695 16.368 35.741 1.00 16.05 241 PRO F O 1
ATOM 11821 N N . TRP F 1 242 ? 46.617 16.554 36.913 1.00 14.55 242 TRP F N 1
ATOM 11822 C CA . TRP F 1 242 ? 46.232 17.800 37.566 1.00 15.37 242 TRP F CA 1
ATOM 11823 C C . TRP F 1 242 ? 46.426 18.963 36.626 1.00 16.36 242 TRP F C 1
ATOM 11824 O O . TRP F 1 242 ? 45.726 19.965 36.746 1.00 18.86 242 TRP F O 1
ATOM 11835 N N . ASP F 1 243 ? 47.373 18.855 35.698 1.00 16.76 243 ASP F N 1
ATOM 11836 C CA . ASP F 1 243 ? 47.645 19.940 34.742 1.00 18.00 243 ASP F CA 1
ATOM 11837 C C . ASP F 1 243 ? 46.855 19.767 33.453 1.00 18.48 243 ASP F C 1
ATOM 11838 O O . ASP F 1 243 ? 46.394 20.752 32.858 1.00 19.28 243 ASP F O 1
ATOM 11843 N N . ASN F 1 244 ? 46.716 18.519 33.017 1.00 18.08 244 ASN F N 1
ATOM 11844 C CA . ASN F 1 244 ? 46.069 18.222 31.752 1.00 18.29 244 ASN F CA 1
ATOM 11845 C C . ASN F 1 244 ? 45.340 16.892 31.840 1.00 17.62 244 ASN F C 1
ATOM 11846 O O . ASN F 1 244 ? 45.837 15.882 31.345 1.00 18.16 244 ASN F O 1
ATOM 11851 N N . LEU F 1 245 ? 44.175 16.892 32.486 1.00 17.41 245 LEU F N 1
ATOM 11852 C CA . LEU F 1 245 ? 43.412 15.644 32.689 1.00 16.51 245 LEU F CA 1
ATOM 11853 C C . LEU F 1 245 ? 43.058 14.985 31.362 1.00 17.23 245 LEU F C 1
ATOM 11854 O O . LEU F 1 245 ? 43.237 13.782 31.199 1.00 16.26 245 LEU F O 1
ATOM 11859 N N . GLU F 1 246 ? 42.563 15.782 30.413 1.00 18.02 246 GLU F N 1
ATOM 11860 C CA . GLU F 1 246 ? 42.149 15.237 29.121 1.00 18.89 246 GLU F CA 1
ATOM 11861 C C . GLU F 1 246 ? 43.321 14.636 28.349 1.00 17.49 246 GLU F C 1
ATOM 11862 O O . GLU F 1 246 ? 43.213 13.528 27.826 1.00 16.85 246 GLU F O 1
ATOM 11868 N N . GLY F 1 247 ? 44.434 15.371 28.284 1.00 17.45 247 GLY F N 1
ATOM 11869 C CA . GLY F 1 247 ? 45.666 14.857 27.689 1.00 16.78 247 GLY F CA 1
ATOM 11870 C C . GLY F 1 247 ? 46.123 13.568 28.347 1.00 17.08 247 GLY F C 1
ATOM 11871 O O . GLY F 1 247 ? 46.564 12.630 27.670 1.00 16.30 247 GLY F O 1
ATOM 11872 N N . PHE F 1 248 ? 46.004 13.507 29.676 1.00 16.38 248 PHE F N 1
ATOM 11873 C CA . PHE F 1 248 ? 46.424 12.306 30.400 1.00 16.44 248 PHE F CA 1
ATOM 11874 C C . PHE F 1 248 ? 45.538 11.102 30.069 1.00 16.50 248 PHE F C 1
ATOM 11875 O O . PHE F 1 248 ? 46.061 10.030 29.726 1.00 15.51 248 PHE F O 1
ATOM 11883 N N . ILE F 1 249 ? 44.212 11.282 30.163 1.00 16.58 249 ILE F N 1
ATOM 11884 C CA . ILE F 1 249 ? 43.272 10.179 29.936 1.00 16.95 249 ILE F CA 1
ATOM 11885 C C . ILE F 1 249 ? 43.392 9.709 28.494 1.00 17.45 249 ILE F C 1
ATOM 11886 O O . ILE F 1 249 ? 43.352 8.514 28.223 1.00 17.67 249 ILE F O 1
ATOM 11891 N N . THR F 1 250 ? 43.559 10.662 27.581 1.00 17.47 250 THR F N 1
ATOM 11892 C CA . THR F 1 250 ? 43.711 10.331 26.169 1.00 17.82 250 THR F CA 1
ATOM 11893 C C . THR F 1 250 ? 44.945 9.447 25.937 1.00 17.86 250 THR F C 1
ATOM 11894 O O . THR F 1 250 ? 44.865 8.441 25.215 1.00 19.29 250 THR F O 1
ATOM 11898 N N . ALA F 1 251 ? 46.059 9.788 26.581 1.00 18.21 251 ALA F N 1
ATOM 11899 C CA . ALA F 1 251 ? 47.283 8.992 26.456 1.00 17.91 251 ALA F CA 1
ATOM 11900 C C . ALA F 1 251 ? 47.096 7.580 27.011 1.00 18.93 251 ALA F C 1
ATOM 11901 O O . ALA F 1 251 ? 47.453 6.586 26.378 1.00 18.87 251 ALA F O 1
ATOM 11903 N N . VAL F 1 252 ? 46.545 7.499 28.219 1.00 19.58 252 VAL F N 1
ATOM 11904 C CA . VAL F 1 252 ? 46.425 6.225 28.916 1.00 20.52 252 VAL F CA 1
ATOM 11905 C C . VAL F 1 252 ? 45.422 5.296 28.229 1.00 21.27 252 VAL F C 1
ATOM 11906 O O . VAL F 1 252 ? 45.609 4.078 28.242 1.00 24.14 252 VAL F O 1
ATOM 11910 N N . SER F 1 253 ? 44.381 5.860 27.614 1.00 20.59 253 SER F N 1
ATOM 11911 C CA . SER F 1 253 ? 43.349 5.054 26.964 1.00 20.91 253 SER F CA 1
ATOM 11912 C C . SER F 1 253 ? 43.615 4.814 25.476 1.00 21.05 253 SER F C 1
ATOM 11913 O O . SER F 1 253 ? 42.782 4.229 24.781 1.00 22.00 253 SER F O 1
ATOM 11916 N N . ASN F 1 254 ? 44.740 5.300 24.968 1.00 20.70 254 ASN F N 1
ATOM 11917 C CA . ASN F 1 254 ? 45.067 5.119 23.551 1.00 20.49 254 ASN F CA 1
ATOM 11918 C C . ASN F 1 254 ? 45.540 3.702 23.305 1.00 20.62 254 ASN F C 1
ATOM 11919 O O . ASN F 1 254 ? 46.097 3.097 24.190 1.00 21.99 254 ASN F O 1
ATOM 11924 N N . LYS G 1 2 ? 31.938 -8.889 20.652 1.00 20.58 2 LYS G N 1
ATOM 11925 C CA . LYS G 1 2 ? 31.892 -9.226 19.247 1.00 17.99 2 LYS G CA 1
ATOM 11926 C C . LYS G 1 2 ? 30.455 -9.309 18.729 1.00 16.07 2 LYS G C 1
ATOM 11927 O O . LYS G 1 2 ? 29.674 -10.093 19.181 1.00 15.92 2 LYS G O 1
ATOM 11933 N N . GLY G 1 3 ? 30.156 -8.535 17.705 1.00 13.59 3 GLY G N 1
ATOM 11934 C CA . GLY G 1 3 ? 28.845 -8.608 17.074 1.00 11.80 3 GLY G CA 1
ATOM 11935 C C . GLY G 1 3 ? 28.825 -9.624 15.959 1.00 10.91 3 GLY G C 1
ATOM 11936 O O . GLY G 1 3 ? 29.852 -9.902 15.336 1.00 11.02 3 GLY G O 1
ATOM 11937 N N . TYR G 1 4 ? 27.660 -10.208 15.717 1.00 10.23 4 TYR G N 1
ATOM 11938 C CA . TYR G 1 4 ? 27.503 -11.185 14.652 1.00 9.93 4 TYR G CA 1
ATOM 11939 C C . TYR G 1 4 ? 26.063 -11.200 14.165 1.00 9.57 4 TYR G C 1
ATOM 11940 O O . TYR G 1 4 ? 25.152 -10.777 14.875 1.00 9.57 4 TYR G O 1
ATOM 11949 N N . ASN G 1 5 ? 25.877 -11.640 12.927 1.00 9.16 5 ASN G N 1
ATOM 11950 C CA . ASN G 1 5 ? 24.547 -11.649 12.307 1.00 9.47 5 ASN G CA 1
ATOM 11951 C C . ASN G 1 5 ? 24.076 -13.056 12.029 1.00 10.14 5 ASN G C 1
ATOM 11952 O O . ASN G 1 5 ? 24.789 -13.835 11.371 1.00 11.26 5 ASN G O 1
ATOM 11957 N N . VAL G 1 6 ? 22.879 -13.375 12.522 1.00 9.54 6 VAL G N 1
ATOM 11958 C CA . VAL G 1 6 ? 22.315 -14.714 12.357 1.00 10.60 6 VAL G CA 1
ATOM 11959 C C . VAL G 1 6 ? 21.184 -14.639 11.341 1.00 10.63 6 VAL G C 1
ATOM 11960 O O . VAL G 1 6 ? 20.285 -13.811 11.448 1.00 10.93 6 VAL G O 1
ATOM 11964 N N . TYR G 1 7 ? 21.236 -15.516 10.349 1.00 10.83 7 TYR G N 1
ATOM 11965 C CA . TYR G 1 7 ? 20.136 -15.677 9.429 1.00 11.35 7 TYR G CA 1
ATOM 11966 C C . TYR G 1 7 ? 19.132 -16.626 10.077 1.00 11.40 7 TYR G C 1
ATOM 11967 O O . TYR G 1 7 ? 19.375 -17.829 10.159 1.00 11.59 7 TYR G O 1
ATOM 11976 N N . ALA G 1 8 ? 18.035 -16.077 10.600 1.00 10.89 8 ALA G N 1
ATOM 11977 C CA . ALA G 1 8 ? 17.061 -16.885 11.347 1.00 10.68 8 ALA G CA 1
ATOM 11978 C C . ALA G 1 8 ? 15.678 -16.272 11.185 1.00 10.76 8 ALA G C 1
ATOM 11979 O O . ALA G 1 8 ? 15.533 -15.048 11.187 1.00 10.26 8 ALA G O 1
ATOM 11981 N N . ASN G 1 9 ? 14.673 -17.123 11.003 1.00 11.32 9 ASN G N 1
ATOM 11982 C CA . ASN G 1 9 ? 13.308 -16.670 10.704 1.00 11.11 9 ASN G CA 1
ATOM 11983 C C . ASN G 1 9 ? 13.246 -15.795 9.453 1.00 11.05 9 ASN G C 1
ATOM 11984 O O . ASN G 1 9 ? 12.423 -14.888 9.347 1.00 10.91 9 ASN G O 1
ATOM 11989 N N . GLY G 1 10 ? 14.148 -16.068 8.525 1.00 10.68 10 GLY G N 1
ATOM 11990 C CA . GLY G 1 10 ? 14.102 -15.427 7.216 1.00 10.70 10 GLY G CA 1
ATOM 11991 C C . GLY G 1 10 ? 14.625 -14.001 7.199 1.00 10.76 10 GLY G C 1
ATOM 11992 O O . GLY G 1 10 ? 14.469 -13.297 6.210 1.00 11.90 10 GLY G O 1
ATOM 11993 N N . ILE G 1 11 ? 15.216 -13.567 8.306 1.00 10.06 11 ILE G N 1
ATOM 11994 C CA . ILE G 1 11 ? 15.789 -12.221 8.375 1.00 9.30 11 ILE G CA 1
ATOM 11995 C C . ILE G 1 11 ? 17.193 -12.245 8.975 1.00 8.97 11 ILE G C 1
ATOM 11996 O O . ILE G 1 11 ? 17.613 -13.254 9.567 1.00 9.23 11 ILE G O 1
ATOM 12001 N N . ARG G 1 12 ? 17.893 -11.123 8.823 1.00 8.25 12 ARG G N 1
ATOM 12002 C CA . ARG G 1 12 ? 19.191 -10.920 9.422 1.00 7.85 12 ARG G CA 1
ATOM 12003 C C . ARG G 1 12 ? 18.991 -10.390 10.840 1.00 7.96 12 ARG G C 1
ATOM 12004 O O . ARG G 1 12 ? 18.407 -9.309 11.014 1.00 7.81 12 ARG G O 1
ATOM 12012 N N . GLN G 1 13 ? 19.418 -11.177 11.834 1.00 7.42 13 GLN G N 1
ATOM 12013 C CA . GLN G 1 13 ? 19.345 -10.785 13.242 1.00 7.72 13 GLN G CA 1
ATOM 12014 C C . GLN G 1 13 ? 20.748 -10.496 13.792 1.00 7.60 13 GLN G C 1
ATOM 12015 O O . GLN G 1 13 ? 21.571 -11.398 13.937 1.00 7.56 13 GLN G O 1
ATOM 12021 N N . HIS G 1 14 ? 21.021 -9.234 14.089 1.00 7.68 14 HIS G N 1
ATOM 12022 C CA . HIS G 1 14 ? 22.299 -8.833 14.658 1.00 7.97 14 HIS G CA 1
ATOM 12023 C C . HIS G 1 14 ? 22.302 -8.999 16.154 1.00 8.16 14 HIS G C 1
ATOM 12024 O O . HIS G 1 14 ? 21.351 -8.602 16.839 1.00 7.57 14 HIS G O 1
ATOM 12031 N N . ILE G 1 15 ? 23.362 -9.634 16.658 1.00 8.10 15 ILE G N 1
ATOM 12032 C CA . ILE G 1 15 ? 23.488 -9.982 18.074 1.00 8.84 15 ILE G CA 1
ATOM 12033 C C . ILE G 1 15 ? 24.865 -9.518 18.563 1.00 8.88 15 ILE G C 1
ATOM 12034 O O . ILE G 1 15 ? 25.831 -9.567 17.800 1.00 8.96 15 ILE G O 1
ATOM 12039 N N . ILE G 1 16 ? 24.965 -9.070 19.816 1.00 9.13 16 ILE G N 1
ATOM 12040 C CA . ILE G 1 16 ? 26.282 -8.749 20.387 1.00 9.66 16 ILE G CA 1
ATOM 12041 C C . ILE G 1 16 ? 26.581 -9.756 21.498 1.00 10.02 16 ILE G C 1
ATOM 12042 O O . ILE G 1 16 ? 25.795 -9.928 22.439 1.00 10.05 16 ILE G O 1
ATOM 12047 N N . HIS G 1 17 ? 27.722 -10.431 21.367 1.00 10.93 17 HIS G N 1
ATOM 12048 C CA . HIS G 1 17 ? 28.162 -11.439 22.335 1.00 11.60 17 HIS G CA 1
ATOM 12049 C C . HIS G 1 17 ? 29.045 -10.828 23.386 1.00 12.31 17 HIS G C 1
ATOM 12050 O O . HIS G 1 17 ? 30.051 -10.171 23.075 1.00 12.15 17 HIS G O 1
ATOM 12057 N N . PHE G 1 18 ? 28.670 -11.022 24.646 1.00 12.30 18 PHE G N 1
ATOM 12058 C CA . PHE G 1 18 ? 29.514 -10.645 25.786 1.00 13.38 18 PHE G CA 1
ATOM 12059 C C . PHE G 1 18 ? 29.826 -11.969 26.474 1.00 14.18 18 PHE G C 1
ATOM 12060 O O . PHE G 1 18 ? 29.010 -12.472 27.247 1.00 13.57 18 PHE G O 1
ATOM 12068 N N . PRO G 1 19 ? 30.985 -12.577 26.152 1.00 15.34 19 PRO G N 1
ATOM 12069 C CA . PRO G 1 19 ? 31.223 -13.962 26.578 1.00 16.62 19 PRO G CA 1
ATOM 12070 C C . PRO G 1 19 ? 31.319 -14.137 28.090 1.00 17.28 19 PRO G C 1
ATOM 12071 O O . PRO G 1 19 ? 31.889 -13.289 28.787 1.00 16.75 19 PRO G O 1
ATOM 12075 N N . GLY G 1 20 ? 30.716 -15.223 28.568 1.00 18.70 20 GLY G N 1
ATOM 12076 C CA . GLY G 1 20 ? 30.784 -15.667 29.961 1.00 20.09 20 GLY G CA 1
ATOM 12077 C C . GLY G 1 20 ? 30.828 -17.188 29.983 1.00 21.84 20 GLY G C 1
ATOM 12078 O O . GLY G 1 20 ? 30.552 -17.832 28.970 1.00 22.35 20 GLY G O 1
ATOM 12079 N N . THR G 1 21 ? 31.180 -17.769 31.132 1.00 24.11 21 THR G N 1
ATOM 12080 C CA . THR G 1 21 ? 31.322 -19.235 31.234 1.00 24.28 21 THR G CA 1
ATOM 12081 C C . THR G 1 21 ? 30.009 -19.978 31.527 1.00 24.17 21 THR G C 1
ATOM 12082 O O . THR G 1 21 ? 29.937 -21.204 31.361 0.50 23.05 21 THR G O 1
ATOM 12086 N N . GLY G 1 22 ? 28.980 -19.244 31.953 1.00 22.76 22 GLY G N 1
ATOM 12087 C CA . GLY G 1 22 ? 27.703 -19.854 32.340 1.00 22.56 22 GLY G CA 1
ATOM 12088 C C . GLY G 1 22 ? 26.763 -20.239 31.202 1.00 21.45 22 GLY G C 1
ATOM 12089 O O . GLY G 1 22 ? 27.181 -20.403 30.055 1.00 21.52 22 GLY G O 1
ATOM 12090 N N . SER G 1 23 ? 25.487 -20.391 31.541 1.00 21.17 23 SER G N 1
ATOM 12091 C CA . SER G 1 23 ? 24.446 -20.737 30.580 1.00 20.05 23 SER G CA 1
ATOM 12092 C C . SER G 1 23 ? 24.179 -19.581 29.634 1.00 17.79 23 SER G C 1
ATOM 12093 O O . SER G 1 23 ? 24.337 -18.414 30.021 1.00 16.91 23 SER G O 1
ATOM 12096 N N . PRO G 1 24 ? 23.746 -19.898 28.409 1.00 16.52 24 PRO G N 1
ATOM 12097 C CA . PRO G 1 24 ? 23.436 -18.818 27.486 1.00 15.68 24 PRO G CA 1
ATOM 12098 C C . PRO G 1 24 ? 22.240 -18.002 27.950 1.00 14.41 24 PRO G C 1
ATOM 12099 O O . PRO G 1 24 ? 21.271 -18.547 28.506 1.00 14.23 24 PRO G O 1
ATOM 12103 N N . LEU G 1 25 ? 22.340 -16.699 27.717 1.00 30.00 25 LEU G N 1
ATOM 12104 C CA . LEU G 1 25 ? 21.279 -15.765 27.978 1.00 30.00 25 LEU G CA 1
ATOM 12105 C C . LEU G 1 25 ? 21.044 -14.906 26.737 1.00 30.00 25 LEU G C 1
ATOM 12106 O O . LEU G 1 25 ? 21.957 -14.318 26.234 1.00 30.00 25 LEU G O 1
ATOM 12111 N N . LEU G 1 26 ? 19.794 -14.859 26.280 1.00 11.47 26 LEU G N 1
ATOM 12112 C CA . LEU G 1 26 ? 19.371 -13.942 25.214 1.00 10.80 26 LEU G CA 1
ATOM 12113 C C . LEU G 1 26 ? 18.728 -12.754 25.883 1.00 10.22 26 LEU G C 1
ATOM 12114 O O . LEU G 1 26 ? 17.766 -12.906 26.662 1.00 10.27 26 LEU G O 1
ATOM 12119 N N . LEU G 1 27 ? 19.280 -11.576 25.614 1.00 9.77 27 LEU G N 1
ATOM 12120 C CA . LEU G 1 27 ? 18.784 -10.352 26.212 1.00 9.34 27 LEU G CA 1
ATOM 12121 C C . LEU G 1 27 ? 18.003 -9.594 25.155 1.00 9.18 27 LEU G C 1
ATOM 12122 O O . LEU G 1 27 ? 18.568 -9.225 24.114 1.00 9.34 27 LEU G O 1
ATOM 12127 N N . ILE G 1 28 ? 16.703 -9.419 25.397 1.00 8.40 28 ILE G N 1
ATOM 12128 C CA . ILE G 1 28 ? 15.803 -8.754 24.446 1.00 8.35 28 ILE G CA 1
ATOM 12129 C C . ILE G 1 28 ? 15.453 -7.365 24.994 1.00 8.24 28 ILE G C 1
ATOM 12130 O O . ILE G 1 28 ? 14.670 -7.252 25.929 1.00 8.13 28 ILE G O 1
ATOM 12135 N N . PRO G 1 29 ? 16.018 -6.295 24.394 1.00 8.10 29 PRO G N 1
ATOM 12136 C CA . PRO G 1 29 ? 15.778 -4.945 24.909 1.00 8.06 29 PRO G CA 1
ATOM 12137 C C . PRO G 1 29 ? 14.390 -4.372 24.647 1.00 8.23 29 PRO G C 1
ATOM 12138 O O . PRO G 1 29 ? 13.517 -5.009 24.026 1.00 8.39 29 PRO G O 1
ATOM 12142 N N . GLY G 1 30 ? 14.206 -3.144 25.102 1.00 8.18 30 GLY G N 1
ATOM 12143 C CA . GLY G 1 30 ? 12.958 -2.433 24.913 1.00 8.56 30 GLY G CA 1
ATOM 12144 C C . GLY G 1 30 ? 12.819 -1.768 23.554 1.00 8.52 30 GLY G C 1
ATOM 12145 O O . GLY G 1 30 ? 13.704 -1.835 22.700 1.00 8.64 30 GLY G O 1
ATOM 12146 N N . ILE G 1 31 ? 11.710 -1.063 23.412 1.00 8.33 31 ILE G N 1
ATOM 12147 C CA . ILE G 1 31 ? 11.191 -0.559 22.121 1.00 8.13 31 ILE G CA 1
ATOM 12148 C C . ILE G 1 31 ? 12.174 0.300 21.296 1.00 8.36 31 ILE G C 1
ATOM 12149 O O . ILE G 1 31 ? 12.174 0.230 20.056 1.00 8.22 31 ILE G O 1
ATOM 12154 N N . THR G 1 32 ? 12.980 1.113 21.975 1.00 8.16 32 THR G N 1
ATOM 12155 C CA . THR G 1 32 ? 13.930 2.005 21.274 1.00 8.32 32 THR G CA 1
ATOM 12156 C C . THR G 1 32 ? 15.367 1.774 21.785 1.00 8.58 32 THR G C 1
ATOM 12157 O O . THR G 1 32 ? 16.166 2.718 21.942 1.00 8.84 32 THR G O 1
ATOM 12161 N N . SER G 1 33 ? 15.698 0.500 22.020 1.00 8.58 33 SER G N 1
ATOM 12162 C CA . SER G 1 33 ? 16.965 0.137 22.645 1.00 8.76 33 SER G CA 1
ATOM 12163 C C . SER G 1 33 ? 17.776 -0.870 21.809 1.00 8.43 33 SER G C 1
ATOM 12164 O O . SER G 1 33 ? 17.656 -2.096 21.986 1.00 8.92 33 SER G O 1
ATOM 12167 N N . PRO G 1 34 ? 18.606 -0.364 20.881 1.00 8.11 34 PRO G N 1
ATOM 12168 C CA . PRO G 1 34 ? 19.494 -1.269 20.156 1.00 8.28 34 PRO G CA 1
ATOM 12169 C C . PRO G 1 34 ? 20.393 -2.011 21.128 1.00 8.40 34 PRO G C 1
ATOM 12170 O O . PRO G 1 34 ? 20.660 -1.523 22.234 1.00 8.60 34 PRO G O 1
ATOM 12174 N N . ALA G 1 35 ? 20.846 -3.195 20.729 1.00 8.49 35 ALA G N 1
ATOM 12175 C CA . ALA G 1 35 ? 21.677 -4.056 21.592 1.00 8.67 35 ALA G CA 1
ATOM 12176 C C . ALA G 1 35 ? 22.838 -3.319 22.257 1.00 9.02 35 ALA G C 1
ATOM 12177 O O . ALA G 1 35 ? 23.091 -3.508 23.445 1.00 8.38 35 ALA G O 1
ATOM 12179 N N . VAL G 1 36 ? 23.518 -2.464 21.496 1.00 9.17 36 VAL G N 1
ATOM 12180 C CA . VAL G 1 36 ? 24.675 -1.721 22.009 1.00 10.23 36 VAL G CA 1
ATOM 12181 C C . VAL G 1 36 ? 24.362 -0.921 23.294 1.00 10.46 36 VAL G C 1
ATOM 12182 O O . VAL G 1 36 ? 25.230 -0.764 24.172 1.00 10.75 36 VAL G O 1
ATOM 12186 N N . THR G 1 37 ? 23.118 -0.456 23.423 1.00 9.98 37 THR G N 1
ATOM 12187 C CA . THR G 1 37 ? 22.729 0.387 24.558 1.00 9.89 37 THR G CA 1
ATOM 12188 C C . THR G 1 37 ? 22.629 -0.409 25.861 1.00 10.05 37 THR G C 1
ATOM 12189 O O . THR G 1 37 ? 22.562 0.188 26.946 1.00 10.70 37 THR G O 1
ATOM 12193 N N . TRP G 1 38 ? 22.598 -1.741 25.745 1.00 9.97 38 TRP G N 1
ATOM 12194 C CA . TRP G 1 38 ? 22.607 -2.632 26.913 1.00 10.30 38 TRP G CA 1
ATOM 12195 C C . TRP G 1 38 ? 23.987 -3.158 27.250 1.00 11.00 38 TRP G C 1
ATOM 12196 O O . TRP G 1 38 ? 24.145 -3.961 28.176 1.00 11.15 38 TRP G O 1
ATOM 12207 N N . GLY G 1 39 ? 25.001 -2.704 26.523 1.00 11.46 39 GLY G N 1
ATOM 12208 C CA . GLY G 1 39 ? 26.392 -3.127 26.748 1.00 12.39 39 GLY G CA 1
ATOM 12209 C C . GLY G 1 39 ? 26.843 -3.012 28.201 1.00 12.60 39 GLY G C 1
ATOM 12210 O O . GLY G 1 39 ? 27.447 -3.947 28.743 1.00 13.15 39 GLY G O 1
ATOM 12211 N N . PHE G 1 40 ? 26.528 -1.882 28.835 1.00 13.05 40 PHE G N 1
ATOM 12212 C CA . PHE G 1 40 ? 26.954 -1.631 30.215 1.00 13.49 40 PHE G CA 1
ATOM 12213 C C . PHE G 1 40 ? 26.337 -2.623 31.205 1.00 14.30 40 PHE G C 1
ATOM 12214 O O . PHE G 1 40 ? 26.960 -2.967 32.235 1.00 15.98 40 PHE G O 1
ATOM 12222 N N . VAL G 1 41 ? 25.134 -3.104 30.886 1.00 13.26 41 VAL G N 1
ATOM 12223 C CA . VAL G 1 41 ? 24.493 -4.173 31.662 1.00 13.37 41 VAL G CA 1
ATOM 12224 C C . VAL G 1 41 ? 25.053 -5.545 31.300 1.00 13.31 41 VAL G C 1
ATOM 12225 O O . VAL G 1 41 ? 25.386 -6.337 32.193 1.00 13.06 41 VAL G O 1
ATOM 12229 N N . ALA G 1 42 ? 25.149 -5.831 29.997 1.00 12.82 42 ALA G N 1
ATOM 12230 C CA . ALA G 1 42 ? 25.621 -7.130 29.522 1.00 13.20 42 ALA G CA 1
ATOM 12231 C C . ALA G 1 42 ? 27.028 -7.475 30.032 1.00 13.11 42 ALA G C 1
ATOM 12232 O O . ALA G 1 42 ? 27.297 -8.629 30.349 1.00 13.14 42 ALA G O 1
ATOM 12234 N N . GLU G 1 43 ? 27.910 -6.474 30.104 1.00 13.65 43 GLU G N 1
ATOM 12235 C CA . GLU G 1 43 ? 29.279 -6.697 30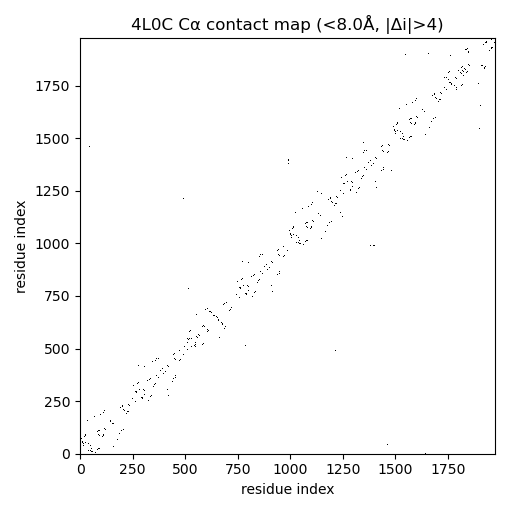.583 1.00 13.81 43 GLU G CA 1
ATOM 12236 C C . GLU G 1 43 ? 29.256 -7.194 32.033 1.00 13.89 43 GLU G C 1
ATOM 12237 O O . GLU G 1 43 ? 30.075 -8.033 32.406 1.00 14.24 43 GLU G O 1
ATOM 12243 N N . ARG G 1 44 ? 28.306 -6.696 32.822 1.00 14.64 44 ARG G N 1
ATOM 12244 C CA . ARG G 1 44 ? 28.118 -7.129 34.211 1.00 15.38 44 ARG G CA 1
ATOM 12245 C C . ARG G 1 44 ? 27.439 -8.501 34.289 1.00 15.97 44 ARG G C 1
ATOM 12246 O O . ARG G 1 44 ? 27.841 -9.350 35.090 1.00 17.77 44 ARG G O 1
ATOM 12254 N N . LEU G 1 45 ? 26.439 -8.744 33.436 1.00 14.98 45 LEU G N 1
ATOM 12255 C CA . LEU G 1 45 ? 25.739 -10.031 33.448 1.00 15.42 45 LEU G CA 1
ATOM 12256 C C . LEU G 1 45 ? 26.623 -11.179 32.976 1.00 15.11 45 LEU G C 1
ATOM 12257 O O . LEU G 1 45 ? 26.368 -12.336 33.302 1.00 15.60 45 LEU G O 1
ATOM 12262 N N . ALA G 1 46 ? 27.657 -10.853 32.200 1.00 15.32 46 ALA G N 1
ATOM 12263 C CA . ALA G 1 46 ? 28.594 -11.852 31.695 1.00 15.45 46 ALA G CA 1
ATOM 12264 C C . ALA G 1 46 ? 29.332 -12.611 32.812 1.00 16.61 46 ALA G C 1
ATOM 12265 O O . ALA G 1 46 ? 29.897 -13.669 32.570 1.00 17.28 46 ALA G O 1
ATOM 12267 N N . LYS G 1 47 ? 29.311 -12.061 34.019 1.00 17.90 47 LYS G N 1
ATOM 12268 C CA . LYS G 1 47 ? 29.873 -12.735 35.195 1.00 18.54 47 LYS G CA 1
ATOM 12269 C C . LYS G 1 47 ? 29.030 -13.965 35.548 1.00 19.76 47 LYS G C 1
ATOM 12270 O O . LYS G 1 47 ? 29.540 -14.933 36.137 1.00 21.17 47 LYS G O 1
ATOM 12276 N N . TYR G 1 48 ? 27.753 -13.930 35.158 1.00 19.10 48 TYR G N 1
ATOM 12277 C CA . TYR G 1 48 ? 26.758 -14.949 35.530 1.00 19.23 48 TYR G CA 1
ATOM 12278 C C . TYR G 1 48 ? 26.260 -15.803 34.369 1.00 18.45 48 TYR G C 1
ATOM 12279 O O . TYR G 1 48 ? 25.888 -16.972 34.556 1.00 18.65 48 TYR G O 1
ATOM 12288 N N . PHE G 1 49 ? 26.246 -15.234 33.168 1.00 16.91 49 PHE G N 1
ATOM 12289 C CA . PHE G 1 49 ? 25.762 -15.949 31.990 1.00 16.42 49 PHE G CA 1
ATOM 12290 C C . PHE G 1 49 ? 26.691 -15.724 30.791 1.00 15.97 49 PHE G C 1
ATOM 12291 O O . PHE G 1 49 ? 27.546 -14.826 30.823 1.00 15.76 49 PHE G O 1
ATOM 12299 N N . ASP G 1 50 ? 26.523 -16.536 29.743 1.00 14.34 50 ASP G N 1
ATOM 12300 C CA . ASP G 1 50 ? 27.101 -16.253 28.420 1.00 14.20 50 ASP G CA 1
ATOM 12301 C C . ASP G 1 50 ? 26.061 -15.403 27.689 1.00 12.90 50 ASP G C 1
ATOM 12302 O O . ASP G 1 50 ? 25.011 -15.911 27.298 1.00 12.96 50 ASP G O 1
ATOM 12307 N N . VAL G 1 51 ? 26.349 -14.113 27.523 1.00 12.26 51 VAL G N 1
ATOM 12308 C CA . VAL G 1 51 ? 25.300 -13.138 27.184 1.00 10.97 51 VAL G CA 1
ATOM 12309 C C . VAL G 1 51 ? 25.283 -12.822 25.692 1.00 10.40 51 VAL G C 1
ATOM 12310 O O . VAL G 1 51 ? 26.310 -12.492 25.108 1.00 10.30 51 VAL G O 1
ATOM 12314 N N . HIS G 1 52 ? 24.096 -12.915 25.089 1.00 9.84 52 HIS G N 1
ATOM 12315 C CA . HIS G 1 52 ? 23.898 -12.511 23.694 1.00 9.72 52 HIS G CA 1
ATOM 12316 C C . HIS G 1 52 ? 22.788 -11.507 23.633 1.00 9.22 52 HIS G C 1
ATOM 12317 O O . HIS G 1 52 ? 21.619 -11.846 23.918 1.00 9.33 52 HIS G O 1
ATOM 12324 N N . VAL G 1 53 ? 23.132 -10.260 23.303 1.00 8.66 53 VAL G N 1
ATOM 12325 C CA . VAL G 1 53 ? 22.149 -9.153 23.283 1.00 8.50 53 VAL G CA 1
ATOM 12326 C C . VAL G 1 53 ? 21.622 -8.952 21.869 1.00 8.12 53 VAL G C 1
ATOM 12327 O O . VAL G 1 53 ? 22.397 -8.762 20.945 1.00 8.40 53 VAL G O 1
ATOM 12331 N N . VAL G 1 54 ? 20.303 -8.967 21.713 1.00 7.83 54 VAL G N 1
ATOM 12332 C CA . VAL G 1 54 ? 19.695 -8.982 20.396 1.00 7.88 54 VAL G CA 1
ATOM 12333 C C . VAL G 1 54 ? 19.246 -7.603 19.938 1.00 7.82 54 VAL G C 1
ATOM 12334 O O . VAL G 1 54 ? 18.618 -6.893 20.667 1.00 8.22 54 VAL G O 1
ATOM 12338 N N . ASP G 1 55 ? 19.599 -7.250 18.705 1.00 7.69 55 ASP G N 1
ATOM 12339 C CA . ASP G 1 55 ? 18.946 -6.113 18.032 1.00 7.72 55 ASP G CA 1
ATOM 12340 C C . ASP G 1 55 ? 17.634 -6.686 17.499 1.00 7.41 55 ASP G C 1
ATOM 12341 O O . ASP G 1 55 ? 17.650 -7.546 16.619 1.00 7.48 55 ASP G O 1
ATOM 12346 N N . VAL G 1 56 ? 16.505 -6.249 18.045 1.00 7.11 56 VAL G N 1
ATOM 12347 C CA . VAL G 1 56 ? 15.198 -6.697 17.552 1.00 6.92 56 VAL G CA 1
ATOM 12348 C C . VAL G 1 56 ? 15.036 -6.150 16.127 1.00 6.65 56 VAL G C 1
ATOM 12349 O O . VAL G 1 56 ? 15.636 -5.119 15.785 1.00 6.69 56 VAL G O 1
ATOM 12353 N N . ARG G 1 57 ? 14.258 -6.849 15.299 1.00 6.78 57 ARG G N 1
ATOM 12354 C CA . ARG G 1 57 ? 14.012 -6.387 13.921 1.00 6.70 57 ARG G CA 1
ATOM 12355 C C . ARG G 1 57 ? 13.552 -4.927 13.949 1.00 6.87 57 ARG G C 1
ATOM 12356 O O . ARG G 1 57 ? 12.787 -4.514 14.842 1.00 6.68 57 ARG G O 1
ATOM 12364 N N . GLY G 1 58 ? 14.069 -4.146 12.993 1.00 7.10 58 GLY G N 1
ATOM 12365 C CA . GLY G 1 58 ? 13.792 -2.709 12.951 1.00 7.34 58 GLY G CA 1
ATOM 12366 C C . GLY G 1 58 ? 14.615 -1.863 13.919 1.00 7.63 58 GLY G C 1
ATOM 12367 O O . GLY G 1 58 ? 14.325 -0.683 14.077 1.00 8.15 58 GLY G O 1
ATOM 12368 N N . ARG G 1 59 ? 15.628 -2.450 14.562 1.00 7.27 59 ARG G N 1
ATOM 12369 C CA . ARG G 1 59 ? 16.524 -1.704 15.463 1.00 7.16 59 ARG G CA 1
ATOM 12370 C C . ARG G 1 59 ? 17.979 -2.053 15.172 1.00 7.19 59 ARG G C 1
ATOM 12371 O O . ARG G 1 59 ? 18.269 -3.172 14.716 1.00 7.11 59 ARG G O 1
ATOM 12379 N N . GLY G 1 60 ? 18.886 -1.118 15.462 1.00 7.13 60 GLY G N 1
ATOM 12380 C CA . GLY G 1 60 ? 20.328 -1.414 15.379 1.00 7.42 60 GLY G CA 1
ATOM 12381 C C . GLY G 1 60 ? 20.724 -1.858 13.990 1.00 7.52 60 GLY G C 1
ATOM 12382 O O . GLY G 1 60 ? 20.377 -1.186 12.997 1.00 8.56 60 GLY G O 1
ATOM 12383 N N . LEU G 1 61 ? 21.407 -3.004 13.903 1.00 7.53 61 LEU G N 1
ATOM 12384 C CA . LEU G 1 61 ? 21.862 -3.533 12.611 1.00 7.63 61 LEU G CA 1
ATOM 12385 C C . LEU G 1 61 ? 21.011 -4.682 12.088 1.00 7.65 61 LEU G C 1
ATOM 12386 O O . LEU G 1 61 ? 21.338 -5.276 11.067 1.00 7.79 61 LEU G O 1
ATOM 12391 N N . SER G 1 62 ? 19.910 -4.986 12.770 1.00 7.67 62 SER G N 1
ATOM 12392 C CA . SER G 1 62 ? 19.039 -6.060 12.284 1.00 7.96 62 SER G CA 1
ATOM 12393 C C . SER G 1 62 ? 18.186 -5.634 11.102 1.00 8.39 62 SER G C 1
ATOM 12394 O O . SER G 1 62 ? 18.057 -4.440 10.819 1.00 8.43 62 SER G O 1
ATOM 12397 N N . GLU G 1 63 ? 17.631 -6.632 10.407 1.00 9.24 63 GLU G N 1
ATOM 12398 C CA . GLU G 1 63 ? 16.735 -6.438 9.270 1.00 10.12 63 GLU G CA 1
ATOM 12399 C C . GLU G 1 63 ? 15.755 -5.321 9.565 1.00 10.08 63 GLU G C 1
ATOM 12400 O O . GLU G 1 63 ? 15.139 -5.290 10.626 1.00 9.19 63 GLU G O 1
ATOM 12406 N N . SER G 1 64 ? 15.604 -4.423 8.605 1.00 9.81 64 SER G N 1
ATOM 12407 C CA . SER G 1 64 ? 14.618 -3.344 8.708 1.00 10.66 64 SER G CA 1
ATOM 12408 C C . SER G 1 64 ? 13.797 -3.239 7.421 1.00 10.48 64 SER G C 1
ATOM 12409 O O . SER G 1 64 ? 13.770 -4.172 6.620 1.00 10.82 64 SER G O 1
ATOM 12412 N N . GLY G 1 65 ? 13.126 -2.101 7.229 1.00 10.25 65 GLY G N 1
ATOM 12413 C CA . GLY G 1 65 ? 12.295 -1.903 6.032 1.00 10.27 65 GLY G CA 1
ATOM 12414 C C . GLY G 1 65 ? 10.845 -2.336 6.229 1.00 10.43 65 GLY G C 1
ATOM 12415 O O . GLY G 1 65 ? 10.326 -2.221 7.335 1.00 10.13 65 GLY G O 1
ATOM 12416 N N . ASP G 1 66 ? 10.199 -2.855 5.172 1.00 10.92 66 ASP G N 1
ATOM 12417 C CA . ASP G 1 66 ? 8.711 -3.059 5.191 1.00 11.19 66 ASP G CA 1
ATOM 12418 C C . ASP G 1 66 ? 8.297 -4.426 5.771 1.00 12.13 66 ASP G C 1
ATOM 12419 O O . ASP G 1 66 ? 7.614 -5.237 5.111 1.00 14.48 66 ASP G O 1
ATOM 12424 N N . LEU G 1 67 ? 8.650 -4.635 7.035 1.00 11.08 67 LEU G N 1
ATOM 12425 C CA . LEU G 1 67 ? 8.494 -5.926 7.699 1.00 10.63 67 LEU G CA 1
ATOM 12426 C C . LEU G 1 67 ? 7.263 -5.944 8.561 1.00 9.73 67 LEU G C 1
ATOM 12427 O O . LEU G 1 67 ? 6.660 -4.910 8.843 1.00 10.27 67 LEU G O 1
ATOM 12432 N N . ASP G 1 68 ? 6.915 -7.146 8.993 1.00 9.27 68 ASP G N 1
ATOM 12433 C CA . ASP G 1 68 ? 5.929 -7.346 10.032 1.00 9.05 68 ASP G CA 1
ATOM 12434 C C . ASP G 1 68 ? 6.612 -7.023 11.368 1.00 8.48 68 ASP G C 1
ATOM 12435 O O . ASP G 1 68 ? 7.569 -7.706 11.770 1.00 8.21 68 ASP G O 1
ATOM 12440 N N . TYR G 1 69 ? 6.154 -5.959 12.027 1.00 8.05 69 TYR G N 1
ATOM 12441 C CA . TYR G 1 69 ? 6.732 -5.563 13.326 1.00 8.11 69 TYR G CA 1
ATOM 12442 C C . TYR G 1 69 ? 5.839 -5.925 14.510 1.00 7.93 69 TYR G C 1
ATOM 12443 O O . TYR G 1 69 ? 6.007 -5.390 15.627 1.00 8.09 69 TYR G O 1
ATOM 12452 N N . SER G 1 70 ? 4.907 -6.846 14.281 1.00 7.87 70 SER G N 1
ATOM 12453 C CA . SER G 1 70 ? 4.034 -7.328 15.347 1.00 8.21 70 SER G CA 1
ATOM 12454 C C . SER G 1 70 ? 4.793 -8.151 16.386 1.00 8.12 70 SER G C 1
ATOM 12455 O O . SER G 1 70 ? 5.896 -8.673 16.128 1.00 8.17 70 SER G O 1
ATOM 12458 N N . LEU G 1 71 ? 4.176 -8.274 17.560 1.00 8.26 71 LEU G N 1
ATOM 12459 C CA . LEU G 1 71 ? 4.698 -9.116 18.625 1.00 8.80 71 LEU G CA 1
ATOM 12460 C C . LEU G 1 71 ? 4.866 -10.546 18.132 1.00 9.14 71 LEU G C 1
ATOM 12461 O O . LEU G 1 71 ? 5.841 -11.220 18.479 1.00 8.86 71 LEU G O 1
ATOM 12466 N N . ASP G 1 72 ? 3.938 -11.009 17.301 1.00 9.59 72 ASP G N 1
ATOM 12467 C CA . ASP G 1 72 ? 4.057 -12.360 16.755 1.00 10.23 72 ASP G CA 1
ATOM 12468 C C . ASP G 1 72 ? 5.335 -12.574 15.943 1.00 9.71 72 ASP G C 1
ATOM 12469 O O . ASP G 1 72 ? 6.028 -13.581 16.130 1.00 9.47 72 ASP G O 1
ATOM 12474 N N . ALA G 1 73 ? 5.651 -11.610 15.076 1.00 9.05 73 ALA G N 1
ATOM 12475 C CA . ALA G 1 73 ? 6.857 -11.678 14.247 1.00 9.02 73 ALA G CA 1
ATOM 12476 C C . ALA G 1 73 ? 8.109 -11.636 15.125 1.00 8.92 73 ALA G C 1
ATOM 12477 O O . ALA G 1 73 ? 9.049 -12.389 14.895 1.00 8.61 73 ALA G O 1
ATOM 12487 N N . ALA G 1 75 ? 8.365 -12.415 18.245 1.00 8.35 75 ALA G N 1
ATOM 12488 C CA . ALA G 1 75 ? 8.425 -13.685 19.002 1.00 8.62 75 ALA G CA 1
ATOM 12489 C C . ALA G 1 75 ? 8.939 -14.839 18.133 1.00 9.02 75 ALA G C 1
ATOM 12490 O O . ALA G 1 75 ? 9.771 -15.628 18.586 1.00 8.75 75 ALA G O 1
ATOM 12492 N N . ASP G 1 76 ? 8.494 -14.913 16.876 1.00 9.05 76 ASP G N 1
ATOM 12493 C CA . ASP G 1 76 ? 9.013 -15.916 15.954 1.00 9.64 76 ASP G CA 1
ATOM 12494 C C . ASP G 1 76 ? 10.521 -15.770 15.758 1.00 9.13 76 ASP G C 1
ATOM 12495 O O . ASP G 1 76 ? 11.230 -16.761 15.635 1.00 9.41 76 ASP G O 1
ATOM 12500 N N . ASP G 1 77 ? 11.001 -14.537 15.692 1.00 8.87 77 ASP G N 1
ATOM 12501 C CA . ASP G 1 77 ? 12.434 -14.293 15.545 1.00 9.08 77 ASP G CA 1
ATOM 12502 C C . ASP G 1 77 ? 13.186 -14.926 16.700 1.00 8.87 77 ASP G C 1
ATOM 12503 O O . ASP G 1 77 ? 14.246 -15.543 16.511 1.00 8.67 77 ASP G O 1
ATOM 12508 N N . LEU G 1 78 ? 12.658 -14.713 17.904 1.00 8.72 78 LEU G N 1
ATOM 12509 C CA . LEU G 1 78 ? 13.300 -15.179 19.116 1.00 9.21 78 LEU G CA 1
ATOM 12510 C C . LEU G 1 78 ? 13.273 -16.690 19.202 1.00 9.54 78 LEU G C 1
ATOM 12511 O O . LEU G 1 78 ? 14.287 -17.320 19.553 1.00 9.77 78 LEU G O 1
ATOM 12516 N N . VAL G 1 79 ? 12.129 -17.282 18.856 1.00 9.74 79 VAL G N 1
ATOM 12517 C CA . VAL G 1 79 ? 12.015 -18.740 18.852 1.00 10.30 79 VAL G CA 1
ATOM 12518 C C . VAL G 1 79 ? 13.071 -19.331 17.929 1.00 11.15 79 VAL G C 1
ATOM 12519 O O . VAL G 1 79 ? 13.740 -20.300 18.316 1.00 11.51 79 VAL G O 1
ATOM 12523 N N . ALA G 1 80 ? 13.220 -18.736 16.737 1.00 11.69 80 ALA G N 1
ATOM 12524 C CA . ALA G 1 80 ? 14.188 -19.196 15.738 1.00 12.55 80 ALA G CA 1
ATOM 12525 C C . ALA G 1 80 ? 15.633 -19.067 16.247 1.00 13.87 80 ALA G C 1
ATOM 12526 O O . ALA G 1 80 ? 16.457 -19.963 16.014 1.00 14.37 80 ALA G O 1
ATOM 12528 N N . LEU G 1 81 ? 15.940 -17.989 16.974 1.00 14.21 81 LEU G N 1
ATOM 12529 C CA . LEU G 1 81 ? 17.289 -17.846 17.561 1.00 15.82 81 LEU G CA 1
ATOM 12530 C C . LEU G 1 81 ? 17.565 -18.939 18.571 1.00 17.02 81 LEU G C 1
ATOM 12531 O O . LEU G 1 81 ? 18.637 -19.557 18.552 1.00 19.54 81 LEU G O 1
ATOM 12536 N N . ALA G 1 82 ? 16.591 -19.172 19.446 1.00 17.40 82 ALA G N 1
ATOM 12537 C CA . ALA G 1 82 ? 16.757 -20.042 20.607 1.00 18.41 82 ALA G CA 1
ATOM 12538 C C . ALA G 1 82 ? 16.908 -21.507 20.220 1.00 19.85 82 ALA G C 1
ATOM 12539 O O . ALA G 1 82 ? 17.451 -22.289 20.999 1.00 20.04 82 ALA G O 1
ATOM 12541 N N . GLN G 1 83 ? 16.439 -21.869 19.024 1.00 20.97 83 GLN G N 1
ATOM 12542 C CA . GLN G 1 83 ? 16.556 -23.253 18.528 1.00 24.30 83 GLN G CA 1
ATOM 12543 C C . GLN G 1 83 ? 18.012 -23.702 18.486 1.00 25.65 83 GLN G C 1
ATOM 12544 O O . GLN G 1 83 ? 18.313 -24.886 18.591 1.00 25.82 83 GLN G O 1
ATOM 12550 N N . ARG G 1 84 ? 18.902 -22.731 18.320 1.00 26.98 84 ARG G N 1
ATOM 12551 C CA . ARG G 1 84 ? 20.323 -22.961 18.131 1.00 29.42 84 ARG G CA 1
ATOM 12552 C C . ARG G 1 84 ? 21.094 -22.998 19.457 1.00 30.22 84 ARG G C 1
ATOM 12553 O O . ARG G 1 84 ? 22.308 -23.219 19.466 1.00 31.72 84 ARG G O 1
ATOM 12569 N N . GLU G 1 86 ? 21.183 -24.224 23.794 1.00 33.95 86 GLU G N 1
ATOM 12570 C CA . GLU G 1 86 ? 20.693 -25.217 24.767 1.00 32.93 86 GLU G CA 1
ATOM 12571 C C . GLU G 1 86 ? 20.498 -24.635 26.163 1.00 32.29 86 GLU G C 1
ATOM 12572 O O . GLU G 1 86 ? 21.438 -24.089 26.766 1.00 33.59 86 GLU G O 1
ATOM 12578 N N . GLY G 1 87 ? 19.273 -24.756 26.669 1.00 31.07 87 GLY G N 1
ATOM 12579 C CA . GLY G 1 87 ? 18.913 -24.277 28.000 1.00 28.28 87 GLY G CA 1
ATOM 12580 C C . GLY G 1 87 ? 18.998 -22.763 28.132 1.00 24.40 87 GLY G C 1
ATOM 12581 O O . GLY G 1 87 ? 19.459 -22.246 29.161 1.00 26.90 87 GLY G O 1
ATOM 12582 N N . VAL G 1 88 ? 18.563 -22.053 27.092 1.00 22.44 88 VAL G N 1
ATOM 12583 C CA . VAL G 1 88 ? 18.711 -20.588 27.061 1.00 19.15 88 VAL G CA 1
ATOM 12584 C C . VAL G 1 88 ? 17.762 -19.855 28.022 1.00 17.68 88 VAL G C 1
ATOM 12585 O O . VAL G 1 88 ? 16.569 -20.158 28.102 1.00 18.10 88 VAL G O 1
ATOM 12589 N N . VAL G 1 89 ? 18.324 -18.915 28.769 1.00 14.59 89 VAL G N 1
ATOM 12590 C CA . VAL G 1 89 ? 17.568 -18.014 29.619 1.00 13.83 89 VAL G CA 1
ATOM 12591 C C . VAL G 1 89 ? 17.212 -16.816 28.750 1.00 13.07 89 VAL G C 1
ATOM 12592 O O . VAL G 1 89 ? 18.067 -16.338 27.993 1.00 12.96 89 VAL G O 1
ATOM 12596 N N . VAL G 1 90 ? 15.977 -16.324 28.858 1.00 11.74 90 VAL G N 1
ATOM 12597 C CA . VAL G 1 90 ? 15.622 -15.081 28.152 1.00 10.97 90 VAL G CA 1
ATOM 12598 C C . VAL G 1 90 ? 15.365 -13.977 29.155 1.00 10.94 90 VAL G C 1
ATOM 12599 O O . VAL G 1 90 ? 14.517 -14.133 30.039 1.00 11.07 90 VAL G O 1
ATOM 12603 N N . LEU G 1 91 ? 16.058 -12.857 28.984 1.00 10.49 91 LEU G N 1
ATOM 12604 C CA . LEU G 1 91 ? 15.832 -11.678 29.808 1.00 10.04 91 LEU G CA 1
ATOM 12605 C C . LEU G 1 91 ? 15.308 -10.642 28.841 1.00 9.83 91 LEU G C 1
ATOM 12606 O O . LEU G 1 91 ? 16.002 -10.257 27.963 1.00 9.68 91 LEU G O 1
ATOM 12611 N N . GLY G 1 92 ? 14.060 -10.254 29.020 1.00 9.44 92 GLY G N 1
ATOM 12612 C CA . GLY G 1 92 ? 13.408 -9.229 28.183 1.00 9.04 92 GLY G CA 1
ATOM 12613 C C . GLY G 1 92 ? 13.061 -8.022 29.018 1.00 9.30 92 GLY G C 1
ATOM 12614 O O . GLY G 1 92 ? 12.561 -8.156 30.135 1.00 9.00 92 GLY G O 1
ATOM 12615 N N . HIS G 1 93 ? 13.378 -6.839 28.498 1.00 9.10 93 HIS G N 1
ATOM 12616 C CA . HIS G 1 93 ? 12.978 -5.604 29.154 1.00 9.32 93 HIS G CA 1
ATOM 12617 C C . HIS G 1 93 ? 11.859 -4.969 28.387 1.00 9.29 93 HIS G C 1
ATOM 12618 O O . HIS G 1 93 ? 11.995 -4.703 27.182 1.00 8.91 93 HIS G O 1
ATOM 12625 N N . ALA G 1 94 ? 10.735 -4.749 29.079 1.00 9.08 94 ALA G N 1
ATOM 12626 C CA . ALA G 1 94 ? 9.625 -3.939 28.561 1.00 9.26 94 ALA G CA 1
ATOM 12627 C C . ALA G 1 94 ? 9.014 -4.587 27.304 1.00 8.97 94 ALA G C 1
ATOM 12628 O O . ALA G 1 94 ? 8.444 -5.666 27.403 1.00 9.20 94 ALA G O 1
ATOM 12638 N N . GLY G 1 96 ? 10.637 -6.126 25.179 1.00 7.69 96 GLY G N 1
ATOM 12639 C CA . GLY G 1 96 ? 11.387 -7.386 25.176 1.00 7.54 96 GLY G CA 1
ATOM 12640 C C . GLY G 1 96 ? 10.774 -8.461 26.067 1.00 7.46 96 GLY G C 1
ATOM 12641 O O . GLY G 1 96 ? 10.833 -9.645 25.746 1.00 7.46 96 GLY G O 1
ATOM 12642 N N . ALA G 1 97 ? 10.186 -8.039 27.178 1.00 7.63 97 ALA G N 1
ATOM 12643 C CA . ALA G 1 97 ? 9.511 -8.975 28.084 1.00 7.48 97 ALA G CA 1
ATOM 12644 C C . ALA G 1 97 ? 8.236 -9.516 27.450 1.00 7.92 97 ALA G C 1
ATOM 12645 O O . ALA G 1 97 ? 7.913 -10.713 27.583 1.00 7.99 97 ALA G O 1
ATOM 12647 N N . ARG G 1 98 ? 7.522 -8.647 26.736 1.00 8.08 98 ARG G N 1
ATOM 12648 C CA . ARG G 1 98 ? 6.319 -9.079 26.015 1.00 8.32 98 ARG G CA 1
ATOM 12649 C C . ARG G 1 98 ? 6.694 -10.052 24.902 1.00 7.98 98 ARG G C 1
ATOM 12650 O O . ARG G 1 98 ? 5.996 -11.047 24.706 1.00 8.38 98 ARG G O 1
ATOM 12658 N N . ILE G 1 99 ? 7.809 -9.794 24.205 1.00 7.82 99 ILE G N 1
ATOM 12659 C CA . ILE G 1 99 ? 8.335 -10.714 23.187 1.00 7.55 99 ILE G CA 1
ATOM 12660 C C . ILE G 1 99 ? 8.645 -12.076 23.810 1.00 7.89 99 ILE G C 1
ATOM 12661 O O . ILE G 1 99 ? 8.265 -13.104 23.260 1.00 7.99 99 ILE G O 1
ATOM 12666 N N . ALA G 1 100 ? 9.307 -12.060 24.968 1.00 7.70 100 ALA G N 1
ATOM 12667 C CA . ALA G 1 100 ? 9.682 -13.286 25.673 1.00 8.06 100 ALA G CA 1
ATOM 12668 C C . ALA G 1 100 ? 8.442 -14.100 26.057 1.00 8.21 100 ALA G C 1
ATOM 12669 O O . ALA G 1 100 ? 8.435 -15.330 25.880 1.00 8.52 100 ALA G O 1
ATOM 12671 N N . ILE G 1 101 ? 7.402 -13.418 26.542 1.00 8.50 101 ILE G N 1
ATOM 12672 C CA . ILE G 1 101 ? 6.142 -14.081 26.934 1.00 9.09 101 ILE G CA 1
ATOM 12673 C C . ILE G 1 101 ? 5.520 -14.761 25.717 1.00 9.48 101 ILE G C 1
ATOM 12674 O O . ILE G 1 101 ? 5.168 -15.965 25.756 1.00 9.93 101 ILE G O 1
ATOM 12679 N N . ARG G 1 102 ? 5.406 -14.014 24.626 1.00 9.48 102 ARG G N 1
ATOM 12680 C CA . ARG G 1 102 ? 4.787 -14.592 23.425 1.00 9.95 102 ARG G CA 1
ATOM 12681 C C . ARG G 1 102 ? 5.620 -15.731 22.814 1.00 9.87 102 ARG G C 1
ATOM 12682 O O . ARG G 1 102 ? 5.059 -16.743 22.361 1.00 10.16 102 ARG G O 1
ATOM 12690 N N . ALA G 1 103 ? 6.947 -15.573 22.804 1.00 9.18 103 ALA G N 1
ATOM 12691 C CA . ALA G 1 103 ? 7.823 -16.620 22.288 1.00 9.49 103 ALA G CA 1
ATOM 12692 C C . ALA G 1 103 ? 7.685 -17.897 23.134 1.00 9.94 103 ALA G C 1
ATOM 12693 O O . ALA G 1 103 ? 7.605 -19.003 22.582 1.00 9.80 103 ALA G O 1
ATOM 12695 N N . ALA G 1 104 ? 7.613 -17.732 24.455 1.00 9.98 104 ALA G N 1
ATOM 12696 C CA . ALA G 1 104 ? 7.473 -18.893 25.359 1.00 10.97 104 ALA G CA 1
ATOM 12697 C C . ALA G 1 104 ? 6.152 -19.614 25.138 1.00 11.80 104 ALA G C 1
ATOM 12698 O O . ALA G 1 104 ? 6.089 -20.852 25.248 1.00 13.14 104 ALA G O 1
ATOM 12700 N N . ARG G 1 105 ? 5.098 -18.850 24.853 1.00 12.35 105 ARG G N 1
ATOM 12701 C CA . ARG G 1 105 ? 3.790 -19.439 24.531 1.00 13.21 105 ARG G CA 1
ATOM 12702 C C . ARG G 1 105 ? 3.857 -20.257 23.227 1.00 13.86 105 ARG G C 1
ATOM 12703 O O . ARG G 1 105 ? 3.311 -21.380 23.145 1.00 13.62 105 ARG G O 1
ATOM 12711 N N . LYS G 1 106 ? 4.559 -19.719 22.231 1.00 14.27 106 LYS G N 1
ATOM 12712 C CA . LYS G 1 106 ? 4.684 -20.359 20.933 1.00 15.11 106 LYS G CA 1
ATOM 12713 C C . LYS G 1 106 ? 5.532 -21.614 20.948 1.00 16.56 106 LYS G C 1
ATOM 12714 O O . LYS G 1 106 ? 5.287 -22.533 20.160 1.00 18.52 106 LYS G O 1
ATOM 12720 N N . ASP G 1 107 ? 6.554 -21.649 21.796 1.00 16.32 107 ASP G N 1
ATOM 12721 C CA . ASP G 1 107 ? 7.441 -22.818 21.840 1.00 17.72 107 ASP G CA 1
ATOM 12722 C C . ASP G 1 107 ? 7.807 -23.118 23.279 1.00 19.18 107 ASP G C 1
ATOM 12723 O O . ASP G 1 107 ? 8.670 -22.463 23.863 1.00 18.50 107 ASP G O 1
ATOM 12728 N N . SER G 1 108 ? 7.153 -24.144 23.822 1.00 20.18 108 SER G N 1
ATOM 12729 C CA . SER G 1 108 ? 7.243 -24.463 25.243 1.00 21.40 108 SER G CA 1
ATOM 12730 C C . SER G 1 108 ? 8.535 -25.188 25.629 0.50 22.22 108 SER G C 1
ATOM 12731 O O . SER G 1 108 ? 8.790 -25.395 26.806 1.00 24.54 108 SER G O 1
ATOM 12734 N N . GLN G 1 109 ? 9.354 -25.544 24.646 1.00 21.68 109 GLN G N 1
ATOM 12735 C CA . GLN G 1 109 ? 10.531 -26.386 24.883 1.00 22.08 109 GLN G CA 1
ATOM 12736 C C . GLN G 1 109 ? 11.863 -25.654 24.784 1.00 20.52 109 GLN G C 1
ATOM 12737 O O . GLN G 1 109 ? 12.827 -26.049 25.437 1.00 21.06 109 GLN G O 1
ATOM 12743 N N . VAL G 1 110 ? 11.940 -24.609 23.969 1.00 19.03 110 VAL G N 1
ATOM 12744 C CA . VAL G 1 110 ? 13.264 -24.076 23.609 1.00 18.36 110 VAL G CA 1
ATOM 12745 C C . VAL G 1 110 ? 13.896 -23.186 24.667 1.00 17.53 110 VAL G C 1
ATOM 12746 O O . VAL G 1 110 ? 15.105 -22.964 24.617 1.00 17.81 110 VAL G O 1
ATOM 12750 N N . PHE G 1 111 ? 13.091 -22.656 25.586 1.00 15.85 111 PHE G N 1
ATOM 12751 C CA . PHE G 1 111 ? 13.611 -21.772 26.639 1.00 15.13 111 PHE G CA 1
ATOM 12752 C C . PHE G 1 111 ? 13.682 -22.487 27.971 1.00 14.81 111 PHE G C 1
ATOM 12753 O O . PHE G 1 111 ? 12.784 -23.271 28.293 1.00 15.80 111 PHE G O 1
ATOM 12761 N N . SER G 1 112 ? 14.736 -22.210 28.737 1.00 13.61 112 SER G N 1
ATOM 12762 C CA . SER G 1 112 ? 14.849 -22.737 30.101 1.00 12.99 112 SER G CA 1
ATOM 12763 C C . SER G 1 112 ? 13.949 -21.962 31.059 1.00 12.41 112 SER G C 1
ATOM 12764 O O . SER G 1 112 ? 13.202 -22.570 31.841 1.00 12.34 112 SER G O 1
ATOM 12767 N N . ARG G 1 113 ? 13.998 -20.628 30.984 1.00 11.74 113 ARG G N 1
ATOM 12768 C CA . ARG G 1 113 ? 13.237 -19.757 31.886 1.00 11.60 113 ARG G CA 1
ATOM 12769 C C . ARG G 1 113 ? 13.223 -18.319 31.376 1.00 10.92 113 ARG G C 1
ATOM 12770 O O . ARG G 1 113 ? 14.025 -17.952 30.505 1.00 10.96 113 ARG G O 1
ATOM 12778 N N . LEU G 1 114 ? 12.368 -17.496 31.958 1.00 10.12 114 LEU G N 1
ATOM 12779 C CA . LEU G 1 114 ? 12.279 -16.118 31.545 1.00 10.03 114 LEU G CA 1
ATOM 12780 C C . LEU G 1 114 ? 12.552 -15.221 32.713 1.00 10.13 114 LEU G C 1
ATOM 12781 O O . LEU G 1 114 ? 12.192 -15.527 33.800 1.00 9.99 114 LEU G O 1
ATOM 12786 N N . ILE G 1 115 ? 13.194 -14.107 32.415 1.00 9.81 115 ILE G N 1
ATOM 12787 C CA . ILE G 1 115 ? 13.331 -12.975 33.333 1.00 10.03 115 ILE G CA 1
ATOM 12788 C C . ILE G 1 115 ? 12.636 -11.802 32.655 1.00 9.83 115 ILE G C 1
ATOM 12789 O O . ILE G 1 115 ? 13.099 -11.312 31.614 1.00 10.25 115 ILE G O 1
ATOM 12794 N N . LEU G 1 116 ? 11.527 -11.364 33.239 1.00 9.65 116 LEU G N 1
ATOM 12795 C CA . LEU G 1 116 ? 10.673 -10.342 32.622 1.00 9.68 116 LEU G CA 1
ATOM 12796 C C . LEU G 1 116 ? 10.823 -9.052 33.372 1.00 10.39 116 LEU G C 1
ATOM 12797 O O . LEU G 1 116 ? 10.373 -8.954 34.512 1.00 11.13 116 LEU G O 1
ATOM 12802 N N . VAL G 1 117 ? 11.469 -8.070 32.746 1.00 10.19 117 VAL G N 1
ATOM 12803 C CA . VAL G 1 117 ? 11.692 -6.820 33.450 1.00 10.48 117 VAL G CA 1
ATOM 12804 C C . VAL G 1 117 ? 10.734 -5.743 32.997 1.00 10.80 117 VAL G C 1
ATOM 12805 O O . VAL G 1 117 ? 10.780 -5.310 31.884 1.00 10.56 117 VAL G O 1
ATOM 12809 N N . ASP G 1 118 ? 9.883 -5.341 33.935 1.00 10.75 118 ASP G N 1
ATOM 12810 C CA . ASP G 1 118 ? 8.859 -4.296 33.752 1.00 11.33 118 ASP G CA 1
ATOM 12811 C C . ASP G 1 118 ? 8.124 -4.349 32.403 1.00 10.88 118 ASP G C 1
ATOM 12812 O O . ASP G 1 118 ? 8.081 -3.356 31.689 1.00 10.78 118 ASP G O 1
ATOM 12817 N N . PRO G 1 119 ? 7.523 -5.498 32.051 1.00 10.81 119 PRO G N 1
ATOM 12818 C CA . PRO G 1 119 ? 6.706 -5.472 30.838 1.00 10.48 119 PRO G CA 1
ATOM 12819 C C . PRO G 1 119 ? 5.489 -4.535 30.977 1.00 10.61 119 PRO G C 1
ATOM 12820 O O . PRO G 1 119 ? 4.841 -4.512 32.034 1.00 10.77 119 PRO G O 1
ATOM 12824 N N . PRO G 1 120 ? 5.142 -3.789 29.903 1.00 10.87 120 PRO G N 1
ATOM 12825 C CA . PRO G 1 120 ? 3.806 -3.186 29.846 1.00 10.80 120 PRO G CA 1
ATOM 12826 C C . PRO G 1 120 ? 2.746 -4.251 30.093 1.00 11.10 120 PRO G C 1
ATOM 12827 O O . PRO G 1 120 ? 2.841 -5.359 29.558 1.00 11.12 120 PRO G O 1
ATOM 12831 N N . VAL G 1 121 ? 1.765 -3.923 30.919 1.00 11.02 121 VAL G N 1
ATOM 12832 C CA . VAL G 1 121 ? 0.678 -4.843 31.173 1.00 11.22 121 VAL G CA 1
ATOM 12833 C C . VAL G 1 121 ? -0.623 -4.344 30.551 1.00 11.44 121 VAL G C 1
ATOM 12834 O O . VAL G 1 121 ? -1.707 -4.782 30.877 1.00 11.49 121 VAL G O 1
ATOM 12838 N N . SER G 1 122 ? -0.444 -3.420 29.627 1.00 11.37 122 SER G N 1
ATOM 12839 C CA . SER G 1 122 ? -1.520 -2.994 28.754 1.00 11.30 122 SER G CA 1
ATOM 12840 C C . SER G 1 122 ? -1.989 -4.097 27.799 1.00 11.26 122 SER G C 1
ATOM 12841 O O . SER G 1 122 ? -1.333 -5.126 27.618 1.00 11.71 122 SER G O 1
ATOM 12844 N N . GLY G 1 123 ? -3.153 -3.889 27.194 1.00 11.71 123 GLY G N 1
ATOM 12845 C CA . GLY G 1 123 ? -3.697 -4.855 26.247 1.00 12.40 123 GLY G CA 1
ATOM 12846 C C . GLY G 1 123 ? -5.156 -4.510 26.027 1.00 13.73 123 GLY G C 1
ATOM 12847 O O . GLY G 1 123 ? -5.631 -3.497 26.555 1.00 13.04 123 GLY G O 1
ATOM 12848 N N . PRO G 1 124 ? -5.862 -5.331 25.243 1.00 14.36 124 PRO G N 1
ATOM 12849 C CA . PRO G 1 124 ? -7.288 -5.067 24.991 1.00 15.00 124 PRO G CA 1
ATOM 12850 C C . PRO G 1 124 ? -8.099 -4.951 26.283 1.00 15.46 124 PRO G C 1
ATOM 12851 O O . PRO G 1 124 ? -8.027 -5.827 27.142 1.00 15.86 124 PRO G O 1
ATOM 12855 N N . GLY G 1 125 ? -8.829 -3.848 26.419 1.00 15.75 125 GLY G N 1
ATOM 12856 C CA . GLY G 1 125 ? -9.659 -3.624 27.584 1.00 16.50 125 GLY G CA 1
ATOM 12857 C C . GLY G 1 125 ? -8.889 -3.335 28.855 1.00 16.37 125 GLY G C 1
ATOM 12858 O O . GLY G 1 125 ? -9.480 -3.271 29.938 1.00 17.88 125 GLY G O 1
ATOM 12859 N N . ARG G 1 126 ? -7.570 -3.141 28.744 1.00 15.38 126 ARG G N 1
ATOM 12860 C CA . ARG G 1 126 ? -6.733 -2.928 29.931 1.00 14.37 126 ARG G CA 1
ATOM 12861 C C . ARG G 1 126 ? -6.205 -1.497 30.063 1.00 14.38 126 ARG G C 1
ATOM 12862 O O . ARG G 1 126 ? -6.296 -0.690 29.124 1.00 15.13 126 ARG G O 1
ATOM 12870 N N . ARG G 1 127 ? -5.671 -1.184 31.233 1.00 13.86 127 ARG G N 1
ATOM 12871 C CA . ARG G 1 127 ? -5.069 0.125 31.502 1.00 14.34 127 ARG G CA 1
ATOM 12872 C C . ARG G 1 127 ? -4.008 0.419 30.445 1.00 14.37 127 ARG G C 1
ATOM 12873 O O . ARG G 1 127 ? -3.165 -0.435 30.183 1.00 13.89 127 ARG G O 1
ATOM 12881 N N . PRO G 1 128 ? -4.066 1.610 29.816 1.00 14.63 128 PRO G N 1
ATOM 12882 C CA . PRO G 1 128 ? -3.048 1.883 28.791 1.00 14.62 128 PRO G CA 1
ATOM 12883 C C . PRO G 1 128 ? -1.651 2.057 29.381 1.00 13.69 128 PRO G C 1
ATOM 12884 O O . PRO G 1 128 ? -1.486 2.276 30.599 1.00 13.99 128 PRO G O 1
ATOM 12888 N N . TYR G 1 129 ? -0.646 1.919 28.525 1.00 14.08 129 TYR G N 1
ATOM 12889 C CA . TYR G 1 129 ? 0.742 2.052 28.939 1.00 14.06 129 TYR G CA 1
ATOM 12890 C C . TYR G 1 129 ? 1.009 3.530 29.225 1.00 14.37 129 TYR G C 1
ATOM 12891 O O . TYR G 1 129 ? 0.702 4.369 28.379 1.00 14.02 129 TYR G O 1
ATOM 12900 N N . PRO G 1 130 ? 1.547 3.848 30.422 1.00 15.13 130 PRO G N 1
ATOM 12901 C CA . PRO G 1 130 ? 1.631 5.240 30.888 1.00 16.39 130 PRO G CA 1
ATOM 12902 C C . PRO G 1 130 ? 2.897 5.954 30.442 1.00 17.34 130 PRO G C 1
ATOM 12903 O O . PRO G 1 130 ? 3.701 6.408 31.269 1.00 20.21 130 PRO G O 1
ATOM 12907 N N . ALA G 1 131 ? 3.082 6.053 29.140 1.00 17.74 131 ALA G N 1
ATOM 12908 C CA . ALA G 1 131 ? 4.219 6.787 28.596 1.00 17.28 131 ALA G CA 1
ATOM 12909 C C . ALA G 1 131 ? 3.680 7.676 27.495 1.00 17.23 131 ALA G C 1
ATOM 12910 O O . ALA G 1 131 ? 2.693 7.339 26.861 1.00 17.08 131 ALA G O 1
ATOM 12912 N N . LYS G 1 132 ? 4.307 8.832 27.293 1.00 17.18 132 LYS G N 1
ATOM 12913 C CA . LYS G 1 132 ? 3.845 9.759 26.267 1.00 17.60 132 LYS G CA 1
ATOM 12914 C C . LYS G 1 132 ? 4.473 9.390 24.935 1.00 16.03 132 LYS G C 1
ATOM 12915 O O . LYS G 1 132 ? 5.705 9.328 24.814 1.00 16.37 132 LYS G O 1
ATOM 12921 N N . TRP G 1 133 ? 3.630 9.158 23.942 1.00 15.39 133 TRP G N 1
ATOM 12922 C CA . TRP G 1 133 ? 4.102 8.799 22.608 1.00 14.07 133 TRP G CA 1
ATOM 12923 C C . TRP G 1 133 ? 5.025 9.837 22.023 1.00 14.30 133 TRP G C 1
ATOM 12924 O O . TRP G 1 133 ? 6.029 9.506 21.371 1.00 13.61 133 TRP G O 1
ATOM 12935 N N . SER G 1 134 ? 4.721 11.112 22.266 1.00 13.98 134 SER G N 1
ATOM 12936 C CA . SER G 1 134 ? 5.522 12.198 21.700 1.00 14.20 134 SER G CA 1
ATOM 12937 C C . SER G 1 134 ? 7.021 12.093 22.030 1.00 13.69 134 SER G C 1
ATOM 12938 O O . SER G 1 134 ? 7.861 12.529 21.245 1.00 13.63 134 SER G O 1
ATOM 12941 N N . TRP G 1 135 ? 7.347 11.526 23.191 1.00 12.90 135 TRP G N 1
ATOM 12942 C CA . TRP G 1 135 ? 8.733 11.384 23.629 1.00 12.59 135 TRP G CA 1
ATOM 12943 C C . TRP G 1 135 ? 9.481 10.545 22.629 1.00 12.58 135 TRP G C 1
ATOM 12944 O O . TRP G 1 135 ? 10.595 10.879 22.230 1.00 13.01 135 TRP G O 1
ATOM 12955 N N . TYR G 1 136 ? 8.859 9.451 22.197 1.00 11.92 136 TYR G N 1
ATOM 12956 C CA . TYR G 1 136 ? 9.473 8.576 21.205 1.00 11.93 136 TYR G CA 1
ATOM 12957 C C . TYR G 1 136 ? 9.510 9.216 19.829 1.00 11.72 136 TYR G C 1
ATOM 12958 O O . TYR G 1 136 ? 10.558 9.220 19.168 1.00 11.68 136 TYR G O 1
ATOM 12967 N N . ALA G 1 137 ? 8.370 9.761 19.388 1.00 11.69 137 ALA G N 1
ATOM 12968 C CA . ALA G 1 137 ? 8.262 10.311 18.036 1.00 11.81 137 ALA G CA 1
ATOM 12969 C C . ALA G 1 137 ? 9.260 11.440 17.801 1.00 11.87 137 ALA G C 1
ATOM 12970 O O . ALA G 1 137 ? 9.988 11.432 16.814 1.00 12.18 137 ALA G O 1
ATOM 12972 N N . GLU G 1 138 ? 9.283 12.407 18.714 1.00 11.88 138 GLU G N 1
ATOM 12973 C CA . GLU G 1 138 ? 10.133 13.600 18.562 1.00 12.35 138 GLU G CA 1
ATOM 12974 C C . GLU G 1 138 ? 11.611 13.241 18.641 1.00 12.00 138 GLU G C 1
ATOM 12975 O O . GLU G 1 138 ? 12.416 13.749 17.870 1.00 11.99 138 GLU G O 1
ATOM 12981 N N . SER G 1 139 ? 11.954 12.365 19.574 1.00 10.61 139 SER G N 1
ATOM 12982 C CA . SER G 1 139 ? 13.370 11.986 19.745 1.00 10.35 139 SER G CA 1
ATOM 12983 C C . SER G 1 139 ? 13.878 11.190 18.550 1.00 10.05 139 SER G C 1
ATOM 12984 O O . SER G 1 139 ? 15.025 11.370 18.143 1.00 9.70 139 SER G O 1
ATOM 12987 N N . ILE G 1 140 ? 13.019 10.349 17.962 1.00 9.57 140 ILE G N 1
ATOM 12988 C CA . ILE G 1 140 ? 13.455 9.537 16.829 1.00 9.43 140 ILE G CA 1
ATOM 12989 C C . ILE G 1 140 ? 13.670 10.438 15.621 1.00 9.57 140 ILE G C 1
ATOM 12990 O O . ILE G 1 140 ? 14.669 10.326 14.921 1.00 9.16 140 ILE G O 1
ATOM 12995 N N . ARG G 1 141 ? 12.749 11.364 15.396 1.00 9.89 141 ARG G N 1
ATOM 12996 C CA . ARG G 1 141 ? 12.900 12.242 14.249 1.00 10.18 141 ARG G CA 1
ATOM 12997 C C . ARG G 1 141 ? 14.153 13.121 14.402 1.00 10.24 141 ARG G C 1
ATOM 12998 O O . ARG G 1 141 ? 14.853 13.370 13.427 1.00 10.16 141 ARG G O 1
ATOM 13006 N N . LEU G 1 142 ? 14.407 13.593 15.621 1.00 10.56 142 LEU G N 1
ATOM 13007 C CA . LEU G 1 142 ? 15.626 14.339 15.927 1.00 10.87 142 LEU G CA 1
ATOM 13008 C C . LEU G 1 142 ? 16.883 13.513 15.620 1.00 10.58 142 LEU G C 1
ATOM 13009 O O . LEU G 1 142 ? 17.798 13.974 14.938 1.00 10.75 142 LEU G O 1
ATOM 13014 N N . ALA G 1 143 ? 16.907 12.281 16.112 1.00 10.32 143 ALA G N 1
ATOM 13015 C CA . ALA G 1 143 ? 18.042 11.389 15.869 1.00 9.87 143 ALA G CA 1
ATOM 13016 C C . ALA G 1 143 ? 18.253 11.062 14.391 1.00 9.51 143 ALA G C 1
ATOM 13017 O O . ALA G 1 143 ? 19.382 10.962 13.956 1.00 9.36 143 ALA G O 1
ATOM 13019 N N . GLN G 1 144 ? 17.165 10.863 13.640 1.00 9.47 144 GLN G N 1
ATOM 13020 C CA . GLN G 1 144 ? 17.246 10.579 12.195 1.00 10.23 144 GLN G CA 1
ATOM 13021 C C . GLN G 1 144 ? 17.935 11.719 11.458 1.00 10.76 144 GLN G C 1
ATOM 13022 O O . GLN G 1 144 ? 18.723 11.494 10.543 1.00 10.68 144 GLN G O 1
ATOM 13028 N N . ARG G 1 145 ? 17.655 12.949 11.879 1.00 11.05 145 ARG G N 1
ATOM 13029 C CA . ARG G 1 145 ? 18.266 14.109 11.253 1.00 12.15 145 ARG G CA 1
ATOM 13030 C C . ARG G 1 145 ? 19.775 14.126 11.514 1.00 12.13 145 ARG G C 1
ATOM 13031 O O . ARG G 1 145 ? 20.561 14.419 10.596 1.00 12.05 145 ARG G O 1
ATOM 13039 N N . GLY G 1 146 ? 20.155 13.779 12.745 1.00 11.70 146 GLY G N 1
ATOM 13040 C CA . GLY G 1 146 ? 21.529 13.851 13.212 1.00 12.42 146 GLY G CA 1
ATOM 13041 C C . GLY G 1 146 ? 21.558 14.859 14.324 1.00 13.28 146 GLY G C 1
ATOM 13042 O O . GLY G 1 146 ? 21.320 16.057 14.090 1.00 14.29 146 GLY G O 1
ATOM 13043 N N . CYS G 1 147 ? 21.787 14.379 15.538 1.00 12.98 147 CYS G N 1
ATOM 13044 C CA . CYS G 1 147 ? 21.713 15.242 16.709 1.00 14.09 147 CYS G CA 1
ATOM 13045 C C . CYS G 1 147 ? 22.855 15.007 17.681 1.00 14.81 147 CYS G C 1
ATOM 13046 O O . CYS G 1 147 ? 23.492 13.940 17.685 1.00 14.02 147 CYS G O 1
ATOM 13049 N N . THR G 1 148 ? 23.087 16.014 18.514 1.00 15.07 148 THR G N 1
ATOM 13050 C CA . THR G 1 148 ? 24.151 15.971 19.505 1.00 16.17 148 THR G CA 1
ATOM 13051 C C . THR G 1 148 ? 23.703 15.317 20.812 1.00 15.69 148 THR G C 1
ATOM 13052 O O . THR G 1 148 ? 22.498 15.154 21.067 1.00 15.36 148 THR G O 1
ATOM 13056 N N . ALA G 1 149 ? 24.686 14.935 21.630 1.00 16.26 149 ALA G N 1
ATOM 13057 C CA . ALA G 1 149 ? 24.412 14.488 22.996 1.00 16.62 149 ALA G CA 1
ATOM 13058 C C . ALA G 1 149 ? 23.598 15.533 23.737 1.00 17.23 149 ALA G C 1
ATOM 13059 O O . ALA G 1 149 ? 22.684 15.181 24.488 1.00 17.72 149 ALA G O 1
ATOM 13069 N N . GLU G 1 151 ? 21.430 17.695 22.591 1.00 17.02 151 GLU G N 1
ATOM 13070 C CA . GLU G 1 151 ? 20.037 17.668 22.150 1.00 16.72 151 GLU G CA 1
ATOM 13071 C C . GLU G 1 151 ? 19.307 16.459 22.719 1.00 16.04 151 GLU G C 1
ATOM 13072 O O . GLU G 1 151 ? 18.136 16.559 23.085 1.00 16.05 151 GLU G O 1
ATOM 13086 N N . ARG G 1 153 ? 20.077 14.923 25.478 1.00 15.43 153 ARG G N 1
ATOM 13087 C CA . ARG G 1 153 ? 20.001 15.095 26.931 1.00 16.15 153 ARG G CA 1
ATOM 13088 C C . ARG G 1 153 ? 18.608 15.508 27.409 1.00 17.20 153 ARG G C 1
ATOM 13089 O O . ARG G 1 153 ? 18.198 15.113 28.494 1.00 17.49 153 ARG G O 1
ATOM 13097 N N . SER G 1 154 ? 17.876 16.279 26.607 1.00 17.98 154 SER G N 1
ATOM 13098 C CA . SER G 1 154 ? 16.523 16.746 26.977 1.00 18.51 154 SER G CA 1
ATOM 13099 C C . SER G 1 154 ? 15.535 15.598 27.182 1.00 18.28 154 SER G C 1
ATOM 13100 O O . SER G 1 154 ? 14.580 15.714 27.956 1.00 18.65 154 SER G O 1
ATOM 13103 N N . TYR G 1 155 ? 15.776 14.493 26.487 1.00 16.63 155 TYR G N 1
ATOM 13104 C CA . TYR G 1 155 ? 14.912 13.315 26.572 1.00 15.94 155 TYR G CA 1
ATOM 13105 C C . TYR G 1 155 ? 15.345 12.358 27.670 1.00 15.45 155 TYR G C 1
ATOM 13106 O O . TYR G 1 155 ? 14.528 11.609 28.207 1.00 15.73 155 TYR G O 1
ATOM 13115 N N . CYS G 1 156 ? 16.631 12.369 27.997 1.00 16.15 156 CYS G N 1
ATOM 13116 C CA . CYS G 1 156 ? 17.169 11.470 29.014 1.00 16.28 156 CYS G CA 1
ATOM 13117 C C . CYS G 1 156 ? 18.067 12.222 29.994 1.00 16.39 156 CYS G C 1
ATOM 13118 O O . CYS G 1 156 ? 19.243 11.901 30.116 1.00 15.52 156 CYS G O 1
ATOM 13121 N N . PRO G 1 157 ? 17.509 13.222 30.699 1.00 17.43 157 PRO G N 1
ATOM 13122 C CA . PRO G 1 157 ? 18.371 14.089 31.504 1.00 17.90 157 PRO G CA 1
ATOM 13123 C C . PRO G 1 157 ? 19.026 13.437 32.730 1.00 18.55 157 PRO G C 1
ATOM 13124 O O . PRO G 1 157 ? 20.037 13.941 33.214 1.00 19.95 157 PRO G O 1
ATOM 13128 N N . THR G 1 158 ? 18.493 12.317 33.211 1.00 18.33 158 THR G N 1
ATOM 13129 C CA . THR G 1 158 ? 19.069 11.633 34.369 1.00 18.35 158 THR G CA 1
ATOM 13130 C C . THR G 1 158 ? 20.176 10.621 34.039 1.00 17.94 158 THR G C 1
ATOM 13131 O O . THR G 1 158 ? 20.789 10.052 34.947 1.00 18.24 158 THR G O 1
ATOM 13135 N N . TRP G 1 159 ? 20.422 10.387 32.744 1.00 16.72 159 TRP G N 1
ATOM 13136 C CA . TRP G 1 159 ? 21.390 9.389 32.297 1.00 16.31 159 TRP G CA 1
ATOM 13137 C C . TRP G 1 159 ? 22.818 9.884 32.378 1.00 15.52 159 TRP G C 1
ATOM 13138 O O . TRP G 1 159 ? 23.049 11.083 32.517 1.00 15.05 159 TRP G O 1
ATOM 13149 N N . THR G 1 160 ? 23.777 8.968 32.293 1.00 15.42 160 THR G N 1
ATOM 13150 C CA . THR G 1 160 ? 25.202 9.339 32.275 1.00 16.13 160 THR G CA 1
ATOM 13151 C C . THR G 1 160 ? 25.537 9.951 30.934 1.00 16.84 160 THR G C 1
ATOM 13152 O O . THR G 1 160 ? 24.805 9.731 29.965 1.00 15.64 160 THR G O 1
ATOM 13156 N N . ASP G 1 161 ? 26.652 10.685 30.867 1.00 16.63 161 ASP G N 1
ATOM 13157 C CA . ASP G 1 161 ? 27.096 11.278 29.599 1.00 17.41 161 ASP G CA 1
ATOM 13158 C C . ASP G 1 161 ? 27.250 10.226 28.495 1.00 16.37 161 ASP G C 1
ATOM 13159 O O . ASP G 1 161 ? 26.803 10.448 27.372 1.00 15.97 161 ASP G O 1
ATOM 13164 N N . GLU G 1 162 ? 27.873 9.092 28.818 1.00 16.25 162 GLU G N 1
ATOM 13165 C CA . GLU G 1 162 ? 28.104 8.013 27.867 1.00 16.38 162 GLU G CA 1
ATOM 13166 C C . GLU G 1 162 ? 26.780 7.420 27.359 1.00 15.29 162 GLU G C 1
ATOM 13167 O O . GLU G 1 162 ? 26.643 7.162 26.168 1.00 14.56 162 GLU G O 1
ATOM 13173 N N . GLN G 1 163 ? 25.819 7.224 28.259 1.00 14.27 163 GLN G N 1
ATOM 13174 C CA . GLN G 1 163 ? 24.514 6.661 27.863 1.00 13.68 163 GLN G CA 1
ATOM 13175 C C . GLN G 1 163 ? 23.757 7.599 26.932 1.00 12.58 163 GLN G C 1
ATOM 13176 O O . GLN G 1 163 ? 23.135 7.150 25.955 1.00 12.16 163 GLN G O 1
ATOM 13182 N N . ILE G 1 164 ? 23.820 8.900 27.215 1.00 12.38 164 ILE G N 1
ATOM 13183 C CA . ILE G 1 164 ? 23.168 9.910 26.381 1.00 11.99 164 ILE G CA 1
ATOM 13184 C C . ILE G 1 164 ? 23.844 9.985 25.005 1.00 11.99 164 ILE G C 1
ATOM 13185 O O . ILE G 1 164 ? 23.169 10.058 23.969 1.00 11.53 164 ILE G O 1
ATOM 13190 N N . GLU G 1 165 ? 25.179 9.975 25.009 1.00 11.99 165 GLU G N 1
ATOM 13191 C CA . GLU G 1 165 ? 25.940 10.010 23.762 1.00 12.22 165 GLU G CA 1
ATOM 13192 C C . GLU G 1 165 ? 25.596 8.801 22.889 1.00 11.65 165 GLU G C 1
ATOM 13193 O O . GLU G 1 165 ? 25.424 8.926 21.665 1.00 10.64 165 GLU G O 1
ATOM 13199 N N . LEU G 1 166 ? 25.501 7.630 23.511 1.00 11.15 166 LEU G N 1
ATOM 13200 C CA . LEU G 1 166 ? 25.212 6.409 22.776 1.00 11.02 166 LEU G CA 1
ATOM 13201 C C . LEU G 1 166 ? 23.799 6.436 22.181 1.00 10.38 166 LEU G C 1
ATOM 13202 O O . LEU G 1 166 ? 23.586 5.954 21.060 1.00 10.73 166 LEU G O 1
ATOM 13207 N N . ARG G 1 167 ? 22.843 6.990 22.927 1.00 10.01 167 ARG G N 1
ATOM 13208 C CA . ARG G 1 167 ? 21.482 7.120 22.403 1.00 9.26 167 ARG G CA 1
ATOM 13209 C C . ARG G 1 167 ? 21.432 8.110 21.234 1.00 9.20 167 ARG G C 1
ATOM 13210 O O . ARG G 1 167 ? 20.781 7.858 20.222 1.00 9.05 167 ARG G O 1
ATOM 13218 N N . ALA G 1 168 ? 22.183 9.209 21.339 1.00 8.36 168 ALA G N 1
ATOM 13219 C CA . ALA G 1 168 ? 22.249 10.176 20.245 1.00 8.61 168 ALA G CA 1
ATOM 13220 C C . ALA G 1 168 ? 22.818 9.522 19.008 1.00 8.64 168 ALA G C 1
ATOM 13221 O O . ALA G 1 168 ? 22.434 9.864 17.896 1.00 8.85 168 ALA G O 1
ATOM 13223 N N . GLU G 1 169 ? 23.737 8.586 19.220 1.00 8.62 169 GLU G N 1
ATOM 13224 C CA . GLU G 1 169 ? 24.411 7.909 18.112 1.00 8.38 169 GLU G CA 1
ATOM 13225 C C . GLU G 1 169 ? 23.531 6.855 17.446 1.00 8.17 169 GLU G C 1
ATOM 13226 O O . GLU G 1 169 ? 23.555 6.705 16.209 1.00 7.97 169 GLU G O 1
ATOM 13232 N N . TRP G 1 170 ? 22.781 6.127 18.270 1.00 8.16 170 TRP G N 1
ATOM 13233 C CA . TRP G 1 170 ? 22.108 4.898 17.810 1.00 7.78 170 TRP G CA 1
ATOM 13234 C C . TRP G 1 170 ? 20.600 4.939 17.673 1.00 7.61 170 TRP G C 1
ATOM 13235 O O . TRP G 1 170 ? 20.022 4.061 17.022 1.00 7.83 170 TRP G O 1
ATOM 13246 N N . LEU G 1 171 ? 19.940 5.938 18.261 1.00 7.56 171 LEU G N 1
ATOM 13247 C CA . LEU G 1 171 ? 18.467 5.934 18.257 1.00 7.47 171 LEU G CA 1
ATOM 13248 C C . LEU G 1 171 ? 17.856 5.914 16.847 1.00 7.36 171 LEU G C 1
ATOM 13249 O O . LEU G 1 171 ? 16.800 5.292 16.631 1.00 7.14 171 LEU G O 1
ATOM 13254 N N . HIS G 1 172 ? 18.520 6.567 15.891 1.00 7.41 172 HIS G N 1
ATOM 13255 C CA . HIS G 1 172 ? 17.988 6.632 14.526 1.00 7.41 172 HIS G CA 1
ATOM 13256 C C . HIS G 1 172 ? 17.869 5.272 13.868 1.00 7.24 172 HIS G C 1
ATOM 13257 O O . HIS G 1 172 ? 17.202 5.130 12.839 1.00 7.28 172 HIS G O 1
ATOM 13264 N N . THR G 1 173 ? 18.515 4.257 14.440 1.00 6.95 173 THR G N 1
ATOM 13265 C CA . THR G 1 173 ? 18.445 2.926 13.842 1.00 7.27 173 THR G CA 1
ATOM 13266 C C . THR G 1 173 ? 17.159 2.218 14.248 1.00 7.57 173 THR G C 1
ATOM 13267 O O . THR G 1 173 ? 16.895 1.137 13.758 1.00 8.10 173 THR G O 1
ATOM 13271 N N . CYS G 1 174 ? 16.378 2.836 15.134 1.00 8.27 174 CYS G N 1
ATOM 13272 C CA . CYS G 1 174 ? 15.073 2.298 15.527 1.00 8.43 174 CYS G CA 1
ATOM 13273 C C . CYS G 1 174 ? 14.048 2.875 14.549 1.00 8.67 174 CYS G C 1
ATOM 13274 O O . CYS G 1 174 ? 13.647 4.040 14.652 1.00 9.23 174 CYS G O 1
ATOM 13277 N N . GLN G 1 175 ? 13.689 2.074 13.554 1.00 8.49 175 GLN G N 1
ATOM 13278 C CA . GLN G 1 175 ? 12.810 2.535 12.475 1.00 8.57 175 GLN G CA 1
ATOM 13279 C C . GLN G 1 175 ? 11.490 3.055 13.049 1.00 8.77 175 GLN G C 1
ATOM 13280 O O . GLN G 1 175 ? 10.884 2.412 13.919 1.00 8.26 175 GLN G O 1
ATOM 13286 N N . TYR G 1 176 ? 11.066 4.248 12.623 1.00 8.58 176 TYR G N 1
ATOM 13287 C CA . TYR G 1 176 ? 9.853 4.838 13.187 1.00 8.83 176 TYR G CA 1
ATOM 13288 C C . TYR G 1 176 ? 8.635 3.885 13.108 1.00 8.67 176 TYR G C 1
ATOM 13289 O O . TYR G 1 176 ? 7.907 3.695 14.100 1.00 8.57 176 TYR G O 1
ATOM 13298 N N . THR G 1 177 ? 8.425 3.275 11.944 1.00 8.62 177 THR G N 1
ATOM 13299 C CA . THR G 1 177 ? 7.226 2.441 11.754 1.00 8.61 177 THR G CA 1
ATOM 13300 C C . THR G 1 177 ? 7.279 1.236 12.685 1.00 8.30 177 THR G C 1
ATOM 13301 O O . THR G 1 177 ? 6.248 0.761 13.162 1.00 8.40 177 THR G O 1
ATOM 13305 N N . ALA G 1 178 ? 8.491 0.762 12.971 1.00 7.88 178 ALA G N 1
ATOM 13306 C CA . ALA G 1 178 ? 8.660 -0.370 13.882 1.00 7.88 178 ALA G CA 1
ATOM 13307 C C . ALA G 1 178 ? 8.341 0.018 15.321 1.00 7.95 178 ALA G C 1
ATOM 13308 O O . ALA G 1 178 ? 7.708 -0.735 16.061 1.00 7.85 178 ALA G O 1
ATOM 13310 N N . VAL G 1 179 ? 8.753 1.216 15.712 1.00 7.70 179 VAL G N 1
ATOM 13311 C CA . VAL G 1 179 ? 8.496 1.715 17.059 1.00 7.71 179 VAL G CA 1
ATOM 13312 C C . VAL G 1 179 ? 7.004 2.002 17.250 1.00 7.74 179 VAL G C 1
ATOM 13313 O O . VAL G 1 179 ? 6.420 1.628 18.271 1.00 7.59 179 VAL G O 1
ATOM 13317 N N . LYS G 1 180 ? 6.391 2.629 16.255 1.00 7.67 180 LYS G N 1
ATOM 13318 C CA . LYS G 1 180 ? 4.945 2.895 16.322 1.00 8.25 180 LYS G CA 1
ATOM 13319 C C . LYS G 1 180 ? 4.161 1.594 16.445 1.00 8.01 180 LYS G C 1
ATOM 13320 O O . LYS G 1 180 ? 3.262 1.494 17.292 1.00 8.61 180 LYS G O 1
ATOM 13326 N N . THR G 1 181 ? 4.525 0.599 15.639 1.00 7.70 181 THR G N 1
ATOM 13327 C CA . THR G 1 181 ? 3.843 -0.675 15.684 1.00 7.73 181 THR G CA 1
ATOM 13328 C C . THR G 1 181 ? 3.972 -1.328 17.057 1.00 7.77 181 THR G C 1
ATOM 13329 O O . THR G 1 181 ? 2.997 -1.891 17.571 1.00 7.76 181 THR G O 1
ATOM 13333 N N . ALA G 1 182 ? 5.168 -1.255 17.643 1.00 7.96 182 ALA G N 1
ATOM 13334 C CA . ALA G 1 182 ? 5.371 -1.844 18.959 1.00 8.12 182 ALA G CA 1
ATOM 13335 C C . ALA G 1 182 ? 4.531 -1.143 20.010 1.00 8.39 182 ALA G C 1
ATOM 13336 O O . ALA G 1 182 ? 3.960 -1.796 20.874 1.00 8.01 182 ALA G O 1
ATOM 13338 N N . PHE G 1 183 ? 4.441 0.185 19.934 1.00 8.36 183 PHE G N 1
ATOM 13339 C CA . PHE G 1 183 ? 3.691 0.940 20.924 1.00 9.36 183 PHE G CA 1
ATOM 13340 C C . PHE G 1 183 ? 2.201 0.587 20.810 1.00 9.27 183 PHE G C 1
ATOM 13341 O O . PHE G 1 183 ? 1.513 0.399 21.820 1.00 9.10 183 PHE G O 1
ATOM 13349 N N . ASP G 1 184 ? 1.726 0.447 19.580 1.00 9.37 184 ASP G N 1
ATOM 13350 C CA . ASP G 1 184 ? 0.355 -0.007 19.367 1.00 9.84 184 ASP G CA 1
ATOM 13351 C C . ASP G 1 184 ? 0.160 -1.412 19.891 1.00 9.50 184 ASP G C 1
ATOM 13352 O O . ASP G 1 184 ? -0.908 -1.737 20.422 1.00 9.31 184 ASP G O 1
ATOM 13357 N N . GLY G 1 185 ? 1.199 -2.239 19.740 1.00 9.14 185 GLY G N 1
ATOM 13358 C CA . GLY G 1 185 ? 1.176 -3.627 20.190 1.00 9.10 185 GLY G CA 1
ATOM 13359 C C . GLY G 1 185 ? 0.979 -3.716 21.693 1.00 8.56 185 GLY G C 1
ATOM 13360 O O . GLY G 1 185 ? 0.325 -4.633 22.165 1.00 8.29 185 GLY G O 1
ATOM 13361 N N . PHE G 1 186 ? 1.534 -2.753 22.435 1.00 8.77 186 PHE G N 1
ATOM 13362 C CA . PHE G 1 186 ? 1.317 -2.705 23.875 1.00 8.84 186 PHE G CA 1
ATOM 13363 C C . PHE G 1 186 ? -0.177 -2.684 24.193 1.00 9.57 186 PHE G C 1
ATOM 13364 O O . PHE G 1 186 ? -0.599 -3.147 25.260 1.00 10.10 186 PHE G O 1
ATOM 13372 N N . HIS G 1 187 ? -0.963 -2.136 23.277 1.00 10.17 187 HIS G N 1
ATOM 13373 C CA . HIS G 1 187 ? -2.399 -1.931 23.515 1.00 11.07 187 HIS G CA 1
ATOM 13374 C C . HIS G 1 187 ? -3.249 -2.927 22.798 1.00 11.95 187 HIS G C 1
ATOM 13375 O O . HIS G 1 187 ? -4.373 -3.185 23.220 1.00 13.62 187 HIS G O 1
ATOM 13382 N N . THR G 1 188 ? -2.727 -3.529 21.730 1.00 11.84 188 THR G N 1
ATOM 13383 C CA . THR G 1 188 ? -3.515 -4.490 20.928 1.00 11.85 188 THR G CA 1
ATOM 13384 C C . THR G 1 188 ? -3.249 -5.960 21.221 1.00 12.34 188 THR G C 1
ATOM 13385 O O . THR G 1 188 ? -4.115 -6.813 20.942 1.00 12.71 188 THR G O 1
ATOM 13389 N N . ASP G 1 189 ? -2.059 -6.276 21.731 1.00 11.79 189 ASP G N 1
ATOM 13390 C CA . ASP G 1 189 ? -1.720 -7.660 22.052 1.00 11.71 189 ASP G CA 1
ATOM 13391 C C . ASP G 1 189 ? -2.133 -7.952 23.480 1.00 11.75 189 ASP G C 1
ATOM 13392 O O . ASP G 1 189 ? -1.968 -7.109 24.352 1.00 11.99 189 ASP G O 1
ATOM 13397 N N . ASP G 1 190 ? -2.642 -9.161 23.706 1.00 12.05 190 ASP G N 1
ATOM 13398 C CA . ASP G 1 190 ? -2.980 -9.626 25.036 1.00 12.59 190 ASP G CA 1
ATOM 13399 C C . ASP G 1 190 ? -1.900 -10.610 25.472 1.00 13.01 190 ASP G C 1
ATOM 13400 O O . ASP G 1 190 ? -1.854 -11.737 24.977 1.00 13.73 190 ASP G O 1
ATOM 13405 N N . ILE G 1 191 ? -1.037 -10.194 26.397 1.00 12.37 191 ILE G N 1
ATOM 13406 C CA . ILE G 1 191 ? 0.004 -11.080 26.924 1.00 12.83 191 ILE G CA 1
ATOM 13407 C C . ILE G 1 191 ? -0.489 -11.850 28.132 1.00 12.64 191 ILE G C 1
ATOM 13408 O O . ILE G 1 191 ? 0.202 -12.731 28.640 1.00 12.80 191 ILE G O 1
ATOM 13413 N N . HIS G 1 192 ? -1.686 -11.524 28.597 1.00 11.96 192 HIS G N 1
ATOM 13414 C CA . HIS G 1 192 ? -2.188 -12.185 29.806 1.00 12.52 192 HIS G CA 1
ATOM 13415 C C . HIS G 1 192 ? -2.722 -13.550 29.474 1.00 12.84 192 HIS G C 1
ATOM 13416 O O . HIS G 1 192 ? -2.472 -14.525 30.192 1.00 13.14 192 HIS G O 1
ATOM 13423 N N . THR G 1 193 ? -3.417 -13.649 28.347 1.00 13.00 193 THR G N 1
ATOM 13424 C CA . THR G 1 193 ? -3.822 -14.958 27.847 1.00 13.34 193 THR G CA 1
ATOM 13425 C C . THR G 1 193 ? -2.591 -15.813 27.496 1.00 13.92 193 THR G C 1
ATOM 13426 O O . THR G 1 193 ? -2.644 -17.043 27.596 1.00 15.16 193 THR G O 1
ATOM 13430 N N . ASP G 1 194 ? -1.482 -15.162 27.106 1.00 13.51 194 ASP G N 1
ATOM 13431 C CA . ASP G 1 194 ? -0.213 -15.869 26.881 1.00 13.97 194 ASP G CA 1
ATOM 13432 C C . ASP G 1 194 ? 0.322 -16.446 28.203 1.00 13.64 194 ASP G C 1
ATOM 13433 O O . ASP G 1 194 ? 0.681 -17.613 28.281 1.00 13.09 194 ASP G O 1
ATOM 13438 N N . LEU G 1 195 ? 0.372 -15.601 29.235 1.00 13.58 195 LEU G N 1
ATOM 13439 C CA . LEU G 1 195 ? 0.881 -15.998 30.546 1.00 13.73 195 LEU G CA 1
ATOM 13440 C C . LEU G 1 195 ? 0.144 -17.211 31.105 1.00 14.04 195 LEU G C 1
ATOM 13441 O O . LEU G 1 195 ? 0.744 -18.069 31.765 1.00 13.75 195 LEU G O 1
ATOM 13446 N N . ALA G 1 196 ? -1.160 -17.253 30.850 1.00 13.91 196 ALA G N 1
ATOM 13447 C CA . ALA G 1 196 ? -2.029 -18.337 31.315 1.00 14.35 196 ALA G CA 1
ATOM 13448 C C . ALA G 1 196 ? -1.579 -19.710 30.801 1.00 14.63 196 ALA G C 1
ATOM 13449 O O . ALA G 1 196 ? -1.943 -20.736 31.365 1.00 15.42 196 ALA G O 1
ATOM 13451 N N . GLN G 1 197 ? -0.794 -19.730 29.729 1.00 14.25 197 GLN G N 1
ATOM 13452 C CA . GLN G 1 197 ? -0.313 -20.978 29.137 1.00 14.74 197 GLN G CA 1
ATOM 13453 C C . GLN G 1 197 ? 1.040 -21.396 29.662 1.00 14.45 197 GLN G C 1
ATOM 13454 O O . GLN G 1 197 ? 1.446 -22.533 29.468 1.00 15.89 197 GLN G O 1
ATOM 13460 N N . LEU G 1 198 ? 1.752 -20.479 30.313 1.00 14.05 198 LEU G N 1
ATOM 13461 C CA . LEU G 1 198 ? 3.165 -20.728 30.587 1.00 13.77 198 LEU G CA 1
ATOM 13462 C C . LEU G 1 198 ? 3.382 -21.493 31.879 1.00 14.19 198 LEU G C 1
ATOM 13463 O O . LEU G 1 198 ? 2.830 -21.125 32.924 1.00 15.04 198 LEU G O 1
ATOM 13468 N N . THR G 1 199 ? 4.219 -22.524 31.804 1.00 14.89 199 THR G N 1
ATOM 13469 C CA . THR G 1 199 ? 4.568 -23.321 32.986 1.00 15.24 199 THR G CA 1
ATOM 13470 C C . THR G 1 199 ? 6.058 -23.271 33.357 1.00 14.75 199 THR G C 1
ATOM 13471 O O . THR G 1 199 ? 6.439 -23.715 34.446 1.00 14.73 199 THR G O 1
ATOM 13475 N N . LEU G 1 200 ? 6.904 -22.751 32.463 1.00 13.54 200 LEU G N 1
ATOM 13476 C CA . LEU G 1 200 ? 8.351 -22.630 32.741 1.00 12.53 200 LEU G CA 1
ATOM 13477 C C . LEU G 1 200 ? 8.630 -21.575 33.821 1.00 12.60 200 LEU G C 1
ATOM 13478 O O . LEU G 1 200 ? 7.772 -20.728 34.097 1.00 12.39 200 LEU G O 1
ATOM 13483 N N . PRO G 1 201 ? 9.832 -21.611 34.440 1.00 11.91 201 PRO G N 1
ATOM 13484 C CA . PRO G 1 201 ? 10.087 -20.641 35.498 1.00 11.72 201 PRO G CA 1
ATOM 13485 C C . PRO G 1 201 ? 10.065 -19.202 34.974 1.00 11.33 201 PRO G C 1
ATOM 13486 O O . PRO G 1 201 ? 10.508 -18.956 33.850 1.00 11.07 201 PRO G O 1
ATOM 13490 N N . ILE G 1 202 ? 9.528 -18.290 35.777 1.00 11.21 202 ILE G N 1
ATOM 13491 C CA . ILE G 1 202 ? 9.410 -16.885 35.391 1.00 11.21 202 ILE G CA 1
ATOM 13492 C C . ILE G 1 202 ? 9.798 -16.041 36.585 1.00 11.35 202 ILE G C 1
ATOM 13493 O O . ILE G 1 202 ? 9.232 -16.210 37.690 1.00 10.95 202 ILE G O 1
ATOM 13498 N N . GLN G 1 203 ? 10.751 -15.134 36.378 1.00 11.95 203 GLN G N 1
ATOM 13499 C CA . GLN G 1 203 ? 11.012 -14.079 37.349 1.00 12.86 203 GLN G CA 1
ATOM 13500 C C . GLN G 1 203 ? 10.505 -12.763 36.798 1.00 12.99 203 GLN G C 1
ATOM 13501 O O . GLN G 1 203 ? 10.898 -12.363 35.698 1.00 13.63 203 GLN G O 1
ATOM 13507 N N . LEU G 1 204 ? 9.669 -12.079 37.554 1.00 12.61 204 LEU G N 1
ATOM 13508 C CA . LEU G 1 204 ? 9.194 -10.783 37.159 1.00 13.01 204 LEU G CA 1
ATOM 13509 C C . LEU G 1 204 ? 9.925 -9.745 37.971 1.00 13.39 204 LEU G C 1
ATOM 13510 O O . LEU G 1 204 ? 9.831 -9.733 39.174 1.00 14.02 204 LEU G O 1
ATOM 13515 N N . VAL G 1 205 ? 10.646 -8.878 37.283 1.00 12.47 205 VAL G N 1
ATOM 13516 C CA . VAL G 1 205 ? 11.370 -7.782 37.916 1.00 12.38 205 VAL G CA 1
ATOM 13517 C C . VAL G 1 205 ? 10.622 -6.464 37.686 1.00 13.12 205 VAL G C 1
ATOM 13518 O O . VAL G 1 205 ? 10.416 -6.050 36.541 1.00 13.22 205 VAL G O 1
ATOM 13522 N N . VAL G 1 206 ? 10.220 -5.807 38.777 1.00 13.14 206 VAL G N 1
ATOM 13523 C CA . VAL G 1 206 ? 9.319 -4.660 38.685 1.00 13.58 206 VAL G CA 1
ATOM 13524 C C . VAL G 1 206 ? 10.065 -3.382 39.036 1.00 13.88 206 VAL G C 1
ATOM 13525 O O . VAL G 1 206 ? 10.803 -3.353 40.004 1.00 15.17 206 VAL G O 1
ATOM 13529 N N . ALA G 1 207 ? 9.862 -2.327 38.254 1.00 14.28 207 ALA G N 1
ATOM 13530 C CA . ALA G 1 207 ? 10.347 -0.996 38.617 1.00 14.29 207 ALA G CA 1
ATOM 13531 C C . ALA G 1 207 ? 9.437 -0.394 39.700 1.00 14.69 207 ALA G C 1
ATOM 13532 O O . ALA G 1 207 ? 8.313 0.052 39.426 1.00 14.52 207 ALA G O 1
ATOM 13534 N N . GLY G 1 208 ? 9.922 -0.404 40.938 1.00 15.85 208 GLY G N 1
ATOM 13535 C CA . GLY G 1 208 ? 9.150 0.116 42.078 1.00 17.64 208 GLY G CA 1
ATOM 13536 C C . GLY G 1 208 ? 8.714 1.560 41.943 1.00 18.56 208 GLY G C 1
ATOM 13537 O O . GLY G 1 208 ? 7.621 1.930 42.381 1.00 19.49 208 GLY G O 1
ATOM 13538 N N . GLY G 1 209 ? 9.567 2.377 41.328 1.00 18.96 209 GLY G N 1
ATOM 13539 C CA . GLY G 1 209 ? 9.290 3.799 41.155 1.00 20.42 209 GLY G CA 1
ATOM 13540 C C . GLY G 1 209 ? 8.525 4.192 39.908 1.00 20.70 209 GLY G C 1
ATOM 13541 O O . GLY G 1 209 ? 8.260 5.376 39.701 1.00 21.20 209 GLY G O 1
ATOM 13542 N N . ALA G 1 210 ? 8.162 3.211 39.079 1.00 19.39 210 ALA G N 1
ATOM 13543 C CA . ALA G 1 210 ? 7.389 3.475 37.875 1.00 19.39 210 ALA G CA 1
ATOM 13544 C C . ALA G 1 210 ? 5.925 3.070 38.070 1.00 18.86 210 ALA G C 1
ATOM 13545 O O . ALA G 1 210 ? 5.585 2.397 39.046 1.00 19.35 210 ALA G O 1
ATOM 13547 N N . GLU G 1 211 ? 5.069 3.492 37.151 1.00 18.61 211 GLU G N 1
ATOM 13548 C CA . GLU G 1 211 ? 3.656 3.164 37.200 1.00 18.73 211 GLU G CA 1
ATOM 13549 C C . GLU G 1 211 ? 3.276 2.100 36.167 1.00 16.77 211 GLU G C 1
ATOM 13550 O O . GLU G 1 211 ? 2.097 1.835 35.949 1.00 16.58 211 GLU G O 1
ATOM 13556 N N . VAL G 1 212 ? 4.280 1.476 35.550 1.00 15.18 212 VAL G N 1
ATOM 13557 C CA . VAL G 1 212 ? 4.044 0.479 34.509 1.00 14.78 212 VAL G CA 1
ATOM 13558 C C . VAL G 1 212 ? 3.343 -0.750 35.090 1.00 14.33 212 VAL G C 1
ATOM 13559 O O . VAL G 1 212 ? 2.358 -1.229 34.523 1.00 14.04 212 VAL G O 1
ATOM 13563 N N . ILE G 1 213 ? 3.833 -1.229 36.235 1.00 14.63 213 ILE G N 1
ATOM 13564 C CA . ILE G 1 213 ? 3.228 -2.373 36.920 1.00 15.89 213 ILE G CA 1
ATOM 13565 C C . ILE G 1 213 ? 2.795 -1.993 38.337 1.00 17.44 213 ILE G C 1
ATOM 13566 O O . ILE G 1 213 ? 3.612 -1.627 39.160 1.00 19.05 213 ILE G O 1
ATOM 13571 N N . GLN G 1 214 ? 1.494 -2.065 38.592 1.00 18.25 214 GLN G N 1
ATOM 13572 C CA . GLN G 1 214 ? 0.946 -1.735 39.904 1.00 19.62 214 GLN G CA 1
ATOM 13573 C C . GLN G 1 214 ? 0.738 -3.029 40.700 1.00 19.36 214 GLN G C 1
ATOM 13574 O O . GLN G 1 214 ? 0.746 -4.120 40.119 1.00 17.94 214 GLN G O 1
ATOM 13580 N N . PRO G 1 215 ? 0.573 -2.927 42.041 1.00 19.60 215 PRO G N 1
ATOM 13581 C CA . PRO G 1 215 ? 0.458 -4.159 42.821 1.00 20.64 215 PRO G CA 1
ATOM 13582 C C . PRO G 1 215 ? -0.639 -5.124 42.361 1.00 20.36 215 PRO G C 1
ATOM 13583 O O . PRO G 1 215 ? -0.405 -6.337 42.347 1.00 21.72 215 PRO G O 1
ATOM 13587 N N . ASP G 1 216 ? -1.804 -4.610 41.970 1.00 21.23 216 ASP G N 1
ATOM 13588 C CA . ASP G 1 216 ? -2.868 -5.471 41.444 1.00 21.43 216 ASP G CA 1
ATOM 13589 C C . ASP G 1 216 ? -2.440 -6.191 40.159 1.00 19.83 216 ASP G C 1
ATOM 13590 O O . ASP G 1 216 ? -2.884 -7.305 39.886 1.00 19.32 216 ASP G O 1
ATOM 13595 N N . ASP G 1 217 ? -1.575 -5.557 39.374 1.00 18.91 217 ASP G N 1
ATOM 13596 C CA . ASP G 1 217 ? -1.065 -6.185 38.146 1.00 18.07 217 ASP G CA 1
ATOM 13597 C C . ASP G 1 217 ? -0.116 -7.341 38.450 1.00 16.91 217 ASP G C 1
ATOM 13598 O O . ASP G 1 217 ? -0.089 -8.325 37.712 1.00 16.82 217 ASP G O 1
ATOM 13603 N N . ILE G 1 218 ? 0.681 -7.202 39.510 1.00 16.91 218 ILE G N 1
ATOM 13604 C CA . ILE G 1 218 ? 1.530 -8.299 39.987 1.00 17.02 218 ILE G CA 1
ATOM 13605 C C . ILE G 1 218 ? 0.636 -9.468 40.416 1.00 17.16 218 ILE G C 1
ATOM 13606 O O . ILE G 1 218 ? 0.851 -10.617 40.008 1.00 16.42 218 ILE G O 1
ATOM 13611 N N . ALA G 1 219 ? -0.387 -9.165 41.218 1.00 16.83 219 ALA G N 1
ATOM 13612 C CA . ALA G 1 219 ? -1.344 -10.194 41.654 1.00 16.72 219 ALA G CA 1
ATOM 13613 C C . ALA G 1 219 ? -1.961 -10.948 40.472 1.00 16.27 219 ALA G C 1
ATOM 13614 O O . ALA G 1 219 ? -2.044 -12.181 40.499 1.00 16.74 219 ALA G O 1
ATOM 13616 N N . GLU G 1 220 ? -2.357 -10.224 39.420 1.00 15.83 220 GLU G N 1
ATOM 13617 C CA . GLU G 1 220 ? -2.946 -10.874 38.240 1.00 15.45 220 GLU G CA 1
ATOM 13618 C C . GLU G 1 220 ? -1.957 -11.794 37.550 1.00 14.67 220 GLU G C 1
ATOM 13619 O O . GLU G 1 220 ? -2.296 -12.921 37.178 1.00 15.43 220 GLU G O 1
ATOM 13625 N N . ILE G 1 221 ? -0.723 -11.323 37.383 1.00 14.50 221 ILE G N 1
ATOM 13626 C CA . ILE G 1 221 ? 0.290 -12.152 36.743 1.00 14.37 221 ILE G CA 1
ATOM 13627 C C . ILE G 1 221 ? 0.507 -13.459 37.512 1.00 14.59 221 ILE G C 1
ATOM 13628 O O . ILE G 1 221 ? 0.606 -14.528 36.911 1.00 14.15 221 ILE G O 1
ATOM 13633 N N . ILE G 1 222 ? 0.576 -13.367 38.839 1.00 15.13 222 ILE G N 1
ATOM 13634 C CA . ILE G 1 222 ? 0.821 -14.564 39.661 1.00 16.14 222 ILE G CA 1
ATOM 13635 C C . ILE G 1 222 ? -0.388 -15.511 39.594 1.00 17.04 222 ILE G C 1
ATOM 13636 O O . ILE G 1 222 ? -0.231 -16.745 39.601 1.00 17.28 222 ILE G O 1
ATOM 13641 N N . SER G 1 223 ? -1.591 -14.954 39.498 1.00 16.90 223 SER G N 1
ATOM 13642 C CA . SER G 1 223 ? -2.781 -15.800 39.358 1.00 17.60 223 SER G CA 1
ATOM 13643 C C . SER G 1 223 ? -2.748 -16.602 38.050 1.00 17.00 223 SER G C 1
ATOM 13644 O O . SER G 1 223 ? -3.141 -17.762 38.024 1.00 17.13 223 SER G O 1
ATOM 13647 N N . LEU G 1 224 ? -2.229 -15.982 36.987 1.00 15.56 224 LEU G N 1
ATOM 13648 C CA . LEU G 1 224 ? -2.120 -16.613 35.676 1.00 15.13 224 LEU G CA 1
ATOM 13649 C C . LEU G 1 224 ? -0.980 -17.625 35.555 1.00 15.06 224 LEU G C 1
ATOM 13650 O O . LEU G 1 224 ? -1.127 -18.657 34.906 1.00 15.45 224 LEU G O 1
ATOM 13655 N N . ALA G 1 225 ? 0.153 -17.293 36.163 1.00 15.08 225 ALA G N 1
ATOM 13656 C CA . ALA G 1 225 ? 1.350 -18.127 36.128 1.00 15.27 225 ALA G CA 1
ATOM 13657 C C . ALA G 1 225 ? 1.867 -18.233 37.569 1.00 15.67 225 ALA G C 1
ATOM 13658 O O . ALA G 1 225 ? 2.734 -17.475 37.989 1.00 15.47 225 ALA G O 1
ATOM 13660 N N . PRO G 1 226 ? 1.301 -19.170 38.346 1.00 16.83 226 PRO G N 1
ATOM 13661 C CA . PRO G 1 226 ? 1.536 -19.220 39.796 1.00 17.04 226 PRO G CA 1
ATOM 13662 C C . PRO G 1 226 ? 2.976 -19.500 40.198 1.00 17.28 226 PRO G C 1
ATOM 13663 O O . PRO G 1 226 ? 3.341 -19.271 41.355 1.00 17.79 226 PRO G O 1
ATOM 13667 N N . GLN G 1 227 ? 3.780 -19.982 39.256 1.00 16.41 227 GLN G N 1
ATOM 13668 C CA . GLN G 1 227 ? 5.194 -20.249 39.513 1.00 15.98 227 GLN G CA 1
ATOM 13669 C C . GLN G 1 227 ? 6.018 -18.965 39.565 1.00 15.50 227 GLN G C 1
ATOM 13670 O O . GLN G 1 227 ? 7.159 -18.979 40.013 1.00 15.79 227 GLN G O 1
ATOM 13676 N N . THR G 1 228 ? 5.452 -17.861 39.087 1.00 15.06 228 THR G N 1
ATOM 13677 C CA . THR G 1 228 ? 6.208 -16.599 38.984 1.00 14.98 228 THR G CA 1
ATOM 13678 C C . THR G 1 228 ? 6.780 -16.090 40.316 1.00 15.72 228 THR G C 1
ATOM 13679 O O . THR G 1 228 ? 6.053 -15.985 41.326 1.00 16.38 228 THR G O 1
ATOM 13683 N N . THR G 1 229 ? 8.081 -15.786 40.311 1.00 15.61 229 THR G N 1
ATOM 13684 C CA . THR G 1 229 ? 8.728 -15.124 41.453 1.00 16.14 229 THR G CA 1
ATOM 13685 C C . THR G 1 229 ? 8.799 -13.625 41.153 1.00 15.87 229 THR G C 1
ATOM 13686 O O . THR G 1 229 ? 8.878 -13.230 39.983 1.00 16.23 229 THR G O 1
ATOM 13690 N N . THR G 1 230 ? 8.722 -12.783 42.178 1.00 16.30 230 THR G N 1
ATOM 13691 C CA . THR G 1 230 ? 8.720 -11.335 41.941 1.00 17.01 230 THR G CA 1
ATOM 13692 C C . THR G 1 230 ? 9.866 -10.656 42.666 1.00 18.23 230 THR G C 1
ATOM 13693 O O . THR G 1 230 ? 10.234 -11.051 43.782 1.00 19.12 230 THR G O 1
ATOM 13697 N N . TYR G 1 231 ? 10.435 -9.637 42.029 1.00 18.02 231 TYR G N 1
ATOM 13698 C CA . TYR G 1 231 ? 11.452 -8.821 42.657 1.00 18.63 231 TYR G CA 1
ATOM 13699 C C . TYR G 1 231 ? 11.195 -7.362 42.303 1.00 18.04 231 TYR G C 1
ATOM 13700 O O . TYR G 1 231 ? 11.296 -6.982 41.132 1.00 17.45 231 TYR G O 1
ATOM 13709 N N . VAL G 1 232 ? 10.861 -6.550 43.306 1.00 17.53 232 VAL G N 1
ATOM 13710 C CA . VAL G 1 232 ? 10.629 -5.117 43.100 1.00 18.00 232 VAL G CA 1
ATOM 13711 C C . VAL G 1 232 ? 11.932 -4.376 43.355 1.00 19.55 232 VAL G C 1
ATOM 13712 O O . VAL G 1 232 ? 12.486 -4.431 44.461 1.00 19.71 232 VAL G O 1
ATOM 13716 N N . VAL G 1 233 ? 12.454 -3.716 42.325 1.00 18.60 233 VAL G N 1
ATOM 13717 C CA . VAL G 1 233 ? 13.610 -2.846 42.512 1.00 18.92 233 VAL G CA 1
ATOM 13718 C C . VAL G 1 233 ? 13.042 -1.512 42.993 1.00 21.20 233 VAL G C 1
ATOM 13719 O O . VAL G 1 233 ? 12.414 -0.770 42.236 1.00 20.26 233 VAL G O 1
ATOM 13723 N N . GLU G 1 234 ? 13.235 -1.232 44.280 1.00 23.76 234 GLU G N 1
ATOM 13724 C CA . GLU G 1 234 ? 12.587 -0.100 44.905 1.00 27.42 234 GLU G CA 1
ATOM 13725 C C . GLU G 1 234 ? 13.109 1.227 44.369 1.00 27.06 234 GLU G C 1
ATOM 13726 O O . GLU G 1 234 ? 14.300 1.381 44.139 1.00 28.04 234 GLU G O 1
ATOM 13732 N N . GLU G 1 235 ? 12.196 2.166 44.133 1.00 28.82 235 GLU G N 1
ATOM 13733 C CA . GLU G 1 235 ? 12.551 3.544 43.734 1.00 28.71 235 GLU G CA 1
ATOM 13734 C C . GLU G 1 235 ? 13.116 3.710 42.307 1.00 28.07 235 GLU G C 1
ATOM 13735 O O . GLU G 1 235 ? 13.251 4.839 41.830 1.00 30.02 235 GLU G O 1
ATOM 13741 N N . ALA G 1 236 ? 13.454 2.604 41.644 1.00 25.17 236 ALA G N 1
ATOM 13742 C CA . ALA G 1 236 ? 13.924 2.656 40.252 1.00 22.42 236 ALA G CA 1
ATOM 13743 C C . ALA G 1 236 ? 12.761 2.902 39.299 1.00 19.95 236 ALA G C 1
ATOM 13744 O O . ALA G 1 236 ? 11.648 2.409 39.516 1.00 19.15 236 ALA G O 1
ATOM 13746 N N . GLY G 1 237 ? 13.023 3.674 38.246 1.00 17.45 237 GLY G N 1
ATOM 13747 C CA . GLY G 1 237 ? 12.020 3.901 37.216 1.00 16.04 237 GLY G CA 1
ATOM 13748 C C . GLY G 1 237 ? 12.080 2.788 36.189 1.00 14.62 237 GLY G C 1
ATOM 13749 O O . GLY G 1 237 ? 12.853 1.824 36.323 1.00 14.33 237 GLY G O 1
ATOM 13750 N N . HIS G 1 238 ? 11.276 2.940 35.149 1.00 14.10 238 HIS G N 1
ATOM 13751 C CA . HIS G 1 238 ? 11.117 1.897 34.133 1.00 13.72 238 HIS G CA 1
ATOM 13752 C C . HIS G 1 238 ? 12.421 1.424 33.513 1.00 13.39 238 HIS G C 1
ATOM 13753 O O . HIS G 1 238 ? 12.603 0.232 33.244 1.00 13.22 238 HIS G O 1
ATOM 13768 N N . ILE G 1 240 ? 15.233 0.391 34.409 1.00 13.57 240 ILE G N 1
ATOM 13769 C CA . ILE G 1 240 ? 15.764 0.033 35.734 1.00 14.04 240 ILE G CA 1
ATOM 13770 C C . ILE G 1 240 ? 17.293 0.146 35.832 1.00 14.82 240 ILE G C 1
ATOM 13771 O O . ILE G 1 240 ? 17.782 0.803 36.744 1.00 15.50 240 ILE G O 1
ATOM 13776 N N . PRO G 1 241 ? 18.057 -0.451 34.888 1.00 14.78 241 PRO G N 1
ATOM 13777 C CA . PRO G 1 241 ? 19.526 -0.385 35.072 1.00 14.92 241 PRO G CA 1
ATOM 13778 C C . PRO G 1 241 ? 20.140 0.992 34.830 1.00 15.30 241 PRO G C 1
ATOM 13779 O O . PRO G 1 241 ? 21.290 1.236 35.228 1.00 15.19 241 PRO G O 1
ATOM 13783 N N . TRP G 1 242 ? 19.383 1.881 34.202 1.00 15.46 242 TRP G N 1
ATOM 13784 C CA . TRP G 1 242 ? 19.790 3.280 34.079 1.00 16.22 242 TRP G CA 1
ATOM 13785 C C . TRP G 1 242 ? 19.588 4.030 35.371 1.00 18.20 242 TRP G C 1
ATOM 13786 O O . TRP G 1 242 ? 20.287 5.015 35.619 1.00 19.72 242 TRP G O 1
ATOM 13797 N N . ASP G 1 243 ? 18.645 3.586 36.200 1.00 17.99 243 ASP G N 1
ATOM 13798 C CA . ASP G 1 243 ? 18.374 4.269 37.495 1.00 19.25 243 ASP G CA 1
ATOM 13799 C C . ASP G 1 243 ? 19.113 3.610 38.659 1.00 19.81 243 ASP G C 1
ATOM 13800 O O . ASP G 1 243 ? 19.542 4.278 39.609 1.00 20.38 243 ASP G O 1
ATOM 13805 N N . ASN G 1 244 ? 19.258 2.295 38.584 1.00 18.41 244 ASN G N 1
ATOM 13806 C CA . ASN G 1 244 ? 19.858 1.538 39.660 1.00 18.63 244 ASN G CA 1
ATOM 13807 C C . ASN G 1 244 ? 20.480 0.269 39.108 1.00 17.54 244 ASN G C 1
ATOM 13808 O O . ASN G 1 244 ? 19.884 -0.803 39.158 1.00 17.06 244 ASN G O 1
ATOM 13813 N N . LEU G 1 245 ? 21.693 0.394 38.585 1.00 18.36 245 LEU G N 1
ATOM 13814 C CA . LEU G 1 245 ? 22.383 -0.736 37.981 1.00 18.56 245 LEU G CA 1
ATOM 13815 C C . LEU G 1 245 ? 22.638 -1.858 38.989 1.00 19.59 245 LEU G C 1
ATOM 13816 O O . LEU G 1 245 ? 22.402 -3.028 38.704 1.00 18.00 245 LEU G O 1
ATOM 13821 N N . GLU G 1 246 ? 23.122 -1.495 40.175 1.00 20.24 246 GLU G N 1
ATOM 13822 C CA . GLU G 1 246 ? 23.459 -2.494 41.188 1.00 20.63 246 GLU G CA 1
ATOM 13823 C C . GLU G 1 246 ? 22.222 -3.259 41.641 1.00 19.38 246 GLU G C 1
ATOM 13824 O O . GLU G 1 246 ? 22.255 -4.493 41.743 1.00 20.11 246 GLU G O 1
ATOM 13830 N N . GLY G 1 247 ? 21.136 -2.528 41.875 1.00 18.63 247 GLY G N 1
ATOM 13831 C CA . GLY G 1 247 ? 19.867 -3.124 42.258 1.00 18.65 247 GLY G CA 1
ATOM 13832 C C . GLY G 1 247 ? 19.363 -4.060 41.180 1.00 17.91 247 GLY G C 1
ATOM 13833 O O . GLY G 1 247 ? 18.859 -5.149 41.466 1.00 18.11 247 GLY G O 1
ATOM 13834 N N . PHE G 1 248 ? 19.499 -3.623 39.931 1.00 17.12 248 PHE G N 1
ATOM 13835 C CA . PHE G 1 248 ? 19.136 -4.472 38.798 1.00 17.30 248 PHE G CA 1
ATOM 13836 C C . PHE G 1 248 ? 19.940 -5.778 38.740 1.00 16.88 248 PHE G C 1
ATOM 13837 O O . PHE G 1 248 ? 19.357 -6.858 38.637 1.00 17.05 248 PHE G O 1
ATOM 13845 N N . ILE G 1 249 ? 21.270 -5.689 38.776 1.00 16.81 249 ILE G N 1
ATOM 13846 C CA . ILE G 1 249 ? 22.105 -6.893 38.729 1.00 17.70 249 ILE G CA 1
ATOM 13847 C C . ILE G 1 249 ? 21.806 -7.849 39.890 1.00 18.60 249 ILE G C 1
ATOM 13848 O O . ILE G 1 249 ? 21.757 -9.066 39.709 1.00 18.30 249 ILE G O 1
ATOM 13853 N N . THR G 1 250 ? 21.585 -7.285 41.073 1.00 19.69 250 THR G N 1
ATOM 13854 C CA . THR G 1 250 ? 21.262 -8.070 42.263 1.00 20.93 250 THR G CA 1
ATOM 13855 C C . THR G 1 250 ? 19.960 -8.852 42.040 1.00 20.92 250 THR G C 1
ATOM 13856 O O . THR G 1 250 ? 19.875 -10.043 42.352 1.00 22.59 250 THR G O 1
ATOM 13860 N N . ALA G 1 251 ? 18.972 -8.179 41.463 1.00 21.43 251 ALA G N 1
ATOM 13861 C CA . ALA G 1 251 ? 17.681 -8.778 41.147 1.00 22.02 251 ALA G CA 1
ATOM 13862 C C . ALA G 1 251 ? 17.808 -9.989 40.225 1.00 22.91 251 ALA G C 1
ATOM 13863 O O . ALA G 1 251 ? 17.259 -11.050 40.513 1.00 23.55 251 ALA G O 1
ATOM 13865 N N . VAL G 1 252 ? 18.490 -9.829 39.115 1.00 23.12 252 VAL G N 1
ATOM 13866 C CA . VAL G 1 252 ? 18.497 -10.869 38.100 1.00 25.51 252 VAL G CA 1
ATOM 13867 C C . VAL G 1 252 ? 19.482 -12.021 38.310 1.00 28.22 252 VAL G C 1
ATOM 13868 O O . VAL G 1 252 ? 19.410 -13.029 37.637 1.00 29.85 252 VAL G O 1
ATOM 13872 N N . SER G 1 253 ? 20.396 -11.866 39.248 1.00 30.05 253 SER G N 1
ATOM 13873 C CA . SER G 1 253 ? 21.338 -12.944 39.577 1.00 32.86 253 SER G CA 1
ATOM 13874 C C . SER G 1 253 ? 20.980 -13.652 40.889 1.00 34.31 253 SER G C 1
ATOM 13875 O O . SER G 1 253 ? 19.945 -13.369 41.504 1.00 36.32 253 SER G O 1
ATOM 13878 N N . LYS H 1 2 ? -7.618 13.402 -14.191 1.00 16.15 2 LYS H N 1
ATOM 13879 C CA . LYS H 1 2 ? -6.274 13.948 -14.190 1.00 15.74 2 LYS H CA 1
ATOM 13880 C C . LYS H 1 2 ? -5.659 13.756 -12.819 1.00 13.74 2 LYS H C 1
ATOM 13881 O O . LYS H 1 2 ? -6.112 14.326 -11.821 1.00 13.19 2 LYS H O 1
ATOM 13887 N N . GLY H 1 3 ? -4.602 12.956 -12.782 1.00 13.31 3 GLY H N 1
ATOM 13888 C CA . GLY H 1 3 ? -3.836 12.800 -11.562 1.00 12.03 3 GLY H CA 1
ATOM 13889 C C . GLY H 1 3 ? -2.810 13.906 -11.385 1.00 11.39 3 GLY H C 1
ATOM 13890 O O . GLY H 1 3 ? -2.228 14.399 -12.352 1.00 11.30 3 GLY H O 1
ATOM 13891 N N . TYR H 1 4 ? -2.580 14.284 -10.138 1.00 10.95 4 TYR H N 1
ATOM 13892 C CA . TYR H 1 4 ? -1.599 15.312 -9.823 1.00 10.84 4 TYR H CA 1
ATOM 13893 C C . TYR H 1 4 ? -1.089 15.116 -8.406 1.00 10.97 4 TYR H C 1
ATOM 13894 O O . TYR H 1 4 ? -1.754 14.485 -7.578 1.00 10.52 4 TYR H O 1
ATOM 13903 N N . ASN H 1 5 ? 0.085 15.677 -8.137 1.00 10.53 5 ASN H N 1
ATOM 13904 C CA . ASN H 1 5 ? 0.694 15.610 -6.813 1.00 10.93 5 ASN H CA 1
ATOM 13905 C C . ASN H 1 5 ? 0.801 17.000 -6.220 1.00 11.74 5 ASN H C 1
ATOM 13906 O O . ASN H 1 5 ? 1.073 17.971 -6.930 1.00 12.97 5 ASN H O 1
ATOM 13911 N N . VAL H 1 6 ? 0.552 17.085 -4.921 1.00 11.50 6 VAL H N 1
ATOM 13912 C CA A VAL H 1 6 ? 0.702 18.315 -4.149 0.50 12.31 6 VAL H CA 1
ATOM 13913 C CA B VAL H 1 6 ? 0.796 18.321 -4.204 0.50 11.74 6 VAL H CA 1
ATOM 13914 C C . VAL H 1 6 ? 1.680 18.042 -2.994 1.00 12.38 6 VAL H C 1
ATOM 13915 O O . VAL H 1 6 ? 1.749 16.923 -2.488 1.00 13.04 6 VAL H O 1
ATOM 13922 N N . TYR H 1 7 ? 2.401 19.057 -2.560 1.00 12.09 7 TYR H N 1
ATOM 13923 C CA . TYR H 1 7 ? 3.213 18.962 -1.374 1.00 13.02 7 TYR H CA 1
ATOM 13924 C C . TYR H 1 7 ? 2.435 19.615 -0.232 1.00 12.34 7 TYR H C 1
ATOM 13925 O O . TYR H 1 7 ? 2.237 20.837 -0.228 1.00 12.87 7 TYR H O 1
ATOM 13934 N N . ALA H 1 8 ? 1.954 18.805 0.715 1.00 11.44 8 ALA H N 1
ATOM 13935 C CA . ALA H 1 8 ? 1.080 19.295 1.795 1.00 11.25 8 ALA H CA 1
ATOM 13936 C C . ALA H 1 8 ? 1.312 18.432 3.019 1.00 10.77 8 ALA H C 1
ATOM 13937 O O . ALA H 1 8 ? 1.489 17.218 2.885 1.00 10.76 8 ALA H O 1
ATOM 13939 N N . ASN H 1 9 ? 1.329 19.062 4.193 1.00 10.68 9 ASN H N 1
ATOM 13940 C CA . ASN H 1 9 ? 1.710 18.411 5.454 1.00 10.51 9 ASN H CA 1
ATOM 13941 C C . ASN H 1 9 ? 3.088 17.742 5.355 1.00 10.44 9 ASN H C 1
ATOM 13942 O O . ASN H 1 9 ? 3.349 16.707 5.987 1.00 10.77 9 ASN H O 1
ATOM 13947 N N . GLY H 1 10 ? 3.949 18.342 4.535 1.00 10.43 10 GLY H N 1
ATOM 13948 C CA . GLY H 1 10 ? 5.339 17.922 4.445 1.00 10.93 10 GLY H CA 1
ATOM 13949 C C . GLY H 1 10 ? 5.577 16.646 3.650 1.00 10.95 10 GLY H C 1
ATOM 13950 O O . GLY H 1 10 ? 6.676 16.097 3.697 1.00 11.13 10 GLY H O 1
ATOM 13951 N N . ILE H 1 11 ? 4.550 16.175 2.941 1.00 10.48 11 ILE H N 1
ATOM 13952 C CA . ILE H 1 11 ? 4.649 14.979 2.071 1.00 10.43 11 ILE H CA 1
ATOM 13953 C C . ILE H 1 11 ? 4.064 15.201 0.685 1.00 10.08 11 ILE H C 1
ATOM 13954 O O . ILE H 1 11 ? 3.256 16.108 0.471 1.00 9.88 11 ILE H O 1
ATOM 13959 N N . ARG H 1 12 ? 4.449 14.348 -0.262 1.00 9.67 12 ARG H N 1
ATOM 13960 C CA . ARG H 1 12 ? 3.820 14.341 -1.569 1.00 9.29 12 ARG H CA 1
ATOM 13961 C C . ARG H 1 12 ? 2.514 13.580 -1.460 1.00 9.52 12 ARG H C 1
ATOM 13962 O O . ARG H 1 12 ? 2.510 12.387 -1.119 1.00 9.61 12 ARG H O 1
ATOM 13970 N N . GLN H 1 13 ? 1.412 14.261 -1.752 1.00 9.20 13 GLN H N 1
ATOM 13971 C CA . GLN H 1 13 ? 0.089 13.604 -1.772 1.00 9.24 13 GLN H CA 1
ATOM 13972 C C . GLN H 1 13 ? -0.413 13.544 -3.210 1.00 9.17 13 GLN H C 1
ATOM 13973 O O . GLN H 1 13 ? -0.536 14.579 -3.877 1.00 9.61 13 GLN H O 1
ATOM 13979 N N . HIS H 1 14 ? -0.696 12.331 -3.686 1.00 8.58 14 HIS H N 1
ATOM 13980 C CA . HIS H 1 14 ? -1.190 12.121 -5.036 1.00 8.77 14 HIS H CA 1
ATOM 13981 C C . HIS H 1 14 ? -2.694 12.117 -5.025 1.00 8.83 14 HIS H C 1
ATOM 13982 O O . HIS H 1 14 ? -3.321 11.521 -4.130 1.00 9.54 14 HIS H O 1
ATOM 13989 N N . ILE H 1 15 ? -3.299 12.812 -5.991 1.00 8.69 15 ILE H N 1
ATOM 13990 C CA . ILE H 1 15 ? -4.766 13.020 -5.997 1.00 8.72 15 ILE H CA 1
ATOM 13991 C C . ILE H 1 15 ? -5.241 12.826 -7.427 1.00 9.00 15 ILE H C 1
ATOM 13992 O O . ILE H 1 15 ? -4.506 13.121 -8.373 1.00 9.75 15 ILE H O 1
ATOM 13997 N N . ILE H 1 16 ? -6.439 12.286 -7.603 1.00 8.99 16 ILE H N 1
ATOM 13998 C CA . ILE H 1 16 ? -6.973 12.099 -8.956 1.00 9.30 16 ILE H CA 1
ATOM 13999 C C . ILE H 1 16 ? -8.236 12.954 -9.045 1.00 9.59 16 ILE H C 1
ATOM 14000 O O . ILE H 1 16 ? -9.188 12.769 -8.295 1.00 9.71 16 ILE H O 1
ATOM 14005 N N . HIS H 1 17 ? -8.212 13.911 -9.972 1.00 10.07 17 HIS H N 1
ATOM 14006 C CA . HIS H 1 17 ? -9.350 14.791 -10.188 1.00 10.80 17 HIS H CA 1
ATOM 14007 C C . HIS H 1 17 ? -10.285 14.209 -11.218 1.00 10.87 17 HIS H C 1
ATOM 14008 O O . HIS H 1 17 ? -9.860 13.853 -12.317 1.00 11.16 17 HIS H O 1
ATOM 14015 N N . PHE H 1 18 ? -11.570 14.092 -10.859 1.00 10.82 18 PHE H N 1
ATOM 14016 C CA . PHE H 1 18 ? -12.621 13.718 -11.806 1.00 11.42 18 PHE H CA 1
ATOM 14017 C C . PHE H 1 18 ? -13.521 14.931 -11.907 1.00 12.15 18 PHE H C 1
ATOM 14018 O O . PHE H 1 18 ? -14.379 15.128 -11.044 1.00 12.10 18 PHE H O 1
ATOM 14026 N N . PRO H 1 19 ? -13.307 15.770 -12.937 1.00 12.70 19 PRO H N 1
ATOM 14027 C CA . PRO H 1 19 ? -14.049 17.031 -12.994 1.00 12.78 19 PRO H CA 1
ATOM 14028 C C . PRO H 1 19 ? -15.563 16.830 -12.939 1.00 13.26 19 PRO H C 1
ATOM 14029 O O . PRO H 1 19 ? -16.113 15.937 -13.584 1.00 12.87 19 PRO H O 1
ATOM 14033 N N . GLY H 1 20 ? -16.223 17.644 -12.130 1.00 14.10 20 GLY H N 1
ATOM 14034 C CA . GLY H 1 20 ? -17.661 17.478 -11.957 1.00 15.57 20 GLY H CA 1
ATOM 14035 C C . GLY H 1 20 ? -18.374 18.761 -11.611 1.00 17.14 20 GLY H C 1
ATOM 14036 O O . GLY H 1 20 ? -17.763 19.812 -11.498 1.00 17.57 20 GLY H O 1
ATOM 14037 N N . THR H 1 21 ? -19.681 18.637 -11.420 1.00 19.14 21 THR H N 1
ATOM 14038 C CA . THR H 1 21 ? -20.560 19.777 -11.210 1.00 20.94 21 THR H CA 1
ATOM 14039 C C . THR H 1 21 ? -20.939 19.861 -9.746 1.00 21.95 21 THR H C 1
ATOM 14040 O O . THR H 1 21 ? -21.532 18.936 -9.197 0.30 21.45 21 THR H O 1
ATOM 14044 N N . GLY H 1 22 ? -20.609 20.984 -9.130 1.00 21.30 22 GLY H N 1
ATOM 14045 C CA . GLY H 1 22 ? -20.936 21.197 -7.741 1.00 20.92 22 GLY H CA 1
ATOM 14046 C C . GLY H 1 22 ? -19.741 21.537 -6.893 1.00 19.38 22 GLY H C 1
ATOM 14047 O O . GLY H 1 22 ? -18.708 21.994 -7.398 1.00 19.59 22 GLY H O 1
ATOM 14048 N N . SER H 1 23 ? -19.902 21.331 -5.589 1.00 18.36 23 SER H N 1
ATOM 14049 C CA . SER H 1 23 ? -18.896 21.670 -4.599 1.00 17.97 23 SER H CA 1
ATOM 14050 C C . SER H 1 23 ? -17.715 20.709 -4.704 1.00 16.10 23 SER H C 1
ATOM 14051 O O . SER H 1 23 ? -17.910 19.559 -5.091 1.00 14.67 23 SER H O 1
ATOM 14054 N N . PRO H 1 24 ? -16.507 21.167 -4.332 1.00 15.72 24 PRO H N 1
ATOM 14055 C CA . PRO H 1 24 ? -15.364 20.255 -4.330 1.00 14.21 24 PRO H CA 1
ATOM 14056 C C . PRO H 1 24 ? -15.572 19.193 -3.276 1.00 13.16 24 PRO H C 1
ATOM 14057 O O . PRO H 1 24 ? -16.098 19.477 -2.194 1.00 12.15 24 PRO H O 1
ATOM 14061 N N . LEU H 1 25 ? -15.168 17.981 -3.623 1.00 11.52 25 LEU H N 1
ATOM 14062 C CA . LEU H 1 25 ? -15.286 16.842 -2.743 1.00 11.46 25 LEU H CA 1
ATOM 14063 C C . LEU H 1 25 ? -13.931 16.162 -2.668 1.00 10.97 25 LEU H C 1
ATOM 14064 O O . LEU H 1 25 ? -13.335 15.867 -3.702 1.00 11.83 25 LEU H O 1
ATOM 14069 N N . LEU H 1 26 ? -13.445 15.944 -1.445 1.00 9.85 26 LEU H N 1
ATOM 14070 C CA . LEU H 1 26 ? -12.230 15.153 -1.222 1.00 9.58 26 LEU H CA 1
ATOM 14071 C C . LEU H 1 26 ? -12.720 13.768 -0.808 1.00 9.33 26 LEU H C 1
ATOM 14072 O O . LEU H 1 26 ? -13.440 13.643 0.192 1.00 9.62 26 LEU H O 1
ATOM 14077 N N . LEU H 1 27 ? -12.326 12.751 -1.566 1.00 8.94 27 LEU H N 1
ATOM 14078 C CA . LEU H 1 27 ? -12.743 11.369 -1.306 1.00 8.85 27 LEU H CA 1
ATOM 14079 C C . LEU H 1 27 ? -11.552 10.634 -0.697 1.00 8.54 27 LEU H C 1
ATOM 14080 O O . LEU H 1 27 ? -10.517 10.500 -1.337 1.00 8.47 27 LEU H O 1
ATOM 14085 N N . ILE H 1 28 ? -11.723 10.188 0.549 1.00 8.12 28 ILE H N 1
ATOM 14086 C CA . ILE H 1 28 ? -10.680 9.493 1.311 1.00 8.06 28 ILE H CA 1
ATOM 14087 C C . ILE H 1 28 ? -11.025 7.998 1.414 1.00 8.26 28 ILE H C 1
ATOM 14088 O O . ILE H 1 28 ? -11.975 7.620 2.118 1.00 8.15 28 ILE H O 1
ATOM 14093 N N . PRO H 1 29 ? -10.315 7.140 0.657 1.00 8.23 29 PRO H N 1
ATOM 14094 C CA . PRO H 1 29 ? -10.638 5.710 0.589 1.00 8.25 29 PRO H CA 1
ATOM 14095 C C . PRO H 1 29 ? -10.247 4.944 1.848 1.00 8.29 29 PRO H C 1
ATOM 14096 O O . PRO H 1 29 ? -9.694 5.509 2.762 1.00 8.67 29 PRO H O 1
ATOM 14100 N N . GLY H 1 30 ? -10.564 3.650 1.862 1.00 8.30 30 GLY H N 1
ATOM 14101 C CA . GLY H 1 30 ? -10.212 2.769 2.972 1.00 8.28 30 GLY H CA 1
ATOM 14102 C C . GLY H 1 30 ? -8.787 2.243 2.952 1.00 8.46 30 GLY H C 1
ATOM 14103 O O . GLY H 1 30 ? -7.962 2.580 2.090 1.00 8.63 30 GLY H O 1
ATOM 14104 N N . ILE H 1 31 ? -8.532 1.373 3.922 1.00 8.24 31 ILE H N 1
ATOM 14105 C CA . ILE H 1 31 ? -7.193 0.931 4.328 1.00 8.38 31 ILE H CA 1
ATOM 14106 C C . ILE H 1 31 ? -6.288 0.418 3.192 1.00 8.15 31 ILE H C 1
ATOM 14107 O O . ILE H 1 31 ? -5.085 0.642 3.236 1.00 8.00 31 ILE H O 1
ATOM 14112 N N . THR H 1 32 ? -6.848 -0.323 2.223 1.00 8.20 32 THR H N 1
ATOM 14113 C CA . THR H 1 32 ? -6.043 -0.866 1.128 1.00 8.57 32 THR H CA 1
ATOM 14114 C C . THR H 1 32 ? -6.612 -0.448 -0.232 1.00 8.47 32 THR H C 1
ATOM 14115 O O . THR H 1 32 ? -6.679 -1.241 -1.158 1.00 8.80 32 THR H O 1
ATOM 14119 N N . SER H 1 33 ? -7.021 0.815 -0.333 1.00 8.59 33 SER H N 1
ATOM 14120 C CA . SER H 1 33 ? -7.717 1.301 -1.528 1.00 8.84 33 SER H CA 1
ATOM 14121 C C . SER H 1 33 ? -7.043 2.532 -2.115 1.00 8.87 33 SER H C 1
ATOM 14122 O O . SER H 1 33 ? -7.387 3.667 -1.777 1.00 9.50 33 SER H O 1
ATOM 14125 N N . PRO H 1 34 ? -6.039 2.315 -2.983 1.00 8.55 34 PRO H N 1
ATOM 14126 C CA . PRO H 1 34 ? -5.500 3.457 -3.698 1.00 8.48 34 PRO H CA 1
ATOM 14127 C C . PRO H 1 34 ? -6.618 4.176 -4.486 1.00 8.19 34 PRO H C 1
ATOM 14128 O O . PRO H 1 34 ? -7.624 3.570 -4.873 1.00 8.29 34 PRO H O 1
ATOM 14132 N N . ALA H 1 35 ? -6.398 5.459 -4.740 1.00 8.40 35 ALA H N 1
ATOM 14133 C CA . ALA H 1 35 ? -7.416 6.329 -5.333 1.00 8.37 35 ALA H CA 1
ATOM 14134 C C . ALA H 1 35 ? -7.985 5.765 -6.626 1.00 8.61 35 ALA H C 1
ATOM 14135 O O . ALA H 1 35 ? -9.192 5.845 -6.864 1.00 8.70 35 ALA H O 1
ATOM 14137 N N . VAL H 1 36 ? -7.109 5.188 -7.450 1.00 8.64 36 VAL H N 1
ATOM 14138 C CA . VAL H 1 36 ? -7.512 4.632 -8.741 1.00 8.80 36 VAL H CA 1
ATOM 14139 C C . VAL H 1 36 ? -8.640 3.592 -8.603 1.00 8.95 36 VAL H C 1
ATOM 14140 O O . VAL H 1 36 ? -9.480 3.459 -9.494 1.00 9.24 36 VAL H O 1
ATOM 14144 N N . THR H 1 37 ? -8.659 2.881 -7.478 1.00 9.13 37 THR H N 1
ATOM 14145 C CA . THR H 1 37 ? -9.639 1.811 -7.262 1.00 9.54 37 THR H CA 1
ATOM 14146 C C . THR H 1 37 ? -11.048 2.354 -7.040 1.00 9.43 37 THR H C 1
ATOM 14147 O O . THR H 1 37 ? -12.016 1.605 -7.143 1.00 10.00 37 THR H O 1
ATOM 14151 N N . TRP H 1 38 ? -11.138 3.656 -6.759 1.00 9.10 38 TRP H N 1
ATOM 14152 C CA . TRP H 1 38 ? -12.416 4.359 -6.590 1.00 9.78 38 TRP H CA 1
ATOM 14153 C C . TRP H 1 38 ? -12.832 5.084 -7.849 1.00 9.96 38 TRP H C 1
ATOM 14154 O O . TRP H 1 38 ? -13.853 5.789 -7.857 1.00 10.10 38 TRP H O 1
ATOM 14165 N N . GLY H 1 39 ? -12.077 4.919 -8.940 1.00 9.81 39 GLY H N 1
ATOM 14166 C CA . GLY H 1 39 ? -12.404 5.643 -10.183 1.00 10.32 39 GLY H CA 1
ATOM 14167 C C . GLY H 1 39 ? -13.824 5.430 -10.684 1.00 10.88 39 GLY H C 1
ATOM 14168 O O . GLY H 1 39 ? -14.494 6.383 -11.121 1.00 11.12 39 GLY H O 1
ATOM 14169 N N . PHE H 1 40 ? -14.290 4.177 -10.610 1.00 10.99 40 PHE H N 1
ATOM 14170 C CA . PHE H 1 40 ? -15.616 3.835 -11.113 1.00 11.55 40 PHE H CA 1
ATOM 14171 C C . PHE H 1 40 ? -16.721 4.532 -10.331 1.00 11.43 40 PHE H C 1
ATOM 14172 O O . PHE H 1 40 ? -17.803 4.786 -10.877 1.00 13.04 40 PHE H O 1
ATOM 14180 N N . VAL H 1 41 ? -16.447 4.842 -9.068 1.00 10.96 41 VAL H N 1
ATOM 14181 C CA . VAL H 1 41 ? -17.369 5.553 -8.230 1.00 10.86 41 VAL H CA 1
ATOM 14182 C C . VAL H 1 41 ? -17.251 7.047 -8.505 1.00 10.53 41 VAL H C 1
ATOM 14183 O O . VAL H 1 41 ? -18.263 7.746 -8.654 1.00 10.50 41 VAL H O 1
ATOM 14187 N N . ALA H 1 42 ? -16.010 7.531 -8.557 1.00 10.41 42 ALA H N 1
ATOM 14188 C CA . ALA H 1 42 ? -15.758 8.954 -8.719 1.00 10.26 42 ALA H CA 1
ATOM 14189 C C . ALA H 1 42 ? -16.356 9.476 -10.031 1.00 10.51 42 ALA H C 1
ATOM 14190 O O . ALA H 1 42 ? -16.860 10.606 -10.069 1.00 10.68 42 ALA H O 1
ATOM 14192 N N . GLU H 1 43 ? -16.288 8.671 -11.088 1.00 11.33 43 GLU H N 1
ATOM 14193 C CA . GLU H 1 43 ? -16.855 9.081 -12.379 1.00 12.38 43 GLU H CA 1
ATOM 14194 C C . GLU H 1 43 ? -18.358 9.346 -12.258 1.00 12.59 43 GLU H C 1
ATOM 14195 O O . GLU H 1 43 ? -18.884 10.267 -12.903 1.00 13.07 43 GLU H O 1
ATOM 14201 N N . ARG H 1 44 ? -19.027 8.551 -11.421 1.00 11.59 44 ARG H N 1
ATOM 14202 C CA . ARG H 1 44 ? -20.469 8.708 -11.171 1.00 11.36 44 ARG H CA 1
ATOM 14203 C C . ARG H 1 44 ? -20.740 9.856 -10.199 1.00 11.79 44 ARG H C 1
ATOM 14204 O O . ARG H 1 44 ? -21.714 10.616 -10.357 1.00 12.57 44 ARG H O 1
ATOM 14212 N N . LEU H 1 45 ? -19.889 9.995 -9.188 1.00 11.44 45 LEU H N 1
ATOM 14213 C CA . LEU H 1 45 ? -20.062 11.079 -8.226 1.00 11.83 45 LEU H CA 1
ATOM 14214 C C . LEU H 1 45 ? -19.824 12.456 -8.816 1.00 11.86 45 LEU H C 1
ATOM 14215 O O . LEU H 1 45 ? -20.272 13.445 -8.238 1.00 11.99 45 LEU H O 1
ATOM 14220 N N . ALA H 1 46 ? -19.150 12.510 -9.965 1.00 11.84 46 ALA H N 1
ATOM 14221 C CA . ALA H 1 46 ? -18.861 13.777 -10.649 1.00 12.28 46 ALA H CA 1
ATOM 14222 C C . ALA H 1 46 ? -20.121 14.439 -11.231 1.00 12.74 46 ALA H C 1
ATOM 14223 O O . ALA H 1 46 ? -20.096 15.610 -11.594 1.00 13.23 46 ALA H O 1
ATOM 14225 N N . LYS H 1 47 ? -21.223 13.697 -11.287 1.00 13.06 47 LYS H N 1
ATOM 14226 C CA . LYS H 1 47 ? -22.508 14.300 -11.603 1.00 14.34 47 LYS H CA 1
ATOM 14227 C C . LYS H 1 47 ? -22.920 15.322 -10.539 1.00 14.15 47 LYS H C 1
ATOM 14228 O O . LYS H 1 47 ? -23.575 16.312 -10.863 1.00 15.40 47 LYS H O 1
ATOM 14234 N N . TYR H 1 48 ? -22.510 15.089 -9.289 1.00 13.07 48 TYR H N 1
ATOM 14235 C CA . TYR H 1 48 ? -23.002 15.802 -8.105 1.00 13.41 48 TYR H CA 1
ATOM 14236 C C . TYR H 1 48 ? -21.965 16.687 -7.414 1.00 13.43 48 TYR H C 1
ATOM 14237 O O . TYR H 1 48 ? -22.319 17.578 -6.653 1.00 14.46 48 TYR H O 1
ATOM 14246 N N . PHE H 1 49 ? -20.683 16.401 -7.646 1.00 12.87 49 PHE H N 1
ATOM 14247 C CA . PHE H 1 49 ? -19.576 17.086 -6.983 1.00 12.46 49 PHE H CA 1
ATOM 14248 C C . PHE H 1 49 ? -18.430 17.221 -7.973 1.00 11.98 49 PHE H C 1
ATOM 14249 O O . PHE H 1 49 ? -18.375 16.505 -8.974 1.00 12.11 49 PHE H O 1
ATOM 14257 N N . ASP H 1 50 ? -17.487 18.102 -7.664 1.00 11.47 50 ASP H N 1
ATOM 14258 C CA . ASP H 1 50 ? -16.197 18.150 -8.348 1.00 11.63 50 ASP H CA 1
ATOM 14259 C C . ASP H 1 50 ? -15.235 17.303 -7.504 1.00 10.95 50 ASP H C 1
ATOM 14260 O O . ASP H 1 50 ? -14.827 17.711 -6.427 1.00 11.33 50 ASP H O 1
ATOM 14265 N N . VAL H 1 51 ? -14.897 16.111 -7.999 1.00 10.01 51 VAL H N 1
ATOM 14266 C CA . VAL H 1 51 ? -14.323 15.044 -7.150 1.00 9.47 51 VAL H CA 1
ATOM 14267 C C . VAL H 1 51 ? -12.799 14.947 -7.209 1.00 9.29 51 VAL H C 1
ATOM 14268 O O . VAL H 1 51 ? -12.203 14.940 -8.299 1.00 9.37 51 VAL H O 1
ATOM 14272 N N . HIS H 1 52 ? -12.174 14.880 -6.035 1.00 9.17 52 HIS H N 1
ATOM 14273 C CA . HIS H 1 52 ? -10.724 14.714 -5.929 1.00 9.08 52 HIS H CA 1
ATOM 14274 C C . HIS H 1 52 ? -10.508 13.517 -5.053 1.00 8.71 52 HIS H C 1
ATOM 14275 O O . HIS H 1 52 ? -10.767 13.577 -3.840 1.00 8.29 52 HIS H O 1
ATOM 14282 N N . VAL H 1 53 ? -10.027 12.428 -5.664 1.00 8.14 53 VAL H N 1
ATOM 14283 C CA . VAL H 1 53 ? -9.803 11.178 -4.911 1.00 8.28 53 VAL H CA 1
ATOM 14284 C C . VAL H 1 53 ? -8.353 11.129 -4.408 1.00 8.10 53 VAL H C 1
ATOM 14285 O O . VAL H 1 53 ? -7.436 11.253 -5.183 1.00 8.60 53 VAL H O 1
ATOM 14289 N N . VAL H 1 54 ? -8.178 10.913 -3.107 1.00 7.93 54 VAL H N 1
ATOM 14290 C CA . VAL H 1 54 ? -6.851 11.001 -2.466 1.00 8.19 54 VAL H CA 1
ATOM 14291 C C . VAL H 1 54 ? -6.187 9.624 -2.317 1.00 8.05 54 VAL H C 1
ATOM 14292 O O . VAL H 1 54 ? -6.820 8.681 -1.847 1.00 8.21 54 VAL H O 1
ATOM 14296 N N . ASP H 1 55 ? -4.945 9.495 -2.768 1.00 8.06 55 ASP H N 1
ATOM 14297 C CA . ASP H 1 55 ? -4.085 8.388 -2.332 1.00 8.35 55 ASP H CA 1
ATOM 14298 C C . ASP H 1 55 ? -3.608 8.759 -0.920 1.00 8.06 55 ASP H C 1
ATOM 14299 O O . ASP H 1 55 ? -2.833 9.700 -0.750 1.00 8.29 55 ASP H O 1
ATOM 14304 N N . VAL H 1 56 ? -4.060 8.025 0.096 1.00 7.58 56 VAL H N 1
ATOM 14305 C CA . VAL H 1 56 ? -3.636 8.290 1.467 1.00 7.53 56 VAL H CA 1
ATOM 14306 C C . VAL H 1 56 ? -2.135 7.931 1.565 1.00 7.30 56 VAL H C 1
ATOM 14307 O O . VAL H 1 56 ? -1.651 7.088 0.797 1.00 7.46 56 VAL H O 1
ATOM 14311 N N . ARG H 1 57 ? -1.403 8.578 2.467 1.00 7.26 57 ARG H N 1
ATOM 14312 C CA . ARG H 1 57 ? 0.033 8.273 2.635 1.00 7.17 57 ARG H CA 1
ATOM 14313 C C . ARG H 1 57 ? 0.241 6.777 2.748 1.00 7.32 57 ARG H C 1
ATOM 14314 O O . ARG H 1 57 ? -0.558 6.085 3.388 1.00 7.61 57 ARG H O 1
ATOM 14322 N N . GLY H 1 58 ? 1.279 6.283 2.079 1.00 7.29 58 GLY H N 1
ATOM 14323 C CA . GLY H 1 58 ? 1.565 4.856 2.105 1.00 7.44 58 GLY H CA 1
ATOM 14324 C C . GLY H 1 58 ? 0.748 4.033 1.128 1.00 7.61 58 GLY H C 1
ATOM 14325 O O . GLY H 1 58 ? 0.825 2.810 1.164 1.00 8.43 58 GLY H O 1
ATOM 14326 N N . ARG H 1 59 ? -0.053 4.682 0.271 1.00 7.46 59 ARG H N 1
ATOM 14327 C CA . ARG H 1 59 ? -0.847 3.970 -0.761 1.00 7.29 59 ARG H CA 1
ATOM 14328 C C . ARG H 1 59 ? -0.668 4.633 -2.115 1.00 7.21 59 ARG H C 1
ATOM 14329 O O . ARG H 1 59 ? -0.407 5.846 -2.191 1.00 7.54 59 ARG H O 1
ATOM 14337 N N . GLY H 1 60 ? -0.810 3.851 -3.177 1.00 7.29 60 GLY H N 1
ATOM 14338 C CA . GLY H 1 60 ? -0.793 4.398 -4.535 1.00 7.78 60 GLY H CA 1
ATOM 14339 C C . GLY H 1 60 ? 0.491 5.122 -4.876 1.00 8.04 60 GLY H C 1
ATOM 14340 O O . GLY H 1 60 ? 1.589 4.573 -4.708 1.00 8.76 60 GLY H O 1
ATOM 14341 N N . LEU H 1 61 ? 0.362 6.361 -5.358 1.00 7.91 61 LEU H N 1
ATOM 14342 C CA . LEU H 1 61 ? 1.534 7.171 -5.677 1.00 8.16 61 LEU H CA 1
ATOM 14343 C C . LEU H 1 61 ? 1.886 8.215 -4.613 1.00 8.10 61 LEU H C 1
ATOM 14344 O O . LEU H 1 61 ? 2.819 9.020 -4.801 1.00 8.32 61 LEU H O 1
ATOM 14349 N N . SER H 1 62 ? 1.185 8.206 -3.480 1.00 7.81 62 SER H N 1
ATOM 14350 C CA . SER H 1 62 ? 1.563 9.127 -2.392 1.00 8.31 62 SER H CA 1
ATOM 14351 C C . SER H 1 62 ? 2.850 8.727 -1.685 1.00 8.33 62 SER H C 1
ATOM 14352 O O . SER H 1 62 ? 3.330 7.606 -1.824 1.00 8.28 62 SER H O 1
ATOM 14355 N N . GLU H 1 63 ? 3.417 9.664 -0.940 1.00 9.01 63 GLU H N 1
ATOM 14356 C CA . GLU H 1 63 ? 4.669 9.389 -0.250 1.00 9.73 63 GLU H CA 1
ATOM 14357 C C . GLU H 1 63 ? 4.542 8.179 0.658 1.00 9.84 63 GLU H C 1
ATOM 14358 O O . GLU H 1 63 ? 3.528 7.985 1.320 1.00 9.64 63 GLU H O 1
ATOM 14364 N N . SER H 1 64 ? 5.588 7.364 0.657 1.00 10.01 64 SER H N 1
ATOM 14365 C CA A SER H 1 64 ? 5.624 6.193 1.509 0.50 10.29 64 SER H CA 1
ATOM 14366 C CA B SER H 1 64 ? 5.654 6.158 1.466 0.50 10.16 64 SER H CA 1
ATOM 14367 C C . SER H 1 64 ? 6.966 6.147 2.241 1.00 10.29 64 SER H C 1
ATOM 14368 O O . SER H 1 64 ? 7.620 7.190 2.394 1.00 10.37 64 SER H O 1
ATOM 14373 N N . GLY H 1 65 ? 7.357 4.973 2.721 1.00 10.76 65 GLY H N 1
ATOM 14374 C CA . GLY H 1 65 ? 8.585 4.855 3.513 1.00 10.25 65 GLY H CA 1
ATOM 14375 C C . GLY H 1 65 ? 8.327 4.970 4.998 1.00 10.17 65 GLY H C 1
ATOM 14376 O O . GLY H 1 65 ? 7.254 4.616 5.477 1.00 10.37 65 GLY H O 1
ATOM 14377 N N . ASP H 1 66 ? 9.318 5.478 5.733 1.00 10.47 66 ASP H N 1
ATOM 14378 C CA . ASP H 1 66 ? 9.287 5.451 7.217 1.00 10.28 66 ASP H CA 1
ATOM 14379 C C . ASP H 1 66 ? 8.509 6.625 7.814 1.00 10.70 66 ASP H C 1
ATOM 14380 O O . ASP H 1 66 ? 9.017 7.390 8.639 1.00 11.61 66 ASP H O 1
ATOM 14385 N N . LEU H 1 67 ? 7.244 6.731 7.426 1.00 10.21 67 LEU H N 1
ATOM 14386 C CA . LEU H 1 67 ? 6.386 7.818 7.843 1.00 9.69 67 LEU H CA 1
ATOM 14387 C C . LEU H 1 67 ? 5.575 7.447 9.070 1.00 9.33 67 LEU H C 1
ATOM 14388 O O . LEU H 1 67 ? 5.464 6.260 9.445 1.00 9.00 67 LEU H O 1
ATOM 14393 N N . ASP H 1 68 ? 4.985 8.481 9.660 1.00 9.06 68 ASP H N 1
ATOM 14394 C CA . ASP H 1 68 ? 3.961 8.328 10.676 1.00 9.15 68 ASP H CA 1
ATOM 14395 C C . ASP H 1 68 ? 2.665 7.919 9.946 1.00 8.58 68 ASP H C 1
ATOM 14396 O O . ASP H 1 68 ? 2.122 8.699 9.166 1.00 8.85 68 ASP H O 1
ATOM 14401 N N . TYR H 1 69 ? 2.185 6.700 10.192 1.00 8.07 69 TYR H N 1
ATOM 14402 C CA . TYR H 1 69 ? 0.950 6.220 9.571 1.00 7.80 69 TYR H CA 1
ATOM 14403 C C . TYR H 1 69 ? -0.248 6.231 10.520 1.00 7.66 69 TYR H C 1
ATOM 14404 O O . TYR H 1 69 ? -1.259 5.590 10.235 1.00 7.83 69 TYR H O 1
ATOM 14413 N N . SER H 1 70 ? -0.146 6.984 11.611 1.00 7.74 70 SER H N 1
ATOM 14414 C CA . SER H 1 70 ? -1.233 7.125 12.584 1.00 7.99 70 SER H CA 1
ATOM 14415 C C . SER H 1 70 ? -2.407 7.908 12.021 1.00 8.08 70 SER H C 1
ATOM 14416 O O . SER H 1 70 ? -2.282 8.657 11.045 1.00 8.29 70 SER H O 1
ATOM 14419 N N . LEU H 1 71 ? -3.555 7.740 12.662 1.00 8.16 71 LEU H N 1
ATOM 14420 C CA . LEU H 1 71 ? -4.743 8.497 12.288 1.00 8.57 71 LEU H CA 1
ATOM 14421 C C . LEU H 1 71 ? -4.470 9.997 12.400 1.00 8.89 71 LEU H C 1
ATOM 14422 O O . LEU H 1 71 ? -4.940 10.759 11.565 1.00 9.09 71 LEU H O 1
ATOM 14427 N N . ASP H 1 72 ? -3.718 10.411 13.420 1.00 9.44 72 ASP H N 1
ATOM 14428 C CA . ASP H 1 72 ? -3.371 11.819 13.570 1.00 10.04 72 ASP H CA 1
ATOM 14429 C C . ASP H 1 72 ? -2.646 12.368 12.341 1.00 9.59 72 ASP H C 1
ATOM 14430 O O . ASP H 1 72 ? -2.963 13.456 11.868 1.00 9.39 72 ASP H O 1
ATOM 14435 N N . ALA H 1 73 ? -1.675 11.622 11.823 1.00 8.82 73 ALA H N 1
ATOM 14436 C CA . ALA H 1 73 ? -0.924 12.083 10.652 1.00 8.80 73 ALA H CA 1
ATOM 14437 C C . ALA H 1 73 ? -1.783 12.149 9.389 1.00 8.68 73 ALA H C 1
ATOM 14438 O O . ALA H 1 73 ? -1.706 13.116 8.623 1.00 8.39 73 ALA H O 1
ATOM 14448 N N . ALA H 1 75 ? -4.945 12.459 9.304 1.00 8.08 75 ALA H N 1
ATOM 14449 C CA . ALA H 1 75 ? -5.859 13.601 9.511 1.00 8.27 75 ALA H CA 1
ATOM 14450 C C . ALA H 1 75 ? -5.164 14.924 9.232 1.00 8.66 75 ALA H C 1
ATOM 14451 O O . ALA H 1 75 ? -5.759 15.787 8.602 1.00 8.26 75 ALA H O 1
ATOM 14453 N N . ASP H 1 76 ? -3.923 15.082 9.696 1.00 9.00 76 ASP H N 1
ATOM 14454 C CA . ASP H 1 76 ? -3.146 16.279 9.354 1.00 9.61 76 ASP H CA 1
ATOM 14455 C C . ASP H 1 76 ? -2.993 16.438 7.849 1.00 9.36 76 ASP H C 1
ATOM 14456 O O . ASP H 1 76 ? -3.032 17.562 7.304 1.00 9.49 76 ASP H O 1
ATOM 14461 N N . ASP H 1 77 ? -2.804 15.326 7.143 1.00 8.82 77 ASP H N 1
ATOM 14462 C CA . ASP H 1 77 ? -2.690 15.386 5.677 1.00 9.03 77 ASP H CA 1
ATOM 14463 C C . ASP H 1 77 ? -3.940 15.974 5.067 1.00 8.82 77 ASP H C 1
ATOM 14464 O O . ASP H 1 77 ? -3.864 16.794 4.140 1.00 8.27 77 ASP H O 1
ATOM 14469 N N . LEU H 1 78 ? -5.092 15.527 5.569 1.00 8.59 78 LEU H N 1
ATOM 14470 C CA . LEU H 1 78 ? -6.387 15.914 5.015 1.00 8.59 78 LEU H CA 1
ATOM 14471 C C . LEU H 1 78 ? -6.676 17.383 5.306 1.00 8.59 78 LEU H C 1
ATOM 14472 O O . LEU H 1 78 ? -7.132 18.119 4.409 1.00 8.89 78 LEU H O 1
ATOM 14477 N N . VAL H 1 79 ? -6.388 17.797 6.540 1.00 8.62 79 VAL H N 1
ATOM 14478 C CA . VAL H 1 79 ? -6.518 19.211 6.919 1.00 9.27 79 VAL H CA 1
ATOM 14479 C C . VAL H 1 79 ? -5.685 20.060 5.974 1.00 9.58 79 VAL H C 1
ATOM 14480 O O . VAL H 1 79 ? -6.136 21.105 5.519 1.00 9.63 79 VAL H O 1
ATOM 14484 N N . ALA H 1 80 ? -4.474 19.598 5.673 1.00 9.77 80 ALA H N 1
ATOM 14485 C CA . ALA H 1 80 ? -3.568 20.353 4.804 1.00 10.07 80 ALA H CA 1
ATOM 14486 C C . ALA H 1 80 ? -4.126 20.515 3.391 1.00 10.58 80 ALA H C 1
ATOM 14487 O O . ALA H 1 80 ? -4.001 21.600 2.799 1.00 11.37 80 ALA H O 1
ATOM 14489 N N . LEU H 1 81 ? -4.756 19.464 2.846 1.00 10.34 81 LEU H N 1
ATOM 14490 C CA . LEU H 1 81 ? -5.386 19.555 1.526 1.00 11.03 81 LEU H CA 1
ATOM 14491 C C . LEU H 1 81 ? -6.588 20.494 1.593 1.00 12.19 81 LEU H C 1
ATOM 14492 O O . LEU H 1 81 ? -6.778 21.315 0.690 1.00 12.73 81 LEU H O 1
ATOM 14497 N N . ALA H 1 82 ? -7.378 20.384 2.666 1.00 12.72 82 ALA H N 1
ATOM 14498 C CA . ALA H 1 82 ? -8.612 21.191 2.779 1.00 14.50 82 ALA H CA 1
ATOM 14499 C C . ALA H 1 82 ? -8.321 22.694 2.905 1.00 16.30 82 ALA H C 1
ATOM 14500 O O . ALA H 1 82 ? -9.124 23.534 2.483 1.00 17.33 82 ALA H O 1
ATOM 14502 N N . GLN H 1 83 ? -7.166 23.032 3.456 1.00 17.56 83 GLN H N 1
ATOM 14503 C CA . GLN H 1 83 ? -6.799 24.438 3.601 1.00 20.59 83 GLN H CA 1
ATOM 14504 C C . GLN H 1 83 ? -6.608 25.111 2.252 1.00 21.61 83 GLN H C 1
ATOM 14505 O O . GLN H 1 83 ? -6.696 26.329 2.157 1.00 23.74 83 GLN H O 1
ATOM 14511 N N . ARG H 1 84 ? -6.368 24.303 1.225 1.00 22.24 84 ARG H N 1
ATOM 14512 C CA . ARG H 1 84 ? -6.103 24.789 -0.127 1.00 24.36 84 ARG H CA 1
ATOM 14513 C C . ARG H 1 84 ? -7.373 24.896 -0.964 1.00 24.49 84 ARG H C 1
ATOM 14514 O O . ARG H 1 84 ? -7.324 25.293 -2.129 1.00 24.19 84 ARG H O 1
ATOM 14530 N N . GLU H 1 86 ? -11.899 25.661 -0.878 1.00 23.87 86 GLU H N 1
ATOM 14531 C CA . GLU H 1 86 ? -12.946 26.393 -0.176 1.00 23.43 86 GLU H CA 1
ATOM 14532 C C . GLU H 1 86 ? -14.211 25.562 -0.171 1.00 23.14 86 GLU H C 1
ATOM 14533 O O . GLU H 1 86 ? -14.600 25.018 -1.216 1.00 23.74 86 GLU H O 1
ATOM 14539 N N . GLY H 1 87 ? -14.823 25.437 1.008 1.00 22.85 87 GLY H N 1
ATOM 14540 C CA . GLY H 1 87 ? -16.113 24.758 1.172 1.00 21.81 87 GLY H CA 1
ATOM 14541 C C . GLY H 1 87 ? -16.096 23.292 0.764 1.00 19.85 87 GLY H C 1
ATOM 14542 O O . GLY H 1 87 ? -17.050 22.789 0.146 1.00 21.34 87 GLY H O 1
ATOM 14543 N N . VAL H 1 88 ? -15.012 22.607 1.092 1.00 17.56 88 VAL H N 1
ATOM 14544 C CA . VAL H 1 88 ? -14.871 21.227 0.682 1.00 14.98 88 VAL H CA 1
ATOM 14545 C C . VAL H 1 88 ? -15.686 20.231 1.497 1.00 13.10 88 VAL H C 1
ATOM 14546 O O . VAL H 1 88 ? -15.741 20.281 2.692 1.00 12.57 88 VAL H O 1
ATOM 14550 N N . VAL H 1 89 ? -16.304 19.321 0.773 1.00 11.14 89 VAL H N 1
ATOM 14551 C CA . VAL H 1 89 ? -17.063 18.243 1.371 1.00 10.52 89 VAL H CA 1
ATOM 14552 C C . VAL H 1 89 ? -16.089 17.089 1.438 1.00 9.93 89 VAL H C 1
ATOM 14553 O O . VAL H 1 89 ? -15.360 16.880 0.488 1.00 10.13 89 VAL H O 1
ATOM 14557 N N . VAL H 1 90 ? -16.046 16.377 2.564 1.00 9.27 90 VAL H N 1
ATOM 14558 C CA . VAL H 1 90 ? -15.189 15.196 2.653 1.00 9.17 90 VAL H CA 1
ATOM 14559 C C . VAL H 1 90 ? -16.050 13.959 2.665 1.00 9.05 90 VAL H C 1
ATOM 14560 O O . VAL H 1 90 ? -16.934 13.858 3.520 1.00 10.06 90 VAL H O 1
ATOM 14564 N N . LEU H 1 91 ? -15.762 13.016 1.769 1.00 8.82 91 LEU H N 1
ATOM 14565 C CA . LEU H 1 91 ? -16.400 11.703 1.805 1.00 8.65 91 LEU H CA 1
ATOM 14566 C C . LEU H 1 91 ? -15.334 10.676 2.190 1.00 8.56 91 LEU H C 1
ATOM 14567 O O . LEU H 1 91 ? -14.427 10.463 1.473 1.00 8.85 91 LEU H O 1
ATOM 14572 N N . GLY H 1 92 ? -15.503 10.033 3.329 1.00 7.92 92 GLY H N 1
ATOM 14573 C CA . GLY H 1 92 ? -14.508 9.056 3.763 1.00 7.92 92 GLY H CA 1
ATOM 14574 C C . GLY H 1 92 ? -15.133 7.683 3.807 1.00 8.03 92 GLY H C 1
ATOM 14575 O O . GLY H 1 92 ? -16.260 7.547 4.288 1.00 7.80 92 GLY H O 1
ATOM 14576 N N . HIS H 1 93 ? -14.427 6.684 3.275 1.00 7.85 93 HIS H N 1
ATOM 14577 C CA . HIS H 1 93 ? -14.883 5.308 3.405 1.00 8.32 93 HIS H CA 1
ATOM 14578 C C . HIS H 1 93 ? -14.047 4.551 4.400 1.00 8.31 93 HIS H C 1
ATOM 14579 O O . HIS H 1 93 ? -12.827 4.464 4.237 1.00 8.03 93 HIS H O 1
ATOM 14586 N N . ALA H 1 94 ? -14.695 3.993 5.428 1.00 8.14 94 ALA H N 1
ATOM 14587 C CA . ALA H 1 94 ? -14.019 3.105 6.404 1.00 8.10 94 ALA H CA 1
ATOM 14588 C C . ALA H 1 94 ? -12.858 3.801 7.124 1.00 7.82 94 ALA H C 1
ATOM 14589 O O . ALA H 1 94 ? -13.099 4.734 7.883 1.00 7.53 94 ALA H O 1
ATOM 14599 N N . GLY H 1 96 ? -10.993 5.885 5.870 1.00 7.12 96 GLY H N 1
ATOM 14600 C CA . GLY H 1 96 ? -11.129 7.263 5.429 1.00 7.14 96 GLY H CA 1
ATOM 14601 C C . GLY H 1 96 ? -12.167 8.043 6.205 1.00 7.20 96 GLY H C 1
ATOM 14602 O O . GLY H 1 96 ? -11.998 9.240 6.409 1.00 7.21 96 GLY H O 1
ATOM 14603 N N . ALA H 1 97 ? -13.242 7.369 6.626 1.00 7.18 97 ALA H N 1
ATOM 14604 C CA . ALA H 1 97 ? -14.239 8.020 7.480 1.00 7.22 97 ALA H CA 1
ATOM 14605 C C . ALA H 1 97 ? -13.634 8.355 8.864 1.00 7.32 97 ALA H C 1
ATOM 14606 O O . ALA H 1 97 ? -13.913 9.409 9.431 1.00 7.45 97 ALA H O 1
ATOM 14608 N N . ARG H 1 98 ? -12.782 7.471 9.395 1.00 7.23 98 ARG H N 1
ATOM 14609 C CA . ARG H 1 98 ? -12.097 7.779 10.653 1.00 7.34 98 ARG H CA 1
ATOM 14610 C C . ARG H 1 98 ? -11.137 8.955 10.478 1.00 7.10 98 ARG H C 1
ATOM 14611 O O . ARG H 1 98 ? -11.026 9.821 11.342 1.00 7.21 98 ARG H O 1
ATOM 14619 N N . ILE H 1 99 ? -10.462 8.999 9.334 1.00 7.18 99 ILE H N 1
ATOM 14620 C CA . ILE H 1 99 ? -9.575 10.127 9.047 1.00 7.38 99 ILE H CA 1
ATOM 14621 C C . ILE H 1 99 ? -10.379 11.437 9.036 1.00 7.63 99 ILE H C 1
ATOM 14622 O O . ILE H 1 99 ? -9.953 12.434 9.622 1.00 8.43 99 ILE H O 1
ATOM 14627 N N . ALA H 1 100 ? -11.530 11.403 8.374 1.00 7.66 100 ALA H N 1
ATOM 14628 C CA . ALA H 1 100 ? -12.386 12.590 8.258 1.00 7.50 100 ALA H CA 1
ATOM 14629 C C . ALA H 1 100 ? -12.862 13.084 9.626 1.00 7.46 100 ALA H C 1
ATOM 14630 O O . ALA H 1 100 ? -12.871 14.282 9.862 1.00 7.20 100 ALA H O 1
ATOM 14632 N N . ILE H 1 101 ? -13.260 12.158 10.496 1.00 7.66 101 ILE H N 1
ATOM 14633 C CA . ILE H 1 101 ? -13.684 12.485 11.852 1.00 8.16 101 ILE H CA 1
ATOM 14634 C C . ILE H 1 101 ? -12.555 13.185 12.596 1.00 8.67 101 ILE H C 1
ATOM 14635 O O . ILE H 1 101 ? -12.751 14.251 13.195 1.00 8.84 101 ILE H O 1
ATOM 14640 N N . ARG H 1 102 ? -11.372 12.574 12.581 1.00 8.90 102 ARG H N 1
ATOM 14641 C CA . ARG H 1 102 ? -10.245 13.126 13.324 1.00 9.46 102 ARG H CA 1
ATOM 14642 C C . ARG H 1 102 ? -9.828 14.497 12.735 1.00 9.36 102 ARG H C 1
ATOM 14643 O O . ARG H 1 102 ? -9.541 15.436 13.475 1.00 9.74 102 ARG H O 1
ATOM 14651 N N . ALA H 1 103 ? -9.849 14.615 11.420 1.00 8.92 103 ALA H N 1
ATOM 14652 C CA . ALA H 1 103 ? -9.514 15.887 10.771 1.00 9.06 103 ALA H CA 1
ATOM 14653 C C . ALA H 1 103 ? -10.490 17.005 11.149 1.00 9.21 103 ALA H C 1
ATOM 14654 O O . ALA H 1 103 ? -10.084 18.153 11.402 1.00 9.58 103 ALA H O 1
ATOM 14656 N N . ALA H 1 104 ? -11.772 16.671 11.206 1.00 9.40 104 ALA H N 1
ATOM 14657 C CA . ALA H 1 104 ? -12.780 17.682 11.533 1.00 10.31 104 ALA H CA 1
ATOM 14658 C C . ALA H 1 104 ? -12.670 18.111 12.990 1.00 10.57 104 ALA H C 1
ATOM 14659 O O . ALA H 1 104 ? -12.975 19.264 13.318 1.00 11.34 104 ALA H O 1
ATOM 14661 N N . ARG H 1 105 ? -12.245 17.202 13.860 1.00 10.90 105 ARG H N 1
ATOM 14662 C CA . ARG H 1 105 ? -12.030 17.554 15.254 1.00 11.98 105 ARG H CA 1
ATOM 14663 C C . ARG H 1 105 ? -10.843 18.519 15.366 1.00 11.89 105 ARG H C 1
ATOM 14664 O O . ARG H 1 105 ? -10.912 19.508 16.092 1.00 11.91 105 ARG H O 1
ATOM 14672 N N . LYS H 1 106 ? -9.785 18.244 14.602 1.00 12.44 106 LYS H N 1
ATOM 14673 C CA . LYS H 1 106 ? -8.582 19.077 14.598 1.00 12.97 106 LYS H CA 1
ATOM 14674 C C . LYS H 1 106 ? -8.831 20.488 14.052 1.00 13.29 106 LYS H C 1
ATOM 14675 O O . LYS H 1 106 ? -8.289 21.466 14.596 1.00 13.61 106 LYS H O 1
ATOM 14681 N N . ASP H 1 107 ? -9.605 20.596 12.976 1.00 13.11 107 ASP H N 1
ATOM 14682 C CA . ASP H 1 107 ? -9.771 21.891 12.299 1.00 13.28 107 ASP H CA 1
ATOM 14683 C C . ASP H 1 107 ? -11.071 21.950 11.494 1.00 13.43 107 ASP H C 1
ATOM 14684 O O . ASP H 1 107 ? -11.063 21.909 10.267 1.00 13.40 107 ASP H O 1
ATOM 14689 N N . SER H 1 108 ? -12.201 22.075 12.183 1.00 13.38 108 SER H N 1
ATOM 14690 C CA . SER H 1 108 ? -13.481 21.972 11.492 1.00 13.27 108 SER H CA 1
ATOM 14691 C C . SER H 1 108 ? -13.738 23.104 10.513 1.00 13.16 108 SER H C 1
ATOM 14692 O O . SER H 1 108 ? -14.455 22.912 9.546 1.00 12.94 108 SER H O 1
ATOM 14695 N N . GLN H 1 109 ? -13.137 24.268 10.751 1.00 12.67 109 GLN H N 1
ATOM 14696 C CA . GLN H 1 109 ? -13.401 25.439 9.907 1.00 12.41 109 GLN H CA 1
ATOM 14697 C C . GLN H 1 109 ? -13.048 25.221 8.421 1.00 12.44 109 GLN H C 1
ATOM 14698 O O . GLN H 1 109 ? -13.571 25.925 7.554 1.00 12.96 109 GLN H O 1
ATOM 14704 N N . VAL H 1 110 ? -12.165 24.268 8.112 1.00 12.05 110 VAL H N 1
ATOM 14705 C CA . VAL H 1 110 ? -11.775 24.069 6.701 1.00 12.40 110 VAL H CA 1
ATOM 14706 C C . VAL H 1 110 ? -12.663 23.080 5.935 1.00 12.00 110 VAL H C 1
ATOM 14707 O O . VAL H 1 110 ? -12.459 22.832 4.732 1.00 12.01 110 VAL H O 1
ATOM 14711 N N . PHE H 1 111 ? -13.640 22.512 6.627 1.00 11.40 111 PHE H N 1
ATOM 14712 C CA . PHE H 1 111 ? -14.548 21.533 6.018 1.00 11.55 111 PHE H CA 1
ATOM 14713 C C . PHE H 1 111 ? -15.977 22.044 6.021 1.00 11.30 111 PHE H C 1
ATOM 14714 O O . PHE H 1 111 ? -16.454 22.519 7.052 1.00 12.09 111 PHE H O 1
ATOM 14722 N N . SER H 1 112 ? -16.684 21.901 4.905 1.00 11.15 112 SER H N 1
ATOM 14723 C CA A SER H 1 112 ? -18.094 22.278 4.917 0.50 11.12 112 SER H CA 1
ATOM 14724 C CA B SER H 1 112 ? -18.105 22.247 4.871 0.50 11.02 112 SER H CA 1
ATOM 14725 C C . SER H 1 112 ? -18.951 21.254 5.671 1.00 10.81 112 SER H C 1
ATOM 14726 O O . SER H 1 112 ? -19.806 21.638 6.497 1.00 10.71 112 SER H O 1
ATOM 14731 N N . ARG H 1 113 ? -18.725 19.973 5.390 1.00 10.26 113 ARG H N 1
ATOM 14732 C CA . ARG H 1 113 ? -19.462 18.867 5.991 1.00 10.15 113 ARG H CA 1
ATOM 14733 C C . ARG H 1 11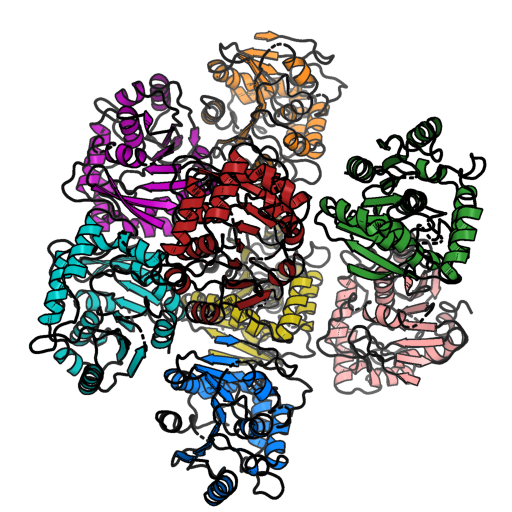3 ? -18.773 17.540 5.688 1.00 9.49 113 ARG H C 1
ATOM 14734 O O . ARG H 1 113 ? -17.872 17.482 4.839 1.00 9.57 113 ARG H O 1
ATOM 14742 N N . LEU H 1 114 ? -19.190 16.484 6.380 1.00 8.82 114 LEU H N 1
ATOM 14743 C CA . LEU H 1 114 ? -18.631 15.145 6.210 1.00 8.67 114 LEU H CA 1
ATOM 14744 C C . LEU H 1 114 ? -19.666 14.154 5.742 1.00 8.45 114 LEU H C 1
ATOM 14745 O O . LEU H 1 114 ? -20.786 14.211 6.144 1.00 8.88 114 LEU H O 1
ATOM 14750 N N . ILE H 1 115 ? -19.242 13.245 4.880 1.00 8.19 115 ILE H N 1
ATOM 14751 C CA . ILE H 1 115 ? -20.047 12.091 4.501 1.00 7.92 115 ILE H CA 1
ATOM 14752 C C . ILE H 1 115 ? -19.198 10.907 4.951 1.00 8.14 115 ILE H C 1
ATOM 14753 O O . ILE H 1 115 ? -18.086 10.713 4.446 1.00 8.06 115 ILE H O 1
ATOM 14758 N N . LEU H 1 116 ? -19.694 10.157 5.942 1.00 8.00 116 LEU H N 1
ATOM 14759 C CA . LEU H 1 116 ? -18.919 9.075 6.556 1.00 7.87 116 LEU H CA 1
ATOM 14760 C C . LEU H 1 116 ? -19.548 7.763 6.160 1.00 8.25 116 LEU H C 1
ATOM 14761 O O . LEU H 1 116 ? -20.701 7.535 6.483 1.00 9.01 116 LEU H O 1
ATOM 14766 N N . VAL H 1 117 ? -18.822 6.921 5.437 1.00 8.20 117 VAL H N 1
ATOM 14767 C CA . VAL H 1 117 ? -19.377 5.660 4.987 1.00 8.42 117 VAL H CA 1
ATOM 14768 C C . VAL H 1 117 ? -18.669 4.515 5.724 1.00 8.59 117 VAL H C 1
ATOM 14769 O O . VAL H 1 117 ? -17.509 4.284 5.548 1.00 8.23 117 VAL H O 1
ATOM 14773 N N . ASP H 1 118 ? -19.449 3.847 6.551 1.00 8.66 118 ASP H N 1
ATOM 14774 C CA . ASP H 1 118 ? -19.035 2.634 7.284 1.00 9.10 118 ASP H CA 1
ATOM 14775 C C . ASP H 1 118 ? -17.660 2.740 8.010 1.00 9.32 118 ASP H C 1
ATOM 14776 O O . ASP H 1 118 ? -16.802 1.864 7.862 1.00 9.45 118 ASP H O 1
ATOM 14781 N N . PRO H 1 119 ? -17.447 3.800 8.812 1.00 9.08 119 PRO H N 1
ATOM 14782 C CA . PRO H 1 119 ? -16.217 3.830 9.639 1.00 9.43 119 PRO H CA 1
ATOM 14783 C C . PRO H 1 119 ? -16.198 2.647 10.622 1.00 9.69 119 PRO H C 1
ATOM 14784 O O . PRO H 1 119 ? -17.229 2.322 11.207 1.00 9.84 119 PRO H O 1
ATOM 14788 N N . PRO H 1 120 ? -15.040 1.990 10.795 1.00 9.55 120 PRO H N 1
ATOM 14789 C CA . PRO H 1 120 ? -14.931 1.090 11.938 1.00 9.84 120 PRO H CA 1
ATOM 14790 C C . PRO H 1 120 ? -15.295 1.860 13.214 1.00 9.43 120 PRO H C 1
ATOM 14791 O O . PRO H 1 120 ? -14.963 3.051 13.333 1.00 9.23 120 PRO H O 1
ATOM 14795 N N . VAL H 1 121 ? -16.012 1.194 14.115 1.00 9.98 121 VAL H N 1
ATOM 14796 C CA . VAL H 1 121 ? -16.416 1.799 15.369 1.00 10.25 121 VAL H CA 1
ATOM 14797 C C . VAL H 1 121 ? -15.671 1.175 16.552 1.00 10.31 121 VAL H C 1
ATOM 14798 O O . VAL H 1 121 ? -16.015 1.343 17.677 1.00 10.36 121 VAL H O 1
ATOM 14802 N N . SER H 1 122 ? -14.650 0.423 16.205 1.00 10.53 122 SER H N 1
ATOM 14803 C CA . SER H 1 122 ? -13.692 -0.110 17.171 1.00 10.74 122 SER H CA 1
ATOM 14804 C C . SER H 1 122 ? -12.908 1.024 17.820 1.00 11.08 122 SER H C 1
ATOM 14805 O O . SER H 1 122 ? -12.957 2.202 17.397 1.00 11.07 122 SER H O 1
ATOM 14808 N N . GLY H 1 123 ? -12.197 0.679 18.888 1.00 11.45 123 GLY H N 1
ATOM 14809 C CA . GLY H 1 123 ? -11.410 1.654 19.630 1.00 11.70 123 GLY H CA 1
ATOM 14810 C C . GLY H 1 123 ? -11.135 1.073 21.009 1.00 12.33 123 GLY H C 1
ATOM 14811 O O . GLY H 1 123 ? -11.530 -0.060 21.291 1.00 12.39 123 GLY H O 1
ATOM 14812 N N . PRO H 1 124 ? -10.458 1.839 21.876 1.00 13.27 124 PRO H N 1
ATOM 14813 C CA . PRO H 1 124 ? -10.095 1.328 23.208 1.00 13.83 124 PRO H CA 1
ATOM 14814 C C . PRO H 1 124 ? -11.326 0.872 23.987 1.00 14.02 124 PRO H C 1
ATOM 14815 O O . PRO H 1 124 ? -12.265 1.649 24.153 1.00 15.27 124 PRO H O 1
ATOM 14819 N N . GLY H 1 125 ? -11.333 -0.384 24.423 1.00 14.01 125 GLY H N 1
ATOM 14820 C CA . GLY H 1 125 ? -12.445 -0.887 25.232 1.00 14.30 125 GLY H CA 1
ATOM 14821 C C . GLY H 1 125 ? -13.675 -1.263 24.424 1.00 14.39 125 GLY H C 1
ATOM 14822 O O . GLY H 1 125 ? -14.714 -1.623 24.993 1.00 15.84 125 GLY H O 1
ATOM 14823 N N . ARG H 1 126 ? -13.566 -1.206 23.098 1.00 13.36 126 ARG H N 1
ATOM 14824 C CA . ARG H 1 126 ? -14.725 -1.421 22.232 1.00 13.13 126 ARG H CA 1
ATOM 14825 C C . ARG H 1 126 ? -14.616 -2.706 21.448 1.00 13.09 126 ARG H C 1
ATOM 14826 O O . ARG H 1 126 ? -13.545 -3.322 21.395 1.00 13.22 126 ARG H O 1
ATOM 14834 N N . ARG H 1 127 ? -15.731 -3.092 20.824 1.00 12.92 127 ARG H N 1
ATOM 14835 C CA . ARG H 1 127 ? -15.810 -4.292 20.004 1.00 13.01 127 ARG H CA 1
ATOM 14836 C C . ARG H 1 127 ? -14.757 -4.196 18.906 1.00 13.23 127 ARG H C 1
ATOM 14837 O O . ARG H 1 127 ? -14.641 -3.150 18.259 1.00 12.55 127 ARG H O 1
ATOM 14845 N N . PRO H 1 128 ? -13.976 -5.272 18.701 1.00 13.13 128 PRO H N 1
ATOM 14846 C CA . PRO H 1 128 ? -12.935 -5.200 17.669 1.00 13.11 128 PRO H CA 1
ATOM 14847 C C . PRO H 1 128 ? -13.538 -5.106 16.274 1.00 12.41 128 PRO H C 1
ATOM 14848 O O . PRO H 1 128 ? -14.691 -5.503 16.054 1.00 12.16 128 PRO H O 1
ATOM 14852 N N . TYR H 1 129 ? -12.762 -4.559 15.350 1.00 12.08 129 TYR H N 1
ATOM 14853 C CA . TYR H 1 129 ? -13.164 -4.490 13.949 1.00 12.03 129 TYR H CA 1
ATOM 14854 C C . TYR H 1 129 ? -13.348 -5.915 13.437 1.00 11.91 129 TYR H C 1
ATOM 14855 O O . TYR H 1 129 ? -12.444 -6.736 13.587 1.00 11.88 129 TYR H O 1
ATOM 14864 N N . PRO H 1 130 ? -14.524 -6.223 12.858 1.00 12.01 130 PRO H N 1
ATOM 14865 C CA . PRO H 1 130 ? -14.809 -7.617 12.508 1.00 13.09 130 PRO H CA 1
ATOM 14866 C C . PRO H 1 130 ? -14.221 -8.044 11.169 1.00 13.31 130 PRO H C 1
ATOM 14867 O O . PRO H 1 130 ? -14.959 -8.353 10.225 1.00 15.20 130 PRO H O 1
ATOM 14871 N N . ALA H 1 131 ? -12.894 -8.090 11.103 1.00 13.60 131 ALA H N 1
ATOM 14872 C CA . ALA H 1 131 ? -12.171 -8.523 9.898 1.00 14.18 131 ALA H CA 1
ATOM 14873 C C . ALA H 1 131 ? -10.944 -9.311 10.315 1.00 14.57 131 ALA H C 1
ATOM 14874 O O . ALA H 1 131 ? -10.400 -9.074 11.374 1.00 14.53 131 ALA H O 1
ATOM 14876 N N . LYS H 1 132 ? -10.542 -10.259 9.473 1.00 15.40 132 LYS H N 1
ATOM 14877 C CA . LYS H 1 132 ? -9.375 -11.084 9.713 1.00 16.12 132 LYS H CA 1
ATOM 14878 C C . LYS H 1 132 ? -8.141 -10.374 9.191 1.00 14.91 132 LYS H C 1
ATOM 14879 O O . LYS H 1 132 ? -8.057 -10.083 8.006 1.00 14.73 132 LYS H O 1
ATOM 14885 N N . TRP H 1 133 ? -7.192 -10.101 10.079 1.00 14.21 133 TRP H N 1
ATOM 14886 C CA . TRP H 1 133 ? -5.924 -9.487 9.667 1.00 12.90 133 TRP H CA 1
ATOM 14887 C C . TRP H 1 133 ? -5.246 -10.256 8.543 1.00 12.59 133 TRP H C 1
ATOM 14888 O O . TRP H 1 133 ? -4.733 -9.669 7.583 1.00 12.10 133 TRP H O 1
ATOM 14899 N N . SER H 1 134 ? -5.252 -11.582 8.633 1.00 12.66 134 SER H N 1
ATOM 14900 C CA . SER H 1 134 ? -4.569 -12.414 7.643 1.00 12.69 134 SER H CA 1
ATOM 14901 C C . SER H 1 134 ? -4.961 -12.123 6.189 1.00 11.90 134 SER H C 1
ATOM 14902 O O . SER H 1 134 ? -4.146 -12.298 5.282 1.00 12.09 134 SER H O 1
ATOM 14905 N N . TRP H 1 135 ? -6.210 -11.695 5.968 1.00 11.71 135 TRP H N 1
ATOM 14906 C CA . TRP H 1 135 ? -6.716 -11.398 4.636 1.00 11.83 135 TRP H CA 1
ATOM 14907 C C . TRP H 1 135 ? -5.915 -10.268 4.019 1.00 11.46 135 TRP H C 1
ATOM 14908 O O . TRP H 1 135 ? -5.533 -10.334 2.836 1.00 11.56 135 TRP H O 1
ATOM 14919 N N . TYR H 1 136 ? -5.661 -9.237 4.817 1.00 11.22 136 TYR H N 1
ATOM 14920 C CA . TYR H 1 136 ? -4.846 -8.099 4.379 1.00 10.76 136 TYR H CA 1
ATOM 14921 C C . TYR H 1 136 ? -3.390 -8.492 4.194 1.00 10.50 136 TYR H C 1
ATOM 14922 O O . TYR H 1 136 ? -2.792 -8.217 3.144 1.00 9.82 136 TYR H O 1
ATOM 14931 N N . ALA H 1 137 ? -2.826 -9.156 5.201 1.00 10.11 137 ALA H N 1
ATOM 14932 C CA . ALA H 1 137 ? -1.393 -9.465 5.201 1.00 10.36 137 ALA H CA 1
ATOM 14933 C C . ALA H 1 137 ? -1.045 -10.399 4.040 1.00 10.60 137 ALA H C 1
ATOM 14934 O O . ALA H 1 137 ? -0.081 -10.164 3.294 1.00 10.83 137 ALA H O 1
ATOM 14936 N N . GLU H 1 138 ? -1.843 -11.440 3.850 1.00 10.72 138 GLU H N 1
ATOM 14937 C CA . GLU H 1 138 ? -1.505 -12.432 2.821 1.00 10.94 138 GLU H CA 1
ATOM 14938 C C . GLU H 1 138 ? -1.700 -11.892 1.412 1.00 10.45 138 GLU H C 1
ATOM 14939 O O . GLU H 1 138 ? -0.867 -12.147 0.532 1.00 10.65 138 GLU H O 1
ATOM 14945 N N . SER H 1 139 ? -2.767 -11.123 1.204 1.00 9.77 139 SER H N 1
ATOM 14946 C CA . SER H 1 139 ? -2.996 -10.576 -0.132 1.00 9.54 139 SER H CA 1
ATOM 14947 C C . SER H 1 139 ? -1.937 -9.514 -0.484 1.00 9.16 139 SER H C 1
ATOM 14948 O O . SER H 1 139 ? -1.534 -9.417 -1.636 1.00 9.47 139 SER H O 1
ATOM 14951 N N . ILE H 1 140 ? -1.506 -8.726 0.497 1.00 9.15 140 ILE H N 1
ATOM 14952 C CA . ILE H 1 140 ? -0.470 -7.717 0.261 1.00 9.01 140 ILE H CA 1
ATOM 14953 C C . ILE H 1 140 ? 0.861 -8.377 -0.102 1.00 9.39 140 ILE H C 1
ATOM 14954 O O . ILE H 1 140 ? 1.490 -7.998 -1.091 1.00 9.45 140 ILE H O 1
ATOM 14959 N N . ARG H 1 141 ? 1.269 -9.377 0.674 1.00 9.84 141 ARG H N 1
ATOM 14960 C CA . ARG H 1 141 ? 2.528 -10.063 0.361 1.00 10.46 141 ARG H CA 1
ATOM 14961 C C . ARG H 1 141 ? 2.488 -10.726 -1.020 1.00 10.47 141 ARG H C 1
ATOM 14962 O O . ARG H 1 141 ? 3.483 -10.712 -1.756 1.00 10.89 141 ARG H O 1
ATOM 14970 N N . LEU H 1 142 ? 1.336 -11.300 -1.368 1.00 10.69 142 LEU H N 1
ATOM 14971 C CA . LEU H 1 142 ? 1.141 -11.885 -2.690 1.00 10.95 142 LEU H CA 1
ATOM 14972 C C . LEU H 1 142 ? 1.257 -10.825 -3.774 1.00 10.45 142 LEU H C 1
ATOM 14973 O O . LEU H 1 142 ? 1.949 -11.012 -4.781 1.00 10.13 142 LEU H O 1
ATOM 14978 N N . ALA H 1 143 ? 0.614 -9.691 -3.549 1.00 10.26 143 ALA H N 1
ATOM 14979 C CA . ALA H 1 143 ? 0.639 -8.607 -4.527 1.00 10.56 143 ALA H CA 1
ATOM 14980 C C . ALA H 1 143 ? 2.041 -8.039 -4.738 1.00 10.70 143 ALA H C 1
ATOM 14981 O O . ALA H 1 143 ? 2.409 -7.688 -5.870 1.00 10.44 143 ALA H O 1
ATOM 14983 N N . GLN H 1 144 ? 2.819 -7.960 -3.658 1.00 10.78 144 GLN H N 1
ATOM 14984 C CA . GLN H 1 144 ? 4.200 -7.451 -3.731 1.00 11.83 144 GLN H CA 1
ATOM 14985 C C . GLN H 1 144 ? 5.055 -8.317 -4.663 1.00 12.53 144 GLN H C 1
ATOM 14986 O O . GLN H 1 144 ? 5.922 -7.819 -5.351 1.00 12.38 144 GLN H O 1
ATOM 14992 N N . ARG H 1 145 ? 4.792 -9.620 -4.679 1.00 14.25 145 ARG H N 1
ATOM 14993 C CA . ARG H 1 145 ? 5.518 -10.553 -5.545 1.00 16.39 145 ARG H CA 1
ATOM 14994 C C . ARG H 1 145 ? 5.118 -10.343 -7.003 1.00 17.17 145 ARG H C 1
ATOM 14995 O O . ARG H 1 145 ? 5.957 -10.321 -7.903 1.00 18.44 145 ARG H O 1
ATOM 15003 N N . GLY H 1 146 ? 3.826 -10.127 -7.221 1.00 16.92 146 GLY H N 1
ATOM 15004 C CA . GLY H 1 146 ? 3.282 -9.974 -8.555 1.00 17.32 146 GLY H CA 1
ATOM 15005 C C . GLY H 1 146 ? 2.294 -11.093 -8.727 1.00 18.51 146 GLY H C 1
ATOM 15006 O O . GLY H 1 146 ? 2.667 -12.256 -8.912 1.00 20.09 146 GLY H O 1
ATOM 15007 N N . CYS H 1 147 ? 1.022 -10.757 -8.638 1.00 17.42 147 CYS H N 1
ATOM 15008 C CA . CYS H 1 147 ? 0.031 -11.793 -8.700 1.00 18.54 147 CYS H CA 1
ATOM 15009 C C . CYS H 1 147 ? -0.992 -11.559 -9.780 1.00 17.86 147 CYS H C 1
ATOM 15010 O O . CYS H 1 147 ? -1.237 -10.421 -10.199 1.00 17.25 147 CYS H O 1
ATOM 15013 N N . THR H 1 148 ? -1.589 -12.656 -10.226 1.00 17.05 148 THR H N 1
ATOM 15014 C CA . THR H 1 148 ? -2.527 -12.622 -11.328 1.00 16.94 148 THR H CA 1
ATOM 15015 C C . THR H 1 148 ? -3.908 -12.229 -10.848 1.00 16.03 148 THR H C 1
ATOM 15016 O O . THR H 1 148 ? -4.224 -12.338 -9.655 1.00 15.35 148 THR H O 1
ATOM 15020 N N . ALA H 1 149 ? -4.749 -11.805 -11.783 1.00 15.85 149 ALA H N 1
ATOM 15021 C CA . ALA H 1 149 ? -6.153 -11.564 -11.458 1.00 16.17 149 ALA H CA 1
ATOM 15022 C C . ALA H 1 149 ? -6.810 -12.785 -10.800 1.00 16.70 149 ALA H C 1
ATOM 15023 O O . ALA H 1 149 ? -7.566 -12.645 -9.837 1.00 16.10 149 ALA H O 1
ATOM 15033 N N . GLU H 1 151 ? -5.393 -15.121 -8.974 1.00 16.90 151 GLU H N 1
ATOM 15034 C CA . GLU H 1 151 ? -4.925 -15.223 -7.604 1.00 16.94 151 GLU H CA 1
ATOM 15035 C C . GLU H 1 151 ? -5.664 -14.228 -6.704 1.00 16.21 151 GLU H C 1
ATOM 15036 O O . GLU H 1 151 ? -6.023 -14.563 -5.580 1.00 15.87 151 GLU H O 1
ATOM 15050 N N . ARG H 1 153 ? -8.618 -13.021 -7.230 1.00 13.84 153 ARG H N 1
ATOM 15051 C CA . ARG H 1 153 ? -10.026 -13.401 -7.172 1.00 14.59 153 ARG H CA 1
ATOM 15052 C C . ARG H 1 153 ? -10.370 -14.167 -5.883 1.00 15.05 153 ARG H C 1
ATOM 15053 O O . ARG H 1 153 ? -11.464 -14.018 -5.343 1.00 15.37 153 ARG H O 1
ATOM 15061 N N . SER H 1 154 ? -9.425 -14.958 -5.378 1.00 15.51 154 SER H N 1
ATOM 15062 C CA . SER H 1 154 ? -9.616 -15.670 -4.117 1.00 16.13 154 SER H CA 1
ATOM 15063 C C . SER H 1 154 ? -9.949 -14.741 -2.944 1.00 15.63 154 SER H C 1
ATOM 15064 O O . SER H 1 154 ? -10.668 -15.125 -2.026 1.00 16.08 154 SER H O 1
ATOM 15067 N N . TYR H 1 155 ? -9.431 -13.512 -2.993 1.00 14.49 155 TYR H N 1
ATOM 15068 C CA . TYR H 1 155 ? -9.629 -12.543 -1.928 1.00 13.69 155 TYR H CA 1
ATOM 15069 C C . TYR H 1 155 ? -10.896 -11.712 -2.105 1.00 13.75 155 TYR H C 1
ATOM 15070 O O . TYR H 1 155 ? -11.534 -11.347 -1.128 1.00 13.41 155 TYR H O 1
ATOM 15079 N N . CYS H 1 156 ? -11.262 -11.449 -3.354 1.00 13.75 156 CYS H N 1
ATOM 15080 C CA . CYS H 1 156 ? -12.437 -10.633 -3.670 1.00 14.25 156 CYS H CA 1
ATOM 15081 C C . CYS H 1 156 ? -13.333 -11.335 -4.701 1.00 14.08 156 CYS H C 1
ATOM 15082 O O . CYS H 1 156 ? -13.554 -10.814 -5.796 1.00 13.39 156 CYS H O 1
ATOM 15085 N N . PRO H 1 157 ? -13.868 -12.517 -4.348 1.00 14.42 157 PRO H N 1
ATOM 15086 C CA . PRO H 1 157 ? -14.563 -13.348 -5.325 1.00 14.95 157 PRO H CA 1
ATOM 15087 C C . PRO H 1 157 ? -15.868 -12.771 -5.858 1.00 14.91 157 PRO H C 1
ATOM 15088 O O . PRO H 1 157 ? -16.325 -13.207 -6.917 1.00 15.53 157 PRO H O 1
ATOM 15092 N N . THR H 1 158 ? -16.445 -11.792 -5.158 1.00 14.72 158 THR H N 1
ATOM 15093 C CA . THR H 1 158 ? -17.712 -11.202 -5.599 1.00 14.77 158 THR H CA 1
ATOM 15094 C C . THR H 1 158 ? -17.551 -9.984 -6.515 1.00 14.41 158 THR H C 1
ATOM 15095 O O . THR H 1 158 ? -18.533 -9.441 -6.999 1.00 14.67 158 THR H O 1
ATOM 15099 N N . TRP H 1 159 ? -16.316 -9.562 -6.760 1.00 14.19 159 TRP H N 1
ATOM 15100 C CA . TRP H 1 159 ? -16.071 -8.331 -7.503 1.00 13.42 159 TRP H CA 1
ATOM 15101 C C . TRP H 1 159 ? -16.094 -8.597 -8.972 1.00 13.59 159 TRP H C 1
ATOM 15102 O O . TRP H 1 159 ? -16.042 -9.743 -9.393 1.00 14.28 159 TRP H O 1
ATOM 15113 N N . THR H 1 160 ? -16.169 -7.543 -9.782 1.00 13.35 160 THR H N 1
ATOM 15114 C CA . THR H 1 160 ? -16.078 -7.720 -11.232 1.00 13.61 160 THR H CA 1
ATOM 15115 C C . THR H 1 160 ? -14.664 -8.079 -11.672 1.00 14.26 160 THR H C 1
ATOM 15116 O O . THR H 1 160 ? -13.690 -7.864 -10.940 1.00 13.56 160 THR H O 1
ATOM 15120 N N . ASP H 1 161 ? -14.557 -8.629 -12.876 1.00 14.30 161 ASP H N 1
ATOM 15121 C CA . ASP H 1 161 ? -13.261 -8.969 -13.457 1.00 15.23 161 ASP H CA 1
ATOM 15122 C C . ASP H 1 161 ? -12.306 -7.792 -13.407 1.00 14.60 161 ASP H C 1
ATOM 15123 O O . ASP H 1 161 ? -11.161 -7.942 -12.987 1.00 14.40 161 ASP H O 1
ATOM 15128 N N . GLU H 1 162 ? -12.788 -6.621 -13.828 1.00 13.61 162 GLU H N 1
ATOM 15129 C CA . GLU H 1 162 ? -11.968 -5.418 -13.880 1.00 13.49 162 GLU H CA 1
ATOM 15130 C C . GLU H 1 162 ? -11.540 -4.926 -12.490 1.00 12.89 162 GLU H C 1
ATOM 15131 O O . GLU H 1 162 ? -10.404 -4.481 -12.310 1.00 12.49 162 GLU H O 1
ATOM 15137 N N . GLN H 1 163 ? -12.438 -5.003 -11.510 1.00 12.09 163 GLN H N 1
ATOM 15138 C CA . GLN H 1 163 ? -12.104 -4.598 -10.131 1.00 11.45 163 GLN H CA 1
ATOM 15139 C C . GLN H 1 163 ? -11.030 -5.509 -9.534 1.00 11.23 163 GLN H C 1
ATOM 15140 O O . GLN H 1 163 ? -10.133 -5.057 -8.827 1.00 11.25 163 GLN H O 1
ATOM 15146 N N . ILE H 1 164 ? -11.133 -6.798 -9.843 1.00 10.74 164 ILE H N 1
ATOM 15147 C CA . ILE H 1 164 ? -10.150 -7.769 -9.371 1.00 10.85 164 ILE H CA 1
ATOM 15148 C C . ILE H 1 164 ? -8.804 -7.520 -10.052 1.00 10.53 164 ILE H C 1
ATOM 15149 O O . ILE H 1 164 ? -7.758 -7.558 -9.386 1.00 10.27 164 ILE H O 1
ATOM 15154 N N . GLU H 1 165 ? -8.837 -7.270 -11.364 1.00 10.45 165 GLU H N 1
ATOM 15155 C CA . GLU H 1 165 ? -7.610 -6.983 -12.108 1.00 10.97 165 GLU H CA 1
ATOM 15156 C C . GLU H 1 165 ? -6.941 -5.746 -11.549 1.00 10.00 165 GLU H C 1
ATOM 15157 O O . GLU H 1 165 ? -5.718 -5.724 -11.360 1.00 10.08 165 GLU H O 1
ATOM 15163 N N . LEU H 1 166 ? -7.737 -4.719 -11.257 1.00 9.83 166 LEU H N 1
ATOM 15164 C CA . LEU H 1 166 ? -7.168 -3.476 -10.790 1.00 9.16 166 LEU H CA 1
ATOM 15165 C C . LEU H 1 166 ? -6.549 -3.643 -9.398 1.00 9.07 166 LEU H C 1
ATOM 15166 O O . LEU H 1 166 ? -5.508 -3.039 -9.097 1.00 9.09 166 LEU H O 1
ATOM 15171 N N . ARG H 1 167 ? -7.173 -4.460 -8.556 1.00 8.74 167 ARG H N 1
ATOM 15172 C CA . ARG H 1 167 ? -6.605 -4.716 -7.229 1.00 8.82 167 ARG H CA 1
ATOM 15173 C C . ARG H 1 167 ? -5.298 -5.503 -7.346 1.00 8.77 167 ARG H C 1
ATOM 15174 O O . ARG H 1 167 ? -4.306 -5.176 -6.665 1.00 8.83 167 ARG H O 1
ATOM 15182 N N . ALA H 1 168 ? -5.263 -6.497 -8.238 1.00 8.66 168 ALA H N 1
ATOM 15183 C CA . ALA H 1 168 ? -4.032 -7.252 -8.467 1.00 8.58 168 ALA H CA 1
ATOM 15184 C C . ALA H 1 168 ? -2.929 -6.317 -8.946 1.00 8.91 168 ALA H C 1
ATOM 15185 O O . ALA H 1 168 ? -1.775 -6.507 -8.588 1.00 9.47 168 ALA H O 1
ATOM 15187 N N . GLU H 1 169 ? -3.288 -5.281 -9.710 1.00 8.64 169 GLU H N 1
ATOM 15188 C CA . GLU H 1 169 ? -2.289 -4.342 -10.219 1.00 8.62 169 GLU H CA 1
ATOM 15189 C C . GLU H 1 169 ? -1.750 -3.379 -9.145 1.00 8.24 169 GLU H C 1
ATOM 15190 O O . GLU H 1 169 ? -0.552 -3.093 -9.119 1.00 8.11 169 GLU H O 1
ATOM 15196 N N . TRP H 1 170 ? -2.631 -2.914 -8.253 1.00 7.54 170 TRP H N 1
ATOM 15197 C CA . TRP H 1 170 ? -2.316 -1.780 -7.368 1.00 7.60 170 TRP H CA 1
ATOM 15198 C C . TRP H 1 170 ? -2.178 -2.080 -5.890 1.00 7.61 170 TRP H C 1
ATOM 15199 O O . TRP H 1 170 ? -1.666 -1.236 -5.143 1.00 7.53 170 TRP H O 1
ATOM 15210 N N . LEU H 1 171 ? -2.598 -3.262 -5.430 1.00 7.65 171 LEU H N 1
ATOM 15211 C CA . LEU H 1 171 ? -2.566 -3.525 -3.985 1.00 7.72 171 LEU H CA 1
ATOM 15212 C C . LEU H 1 171 ? -1.155 -3.418 -3.364 1.00 7.64 171 LEU H C 1
ATOM 15213 O O . LEU H 1 171 ? -1.000 -2.969 -2.223 1.00 7.65 171 LEU H O 1
ATOM 15218 N N . HIS H 1 172 ? -0.136 -3.826 -4.120 1.00 7.68 172 HIS H N 1
ATOM 15219 C CA . HIS H 1 172 ? 1.236 -3.798 -3.617 1.00 7.72 172 HIS H CA 1
ATOM 15220 C C . HIS H 1 172 ? 1.680 -2.394 -3.299 1.00 7.63 172 HIS H C 1
ATOM 15221 O O . HIS H 1 172 ? 2.689 -2.201 -2.605 1.00 7.99 172 HIS H O 1
ATOM 15228 N N . THR H 1 173 ? 0.950 -1.392 -3.794 1.00 7.47 173 THR H N 1
ATOM 15229 C CA . THR H 1 173 ? 1.351 -0.006 -3.498 1.00 7.56 173 THR H CA 1
ATOM 15230 C C . THR H 1 173 ? 0.897 0.421 -2.104 1.00 7.49 173 THR H C 1
ATOM 15231 O O . THR H 1 173 ? 1.203 1.533 -1.664 1.00 7.78 173 THR H O 1
ATOM 15235 N N . CYS H 1 174 ? 0.146 -0.445 -1.422 1.00 7.86 174 CYS H N 1
ATOM 15236 C CA . CYS H 1 174 ? -0.280 -0.183 -0.048 1.00 7.99 174 CYS H CA 1
ATOM 15237 C C . CYS H 1 174 ? 0.794 -0.769 0.847 1.00 8.13 174 CYS H C 1
ATOM 15238 O O . CYS H 1 174 ? 0.841 -1.994 1.056 1.00 8.57 174 CYS H O 1
ATOM 15241 N N . GLN H 1 175 ? 1.676 0.092 1.342 1.00 8.16 175 GLN H N 1
ATOM 15242 C CA . GLN H 1 175 ? 2.834 -0.355 2.135 1.00 8.76 175 GLN H CA 1
ATOM 15243 C C . GLN H 1 175 ? 2.388 -1.200 3.349 1.00 8.82 175 GLN H C 1
ATOM 15244 O O . GLN H 1 175 ? 1.468 -0.820 4.065 1.00 8.85 175 GLN H O 1
ATOM 15250 N N . TYR H 1 176 ? 3.015 -2.367 3.550 1.00 8.67 176 TYR H N 1
ATOM 15251 C CA . TYR H 1 176 ? 2.576 -3.264 4.617 1.00 8.89 176 TYR H CA 1
ATOM 15252 C C . TYR H 1 176 ? 2.550 -2.583 5.995 1.00 8.67 176 TYR H C 1
ATOM 15253 O O . TYR H 1 176 ? 1.549 -2.667 6.730 1.00 8.34 176 TYR H O 1
ATOM 15262 N N . THR H 1 177 ? 3.629 -1.878 6.333 1.00 8.46 177 THR H N 1
ATOM 15263 C CA . THR H 1 177 ? 3.680 -1.234 7.650 1.00 8.39 177 THR H CA 1
ATOM 15264 C C . THR H 1 177 ? 2.566 -0.193 7.782 1.00 8.17 177 THR H C 1
ATOM 15265 O O . THR H 1 177 ? 2.037 -0.002 8.873 1.00 8.34 177 THR H O 1
ATOM 15269 N N . ALA H 1 178 ? 2.184 0.459 6.677 1.00 7.91 178 ALA H N 1
ATOM 15270 C CA . ALA H 1 178 ? 1.107 1.456 6.746 1.00 7.65 178 ALA H CA 1
ATOM 15271 C C . ALA H 1 178 ? -0.246 0.807 6.992 1.00 7.62 178 ALA H C 1
ATOM 15272 O O . ALA H 1 178 ? -1.075 1.316 7.773 1.00 7.52 178 ALA H O 1
ATOM 15274 N N . VAL H 1 179 ? -0.469 -0.327 6.342 1.00 7.42 179 VAL H N 1
ATOM 15275 C CA . VAL H 1 179 ? -1.717 -1.059 6.488 1.00 7.92 179 VAL H CA 1
ATOM 15276 C C . VAL H 1 179 ? -1.832 -1.637 7.906 1.00 8.09 179 VAL H C 1
ATOM 15277 O O . VAL H 1 179 ? -2.887 -1.538 8.543 1.00 8.39 179 VAL H O 1
ATOM 15281 N N . LYS H 1 180 ? -0.753 -2.255 8.394 1.00 8.10 180 LYS H N 1
ATOM 15282 C CA . LYS H 1 180 ? -0.746 -2.799 9.748 1.00 8.84 180 LYS H CA 1
ATOM 15283 C C . LYS H 1 180 ? -1.039 -1.688 10.763 1.00 8.81 180 LYS H C 1
ATOM 15284 O O . LYS H 1 180 ? -1.852 -1.861 11.677 1.00 9.10 180 LYS H O 1
ATOM 15290 N N . THR H 1 181 ? -0.393 -0.539 10.583 1.00 9.11 181 THR H N 1
ATOM 15291 C CA . THR H 1 181 ? -0.605 0.565 11.513 1.00 9.50 181 THR H CA 1
ATOM 15292 C C . THR H 1 181 ? -2.054 1.056 11.489 1.00 9.14 181 THR H C 1
ATOM 15293 O O . THR H 1 181 ? -2.618 1.341 12.548 1.00 8.52 181 THR H O 1
ATOM 15297 N N . ALA H 1 182 ? -2.658 1.121 10.302 1.00 9.30 182 ALA H N 1
ATOM 15298 C CA . ALA H 1 182 ? -4.067 1.534 10.225 1.00 8.88 182 ALA H CA 1
ATOM 15299 C C . ALA H 1 182 ? -4.964 0.529 10.920 1.00 9.24 182 ALA H C 1
ATOM 15300 O O . ALA H 1 182 ? -5.926 0.917 11.594 1.00 9.17 182 ALA H O 1
ATOM 15302 N N . PHE H 1 183 ? -4.657 -0.754 10.751 1.00 9.47 183 PHE H N 1
ATOM 15303 C CA . PHE H 1 183 ? -5.489 -1.805 11.338 1.00 9.58 183 PHE H CA 1
ATOM 15304 C C . PHE H 1 183 ? -5.407 -1.714 12.855 1.00 9.66 183 PHE H C 1
ATOM 15305 O O . PHE H 1 183 ? -6.425 -1.796 13.550 1.00 8.90 183 PHE H O 1
ATOM 15313 N N . ASP H 1 184 ? -4.193 -1.495 13.361 1.00 9.53 184 ASP H N 1
ATOM 15314 C CA . ASP H 1 184 ? -3.999 -1.279 14.795 1.00 9.97 184 ASP H CA 1
ATOM 15315 C C . ASP H 1 184 ? -4.731 -0.024 15.236 1.00 9.44 184 ASP H C 1
ATOM 15316 O O . ASP H 1 184 ? -5.337 -0.020 16.302 1.00 9.42 184 ASP H O 1
ATOM 15321 N N . GLY H 1 185 ? -4.684 1.022 14.413 1.00 9.23 185 GLY H N 1
ATOM 15322 C CA . GLY H 1 185 ? -5.376 2.269 14.737 1.00 9.04 185 GLY H CA 1
ATOM 15323 C C . GLY H 1 185 ? -6.874 2.110 14.920 1.00 9.24 185 GLY H C 1
ATOM 15324 O O . GLY H 1 185 ? -7.452 2.793 15.767 1.00 9.02 185 GLY H O 1
ATOM 15325 N N . PHE H 1 186 ? -7.492 1.202 14.156 1.00 9.17 186 PHE H N 1
ATOM 15326 C CA . PHE H 1 186 ? -8.924 0.892 14.354 1.00 9.21 186 PHE H CA 1
ATOM 15327 C C . PHE H 1 186 ? -9.195 0.515 15.812 1.00 9.67 186 PHE H C 1
ATOM 15328 O O . PHE H 1 186 ? -10.296 0.741 16.320 1.00 9.77 186 PHE H O 1
ATOM 15336 N N . HIS H 1 187 ? -8.185 -0.064 16.469 1.00 9.85 187 HIS H N 1
ATOM 15337 C CA . HIS H 1 187 ? -8.291 -0.519 17.864 1.00 10.49 187 HIS H CA 1
ATOM 15338 C C . HIS H 1 187 ? -7.713 0.420 18.881 1.00 11.28 187 HIS H C 1
ATOM 15339 O O . HIS H 1 187 ? -8.158 0.419 20.036 1.00 12.88 187 HIS H O 1
ATOM 15346 N N . THR H 1 188 ? -6.736 1.237 18.490 1.00 10.88 188 THR H N 1
ATOM 15347 C CA . THR H 1 188 ? -6.068 2.129 19.446 1.00 11.35 188 THR H CA 1
ATOM 15348 C C . THR H 1 188 ? -6.591 3.553 19.459 1.00 11.37 188 THR H C 1
ATOM 15349 O O . THR H 1 188 ? -6.474 4.235 20.464 1.00 11.67 188 THR H O 1
ATOM 15353 N N . ASP H 1 189 ? -7.142 4.006 18.335 1.00 11.16 189 ASP H N 1
ATOM 15354 C CA . ASP H 1 189 ? -7.697 5.359 18.280 1.00 11.35 189 ASP H CA 1
ATOM 15355 C C . ASP H 1 189 ? -9.145 5.353 18.741 1.00 11.40 189 ASP H C 1
ATOM 15356 O O . ASP H 1 189 ? -9.897 4.432 18.450 1.00 11.32 189 ASP H O 1
ATOM 15361 N N . ASP H 1 190 ? -9.519 6.410 19.450 1.00 12.24 190 ASP H N 1
ATOM 15362 C CA . ASP H 1 190 ? -10.891 6.627 19.883 1.00 12.42 190 ASP H CA 1
ATOM 15363 C C . ASP H 1 190 ? -11.505 7.719 19.016 1.00 12.62 190 ASP H C 1
ATOM 15364 O O . ASP H 1 190 ? -11.106 8.880 19.124 1.00 12.47 190 ASP H O 1
ATOM 15369 N N . ILE H 1 191 ? -12.422 7.343 18.122 1.00 12.02 191 ILE H N 1
ATOM 15370 C CA . ILE H 1 191 ? -13.086 8.328 17.278 1.00 12.29 191 ILE H CA 1
ATOM 15371 C C . ILE H 1 191 ? -14.391 8.797 17.901 1.00 11.59 191 ILE H C 1
ATOM 15372 O O . ILE H 1 191 ? -14.976 9.782 17.444 1.00 11.56 191 ILE H O 1
ATOM 15377 N N . HIS H 1 192 ? -14.855 8.094 18.937 1.00 10.98 192 HIS H N 1
ATOM 15378 C CA . HIS H 1 192 ? -16.097 8.500 19.622 1.00 11.24 192 HIS H CA 1
ATOM 15379 C C . HIS H 1 192 ? -15.906 9.764 20.410 1.00 11.57 192 HIS H C 1
ATOM 15380 O O . HIS H 1 192 ? -16.772 10.635 20.393 1.00 11.50 192 HIS H O 1
ATOM 15387 N N . THR H 1 193 ? -14.763 9.910 21.086 1.00 11.68 193 THR H N 1
ATOM 15388 C CA A THR H 1 193 ? -14.435 11.175 21.757 0.50 12.67 193 THR H CA 1
ATOM 15389 C CA B THR H 1 193 ? -14.473 11.175 21.757 0.50 12.13 193 THR H CA 1
ATOM 15390 C C . THR H 1 193 ? -14.285 12.334 20.760 1.00 12.50 193 THR H C 1
ATOM 15391 O O . THR H 1 193 ? -14.541 13.486 21.098 1.00 13.70 193 THR H O 1
ATOM 15398 N N . ASP H 1 194 ? -13.891 12.030 19.519 1.00 11.65 194 ASP H N 1
ATOM 15399 C CA . ASP H 1 194 ? -13.850 13.046 18.440 1.00 12.18 194 ASP H CA 1
ATOM 15400 C C . ASP H 1 194 ? -15.269 13.436 17.992 1.00 12.18 194 ASP H C 1
ATOM 15401 O O . ASP H 1 194 ? -15.582 14.619 17.848 1.00 12.05 194 ASP H O 1
ATOM 15406 N N . LEU H 1 195 ? -16.118 12.436 17.750 1.00 11.88 195 LEU H N 1
ATOM 15407 C CA . LEU H 1 195 ? -17.509 12.705 17.345 1.00 12.21 195 LEU H CA 1
ATOM 15408 C C . LEU H 1 195 ? -18.224 13.625 18.334 1.00 12.66 195 LEU H C 1
ATOM 15409 O O . LEU H 1 195 ? -19.008 14.481 17.926 1.00 12.45 195 LEU H O 1
ATOM 15414 N N . ALA H 1 196 ? -17.951 13.434 19.625 1.00 12.82 196 ALA H N 1
ATOM 15415 C CA . ALA H 1 196 ? -18.560 14.241 20.692 1.00 13.89 196 ALA H CA 1
ATOM 15416 C C . ALA H 1 196 ? -18.253 15.732 20.537 1.00 14.81 196 ALA H C 1
ATOM 15417 O O . ALA H 1 196 ? -18.975 16.576 21.068 1.00 15.59 196 ALA H O 1
ATOM 15419 N N . GLN H 1 197 ? -17.196 16.056 19.786 1.00 15.57 197 GLN H N 1
ATOM 15420 C CA . GLN H 1 197 ? -16.770 17.447 19.611 1.00 15.92 197 GLN H CA 1
ATOM 15421 C C . GLN H 1 197 ? -17.240 18.085 18.293 1.00 15.76 197 GLN H C 1
ATOM 15422 O O . GLN H 1 197 ? -17.035 19.289 18.066 1.00 16.91 197 GLN H O 1
ATOM 15428 N N . LEU H 1 198 ? -17.849 17.286 17.419 1.00 14.41 198 LEU H N 1
ATOM 15429 C CA . LEU H 1 198 ? -18.200 17.754 16.083 1.00 13.80 198 LEU H CA 1
ATOM 15430 C C . LEU H 1 198 ? -19.599 18.356 16.032 1.00 13.98 198 LEU H C 1
ATOM 15431 O O . LEU H 1 198 ? -20.569 17.729 16.461 1.00 14.47 198 LEU H O 1
ATOM 15436 N N . THR H 1 199 ? -19.694 19.565 15.504 1.00 14.09 199 THR H N 1
ATOM 15437 C CA . THR H 1 199 ? -21.003 20.192 15.329 1.00 14.07 199 THR H CA 1
ATOM 15438 C C . THR H 1 199 ? -21.317 20.470 13.865 1.00 13.32 199 THR H C 1
ATOM 15439 O O . THR H 1 199 ? -22.439 20.871 13.543 1.00 13.07 199 THR H O 1
ATOM 15443 N N . LEU H 1 200 ? -20.343 20.258 12.971 1.00 11.84 200 LEU H N 1
ATOM 15444 C CA . LEU H 1 200 ? -20.574 20.469 11.541 1.00 11.67 200 LEU H CA 1
ATOM 15445 C C . LEU H 1 200 ? -21.500 19.358 10.996 1.00 11.63 200 LEU H C 1
ATOM 15446 O O . LEU H 1 200 ? -21.688 18.342 11.672 1.00 11.50 200 LEU H O 1
ATOM 15451 N N . PRO H 1 201 ? -22.102 19.560 9.805 1.00 10.83 201 PRO H N 1
ATOM 15452 C CA . PRO H 1 201 ? -23.023 18.530 9.296 1.00 10.60 201 PRO H CA 1
ATOM 15453 C C . PRO H 1 201 ? -22.317 17.198 8.996 1.00 10.09 201 PRO H C 1
ATOM 15454 O O . PRO H 1 201 ? -21.180 17.198 8.513 1.00 9.70 201 PRO H O 1
ATOM 15458 N N . ILE H 1 202 ? -22.986 16.091 9.330 1.00 9.49 202 ILE H N 1
ATOM 15459 C CA . ILE H 1 202 ? -22.438 14.745 9.143 1.00 9.53 202 ILE H CA 1
ATOM 15460 C C . ILE H 1 202 ? -23.517 13.843 8.532 1.00 9.71 202 ILE H C 1
ATOM 15461 O O . ILE H 1 202 ? -24.636 13.735 9.056 1.00 9.65 202 ILE H O 1
ATOM 15466 N N . GLN H 1 203 ? -23.172 13.207 7.422 1.00 9.94 203 GLN H N 1
ATOM 15467 C CA . GLN H 1 203 ? -24.062 12.312 6.703 1.00 10.36 203 GLN H CA 1
ATOM 15468 C C . GLN H 1 203 ? -23.462 10.913 6.857 1.00 10.40 203 GLN H C 1
ATOM 15469 O O . GLN H 1 203 ? -22.447 10.605 6.237 1.00 10.43 203 GLN H O 1
ATOM 15475 N N . LEU H 1 204 ? -24.056 10.097 7.723 1.00 9.73 204 LEU H N 1
ATOM 15476 C CA . LEU H 1 204 ? -23.567 8.736 7.989 1.00 9.18 204 LEU H CA 1
ATOM 15477 C C . LEU H 1 204 ? -24.246 7.754 7.036 1.00 9.23 204 LEU H C 1
ATOM 15478 O O . LEU H 1 204 ? -25.470 7.741 6.926 1.00 9.84 204 LEU H O 1
ATOM 15483 N N . VAL H 1 205 ? -23.444 6.928 6.381 1.00 8.63 205 VAL H N 1
ATOM 15484 C CA . VAL H 1 205 ? -23.917 5.902 5.455 1.00 8.61 205 VAL H CA 1
ATOM 15485 C C . VAL H 1 205 ? -23.397 4.565 5.979 1.00 8.60 205 VAL H C 1
ATOM 15486 O O . VAL H 1 205 ? -22.191 4.404 6.186 1.00 8.36 205 VAL H O 1
ATOM 15490 N N . VAL H 1 206 ? -24.318 3.632 6.214 1.00 8.51 206 VAL H N 1
ATOM 15491 C CA . VAL H 1 206 ? -24.008 2.332 6.853 1.00 8.61 206 VAL H CA 1
ATOM 15492 C C . VAL H 1 206 ? -24.310 1.193 5.884 1.00 8.73 206 VAL H C 1
ATOM 15493 O O . VAL H 1 206 ?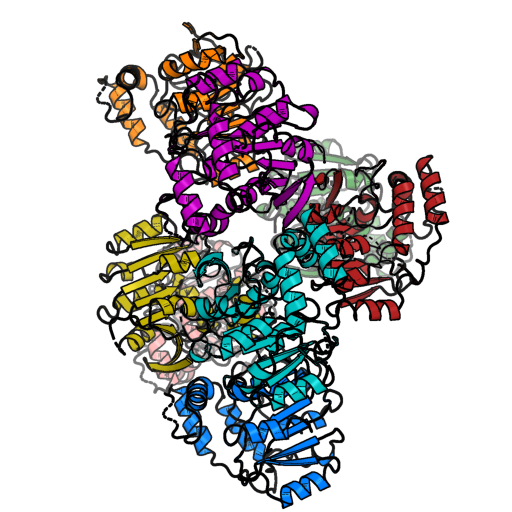 -25.338 1.208 5.200 1.00 8.74 206 VAL H O 1
ATOM 15497 N N . ALA H 1 207 ? -23.410 0.214 5.832 1.00 8.55 207 ALA H N 1
ATOM 15498 C CA . ALA H 1 207 ? -23.605 -1.020 5.102 1.00 8.92 207 ALA H CA 1
ATOM 15499 C C . ALA H 1 207 ? -24.506 -1.921 5.951 1.00 9.19 207 ALA H C 1
ATOM 15500 O O . ALA H 1 207 ? -24.099 -2.441 7.004 1.00 9.15 207 ALA H O 1
ATOM 15502 N N . GLY H 1 208 ? -25.744 -2.072 5.499 1.00 9.53 208 GLY H N 1
ATOM 15503 C CA . GLY H 1 208 ? -26.740 -2.805 6.266 1.00 9.70 208 GLY H CA 1
ATOM 15504 C C . GLY H 1 208 ? -26.438 -4.285 6.365 1.00 10.43 208 GLY H C 1
ATOM 15505 O O . GLY H 1 208 ? -26.755 -4.906 7.371 1.00 10.86 208 GLY H O 1
ATOM 15506 N N . GLY H 1 209 ? -25.821 -4.840 5.321 1.00 10.49 209 GLY H N 1
ATOM 15507 C CA . GLY H 1 209 ? -25.485 -6.265 5.299 1.00 11.24 209 GLY H CA 1
ATOM 15508 C C . GLY H 1 209 ? -24.217 -6.642 6.063 1.00 11.91 209 GLY H C 1
ATOM 15509 O O . GLY H 1 209 ? -23.965 -7.827 6.291 0.60 12.11 209 GLY H O 1
ATOM 15510 N N . ALA H 1 210 ? -23.432 -5.649 6.473 1.00 12.29 210 ALA H N 1
ATOM 15511 C CA . ALA H 1 210 ? -22.166 -5.893 7.151 1.00 12.29 210 ALA H CA 1
ATOM 15512 C C . ALA H 1 210 ? -22.309 -5.729 8.659 1.00 12.34 210 ALA H C 1
ATOM 15513 O O . ALA H 1 210 ? -23.331 -5.220 9.131 1.00 12.51 210 ALA H O 1
ATOM 15515 N N . GLU H 1 211 ? -21.286 -6.154 9.393 1.00 11.75 211 GLU H N 1
ATOM 15516 C CA . GLU H 1 211 ? -21.292 -6.054 10.852 1.00 12.51 211 GLU H CA 1
ATOM 15517 C C . GLU H 1 211 ? -20.330 -4.997 11.379 1.00 11.85 211 GLU H C 1
ATOM 15518 O O . GLU H 1 211 ? -20.052 -4.939 12.576 1.00 12.15 211 GLU H O 1
ATOM 15524 N N . VAL H 1 212 ? -19.860 -4.126 10.485 1.00 11.20 212 VAL H N 1
ATOM 15525 C CA . VAL H 1 212 ? -18.939 -3.058 10.865 1.00 11.00 212 VAL H CA 1
ATOM 15526 C C . VAL H 1 212 ? -19.661 -2.068 11.759 1.00 11.26 212 VAL H C 1
ATOM 15527 O O . VAL H 1 212 ? -19.170 -1.729 12.855 1.00 11.00 212 VAL H O 1
ATOM 15531 N N . ILE H 1 213 ? -20.846 -1.634 11.322 1.00 11.23 213 ILE H N 1
ATOM 15532 C CA . ILE H 1 213 ? -21.679 -0.776 12.151 1.00 12.00 213 ILE H CA 1
ATOM 15533 C C . ILE H 1 213 ? -23.043 -1.424 12.332 1.00 12.97 213 ILE H C 1
ATOM 15534 O O . ILE H 1 213 ? -23.818 -1.519 11.388 1.00 14.26 213 ILE H O 1
ATOM 15539 N N . GLN H 1 214 ? -23.305 -1.860 13.552 1.00 13.66 214 GLN H N 1
ATOM 15540 C CA . GLN H 1 214 ? -24.576 -2.464 13.927 1.00 14.59 214 GLN H CA 1
ATOM 15541 C C . GLN H 1 214 ? -25.565 -1.358 14.348 1.00 14.32 214 GLN H C 1
ATOM 15542 O O . GLN H 1 214 ? -25.152 -0.237 14.703 1.00 13.99 214 GLN H O 1
ATOM 15548 N N . PRO H 1 215 ? -26.879 -1.653 14.308 1.00 15.07 215 PRO H N 1
ATOM 15549 C CA . PRO H 1 215 ? -27.871 -0.658 14.698 1.00 15.11 215 PRO H CA 1
ATOM 15550 C C . PRO H 1 215 ? -27.559 0.041 16.021 1.00 14.63 215 PRO H C 1
ATOM 15551 O O . PRO H 1 215 ? -27.646 1.271 16.101 1.00 14.69 215 PRO H O 1
ATOM 15555 N N . ASP H 1 216 ? -27.151 -0.712 17.045 1.00 14.83 216 ASP H N 1
ATOM 15556 C CA . ASP H 1 216 ? -26.792 -0.091 18.321 1.00 14.97 216 ASP H CA 1
ATOM 15557 C C . ASP H 1 216 ? -25.558 0.815 18.234 1.00 14.20 216 ASP H C 1
ATOM 15558 O O . ASP H 1 216 ? -25.405 1.723 19.027 1.00 14.25 216 ASP H O 1
ATOM 15563 N N . ASP H 1 217 ? -24.664 0.559 17.271 1.00 13.67 217 ASP H N 1
ATOM 15564 C CA . ASP H 1 217 ? -23.526 1.459 17.061 1.00 13.35 217 ASP H CA 1
ATOM 15565 C C . ASP H 1 217 ? -24.009 2.789 16.475 1.00 12.81 217 ASP H C 1
ATOM 15566 O O . ASP H 1 217 ? -23.478 3.842 16.808 1.00 12.17 217 ASP H O 1
ATOM 15571 N N . ILE H 1 218 ? -25.022 2.732 15.611 1.00 12.13 218 ILE H N 1
ATOM 15572 C CA . ILE H 1 218 ? -25.626 3.975 15.095 1.00 12.11 218 ILE H CA 1
ATOM 15573 C C . ILE H 1 218 ? -26.229 4.816 16.231 1.00 12.22 218 ILE H C 1
ATOM 15574 O O . ILE H 1 218 ? -26.110 6.057 16.251 1.00 12.00 218 ILE H O 1
ATOM 15579 N N . ALA H 1 219 ? -26.886 4.144 17.183 1.00 12.17 219 ALA H N 1
ATOM 15580 C CA . ALA H 1 219 ? -27.428 4.832 18.353 1.00 12.34 219 ALA H CA 1
ATOM 15581 C C . ALA H 1 219 ? -26.374 5.656 19.089 1.00 12.12 219 ALA H C 1
ATOM 15582 O O . ALA H 1 219 ? -26.638 6.821 19.422 1.00 11.80 219 ALA H O 1
ATOM 15584 N N . GLU H 1 220 ? -25.181 5.085 19.316 1.00 11.95 220 GLU H N 1
ATOM 15585 C CA . GLU H 1 220 ? -24.146 5.810 20.060 1.00 12.83 220 GLU H CA 1
ATOM 15586 C C . GLU H 1 220 ? -23.666 7.013 19.253 1.00 11.81 220 GLU H C 1
ATOM 15587 O O . GLU H 1 220 ? -23.459 8.092 19.805 1.00 11.75 220 GLU H O 1
ATOM 15593 N N . ILE H 1 221 ? -23.523 6.828 17.941 1.00 11.44 221 ILE H N 1
ATOM 15594 C CA . ILE H 1 221 ? -23.053 7.921 17.077 1.00 10.87 221 ILE H CA 1
ATOM 15595 C C . ILE H 1 221 ? -24.035 9.095 17.140 1.00 10.66 221 ILE H C 1
ATOM 15596 O O . ILE H 1 221 ? -23.621 10.238 17.285 1.00 9.79 221 ILE H O 1
ATOM 15601 N N . ILE H 1 222 ? -25.336 8.804 17.037 1.00 11.19 222 ILE H N 1
ATOM 15602 C CA . ILE H 1 222 ? -26.343 9.873 17.137 1.00 11.96 222 ILE H CA 1
ATOM 15603 C C . ILE H 1 222 ? -26.263 10.594 18.483 1.00 11.69 222 ILE H C 1
ATOM 15604 O O . ILE H 1 222 ? -26.342 11.821 18.533 1.00 12.20 222 ILE H O 1
ATOM 15609 N N . SER H 1 223 ? -26.090 9.849 19.576 1.00 11.55 223 SER H N 1
ATOM 15610 C CA . SER H 1 223 ? -26.026 10.489 20.889 1.00 11.36 223 SER H CA 1
ATOM 15611 C C . SER H 1 223 ? -24.832 11.441 20.992 1.00 11.24 223 SER H C 1
ATOM 15612 O O . SER H 1 223 ? -24.917 12.477 21.664 1.00 11.45 223 SER H O 1
ATOM 15615 N N . LEU H 1 224 ? -23.741 11.109 20.294 1.00 10.92 224 LEU H N 1
ATOM 15616 C CA . LEU H 1 224 ? -22.524 11.929 20.339 1.00 10.90 224 LEU H CA 1
ATOM 15617 C C . LEU H 1 224 ? -22.608 13.157 19.446 1.00 10.87 224 LEU H C 1
ATOM 15618 O O . LEU H 1 224 ? -22.054 14.203 19.773 1.00 11.19 224 LEU H O 1
ATOM 15623 N N . ALA H 1 225 ? -23.258 12.997 18.295 1.00 10.70 225 ALA H N 1
ATOM 15624 C CA . ALA H 1 225 ? -23.375 14.050 17.285 1.00 10.52 225 ALA H CA 1
ATOM 15625 C C . ALA H 1 225 ? -24.788 13.987 16.688 1.00 10.62 225 ALA H C 1
ATOM 15626 O O . ALA H 1 225 ? -25.005 13.396 15.639 1.00 10.28 225 ALA H O 1
ATOM 15628 N N . PRO H 1 226 ? -25.769 14.549 17.404 1.00 11.00 226 PRO H N 1
ATOM 15629 C CA . PRO H 1 226 ? -27.170 14.275 17.051 1.00 11.11 226 PRO H CA 1
ATOM 15630 C C . PRO H 1 226 ? -27.619 14.886 15.726 1.00 10.95 226 PRO H C 1
ATOM 15631 O O . PRO H 1 226 ? -28.634 14.464 15.187 1.00 10.96 226 PRO H O 1
ATOM 15635 N N . GLN H 1 227 ? -26.860 15.845 15.205 1.00 10.24 227 GLN H N 1
ATOM 15636 C CA . GLN H 1 227 ? -27.116 16.380 13.864 1.00 10.35 227 GLN H CA 1
ATOM 15637 C C . GLN H 1 227 ? -26.875 15.353 12.762 1.00 9.75 227 GLN H C 1
ATOM 15638 O O . GLN H 1 227 ? -27.298 15.553 11.615 1.00 9.99 227 GLN H O 1
ATOM 15644 N N . THR H 1 228 ? -26.188 14.263 13.093 1.00 9.50 228 THR H N 1
ATOM 15645 C CA . THR H 1 228 ? -25.843 13.260 12.088 1.00 9.40 228 THR H CA 1
ATOM 15646 C C . THR H 1 228 ? -27.102 12.714 11.426 1.00 9.46 228 THR H C 1
ATOM 15647 O O . THR H 1 228 ? -28.041 12.280 12.115 1.00 9.82 228 THR H O 1
ATOM 15651 N N . THR H 1 229 ? -27.114 12.723 10.097 1.00 8.94 229 THR H N 1
ATOM 15652 C CA . THR H 1 229 ? -28.181 12.039 9.353 1.00 8.98 229 THR H CA 1
ATOM 15653 C C . THR H 1 229 ? -27.761 10.602 9.112 1.00 9.04 229 THR H C 1
ATOM 15654 O O . THR H 1 229 ? -26.569 10.311 9.036 1.00 8.97 229 THR H O 1
ATOM 15658 N N . THR H 1 230 ? -28.733 9.706 9.012 1.00 9.04 230 THR H N 1
ATOM 15659 C CA . THR H 1 230 ? -28.385 8.288 8.870 1.00 9.60 230 THR H CA 1
ATOM 15660 C C . THR H 1 230 ? -29.060 7.675 7.657 1.00 9.73 230 THR H C 1
ATOM 15661 O O . THR H 1 230 ? -30.260 7.878 7.416 1.00 9.82 230 THR H O 1
ATOM 15665 N N . TYR H 1 231 ? -28.271 6.947 6.879 1.00 8.99 231 TYR H N 1
ATOM 15666 C CA . TYR H 1 231 ? -28.758 6.235 5.706 1.00 8.72 231 TYR H CA 1
ATOM 15667 C C . TYR H 1 231 ? -28.151 4.843 5.805 1.00 8.92 231 TYR H C 1
ATOM 15668 O O . TYR H 1 231 ? -26.929 4.695 5.930 1.00 9.35 231 TYR H O 1
ATOM 15677 N N . VAL H 1 232 ? -29.005 3.820 5.787 1.00 8.66 232 VAL H N 1
ATOM 15678 C CA . VAL H 1 232 ? -28.537 2.432 5.724 1.00 8.64 232 VAL H CA 1
ATOM 15679 C C . VAL H 1 232 ? -28.799 1.903 4.320 1.00 8.74 232 VAL H C 1
ATOM 15680 O O . VAL H 1 232 ? -29.940 1.891 3.857 1.00 8.84 232 VAL H O 1
ATOM 15684 N N . VAL H 1 233 ? -27.740 1.474 3.639 1.00 8.60 233 VAL H N 1
ATOM 15685 C CA . VAL H 1 233 ? -27.882 0.780 2.368 1.00 8.68 233 VAL H CA 1
ATOM 15686 C C . VAL H 1 233 ? -28.212 -0.669 2.700 1.00 8.95 233 VAL H C 1
ATOM 15687 O O . VAL H 1 233 ? -27.324 -1.475 3.073 1.00 8.81 233 VAL H O 1
ATOM 15691 N N . GLU H 1 234 ? -29.498 -0.996 2.661 1.00 9.26 234 GLU H N 1
ATOM 15692 C CA . GLU H 1 234 ? -29.913 -2.316 3.164 1.00 10.00 234 GLU H CA 1
ATOM 15693 C C . GLU H 1 234 ? -29.268 -3.465 2.378 1.00 10.37 234 GLU H C 1
ATOM 15694 O O . GLU H 1 234 ? -29.180 -3.427 1.155 1.00 10.39 234 GLU H O 1
ATOM 15700 N N . GLU H 1 235 ? -28.818 -4.475 3.113 1.00 11.52 235 GLU H N 1
ATOM 15701 C CA . GLU H 1 235 ? -28.242 -5.697 2.560 1.00 12.22 235 GLU H CA 1
ATOM 15702 C C . GLU H 1 235 ? -26.844 -5.573 1.939 1.00 12.63 235 GLU H C 1
ATOM 15703 O O . GLU H 1 235 ? -26.237 -6.587 1.591 1.00 14.02 235 GLU H O 1
ATOM 15709 N N . ALA H 1 236 ? -26.322 -4.354 1.827 1.00 11.40 236 ALA H N 1
ATOM 15710 C CA . ALA H 1 236 ? -25.006 -4.140 1.221 1.00 11.17 236 ALA H CA 1
ATOM 15711 C C . ALA H 1 236 ? -23.871 -4.457 2.182 1.00 10.70 236 ALA H C 1
ATOM 15712 O O . ALA H 1 236 ? -23.957 -4.159 3.358 1.00 10.01 236 ALA H O 1
ATOM 15714 N N . GLY H 1 237 ? -22.805 -5.064 1.664 1.00 10.43 237 GLY H N 1
ATOM 15715 C CA . GLY H 1 237 ? -21.608 -5.295 2.475 1.00 9.88 237 GLY H CA 1
ATOM 15716 C C . GLY H 1 237 ? -20.742 -4.045 2.637 1.00 9.93 237 GLY H C 1
ATOM 15717 O O . GLY H 1 237 ? -21.019 -2.992 2.058 1.00 9.25 237 GLY H O 1
ATOM 15718 N N . HIS H 1 238 ? -19.667 -4.193 3.401 1.00 9.91 238 HIS H N 1
ATOM 15719 C CA . HIS H 1 238 ? -18.818 -3.066 3.810 1.00 10.10 238 HIS H CA 1
ATOM 15720 C C . HIS H 1 238 ? -18.257 -2.286 2.631 1.00 10.26 238 HIS H C 1
ATOM 15721 O O . HIS H 1 238 ? -18.171 -1.045 2.665 1.00 10.02 238 HIS H O 1
ATOM 15736 N N . ILE H 1 240 ? -19.323 -0.942 0.012 1.00 9.93 240 ILE H N 1
ATOM 15737 C CA . ILE H 1 240 ? -20.675 -0.693 -0.538 1.00 10.08 240 ILE H CA 1
ATOM 15738 C C . ILE H 1 240 ? -20.721 -0.544 -2.059 1.00 10.32 240 ILE H C 1
ATOM 15739 O O . ILE H 1 240 ? -21.539 -1.206 -2.703 1.00 11.16 240 ILE H O 1
ATOM 15744 N N . PRO H 1 241 ? -19.858 0.316 -2.652 1.00 10.55 241 PRO H N 1
ATOM 15745 C CA . PRO H 1 241 ? -19.980 0.475 -4.120 1.00 11.08 241 PRO H CA 1
ATOM 15746 C C . PRO H 1 241 ? -19.635 -0.772 -4.950 1.00 11.22 241 PRO H C 1
ATOM 15747 O O . PRO H 1 241 ? -20.040 -0.862 -6.119 1.00 11.32 241 PRO H O 1
ATOM 15751 N N . TRP H 1 242 ? -18.892 -1.710 -4.360 1.00 11.38 242 TRP H N 1
ATOM 15752 C CA . TRP H 1 242 ? -18.585 -2.979 -5.017 1.00 11.70 242 TRP H CA 1
ATOM 15753 C C . TRP H 1 242 ? -19.745 -3.934 -4.921 1.00 12.27 242 TRP H C 1
ATOM 15754 O O . TRP H 1 242 ? -19.907 -4.825 -5.759 1.00 15.00 242 TRP H O 1
ATOM 15765 N N . ASP H 1 243 ? -20.572 -3.771 -3.895 1.00 11.78 243 ASP H N 1
ATOM 15766 C CA . ASP H 1 243 ? -21.732 -4.656 -3.718 1.00 12.03 243 ASP H CA 1
ATOM 15767 C C . ASP H 1 243 ? -22.998 -4.078 -4.341 1.00 11.89 243 ASP H C 1
ATOM 15768 O O . ASP H 1 243 ? -23.794 -4.802 -4.929 1.00 13.01 243 ASP H O 1
ATOM 15773 N N . ASN H 1 244 ? -23.190 -2.770 -4.195 1.00 11.11 244 ASN H N 1
ATOM 15774 C CA . ASN H 1 244 ? -24.389 -2.091 -4.682 1.00 10.54 244 ASN H CA 1
ATOM 15775 C C . ASN H 1 244 ? -24.032 -0.649 -5.079 1.00 10.24 244 ASN H C 1
ATOM 15776 O O . ASN H 1 244 ? -24.216 0.289 -4.290 1.00 10.76 244 ASN H O 1
ATOM 15781 N N . LEU H 1 245 ? -23.553 -0.480 -6.311 1.00 10.29 245 LEU H N 1
ATOM 15782 C CA . LEU H 1 245 ? -23.049 0.827 -6.737 1.00 9.94 245 LEU H CA 1
ATOM 15783 C C . LEU H 1 245 ? -24.179 1.855 -6.746 1.00 9.75 245 LEU H C 1
ATOM 15784 O O . LEU H 1 245 ? -24.013 2.944 -6.228 1.00 9.64 245 LEU H O 1
ATOM 15789 N N . GLU H 1 246 ? -25.333 1.498 -7.312 1.00 9.84 246 GLU H N 1
ATOM 15790 C CA . GLU H 1 246 ? -26.455 2.457 -7.353 1.00 9.82 246 GLU H CA 1
ATOM 15791 C C . GLU H 1 246 ? -26.916 2.835 -5.972 1.00 9.53 246 GLU H C 1
ATOM 15792 O O . GLU H 1 246 ? -27.163 4.014 -5.711 1.00 9.78 246 GLU H O 1
ATOM 15798 N N . GLY H 1 247 ? -27.017 1.845 -5.085 1.00 9.36 247 GLY H N 1
ATOM 15799 C CA . GLY H 1 247 ? -27.394 2.106 -3.694 1.00 9.29 247 GLY H CA 1
ATOM 15800 C C . GLY H 1 247 ? -26.426 3.041 -2.997 1.00 9.45 247 GLY H C 1
ATOM 15801 O O . GLY H 1 247 ? -26.838 3.904 -2.235 1.00 9.57 247 GLY H O 1
ATOM 15802 N N . PHE H 1 248 ? -25.126 2.840 -3.245 1.00 8.93 248 PHE H N 1
ATOM 15803 C CA . PHE H 1 248 ? -24.117 3.752 -2.728 1.00 8.99 248 PHE H CA 1
ATOM 15804 C C . PHE H 1 248 ? -24.332 5.181 -3.220 1.00 8.80 248 PHE H C 1
ATOM 15805 O O . PHE H 1 248 ? -24.282 6.143 -2.423 1.00 8.74 248 PHE H O 1
ATOM 15813 N N . ILE H 1 249 ? -24.510 5.323 -4.524 1.00 8.80 249 ILE H N 1
ATOM 15814 C CA A ILE H 1 249 ? -24.654 6.650 -5.110 0.50 9.04 249 ILE H CA 1
ATOM 15815 C CA B ILE H 1 249 ? -24.674 6.637 -5.144 0.50 8.89 249 ILE H CA 1
ATOM 15816 C C . ILE H 1 249 ? -25.884 7.359 -4.543 1.00 8.96 249 ILE H C 1
ATOM 15817 O O . ILE H 1 249 ? -25.812 8.539 -4.217 1.00 9.48 249 ILE H O 1
ATOM 15826 N N . THR H 1 250 ? -26.983 6.635 -4.386 1.00 8.81 250 THR H N 1
ATOM 15827 C CA . THR H 1 250 ? -28.181 7.217 -3.745 1.00 9.15 250 THR H CA 1
ATOM 15828 C C . THR H 1 250 ? -27.885 7.693 -2.312 1.00 9.08 250 THR H C 1
ATOM 15829 O O . THR H 1 250 ? -28.273 8.793 -1.907 1.00 9.35 250 THR H O 1
ATOM 15833 N N . ALA H 1 251 ? -27.167 6.869 -1.536 1.00 9.03 251 ALA H N 1
ATOM 15834 C CA . ALA H 1 251 ? -26.895 7.188 -0.134 1.00 9.52 251 ALA H CA 1
ATOM 15835 C C . ALA H 1 251 ? -26.031 8.428 0.054 1.00 10.00 251 ALA H C 1
ATOM 15836 O O . ALA H 1 251 ? -26.215 9.172 1.012 1.00 10.41 251 ALA H O 1
ATOM 15838 N N . VAL H 1 252 ? -25.095 8.658 -0.855 1.00 10.37 252 VAL H N 1
ATOM 15839 C CA A VAL H 1 252 ? -24.143 9.765 -0.722 0.50 10.85 252 VAL H CA 1
ATOM 15840 C CA B VAL H 1 252 ? -24.199 9.791 -0.643 0.50 10.68 252 VAL H CA 1
ATOM 15841 C C . VAL H 1 252 ? -24.642 11.046 -1.386 1.00 11.21 252 VAL H C 1
ATOM 15842 O O . VAL H 1 252 ? -24.337 12.152 -0.926 1.00 12.32 252 VAL H O 1
ATOM 15849 N N . SER H 1 253 ? -25.385 10.893 -2.475 1.00 11.21 253 SER H N 1
ATOM 15850 C CA . SER H 1 253 ? -25.855 12.069 -3.254 1.00 11.71 253 SER H CA 1
ATOM 15851 C C . SER H 1 253 ? -27.284 12.493 -2.948 1.00 12.54 253 SER H C 1
ATOM 15852 O O . SER H 1 253 ? -27.690 13.613 -3.307 1.00 12.45 253 SER H O 1
ATOM 15855 N N . ASN H 1 254 ? -28.050 11.580 -2.337 1.00 13.12 254 ASN H N 1
ATOM 15856 C CA . ASN H 1 254 ? -29.517 11.696 -2.219 1.00 13.69 254 ASN H CA 1
ATOM 15857 C C . ASN H 1 254 ? -30.203 11.908 -3.560 1.00 13.80 254 ASN H C 1
ATOM 15858 O O . ASN H 1 254 ? -31.357 12.369 -3.601 1.00 13.18 254 ASN H O 1
ATOM 15863 N N . ARG H 1 255 ? -29.487 11.562 -4.636 1.00 13.29 255 ARG H N 1
ATOM 15864 C CA . ARG H 1 255 ? -29.904 11.786 -6.028 1.00 12.94 255 ARG H CA 1
ATOM 15865 C C . ARG H 1 255 ? -30.332 13.235 -6.272 1.00 13.00 255 ARG H C 1
ATOM 15866 O O . ARG H 1 255 ? -31.214 13.497 -7.079 1.00 13.49 255 ARG H O 1
#

Organism: Pseudomonas putida (strain DSM 28022 / S16) (NCBI:txid1042876)

Radius of gyration: 41.29 Å; Cα contacts (8 Å, |Δi|>4): 4382; chains: 8; bounding box: 112×94×112 Å

InterPro domains:
  IPR000073 Alpha/beta hydrolase fold-1 [PF12697] (25-243)
  IPR029058 Alpha/Beta hydrolase fold [G3DSA:3.40.50.1820] (2-254)
  IPR029058 Alpha/Beta hydrolase fold [SSF53474] (6-252)

Sequence (1976 aa):
KGYNVVYANGIRQHIIHFPGTGSPLLLIPGITSPAVTWGFVAERLAKYFDVHVVDVRGRGLSESGDLDYSLDAADDLVALAQREGVVVLGHAGARIAIRRAARKDSSQVFSSRLILVDPPVSGPGRRPYPAKWSWYAESIRLAQRGCTAERSYCPTWTDEQIELRAEWLHTCQYTAVKTAFDGFHTDDIHTTDLAQLTLPIQLVVAGGAEVIQPDDIAEIISLAPQTTTYVVEEAGHIPWDNLEGFITAVSNRKGYNVVYANGIRQHIIHFPGTGSSPLLLIPGITSPAVTWGFVAERLAKYFDVHVVDVRGRGLSESGDDLDYSLDAADDLVALAQREGVVVLGHAGARIAIRRAARKDSSQVFSSRLILVDPPVSGPGRRPYPAKWSWYAESIRLAQRGCTAERSYCPTWTDEQIELRAEWLHTCQYTAVKTAFDGFHTDDIHTDLAQLTLPIQLVVAGGAEVIQPDDIAEIISLAPQTTTYVVEEAGHIPWDNLEGFITAVSNRRKGYNVYANGIRQHIIHFPGTGSPLLLIPGITSPAVTWGFVAERLAKYFDVHVVDVRGRGLSESSGDLDYSLDAADDLVALAQREGVVVVLGHAGARIAIRAARKDSQVFSRLILVDPPVSGPGRRPYPAKWSWYAESIRLAQRGCTAERSYCPTWTDEQIELRAEWLHTCQYTAVKTAFDGFHTDDIHTDLAQLTLPIQLVVAGGAEVIQPDDIAEIISLAPQTTTYVVEEAGHIPWDNLEGFITAVSKGYNVYANGIRQHIIHFPGTGSPLLLIPGITSPAVTWGFVAERLAKYFDVHVVDVRGRGLSESGDDLLDYSLDAADDLVALAQREGVVVLGHAGARIAIRAARKDSQVFSRLILVDPPVSGPGRRPYPAKWSWYAESIRLAQRGCTAERSYCPTWTDEQIELRAEWLHTCQYTAVKTAFDGFHTDDIHTDLAQLTLPIQLVVAGGAEVIQPDDIAEIISSLAPQTTTYVVEEAGHIPWDNLEEGFITAVSKGYNVYANGIRQHIIHFPGTGSPLLLIPGITSPAVTWGFVAERLAKYFDVHVVDVRGRGLSESGDLDYSLDAADDLVALAQREGVVVLGHAGARIAIRAARKDSQVFSRLILVDPPVSGPGRRPYPAKWSWYAESIRLAQRGCTAERSYCPTWTDEQIELRAEWLHTCQYTAVKTAFDGFHTDDIHTDLAQLTLPIQLLVVAGGAEVIQPDDIAEIISLAPQTTTYVVEEAGHIPWDNLEGFIITAVSNRKGYNVYANGIRQHIIHFPGTGSPLLLIPGITSPAVTWGFVAERLAKYFDVHVVDVRGRGLSESSGDLDYSLDAADDLVALAQREGVVVLGHAGARIAIRAARKDSQVFSRRLILVDPPVSGPGRRPYPAKWSWYAESIRLAQRGCTAERSYCPTWTDEQIELRAEWLHTCQYTAVKTAFDGFHTDDIHTDLAQLTLPIQLVVAGGAEVIQPDDIAEIISLAPQTTTYVVEAGHIPWDNLEGFITAVSNKGYNVYANGIRQHIIHFPGTGSPLLLIPGITSPAVTWGFVAERLAKYFDVHVVDVRGRGLSESGDLDYSLDAADDLVALAQREGVVVLGHAGARIAIRAARKDSQVFSRLILVDPPVSGPGRRPYPAKWSWYAESIRLAQRGCTAERSYCPTWTDEQIELRAEWLHTCQYTAVKTAFDGFHTDDIHTDLAQLTLPIQLVVAGGAEVIQPDDIAEIISLAPQTTTYVVEEAGHIPWDNLEGFITAVSKGYNVVYANGIRQHIIHFPGTGSPLLLIPGITSPAVTWGFVAERLAKYFDVHVVDVRGRGLSESSGDLDYSLDAADDLVALAQREGVVVLGHAGARIAIRAARKDSQVFSSRLILVDPPVSGPGRRPYPAKWSWYAESIRLAQRGCTAERSYCPTWTDEQIELRAEWLHTCQYTAVKTAFDGFHTDDIHTTDLAQLTLPIQLVVAGGAEVIQPDDIAEIISLAPQTTTYVVEEAGHIPWDNLEGFIITAVVSNR

B-factor: mean 15.23, std 6.88, range [6.22, 45.87]

Secondary structure (DSSP, 8-state):
-EEEEEETTEEEEEEEE--SSSEEEEE--TT--GGGGHHHHHHHTTTSEEEEE--TTSTTS--SS---SS---HHHHHHHH---EEEEEE--HHHHHHHHHH-GGGEEEEEEES-----TTSPPPSS-HHHHHHHHHHHHH-------SSTTS-HHHHHHHHHHGGGS-HHHHHHHHHHHHH--SHHHHTT--S-EEEEEETTSSSS-HHHHHHHHHHSTT-EEEEETT----TTT-HHHHHHHHS--/-EEEEEETTEEEEEEEE--SSEEEEEE--TT--GGGGHHHHHHHTTTEEEEEE--TTSTTS--SS---SS---HHHHHHHT---EEEEEE--HHHHHHHHHH-GGGEEEEEEES-----TTSPPPSS-HHHHHHHHHHHHH-------SSTTS-HHHHHHHHHHGGGS-HHHHHHHHHHHHH--SHHHHTT--S-EEEEEETTSSSS-HHHHHHHHHHSTT-EEEEETT----TTT-HHHHHHHTS--/-EEEEEETTEEEEEEEE--SSSEEEEE--TT--GGGGHHHHHHHTTTSEEEEE--TTSTTS--SS---SS---HHHHHHHT---EEEEEE--HHHHHHHHHH-GGGEEEEEEES-----TTSPPPSS-HHHHHHHHHHHHH-------SSTTS-HHHHHHHHHHGGGS-HHHHHHHHHHHHH--SHHHHTT--S-EEEEEETTSSSS-HHHHHHHHHHSTT-EEEEETT----TTT-HHHHHHHH-/-EEEEEETTEEEEEEEE--SSEEEEEE--TT--GGGGHHHHHHHTTTEEEEEE--TTSTTS--SS---SS---HHHHHHHT---EEEEEE--HHHHHHHHHH-STTEEEEEEES-----TTSPPPSS-HHHHHHHHHHHHH-------SSTTS-HHHHHHHHHHGGGS-HHHHHHHHHHHHH--SHHHHTT--S-EEEEEETTSSSS-HHHHHHHHHHSTT-EEEEETT----TTT-HHHHHHHH-/-EEEEEETTEEEEEEEE--SSSEEEEE--TT--GGGGHHHHHHHTTTSEEEEE--TTSTTS--SS---SS---HHHHHHHT---EEEEEE--HHHHHHHHHH-GGGEEEEEEES-----TTSPPPSS-HHHHHHHHHHHHH-------SSTTS-HHHHHHHHHHGGGS-HHHHHHHHHHHHH---HHHHTT--S-EEEEEETTSSSS-HHHHHHHHHHSTT-EEEEETT----TTT-HHHHHHHHH--/-EEEEEETTEEEEEEEE--SSSEEEEE--TT--GGGGHHHHHHHTTTSEEEEE--TTSTTS--SS---SS---HHHHHHHT---EEEEEE--HHHHHHHHHH-GGGEEEEEEES-----TTSPPPSS-HHHHHHHHHHHHH-------SSTTS-HHHHHHHHHHGGGS-HHHHHHHHHHHHH---HHHHTT--S-EEEEEETTSSSS-HHHHHHHHHHSTT-EEEEE-----TTT-HHHHHHHHT-/-EEEEEETTEEEEEEEE--SS-EEEEE--TT--GGGGHHHHHHHTTTSEEEEE--TTSTTS--SS---SS---HHHHHHHT---EEEEEE--HHHHHHHHHH-SSSEEEEEEES-----TTSPPP-S-HHHHHHHHHHHHH-------S-TTS-HHHHHHHHHHGGGS-HHHHHHHHHHHHH--SHHHHTT--S-EEEEEETTSSSS-HHHHHHHHHHSTT-EEEEETT----TTT-HHHHHHHH-/-EEEEEETTEEEEEEEE--SSSEEEEE--TT--GGGGHHHHHHHTTTSEEEEE--TTSTTS--SS---SS---HHHHHHHT---EEEEEE--HHHHHHHHHH-GGGEEEEEEES-----TTSPPPSS-HHHHHHHHHHHHH-------SSTTS-HHHHHHHHHHGGGS-HHHHHHHHHHHHH--SHHHHTT--S-EEEEEETTSSSS-HHHHHHHHHHSTT-EEEEETT----TTT-HHHHHHHHH--

CATH classification: 3.40.50.1820

Solvent-accessible surface area: 74845 Å² total

Nearest PDB structures (foldseek):
  4l0c-assembly6_F  TM=1.002E+00  e=1.102E-50  Pseudomonas putida S16
  4l0c-assembly7_G  TM=9.989E-01  e=2.131E-48  Pseudomonas putida S16
  4etw-assembly2_C  TM=7.271E-01  e=2.191E-11  Shigella flexneri
  6k5e-assembly2_D  TM=7.114E-01  e=3.521E-10  Klebsiella pneumoniae
  6k5e-assembly1_A  TM=6.801E-01  e=1.332E-09  Klebsiella pneumoniae

Foldseek 3Di:
DKDWDCWLNWIKIKDWQAADAAEEEEAEDLQAAQVLCVVQQNLCRPHHGYIYIGPELFDPIPYDPDDLALLSLRRVLRVLVVAAYEYEQALPLLNVLNVCLVPVPSYQEYERQLNQQAEEPDDAQPDDPVLLVVLLVQLLVQDALVCPSVVLFDSVSSRVCSPTSVSNHPVSSVNVNVNSHHPHSLVSLLRHAHEYEYEYAQQEPRADPVNVVSSCVRHVNYHYHYLHNAYSHCRRPVVSVSVSPPPD/DWDWDQWLNWIKIKDWDAADAAAEEEAEDLQDAQVLCVVLVVLCSPHHGYIYIGDELFDPIPYDPDDLALLSLRRVLRVLQVAQYEYEQQLPLLSVLNVCLVPVPSYQEYERELNQQAEEPDDAQPDDPCLLVVLLVCLLVQDALVCPSVVLFDSVSSRVCSPTSVSNHPVSSVNVSVNSYHPHSLVSLLRHAHEYEYEYAQQEPSADPVNVVSSCVRHVNYHYDYLHNAYSHCRRPVVSVSVSVPPD/DWDWDQWLNWTKIKDWQAADAAEEEEAEDLQDAQVLCVVLQVLCRPHHGYIYIGPELFDPIDYDPDDLALLSLRRVLRVLVVAQYEYEQALPLLNVLNVCLVPVVSHQEYEYELNQQAAEPDDAQPDDPCLLVVLLVCLLVQDDLVCPSVVLFDSVSSRVCSPTSVSRHPVSSVNVNVNSHHPHSLVSLLRDAHEYEYEYAQQEPRADPVNVVSSCVSHVNYHYDYLHNAYSHCRRPVPSVSVSVD/DWDWDCWPNWTKIKDWDAADAAAEEEAEDLQDAQVLCVVLQVVCSPHHRYIYIGPELFDPIPYDPDDLALLSLRRVLRVLVVAAYEYEYALPLLNVLQVCLVPVHSYQEYERELNQQAEEPDDAAPDDPVLLVVLLVCLLVQDALVCPSVVLFDSVSSRVCSPTSVSRHPVSSVNVNVNSHHPHSLVSLLRHAHEYEYEYAQCEPRADPVNVVSSCVSHVNYHYDYLHNGYSHCRRPVPSVSVSPD/DWDWDQWLNWTKIKDWDAAPDAEEEEAEDLQAAQVLCVVQVVVCRPFHGYIYIGDEQFDPIDYDPDDLALLSLRRVLRVLVVAAYEYEYALPLLSVLNVCLVPVVSYQEYEYELNQQAEEPDDAQPDDPCLLVVLLVCLLVQDALVCPSVVLFDSVSSRVCSPTSVSRHPVSSVNVNVNSHHPHSLVSLLRDAHEYEYEYAQQEDRADPVNVVSSCVSHVNYHYHYLHNGYSHCRRDVVSVSCSVRVD/DKDWDQWLNWTKIKDWQAADAAAEEEAEDLQDAQVLCVVLVVLCSPHHGYIYIGPEQFDPIPYDPDDLALVSLRRVLRVLQVAAYEYEQALPLLSVLVVCLVPVPSYQEYEYELNQQAAEPDDAQPDDPCLLVVLLVCLLVQDALVCPSVVLFDSVSSRVCSPTSVSRHPVSSVNVSVNSHHPHSLVSLLRHAHAYEYEYALPEPSADPVNVVSSCVSHVNYHYHYQVHYSHCRGPVPSVSVSVVD/DWDWDCWLNWTKIKDWQAADAAEEEEAEDLQDAQVLCVVLQVVCSPPHGYIYIGPELFDPIPYDPDDLALLSLRRVLRVLVVAQYEYEQQLPLLSVLQVCLVPVPSYQEYEYELNQQAEEPDDAAPDDPCLLVVLLVCLLVQDALVCPSPVLFDSVSSRVCSPTSVSRHPVSSVNVSVNSHHPHSLVSLLRHAHEYEYEYAQQEPRADPVNVVSSCVSHVNYHYHYLHNAYSHCRRPVPSVSVRVD/DWDWDQWLNWTKIKDWQAADDEEEEEAEDLQDAQVLCVVLVNVCRPFHGYIYIGPEQFDPIDYDPDDLALLSLRRVLRVLVVAAYEYEYQLPLLSVLNVCLVPVVSYQEYEYELNQQAEEPDDAQPDDPCLLVVLLVCLLVQDALVCPSVVLFDSVSSRVCSPTSVSRHPVSSVNVNVNSHHPHSLVSLLRDAHEYEYEYAQQEDRADPVNVVSSCVSHVNYHYHYLHNAYSHCRRDVVSVSCSRRVD